Protein 1WI5 (pdb70)

CATH classification: 2.40.50.140

Structure (mmCIF, N/CA/C/O backbone):
data_1WI5
#
_entry.id   1WI5
#
loop_
_atom_site.group_PDB
_atom_site.id
_atom_site.type_symbol
_atom_site.label_atom_id
_atom_site.label_alt_id
_atom_site.label_comp_id
_atom_site.label_asym_id
_atom_site.label_entity_id
_atom_site.label_seq_id
_atom_site.pdbx_PDB_ins_code
_atom_site.Cartn_x
_atom_site.Cartn_y
_atom_site.Cartn_z
_atom_site.occupancy
_atom_site.B_iso_or_equiv
_atom_site.auth_seq_id
_atom_site.auth_comp_id
_atom_site.auth_asym_id
_atom_site.auth_atom_id
_atom_site.pdbx_PDB_model_num
ATOM 1 N N . GLY A 1 1 ? -17.573 38.937 -24.029 1.00 0.00 179 GLY A N 1
ATOM 2 C CA . GLY A 1 1 ? -16.375 39.689 -23.700 1.00 0.00 179 GLY A CA 1
ATOM 3 C C . GLY A 1 1 ? -15.186 38.791 -23.420 1.00 0.00 179 GLY A C 1
ATOM 4 O O . GLY A 1 1 ? -14.207 38.796 -24.166 1.00 0.00 179 GLY A O 1
ATOM 8 N N . SER A 1 2 ? -15.270 38.019 -22.341 1.00 0.00 180 SER A N 1
ATOM 9 C CA . SER A 1 2 ? -14.190 37.116 -21.962 1.00 0.00 180 SER A CA 1
ATOM 10 C C . SER A 1 2 ? -14.705 35.688 -21.809 1.00 0.00 180 SER A C 1
ATOM 11 O O . SER A 1 2 ? -15.813 35.464 -21.322 1.00 0.00 180 SER A O 1
ATOM 19 N N . SER A 1 3 ? -13.891 34.725 -22.230 1.00 0.00 181 SER A N 1
ATOM 20 C CA . SER A 1 3 ? -14.264 33.318 -22.145 1.00 0.00 181 SER A CA 1
ATOM 21 C C . SER A 1 3 ? -14.294 32.851 -20.693 1.00 0.00 181 SER A C 1
ATOM 22 O O . SER A 1 3 ? -13.871 33.570 -19.789 1.00 0.00 181 SER A O 1
ATOM 30 N N . GLY A 1 4 ? -14.797 31.639 -20.478 1.00 0.00 182 GLY A N 1
ATOM 31 C CA . GLY A 1 4 ? -14.873 31.095 -19.134 1.00 0.00 182 GLY A CA 1
ATOM 32 C C . GLY A 1 4 ? -14.565 29.611 -19.091 1.00 0.00 182 GLY A C 1
ATOM 33 O O . GLY A 1 4 ? -15.021 28.851 -19.945 1.00 0.00 182 GLY A O 1
ATOM 37 N N . SER A 1 5 ? -13.788 29.199 -18.094 1.00 0.00 183 SER A N 1
ATOM 38 C CA . SER A 1 5 ? -13.415 27.797 -17.946 1.00 0.00 183 SER A CA 1
ATOM 39 C C . SER A 1 5 ? -14.176 27.151 -16.792 1.00 0.00 183 SER A C 1
ATOM 40 O O . SER A 1 5 ? -14.160 27.650 -15.667 1.00 0.00 183 SER A O 1
ATOM 48 N N . SER A 1 6 ? -14.843 26.038 -17.081 1.00 0.00 184 SER A N 1
ATOM 49 C CA . SER A 1 6 ? -15.614 25.325 -16.069 1.00 0.00 184 SER A CA 1
ATOM 50 C C . SER A 1 6 ? -14.709 24.831 -14.945 1.00 0.00 184 SER A C 1
ATOM 51 O O . SER A 1 6 ? -13.651 24.254 -15.192 1.00 0.00 184 SER A O 1
ATOM 59 N N . GLY A 1 7 ? -15.134 25.064 -13.706 1.00 0.00 185 GLY A N 1
ATOM 60 C CA . GLY A 1 7 ? -14.352 24.637 -12.561 1.00 0.00 185 GLY A CA 1
ATOM 61 C C . GLY A 1 7 ? -14.334 23.130 -12.400 1.00 0.00 185 GLY A C 1
ATOM 62 O O . GLY A 1 7 ? -13.671 22.424 -13.160 1.00 0.00 185 GLY A O 1
ATOM 66 N N . LYS A 1 8 ? -15.064 22.634 -11.406 1.00 0.00 186 LYS A N 1
ATOM 67 C CA . LYS A 1 8 ? -15.131 21.201 -11.146 1.00 0.00 186 LYS A CA 1
ATOM 68 C C . LYS A 1 8 ? -16.143 20.528 -12.066 1.00 0.00 186 LYS A C 1
ATOM 69 O O . LYS A 1 8 ? -16.875 21.196 -12.794 1.00 0.00 186 LYS A O 1
ATOM 88 N N . ASN A 1 9 ? -16.180 19.199 -12.027 1.00 0.00 187 ASN A N 1
ATOM 89 C CA . ASN A 1 9 ? -17.104 18.436 -12.857 1.00 0.00 187 ASN A CA 1
ATOM 90 C C . ASN A 1 9 ? -18.481 18.354 -12.205 1.00 0.00 187 ASN A C 1
ATOM 91 O O . ASN A 1 9 ? -18.608 18.446 -10.984 1.00 0.00 187 ASN A O 1
ATOM 102 N N . VAL A 1 10 ? -19.510 18.181 -13.029 1.00 0.00 188 VAL A N 1
ATOM 103 C CA . VAL A 1 10 ? -20.878 18.086 -12.533 1.00 0.00 188 VAL A CA 1
ATOM 104 C C . VAL A 1 10 ? -21.048 16.880 -11.616 1.00 0.00 188 VAL A C 1
ATOM 105 O O . VAL A 1 10 ? -21.449 17.017 -10.461 1.00 0.00 188 VAL A O 1
ATOM 118 N N . ASN A 1 11 ? -20.737 15.698 -12.138 1.00 0.00 189 ASN A N 1
ATOM 119 C CA . ASN A 1 11 ? -20.855 14.466 -11.366 1.00 0.00 189 ASN A CA 1
ATOM 120 C C . ASN A 1 11 ? -19.498 13.784 -11.219 1.00 0.00 189 ASN A C 1
ATOM 121 O O . ASN A 1 11 ? -18.924 13.306 -12.197 1.00 0.00 189 ASN A O 1
ATOM 132 N N . ARG A 1 12 ? -18.992 13.743 -9.991 1.00 0.00 190 ARG A N 1
ATOM 133 C CA . ARG A 1 12 ? -17.703 13.121 -9.716 1.00 0.00 190 ARG A CA 1
ATOM 134 C C . ARG A 1 12 ? -17.652 11.704 -10.280 1.00 0.00 190 ARG A C 1
ATOM 135 O O . ARG A 1 12 ? -18.666 11.007 -10.328 1.00 0.00 190 ARG A O 1
ATOM 156 N N . VAL A 1 13 ? -16.465 11.285 -10.707 1.00 0.00 191 VAL A N 1
ATOM 157 C CA . VAL A 1 13 ? -16.282 9.951 -11.268 1.00 0.00 191 VAL A CA 1
ATOM 158 C C . VAL A 1 13 ? -15.672 9.003 -10.242 1.00 0.00 191 VAL A C 1
ATOM 159 O O . VAL A 1 13 ? -16.094 7.853 -10.115 1.00 0.00 191 VAL A O 1
ATOM 172 N N . LEU A 1 14 ? -14.677 9.492 -9.510 1.00 0.00 192 LEU A N 1
ATOM 173 C CA . LEU A 1 14 ? -14.008 8.689 -8.493 1.00 0.00 192 LEU A CA 1
ATOM 174 C C . LEU A 1 14 ? -13.946 7.223 -8.911 1.00 0.00 192 LEU A C 1
ATOM 175 O O . LEU A 1 14 ? -14.242 6.329 -8.119 1.00 0.00 192 LEU A O 1
ATOM 191 N N . SER A 1 15 ? -13.558 6.985 -10.159 1.00 0.00 193 SER A N 1
ATOM 192 C CA . SER A 1 15 ? -13.459 5.627 -10.683 1.00 0.00 193 SER A CA 1
ATOM 193 C C . SER A 1 15 ? -12.038 5.091 -10.537 1.00 0.00 193 SER A C 1
ATOM 194 O O . SER A 1 15 ? -11.067 5.841 -10.637 1.00 0.00 193 SER A O 1
ATOM 202 N N . ALA A 1 16 ? -11.925 3.788 -10.300 1.00 0.00 194 ALA A N 1
ATOM 203 C CA . ALA A 1 16 ? -10.624 3.151 -10.142 1.00 0.00 194 ALA A CA 1
ATOM 204 C C . ALA A 1 16 ? -9.660 3.591 -11.239 1.00 0.00 194 ALA A C 1
ATOM 205 O O . ALA A 1 16 ? -8.447 3.625 -11.034 1.00 0.00 194 ALA A O 1
ATOM 212 N N . GLU A 1 17 ? -10.208 3.926 -12.403 1.00 0.00 195 GLU A N 1
ATOM 213 C CA . GLU A 1 17 ? -9.395 4.363 -13.532 1.00 0.00 195 GLU A CA 1
ATOM 214 C C . GLU A 1 17 ? -9.174 5.872 -13.492 1.00 0.00 195 GLU A C 1
ATOM 215 O O . GLU A 1 17 ? -8.162 6.375 -13.979 1.00 0.00 195 GLU A O 1
ATOM 227 N N . ALA A 1 18 ? -10.129 6.589 -12.907 1.00 0.00 196 ALA A N 1
ATOM 228 C CA . ALA A 1 18 ? -10.039 8.040 -12.802 1.00 0.00 196 ALA A CA 1
ATOM 229 C C . ALA A 1 18 ? -8.921 8.453 -11.850 1.00 0.00 196 ALA A C 1
ATOM 230 O O . ALA A 1 18 ? -8.457 9.593 -11.879 1.00 0.00 196 ALA A O 1
ATOM 237 N N . LEU A 1 19 ? -8.493 7.519 -11.007 1.00 0.00 197 LEU A N 1
ATOM 238 C CA . LEU A 1 19 ? -7.429 7.787 -10.046 1.00 0.00 197 LEU A CA 1
ATOM 239 C C . LEU A 1 19 ? -6.244 8.470 -10.720 1.00 0.00 197 LEU A C 1
ATOM 240 O O . LEU A 1 19 ? -6.031 8.322 -11.924 1.00 0.00 197 LEU A O 1
ATOM 256 N N . LYS A 1 20 ? -5.474 9.217 -9.937 1.00 0.00 198 LYS A N 1
ATOM 257 C CA . LYS A 1 20 ? -4.308 9.921 -10.457 1.00 0.00 198 LYS A CA 1
ATOM 258 C C . LYS A 1 20 ? -3.102 9.726 -9.542 1.00 0.00 198 LYS A C 1
ATOM 259 O O . LYS A 1 20 ? -3.229 9.625 -8.322 1.00 0.00 198 LYS A O 1
ATOM 278 N N . PRO A 1 21 ? -1.905 9.674 -10.143 1.00 0.00 199 PRO A N 1
ATOM 279 C CA . PRO A 1 21 ? -0.654 9.493 -9.401 1.00 0.00 199 PRO A CA 1
ATOM 280 C C . PRO A 1 21 ? -0.291 10.718 -8.568 1.00 0.00 199 PRO A C 1
ATOM 281 O O . PRO A 1 21 ? -0.022 11.790 -9.108 1.00 0.00 199 PRO A O 1
ATOM 292 N N . GLY A 1 22 ? -0.286 10.551 -7.249 1.00 0.00 200 GLY A N 1
ATOM 293 C CA . GLY A 1 22 ? 0.045 11.652 -6.363 1.00 0.00 200 GLY A CA 1
ATOM 294 C C . GLY A 1 22 ? -0.836 11.689 -5.130 1.00 0.00 200 GLY A C 1
ATOM 295 O O . GLY A 1 22 ? -0.563 12.430 -4.186 1.00 0.00 200 GLY A O 1
ATOM 299 N N . MET A 1 23 ? -1.897 10.889 -5.139 1.00 0.00 201 MET A N 1
ATOM 300 C CA . MET A 1 23 ? -2.822 10.834 -4.012 1.00 0.00 201 MET A CA 1
ATOM 301 C C . MET A 1 23 ? -2.201 10.088 -2.835 1.00 0.00 201 MET A C 1
ATOM 302 O O . MET A 1 23 ? -1.636 9.006 -3.001 1.00 0.00 201 MET A O 1
ATOM 316 N N . LEU A 1 24 ? -2.309 10.672 -1.647 1.00 0.00 202 LEU A N 1
ATOM 317 C CA . LEU A 1 24 ? -1.758 10.062 -0.442 1.00 0.00 202 LEU A CA 1
ATOM 318 C C . LEU A 1 24 ? -2.809 9.218 0.271 1.00 0.00 202 LEU A C 1
ATOM 319 O O . LEU A 1 24 ? -3.798 9.742 0.785 1.00 0.00 202 LEU A O 1
ATOM 335 N N . LEU A 1 25 ? -2.588 7.908 0.300 1.00 0.00 203 LEU A N 1
ATOM 336 C CA . LEU A 1 25 ? -3.516 6.990 0.952 1.00 0.00 203 LEU A CA 1
ATOM 337 C C . LEU A 1 25 ? -2.774 6.041 1.888 1.00 0.00 203 LEU A C 1
ATOM 338 O O . LEU A 1 25 ? -1.743 5.474 1.527 1.00 0.00 203 LEU A O 1
ATOM 354 N N . THR A 1 26 ? -3.308 5.871 3.094 1.00 0.00 204 THR A N 1
ATOM 355 C CA . THR A 1 26 ? -2.699 4.990 4.082 1.00 0.00 204 THR A CA 1
ATOM 356 C C . THR A 1 26 ? -3.110 3.539 3.854 1.00 0.00 204 THR A C 1
ATOM 357 O O . THR A 1 26 ? -4.289 3.199 3.929 1.00 0.00 204 THR A O 1
ATOM 368 N N . GLY A 1 27 ? -2.127 2.687 3.575 1.00 0.00 205 GLY A N 1
ATOM 369 C CA . GLY A 1 27 ? -2.408 1.283 3.341 1.00 0.00 205 GLY A CA 1
ATOM 370 C C . GLY A 1 27 ? -1.802 0.386 4.402 1.00 0.00 205 GLY A C 1
ATOM 371 O O . GLY A 1 27 ? -0.882 0.788 5.115 1.00 0.00 205 GLY A O 1
ATOM 375 N N . THR A 1 28 ? -2.319 -0.834 4.509 1.00 0.00 206 THR A N 1
ATOM 376 C CA . THR A 1 28 ? -1.825 -1.790 5.492 1.00 0.00 206 THR A CA 1
ATOM 377 C C . THR A 1 28 ? -1.350 -3.074 4.821 1.00 0.00 206 THR A C 1
ATOM 378 O O . THR A 1 28 ? -2.003 -3.590 3.914 1.00 0.00 206 THR A O 1
ATOM 389 N N . VAL A 1 29 ? -0.209 -3.585 5.272 1.00 0.00 207 VAL A N 1
ATOM 390 C CA . VAL A 1 29 ? 0.353 -4.810 4.716 1.00 0.00 207 VAL A CA 1
ATOM 391 C C . VAL A 1 29 ? -0.573 -5.997 4.955 1.00 0.00 207 VAL A C 1
ATOM 392 O O . VAL A 1 29 ? -0.883 -6.335 6.097 1.00 0.00 207 VAL A O 1
ATOM 405 N N . SER A 1 30 ? -1.011 -6.627 3.870 1.00 0.00 208 SER A N 1
ATOM 406 C CA . SER A 1 30 ? -1.905 -7.776 3.961 1.00 0.00 208 SER A CA 1
ATOM 407 C C . SER A 1 30 ? -1.113 -9.068 4.139 1.00 0.00 208 SER A C 1
ATOM 408 O O . SER A 1 30 ? -1.449 -9.904 4.977 1.00 0.00 208 SER A O 1
ATOM 416 N N . SER A 1 31 ? -0.060 -9.223 3.343 1.00 0.00 209 SER A N 1
ATOM 417 C CA . SER A 1 31 ? 0.779 -10.414 3.408 1.00 0.00 209 SER A CA 1
ATOM 418 C C . SER A 1 31 ? 2.171 -10.129 2.853 1.00 0.00 209 SER A C 1
ATOM 419 O O . SER A 1 31 ? 2.357 -9.214 2.050 1.00 0.00 209 SER A O 1
ATOM 427 N N . LEU A 1 32 ? 3.146 -10.920 3.286 1.00 0.00 210 LEU A N 1
ATOM 428 C CA . LEU A 1 32 ? 4.523 -10.755 2.833 1.00 0.00 210 LEU A CA 1
ATOM 429 C C . LEU A 1 32 ? 4.800 -11.618 1.606 1.00 0.00 210 LEU A C 1
ATOM 430 O O . LEU A 1 32 ? 4.605 -12.833 1.634 1.00 0.00 210 LEU A O 1
ATOM 446 N N . GLU A 1 33 ? 5.258 -10.983 0.532 1.00 0.00 211 GLU A N 1
ATOM 447 C CA . GLU A 1 33 ? 5.563 -11.694 -0.704 1.00 0.00 211 GLU A CA 1
ATOM 448 C C . GLU A 1 33 ? 7.071 -11.778 -0.925 1.00 0.00 211 GLU A C 1
ATOM 449 O O . GLU A 1 33 ? 7.844 -11.063 -0.286 1.00 0.00 211 GLU A O 1
ATOM 461 N N . ASP A 1 34 ? 7.481 -12.656 -1.833 1.00 0.00 212 ASP A N 1
ATOM 462 C CA . ASP A 1 34 ? 8.896 -12.834 -2.140 1.00 0.00 212 ASP A CA 1
ATOM 463 C C . ASP A 1 34 ? 9.375 -11.774 -3.127 1.00 0.00 212 ASP A C 1
ATOM 464 O O . ASP A 1 34 ? 10.568 -11.476 -3.204 1.00 0.00 212 ASP A O 1
ATOM 473 N N . HIS A 1 35 ? 8.439 -11.209 -3.882 1.00 0.00 213 HIS A N 1
ATOM 474 C CA . HIS A 1 35 ? 8.766 -10.182 -4.865 1.00 0.00 213 HIS A CA 1
ATOM 475 C C . HIS A 1 35 ? 8.506 -8.788 -4.302 1.00 0.00 213 HIS A C 1
ATOM 476 O O . HIS A 1 35 ? 9.050 -7.799 -4.791 1.00 0.00 213 HIS A O 1
ATOM 491 N N . GLY A 1 36 ? 7.671 -8.718 -3.270 1.00 0.00 214 GLY A N 1
ATOM 492 C CA . GLY A 1 36 ? 7.353 -7.441 -2.658 1.00 0.00 214 GLY A CA 1
ATOM 493 C C . GLY A 1 36 ? 6.386 -7.578 -1.499 1.00 0.00 214 GLY A C 1
ATOM 494 O O . GLY A 1 36 ? 6.379 -8.595 -0.805 1.00 0.00 214 GLY A O 1
ATOM 498 N N . TYR A 1 37 ? 5.570 -6.552 -1.288 1.00 0.00 215 TYR A N 1
ATOM 499 C CA . TYR A 1 37 ? 4.597 -6.560 -0.202 1.00 0.00 215 TYR A CA 1
ATOM 500 C C . TYR A 1 37 ? 3.231 -6.085 -0.689 1.00 0.00 215 TYR A C 1
ATOM 501 O O . TYR A 1 37 ? 3.132 -5.128 -1.459 1.00 0.00 215 TYR A O 1
ATOM 519 N N . LEU A 1 38 ? 2.181 -6.760 -0.236 1.00 0.00 216 LEU A N 1
ATOM 520 C CA . LEU A 1 38 ? 0.820 -6.408 -0.624 1.00 0.00 216 LEU A CA 1
ATOM 521 C C . LEU A 1 38 ? 0.258 -5.319 0.284 1.00 0.00 216 LEU A C 1
ATOM 522 O O . LEU A 1 38 ? 0.365 -5.401 1.508 1.00 0.00 216 LEU A O 1
ATOM 538 N N . VAL A 1 39 ? -0.342 -4.300 -0.323 1.00 0.00 217 VAL A N 1
ATOM 539 C CA . VAL A 1 39 ? -0.924 -3.196 0.432 1.00 0.00 217 VAL A CA 1
ATOM 540 C C . VAL A 1 39 ? -2.444 -3.194 0.317 1.00 0.00 217 VAL A C 1
ATOM 541 O O . VAL A 1 39 ? -2.994 -3.258 -0.782 1.00 0.00 217 VAL A O 1
ATOM 554 N N . ASP A 1 40 ? -3.117 -3.118 1.460 1.00 0.00 218 ASP A N 1
ATOM 555 C CA . ASP A 1 40 ? -4.575 -3.104 1.489 1.00 0.00 218 ASP A CA 1
ATOM 556 C C . ASP A 1 40 ? -5.113 -1.714 1.166 1.00 0.00 218 ASP A C 1
ATOM 557 O O . ASP A 1 40 ? -4.721 -0.726 1.788 1.00 0.00 218 ASP A O 1
ATOM 566 N N . ILE A 1 41 ? -6.010 -1.645 0.188 1.00 0.00 219 ILE A N 1
ATOM 567 C CA . ILE A 1 41 ? -6.601 -0.375 -0.217 1.00 0.00 219 ILE A CA 1
ATOM 568 C C . ILE A 1 41 ? -8.116 -0.393 -0.042 1.00 0.00 219 ILE A C 1
ATOM 569 O O . ILE A 1 41 ? -8.755 0.655 0.030 1.00 0.00 219 ILE A O 1
ATOM 585 N N . GLY A 1 42 ? -8.684 -1.593 0.027 1.00 0.00 220 GLY A N 1
ATOM 586 C CA . GLY A 1 42 ? -10.120 -1.725 0.195 1.00 0.00 220 GLY A CA 1
ATOM 587 C C . GLY A 1 42 ? -10.871 -1.599 -1.116 1.00 0.00 220 GLY A C 1
ATOM 588 O O . GLY A 1 42 ? -11.807 -0.807 -1.229 1.00 0.00 220 GLY A O 1
ATOM 592 N N . VAL A 1 43 ? -10.459 -2.379 -2.110 1.00 0.00 221 VAL A N 1
ATOM 593 C CA . VAL A 1 43 ? -11.100 -2.351 -3.419 1.00 0.00 221 VAL A CA 1
ATOM 594 C C . VAL A 1 43 ? -11.193 -3.750 -4.016 1.00 0.00 221 VAL A C 1
ATOM 595 O O . VAL A 1 43 ? -10.277 -4.560 -3.873 1.00 0.00 221 VAL A O 1
ATOM 608 N N . ASP A 1 44 ? -12.306 -4.029 -4.686 1.00 0.00 222 ASP A N 1
ATOM 609 C CA . ASP A 1 44 ? -12.519 -5.331 -5.307 1.00 0.00 222 ASP A CA 1
ATOM 610 C C . ASP A 1 44 ? -11.995 -5.343 -6.739 1.00 0.00 222 ASP A C 1
ATOM 611 O O . ASP A 1 44 ? -12.486 -4.610 -7.597 1.00 0.00 222 ASP A O 1
ATOM 620 N N . GLY A 1 45 ? -10.993 -6.180 -6.991 1.00 0.00 223 GLY A N 1
ATOM 621 C CA . GLY A 1 45 ? -10.417 -6.270 -8.320 1.00 0.00 223 GLY A CA 1
ATOM 622 C C . GLY A 1 45 ? -9.077 -5.571 -8.420 1.00 0.00 223 GLY A C 1
ATOM 623 O O . GLY A 1 45 ? -8.139 -6.091 -9.026 1.00 0.00 223 GLY A O 1
ATOM 627 N N . THR A 1 46 ? -8.983 -4.385 -7.826 1.00 0.00 224 THR A N 1
ATOM 628 C CA . THR A 1 46 ? -7.749 -3.611 -7.853 1.00 0.00 224 THR A CA 1
ATOM 629 C C . THR A 1 46 ? -6.707 -4.205 -6.912 1.00 0.00 224 THR A C 1
ATOM 630 O O . THR A 1 46 ? -6.967 -4.397 -5.724 1.00 0.00 224 THR A O 1
ATOM 641 N N . ARG A 1 47 ? -5.526 -4.494 -7.451 1.00 0.00 225 ARG A N 1
ATOM 642 C CA . ARG A 1 47 ? -4.445 -5.067 -6.658 1.00 0.00 225 ARG A CA 1
ATOM 643 C C . ARG A 1 47 ? -3.270 -4.098 -6.560 1.00 0.00 225 ARG A C 1
ATOM 644 O O . ARG A 1 47 ? -2.828 -3.539 -7.564 1.00 0.00 225 ARG A O 1
ATOM 665 N N . ALA A 1 48 ? -2.770 -3.904 -5.344 1.00 0.00 226 ALA A N 1
ATOM 666 C CA . ALA A 1 48 ? -1.647 -3.004 -5.115 1.00 0.00 226 ALA A CA 1
ATOM 667 C C . ALA A 1 48 ? -0.422 -3.768 -4.624 1.00 0.00 226 ALA A C 1
ATOM 668 O O . ALA A 1 48 ? -0.485 -4.484 -3.623 1.00 0.00 226 ALA A O 1
ATOM 675 N N . PHE A 1 49 ? 0.691 -3.613 -5.333 1.00 0.00 227 PHE A N 1
ATOM 676 C CA . PHE A 1 49 ? 1.930 -4.291 -4.969 1.00 0.00 227 PHE A CA 1
ATOM 677 C C . PHE A 1 49 ? 3.058 -3.285 -4.760 1.00 0.00 227 PHE A C 1
ATOM 678 O O . PHE A 1 49 ? 3.148 -2.280 -5.465 1.00 0.00 227 PHE A O 1
ATOM 695 N N . LEU A 1 50 ? 3.918 -3.564 -3.786 1.00 0.00 228 LEU A N 1
ATOM 696 C CA . LEU A 1 50 ? 5.041 -2.685 -3.483 1.00 0.00 228 LEU A CA 1
ATOM 697 C C . LEU A 1 50 ? 6.368 -3.365 -3.805 1.00 0.00 228 LEU A C 1
ATOM 698 O O . LEU A 1 50 ? 6.596 -4.527 -3.467 1.00 0.00 228 LEU A O 1
ATOM 714 N N . PRO A 1 51 ? 7.267 -2.625 -4.471 1.00 0.00 229 PRO A N 1
ATOM 715 C CA . PRO A 1 51 ? 8.587 -3.136 -4.851 1.00 0.00 229 PRO A CA 1
ATOM 716 C C . PRO A 1 51 ? 9.500 -3.335 -3.645 1.00 0.00 229 PRO A C 1
ATOM 717 O O . PRO A 1 51 ? 9.457 -2.563 -2.687 1.00 0.00 229 PRO A O 1
ATOM 728 N N . LEU A 1 52 ? 10.325 -4.375 -3.700 1.00 0.00 230 LEU A N 1
ATOM 729 C CA . LEU A 1 52 ? 11.250 -4.676 -2.612 1.00 0.00 230 LEU A CA 1
ATOM 730 C C . LEU A 1 52 ? 12.259 -3.547 -2.427 1.00 0.00 230 LEU A C 1
ATOM 731 O O . LEU A 1 52 ? 12.788 -3.346 -1.333 1.00 0.00 230 LEU A O 1
ATOM 747 N N . LEU A 1 53 ? 12.520 -2.812 -3.503 1.00 0.00 231 LEU A N 1
ATOM 748 C CA . LEU A 1 53 ? 13.464 -1.701 -3.459 1.00 0.00 231 LEU A CA 1
ATOM 749 C C . LEU A 1 53 ? 12.962 -0.595 -2.535 1.00 0.00 231 LEU A C 1
ATOM 750 O O . LEU A 1 53 ? 13.721 -0.048 -1.735 1.00 0.00 231 LEU A O 1
ATOM 766 N N . LYS A 1 54 ? 11.678 -0.273 -2.650 1.00 0.00 232 LYS A N 1
ATOM 767 C CA . LYS A 1 54 ? 11.072 0.764 -1.824 1.00 0.00 232 LYS A CA 1
ATOM 768 C C . LYS A 1 54 ? 10.686 0.213 -0.455 1.00 0.00 232 LYS A C 1
ATOM 769 O O . LYS A 1 54 ? 10.893 0.864 0.568 1.00 0.00 232 LYS A O 1
ATOM 788 N N . ALA A 1 55 ? 10.124 -0.992 -0.444 1.00 0.00 233 ALA A N 1
ATOM 789 C CA . ALA A 1 55 ? 9.712 -1.632 0.799 1.00 0.00 233 ALA A CA 1
ATOM 790 C C . ALA A 1 55 ? 10.915 -1.928 1.688 1.00 0.00 233 ALA A C 1
ATOM 791 O O . ALA A 1 55 ? 10.912 -1.610 2.877 1.00 0.00 233 ALA A O 1
ATOM 798 N N . GLN A 1 56 ? 11.941 -2.539 1.105 1.00 0.00 234 GLN A N 1
ATOM 799 C CA . GLN A 1 56 ? 13.149 -2.879 1.846 1.00 0.00 234 GLN A CA 1
ATOM 800 C C . GLN A 1 56 ? 13.843 -1.623 2.362 1.00 0.00 234 GLN A C 1
ATOM 801 O O . GLN A 1 56 ? 14.439 -1.630 3.439 1.00 0.00 234 GLN A O 1
ATOM 815 N N . GLU A 1 57 ? 13.760 -0.546 1.587 1.00 0.00 235 GLU A N 1
ATOM 816 C CA . GLU A 1 57 ? 14.381 0.717 1.967 1.00 0.00 235 GLU A CA 1
ATOM 817 C C . GLU A 1 57 ? 13.718 1.297 3.213 1.00 0.00 235 GLU A C 1
ATOM 818 O O . GLU A 1 57 ? 14.394 1.792 4.115 1.00 0.00 235 GLU A O 1
ATOM 830 N N . TYR A 1 58 ? 12.392 1.232 3.254 1.00 0.00 236 TYR A N 1
ATOM 831 C CA . TYR A 1 58 ? 11.637 1.753 4.387 1.00 0.00 236 TYR A CA 1
ATOM 832 C C . TYR A 1 58 ? 11.803 0.857 5.611 1.00 0.00 236 TYR A C 1
ATOM 833 O O . TYR A 1 58 ? 11.882 1.340 6.741 1.00 0.00 236 TYR A O 1
ATOM 851 N N . ILE A 1 59 ? 11.856 -0.450 5.377 1.00 0.00 237 ILE A N 1
ATOM 852 C CA . ILE A 1 59 ? 12.014 -1.414 6.458 1.00 0.00 237 ILE A CA 1
ATOM 853 C C . ILE A 1 59 ? 13.410 -1.331 7.068 1.00 0.00 237 ILE A C 1
ATOM 854 O O . ILE A 1 59 ? 13.564 -1.290 8.288 1.00 0.00 237 ILE A O 1
ATOM 870 N N . ARG A 1 60 ? 14.424 -1.305 6.209 1.00 0.00 238 ARG A N 1
ATOM 871 C CA . ARG A 1 60 ? 15.807 -1.227 6.663 1.00 0.00 238 ARG A CA 1
ATOM 872 C C . ARG A 1 60 ? 16.038 0.036 7.489 1.00 0.00 238 ARG A C 1
ATOM 873 O O . ARG A 1 60 ? 16.734 0.006 8.503 1.00 0.00 238 ARG A O 1
ATOM 894 N N . GLN A 1 61 ? 15.448 1.142 7.047 1.00 0.00 239 GLN A N 1
ATOM 895 C CA . GLN A 1 61 ? 15.590 2.414 7.745 1.00 0.00 239 GLN A CA 1
ATOM 896 C C . GLN A 1 61 ? 14.654 2.484 8.946 1.00 0.00 239 GLN A C 1
ATOM 897 O O . GLN A 1 61 ? 14.875 3.260 9.876 1.00 0.00 239 GLN A O 1
ATOM 911 N N . LYS A 1 62 ? 13.605 1.668 8.921 1.00 0.00 240 LYS A N 1
ATOM 912 C CA . LYS A 1 62 ? 12.634 1.635 10.008 1.00 0.00 240 LYS A CA 1
ATOM 913 C C . LYS A 1 62 ? 12.912 0.469 10.951 1.00 0.00 240 LYS A C 1
ATOM 914 O O . LYS A 1 62 ? 13.374 0.664 12.075 1.00 0.00 240 LYS A O 1
ATOM 933 N N . ASN A 1 63 ? 12.629 -0.743 10.486 1.00 0.00 241 ASN A N 1
ATOM 934 C CA . ASN A 1 63 ? 12.849 -1.941 11.288 1.00 0.00 241 ASN A CA 1
ATOM 935 C C . ASN A 1 63 ? 14.299 -2.406 11.184 1.00 0.00 241 ASN A C 1
ATOM 936 O O . ASN A 1 63 ? 14.579 -3.605 11.181 1.00 0.00 241 ASN A O 1
ATOM 947 N N . LYS A 1 64 ? 15.217 -1.449 11.099 1.00 0.00 242 LYS A N 1
ATOM 948 C CA . LYS A 1 64 ? 16.638 -1.758 10.997 1.00 0.00 242 LYS A CA 1
ATOM 949 C C . LYS A 1 64 ? 16.860 -3.035 10.193 1.00 0.00 242 LYS A C 1
ATOM 950 O O . LYS A 1 64 ? 17.789 -3.796 10.462 1.00 0.00 242 LYS A O 1
ATOM 969 N N . GLY A 1 65 ? 16.003 -3.263 9.203 1.00 0.00 243 GLY A N 1
ATOM 970 C CA . GLY A 1 65 ? 16.124 -4.448 8.374 1.00 0.00 243 GLY A CA 1
ATOM 971 C C . GLY A 1 65 ? 15.516 -5.675 9.024 1.00 0.00 243 GLY A C 1
ATOM 972 O O . GLY A 1 65 ? 16.233 -6.584 9.442 1.00 0.00 243 GLY A O 1
ATOM 976 N N . ALA A 1 66 ? 14.190 -5.701 9.111 1.00 0.00 244 ALA A N 1
ATOM 977 C CA . ALA A 1 66 ? 13.486 -6.825 9.715 1.00 0.00 244 ALA A CA 1
ATOM 978 C C . ALA A 1 66 ? 12.126 -7.038 9.059 1.00 0.00 244 ALA A C 1
ATOM 979 O O . ALA A 1 66 ? 11.402 -6.081 8.783 1.00 0.00 244 ALA A O 1
ATOM 986 N N . LYS A 1 67 ? 11.785 -8.298 8.811 1.00 0.00 245 LYS A N 1
ATOM 987 C CA . LYS A 1 67 ? 10.511 -8.637 8.187 1.00 0.00 245 LYS A CA 1
ATOM 988 C C . LYS A 1 67 ? 9.370 -7.840 8.811 1.00 0.00 245 LYS A C 1
ATOM 989 O O . LYS A 1 67 ? 9.398 -7.524 10.002 1.00 0.00 245 LYS A O 1
ATOM 1008 N N . LEU A 1 68 ? 8.367 -7.518 8.002 1.00 0.00 246 LEU A N 1
ATOM 1009 C CA . LEU A 1 68 ? 7.215 -6.759 8.476 1.00 0.00 246 LEU A CA 1
ATOM 1010 C C . LEU A 1 68 ? 6.160 -7.686 9.073 1.00 0.00 246 LEU A C 1
ATOM 1011 O O . LEU A 1 68 ? 6.373 -8.893 9.191 1.00 0.00 246 LEU A O 1
ATOM 1027 N N . LYS A 1 69 ? 5.021 -7.114 9.446 1.00 0.00 247 LYS A N 1
ATOM 1028 C CA . LYS A 1 69 ? 3.930 -7.887 10.028 1.00 0.00 247 LYS A CA 1
ATOM 1029 C C . LYS A 1 69 ? 2.652 -7.723 9.213 1.00 0.00 247 LYS A C 1
ATOM 1030 O O . LYS A 1 69 ? 2.615 -6.966 8.243 1.00 0.00 247 LYS A O 1
ATOM 1049 N N . VAL A 1 70 ? 1.604 -8.438 9.613 1.00 0.00 248 VAL A N 1
ATOM 1050 C CA . VAL A 1 70 ? 0.323 -8.369 8.921 1.00 0.00 248 VAL A CA 1
ATOM 1051 C C . VAL A 1 70 ? -0.567 -7.284 9.517 1.00 0.00 248 VAL A C 1
ATOM 1052 O O . VAL A 1 70 ? -0.512 -7.011 10.716 1.00 0.00 248 VAL A O 1
ATOM 1065 N N . GLY A 1 71 ? -1.387 -6.668 8.672 1.00 0.00 249 GLY A N 1
ATOM 1066 C CA . GLY A 1 71 ? -2.278 -5.620 9.134 1.00 0.00 249 GLY A CA 1
ATOM 1067 C C . GLY A 1 71 ? -1.529 -4.406 9.646 1.00 0.00 249 GLY A C 1
ATOM 1068 O O . GLY A 1 71 ? -2.130 -3.484 10.197 1.00 0.00 249 GLY A O 1
ATOM 1072 N N . GLN A 1 72 ? -0.212 -4.406 9.465 1.00 0.00 250 GLN A N 1
ATOM 1073 C CA . GLN A 1 72 ? 0.621 -3.296 9.915 1.00 0.00 250 GLN A CA 1
ATOM 1074 C C . GLN A 1 72 ? 0.411 -2.067 9.037 1.00 0.00 250 GLN A C 1
ATOM 1075 O O . GLN A 1 72 ? 0.141 -2.185 7.841 1.00 0.00 250 GLN A O 1
ATOM 1089 N N . TYR A 1 73 ? 0.537 -0.889 9.637 1.00 0.00 251 TYR A N 1
ATOM 1090 C CA . TYR A 1 73 ? 0.359 0.362 8.910 1.00 0.00 251 TYR A CA 1
ATOM 1091 C C . TYR A 1 73 ? 1.623 0.728 8.138 1.00 0.00 251 TYR A C 1
ATOM 1092 O O . TYR A 1 73 ? 2.716 0.784 8.702 1.00 0.00 251 TYR A O 1
ATOM 1110 N N . LEU A 1 74 ? 1.465 0.977 6.842 1.00 0.00 252 LEU A N 1
ATOM 1111 C CA . LEU A 1 74 ? 2.592 1.339 5.990 1.00 0.00 252 LEU A CA 1
ATOM 1112 C C . LEU A 1 74 ? 2.223 2.489 5.058 1.00 0.00 252 LEU A C 1
ATOM 1113 O O . LEU A 1 74 ? 1.146 2.498 4.464 1.00 0.00 252 LEU A O 1
ATOM 1129 N N . ASN A 1 75 ? 3.126 3.456 4.934 1.00 0.00 253 ASN A N 1
ATOM 1130 C CA . ASN A 1 75 ? 2.896 4.611 4.073 1.00 0.00 253 ASN A CA 1
ATOM 1131 C C . ASN A 1 75 ? 3.081 4.239 2.605 1.00 0.00 253 ASN A C 1
ATOM 1132 O O . ASN A 1 75 ? 4.050 3.572 2.240 1.00 0.00 253 ASN A O 1
ATOM 1143 N N . CYS A 1 76 ? 2.148 4.677 1.768 1.00 0.00 254 CYS A N 1
ATOM 1144 C CA . CYS A 1 76 ? 2.207 4.391 0.339 1.00 0.00 254 CYS A CA 1
ATOM 1145 C C . CYS A 1 76 ? 1.497 5.476 -0.463 1.00 0.00 254 CYS A C 1
ATOM 1146 O O . CYS A 1 76 ? 0.491 6.031 -0.020 1.00 0.00 254 CYS A O 1
ATOM 1154 N N . ILE A 1 77 ? 2.027 5.775 -1.644 1.00 0.00 255 ILE A N 1
ATOM 1155 C CA . ILE A 1 77 ? 1.444 6.795 -2.507 1.00 0.00 255 ILE A CA 1
ATOM 1156 C C . ILE A 1 77 ? 1.338 6.302 -3.946 1.00 0.00 255 ILE A C 1
ATOM 1157 O O . ILE A 1 77 ? 2.249 5.653 -4.460 1.00 0.00 255 ILE A O 1
ATOM 1173 N N . VAL A 1 78 ? 0.220 6.616 -4.593 1.00 0.00 256 VAL A N 1
ATOM 1174 C CA . VAL A 1 78 ? -0.004 6.208 -5.975 1.00 0.00 256 VAL A CA 1
ATOM 1175 C C . VAL A 1 78 ? 1.009 6.857 -6.911 1.00 0.00 256 VAL A C 1
ATOM 1176 O O . VAL A 1 78 ? 1.079 8.081 -7.013 1.00 0.00 256 VAL A O 1
ATOM 1189 N N . GLU A 1 79 ? 1.792 6.027 -7.593 1.00 0.00 257 GLU A N 1
ATOM 1190 C CA . GLU A 1 79 ? 2.803 6.521 -8.521 1.00 0.00 257 GLU A CA 1
ATOM 1191 C C . GLU A 1 79 ? 2.371 6.294 -9.967 1.00 0.00 257 GLU A C 1
ATOM 1192 O O . GLU A 1 79 ? 2.727 7.061 -10.861 1.00 0.00 257 GLU A O 1
ATOM 1204 N N . LYS A 1 80 ? 1.601 5.234 -10.189 1.00 0.00 258 LYS A N 1
ATOM 1205 C CA . LYS A 1 80 ? 1.118 4.904 -11.525 1.00 0.00 258 LYS A CA 1
ATOM 1206 C C . LYS A 1 80 ? -0.209 4.156 -11.454 1.00 0.00 258 LYS A C 1
ATOM 1207 O O . LYS A 1 80 ? -0.475 3.433 -10.494 1.00 0.00 258 LYS A O 1
ATOM 1226 N N . VAL A 1 81 ? -1.038 4.332 -12.478 1.00 0.00 259 VAL A N 1
ATOM 1227 C CA . VAL A 1 81 ? -2.336 3.671 -12.533 1.00 0.00 259 VAL A CA 1
ATOM 1228 C C . VAL A 1 81 ? -2.463 2.812 -13.786 1.00 0.00 259 VAL A C 1
ATOM 1229 O O . VAL A 1 81 ? -2.140 3.253 -14.890 1.00 0.00 259 VAL A O 1
ATOM 1242 N N . LYS A 1 82 ? -2.935 1.583 -13.609 1.00 0.00 260 LYS A N 1
ATOM 1243 C CA . LYS A 1 82 ? -3.107 0.660 -14.725 1.00 0.00 260 LYS A CA 1
ATOM 1244 C C . LYS A 1 82 ? -4.443 0.893 -15.422 1.00 0.00 260 LYS A C 1
ATOM 1245 O O . LYS A 1 82 ? -5.411 1.329 -14.801 1.00 0.00 260 LYS A O 1
ATOM 1264 N N . GLY A 1 83 ? -4.489 0.597 -16.718 1.00 0.00 261 GLY A N 1
ATOM 1265 C CA . GLY A 1 83 ? -5.712 0.779 -17.477 1.00 0.00 261 GLY A CA 1
ATOM 1266 C C . GLY A 1 83 ? -6.858 -0.055 -16.940 1.00 0.00 261 GLY A C 1
ATOM 1267 O O . GLY A 1 83 ? -7.832 0.483 -16.414 1.00 0.00 261 GLY A O 1
ATOM 1271 N N . ASN A 1 84 ? -6.743 -1.372 -17.073 1.00 0.00 262 ASN A N 1
ATOM 1272 C CA . ASN A 1 84 ? -7.780 -2.281 -16.598 1.00 0.00 262 ASN A CA 1
ATOM 1273 C C . ASN A 1 84 ? -7.548 -2.656 -15.137 1.00 0.00 262 ASN A C 1
ATOM 1274 O O . ASN A 1 84 ? -7.720 -3.809 -14.746 1.00 0.00 262 ASN A O 1
ATOM 1285 N N . GLY A 1 85 ? -7.155 -1.671 -14.335 1.00 0.00 263 GLY A N 1
ATOM 1286 C CA . GLY A 1 85 ? -6.906 -1.916 -12.926 1.00 0.00 263 GLY A CA 1
ATOM 1287 C C . GLY A 1 85 ? -6.118 -3.189 -12.690 1.00 0.00 263 GLY A C 1
ATOM 1288 O O . GLY A 1 85 ? -6.428 -3.960 -11.783 1.00 0.00 263 GLY A O 1
ATOM 1292 N N . GLY A 1 86 ? -5.095 -3.411 -13.510 1.00 0.00 264 GLY A N 1
ATOM 1293 C CA . GLY A 1 86 ? -4.277 -4.602 -13.371 1.00 0.00 264 GLY A CA 1
ATOM 1294 C C . GLY A 1 86 ? -3.390 -4.555 -12.142 1.00 0.00 264 GLY A C 1
ATOM 1295 O O . GLY A 1 86 ? -3.641 -5.253 -11.160 1.00 0.00 264 GLY A O 1
ATOM 1299 N N . VAL A 1 87 ? -2.348 -3.731 -12.197 1.00 0.00 265 VAL A N 1
ATOM 1300 C CA . VAL A 1 87 ? -1.421 -3.597 -11.080 1.00 0.00 265 VAL A CA 1
ATOM 1301 C C . VAL A 1 87 ? -1.196 -2.131 -10.726 1.00 0.00 265 VAL A C 1
ATOM 1302 O O . VAL A 1 87 ? -1.030 -1.287 -11.607 1.00 0.00 265 VAL A O 1
ATOM 1315 N N . VAL A 1 88 ? -1.191 -1.835 -9.430 1.00 0.00 266 VAL A N 1
ATOM 1316 C CA . VAL A 1 88 ? -0.984 -0.471 -8.959 1.00 0.00 266 VAL A CA 1
ATOM 1317 C C . VAL A 1 88 ? 0.424 -0.288 -8.404 1.00 0.00 266 VAL A C 1
ATOM 1318 O O . VAL A 1 88 ? 0.949 -1.163 -7.715 1.00 0.00 266 VAL A O 1
ATOM 1331 N N . SER A 1 89 ? 1.031 0.854 -8.708 1.00 0.00 267 SER A N 1
ATOM 1332 C CA . SER A 1 89 ? 2.380 1.151 -8.243 1.00 0.00 267 SER A CA 1
ATOM 1333 C C . SER A 1 89 ? 2.345 2.055 -7.014 1.00 0.00 267 SER A C 1
ATOM 1334 O O . SER A 1 89 ? 1.926 3.211 -7.091 1.00 0.00 267 SER A O 1
ATOM 1342 N N . LEU A 1 90 ? 2.788 1.520 -5.882 1.00 0.00 268 LEU A N 1
ATOM 1343 C CA . LEU A 1 90 ? 2.808 2.277 -4.635 1.00 0.00 268 LEU A CA 1
ATOM 1344 C C . LEU A 1 90 ? 4.240 2.566 -4.196 1.00 0.00 268 LEU A C 1
ATOM 1345 O O . LEU A 1 90 ? 5.152 1.785 -4.466 1.00 0.00 268 LEU A O 1
ATOM 1361 N N . SER A 1 91 ? 4.429 3.691 -3.515 1.00 0.00 269 SER A N 1
ATOM 1362 C CA . SER A 1 91 ? 5.750 4.084 -3.039 1.00 0.00 269 SER A CA 1
ATOM 1363 C C . SER A 1 91 ? 5.646 4.885 -1.745 1.00 0.00 269 SER A C 1
ATOM 1364 O O . SER A 1 91 ? 4.656 5.578 -1.508 1.00 0.00 269 SER A O 1
ATOM 1372 N N . VAL A 1 92 ? 6.675 4.786 -0.910 1.00 0.00 270 VAL A N 1
ATOM 1373 C CA . VAL A 1 92 ? 6.701 5.502 0.360 1.00 0.00 270 VAL A CA 1
ATOM 1374 C C . VAL A 1 92 ? 7.082 6.964 0.159 1.00 0.00 270 VAL A C 1
ATOM 1375 O O . VAL A 1 92 ? 8.179 7.273 -0.307 1.00 0.00 270 VAL A O 1
ATOM 1388 N N . GLY A 1 93 ? 6.169 7.863 0.514 1.00 0.00 271 GLY A N 1
ATOM 1389 C CA . GLY A 1 93 ? 6.428 9.283 0.365 1.00 0.00 271 GLY A CA 1
ATOM 1390 C C . GLY A 1 93 ? 6.224 10.048 1.658 1.00 0.00 271 GLY A C 1
ATOM 1391 O O . GLY A 1 93 ? 7.073 10.846 2.056 1.00 0.00 271 GLY A O 1
ATOM 1395 N N . HIS A 1 94 ? 5.094 9.806 2.315 1.00 0.00 272 HIS A N 1
ATOM 1396 C CA . HIS A 1 94 ? 4.781 10.479 3.571 1.00 0.00 272 HIS A CA 1
ATOM 1397 C C . HIS A 1 94 ? 3.521 9.894 4.201 1.00 0.00 272 HIS A C 1
ATOM 1398 O O . HIS A 1 94 ? 2.700 9.282 3.518 1.00 0.00 272 HIS A O 1
ATOM 1413 N N . SER A 1 95 ? 3.376 10.086 5.509 1.00 0.00 273 SER A N 1
ATOM 1414 C CA . SER A 1 95 ? 2.218 9.573 6.232 1.00 0.00 273 SER A CA 1
ATOM 1415 C C . SER A 1 95 ? 1.095 10.605 6.262 1.00 0.00 273 SER A C 1
ATOM 1416 O O . SER A 1 95 ? 1.251 11.722 5.769 1.00 0.00 273 SER A O 1
ATOM 1424 N N . GLU A 1 96 ? -0.037 10.222 6.845 1.00 0.00 274 GLU A N 1
ATOM 1425 C CA . GLU A 1 96 ? -1.187 11.114 6.938 1.00 0.00 274 GLU A CA 1
ATOM 1426 C C . GLU A 1 96 ? -2.102 10.702 8.088 1.00 0.00 274 GLU A C 1
ATOM 1427 O O . GLU A 1 96 ? -2.286 9.515 8.356 1.00 0.00 274 GLU A O 1
ATOM 1439 N N . VAL A 1 97 ? -2.674 11.693 8.765 1.00 0.00 275 VAL A N 1
ATOM 1440 C CA . VAL A 1 97 ? -3.570 11.436 9.886 1.00 0.00 275 VAL A CA 1
ATOM 1441 C C . VAL A 1 97 ? -4.669 10.453 9.496 1.00 0.00 275 VAL A C 1
ATOM 1442 O O . VAL A 1 97 ? -4.975 9.521 10.239 1.00 0.00 275 VAL A O 1
ATOM 1455 N N . SER A 1 98 ? -5.260 10.669 8.324 1.00 0.00 276 SER A N 1
ATOM 1456 C CA . SER A 1 98 ? -6.327 9.804 7.836 1.00 0.00 276 SER A CA 1
ATOM 1457 C C . SER A 1 98 ? -5.876 8.347 7.809 1.00 0.00 276 SER A C 1
ATOM 1458 O O . SER A 1 98 ? -5.009 7.967 7.021 1.00 0.00 276 SER A O 1
ATOM 1466 N N . THR A 1 99 ? -6.473 7.532 8.674 1.00 0.00 277 THR A N 1
ATOM 1467 C CA . THR A 1 99 ? -6.133 6.117 8.751 1.00 0.00 277 THR A CA 1
ATOM 1468 C C . THR A 1 99 ? -7.300 5.300 9.293 1.00 0.00 277 THR A C 1
ATOM 1469 O O . THR A 1 99 ? -7.935 5.683 10.276 1.00 0.00 277 THR A O 1
ATOM 1480 N N . ALA A 1 100 ? -7.578 4.173 8.647 1.00 0.00 278 ALA A N 1
ATOM 1481 C CA . ALA A 1 100 ? -8.667 3.300 9.066 1.00 0.00 278 ALA A CA 1
ATOM 1482 C C . ALA A 1 100 ? -8.191 1.859 9.213 1.00 0.00 278 ALA A C 1
ATOM 1483 O O . ALA A 1 100 ? -7.413 1.367 8.395 1.00 0.00 278 ALA A O 1
ATOM 1490 N N . ILE A 1 101 ? -8.663 1.188 10.258 1.00 0.00 279 ILE A N 1
ATOM 1491 C CA . ILE A 1 101 ? -8.285 -0.197 10.510 1.00 0.00 279 ILE A CA 1
ATOM 1492 C C . ILE A 1 101 ? -9.213 -1.161 9.781 1.00 0.00 279 ILE A C 1
ATOM 1493 O O . ILE A 1 101 ? -10.392 -0.871 9.578 1.00 0.00 279 ILE A O 1
ATOM 1509 N N . ALA A 1 102 ? -8.674 -2.312 9.390 1.00 0.00 280 ALA A N 1
ATOM 1510 C CA . ALA A 1 102 ? -9.455 -3.321 8.686 1.00 0.00 280 ALA A CA 1
ATOM 1511 C C . ALA A 1 102 ? -9.384 -4.667 9.401 1.00 0.00 280 ALA A C 1
ATOM 1512 O O . ALA A 1 102 ? -8.570 -5.524 9.055 1.00 0.00 280 ALA A O 1
ATOM 1519 N N . THR A 1 103 ? -10.241 -4.846 10.401 1.00 0.00 281 THR A N 1
ATOM 1520 C CA . THR A 1 103 ? -10.275 -6.086 11.166 1.00 0.00 281 THR A CA 1
ATOM 1521 C C . THR A 1 103 ? -11.707 -6.487 11.500 1.00 0.00 281 THR A C 1
ATOM 1522 O O . THR A 1 103 ? -12.508 -5.660 11.932 1.00 0.00 281 THR A O 1
ATOM 1533 N N . GLU A 1 104 ? -12.022 -7.763 11.297 1.00 0.00 282 GLU A N 1
ATOM 1534 C CA . GLU A 1 104 ? -13.359 -8.273 11.577 1.00 0.00 282 GLU A CA 1
ATOM 1535 C C . GLU A 1 104 ? -13.407 -8.953 12.943 1.00 0.00 282 GLU A C 1
ATOM 1536 O O . GLU A 1 104 ? -14.460 -9.023 13.575 1.00 0.00 282 GLU A O 1
ATOM 1548 N N . GLN A 1 105 ? -12.259 -9.452 13.389 1.00 0.00 283 GLN A N 1
ATOM 1549 C CA . GLN A 1 105 ? -12.170 -10.128 14.678 1.00 0.00 283 GLN A CA 1
ATOM 1550 C C . GLN A 1 105 ? -10.785 -9.949 15.292 1.00 0.00 283 GLN A C 1
ATOM 1551 O O . GLN A 1 105 ? -9.877 -9.418 14.653 1.00 0.00 283 GLN A O 1
ATOM 1565 N N . GLN A 1 106 ? -10.632 -10.396 16.534 1.00 0.00 284 GLN A N 1
ATOM 1566 C CA . GLN A 1 106 ? -9.358 -10.284 17.234 1.00 0.00 284 GLN A CA 1
ATOM 1567 C C . GLN A 1 106 ? -8.592 -11.602 17.186 1.00 0.00 284 GLN A C 1
ATOM 1568 O O . GLN A 1 106 ? -9.000 -12.590 17.797 1.00 0.00 284 GLN A O 1
ATOM 1582 N N . SER A 1 107 ? -7.482 -11.610 16.456 1.00 0.00 285 SER A N 1
ATOM 1583 C CA . SER A 1 107 ? -6.661 -12.809 16.325 1.00 0.00 285 SER A CA 1
ATOM 1584 C C . SER A 1 107 ? -5.287 -12.467 15.757 1.00 0.00 285 SER A C 1
ATOM 1585 O O . SER A 1 107 ? -5.178 -11.802 14.727 1.00 0.00 285 SER A O 1
ATOM 1593 N N . TRP A 1 108 ? -4.243 -12.927 16.436 1.00 0.00 286 TRP A N 1
ATOM 1594 C CA . TRP A 1 108 ? -2.875 -12.671 15.999 1.00 0.00 286 TRP A CA 1
ATOM 1595 C C . TRP A 1 108 ? -1.952 -13.817 16.400 1.00 0.00 286 TRP A C 1
ATOM 1596 O O . TRP A 1 108 ? -2.181 -14.487 17.405 1.00 0.00 286 TRP A O 1
ATOM 1617 N N . ASN A 1 109 ? -0.908 -14.035 15.606 1.00 0.00 287 ASN A N 1
ATOM 1618 C CA . ASN A 1 109 ? 0.049 -15.101 15.879 1.00 0.00 287 ASN A CA 1
ATOM 1619 C C . ASN A 1 109 ? 1.382 -14.527 16.351 1.00 0.00 287 ASN A C 1
ATOM 1620 O O . ASN A 1 109 ? 2.090 -13.866 15.591 1.00 0.00 287 ASN A O 1
ATOM 1631 N N . LEU A 1 110 ? 1.718 -14.785 17.610 1.00 0.00 288 LEU A N 1
ATOM 1632 C CA . LEU A 1 110 ? 2.966 -14.296 18.185 1.00 0.00 288 LEU A CA 1
ATOM 1633 C C . LEU A 1 110 ? 3.964 -15.434 18.370 1.00 0.00 288 LEU A C 1
ATOM 1634 O O . LEU A 1 110 ? 3.745 -16.340 19.173 1.00 0.00 288 LEU A O 1
ATOM 1650 N N . ASN A 1 111 ? 5.061 -15.380 17.622 1.00 0.00 289 ASN A N 1
ATOM 1651 C CA . ASN A 1 111 ? 6.094 -16.407 17.705 1.00 0.00 289 ASN A CA 1
ATOM 1652 C C . ASN A 1 111 ? 7.469 -15.779 17.909 1.00 0.00 289 ASN A C 1
ATOM 1653 O O . ASN A 1 111 ? 7.929 -14.987 17.087 1.00 0.00 289 ASN A O 1
ATOM 1664 N N . ASN A 1 112 ? 8.121 -16.139 19.010 1.00 0.00 290 ASN A N 1
ATOM 1665 C CA . ASN A 1 112 ? 9.444 -15.611 19.323 1.00 0.00 290 ASN A CA 1
ATOM 1666 C C . ASN A 1 112 ? 10.520 -16.323 18.508 1.00 0.00 290 ASN A C 1
ATOM 1667 O O . ASN A 1 112 ? 11.201 -17.219 19.007 1.00 0.00 290 ASN A O 1
ATOM 1678 N N . LEU A 1 113 ? 10.667 -15.917 17.251 1.00 0.00 291 LEU A N 1
ATOM 1679 C CA . LEU A 1 113 ? 11.661 -16.515 16.366 1.00 0.00 291 LEU A CA 1
ATOM 1680 C C . LEU A 1 113 ? 12.871 -15.599 16.208 1.00 0.00 291 LEU A C 1
ATOM 1681 O O . LEU A 1 113 ? 12.727 -14.387 16.042 1.00 0.00 291 LEU A O 1
ATOM 1697 N N . SER A 1 114 ? 14.062 -16.186 16.259 1.00 0.00 292 SER A N 1
ATOM 1698 C CA . SER A 1 114 ? 15.297 -15.423 16.122 1.00 0.00 292 SER A CA 1
ATOM 1699 C C . SER A 1 114 ? 16.159 -15.981 14.994 1.00 0.00 292 SER A C 1
ATOM 1700 O O . SER A 1 114 ? 15.892 -17.061 14.470 1.00 0.00 292 SER A O 1
ATOM 1708 N N . GLY A 1 115 ? 17.196 -15.235 14.626 1.00 0.00 293 GLY A N 1
ATOM 1709 C CA . GLY A 1 115 ? 18.082 -15.670 13.562 1.00 0.00 293 GLY A CA 1
ATOM 1710 C C . GLY A 1 115 ? 19.292 -14.770 13.411 1.00 0.00 293 GLY A C 1
ATOM 1711 O O . GLY A 1 115 ? 19.557 -13.904 14.245 1.00 0.00 293 GLY A O 1
ATOM 1715 N N . PRO A 1 116 ? 20.053 -14.973 12.325 1.00 0.00 294 PRO A N 1
ATOM 1716 C CA . PRO A 1 116 ? 21.255 -14.183 12.042 1.00 0.00 294 PRO A CA 1
ATOM 1717 C C . PRO A 1 116 ? 20.927 -12.742 11.664 1.00 0.00 294 PRO A C 1
ATOM 1718 O O . PRO A 1 116 ? 19.878 -12.467 11.083 1.00 0.00 294 PRO A O 1
ATOM 1729 N N . SER A 1 117 ? 21.831 -11.827 11.999 1.00 0.00 295 SER A N 1
ATOM 1730 C CA . SER A 1 117 ? 21.635 -10.414 11.697 1.00 0.00 295 SER A CA 1
ATOM 1731 C C . SER A 1 117 ? 22.884 -9.607 12.040 1.00 0.00 295 SER A C 1
ATOM 1732 O O . SER A 1 117 ? 23.553 -9.872 13.039 1.00 0.00 295 SER A O 1
ATOM 1740 N N . SER A 1 118 ? 23.192 -8.621 11.204 1.00 0.00 296 SER A N 1
ATOM 1741 C CA . SER A 1 118 ? 24.363 -7.777 11.415 1.00 0.00 296 SER A CA 1
ATOM 1742 C C . SER A 1 118 ? 23.951 -6.328 11.655 1.00 0.00 296 SER A C 1
ATOM 1743 O O . SER A 1 118 ? 23.019 -5.824 11.030 1.00 0.00 296 SER A O 1
ATOM 1751 N N . GLY A 1 119 ? 24.655 -5.663 12.566 1.00 0.00 297 GLY A N 1
ATOM 1752 C CA . GLY A 1 119 ? 24.349 -4.278 12.874 1.00 0.00 297 GLY A CA 1
ATOM 1753 C C . GLY A 1 119 ? 25.241 -3.307 12.127 1.00 0.00 297 GLY A C 1
ATOM 1754 O O . GLY A 1 119 ? 26.041 -3.712 11.283 1.00 0.00 297 GLY A O 1
ATOM 1758 N N . GLY A 1 1 ? -17.834 18.816 -33.552 1.00 0.00 179 GLY A N 2
ATOM 1759 C CA . GLY A 1 1 ? -18.095 18.088 -32.324 1.00 0.00 179 GLY A CA 2
ATOM 1760 C C . GLY A 1 1 ? -18.075 18.985 -31.103 1.00 0.00 179 GLY A C 2
ATOM 1761 O O . GLY A 1 1 ? -17.058 19.609 -30.799 1.00 0.00 179 GLY A O 2
ATOM 1765 N N . SER A 1 2 ? -19.201 19.052 -30.400 1.00 0.00 180 SER A N 2
ATOM 1766 C CA . SER A 1 2 ? -19.310 19.884 -29.208 1.00 0.00 180 SER A CA 2
ATOM 1767 C C . SER A 1 2 ? -20.140 19.187 -28.133 1.00 0.00 180 SER A C 2
ATOM 1768 O O . SER A 1 2 ? -21.264 18.754 -28.385 1.00 0.00 180 SER A O 2
ATOM 1776 N N . SER A 1 3 ? -19.575 19.082 -26.934 1.00 0.00 181 SER A N 2
ATOM 1777 C CA . SER A 1 3 ? -20.259 18.434 -25.822 1.00 0.00 181 SER A CA 2
ATOM 1778 C C . SER A 1 3 ? -20.448 19.406 -24.661 1.00 0.00 181 SER A C 2
ATOM 1779 O O . SER A 1 3 ? -19.614 20.279 -24.425 1.00 0.00 181 SER A O 2
ATOM 1787 N N . GLY A 1 4 ? -21.553 19.247 -23.937 1.00 0.00 182 GLY A N 2
ATOM 1788 C CA . GLY A 1 4 ? -21.833 20.116 -22.810 1.00 0.00 182 GLY A CA 2
ATOM 1789 C C . GLY A 1 4 ? -22.770 19.478 -21.804 1.00 0.00 182 GLY A C 2
ATOM 1790 O O . GLY A 1 4 ? -23.682 20.130 -21.295 1.00 0.00 182 GLY A O 2
ATOM 1794 N N . SER A 1 5 ? -22.547 18.199 -21.518 1.00 0.00 183 SER A N 2
ATOM 1795 C CA . SER A 1 5 ? -23.383 17.471 -20.571 1.00 0.00 183 SER A CA 2
ATOM 1796 C C . SER A 1 5 ? -23.293 18.090 -19.180 1.00 0.00 183 SER A C 2
ATOM 1797 O O . SER A 1 5 ? -22.243 18.050 -18.537 1.00 0.00 183 SER A O 2
ATOM 1805 N N . SER A 1 6 ? -24.402 18.661 -18.720 1.00 0.00 184 SER A N 2
ATOM 1806 C CA . SER A 1 6 ? -24.448 19.292 -17.406 1.00 0.00 184 SER A CA 2
ATOM 1807 C C . SER A 1 6 ? -25.601 18.735 -16.577 1.00 0.00 184 SER A C 2
ATOM 1808 O O . SER A 1 6 ? -26.769 18.993 -16.864 1.00 0.00 184 SER A O 2
ATOM 1816 N N . GLY A 1 7 ? -25.263 17.968 -15.544 1.00 0.00 185 GLY A N 2
ATOM 1817 C CA . GLY A 1 7 ? -26.279 17.386 -14.688 1.00 0.00 185 GLY A CA 2
ATOM 1818 C C . GLY A 1 7 ? -25.691 16.498 -13.610 1.00 0.00 185 GLY A C 2
ATOM 1819 O O . GLY A 1 7 ? -25.577 16.904 -12.453 1.00 0.00 185 GLY A O 2
ATOM 1823 N N . LYS A 1 8 ? -25.315 15.281 -13.988 1.00 0.00 186 LYS A N 2
ATOM 1824 C CA . LYS A 1 8 ? -24.735 14.331 -13.046 1.00 0.00 186 LYS A CA 2
ATOM 1825 C C . LYS A 1 8 ? -23.221 14.500 -12.966 1.00 0.00 186 LYS A C 2
ATOM 1826 O O . LYS A 1 8 ? -22.595 15.013 -13.892 1.00 0.00 186 LYS A O 2
ATOM 1845 N N . ASN A 1 9 ? -22.640 14.065 -11.852 1.00 0.00 187 ASN A N 2
ATOM 1846 C CA . ASN A 1 9 ? -21.199 14.168 -11.652 1.00 0.00 187 ASN A CA 2
ATOM 1847 C C . ASN A 1 9 ? -20.450 13.238 -12.602 1.00 0.00 187 ASN A C 2
ATOM 1848 O O . ASN A 1 9 ? -20.354 12.035 -12.362 1.00 0.00 187 ASN A O 2
ATOM 1859 N N . VAL A 1 10 ? -19.921 13.805 -13.681 1.00 0.00 188 VAL A N 2
ATOM 1860 C CA . VAL A 1 10 ? -19.179 13.028 -14.667 1.00 0.00 188 VAL A CA 2
ATOM 1861 C C . VAL A 1 10 ? -17.751 12.768 -14.200 1.00 0.00 188 VAL A C 2
ATOM 1862 O O . VAL A 1 10 ? -17.190 13.543 -13.427 1.00 0.00 188 VAL A O 2
ATOM 1875 N N . ASN A 1 11 ? -17.169 11.672 -14.676 1.00 0.00 189 ASN A N 2
ATOM 1876 C CA . ASN A 1 11 ? -15.805 11.309 -14.307 1.00 0.00 189 ASN A CA 2
ATOM 1877 C C . ASN A 1 11 ? -15.572 11.518 -12.813 1.00 0.00 189 ASN A C 2
ATOM 1878 O O . ASN A 1 11 ? -14.509 11.980 -12.399 1.00 0.00 189 ASN A O 2
ATOM 1889 N N . ARG A 1 12 ? -16.573 11.173 -12.010 1.00 0.00 190 ARG A N 2
ATOM 1890 C CA . ARG A 1 12 ? -16.478 11.323 -10.563 1.00 0.00 190 ARG A CA 2
ATOM 1891 C C . ARG A 1 12 ? -15.316 10.505 -10.007 1.00 0.00 190 ARG A C 2
ATOM 1892 O O . ARG A 1 12 ? -15.047 9.395 -10.469 1.00 0.00 190 ARG A O 2
ATOM 1913 N N . VAL A 1 13 ? -14.629 11.061 -9.014 1.00 0.00 191 VAL A N 2
ATOM 1914 C CA . VAL A 1 13 ? -13.496 10.383 -8.395 1.00 0.00 191 VAL A CA 2
ATOM 1915 C C . VAL A 1 13 ? -13.964 9.282 -7.449 1.00 0.00 191 VAL A C 2
ATOM 1916 O O . VAL A 1 13 ? -13.499 9.186 -6.313 1.00 0.00 191 VAL A O 2
ATOM 1929 N N . LEU A 1 14 ? -14.886 8.454 -7.926 1.00 0.00 192 LEU A N 2
ATOM 1930 C CA . LEU A 1 14 ? -15.418 7.358 -7.123 1.00 0.00 192 LEU A CA 2
ATOM 1931 C C . LEU A 1 14 ? -14.657 6.064 -7.396 1.00 0.00 192 LEU A C 2
ATOM 1932 O O . LEU A 1 14 ? -14.341 5.312 -6.474 1.00 0.00 192 LEU A O 2
ATOM 1948 N N . SER A 1 15 ? -14.365 5.812 -8.668 1.00 0.00 193 SER A N 2
ATOM 1949 C CA . SER A 1 15 ? -13.643 4.609 -9.062 1.00 0.00 193 SER A CA 2
ATOM 1950 C C . SER A 1 15 ? -12.136 4.815 -8.940 1.00 0.00 193 SER A C 2
ATOM 1951 O O . SER A 1 15 ? -11.629 5.914 -9.162 1.00 0.00 193 SER A O 2
ATOM 1959 N N . ALA A 1 16 ? -11.427 3.749 -8.584 1.00 0.00 194 ALA A N 2
ATOM 1960 C CA . ALA A 1 16 ? -9.978 3.811 -8.433 1.00 0.00 194 ALA A CA 2
ATOM 1961 C C . ALA A 1 16 ? -9.320 4.378 -9.687 1.00 0.00 194 ALA A C 2
ATOM 1962 O O . ALA A 1 16 ? -8.278 5.028 -9.611 1.00 0.00 194 ALA A O 2
ATOM 1969 N N . GLU A 1 17 ? -9.934 4.125 -10.838 1.00 0.00 195 GLU A N 2
ATOM 1970 C CA . GLU A 1 17 ? -9.405 4.610 -12.108 1.00 0.00 195 GLU A CA 2
ATOM 1971 C C . GLU A 1 17 ? -9.437 6.134 -12.164 1.00 0.00 195 GLU A C 2
ATOM 1972 O O . GLU A 1 17 ? -8.472 6.771 -12.587 1.00 0.00 195 GLU A O 2
ATOM 1984 N N . ALA A 1 18 ? -10.554 6.713 -11.735 1.00 0.00 196 ALA A N 2
ATOM 1985 C CA . ALA A 1 18 ? -10.712 8.162 -11.735 1.00 0.00 196 ALA A CA 2
ATOM 1986 C C . ALA A 1 18 ? -9.622 8.833 -10.906 1.00 0.00 196 ALA A C 2
ATOM 1987 O O . ALA A 1 18 ? -9.035 9.832 -11.326 1.00 0.00 196 ALA A O 2
ATOM 1994 N N . LEU A 1 19 ? -9.356 8.280 -9.729 1.00 0.00 197 LEU A N 2
ATOM 1995 C CA . LEU A 1 19 ? -8.335 8.826 -8.840 1.00 0.00 197 LEU A CA 2
ATOM 1996 C C . LEU A 1 19 ? -7.111 9.278 -9.629 1.00 0.00 197 LEU A C 2
ATOM 1997 O O . LEU A 1 19 ? -6.851 8.786 -10.728 1.00 0.00 197 LEU A O 2
ATOM 2013 N N . LYS A 1 20 ? -6.360 10.216 -9.061 1.00 0.00 198 LYS A N 2
ATOM 2014 C CA . LYS A 1 20 ? -5.161 10.732 -9.709 1.00 0.00 198 LYS A CA 2
ATOM 2015 C C . LYS A 1 20 ? -3.904 10.238 -9.000 1.00 0.00 198 LYS A C 2
ATOM 2016 O O . LYS A 1 20 ? -3.886 10.035 -7.786 1.00 0.00 198 LYS A O 2
ATOM 2035 N N . PRO A 1 21 ? -2.826 10.041 -9.774 1.00 0.00 199 PRO A N 2
ATOM 2036 C CA . PRO A 1 21 ? -1.544 9.570 -9.240 1.00 0.00 199 PRO A CA 2
ATOM 2037 C C . PRO A 1 21 ? -0.854 10.621 -8.377 1.00 0.00 199 PRO A C 2
ATOM 2038 O O . PRO A 1 21 ? -0.879 11.810 -8.692 1.00 0.00 199 PRO A O 2
ATOM 2049 N N . GLY A 1 22 ? -0.238 10.174 -7.287 1.00 0.00 200 GLY A N 2
ATOM 2050 C CA . GLY A 1 22 ? 0.451 11.090 -6.396 1.00 0.00 200 GLY A CA 2
ATOM 2051 C C . GLY A 1 22 ? -0.334 11.366 -5.129 1.00 0.00 200 GLY A C 2
ATOM 2052 O O . GLY A 1 22 ? 0.045 12.223 -4.331 1.00 0.00 200 GLY A O 2
ATOM 2056 N N . MET A 1 23 ? -1.432 10.640 -4.945 1.00 0.00 201 MET A N 2
ATOM 2057 C CA . MET A 1 23 ? -2.272 10.812 -3.765 1.00 0.00 201 MET A CA 2
ATOM 2058 C C . MET A 1 23 ? -1.687 10.070 -2.568 1.00 0.00 201 MET A C 2
ATOM 2059 O O . MET A 1 23 ? -1.192 8.950 -2.700 1.00 0.00 201 MET A O 2
ATOM 2073 N N . LEU A 1 24 ? -1.746 10.701 -1.400 1.00 0.00 202 LEU A N 2
ATOM 2074 C CA . LEU A 1 24 ? -1.221 10.100 -0.179 1.00 0.00 202 LEU A CA 2
ATOM 2075 C C . LEU A 1 24 ? -2.288 9.261 0.517 1.00 0.00 202 LEU A C 2
ATOM 2076 O O . LEU A 1 24 ? -3.241 9.796 1.085 1.00 0.00 202 LEU A O 2
ATOM 2092 N N . LEU A 1 25 ? -2.120 7.944 0.471 1.00 0.00 203 LEU A N 2
ATOM 2093 C CA . LEU A 1 25 ? -3.067 7.030 1.099 1.00 0.00 203 LEU A CA 2
ATOM 2094 C C . LEU A 1 25 ? -2.360 6.108 2.088 1.00 0.00 203 LEU A C 2
ATOM 2095 O O . LEU A 1 25 ? -1.182 5.790 1.925 1.00 0.00 203 LEU A O 2
ATOM 2111 N N . THR A 1 26 ? -3.089 5.679 3.114 1.00 0.00 204 THR A N 2
ATOM 2112 C CA . THR A 1 26 ? -2.532 4.792 4.128 1.00 0.00 204 THR A CA 2
ATOM 2113 C C . THR A 1 26 ? -3.261 3.453 4.148 1.00 0.00 204 THR A C 2
ATOM 2114 O O . THR A 1 26 ? -4.456 3.390 4.433 1.00 0.00 204 THR A O 2
ATOM 2125 N N . GLY A 1 27 ? -2.532 2.383 3.844 1.00 0.00 205 GLY A N 2
ATOM 2126 C CA . GLY A 1 27 ? -3.127 1.060 3.833 1.00 0.00 205 GLY A CA 2
ATOM 2127 C C . GLY A 1 27 ? -2.467 0.120 4.823 1.00 0.00 205 GLY A C 2
ATOM 2128 O O . GLY A 1 27 ? -1.628 0.536 5.622 1.00 0.00 205 GLY A O 2
ATOM 2132 N N . THR A 1 28 ? -2.848 -1.153 4.772 1.00 0.00 206 THR A N 2
ATOM 2133 C CA . THR A 1 28 ? -2.291 -2.154 5.673 1.00 0.00 206 THR A CA 2
ATOM 2134 C C . THR A 1 28 ? -1.791 -3.370 4.902 1.00 0.00 206 THR A C 2
ATOM 2135 O O . THR A 1 28 ? -2.431 -3.820 3.951 1.00 0.00 206 THR A O 2
ATOM 2146 N N . VAL A 1 29 ? -0.645 -3.900 5.318 1.00 0.00 207 VAL A N 2
ATOM 2147 C CA . VAL A 1 29 ? -0.061 -5.066 4.667 1.00 0.00 207 VAL A CA 2
ATOM 2148 C C . VAL A 1 29 ? -0.992 -6.270 4.756 1.00 0.00 207 VAL A C 2
ATOM 2149 O O . VAL A 1 29 ? -1.344 -6.715 5.848 1.00 0.00 207 VAL A O 2
ATOM 2162 N N . SER A 1 30 ? -1.389 -6.792 3.600 1.00 0.00 208 SER A N 2
ATOM 2163 C CA . SER A 1 30 ? -2.283 -7.943 3.547 1.00 0.00 208 SER A CA 2
ATOM 2164 C C . SER A 1 30 ? -1.494 -9.247 3.625 1.00 0.00 208 SER A C 2
ATOM 2165 O O . SER A 1 30 ? -1.921 -10.205 4.268 1.00 0.00 208 SER A O 2
ATOM 2173 N N . SER A 1 31 ? -0.342 -9.274 2.964 1.00 0.00 209 SER A N 2
ATOM 2174 C CA . SER A 1 31 ? 0.505 -10.461 2.953 1.00 0.00 209 SER A CA 2
ATOM 2175 C C . SER A 1 31 ? 1.953 -10.092 2.642 1.00 0.00 209 SER A C 2
ATOM 2176 O O . SER A 1 31 ? 2.224 -9.064 2.022 1.00 0.00 209 SER A O 2
ATOM 2184 N N . LEU A 1 32 ? 2.879 -10.940 3.077 1.00 0.00 210 LEU A N 2
ATOM 2185 C CA . LEU A 1 32 ? 4.300 -10.705 2.846 1.00 0.00 210 LEU A CA 2
ATOM 2186 C C . LEU A 1 32 ? 4.859 -11.700 1.834 1.00 0.00 210 LEU A C 2
ATOM 2187 O O . LEU A 1 32 ? 4.756 -12.912 2.020 1.00 0.00 210 LEU A O 2
ATOM 2203 N N . GLU A 1 33 ? 5.453 -11.179 0.765 1.00 0.00 211 GLU A N 2
ATOM 2204 C CA . GLU A 1 33 ? 6.029 -12.023 -0.275 1.00 0.00 211 GLU A CA 2
ATOM 2205 C C . GLU A 1 33 ? 7.541 -11.834 -0.353 1.00 0.00 211 GLU A C 2
ATOM 2206 O O . GLU A 1 33 ? 8.093 -10.908 0.241 1.00 0.00 211 GLU A O 2
ATOM 2218 N N . ASP A 1 34 ? 8.204 -12.718 -1.090 1.00 0.00 212 ASP A N 2
ATOM 2219 C CA . ASP A 1 34 ? 9.653 -12.650 -1.247 1.00 0.00 212 ASP A CA 2
ATOM 2220 C C . ASP A 1 34 ? 10.032 -11.713 -2.390 1.00 0.00 212 ASP A C 2
ATOM 2221 O O . ASP A 1 34 ? 11.137 -11.172 -2.422 1.00 0.00 212 ASP A O 2
ATOM 2230 N N . HIS A 1 35 ? 9.108 -11.528 -3.327 1.00 0.00 213 HIS A N 2
ATOM 2231 C CA . HIS A 1 35 ? 9.345 -10.657 -4.473 1.00 0.00 213 HIS A CA 2
ATOM 2232 C C . HIS A 1 35 ? 8.866 -9.237 -4.185 1.00 0.00 213 HIS A C 2
ATOM 2233 O O . HIS A 1 35 ? 9.208 -8.299 -4.903 1.00 0.00 213 HIS A O 2
ATOM 2248 N N . GLY A 1 36 ? 8.072 -9.089 -3.129 1.00 0.00 214 GLY A N 2
ATOM 2249 C CA . GLY A 1 36 ? 7.559 -7.781 -2.765 1.00 0.00 214 GLY A CA 2
ATOM 2250 C C . GLY A 1 36 ? 6.595 -7.841 -1.596 1.00 0.00 214 GLY A C 2
ATOM 2251 O O . GLY A 1 36 ? 6.497 -8.862 -0.916 1.00 0.00 214 GLY A O 2
ATOM 2255 N N . TYR A 1 37 ? 5.884 -6.744 -1.361 1.00 0.00 215 TYR A N 2
ATOM 2256 C CA . TYR A 1 37 ? 4.926 -6.674 -0.264 1.00 0.00 215 TYR A CA 2
ATOM 2257 C C . TYR A 1 37 ? 3.551 -6.246 -0.767 1.00 0.00 215 TYR A C 2
ATOM 2258 O O . TYR A 1 37 ? 3.433 -5.335 -1.588 1.00 0.00 215 TYR A O 2
ATOM 2276 N N . LEU A 1 38 ? 2.514 -6.909 -0.269 1.00 0.00 216 LEU A N 2
ATOM 2277 C CA . LEU A 1 38 ? 1.145 -6.598 -0.666 1.00 0.00 216 LEU A CA 2
ATOM 2278 C C . LEU A 1 38 ? 0.542 -5.533 0.245 1.00 0.00 216 LEU A C 2
ATOM 2279 O O . LEU A 1 38 ? 0.573 -5.658 1.469 1.00 0.00 216 LEU A O 2
ATOM 2295 N N . VAL A 1 39 ? -0.008 -4.486 -0.362 1.00 0.00 217 VAL A N 2
ATOM 2296 C CA . VAL A 1 39 ? -0.621 -3.400 0.394 1.00 0.00 217 VAL A CA 2
ATOM 2297 C C . VAL A 1 39 ? -2.130 -3.364 0.178 1.00 0.00 217 VAL A C 2
ATOM 2298 O O . VAL A 1 39 ? -2.609 -3.489 -0.950 1.00 0.00 217 VAL A O 2
ATOM 2311 N N . ASP A 1 40 ? -2.874 -3.191 1.264 1.00 0.00 218 ASP A N 2
ATOM 2312 C CA . ASP A 1 40 ? -4.329 -3.136 1.194 1.00 0.00 218 ASP A CA 2
ATOM 2313 C C . ASP A 1 40 ? -4.806 -1.717 0.901 1.00 0.00 218 ASP A C 2
ATOM 2314 O O . ASP A 1 40 ? -4.313 -0.753 1.486 1.00 0.00 218 ASP A O 2
ATOM 2323 N N . ILE A 1 41 ? -5.766 -1.598 -0.010 1.00 0.00 219 ILE A N 2
ATOM 2324 C CA . ILE A 1 41 ? -6.309 -0.297 -0.381 1.00 0.00 219 ILE A CA 2
ATOM 2325 C C . ILE A 1 41 ? -7.809 -0.231 -0.115 1.00 0.00 219 ILE A C 2
ATOM 2326 O O . ILE A 1 41 ? -8.405 0.845 -0.124 1.00 0.00 219 ILE A O 2
ATOM 2342 N N . GLY A 1 42 ? -8.414 -1.390 0.125 1.00 0.00 220 GLY A N 2
ATOM 2343 C CA . GLY A 1 42 ? -9.839 -1.442 0.393 1.00 0.00 220 GLY A CA 2
ATOM 2344 C C . GLY A 1 42 ? -10.672 -1.149 -0.839 1.00 0.00 220 GLY A C 2
ATOM 2345 O O . GLY A 1 42 ? -11.569 -0.307 -0.805 1.00 0.00 220 GLY A O 2
ATOM 2349 N N . VAL A 1 43 ? -10.373 -1.843 -1.933 1.00 0.00 221 VAL A N 2
ATOM 2350 C CA . VAL A 1 43 ? -11.100 -1.652 -3.182 1.00 0.00 221 VAL A CA 2
ATOM 2351 C C . VAL A 1 43 ? -11.466 -2.990 -3.815 1.00 0.00 221 VAL A C 2
ATOM 2352 O O . VAL A 1 43 ? -10.819 -4.006 -3.561 1.00 0.00 221 VAL A O 2
ATOM 2365 N N . ASP A 1 44 ? -12.508 -2.983 -4.640 1.00 0.00 222 ASP A N 2
ATOM 2366 C CA . ASP A 1 44 ? -12.960 -4.196 -5.311 1.00 0.00 222 ASP A CA 2
ATOM 2367 C C . ASP A 1 44 ? -12.498 -4.217 -6.765 1.00 0.00 222 ASP A C 2
ATOM 2368 O O . ASP A 1 44 ? -12.804 -3.310 -7.537 1.00 0.00 222 ASP A O 2
ATOM 2377 N N . GLY A 1 45 ? -11.756 -5.258 -7.130 1.00 0.00 223 GLY A N 2
ATOM 2378 C CA . GLY A 1 45 ? -11.263 -5.377 -8.490 1.00 0.00 223 GLY A CA 2
ATOM 2379 C C . GLY A 1 45 ? -10.010 -4.558 -8.725 1.00 0.00 223 GLY A C 2
ATOM 2380 O O . GLY A 1 45 ? -9.826 -3.983 -9.799 1.00 0.00 223 GLY A O 2
ATOM 2384 N N . THR A 1 46 ? -9.144 -4.501 -7.718 1.00 0.00 224 THR A N 2
ATOM 2385 C CA . THR A 1 46 ? -7.903 -3.743 -7.819 1.00 0.00 224 THR A CA 2
ATOM 2386 C C . THR A 1 46 ? -6.819 -4.342 -6.930 1.00 0.00 224 THR A C 2
ATOM 2387 O O . THR A 1 46 ? -7.005 -4.488 -5.721 1.00 0.00 224 THR A O 2
ATOM 2398 N N . ARG A 1 47 ? -5.687 -4.686 -7.534 1.00 0.00 225 ARG A N 2
ATOM 2399 C CA . ARG A 1 47 ? -4.573 -5.269 -6.796 1.00 0.00 225 ARG A CA 2
ATOM 2400 C C . ARG A 1 47 ? -3.370 -4.331 -6.796 1.00 0.00 225 ARG A C 2
ATOM 2401 O O . ARG A 1 47 ? -2.970 -3.818 -7.841 1.00 0.00 225 ARG A O 2
ATOM 2422 N N . ALA A 1 48 ? -2.798 -4.110 -5.617 1.00 0.00 226 ALA A N 2
ATOM 2423 C CA . ALA A 1 48 ? -1.640 -3.235 -5.481 1.00 0.00 226 ALA A CA 2
ATOM 2424 C C . ALA A 1 48 ? -0.424 -4.007 -4.981 1.00 0.00 226 ALA A C 2
ATOM 2425 O O . ALA A 1 48 ? -0.524 -4.810 -4.053 1.00 0.00 226 ALA A O 2
ATOM 2432 N N . PHE A 1 49 ? 0.724 -3.760 -5.603 1.00 0.00 227 PHE A N 2
ATOM 2433 C CA . PHE A 1 49 ? 1.960 -4.434 -5.223 1.00 0.00 227 PHE A CA 2
ATOM 2434 C C . PHE A 1 49 ? 3.086 -3.427 -5.012 1.00 0.00 227 PHE A C 2
ATOM 2435 O O . PHE A 1 49 ? 3.188 -2.432 -5.731 1.00 0.00 227 PHE A O 2
ATOM 2452 N N . LEU A 1 50 ? 3.930 -3.691 -4.020 1.00 0.00 228 LEU A N 2
ATOM 2453 C CA . LEU A 1 50 ? 5.050 -2.808 -3.713 1.00 0.00 228 LEU A CA 2
ATOM 2454 C C . LEU A 1 50 ? 6.381 -3.500 -3.986 1.00 0.00 228 LEU A C 2
ATOM 2455 O O . LEU A 1 50 ? 6.603 -4.647 -3.598 1.00 0.00 228 LEU A O 2
ATOM 2471 N N . PRO A 1 51 ? 7.289 -2.788 -4.669 1.00 0.00 229 PRO A N 2
ATOM 2472 C CA . PRO A 1 51 ? 8.615 -3.313 -5.007 1.00 0.00 229 PRO A CA 2
ATOM 2473 C C . PRO A 1 51 ? 9.510 -3.463 -3.781 1.00 0.00 229 PRO A C 2
ATOM 2474 O O . PRO A 1 51 ? 9.469 -2.640 -2.866 1.00 0.00 229 PRO A O 2
ATOM 2485 N N . LEU A 1 52 ? 10.318 -4.517 -3.769 1.00 0.00 230 LEU A N 2
ATOM 2486 C CA . LEU A 1 52 ? 11.223 -4.775 -2.655 1.00 0.00 230 LEU A CA 2
ATOM 2487 C C . LEU A 1 52 ? 12.243 -3.649 -2.511 1.00 0.00 230 LEU A C 2
ATOM 2488 O O . LEU A 1 52 ? 12.806 -3.441 -1.435 1.00 0.00 230 LEU A O 2
ATOM 2504 N N . LEU A 1 53 ? 12.474 -2.924 -3.600 1.00 0.00 231 LEU A N 2
ATOM 2505 C CA . LEU A 1 53 ? 13.424 -1.817 -3.595 1.00 0.00 231 LEU A CA 2
ATOM 2506 C C . LEU A 1 53 ? 12.984 -0.727 -2.624 1.00 0.00 231 LEU A C 2
ATOM 2507 O O . LEU A 1 53 ? 13.792 -0.195 -1.862 1.00 0.00 231 LEU A O 2
ATOM 2523 N N . LYS A 1 54 ? 11.697 -0.398 -2.655 1.00 0.00 232 LYS A N 2
ATOM 2524 C CA . LYS A 1 54 ? 11.147 0.627 -1.776 1.00 0.00 232 LYS A CA 2
ATOM 2525 C C . LYS A 1 54 ? 10.818 0.047 -0.404 1.00 0.00 232 LYS A C 2
ATOM 2526 O O . LYS A 1 54 ? 10.932 0.731 0.613 1.00 0.00 232 LYS A O 2
ATOM 2545 N N . ALA A 1 55 ? 10.410 -1.217 -0.383 1.00 0.00 233 ALA A N 2
ATOM 2546 C CA . ALA A 1 55 ? 10.068 -1.889 0.864 1.00 0.00 233 ALA A CA 2
ATOM 2547 C C . ALA A 1 55 ? 11.302 -2.088 1.737 1.00 0.00 233 ALA A C 2
ATOM 2548 O O . ALA A 1 55 ? 11.278 -1.805 2.935 1.00 0.00 233 ALA A O 2
ATOM 2555 N N . GLN A 1 56 ? 12.379 -2.577 1.129 1.00 0.00 234 GLN A N 2
ATOM 2556 C CA . GLN A 1 56 ? 13.622 -2.814 1.853 1.00 0.00 234 GLN A CA 2
ATOM 2557 C C . GLN A 1 56 ? 14.196 -1.508 2.392 1.00 0.00 234 GLN A C 2
ATOM 2558 O O . GLN A 1 56 ? 14.669 -1.450 3.527 1.00 0.00 234 GLN A O 2
ATOM 2572 N N . GLU A 1 57 ? 14.152 -0.464 1.571 1.00 0.00 235 GLU A N 2
ATOM 2573 C CA . GLU A 1 57 ? 14.669 0.841 1.967 1.00 0.00 235 GLU A CA 2
ATOM 2574 C C . GLU A 1 57 ? 13.860 1.419 3.124 1.00 0.00 235 GLU A C 2
ATOM 2575 O O . GLU A 1 57 ? 14.417 1.993 4.060 1.00 0.00 235 GLU A O 2
ATOM 2587 N N . TYR A 1 58 ? 12.543 1.263 3.053 1.00 0.00 236 TYR A N 2
ATOM 2588 C CA . TYR A 1 58 ? 11.655 1.771 4.092 1.00 0.00 236 TYR A CA 2
ATOM 2589 C C . TYR A 1 58 ? 11.767 0.933 5.362 1.00 0.00 236 TYR A C 2
ATOM 2590 O O . TYR A 1 58 ? 11.759 1.464 6.473 1.00 0.00 236 TYR A O 2
ATOM 2608 N N . ILE A 1 59 ? 11.871 -0.380 5.188 1.00 0.00 237 ILE A N 2
ATOM 2609 C CA . ILE A 1 59 ? 11.986 -1.293 6.319 1.00 0.00 237 ILE A CA 2
ATOM 2610 C C . ILE A 1 59 ? 13.320 -1.116 7.035 1.00 0.00 237 ILE A C 2
ATOM 2611 O O . ILE A 1 59 ? 13.379 -1.097 8.265 1.00 0.00 237 ILE A O 2
ATOM 2627 N N . ARG A 1 60 ? 14.390 -0.983 6.258 1.00 0.00 238 ARG A N 2
ATOM 2628 C CA . ARG A 1 60 ? 15.724 -0.806 6.818 1.00 0.00 238 ARG A CA 2
ATOM 2629 C C . ARG A 1 60 ? 15.838 0.533 7.540 1.00 0.00 238 ARG A C 2
ATOM 2630 O O . ARG A 1 60 ? 16.447 0.625 8.605 1.00 0.00 238 ARG A O 2
ATOM 2651 N N . GLN A 1 61 ? 15.247 1.569 6.951 1.00 0.00 239 GLN A N 2
ATOM 2652 C CA . GLN A 1 61 ? 15.284 2.903 7.538 1.00 0.00 239 GLN A CA 2
ATOM 2653 C C . GLN A 1 61 ? 14.248 3.037 8.649 1.00 0.00 239 GLN A C 2
ATOM 2654 O O . GLN A 1 61 ? 14.349 3.918 9.504 1.00 0.00 239 GLN A O 2
ATOM 2668 N N . LYS A 1 62 ? 13.251 2.159 8.632 1.00 0.00 240 LYS A N 2
ATOM 2669 C CA . LYS A 1 62 ? 12.196 2.178 9.638 1.00 0.00 240 LYS A CA 2
ATOM 2670 C C . LYS A 1 62 ? 12.430 1.100 10.691 1.00 0.00 240 LYS A C 2
ATOM 2671 O O . LYS A 1 62 ? 12.752 1.400 11.840 1.00 0.00 240 LYS A O 2
ATOM 2690 N N . ASN A 1 63 ? 12.267 -0.157 10.291 1.00 0.00 241 ASN A N 2
ATOM 2691 C CA . ASN A 1 63 ? 12.461 -1.280 11.201 1.00 0.00 241 ASN A CA 2
ATOM 2692 C C . ASN A 1 63 ? 13.934 -1.671 11.277 1.00 0.00 241 ASN A C 2
ATOM 2693 O O . ASN A 1 63 ? 14.269 -2.842 11.451 1.00 0.00 241 ASN A O 2
ATOM 2704 N N . LYS A 1 64 ? 14.810 -0.680 11.146 1.00 0.00 242 LYS A N 2
ATOM 2705 C CA . LYS A 1 64 ? 16.248 -0.918 11.202 1.00 0.00 242 LYS A CA 2
ATOM 2706 C C . LYS A 1 64 ? 16.608 -2.237 10.526 1.00 0.00 242 LYS A C 2
ATOM 2707 O O . LYS A 1 64 ? 17.595 -2.879 10.882 1.00 0.00 242 LYS A O 2
ATOM 2726 N N . GLY A 1 65 ? 15.800 -2.635 9.547 1.00 0.00 243 GLY A N 2
ATOM 2727 C CA . GLY A 1 65 ? 16.052 -3.875 8.836 1.00 0.00 243 GLY A CA 2
ATOM 2728 C C . GLY A 1 65 ? 15.395 -5.068 9.502 1.00 0.00 243 GLY A C 2
ATOM 2729 O O . GLY A 1 65 ? 16.077 -5.976 9.977 1.00 0.00 243 GLY A O 2
ATOM 2733 N N . ALA A 1 66 ? 14.066 -5.067 9.537 1.00 0.00 244 ALA A N 2
ATOM 2734 C CA . ALA A 1 66 ? 13.317 -6.158 10.149 1.00 0.00 244 ALA A CA 2
ATOM 2735 C C . ALA A 1 66 ? 12.035 -6.444 9.375 1.00 0.00 244 ALA A C 2
ATOM 2736 O O . ALA A 1 66 ? 11.268 -5.532 9.064 1.00 0.00 244 ALA A O 2
ATOM 2743 N N . LYS A 1 67 ? 11.807 -7.716 9.067 1.00 0.00 245 LYS A N 2
ATOM 2744 C CA . LYS A 1 67 ? 10.617 -8.124 8.330 1.00 0.00 245 LYS A CA 2
ATOM 2745 C C . LYS A 1 67 ? 9.367 -7.472 8.911 1.00 0.00 245 LYS A C 2
ATOM 2746 O O . LYS A 1 67 ? 9.335 -7.104 10.087 1.00 0.00 245 LYS A O 2
ATOM 2765 N N . LEU A 1 68 ? 8.338 -7.332 8.083 1.00 0.00 246 LEU A N 2
ATOM 2766 C CA . LEU A 1 68 ? 7.084 -6.725 8.516 1.00 0.00 246 LEU A CA 2
ATOM 2767 C C . LEU A 1 68 ? 6.089 -7.792 8.965 1.00 0.00 246 LEU A C 2
ATOM 2768 O O . LEU A 1 68 ? 6.355 -8.989 8.856 1.00 0.00 246 LEU A O 2
ATOM 2784 N N . LYS A 1 69 ? 4.942 -7.349 9.468 1.00 0.00 247 LYS A N 2
ATOM 2785 C CA . LYS A 1 69 ? 3.905 -8.264 9.930 1.00 0.00 247 LYS A CA 2
ATOM 2786 C C . LYS A 1 69 ? 2.553 -7.907 9.320 1.00 0.00 247 LYS A C 2
ATOM 2787 O O . LYS A 1 69 ? 2.164 -6.740 9.289 1.00 0.00 247 LYS A O 2
ATOM 2806 N N . VAL A 1 70 ? 1.841 -8.920 8.838 1.00 0.00 248 VAL A N 2
ATOM 2807 C CA . VAL A 1 70 ? 0.531 -8.714 8.232 1.00 0.00 248 VAL A CA 2
ATOM 2808 C C . VAL A 1 70 ? -0.395 -7.950 9.171 1.00 0.00 248 VAL A C 2
ATOM 2809 O O . VAL A 1 70 ? -0.381 -8.163 10.383 1.00 0.00 248 VAL A O 2
ATOM 2822 N N . GLY A 1 71 ? -1.201 -7.058 8.603 1.00 0.00 249 GLY A N 2
ATOM 2823 C CA . GLY A 1 71 ? -2.124 -6.275 9.404 1.00 0.00 249 GLY A CA 2
ATOM 2824 C C . GLY A 1 71 ? -1.559 -4.920 9.782 1.00 0.00 249 GLY A C 2
ATOM 2825 O O . GLY A 1 71 ? -2.308 -3.970 10.005 1.00 0.00 249 GLY A O 2
ATOM 2829 N N . GLN A 1 72 ? -0.235 -4.833 9.855 1.00 0.00 250 GLN A N 2
ATOM 2830 C CA . GLN A 1 72 ? 0.429 -3.584 10.211 1.00 0.00 250 GLN A CA 2
ATOM 2831 C C . GLN A 1 72 ? 0.223 -2.530 9.129 1.00 0.00 250 GLN A C 2
ATOM 2832 O O . GLN A 1 72 ? 0.113 -2.854 7.946 1.00 0.00 250 GLN A O 2
ATOM 2846 N N . TYR A 1 73 ? 0.171 -1.269 9.541 1.00 0.00 251 TYR A N 2
ATOM 2847 C CA . TYR A 1 73 ? -0.026 -0.167 8.606 1.00 0.00 251 TYR A CA 2
ATOM 2848 C C . TYR A 1 73 ? 1.291 0.226 7.943 1.00 0.00 251 TYR A C 2
ATOM 2849 O O . TYR A 1 73 ? 2.302 0.432 8.616 1.00 0.00 251 TYR A O 2
ATOM 2867 N N . LEU A 1 74 ? 1.271 0.328 6.619 1.00 0.00 252 LEU A N 2
ATOM 2868 C CA . LEU A 1 74 ? 2.462 0.697 5.862 1.00 0.00 252 LEU A CA 2
ATOM 2869 C C . LEU A 1 74 ? 2.200 1.928 5.000 1.00 0.00 252 LEU A C 2
ATOM 2870 O O . LEU A 1 74 ? 1.144 2.051 4.382 1.00 0.00 252 LEU A O 2
ATOM 2886 N N . ASN A 1 75 ? 3.171 2.835 4.962 1.00 0.00 253 ASN A N 2
ATOM 2887 C CA . ASN A 1 75 ? 3.046 4.056 4.174 1.00 0.00 253 ASN A CA 2
ATOM 2888 C C . ASN A 1 75 ? 3.372 3.792 2.707 1.00 0.00 253 ASN A C 2
ATOM 2889 O O . ASN A 1 75 ? 4.357 3.124 2.390 1.00 0.00 253 ASN A O 2
ATOM 2900 N N . CYS A 1 76 ? 2.540 4.321 1.817 1.00 0.00 254 CYS A N 2
ATOM 2901 C CA . CYS A 1 76 ? 2.740 4.144 0.383 1.00 0.00 254 CYS A CA 2
ATOM 2902 C C . CYS A 1 76 ? 2.038 5.245 -0.404 1.00 0.00 254 CYS A C 2
ATOM 2903 O O . CYS A 1 76 ? 1.022 5.785 0.035 1.00 0.00 254 CYS A O 2
ATOM 2911 N N . ILE A 1 77 ? 2.587 5.575 -1.568 1.00 0.00 255 ILE A N 2
ATOM 2912 C CA . ILE A 1 77 ? 2.014 6.613 -2.416 1.00 0.00 255 ILE A CA 2
ATOM 2913 C C . ILE A 1 77 ? 1.784 6.100 -3.833 1.00 0.00 255 ILE A C 2
ATOM 2914 O O . ILE A 1 77 ? 2.611 5.373 -4.385 1.00 0.00 255 ILE A O 2
ATOM 2930 N N . VAL A 1 78 ? 0.654 6.484 -4.419 1.00 0.00 256 VAL A N 2
ATOM 2931 C CA . VAL A 1 78 ? 0.315 6.065 -5.774 1.00 0.00 256 VAL A CA 2
ATOM 2932 C C . VAL A 1 78 ? 1.286 6.655 -6.791 1.00 0.00 256 VAL A C 2
ATOM 2933 O O . VAL A 1 78 ? 1.450 7.872 -6.873 1.00 0.00 256 VAL A O 2
ATOM 2946 N N . GLU A 1 79 ? 1.927 5.784 -7.563 1.00 0.00 257 GLU A N 2
ATOM 2947 C CA . GLU A 1 79 ? 2.883 6.220 -8.575 1.00 0.00 257 GLU A CA 2
ATOM 2948 C C . GLU A 1 79 ? 2.220 6.308 -9.947 1.00 0.00 257 GLU A C 2
ATOM 2949 O O . GLU A 1 79 ? 2.394 7.288 -10.671 1.00 0.00 257 GLU A O 2
ATOM 2961 N N . LYS A 1 80 ? 1.460 5.276 -10.298 1.00 0.00 258 LYS A N 2
ATOM 2962 C CA . LYS A 1 80 ? 0.771 5.235 -11.582 1.00 0.00 258 LYS A CA 2
ATOM 2963 C C . LYS A 1 80 ? -0.583 4.544 -11.450 1.00 0.00 258 LYS A C 2
ATOM 2964 O O . LYS A 1 80 ? -0.773 3.688 -10.585 1.00 0.00 258 LYS A O 2
ATOM 2983 N N . VAL A 1 81 ? -1.521 4.919 -12.314 1.00 0.00 259 VAL A N 2
ATOM 2984 C CA . VAL A 1 81 ? -2.856 4.334 -12.296 1.00 0.00 259 VAL A CA 2
ATOM 2985 C C . VAL A 1 81 ? -3.201 3.711 -13.644 1.00 0.00 259 VAL A C 2
ATOM 2986 O O . VAL A 1 81 ? -3.190 4.386 -14.674 1.00 0.00 259 VAL A O 2
ATOM 2999 N N . LYS A 1 82 ? -3.509 2.418 -13.631 1.00 0.00 260 LYS A N 2
ATOM 3000 C CA . LYS A 1 82 ? -3.860 1.702 -14.851 1.00 0.00 260 LYS A CA 2
ATOM 3001 C C . LYS A 1 82 ? -5.306 1.980 -15.248 1.00 0.00 260 LYS A C 2
ATOM 3002 O O . LYS A 1 82 ? -6.211 1.919 -14.416 1.00 0.00 260 LYS A O 2
ATOM 3021 N N . GLY A 1 83 ? -5.517 2.283 -16.525 1.00 0.00 261 GLY A N 2
ATOM 3022 C CA . GLY A 1 83 ? -6.856 2.563 -17.010 1.00 0.00 261 GLY A CA 2
ATOM 3023 C C . GLY A 1 83 ? -7.907 1.699 -16.342 1.00 0.00 261 GLY A C 2
ATOM 3024 O O . GLY A 1 83 ? -8.957 2.192 -15.933 1.00 0.00 261 GLY A O 2
ATOM 3028 N N . ASN A 1 84 ? -7.625 0.405 -16.234 1.00 0.00 262 ASN A N 2
ATOM 3029 C CA . ASN A 1 84 ? -8.556 -0.531 -15.613 1.00 0.00 262 ASN A CA 2
ATOM 3030 C C . ASN A 1 84 ? -8.031 -1.004 -14.261 1.00 0.00 262 ASN A C 2
ATOM 3031 O O . ASN A 1 84 ? -6.911 -0.678 -13.869 1.00 0.00 262 ASN A O 2
ATOM 3042 N N . GLY A 1 85 ? -8.849 -1.776 -13.552 1.00 0.00 263 GLY A N 2
ATOM 3043 C CA . GLY A 1 85 ? -8.450 -2.282 -12.251 1.00 0.00 263 GLY A CA 2
ATOM 3044 C C . GLY A 1 85 ? -7.508 -3.465 -12.354 1.00 0.00 263 GLY A C 2
ATOM 3045 O O . GLY A 1 85 ? -7.825 -4.562 -11.896 1.00 0.00 263 GLY A O 2
ATOM 3049 N N . GLY A 1 86 ? -6.344 -3.243 -12.959 1.00 0.00 264 GLY A N 2
ATOM 3050 C CA . GLY A 1 86 ? -5.372 -4.309 -13.111 1.00 0.00 264 GLY A CA 2
ATOM 3051 C C . GLY A 1 86 ? -4.352 -4.328 -11.990 1.00 0.00 264 GLY A C 2
ATOM 3052 O O . GLY A 1 86 ? -4.472 -5.106 -11.044 1.00 0.00 264 GLY A O 2
ATOM 3056 N N . VAL A 1 87 ? -3.343 -3.469 -12.096 1.00 0.00 265 VAL A N 2
ATOM 3057 C CA . VAL A 1 87 ? -2.297 -3.389 -11.084 1.00 0.00 265 VAL A CA 2
ATOM 3058 C C . VAL A 1 87 ? -2.032 -1.944 -10.678 1.00 0.00 265 VAL A C 2
ATOM 3059 O O . VAL A 1 87 ? -2.085 -1.035 -11.508 1.00 0.00 265 VAL A O 2
ATOM 3072 N N . VAL A 1 88 ? -1.747 -1.737 -9.396 1.00 0.00 266 VAL A N 2
ATOM 3073 C CA . VAL A 1 88 ? -1.473 -0.401 -8.880 1.00 0.00 266 VAL A CA 2
ATOM 3074 C C . VAL A 1 88 ? -0.021 -0.272 -8.434 1.00 0.00 266 VAL A C 2
ATOM 3075 O O . VAL A 1 88 ? 0.541 -1.192 -7.841 1.00 0.00 266 VAL A O 2
ATOM 3088 N N . SER A 1 89 ? 0.582 0.877 -8.724 1.00 0.00 267 SER A N 2
ATOM 3089 C CA . SER A 1 89 ? 1.970 1.126 -8.356 1.00 0.00 267 SER A CA 2
ATOM 3090 C C . SER A 1 89 ? 2.053 1.969 -7.087 1.00 0.00 267 SER A C 2
ATOM 3091 O O . SER A 1 89 ? 1.389 3.000 -6.969 1.00 0.00 267 SER A O 2
ATOM 3099 N N . LEU A 1 90 ? 2.873 1.525 -6.142 1.00 0.00 268 LEU A N 2
ATOM 3100 C CA . LEU A 1 90 ? 3.044 2.238 -4.880 1.00 0.00 268 LEU A CA 2
ATOM 3101 C C . LEU A 1 90 ? 4.519 2.518 -4.609 1.00 0.00 268 LEU A C 2
ATOM 3102 O O . LEU A 1 90 ? 5.398 1.838 -5.139 1.00 0.00 268 LEU A O 2
ATOM 3118 N N . SER A 1 91 ? 4.783 3.521 -3.778 1.00 0.00 269 SER A N 2
ATOM 3119 C CA . SER A 1 91 ? 6.151 3.892 -3.437 1.00 0.00 269 SER A CA 2
ATOM 3120 C C . SER A 1 91 ? 6.197 4.636 -2.106 1.00 0.00 269 SER A C 2
ATOM 3121 O O . SER A 1 91 ? 5.299 5.416 -1.786 1.00 0.00 269 SER A O 2
ATOM 3129 N N . VAL A 1 92 ? 7.249 4.389 -1.332 1.00 0.00 270 VAL A N 2
ATOM 3130 C CA . VAL A 1 92 ? 7.414 5.035 -0.036 1.00 0.00 270 VAL A CA 2
ATOM 3131 C C . VAL A 1 92 ? 7.747 6.514 -0.198 1.00 0.00 270 VAL A C 2
ATOM 3132 O O . VAL A 1 92 ? 8.631 6.881 -0.970 1.00 0.00 270 VAL A O 2
ATOM 3145 N N . GLY A 1 93 ? 7.032 7.360 0.538 1.00 0.00 271 GLY A N 2
ATOM 3146 C CA . GLY A 1 93 ? 7.266 8.791 0.462 1.00 0.00 271 GLY A CA 2
ATOM 3147 C C . GLY A 1 93 ? 8.465 9.226 1.281 1.00 0.00 271 GLY A C 2
ATOM 3148 O O . GLY A 1 93 ? 8.317 9.885 2.310 1.00 0.00 271 GLY A O 2
ATOM 3152 N N . HIS A 1 94 ? 9.657 8.855 0.825 1.00 0.00 272 HIS A N 2
ATOM 3153 C CA . HIS A 1 94 ? 10.888 9.211 1.524 1.00 0.00 272 HIS A CA 2
ATOM 3154 C C . HIS A 1 94 ? 11.043 10.726 1.612 1.00 0.00 272 HIS A C 2
ATOM 3155 O O . HIS A 1 94 ? 11.323 11.270 2.681 1.00 0.00 272 HIS A O 2
ATOM 3170 N N . SER A 1 95 ? 10.861 11.402 0.482 1.00 0.00 273 SER A N 2
ATOM 3171 C CA . SER A 1 95 ? 10.986 12.854 0.431 1.00 0.00 273 SER A CA 2
ATOM 3172 C C . SER A 1 95 ? 10.319 13.499 1.642 1.00 0.00 273 SER A C 2
ATOM 3173 O O . SER A 1 95 ? 9.096 13.482 1.773 1.00 0.00 273 SER A O 2
ATOM 3181 N N . GLU A 1 96 ? 11.134 14.068 2.526 1.00 0.00 274 GLU A N 2
ATOM 3182 C CA . GLU A 1 96 ? 10.623 14.718 3.727 1.00 0.00 274 GLU A CA 2
ATOM 3183 C C . GLU A 1 96 ? 10.398 16.208 3.485 1.00 0.00 274 GLU A C 2
ATOM 3184 O O . GLU A 1 96 ? 11.262 17.034 3.781 1.00 0.00 274 GLU A O 2
ATOM 3196 N N . VAL A 1 97 ? 9.231 16.544 2.945 1.00 0.00 275 VAL A N 2
ATOM 3197 C CA . VAL A 1 97 ? 8.891 17.934 2.663 1.00 0.00 275 VAL A CA 2
ATOM 3198 C C . VAL A 1 97 ? 8.471 18.665 3.933 1.00 0.00 275 VAL A C 2
ATOM 3199 O O . VAL A 1 97 ? 8.883 19.799 4.175 1.00 0.00 275 VAL A O 2
ATOM 3212 N N . SER A 1 98 ? 7.647 18.007 4.743 1.00 0.00 276 SER A N 2
ATOM 3213 C CA . SER A 1 98 ? 7.168 18.596 5.988 1.00 0.00 276 SER A CA 2
ATOM 3214 C C . SER A 1 98 ? 7.724 17.844 7.194 1.00 0.00 276 SER A C 2
ATOM 3215 O O . SER A 1 98 ? 6.995 17.532 8.137 1.00 0.00 276 SER A O 2
ATOM 3223 N N . THR A 1 99 ? 9.021 17.556 7.157 1.00 0.00 277 THR A N 2
ATOM 3224 C CA . THR A 1 99 ? 9.676 16.840 8.245 1.00 0.00 277 THR A CA 2
ATOM 3225 C C . THR A 1 99 ? 11.176 17.114 8.258 1.00 0.00 277 THR A C 2
ATOM 3226 O O . THR A 1 99 ? 11.846 17.000 7.233 1.00 0.00 277 THR A O 2
ATOM 3237 N N . ALA A 1 100 ? 11.696 17.475 9.427 1.00 0.00 278 ALA A N 2
ATOM 3238 C CA . ALA A 1 100 ? 13.118 17.762 9.574 1.00 0.00 278 ALA A CA 2
ATOM 3239 C C . ALA A 1 100 ? 13.964 16.758 8.798 1.00 0.00 278 ALA A C 2
ATOM 3240 O O . ALA A 1 100 ? 13.583 15.597 8.648 1.00 0.00 278 ALA A O 2
ATOM 3247 N N . ILE A 1 101 ? 15.111 17.213 8.307 1.00 0.00 279 ILE A N 2
ATOM 3248 C CA . ILE A 1 101 ? 16.011 16.354 7.547 1.00 0.00 279 ILE A CA 2
ATOM 3249 C C . ILE A 1 101 ? 16.264 15.040 8.278 1.00 0.00 279 ILE A C 2
ATOM 3250 O O . ILE A 1 101 ? 16.434 15.018 9.497 1.00 0.00 279 ILE A O 2
ATOM 3266 N N . ALA A 1 102 ? 16.289 13.945 7.525 1.00 0.00 280 ALA A N 2
ATOM 3267 C CA . ALA A 1 102 ? 16.525 12.627 8.100 1.00 0.00 280 ALA A CA 2
ATOM 3268 C C . ALA A 1 102 ? 17.829 12.028 7.583 1.00 0.00 280 ALA A C 2
ATOM 3269 O O . ALA A 1 102 ? 17.915 11.604 6.430 1.00 0.00 280 ALA A O 2
ATOM 3276 N N . THR A 1 103 ? 18.843 11.996 8.442 1.00 0.00 281 THR A N 2
ATOM 3277 C CA . THR A 1 103 ? 20.142 11.450 8.071 1.00 0.00 281 THR A CA 2
ATOM 3278 C C . THR A 1 103 ? 20.918 10.993 9.301 1.00 0.00 281 THR A C 2
ATOM 3279 O O . THR A 1 103 ? 20.639 11.426 10.418 1.00 0.00 281 THR A O 2
ATOM 3290 N N . GLU A 1 104 ? 21.892 10.114 9.087 1.00 0.00 282 GLU A N 2
ATOM 3291 C CA . GLU A 1 104 ? 22.708 9.598 10.181 1.00 0.00 282 GLU A CA 2
ATOM 3292 C C . GLU A 1 104 ? 24.166 10.016 10.016 1.00 0.00 282 GLU A C 2
ATOM 3293 O O . GLU A 1 104 ? 24.577 10.460 8.944 1.00 0.00 282 GLU A O 2
ATOM 3305 N N . GLN A 1 105 ? 24.941 9.872 11.085 1.00 0.00 283 GLN A N 2
ATOM 3306 C CA . GLN A 1 105 ? 26.353 10.236 11.060 1.00 0.00 283 GLN A CA 2
ATOM 3307 C C . GLN A 1 105 ? 27.048 9.634 9.843 1.00 0.00 283 GLN A C 2
ATOM 3308 O O . GLN A 1 105 ? 27.451 8.471 9.859 1.00 0.00 283 GLN A O 2
ATOM 3322 N N . GLN A 1 106 ? 27.185 10.434 8.790 1.00 0.00 284 GLN A N 2
ATOM 3323 C CA . GLN A 1 106 ? 27.831 9.979 7.565 1.00 0.00 284 GLN A CA 2
ATOM 3324 C C . GLN A 1 106 ? 27.998 11.130 6.578 1.00 0.00 284 GLN A C 2
ATOM 3325 O O . GLN A 1 106 ? 27.059 11.883 6.322 1.00 0.00 284 GLN A O 2
ATOM 3339 N N . SER A 1 107 ? 29.201 11.261 6.028 1.00 0.00 285 SER A N 2
ATOM 3340 C CA . SER A 1 107 ? 29.493 12.324 5.073 1.00 0.00 285 SER A CA 2
ATOM 3341 C C . SER A 1 107 ? 28.538 12.263 3.885 1.00 0.00 285 SER A C 2
ATOM 3342 O O . SER A 1 107 ? 27.912 11.235 3.630 1.00 0.00 285 SER A O 2
ATOM 3350 N N . TRP A 1 108 ? 28.433 13.372 3.162 1.00 0.00 286 TRP A N 2
ATOM 3351 C CA . TRP A 1 108 ? 27.555 13.447 2.000 1.00 0.00 286 TRP A CA 2
ATOM 3352 C C . TRP A 1 108 ? 28.353 13.726 0.731 1.00 0.00 286 TRP A C 2
ATOM 3353 O O . TRP A 1 108 ? 28.019 13.232 -0.345 1.00 0.00 286 TRP A O 2
ATOM 3374 N N . ASN A 1 109 ? 29.409 14.523 0.864 1.00 0.00 287 ASN A N 2
ATOM 3375 C CA . ASN A 1 109 ? 30.254 14.868 -0.273 1.00 0.00 287 ASN A CA 2
ATOM 3376 C C . ASN A 1 109 ? 30.916 13.624 -0.856 1.00 0.00 287 ASN A C 2
ATOM 3377 O O . ASN A 1 109 ? 31.413 12.769 -0.121 1.00 0.00 287 ASN A O 2
ATOM 3388 N N . LEU A 1 110 ? 30.921 13.529 -2.181 1.00 0.00 288 LEU A N 2
ATOM 3389 C CA . LEU A 1 110 ? 31.523 12.389 -2.864 1.00 0.00 288 LEU A CA 2
ATOM 3390 C C . LEU A 1 110 ? 32.383 12.850 -4.037 1.00 0.00 288 LEU A C 2
ATOM 3391 O O . LEU A 1 110 ? 33.540 12.452 -4.164 1.00 0.00 288 LEU A O 2
ATOM 3407 N N . ASN A 1 111 ? 31.810 13.693 -4.890 1.00 0.00 289 ASN A N 2
ATOM 3408 C CA . ASN A 1 111 ? 32.526 14.209 -6.051 1.00 0.00 289 ASN A CA 2
ATOM 3409 C C . ASN A 1 111 ? 31.919 15.528 -6.521 1.00 0.00 289 ASN A C 2
ATOM 3410 O O . ASN A 1 111 ? 30.703 15.709 -6.492 1.00 0.00 289 ASN A O 2
ATOM 3421 N N . ASN A 1 112 ? 32.777 16.446 -6.955 1.00 0.00 290 ASN A N 2
ATOM 3422 C CA . ASN A 1 112 ? 32.326 17.748 -7.432 1.00 0.00 290 ASN A CA 2
ATOM 3423 C C . ASN A 1 112 ? 31.419 17.597 -8.650 1.00 0.00 290 ASN A C 2
ATOM 3424 O O . ASN A 1 112 ? 31.777 16.936 -9.626 1.00 0.00 290 ASN A O 2
ATOM 3435 N N . LEU A 1 113 ? 30.245 18.215 -8.586 1.00 0.00 291 LEU A N 2
ATOM 3436 C CA . LEU A 1 113 ? 29.286 18.151 -9.684 1.00 0.00 291 LEU A CA 2
ATOM 3437 C C . LEU A 1 113 ? 29.789 18.934 -10.892 1.00 0.00 291 LEU A C 2
ATOM 3438 O O . LEU A 1 113 ? 30.490 19.935 -10.748 1.00 0.00 291 LEU A O 2
ATOM 3454 N N . SER A 1 114 ? 29.424 18.472 -12.084 1.00 0.00 292 SER A N 2
ATOM 3455 C CA . SER A 1 114 ? 29.839 19.128 -13.318 1.00 0.00 292 SER A CA 2
ATOM 3456 C C . SER A 1 114 ? 28.648 19.341 -14.247 1.00 0.00 292 SER A C 2
ATOM 3457 O O . SER A 1 114 ? 27.813 18.454 -14.418 1.00 0.00 292 SER A O 2
ATOM 3465 N N . GLY A 1 115 ? 28.577 20.526 -14.846 1.00 0.00 293 GLY A N 2
ATOM 3466 C CA . GLY A 1 115 ? 27.485 20.836 -15.751 1.00 0.00 293 GLY A CA 2
ATOM 3467 C C . GLY A 1 115 ? 27.916 21.733 -16.894 1.00 0.00 293 GLY A C 2
ATOM 3468 O O . GLY A 1 115 ? 27.722 22.948 -16.865 1.00 0.00 293 GLY A O 2
ATOM 3472 N N . PRO A 1 116 ? 28.517 21.130 -17.930 1.00 0.00 294 PRO A N 2
ATOM 3473 C CA . PRO A 1 116 ? 28.991 21.864 -19.107 1.00 0.00 294 PRO A CA 2
ATOM 3474 C C . PRO A 1 116 ? 27.843 22.398 -19.958 1.00 0.00 294 PRO A C 2
ATOM 3475 O O . PRO A 1 116 ? 26.865 21.694 -20.210 1.00 0.00 294 PRO A O 2
ATOM 3486 N N . SER A 1 117 ? 27.969 23.646 -20.398 1.00 0.00 295 SER A N 2
ATOM 3487 C CA . SER A 1 117 ? 26.941 24.275 -21.217 1.00 0.00 295 SER A CA 2
ATOM 3488 C C . SER A 1 117 ? 27.546 25.340 -22.126 1.00 0.00 295 SER A C 2
ATOM 3489 O O . SER A 1 117 ? 28.443 26.080 -21.722 1.00 0.00 295 SER A O 2
ATOM 3497 N N . SER A 1 118 ? 27.049 25.412 -23.357 1.00 0.00 296 SER A N 2
ATOM 3498 C CA . SER A 1 118 ? 27.543 26.384 -24.325 1.00 0.00 296 SER A CA 2
ATOM 3499 C C . SER A 1 118 ? 27.702 27.758 -23.683 1.00 0.00 296 SER A C 2
ATOM 3500 O O . SER A 1 118 ? 27.116 28.040 -22.638 1.00 0.00 296 SER A O 2
ATOM 3508 N N . GLY A 1 119 ? 28.501 28.612 -24.316 1.00 0.00 297 GLY A N 2
ATOM 3509 C CA . GLY A 1 119 ? 28.724 29.947 -23.793 1.00 0.00 297 GLY A CA 2
ATOM 3510 C C . GLY A 1 119 ? 30.027 30.550 -24.281 1.00 0.00 297 GLY A C 2
ATOM 3511 O O . GLY A 1 119 ? 30.273 31.742 -24.097 1.00 0.00 297 GLY A O 2
ATOM 3515 N N . GLY A 1 1 ? -15.535 8.331 -19.249 1.00 0.00 179 GLY A N 3
ATOM 3516 C CA . GLY A 1 1 ? -14.344 7.927 -18.525 1.00 0.00 179 GLY A CA 3
ATOM 3517 C C . GLY A 1 1 ? -14.646 6.931 -17.423 1.00 0.00 179 GLY A C 3
ATOM 3518 O O . GLY A 1 1 ? -13.929 5.944 -17.256 1.00 0.00 179 GLY A O 3
ATOM 3522 N N . SER A 1 2 ? -15.708 7.190 -16.667 1.00 0.00 180 SER A N 3
ATOM 3523 C CA . SER A 1 2 ? -16.099 6.311 -15.571 1.00 0.00 180 SER A CA 3
ATOM 3524 C C . SER A 1 2 ? -17.605 6.065 -15.584 1.00 0.00 180 SER A C 3
ATOM 3525 O O . SER A 1 2 ? -18.350 6.743 -16.291 1.00 0.00 180 SER A O 3
ATOM 3533 N N . SER A 1 3 ? -18.045 5.089 -14.796 1.00 0.00 181 SER A N 3
ATOM 3534 C CA . SER A 1 3 ? -19.461 4.749 -14.719 1.00 0.00 181 SER A CA 3
ATOM 3535 C C . SER A 1 3 ? -20.308 5.998 -14.493 1.00 0.00 181 SER A C 3
ATOM 3536 O O . SER A 1 3 ? -19.848 6.976 -13.905 1.00 0.00 181 SER A O 3
ATOM 3544 N N . GLY A 1 4 ? -21.550 5.956 -14.965 1.00 0.00 182 GLY A N 3
ATOM 3545 C CA . GLY A 1 4 ? -22.442 7.090 -14.806 1.00 0.00 182 GLY A CA 3
ATOM 3546 C C . GLY A 1 4 ? -23.691 6.738 -14.022 1.00 0.00 182 GLY A C 3
ATOM 3547 O O . GLY A 1 4 ? -24.783 6.654 -14.585 1.00 0.00 182 GLY A O 3
ATOM 3551 N N . SER A 1 5 ? -23.532 6.531 -12.719 1.00 0.00 183 SER A N 3
ATOM 3552 C CA . SER A 1 5 ? -24.655 6.182 -11.857 1.00 0.00 183 SER A CA 3
ATOM 3553 C C . SER A 1 5 ? -25.808 7.164 -12.042 1.00 0.00 183 SER A C 3
ATOM 3554 O O . SER A 1 5 ? -25.621 8.378 -11.965 1.00 0.00 183 SER A O 3
ATOM 3562 N N . SER A 1 6 ? -26.999 6.628 -12.286 1.00 0.00 184 SER A N 3
ATOM 3563 C CA . SER A 1 6 ? -28.183 7.456 -12.486 1.00 0.00 184 SER A CA 3
ATOM 3564 C C . SER A 1 6 ? -28.741 7.937 -11.150 1.00 0.00 184 SER A C 3
ATOM 3565 O O . SER A 1 6 ? -29.087 7.135 -10.284 1.00 0.00 184 SER A O 3
ATOM 3573 N N . GLY A 1 7 ? -28.826 9.255 -10.991 1.00 0.00 185 GLY A N 3
ATOM 3574 C CA . GLY A 1 7 ? -29.343 9.822 -9.759 1.00 0.00 185 GLY A CA 3
ATOM 3575 C C . GLY A 1 7 ? -28.240 10.237 -8.805 1.00 0.00 185 GLY A C 3
ATOM 3576 O O . GLY A 1 7 ? -28.134 11.407 -8.438 1.00 0.00 185 GLY A O 3
ATOM 3580 N N . LYS A 1 8 ? -27.417 9.275 -8.400 1.00 0.00 186 LYS A N 3
ATOM 3581 C CA . LYS A 1 8 ? -26.317 9.546 -7.482 1.00 0.00 186 LYS A CA 3
ATOM 3582 C C . LYS A 1 8 ? -25.271 10.444 -8.136 1.00 0.00 186 LYS A C 3
ATOM 3583 O O . LYS A 1 8 ? -25.365 10.760 -9.321 1.00 0.00 186 LYS A O 3
ATOM 3602 N N . ASN A 1 9 ? -24.275 10.849 -7.355 1.00 0.00 187 ASN A N 3
ATOM 3603 C CA . ASN A 1 9 ? -23.211 11.710 -7.859 1.00 0.00 187 ASN A CA 3
ATOM 3604 C C . ASN A 1 9 ? -22.550 11.094 -9.088 1.00 0.00 187 ASN A C 3
ATOM 3605 O O . ASN A 1 9 ? -22.227 9.906 -9.103 1.00 0.00 187 ASN A O 3
ATOM 3616 N N . VAL A 1 10 ? -22.350 11.910 -10.118 1.00 0.00 188 VAL A N 3
ATOM 3617 C CA . VAL A 1 10 ? -21.726 11.447 -11.352 1.00 0.00 188 VAL A CA 3
ATOM 3618 C C . VAL A 1 10 ? -20.420 10.714 -11.065 1.00 0.00 188 VAL A C 3
ATOM 3619 O O . VAL A 1 10 ? -20.139 9.672 -11.655 1.00 0.00 188 VAL A O 3
ATOM 3632 N N . ASN A 1 11 ? -19.625 11.267 -10.154 1.00 0.00 189 ASN A N 3
ATOM 3633 C CA . ASN A 1 11 ? -18.348 10.666 -9.789 1.00 0.00 189 ASN A CA 3
ATOM 3634 C C . ASN A 1 11 ? -17.936 11.079 -8.379 1.00 0.00 189 ASN A C 3
ATOM 3635 O O . ASN A 1 11 ? -17.725 12.261 -8.104 1.00 0.00 189 ASN A O 3
ATOM 3646 N N . ARG A 1 12 ? -17.822 10.098 -7.490 1.00 0.00 190 ARG A N 3
ATOM 3647 C CA . ARG A 1 12 ? -17.436 10.359 -6.109 1.00 0.00 190 ARG A CA 3
ATOM 3648 C C . ARG A 1 12 ? -16.038 9.818 -5.824 1.00 0.00 190 ARG A C 3
ATOM 3649 O O . ARG A 1 12 ? -15.813 9.149 -4.815 1.00 0.00 190 ARG A O 3
ATOM 3670 N N . VAL A 1 13 ? -15.101 10.113 -6.720 1.00 0.00 191 VAL A N 3
ATOM 3671 C CA . VAL A 1 13 ? -13.725 9.657 -6.565 1.00 0.00 191 VAL A CA 3
ATOM 3672 C C . VAL A 1 13 ? -13.671 8.287 -5.899 1.00 0.00 191 VAL A C 3
ATOM 3673 O O . VAL A 1 13 ? -12.984 8.098 -4.895 1.00 0.00 191 VAL A O 3
ATOM 3686 N N . LEU A 1 14 ? -14.400 7.331 -6.466 1.00 0.00 192 LEU A N 3
ATOM 3687 C CA . LEU A 1 14 ? -14.436 5.976 -5.928 1.00 0.00 192 LEU A CA 3
ATOM 3688 C C . LEU A 1 14 ? -13.701 5.006 -6.847 1.00 0.00 192 LEU A C 3
ATOM 3689 O O . LEU A 1 14 ? -12.969 4.131 -6.385 1.00 0.00 192 LEU A O 3
ATOM 3705 N N . SER A 1 15 ? -13.899 5.169 -8.152 1.00 0.00 193 SER A N 3
ATOM 3706 C CA . SER A 1 15 ? -13.256 4.307 -9.136 1.00 0.00 193 SER A CA 3
ATOM 3707 C C . SER A 1 15 ? -11.745 4.518 -9.139 1.00 0.00 193 SER A C 3
ATOM 3708 O O . SER A 1 15 ? -11.243 5.492 -8.579 1.00 0.00 193 SER A O 3
ATOM 3716 N N . ALA A 1 16 ? -11.027 3.598 -9.774 1.00 0.00 194 ALA A N 3
ATOM 3717 C CA . ALA A 1 16 ? -9.574 3.683 -9.852 1.00 0.00 194 ALA A CA 3
ATOM 3718 C C . ALA A 1 16 ? -9.138 4.587 -11.000 1.00 0.00 194 ALA A C 3
ATOM 3719 O O . ALA A 1 16 ? -8.278 5.451 -10.828 1.00 0.00 194 ALA A O 3
ATOM 3726 N N . GLU A 1 17 ? -9.737 4.383 -12.169 1.00 0.00 195 GLU A N 3
ATOM 3727 C CA . GLU A 1 17 ? -9.408 5.180 -13.344 1.00 0.00 195 GLU A CA 3
ATOM 3728 C C . GLU A 1 17 ? -9.371 6.666 -13.001 1.00 0.00 195 GLU A C 3
ATOM 3729 O O . GLU A 1 17 ? -8.500 7.401 -13.467 1.00 0.00 195 GLU A O 3
ATOM 3741 N N . ALA A 1 18 ? -10.323 7.102 -12.183 1.00 0.00 196 ALA A N 3
ATOM 3742 C CA . ALA A 1 18 ? -10.400 8.500 -11.776 1.00 0.00 196 ALA A CA 3
ATOM 3743 C C . ALA A 1 18 ? -9.167 8.907 -10.975 1.00 0.00 196 ALA A C 3
ATOM 3744 O O . ALA A 1 18 ? -8.585 9.967 -11.208 1.00 0.00 196 ALA A O 3
ATOM 3751 N N . LEU A 1 19 ? -8.774 8.058 -10.031 1.00 0.00 197 LEU A N 3
ATOM 3752 C CA . LEU A 1 19 ? -7.610 8.330 -9.195 1.00 0.00 197 LEU A CA 3
ATOM 3753 C C . LEU A 1 19 ? -6.462 8.893 -10.027 1.00 0.00 197 LEU A C 3
ATOM 3754 O O . LEU A 1 19 ? -6.431 8.739 -11.248 1.00 0.00 197 LEU A O 3
ATOM 3770 N N . LYS A 1 20 ? -5.517 9.544 -9.357 1.00 0.00 198 LYS A N 3
ATOM 3771 C CA . LYS A 1 20 ? -4.364 10.128 -10.032 1.00 0.00 198 LYS A CA 3
ATOM 3772 C C . LYS A 1 20 ? -3.065 9.702 -9.356 1.00 0.00 198 LYS A C 3
ATOM 3773 O O . LYS A 1 20 ? -3.029 9.391 -8.165 1.00 0.00 198 LYS A O 3
ATOM 3792 N N . PRO A 1 21 ? -1.970 9.688 -10.131 1.00 0.00 199 PRO A N 3
ATOM 3793 C CA . PRO A 1 21 ? -0.648 9.304 -9.627 1.00 0.00 199 PRO A CA 3
ATOM 3794 C C . PRO A 1 21 ? -0.073 10.337 -8.663 1.00 0.00 199 PRO A C 3
ATOM 3795 O O . PRO A 1 21 ? 0.307 11.435 -9.069 1.00 0.00 199 PRO A O 3
ATOM 3806 N N . GLY A 1 22 ? -0.010 9.977 -7.385 1.00 0.00 200 GLY A N 3
ATOM 3807 C CA . GLY A 1 22 ? 0.521 10.883 -6.384 1.00 0.00 200 GLY A CA 3
ATOM 3808 C C . GLY A 1 22 ? -0.442 11.106 -5.235 1.00 0.00 200 GLY A C 3
ATOM 3809 O O . GLY A 1 22 ? -0.437 12.166 -4.609 1.00 0.00 200 GLY A O 3
ATOM 3813 N N . MET A 1 23 ? -1.272 10.105 -4.957 1.00 0.00 201 MET A N 3
ATOM 3814 C CA . MET A 1 23 ? -2.245 10.198 -3.875 1.00 0.00 201 MET A CA 3
ATOM 3815 C C . MET A 1 23 ? -1.708 9.548 -2.604 1.00 0.00 201 MET A C 3
ATOM 3816 O O . MET A 1 23 ? -1.118 8.468 -2.648 1.00 0.00 201 MET A O 3
ATOM 3830 N N . LEU A 1 24 ? -1.915 10.213 -1.472 1.00 0.00 202 LEU A N 3
ATOM 3831 C CA . LEU A 1 24 ? -1.451 9.700 -0.188 1.00 0.00 202 LEU A CA 3
ATOM 3832 C C . LEU A 1 24 ? -2.572 8.968 0.543 1.00 0.00 202 LEU A C 3
ATOM 3833 O O . LEU A 1 24 ? -3.548 9.580 0.978 1.00 0.00 202 LEU A O 3
ATOM 3849 N N . LEU A 1 25 ? -2.424 7.654 0.676 1.00 0.00 203 LEU A N 3
ATOM 3850 C CA . LEU A 1 25 ? -3.423 6.837 1.357 1.00 0.00 203 LEU A CA 3
ATOM 3851 C C . LEU A 1 25 ? -2.768 5.920 2.384 1.00 0.00 203 LEU A C 3
ATOM 3852 O O . LEU A 1 25 ? -1.627 5.490 2.211 1.00 0.00 203 LEU A O 3
ATOM 3868 N N . THR A 1 26 ? -3.498 5.622 3.455 1.00 0.00 204 THR A N 3
ATOM 3869 C CA . THR A 1 26 ? -2.989 4.754 4.509 1.00 0.00 204 THR A CA 3
ATOM 3870 C C . THR A 1 26 ? -3.571 3.350 4.395 1.00 0.00 204 THR A C 3
ATOM 3871 O O . THR A 1 26 ? -4.785 3.164 4.458 1.00 0.00 204 THR A O 3
ATOM 3882 N N . GLY A 1 27 ? -2.695 2.363 4.227 1.00 0.00 205 GLY A N 3
ATOM 3883 C CA . GLY A 1 27 ? -3.142 0.988 4.107 1.00 0.00 205 GLY A CA 3
ATOM 3884 C C . GLY A 1 27 ? -2.446 0.065 5.088 1.00 0.00 205 GLY A C 3
ATOM 3885 O O . GLY A 1 27 ? -1.574 0.493 5.845 1.00 0.00 205 GLY A O 3
ATOM 3889 N N . THR A 1 28 ? -2.832 -1.207 5.077 1.00 0.00 206 THR A N 3
ATOM 3890 C CA . THR A 1 28 ? -2.241 -2.193 5.974 1.00 0.00 206 THR A CA 3
ATOM 3891 C C . THR A 1 28 ? -1.724 -3.400 5.200 1.00 0.00 206 THR A C 3
ATOM 3892 O O . THR A 1 28 ? -2.388 -3.899 4.291 1.00 0.00 206 THR A O 3
ATOM 3903 N N . VAL A 1 29 ? -0.534 -3.866 5.567 1.00 0.00 207 VAL A N 3
ATOM 3904 C CA . VAL A 1 29 ? 0.072 -5.017 4.908 1.00 0.00 207 VAL A CA 3
ATOM 3905 C C . VAL A 1 29 ? -0.797 -6.260 5.062 1.00 0.00 207 VAL A C 3
ATOM 3906 O O . VAL A 1 29 ? -1.110 -6.676 6.178 1.00 0.00 207 VAL A O 3
ATOM 3919 N N . SER A 1 30 ? -1.184 -6.849 3.935 1.00 0.00 208 SER A N 3
ATOM 3920 C CA . SER A 1 30 ? -2.021 -8.043 3.945 1.00 0.00 208 SER A CA 3
ATOM 3921 C C . SER A 1 30 ? -1.169 -9.302 4.073 1.00 0.00 208 SER A C 3
ATOM 3922 O O . SER A 1 30 ? -1.474 -10.193 4.865 1.00 0.00 208 SER A O 3
ATOM 3930 N N . SER A 1 31 ? -0.099 -9.367 3.287 1.00 0.00 209 SER A N 3
ATOM 3931 C CA . SER A 1 31 ? 0.796 -10.518 3.309 1.00 0.00 209 SER A CA 3
ATOM 3932 C C . SER A 1 31 ? 2.180 -10.140 2.788 1.00 0.00 209 SER A C 3
ATOM 3933 O O . SER A 1 31 ? 2.331 -9.178 2.033 1.00 0.00 209 SER A O 3
ATOM 3941 N N . LEU A 1 32 ? 3.188 -10.902 3.197 1.00 0.00 210 LEU A N 3
ATOM 3942 C CA . LEU A 1 32 ? 4.560 -10.649 2.773 1.00 0.00 210 LEU A CA 3
ATOM 3943 C C . LEU A 1 32 ? 4.964 -11.591 1.644 1.00 0.00 210 LEU A C 3
ATOM 3944 O O . LEU A 1 32 ? 4.821 -12.808 1.758 1.00 0.00 210 LEU A O 3
ATOM 3960 N N . GLU A 1 33 ? 5.471 -11.020 0.556 1.00 0.00 211 GLU A N 3
ATOM 3961 C CA . GLU A 1 33 ? 5.897 -11.810 -0.593 1.00 0.00 211 GLU A CA 3
ATOM 3962 C C . GLU A 1 33 ? 7.410 -11.727 -0.780 1.00 0.00 211 GLU A C 3
ATOM 3963 O O . GLU A 1 33 ? 8.021 -10.688 -0.528 1.00 0.00 211 GLU A O 3
ATOM 3975 N N . ASP A 1 34 ? 8.006 -12.829 -1.221 1.00 0.00 212 ASP A N 3
ATOM 3976 C CA . ASP A 1 34 ? 9.447 -12.882 -1.442 1.00 0.00 212 ASP A CA 3
ATOM 3977 C C . ASP A 1 34 ? 9.861 -11.926 -2.557 1.00 0.00 212 ASP A C 3
ATOM 3978 O O . ASP A 1 34 ? 11.012 -11.493 -2.621 1.00 0.00 212 ASP A O 3
ATOM 3987 N N . HIS A 1 35 ? 8.916 -11.603 -3.434 1.00 0.00 213 HIS A N 3
ATOM 3988 C CA . HIS A 1 35 ? 9.183 -10.699 -4.547 1.00 0.00 213 HIS A CA 3
ATOM 3989 C C . HIS A 1 35 ? 8.794 -9.267 -4.189 1.00 0.00 213 HIS A C 3
ATOM 3990 O O . HIS A 1 35 ? 9.491 -8.317 -4.545 1.00 0.00 213 HIS A O 3
ATOM 4005 N N . GLY A 1 36 ? 7.676 -9.121 -3.484 1.00 0.00 214 GLY A N 3
ATOM 4006 C CA . GLY A 1 36 ? 7.214 -7.802 -3.092 1.00 0.00 214 GLY A CA 3
ATOM 4007 C C . GLY A 1 36 ? 6.370 -7.835 -1.833 1.00 0.00 214 GLY A C 3
ATOM 4008 O O . GLY A 1 36 ? 6.441 -8.786 -1.054 1.00 0.00 214 GLY A O 3
ATOM 4012 N N . TYR A 1 37 ? 5.571 -6.793 -1.632 1.00 0.00 215 TYR A N 3
ATOM 4013 C CA . TYR A 1 37 ? 4.713 -6.704 -0.456 1.00 0.00 215 TYR A CA 3
ATOM 4014 C C . TYR A 1 37 ? 3.300 -6.281 -0.844 1.00 0.00 215 TYR A C 3
ATOM 4015 O O . TYR A 1 37 ? 3.110 -5.331 -1.606 1.00 0.00 215 TYR A O 3
ATOM 4033 N N . LEU A 1 38 ? 2.310 -6.992 -0.315 1.00 0.00 216 LEU A N 3
ATOM 4034 C CA . LEU A 1 38 ? 0.912 -6.691 -0.604 1.00 0.00 216 LEU A CA 3
ATOM 4035 C C . LEU A 1 38 ? 0.379 -5.619 0.341 1.00 0.00 216 LEU A C 3
ATOM 4036 O O . LEU A 1 38 ? 0.454 -5.760 1.562 1.00 0.00 216 LEU A O 3
ATOM 4052 N N . VAL A 1 39 ? -0.162 -4.549 -0.232 1.00 0.00 217 VAL A N 3
ATOM 4053 C CA . VAL A 1 39 ? -0.711 -3.454 0.559 1.00 0.00 217 VAL A CA 3
ATOM 4054 C C . VAL A 1 39 ? -2.226 -3.375 0.411 1.00 0.00 217 VAL A C 3
ATOM 4055 O O . VAL A 1 39 ? -2.755 -3.428 -0.700 1.00 0.00 217 VAL A O 3
ATOM 4068 N N . ASP A 1 40 ? -2.920 -3.248 1.536 1.00 0.00 218 ASP A N 3
ATOM 4069 C CA . ASP A 1 40 ? -4.376 -3.160 1.532 1.00 0.00 218 ASP A CA 3
ATOM 4070 C C . ASP A 1 40 ? -4.833 -1.731 1.253 1.00 0.00 218 ASP A C 3
ATOM 4071 O O . ASP A 1 40 ? -4.276 -0.775 1.792 1.00 0.00 218 ASP A O 3
ATOM 4080 N N . ILE A 1 41 ? -5.848 -1.595 0.407 1.00 0.00 219 ILE A N 3
ATOM 4081 C CA . ILE A 1 41 ? -6.380 -0.284 0.056 1.00 0.00 219 ILE A CA 3
ATOM 4082 C C . ILE A 1 41 ? -7.883 -0.217 0.301 1.00 0.00 219 ILE A C 3
ATOM 4083 O O . ILE A 1 41 ? -8.426 0.844 0.606 1.00 0.00 219 ILE A O 3
ATOM 4099 N N . GLY A 1 42 ? -8.551 -1.359 0.166 1.00 0.00 220 GLY A N 3
ATOM 4100 C CA . GLY A 1 42 ? -9.986 -1.409 0.378 1.00 0.00 220 GLY A CA 3
ATOM 4101 C C . GLY A 1 42 ? -10.768 -1.015 -0.860 1.00 0.00 220 GLY A C 3
ATOM 4102 O O . GLY A 1 42 ? -11.695 -0.208 -0.786 1.00 0.00 220 GLY A O 3
ATOM 4106 N N . VAL A 1 43 ? -10.394 -1.585 -2.001 1.00 0.00 221 VAL A N 3
ATOM 4107 C CA . VAL A 1 43 ? -11.067 -1.289 -3.260 1.00 0.00 221 VAL A CA 3
ATOM 4108 C C . VAL A 1 43 ? -11.374 -2.567 -4.033 1.00 0.00 221 VAL A C 3
ATOM 4109 O O . VAL A 1 43 ? -10.549 -3.479 -4.097 1.00 0.00 221 VAL A O 3
ATOM 4122 N N . ASP A 1 44 ? -12.564 -2.626 -4.619 1.00 0.00 222 ASP A N 3
ATOM 4123 C CA . ASP A 1 44 ? -12.980 -3.792 -5.391 1.00 0.00 222 ASP A CA 3
ATOM 4124 C C . ASP A 1 44 ? -12.565 -3.652 -6.852 1.00 0.00 222 ASP A C 3
ATOM 4125 O O . ASP A 1 44 ? -13.115 -2.834 -7.589 1.00 0.00 222 ASP A O 3
ATOM 4134 N N . GLY A 1 45 ? -11.590 -4.456 -7.265 1.00 0.00 223 GLY A N 3
ATOM 4135 C CA . GLY A 1 45 ? -11.117 -4.406 -8.636 1.00 0.00 223 GLY A CA 3
ATOM 4136 C C . GLY A 1 45 ? -9.822 -3.630 -8.775 1.00 0.00 223 GLY A C 3
ATOM 4137 O O . GLY A 1 45 ? -9.617 -2.921 -9.761 1.00 0.00 223 GLY A O 3
ATOM 4141 N N . THR A 1 46 ? -8.946 -3.763 -7.784 1.00 0.00 224 THR A N 3
ATOM 4142 C CA . THR A 1 46 ? -7.665 -3.067 -7.799 1.00 0.00 224 THR A CA 3
ATOM 4143 C C . THR A 1 46 ? -6.599 -3.862 -7.054 1.00 0.00 224 THR A C 3
ATOM 4144 O O . THR A 1 46 ? -6.804 -4.274 -5.912 1.00 0.00 224 THR A O 3
ATOM 4155 N N . ARG A 1 47 ? -5.461 -4.072 -7.707 1.00 0.00 225 ARG A N 3
ATOM 4156 C CA . ARG A 1 47 ? -4.362 -4.819 -7.106 1.00 0.00 225 ARG A CA 3
ATOM 4157 C C . ARG A 1 47 ? -3.148 -3.920 -6.890 1.00 0.00 225 ARG A C 3
ATOM 4158 O O . ARG A 1 47 ? -2.675 -3.265 -7.818 1.00 0.00 225 ARG A O 3
ATOM 4179 N N . ALA A 1 48 ? -2.650 -3.893 -5.658 1.00 0.00 226 ALA A N 3
ATOM 4180 C CA . ALA A 1 48 ? -1.491 -3.076 -5.321 1.00 0.00 226 ALA A CA 3
ATOM 4181 C C . ALA A 1 48 ? -0.303 -3.946 -4.923 1.00 0.00 226 ALA A C 3
ATOM 4182 O O . ALA A 1 48 ? -0.418 -4.813 -4.056 1.00 0.00 226 ALA A O 3
ATOM 4189 N N . PHE A 1 49 ? 0.838 -3.711 -5.563 1.00 0.00 227 PHE A N 3
ATOM 4190 C CA . PHE A 1 49 ? 2.047 -4.474 -5.277 1.00 0.00 227 PHE A CA 3
ATOM 4191 C C . PHE A 1 49 ? 3.244 -3.547 -5.090 1.00 0.00 227 PHE A C 3
ATOM 4192 O O . PHE A 1 49 ? 3.538 -2.713 -5.948 1.00 0.00 227 PHE A O 3
ATOM 4209 N N . LEU A 1 50 ? 3.932 -3.698 -3.964 1.00 0.00 228 LEU A N 3
ATOM 4210 C CA . LEU A 1 50 ? 5.098 -2.875 -3.662 1.00 0.00 228 LEU A CA 3
ATOM 4211 C C . LEU A 1 50 ? 6.387 -3.667 -3.850 1.00 0.00 228 LEU A C 3
ATOM 4212 O O . LEU A 1 50 ? 6.540 -4.780 -3.346 1.00 0.00 228 LEU A O 3
ATOM 4228 N N . PRO A 1 51 ? 7.340 -3.082 -4.591 1.00 0.00 229 PRO A N 3
ATOM 4229 C CA . PRO A 1 51 ? 8.634 -3.715 -4.860 1.00 0.00 229 PRO A CA 3
ATOM 4230 C C . PRO A 1 51 ? 9.512 -3.791 -3.616 1.00 0.00 229 PRO A C 3
ATOM 4231 O O . PRO A 1 51 ? 9.515 -2.877 -2.789 1.00 0.00 229 PRO A O 3
ATOM 4242 N N . LEU A 1 52 ? 10.256 -4.884 -3.488 1.00 0.00 230 LEU A N 3
ATOM 4243 C CA . LEU A 1 52 ? 11.140 -5.078 -2.343 1.00 0.00 230 LEU A CA 3
ATOM 4244 C C . LEU A 1 52 ? 12.233 -4.015 -2.312 1.00 0.00 230 LEU A C 3
ATOM 4245 O O . LEU A 1 52 ? 12.725 -3.646 -1.245 1.00 0.00 230 LEU A O 3
ATOM 4261 N N . LEU A 1 53 ? 12.607 -3.524 -3.488 1.00 0.00 231 LEU A N 3
ATOM 4262 C CA . LEU A 1 53 ? 13.641 -2.500 -3.597 1.00 0.00 231 LEU A CA 3
ATOM 4263 C C . LEU A 1 53 ? 13.213 -1.218 -2.890 1.00 0.00 231 LEU A C 3
ATOM 4264 O O . LEU A 1 53 ? 13.991 -0.614 -2.151 1.00 0.00 231 LEU A O 3
ATOM 4280 N N . LYS A 1 54 ? 11.970 -0.808 -3.120 1.00 0.00 232 LYS A N 3
ATOM 4281 C CA . LYS A 1 54 ? 11.436 0.401 -2.503 1.00 0.00 232 LYS A CA 3
ATOM 4282 C C . LYS A 1 54 ? 10.995 0.130 -1.068 1.00 0.00 232 LYS A C 3
ATOM 4283 O O . LYS A 1 54 ? 11.241 0.935 -0.171 1.00 0.00 232 LYS A O 3
ATOM 4302 N N . ALA A 1 55 ? 10.343 -1.009 -0.859 1.00 0.00 233 ALA A N 3
ATOM 4303 C CA . ALA A 1 55 ? 9.871 -1.387 0.467 1.00 0.00 233 ALA A CA 3
ATOM 4304 C C . ALA A 1 55 ? 11.038 -1.588 1.428 1.00 0.00 233 ALA A C 3
ATOM 4305 O O . ALA A 1 55 ? 10.974 -1.184 2.589 1.00 0.00 233 ALA A O 3
ATOM 4312 N N . GLN A 1 56 ? 12.102 -2.216 0.937 1.00 0.00 234 GLN A N 3
ATOM 4313 C CA . GLN A 1 56 ? 13.282 -2.471 1.754 1.00 0.00 234 GLN A CA 3
ATOM 4314 C C . GLN A 1 56 ? 13.869 -1.167 2.286 1.00 0.00 234 GLN A C 3
ATOM 4315 O O . GLN A 1 56 ? 14.459 -1.137 3.365 1.00 0.00 234 GLN A O 3
ATOM 4329 N N . GLU A 1 57 ? 13.703 -0.094 1.520 1.00 0.00 235 GLU A N 3
ATOM 4330 C CA . GLU A 1 57 ? 14.218 1.212 1.914 1.00 0.00 235 GLU A CA 3
ATOM 4331 C C . GLU A 1 57 ? 13.491 1.733 3.151 1.00 0.00 235 GLU A C 3
ATOM 4332 O O . GLU A 1 57 ? 14.114 2.253 4.077 1.00 0.00 235 GLU A O 3
ATOM 4344 N N . TYR A 1 58 ? 12.171 1.588 3.159 1.00 0.00 236 TYR A N 3
ATOM 4345 C CA . TYR A 1 58 ? 11.358 2.046 4.279 1.00 0.00 236 TYR A CA 3
ATOM 4346 C C . TYR A 1 58 ? 11.530 1.129 5.487 1.00 0.00 236 TYR A C 3
ATOM 4347 O O . TYR A 1 58 ? 11.559 1.588 6.629 1.00 0.00 236 TYR A O 3
ATOM 4365 N N . ILE A 1 59 ? 11.643 -0.168 5.225 1.00 0.00 237 ILE A N 3
ATOM 4366 C CA . ILE A 1 59 ? 11.813 -1.150 6.289 1.00 0.00 237 ILE A CA 3
ATOM 4367 C C . ILE A 1 59 ? 13.174 -1.002 6.961 1.00 0.00 237 ILE A C 3
ATOM 4368 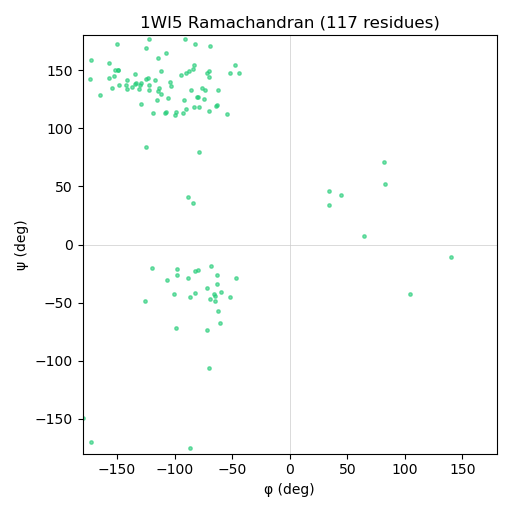O O . ILE A 1 59 ? 13.267 -0.918 8.185 1.00 0.00 237 ILE A O 3
ATOM 4384 N N . ARG A 1 60 ? 14.227 -0.969 6.150 1.00 0.00 238 ARG A N 3
ATOM 4385 C CA . ARG A 1 60 ? 15.584 -0.830 6.666 1.00 0.00 238 ARG A CA 3
ATOM 4386 C C . ARG A 1 60 ? 15.718 0.435 7.509 1.00 0.00 238 ARG A C 3
ATOM 4387 O O . ARG A 1 60 ? 16.377 0.432 8.549 1.00 0.00 238 ARG A O 3
ATOM 4408 N N . GLN A 1 61 ? 15.089 1.514 7.053 1.00 0.00 239 GLN A N 3
ATOM 4409 C CA . GLN A 1 61 ? 15.140 2.785 7.765 1.00 0.00 239 GLN A CA 3
ATOM 4410 C C . GLN A 1 61 ? 14.156 2.796 8.930 1.00 0.00 239 GLN A C 3
ATOM 4411 O O . GLN A 1 61 ? 14.396 3.438 9.954 1.00 0.00 239 GLN A O 3
ATOM 4425 N N . LYS A 1 62 ? 13.047 2.082 8.769 1.00 0.00 240 LYS A N 3
ATOM 4426 C CA . LYS A 1 62 ? 12.026 2.008 9.807 1.00 0.00 240 LYS A CA 3
ATOM 4427 C C . LYS A 1 62 ? 12.320 0.869 10.778 1.00 0.00 240 LYS A C 3
ATOM 4428 O O . LYS A 1 62 ? 12.671 1.103 11.934 1.00 0.00 240 LYS A O 3
ATOM 4447 N N . ASN A 1 63 ? 12.174 -0.362 10.301 1.00 0.00 241 ASN A N 3
ATOM 4448 C CA . ASN A 1 63 ? 12.425 -1.537 11.128 1.00 0.00 241 ASN A CA 3
ATOM 4449 C C . ASN A 1 63 ? 13.911 -1.882 11.147 1.00 0.00 241 ASN A C 3
ATOM 4450 O O . ASN A 1 63 ? 14.288 -3.053 11.188 1.00 0.00 241 ASN A O 3
ATOM 4461 N N . LYS A 1 64 ? 14.751 -0.853 11.119 1.00 0.00 242 LYS A N 3
ATOM 4462 C CA . LYS A 1 64 ? 16.197 -1.045 11.136 1.00 0.00 242 LYS A CA 3
ATOM 4463 C C . LYS A 1 64 ? 16.586 -2.311 10.379 1.00 0.00 242 LYS A C 3
ATOM 4464 O O . LYS A 1 64 ? 17.554 -2.983 10.732 1.00 0.00 242 LYS A O 3
ATOM 4483 N N . GLY A 1 65 ? 15.826 -2.630 9.336 1.00 0.00 243 GLY A N 3
ATOM 4484 C CA . GLY A 1 65 ? 16.109 -3.813 8.546 1.00 0.00 243 GLY A CA 3
ATOM 4485 C C . GLY A 1 65 ? 15.588 -5.081 9.194 1.00 0.00 243 GLY A C 3
ATOM 4486 O O . GLY A 1 65 ? 16.353 -6.003 9.474 1.00 0.00 243 GLY A O 3
ATOM 4490 N N . ALA A 1 66 ? 14.281 -5.127 9.434 1.00 0.00 244 ALA A N 3
ATOM 4491 C CA . ALA A 1 66 ? 13.659 -6.291 10.052 1.00 0.00 244 ALA A CA 3
ATOM 4492 C C . ALA A 1 66 ? 12.355 -6.655 9.350 1.00 0.00 244 ALA A C 3
ATOM 4493 O O . ALA A 1 66 ? 11.480 -5.808 9.166 1.00 0.00 244 ALA A O 3
ATOM 4500 N N . LYS A 1 67 ? 12.232 -7.918 8.959 1.00 0.00 245 LYS A N 3
ATOM 4501 C CA . LYS A 1 67 ? 11.035 -8.395 8.277 1.00 0.00 245 LYS A CA 3
ATOM 4502 C C . LYS A 1 67 ? 9.778 -7.793 8.898 1.00 0.00 245 LYS A C 3
ATOM 4503 O O . LYS A 1 67 ? 9.602 -7.817 10.117 1.00 0.00 245 LYS A O 3
ATOM 4522 N N . LEU A 1 68 ? 8.907 -7.253 8.053 1.00 0.00 246 LEU A N 3
ATOM 4523 C CA . LEU A 1 68 ? 7.665 -6.645 8.518 1.00 0.00 246 LEU A CA 3
ATOM 4524 C C . LEU A 1 68 ? 6.700 -7.707 9.036 1.00 0.00 246 LEU A C 3
ATOM 4525 O O . LEU A 1 68 ? 7.037 -8.889 9.103 1.00 0.00 246 LEU A O 3
ATOM 4541 N N . LYS A 1 69 ? 5.496 -7.277 9.398 1.00 0.00 247 LYS A N 3
ATOM 4542 C CA . LYS A 1 69 ? 4.479 -8.190 9.906 1.00 0.00 247 LYS A CA 3
ATOM 4543 C C . LYS A 1 69 ? 3.171 -8.029 9.138 1.00 0.00 247 LYS A C 3
ATOM 4544 O O . LYS A 1 69 ? 3.064 -7.193 8.242 1.00 0.00 247 LYS A O 3
ATOM 4563 N N . VAL A 1 70 ? 2.176 -8.836 9.496 1.00 0.00 248 VAL A N 3
ATOM 4564 C CA . VAL A 1 70 ? 0.874 -8.781 8.842 1.00 0.00 248 VAL A CA 3
ATOM 4565 C C . VAL A 1 70 ? -0.071 -7.837 9.578 1.00 0.00 248 VAL A C 3
ATOM 4566 O O . VAL A 1 70 ? 0.066 -7.617 10.780 1.00 0.00 248 VAL A O 3
ATOM 4579 N N . GLY A 1 71 ? -1.031 -7.281 8.845 1.00 0.00 249 GLY A N 3
ATOM 4580 C CA . GLY A 1 71 ? -1.986 -6.367 9.445 1.00 0.00 249 GLY A CA 3
ATOM 4581 C C . GLY A 1 71 ? -1.328 -5.111 9.982 1.00 0.00 249 GLY A C 3
ATOM 4582 O O . GLY A 1 71 ? -1.947 -4.347 10.721 1.00 0.00 249 GLY A O 3
ATOM 4586 N N . GLN A 1 72 ? -0.069 -4.900 9.612 1.00 0.00 250 GLN A N 3
ATOM 4587 C CA . GLN A 1 72 ? 0.674 -3.730 10.064 1.00 0.00 250 GLN A CA 3
ATOM 4588 C C . GLN A 1 72 ? 0.349 -2.513 9.204 1.00 0.00 250 GLN A C 3
ATOM 4589 O O . GLN A 1 72 ? 0.072 -2.640 8.011 1.00 0.00 250 GLN A O 3
ATOM 4603 N N . TYR A 1 73 ? 0.384 -1.335 9.817 1.00 0.00 251 TYR A N 3
ATOM 4604 C CA . TYR A 1 73 ? 0.090 -0.095 9.108 1.00 0.00 251 TYR A CA 3
ATOM 4605 C C . TYR A 1 73 ? 1.307 0.384 8.322 1.00 0.00 251 TYR A C 3
ATOM 4606 O O . TYR A 1 73 ? 2.399 0.530 8.873 1.00 0.00 251 TYR A O 3
ATOM 4624 N N . LEU A 1 74 ? 1.110 0.630 7.031 1.00 0.00 252 LEU A N 3
ATOM 4625 C CA . LEU A 1 74 ? 2.190 1.094 6.168 1.00 0.00 252 LEU A CA 3
ATOM 4626 C C . LEU A 1 74 ? 1.722 2.243 5.281 1.00 0.00 252 LEU A C 3
ATOM 4627 O O . LEU A 1 74 ? 0.588 2.250 4.803 1.00 0.00 252 LEU A O 3
ATOM 4643 N N . ASN A 1 75 ? 2.604 3.214 5.064 1.00 0.00 253 ASN A N 3
ATOM 4644 C CA . ASN A 1 75 ? 2.281 4.368 4.233 1.00 0.00 253 ASN A CA 3
ATOM 4645 C C . ASN A 1 75 ? 2.785 4.169 2.806 1.00 0.00 253 ASN A C 3
ATOM 4646 O O . ASN A 1 75 ? 3.929 3.766 2.592 1.00 0.00 253 ASN A O 3
ATOM 4657 N N . CYS A 1 76 ? 1.924 4.454 1.836 1.00 0.00 254 CYS A N 3
ATOM 4658 C CA . CYS A 1 76 ? 2.281 4.306 0.429 1.00 0.00 254 CYS A CA 3
ATOM 4659 C C . CYS A 1 76 ? 1.585 5.363 -0.422 1.00 0.00 254 CYS A C 3
ATOM 4660 O O . CYS A 1 76 ? 0.580 5.944 -0.009 1.00 0.00 254 CYS A O 3
ATOM 4668 N N . ILE A 1 77 ? 2.126 5.608 -1.611 1.00 0.00 255 ILE A N 3
ATOM 4669 C CA . ILE A 1 77 ? 1.557 6.595 -2.520 1.00 0.00 255 ILE A CA 3
ATOM 4670 C C . ILE A 1 77 ? 1.524 6.071 -3.951 1.00 0.00 255 ILE A C 3
ATOM 4671 O O . ILE A 1 77 ? 2.479 5.449 -4.417 1.00 0.00 255 ILE A O 3
ATOM 4687 N N . VAL A 1 78 ? 0.419 6.327 -4.644 1.00 0.00 256 VAL A N 3
ATOM 4688 C CA . VAL A 1 78 ? 0.263 5.883 -6.024 1.00 0.00 256 VAL A CA 3
ATOM 4689 C C . VAL A 1 78 ? 1.297 6.538 -6.933 1.00 0.00 256 VAL A C 3
ATOM 4690 O O . VAL A 1 78 ? 1.487 7.753 -6.898 1.00 0.00 256 VAL A O 3
ATOM 4703 N N . GLU A 1 79 ? 1.964 5.723 -7.745 1.00 0.00 257 GLU A N 3
ATOM 4704 C CA . GLU A 1 79 ? 2.980 6.224 -8.663 1.00 0.00 257 GLU A CA 3
ATOM 4705 C C . GLU A 1 79 ? 2.450 6.263 -10.094 1.00 0.00 257 GLU A C 3
ATOM 4706 O O . GLU A 1 79 ? 2.695 7.215 -10.834 1.00 0.00 257 GLU A O 3
ATOM 4718 N N . LYS A 1 80 ? 1.721 5.219 -10.476 1.00 0.00 258 LYS A N 3
ATOM 4719 C CA . LYS A 1 80 ? 1.154 5.132 -11.817 1.00 0.00 258 LYS A CA 3
ATOM 4720 C C . LYS A 1 80 ? -0.138 4.321 -11.810 1.00 0.00 258 LYS A C 3
ATOM 4721 O O . LYS A 1 80 ? -0.333 3.454 -10.958 1.00 0.00 258 LYS A O 3
ATOM 4740 N N . VAL A 1 81 ? -1.017 4.608 -12.765 1.00 0.00 259 VAL A N 3
ATOM 4741 C CA . VAL A 1 81 ? -2.289 3.904 -12.870 1.00 0.00 259 VAL A CA 3
ATOM 4742 C C . VAL A 1 81 ? -2.454 3.270 -14.246 1.00 0.00 259 VAL A C 3
ATOM 4743 O O . VAL A 1 81 ? -2.426 3.958 -15.267 1.00 0.00 259 VAL A O 3
ATOM 4756 N N . LYS A 1 82 ? -2.627 1.953 -14.268 1.00 0.00 260 LYS A N 3
ATOM 4757 C CA . LYS A 1 82 ? -2.799 1.224 -15.519 1.00 0.00 260 LYS A CA 3
ATOM 4758 C C . LYS A 1 82 ? -4.051 0.353 -15.473 1.00 0.00 260 LYS A C 3
ATOM 4759 O O . LYS A 1 82 ? -4.384 -0.218 -14.436 1.00 0.00 260 LYS A O 3
ATOM 4778 N N . GLY A 1 83 ? -4.740 0.255 -16.606 1.00 0.00 261 GLY A N 3
ATOM 4779 C CA . GLY A 1 83 ? -5.946 -0.550 -16.674 1.00 0.00 261 GLY A CA 3
ATOM 4780 C C . GLY A 1 83 ? -6.964 -0.158 -15.621 1.00 0.00 261 GLY A C 3
ATOM 4781 O O . GLY A 1 83 ? -6.642 0.558 -14.674 1.00 0.00 261 GLY A O 3
ATOM 4785 N N . ASN A 1 84 ? -8.196 -0.628 -15.788 1.00 0.00 262 ASN A N 3
ATOM 4786 C CA . ASN A 1 84 ? -9.265 -0.320 -14.844 1.00 0.00 262 ASN A CA 3
ATOM 4787 C C . ASN A 1 84 ? -9.415 -1.433 -13.811 1.00 0.00 262 ASN A C 3
ATOM 4788 O O . ASN A 1 84 ? -10.528 -1.800 -13.436 1.00 0.00 262 ASN A O 3
ATOM 4799 N N . GLY A 1 85 ? -8.286 -1.966 -13.354 1.00 0.00 263 GLY A N 3
ATOM 4800 C CA . GLY A 1 85 ? -8.314 -3.030 -12.368 1.00 0.00 263 GLY A CA 3
ATOM 4801 C C . GLY A 1 85 ? -7.240 -4.073 -12.611 1.00 0.00 263 GLY A C 3
ATOM 4802 O O . GLY A 1 85 ? -7.481 -5.269 -12.456 1.00 0.00 263 GLY A O 3
ATOM 4806 N N . GLY A 1 86 ? -6.051 -3.618 -12.994 1.00 0.00 264 GLY A N 3
ATOM 4807 C CA . GLY A 1 86 ? -4.955 -4.533 -13.254 1.00 0.00 264 GLY A CA 3
ATOM 4808 C C . GLY A 1 86 ? -3.882 -4.471 -12.186 1.00 0.00 264 GLY A C 3
ATOM 4809 O O . GLY A 1 86 ? -3.984 -5.135 -11.154 1.00 0.00 264 GLY A O 3
ATOM 4813 N N . VAL A 1 87 ? -2.848 -3.673 -12.433 1.00 0.00 265 VAL A N 3
ATOM 4814 C CA . VAL A 1 87 ? -1.751 -3.527 -11.484 1.00 0.00 265 VAL A CA 3
ATOM 4815 C C . VAL A 1 87 ? -1.600 -2.077 -11.037 1.00 0.00 265 VAL A C 3
ATOM 4816 O O . VAL A 1 87 ? -1.685 -1.154 -11.847 1.00 0.00 265 VAL A O 3
ATOM 4829 N N . VAL A 1 88 ? -1.377 -1.884 -9.741 1.00 0.00 266 VAL A N 3
ATOM 4830 C CA . VAL A 1 88 ? -1.212 -0.546 -9.184 1.00 0.00 266 VAL A CA 3
ATOM 4831 C C . VAL A 1 88 ? 0.199 -0.345 -8.644 1.00 0.00 266 VAL A C 3
ATOM 4832 O O . VAL A 1 88 ? 0.774 -1.245 -8.030 1.00 0.00 266 VAL A O 3
ATOM 4845 N N . SER A 1 89 ? 0.752 0.841 -8.875 1.00 0.00 267 SER A N 3
ATOM 4846 C CA . SER A 1 89 ? 2.098 1.160 -8.414 1.00 0.00 267 SER A CA 3
ATOM 4847 C C . SER A 1 89 ? 2.052 1.968 -7.121 1.00 0.00 267 SER A C 3
ATOM 4848 O O . SER A 1 89 ? 1.408 3.015 -7.052 1.00 0.00 267 SER A O 3
ATOM 4856 N N . LEU A 1 90 ? 2.740 1.474 -6.098 1.00 0.00 268 LEU A N 3
ATOM 4857 C CA . LEU A 1 90 ? 2.780 2.149 -4.805 1.00 0.00 268 LEU A CA 3
ATOM 4858 C C . LEU A 1 90 ? 4.212 2.499 -4.417 1.00 0.00 268 LEU A C 3
ATOM 4859 O O . LEU A 1 90 ? 5.159 1.825 -4.823 1.00 0.00 268 LEU A O 3
ATOM 4875 N N . SER A 1 91 ? 4.364 3.557 -3.626 1.00 0.00 269 SER A N 3
ATOM 4876 C CA . SER A 1 91 ? 5.682 3.998 -3.184 1.00 0.00 269 SER A CA 3
ATOM 4877 C C . SER A 1 91 ? 5.572 4.872 -1.938 1.00 0.00 269 SER A C 3
ATOM 4878 O O . SER A 1 91 ? 4.636 5.659 -1.798 1.00 0.00 269 SER A O 3
ATOM 4886 N N . VAL A 1 92 ? 6.537 4.727 -1.035 1.00 0.00 270 VAL A N 3
ATOM 4887 C CA . VAL A 1 92 ? 6.551 5.503 0.199 1.00 0.00 270 VAL A CA 3
ATOM 4888 C C . VAL A 1 92 ? 7.114 6.900 -0.036 1.00 0.00 270 VAL A C 3
ATOM 4889 O O . VAL A 1 92 ? 8.243 7.055 -0.500 1.00 0.00 270 VAL A O 3
ATOM 4902 N N . GLY A 1 93 ? 6.319 7.915 0.289 1.00 0.00 271 GLY A N 3
ATOM 4903 C CA . GLY A 1 93 ? 6.756 9.287 0.106 1.00 0.00 271 GLY A CA 3
ATOM 4904 C C . GLY A 1 93 ? 6.967 10.009 1.422 1.00 0.00 271 GLY A C 3
ATOM 4905 O O . GLY A 1 93 ? 6.012 10.480 2.040 1.00 0.00 271 GLY A O 3
ATOM 4909 N N . HIS A 1 94 ? 8.221 10.095 1.854 1.00 0.00 272 HIS A N 3
ATOM 4910 C CA . HIS A 1 94 ? 8.554 10.764 3.106 1.00 0.00 272 HIS A CA 3
ATOM 4911 C C . HIS A 1 94 ? 8.706 12.267 2.896 1.00 0.00 272 HIS A C 3
ATOM 4912 O O . HIS A 1 94 ? 9.811 12.765 2.679 1.00 0.00 272 HIS A O 3
ATOM 4927 N N . SER A 1 95 ? 7.589 12.985 2.961 1.00 0.00 273 SER A N 3
ATOM 4928 C CA . SER A 1 95 ? 7.598 14.431 2.773 1.00 0.00 273 SER A CA 3
ATOM 4929 C C . SER A 1 95 ? 6.435 15.082 3.515 1.00 0.00 273 SER A C 3
ATOM 4930 O O . SER A 1 95 ? 5.610 14.398 4.120 1.00 0.00 273 SER A O 3
ATOM 4938 N N . GLU A 1 96 ? 6.378 16.410 3.464 1.00 0.00 274 GLU A N 3
ATOM 4939 C CA . GLU A 1 96 ? 5.317 17.154 4.133 1.00 0.00 274 GLU A CA 3
ATOM 4940 C C . GLU A 1 96 ? 3.954 16.809 3.540 1.00 0.00 274 GLU A C 3
ATOM 4941 O O . GLU A 1 96 ? 3.632 17.210 2.421 1.00 0.00 274 GLU A O 3
ATOM 4953 N N . VAL A 1 97 ? 3.157 16.063 4.298 1.00 0.00 275 VAL A N 3
ATOM 4954 C CA . VAL A 1 97 ? 1.828 15.664 3.849 1.00 0.00 275 VAL A CA 3
ATOM 4955 C C . VAL A 1 97 ? 1.050 16.858 3.308 1.00 0.00 275 VAL A C 3
ATOM 4956 O O . VAL A 1 97 ? 0.372 16.759 2.285 1.00 0.00 275 VAL A O 3
ATOM 4969 N N . SER A 1 98 ? 1.152 17.988 4.001 1.00 0.00 276 SER A N 3
ATOM 4970 C CA . SER A 1 98 ? 0.454 19.201 3.593 1.00 0.00 276 SER A CA 3
ATOM 4971 C C . SER A 1 98 ? 1.399 20.151 2.861 1.00 0.00 276 SER A C 3
ATOM 4972 O O . SER A 1 98 ? 2.620 20.014 2.941 1.00 0.00 276 SER A O 3
ATOM 4980 N N . THR A 1 99 ? 0.824 21.114 2.148 1.00 0.00 277 THR A N 3
ATOM 4981 C CA . THR A 1 99 ? 1.612 22.086 1.401 1.00 0.00 277 THR A CA 3
ATOM 4982 C C . THR A 1 99 ? 0.909 23.437 1.344 1.00 0.00 277 THR A C 3
ATOM 4983 O O . THR A 1 99 ? -0.251 23.560 1.734 1.00 0.00 277 THR A O 3
ATOM 4994 N N . ALA A 1 100 ? 1.620 24.448 0.856 1.00 0.00 278 ALA A N 3
ATOM 4995 C CA . ALA A 1 100 ? 1.063 25.791 0.746 1.00 0.00 278 ALA A CA 3
ATOM 4996 C C . ALA A 1 100 ? 0.024 25.864 -0.368 1.00 0.00 278 ALA A C 3
ATOM 4997 O O . ALA A 1 100 ? 0.192 25.258 -1.427 1.00 0.00 278 ALA A O 3
ATOM 5004 N N . ILE A 1 101 ? -1.048 26.610 -0.123 1.00 0.00 279 ILE A N 3
ATOM 5005 C CA . ILE A 1 101 ? -2.113 26.762 -1.106 1.00 0.00 279 ILE A CA 3
ATOM 5006 C C . ILE A 1 101 ? -1.579 27.351 -2.408 1.00 0.00 279 ILE A C 3
ATOM 5007 O O . ILE A 1 101 ? -0.709 28.221 -2.397 1.00 0.00 279 ILE A O 3
ATOM 5023 N N . ALA A 1 102 ? -2.108 26.871 -3.529 1.00 0.00 280 ALA A N 3
ATOM 5024 C CA . ALA A 1 102 ? -1.688 27.352 -4.839 1.00 0.00 280 ALA A CA 3
ATOM 5025 C C . ALA A 1 102 ? -2.112 28.801 -5.053 1.00 0.00 280 ALA A C 3
ATOM 5026 O O . ALA A 1 102 ? -1.486 29.535 -5.819 1.00 0.00 280 ALA A O 3
ATOM 5033 N N . THR A 1 103 ? -3.179 29.208 -4.373 1.00 0.00 281 THR A N 3
ATOM 5034 C CA . THR A 1 103 ? -3.688 30.568 -4.491 1.00 0.00 281 THR A CA 3
ATOM 5035 C C . THR A 1 103 ? -3.179 31.446 -3.353 1.00 0.00 281 THR A C 3
ATOM 5036 O O . THR A 1 103 ? -2.853 30.951 -2.275 1.00 0.00 281 THR A O 3
ATOM 5047 N N . GLU A 1 104 ? -3.116 32.750 -3.600 1.00 0.00 282 GLU A N 3
ATOM 5048 C CA . GLU A 1 104 ? -2.647 33.696 -2.594 1.00 0.00 282 GLU A CA 3
ATOM 5049 C C . GLU A 1 104 ? -3.746 34.003 -1.582 1.00 0.00 282 GLU A C 3
ATOM 5050 O O . GLU A 1 104 ? -4.931 33.824 -1.864 1.00 0.00 282 GLU A O 3
ATOM 5062 N N . GLN A 1 105 ? -3.344 34.466 -0.403 1.00 0.00 283 GLN A N 3
ATOM 5063 C CA . GLN A 1 105 ? -4.294 34.797 0.652 1.00 0.00 283 GLN A CA 3
ATOM 5064 C C . GLN A 1 105 ? -4.439 36.308 0.801 1.00 0.00 283 GLN A C 3
ATOM 5065 O O . GLN A 1 105 ? -4.630 36.816 1.905 1.00 0.00 283 GLN A O 3
ATOM 5079 N N . GLN A 1 106 ? -4.345 37.019 -0.318 1.00 0.00 284 GLN A N 3
ATOM 5080 C CA . GLN A 1 106 ? -4.465 38.472 -0.311 1.00 0.00 284 GLN A CA 3
ATOM 5081 C C . GLN A 1 106 ? -5.812 38.911 -0.875 1.00 0.00 284 GLN A C 3
ATOM 5082 O O . GLN A 1 106 ? -6.484 38.148 -1.569 1.00 0.00 284 GLN A O 3
ATOM 5096 N N . SER A 1 107 ? -6.202 40.145 -0.571 1.00 0.00 285 SER A N 3
ATOM 5097 C CA . SER A 1 107 ? -7.472 40.683 -1.044 1.00 0.00 285 SER A CA 3
ATOM 5098 C C . SER A 1 107 ? -7.289 42.088 -1.611 1.00 0.00 285 SER A C 3
ATOM 5099 O O . SER A 1 107 ? -6.559 42.905 -1.050 1.00 0.00 285 SER A O 3
ATOM 5107 N N . TRP A 1 108 ? -7.956 42.360 -2.727 1.00 0.00 286 TRP A N 3
ATOM 5108 C CA . TRP A 1 108 ? -7.867 43.666 -3.371 1.00 0.00 286 TRP A CA 3
ATOM 5109 C C . TRP A 1 108 ? -9.126 43.960 -4.179 1.00 0.00 286 TRP A C 3
ATOM 5110 O O . TRP A 1 108 ? -9.881 43.052 -4.521 1.00 0.00 286 TRP A O 3
ATOM 5131 N N . ASN A 1 109 ? -9.345 45.236 -4.481 1.00 0.00 287 ASN A N 3
ATOM 5132 C CA . ASN A 1 109 ? -10.513 45.650 -5.250 1.00 0.00 287 ASN A CA 3
ATOM 5133 C C . ASN A 1 109 ? -10.183 45.738 -6.737 1.00 0.00 287 ASN A C 3
ATOM 5134 O O . ASN A 1 109 ? -9.416 46.602 -7.163 1.00 0.00 287 ASN A O 3
ATOM 5145 N N . LEU A 1 110 ? -10.768 44.840 -7.521 1.00 0.00 288 LEU A N 3
ATOM 5146 C CA . LEU A 1 110 ? -10.537 44.816 -8.962 1.00 0.00 288 LEU A CA 3
ATOM 5147 C C . LEU A 1 110 ? -11.816 45.145 -9.724 1.00 0.00 288 LEU A C 3
ATOM 5148 O O . LEU A 1 110 ? -12.857 45.408 -9.124 1.00 0.00 288 LEU A O 3
ATOM 5164 N N . ASN A 1 111 ? -11.730 45.127 -11.050 1.00 0.00 289 ASN A N 3
ATOM 5165 C CA . ASN A 1 111 ? -12.882 45.422 -11.895 1.00 0.00 289 ASN A CA 3
ATOM 5166 C C . ASN A 1 111 ? -12.789 44.675 -13.222 1.00 0.00 289 ASN A C 3
ATOM 5167 O O . ASN A 1 111 ? -11.760 44.711 -13.895 1.00 0.00 289 ASN A O 3
ATOM 5178 N N . ASN A 1 112 ? -13.872 44.000 -13.591 1.00 0.00 290 ASN A N 3
ATOM 5179 C CA . ASN A 1 112 ? -13.913 43.244 -14.838 1.00 0.00 290 ASN A CA 3
ATOM 5180 C C . ASN A 1 112 ? -15.160 43.592 -15.645 1.00 0.00 290 ASN A C 3
ATOM 5181 O O . ASN A 1 112 ? -16.146 44.091 -15.100 1.00 0.00 290 ASN A O 3
ATOM 5192 N N . LEU A 1 113 ? -15.110 43.326 -16.945 1.00 0.00 291 LEU A N 3
ATOM 5193 C CA . LEU A 1 113 ? -16.236 43.610 -17.828 1.00 0.00 291 LEU A CA 3
ATOM 5194 C C . LEU A 1 113 ? -17.450 42.766 -17.453 1.00 0.00 291 LEU A C 3
ATOM 5195 O O . LEU A 1 113 ? -17.311 41.645 -16.963 1.00 0.00 291 LEU A O 3
ATOM 5211 N N . SER A 1 114 ? -18.639 43.310 -17.688 1.00 0.00 292 SER A N 3
ATOM 5212 C CA . SER A 1 114 ? -19.877 42.607 -17.373 1.00 0.00 292 SER A CA 3
ATOM 5213 C C . SER A 1 114 ? -21.061 43.240 -18.099 1.00 0.00 292 SER A C 3
ATOM 5214 O O . SER A 1 114 ? -21.495 44.340 -17.759 1.00 0.00 292 SER A O 3
ATOM 5222 N N . GLY A 1 115 ? -21.578 42.536 -19.101 1.00 0.00 293 GLY A N 3
ATOM 5223 C CA . GLY A 1 115 ? -22.707 43.044 -19.859 1.00 0.00 293 GLY A CA 3
ATOM 5224 C C . GLY A 1 115 ? -22.954 42.254 -21.130 1.00 0.00 293 GLY A C 3
ATOM 5225 O O . GLY A 1 115 ? -22.026 41.758 -21.768 1.00 0.00 293 GLY A O 3
ATOM 5229 N N . PRO A 1 116 ? -24.233 42.129 -21.513 1.00 0.00 294 PRO A N 3
ATOM 5230 C CA . PRO A 1 116 ? -24.630 41.394 -22.718 1.00 0.00 294 PRO A CA 3
ATOM 5231 C C . PRO A 1 116 ? -24.214 42.111 -23.998 1.00 0.00 294 PRO A C 3
ATOM 5232 O O . PRO A 1 116 ? -24.386 43.323 -24.125 1.00 0.00 294 PRO A O 3
ATOM 5243 N N . SER A 1 117 ? -23.667 41.354 -24.944 1.00 0.00 295 SER A N 3
ATOM 5244 C CA . SER A 1 117 ? -23.224 41.919 -26.213 1.00 0.00 295 SER A CA 3
ATOM 5245 C C . SER A 1 117 ? -24.369 41.954 -27.221 1.00 0.00 295 SER A C 3
ATOM 5246 O O . SER A 1 117 ? -25.238 41.082 -27.220 1.00 0.00 295 SER A O 3
ATOM 5254 N N . SER A 1 118 ? -24.362 42.968 -28.080 1.00 0.00 296 SER A N 3
ATOM 5255 C CA . SER A 1 118 ? -25.401 43.120 -29.092 1.00 0.00 296 SER A CA 3
ATOM 5256 C C . SER A 1 118 ? -24.884 42.709 -30.467 1.00 0.00 296 SER A C 3
ATOM 5257 O O . SER A 1 118 ? -25.496 41.892 -31.154 1.00 0.00 296 SER A O 3
ATOM 5265 N N . GLY A 1 119 ? -23.752 43.283 -30.863 1.00 0.00 297 GLY A N 3
ATOM 5266 C CA . GLY A 1 119 ? -23.171 42.964 -32.154 1.00 0.00 297 GLY A CA 3
ATOM 5267 C C . GLY A 1 119 ? -22.377 44.119 -32.734 1.00 0.00 297 GLY A C 3
ATOM 5268 O O . GLY A 1 119 ? -21.152 44.157 -32.621 1.00 0.00 297 GLY A O 3
ATOM 5272 N N . GLY A 1 1 ? -25.459 21.916 17.096 1.00 0.00 179 GLY A N 4
ATOM 5273 C CA . GLY A 1 1 ? -26.471 22.634 16.343 1.00 0.00 179 GLY A CA 4
ATOM 5274 C C . GLY A 1 1 ? -27.856 22.047 16.528 1.00 0.00 179 GLY A C 4
ATOM 5275 O O . GLY A 1 1 ? -28.272 21.761 17.651 1.00 0.00 179 GLY A O 4
ATOM 5279 N N . SER A 1 2 ? -28.574 21.868 15.423 1.00 0.00 180 SER A N 4
ATOM 5280 C CA . SER A 1 2 ? -29.923 21.316 15.469 1.00 0.00 180 SER A CA 4
ATOM 5281 C C . SER A 1 2 ? -29.893 19.796 15.345 1.00 0.00 180 SER A C 4
ATOM 5282 O O . SER A 1 2 ? -29.374 19.252 14.371 1.00 0.00 180 SER A O 4
ATOM 5290 N N . SER A 1 3 ? -30.453 19.116 16.341 1.00 0.00 181 SER A N 4
ATOM 5291 C CA . SER A 1 3 ? -30.488 17.659 16.346 1.00 0.00 181 SER A CA 4
ATOM 5292 C C . SER A 1 3 ? -30.949 17.121 14.995 1.00 0.00 181 SER A C 4
ATOM 5293 O O . SER A 1 3 ? -31.661 17.798 14.255 1.00 0.00 181 SER A O 4
ATOM 5301 N N . GLY A 1 4 ? -30.537 15.896 14.681 1.00 0.00 182 GLY A N 4
ATOM 5302 C CA . GLY A 1 4 ? -30.917 15.287 13.420 1.00 0.00 182 GLY A CA 4
ATOM 5303 C C . GLY A 1 4 ? -30.033 14.110 13.055 1.00 0.00 182 GLY A C 4
ATOM 5304 O O . GLY A 1 4 ? -29.576 13.374 13.929 1.00 0.00 182 GLY A O 4
ATOM 5308 N N . SER A 1 5 ? -29.793 13.932 11.760 1.00 0.00 183 SER A N 4
ATOM 5309 C CA . SER A 1 5 ? -28.963 12.833 11.281 1.00 0.00 183 SER A CA 4
ATOM 5310 C C . SER A 1 5 ? -27.890 13.340 10.322 1.00 0.00 183 SER A C 4
ATOM 5311 O O . SER A 1 5 ? -28.190 13.770 9.208 1.00 0.00 183 SER A O 4
ATOM 5319 N N . SER A 1 6 ? -26.637 13.288 10.764 1.00 0.00 184 SER A N 4
ATOM 5320 C CA . SER A 1 6 ? -25.519 13.745 9.947 1.00 0.00 184 SER A CA 4
ATOM 5321 C C . SER A 1 6 ? -24.813 12.567 9.283 1.00 0.00 184 SER A C 4
ATOM 5322 O O . SER A 1 6 ? -23.831 12.042 9.806 1.00 0.00 184 SER A O 4
ATOM 5330 N N . GLY A 1 7 ? -25.323 12.155 8.126 1.00 0.00 185 GLY A N 4
ATOM 5331 C CA . GLY A 1 7 ? -24.730 11.042 7.409 1.00 0.00 185 GLY A CA 4
ATOM 5332 C C . GLY A 1 7 ? -24.510 11.350 5.941 1.00 0.00 185 GLY A C 4
ATOM 5333 O O . GLY A 1 7 ? -25.061 10.678 5.068 1.00 0.00 185 GLY A O 4
ATOM 5337 N N . LYS A 1 8 ? -23.703 12.369 5.666 1.00 0.00 186 LYS A N 4
ATOM 5338 C CA . LYS A 1 8 ? -23.411 12.766 4.294 1.00 0.00 186 LYS A CA 4
ATOM 5339 C C . LYS A 1 8 ? -21.913 12.691 4.014 1.00 0.00 186 LYS A C 4
ATOM 5340 O O . LYS A 1 8 ? -21.106 13.257 4.749 1.00 0.00 186 LYS A O 4
ATOM 5359 N N . ASN A 1 9 ? -21.550 11.991 2.944 1.00 0.00 187 ASN A N 4
ATOM 5360 C CA . ASN A 1 9 ? -20.149 11.843 2.566 1.00 0.00 187 ASN A CA 4
ATOM 5361 C C . ASN A 1 9 ? -19.983 11.923 1.052 1.00 0.00 187 ASN A C 4
ATOM 5362 O O . ASN A 1 9 ? -20.584 11.146 0.309 1.00 0.00 187 ASN A O 4
ATOM 5373 N N . VAL A 1 10 ? -19.164 12.867 0.600 1.00 0.00 188 VAL A N 4
ATOM 5374 C CA . VAL A 1 10 ? -18.917 13.048 -0.825 1.00 0.00 188 VAL A CA 4
ATOM 5375 C C . VAL A 1 10 ? -18.772 11.705 -1.532 1.00 0.00 188 VAL A C 4
ATOM 5376 O O . VAL A 1 10 ? -18.141 10.784 -1.015 1.00 0.00 188 VAL A O 4
ATOM 5389 N N . ASN A 1 11 ? -19.362 11.601 -2.719 1.00 0.00 189 ASN A N 4
ATOM 5390 C CA . ASN A 1 11 ? -19.300 10.370 -3.498 1.00 0.00 189 ASN A CA 4
ATOM 5391 C C . ASN A 1 11 ? -17.853 9.940 -3.721 1.00 0.00 189 ASN A C 4
ATOM 5392 O O . ASN A 1 11 ? -17.223 10.329 -4.704 1.00 0.00 189 ASN A O 4
ATOM 5403 N N . ARG A 1 12 ? -17.333 9.134 -2.801 1.00 0.00 190 ARG A N 4
ATOM 5404 C CA . ARG A 1 12 ? -15.960 8.651 -2.896 1.00 0.00 190 ARG A CA 4
ATOM 5405 C C . ARG A 1 12 ? -15.891 7.368 -3.718 1.00 0.00 190 ARG A C 4
ATOM 5406 O O . ARG A 1 12 ? -16.496 6.356 -3.361 1.00 0.00 190 ARG A O 4
ATOM 5427 N N . VAL A 1 13 ? -15.151 7.416 -4.821 1.00 0.00 191 VAL A N 4
ATOM 5428 C CA . VAL A 1 13 ? -15.003 6.258 -5.694 1.00 0.00 191 VAL A CA 4
ATOM 5429 C C . VAL A 1 13 ? -13.749 5.463 -5.344 1.00 0.00 191 VAL A C 4
ATOM 5430 O O . VAL A 1 13 ? -13.732 4.236 -5.442 1.00 0.00 191 VAL A O 4
ATOM 5443 N N . LEU A 1 14 ? -12.702 6.171 -4.936 1.00 0.00 192 LEU A N 4
ATOM 5444 C CA . LEU A 1 14 ? -11.442 5.532 -4.570 1.00 0.00 192 LEU A CA 4
ATOM 5445 C C . LEU A 1 14 ? -11.180 4.307 -5.441 1.00 0.00 192 LEU A C 4
ATOM 5446 O O . LEU A 1 14 ? -10.795 3.250 -4.942 1.00 0.00 192 LEU A O 4
ATOM 5462 N N . SER A 1 15 ? -11.389 4.459 -6.745 1.00 0.00 193 SER A N 4
ATOM 5463 C CA . SER A 1 15 ? -11.177 3.365 -7.685 1.00 0.00 193 SER A CA 4
ATOM 5464 C C . SER A 1 15 ? -10.147 3.750 -8.743 1.00 0.00 193 SER A C 4
ATOM 5465 O O . SER A 1 15 ? -10.100 4.895 -9.191 1.00 0.00 193 SER A O 4
ATOM 5473 N N . ALA A 1 16 ? -9.323 2.784 -9.137 1.00 0.00 194 ALA A N 4
ATOM 5474 C CA . ALA A 1 16 ? -8.295 3.020 -10.143 1.00 0.00 194 ALA A CA 4
ATOM 5475 C C . ALA A 1 16 ? -8.847 3.828 -11.312 1.00 0.00 194 ALA A C 4
ATOM 5476 O O . ALA A 1 16 ? -8.096 4.483 -12.034 1.00 0.00 194 ALA A O 4
ATOM 5483 N N . GLU A 1 17 ? -10.163 3.777 -11.493 1.00 0.00 195 GLU A N 4
ATOM 5484 C CA . GLU A 1 17 ? -10.814 4.504 -12.576 1.00 0.00 195 GLU A CA 4
ATOM 5485 C C . GLU A 1 17 ? -10.885 5.996 -12.265 1.00 0.00 195 GLU A C 4
ATOM 5486 O O . GLU A 1 17 ? -10.704 6.834 -13.147 1.00 0.00 195 GLU A O 4
ATOM 5498 N N . ALA A 1 18 ? -11.150 6.319 -11.003 1.00 0.00 196 ALA A N 4
ATOM 5499 C CA . ALA A 1 18 ? -11.244 7.709 -10.574 1.00 0.00 196 ALA A CA 4
ATOM 5500 C C . ALA A 1 18 ? -10.058 8.093 -9.696 1.00 0.00 196 ALA A C 4
ATOM 5501 O O . ALA A 1 18 ? -10.105 9.090 -8.973 1.00 0.00 196 ALA A O 4
ATOM 5508 N N . LEU A 1 19 ? -8.996 7.298 -9.762 1.00 0.00 197 LEU A N 4
ATOM 5509 C CA . LEU A 1 19 ? -7.797 7.555 -8.972 1.00 0.00 197 LEU A CA 4
ATOM 5510 C C . LEU A 1 19 ? -6.675 8.103 -9.848 1.00 0.00 197 LEU A C 4
ATOM 5511 O O . LEU A 1 19 ? -6.523 7.704 -11.003 1.00 0.00 197 LEU A O 4
ATOM 5527 N N . LYS A 1 20 ? -5.890 9.018 -9.291 1.00 0.00 198 LYS A N 4
ATOM 5528 C CA . LYS A 1 20 ? -4.779 9.620 -10.018 1.00 0.00 198 LYS A CA 4
ATOM 5529 C C . LYS A 1 20 ? -3.468 9.432 -9.261 1.00 0.00 198 LYS A C 4
ATOM 5530 O O . LYS A 1 20 ? -3.438 9.349 -8.033 1.00 0.00 198 LYS A O 4
ATOM 5549 N N . PRO A 1 21 ? -2.356 9.365 -10.009 1.00 0.00 199 PRO A N 4
ATOM 5550 C CA . PRO A 1 21 ? -1.021 9.189 -9.429 1.00 0.00 199 PRO A CA 4
ATOM 5551 C C . PRO A 1 21 ? -0.552 10.424 -8.668 1.00 0.00 199 PRO A C 4
ATOM 5552 O O . PRO A 1 21 ? -0.418 11.504 -9.241 1.00 0.00 199 PRO A O 4
ATOM 5563 N N . GLY A 1 22 ? -0.305 10.256 -7.372 1.00 0.00 200 GLY A N 4
ATOM 5564 C CA . GLY A 1 22 ? 0.147 11.366 -6.554 1.00 0.00 200 GLY A CA 4
ATOM 5565 C C . GLY A 1 22 ? -0.717 11.570 -5.325 1.00 0.00 200 GLY A C 4
ATOM 5566 O O . GLY A 1 22 ? -0.610 12.590 -4.646 1.00 0.00 200 GLY A O 4
ATOM 5570 N N . MET A 1 23 ? -1.578 10.598 -5.041 1.00 0.00 201 MET A N 4
ATOM 5571 C CA . MET A 1 23 ? -2.465 10.677 -3.886 1.00 0.00 201 MET A CA 4
ATOM 5572 C C . MET A 1 23 ? -1.907 9.872 -2.717 1.00 0.00 201 MET A C 4
ATOM 5573 O O . MET A 1 23 ? -1.521 8.713 -2.875 1.00 0.00 201 MET A O 4
ATOM 5587 N N . LEU A 1 24 ? -1.867 10.493 -1.543 1.00 0.00 202 LEU A N 4
ATOM 5588 C CA . LEU A 1 24 ? -1.355 9.835 -0.346 1.00 0.00 202 LEU A CA 4
ATOM 5589 C C . LEU A 1 24 ? -2.455 9.039 0.350 1.00 0.00 202 LEU A C 4
ATOM 5590 O O . LEU A 1 24 ? -3.361 9.612 0.956 1.00 0.00 202 LEU A O 4
ATOM 5606 N N . LEU A 1 25 ? -2.369 7.717 0.259 1.00 0.00 203 LEU A N 4
ATOM 5607 C CA . LEU A 1 25 ? -3.355 6.841 0.882 1.00 0.00 203 LEU A CA 4
ATOM 5608 C C . LEU A 1 25 ? -2.693 5.896 1.879 1.00 0.00 203 LEU A C 4
ATOM 5609 O O . LEU A 1 25 ? -1.695 5.245 1.566 1.00 0.00 203 LEU A O 4
ATOM 5625 N N . THR A 1 26 ? -3.255 5.824 3.082 1.00 0.00 204 THR A N 4
ATOM 5626 C CA . THR A 1 26 ? -2.719 4.957 4.125 1.00 0.00 204 THR A CA 4
ATOM 5627 C C . THR A 1 26 ? -3.412 3.600 4.121 1.00 0.00 204 THR A C 4
ATOM 5628 O O . THR A 1 26 ? -4.640 3.518 4.128 1.00 0.00 204 THR A O 4
ATOM 5639 N N . GLY A 1 27 ? -2.617 2.534 4.110 1.00 0.00 205 GLY A N 4
ATOM 5640 C CA . GLY A 1 27 ? -3.173 1.194 4.107 1.00 0.00 205 GLY A CA 4
ATOM 5641 C C . GLY A 1 27 ? -2.458 0.267 5.070 1.00 0.00 205 GLY A C 4
ATOM 5642 O O . GLY A 1 27 ? -1.604 0.701 5.844 1.00 0.00 205 GLY A O 4
ATOM 5646 N N . THR A 1 28 ? -2.809 -1.015 5.027 1.00 0.00 206 THR A N 4
ATOM 5647 C CA . THR A 1 28 ? -2.197 -2.005 5.905 1.00 0.00 206 THR A CA 4
ATOM 5648 C C . THR A 1 28 ? -1.735 -3.226 5.118 1.00 0.00 206 THR A C 4
ATOM 5649 O O . THR A 1 28 ? -2.421 -3.683 4.203 1.00 0.00 206 THR A O 4
ATOM 5660 N N . VAL A 1 29 ? -0.569 -3.751 5.481 1.00 0.00 207 VAL A N 4
ATOM 5661 C CA . VAL A 1 29 ? -0.017 -4.922 4.810 1.00 0.00 207 VAL A CA 4
ATOM 5662 C C . VAL A 1 29 ? -0.931 -6.131 4.971 1.00 0.00 207 VAL A C 4
ATOM 5663 O O . VAL A 1 29 ? -1.204 -6.571 6.088 1.00 0.00 207 VAL A O 4
ATOM 5676 N N . SER A 1 30 ? -1.401 -6.664 3.848 1.00 0.00 208 SER A N 4
ATOM 5677 C CA . SER A 1 30 ? -2.289 -7.821 3.865 1.00 0.00 208 SER A CA 4
ATOM 5678 C C . SER A 1 30 ? -1.488 -9.119 3.901 1.00 0.00 208 SER A C 4
ATOM 5679 O O . SER A 1 30 ? -1.854 -10.068 4.594 1.00 0.00 208 SER A O 4
ATOM 5687 N N . SER A 1 31 ? -0.392 -9.153 3.149 1.00 0.00 209 SER A N 4
ATOM 5688 C CA . SER A 1 31 ? 0.460 -10.335 3.091 1.00 0.00 209 SER A CA 4
ATOM 5689 C C . SER A 1 31 ? 1.874 -9.964 2.657 1.00 0.00 209 SER A C 4
ATOM 5690 O O . SER A 1 31 ? 2.088 -8.943 2.003 1.00 0.00 209 SER A O 4
ATOM 5698 N N . LEU A 1 32 ? 2.838 -10.801 3.026 1.00 0.00 210 LEU A N 4
ATOM 5699 C CA . LEU A 1 32 ? 4.234 -10.563 2.676 1.00 0.00 210 LEU A CA 4
ATOM 5700 C C . LEU A 1 32 ? 4.693 -11.525 1.584 1.00 0.00 210 LEU A C 4
ATOM 5701 O O . LEU A 1 32 ? 4.575 -12.741 1.727 1.00 0.00 210 LEU A O 4
ATOM 5717 N N . GLU A 1 33 ? 5.219 -10.970 0.497 1.00 0.00 211 GLU A N 4
ATOM 5718 C CA . GLU A 1 33 ? 5.697 -11.780 -0.618 1.00 0.00 211 GLU A CA 4
ATOM 5719 C C . GLU A 1 33 ? 7.197 -11.591 -0.823 1.00 0.00 211 GLU A C 4
ATOM 5720 O O . GLU A 1 33 ? 7.728 -10.496 -0.632 1.00 0.00 211 GLU A O 4
ATOM 5732 N N . ASP A 1 34 ? 7.875 -12.665 -1.214 1.00 0.00 212 ASP A N 4
ATOM 5733 C CA . ASP A 1 34 ? 9.314 -12.618 -1.447 1.00 0.00 212 ASP A CA 4
ATOM 5734 C C . ASP A 1 34 ? 9.643 -11.727 -2.640 1.00 0.00 212 ASP A C 4
ATOM 5735 O O . ASP A 1 34 ? 10.783 -11.294 -2.809 1.00 0.00 212 ASP A O 4
ATOM 5744 N N . HIS A 1 35 ? 8.637 -11.457 -3.466 1.00 0.00 213 HIS A N 4
ATOM 5745 C CA . HIS A 1 35 ? 8.819 -10.618 -4.645 1.00 0.00 213 HIS A CA 4
ATOM 5746 C C . HIS A 1 35 ? 8.439 -9.171 -4.346 1.00 0.00 213 HIS A C 4
ATOM 5747 O O . HIS A 1 35 ? 8.953 -8.242 -4.967 1.00 0.00 213 HIS A O 4
ATOM 5762 N N . GLY A 1 36 ? 7.534 -8.987 -3.389 1.00 0.00 214 GLY A N 4
ATOM 5763 C CA . GLY A 1 36 ? 7.100 -7.651 -3.025 1.00 0.00 214 GLY A CA 4
ATOM 5764 C C . GLY A 1 36 ? 6.257 -7.639 -1.765 1.00 0.00 214 GLY A C 4
ATOM 5765 O O . GLY A 1 36 ? 6.315 -8.570 -0.962 1.00 0.00 214 GLY A O 4
ATOM 5769 N N . TYR A 1 37 ? 5.473 -6.580 -1.590 1.00 0.00 215 TYR A N 4
ATOM 5770 C CA . TYR A 1 37 ? 4.618 -6.448 -0.416 1.00 0.00 215 TYR A CA 4
ATOM 5771 C C . TYR A 1 37 ? 3.208 -6.022 -0.815 1.00 0.00 215 TYR A C 4
ATOM 5772 O O . TYR A 1 37 ? 3.025 -5.055 -1.555 1.00 0.00 215 TYR A O 4
ATOM 5790 N N . LEU A 1 38 ? 2.215 -6.751 -0.318 1.00 0.00 216 LEU A N 4
ATOM 5791 C CA . LEU A 1 38 ? 0.820 -6.450 -0.620 1.00 0.00 216 LEU A CA 4
ATOM 5792 C C . LEU A 1 38 ? 0.267 -5.404 0.344 1.00 0.00 216 LEU A C 4
ATOM 5793 O O . LEU A 1 38 ? 0.341 -5.568 1.562 1.00 0.00 216 LEU A O 4
ATOM 5809 N N . VAL A 1 39 ? -0.288 -4.331 -0.210 1.00 0.00 217 VAL A N 4
ATOM 5810 C CA . VAL A 1 39 ? -0.856 -3.260 0.600 1.00 0.00 217 VAL A CA 4
ATOM 5811 C C . VAL A 1 39 ? -2.372 -3.204 0.451 1.00 0.00 217 VAL A C 4
ATOM 5812 O O . VAL A 1 39 ? -2.901 -3.291 -0.657 1.00 0.00 217 VAL A O 4
ATOM 5825 N N . ASP A 1 40 ? -3.067 -3.058 1.574 1.00 0.00 218 ASP A N 4
ATOM 5826 C CA . ASP A 1 40 ? -4.523 -2.988 1.569 1.00 0.00 218 ASP A CA 4
ATOM 5827 C C . ASP A 1 40 ? -4.999 -1.580 1.224 1.00 0.00 218 ASP A C 4
ATOM 5828 O O . ASP A 1 40 ? -4.495 -0.595 1.763 1.00 0.00 218 ASP A O 4
ATOM 5837 N N . ILE A 1 41 ? -5.971 -1.494 0.322 1.00 0.00 219 ILE A N 4
ATOM 5838 C CA . ILE A 1 41 ? -6.514 -0.207 -0.095 1.00 0.00 219 ILE A CA 4
ATOM 5839 C C . ILE A 1 41 ? -8.020 -0.145 0.135 1.00 0.00 219 ILE A C 4
ATOM 5840 O O . ILE A 1 41 ? -8.597 0.935 0.252 1.00 0.00 219 ILE A O 4
ATOM 5856 N N . GLY A 1 42 ? -8.652 -1.314 0.201 1.00 0.00 220 GLY A N 4
ATOM 5857 C CA . GLY A 1 42 ? -10.085 -1.371 0.419 1.00 0.00 220 GLY A CA 4
ATOM 5858 C C . GLY A 1 42 ? -10.873 -1.237 -0.869 1.00 0.00 220 GLY A C 4
ATOM 5859 O O . GLY A 1 42 ? -11.797 -0.429 -0.959 1.00 0.00 220 GLY A O 4
ATOM 5863 N N . VAL A 1 43 ? -10.506 -2.031 -1.870 1.00 0.00 221 VAL A N 4
ATOM 5864 C CA . VAL A 1 43 ? -11.185 -1.998 -3.160 1.00 0.00 221 VAL A CA 4
ATOM 5865 C C . VAL A 1 43 ? -11.284 -3.394 -3.765 1.00 0.00 221 VAL A C 4
ATOM 5866 O O . VAL A 1 43 ? -10.406 -4.233 -3.563 1.00 0.00 221 VAL A O 4
ATOM 5879 N N . ASP A 1 44 ? -12.358 -3.636 -4.508 1.00 0.00 222 ASP A N 4
ATOM 5880 C CA . ASP A 1 44 ? -12.572 -4.930 -5.145 1.00 0.00 222 ASP A CA 4
ATOM 5881 C C . ASP A 1 44 ? -11.984 -4.947 -6.553 1.00 0.00 222 ASP A C 4
ATOM 5882 O O . ASP A 1 44 ? -12.320 -4.107 -7.387 1.00 0.00 222 ASP A O 4
ATOM 5891 N N . GLY A 1 45 ? -11.104 -5.910 -6.810 1.00 0.00 223 GLY A N 4
ATOM 5892 C CA . GLY A 1 45 ? -10.482 -6.017 -8.117 1.00 0.00 223 GLY A CA 4
ATOM 5893 C C . GLY A 1 45 ? -9.131 -5.333 -8.175 1.00 0.00 223 GLY A C 4
ATOM 5894 O O . GLY A 1 45 ? -8.141 -5.931 -8.596 1.00 0.00 223 GLY A O 4
ATOM 5898 N N . THR A 1 46 ? -9.089 -4.073 -7.752 1.00 0.00 224 THR A N 4
ATOM 5899 C CA . THR A 1 46 ? -7.851 -3.305 -7.760 1.00 0.00 224 THR A CA 4
ATOM 5900 C C . THR A 1 46 ? -6.787 -3.968 -6.892 1.00 0.00 224 THR A C 4
ATOM 5901 O O . THR A 1 46 ? -7.013 -4.232 -5.711 1.00 0.00 224 THR A O 4
ATOM 5912 N N . ARG A 1 47 ? -5.628 -4.233 -7.485 1.00 0.00 225 ARG A N 4
ATOM 5913 C CA . ARG A 1 47 ? -4.529 -4.866 -6.765 1.00 0.00 225 ARG A CA 4
ATOM 5914 C C . ARG A 1 47 ? -3.331 -3.926 -6.666 1.00 0.00 225 ARG A C 4
ATOM 5915 O O . ARG A 1 47 ? -2.916 -3.328 -7.657 1.00 0.00 225 ARG A O 4
ATOM 5936 N N . ALA A 1 48 ? -2.781 -3.802 -5.462 1.00 0.00 226 ALA A N 4
ATOM 5937 C CA . ALA A 1 48 ? -1.630 -2.937 -5.234 1.00 0.00 226 ALA A CA 4
ATOM 5938 C C . ALA A 1 48 ? -0.407 -3.748 -4.821 1.00 0.00 226 ALA A C 4
ATOM 5939 O O . ALA A 1 48 ? -0.457 -4.523 -3.866 1.00 0.00 226 ALA A O 4
ATOM 5946 N N . PHE A 1 49 ? 0.691 -3.564 -5.547 1.00 0.00 227 PHE A N 4
ATOM 5947 C CA . PHE A 1 49 ? 1.928 -4.281 -5.257 1.00 0.00 227 PHE A CA 4
ATOM 5948 C C . PHE A 1 49 ? 3.077 -3.306 -5.015 1.00 0.00 227 PHE A C 4
ATOM 5949 O O . PHE A 1 49 ? 3.230 -2.318 -5.735 1.00 0.00 227 PHE A O 4
ATOM 5966 N N . LEU A 1 50 ? 3.882 -3.591 -3.998 1.00 0.00 228 LEU A N 4
ATOM 5967 C CA . LEU A 1 50 ? 5.018 -2.741 -3.659 1.00 0.00 228 LEU A CA 4
ATOM 5968 C C . LEU A 1 50 ? 6.336 -3.464 -3.918 1.00 0.00 228 LEU A C 4
ATOM 5969 O O . LEU A 1 50 ? 6.529 -4.614 -3.523 1.00 0.00 228 LEU A O 4
ATOM 5985 N N . PRO A 1 51 ? 7.266 -2.775 -4.595 1.00 0.00 229 PRO A N 4
ATOM 5986 C CA . PRO A 1 51 ? 8.583 -3.331 -4.919 1.00 0.00 229 PRO A CA 4
ATOM 5987 C C . PRO A 1 51 ? 9.463 -3.495 -3.684 1.00 0.00 229 PRO A C 4
ATOM 5988 O O . PRO A 1 51 ? 9.467 -2.643 -2.795 1.00 0.00 229 PRO A O 4
ATOM 5999 N N . LEU A 1 52 ? 10.207 -4.594 -3.635 1.00 0.00 230 LEU A N 4
ATOM 6000 C CA . LEU A 1 52 ? 11.092 -4.870 -2.509 1.00 0.00 230 LEU A CA 4
ATOM 6001 C C . LEU A 1 52 ? 12.182 -3.809 -2.401 1.00 0.00 230 LEU A C 4
ATOM 6002 O O . LEU A 1 52 ? 12.795 -3.638 -1.346 1.00 0.00 230 LEU A O 4
ATOM 6018 N N . LEU A 1 53 ? 12.418 -3.097 -3.497 1.00 0.00 231 LEU A N 4
ATOM 6019 C CA . LEU A 1 53 ? 13.434 -2.049 -3.526 1.00 0.00 231 LEU A CA 4
ATOM 6020 C C . LEU A 1 53 ? 12.996 -0.844 -2.699 1.00 0.00 231 LEU A C 4
ATOM 6021 O O . LEU A 1 53 ? 13.780 -0.290 -1.928 1.00 0.00 231 LEU A O 4
ATOM 6037 N N . LYS A 1 54 ? 11.740 -0.445 -2.863 1.00 0.00 232 LYS A N 4
ATOM 6038 C CA . LYS A 1 54 ? 11.196 0.691 -2.130 1.00 0.00 232 LYS A CA 4
ATOM 6039 C C . LYS A 1 54 ? 10.811 0.289 -0.710 1.00 0.00 232 LYS A C 4
ATOM 6040 O O . LYS A 1 54 ? 10.956 1.072 0.228 1.00 0.00 232 LYS A O 4
ATOM 6059 N N . ALA A 1 55 ? 10.320 -0.937 -0.559 1.00 0.00 233 ALA A N 4
ATOM 6060 C CA . ALA A 1 55 ? 9.918 -1.444 0.747 1.00 0.00 233 ALA A CA 4
ATOM 6061 C C . ALA A 1 55 ? 11.134 -1.740 1.619 1.00 0.00 233 ALA A C 4
ATOM 6062 O O . ALA A 1 55 ? 11.149 -1.419 2.807 1.00 0.00 233 ALA A O 4
ATOM 6069 N N . GLN A 1 56 ? 12.149 -2.355 1.021 1.00 0.00 234 GLN A N 4
ATOM 6070 C CA . GLN A 1 56 ? 13.369 -2.695 1.745 1.00 0.00 234 GLN A CA 4
ATOM 6071 C C . GLN A 1 56 ? 14.016 -1.448 2.338 1.00 0.00 234 GLN A C 4
ATOM 6072 O O . GLN A 1 56 ? 14.566 -1.487 3.438 1.00 0.00 234 GLN A O 4
ATOM 6086 N N . GLU A 1 57 ? 13.945 -0.343 1.602 1.00 0.00 235 GLU A N 4
ATOM 6087 C CA . GLU A 1 57 ? 14.526 0.915 2.056 1.00 0.00 235 GLU A CA 4
ATOM 6088 C C . GLU A 1 57 ? 13.799 1.434 3.293 1.00 0.00 235 GLU A C 4
ATOM 6089 O O . GLU A 1 57 ? 14.426 1.897 4.246 1.00 0.00 235 GLU A O 4
ATOM 6101 N N . TYR A 1 58 ? 12.473 1.355 3.270 1.00 0.00 236 TYR A N 4
ATOM 6102 C CA . TYR A 1 58 ? 11.660 1.819 4.387 1.00 0.00 236 TYR A CA 4
ATOM 6103 C C . TYR A 1 58 ? 11.782 0.876 5.580 1.00 0.00 236 TYR A C 4
ATOM 6104 O O . TYR A 1 58 ? 11.824 1.313 6.730 1.00 0.00 236 TYR A O 4
ATOM 6122 N N . ILE A 1 59 ? 11.840 -0.421 5.296 1.00 0.00 237 ILE A N 4
ATOM 6123 C CA . ILE A 1 59 ? 11.959 -1.427 6.344 1.00 0.00 237 ILE A CA 4
ATOM 6124 C C . ILE A 1 59 ? 13.301 -1.319 7.059 1.00 0.00 237 ILE A C 4
ATOM 6125 O O . ILE A 1 59 ? 13.381 -1.478 8.277 1.00 0.00 237 ILE A O 4
ATOM 6141 N N . ARG A 1 60 ? 14.353 -1.045 6.295 1.00 0.00 238 ARG A N 4
ATOM 6142 C CA . ARG A 1 60 ? 15.692 -0.914 6.856 1.00 0.00 238 ARG A CA 4
ATOM 6143 C C . ARG A 1 60 ? 15.802 0.344 7.713 1.00 0.00 238 ARG A C 4
ATOM 6144 O O . ARG A 1 60 ? 16.397 0.321 8.790 1.00 0.00 238 ARG A O 4
ATOM 6165 N N . GLN A 1 61 ? 15.225 1.437 7.226 1.00 0.00 239 GLN A N 4
ATOM 6166 C CA . GLN A 1 61 ? 15.259 2.704 7.948 1.00 0.00 239 GLN A CA 4
ATOM 6167 C C . GLN A 1 61 ? 14.210 2.729 9.054 1.00 0.00 239 GLN A C 4
ATOM 6168 O O . GLN A 1 61 ? 14.318 3.498 10.010 1.00 0.00 239 GLN A O 4
ATOM 6182 N N . LYS A 1 62 ? 13.194 1.884 8.919 1.00 0.00 240 LYS A N 4
ATOM 6183 C CA . LYS A 1 62 ? 12.125 1.808 9.907 1.00 0.00 240 LYS A CA 4
ATOM 6184 C C . LYS A 1 62 ? 12.333 0.622 10.844 1.00 0.00 240 LYS A C 4
ATOM 6185 O O . LYS A 1 62 ? 12.596 0.798 12.033 1.00 0.00 240 LYS A O 4
ATOM 6204 N N . ASN A 1 63 ? 12.215 -0.584 10.300 1.00 0.00 241 ASN A N 4
ATOM 6205 C CA . ASN A 1 63 ? 12.392 -1.799 11.087 1.00 0.00 241 ASN A CA 4
ATOM 6206 C C . ASN A 1 63 ? 13.868 -2.171 11.189 1.00 0.00 241 ASN A C 4
ATOM 6207 O O . ASN A 1 63 ? 14.221 -3.350 11.246 1.00 0.00 241 ASN A O 4
ATOM 6218 N N . LYS A 1 64 ? 14.728 -1.159 11.212 1.00 0.00 242 LYS A N 4
ATOM 6219 C CA . LYS A 1 64 ? 16.167 -1.377 11.309 1.00 0.00 242 LYS A CA 4
ATOM 6220 C C . LYS A 1 64 ? 16.587 -2.596 10.494 1.00 0.00 242 LYS A C 4
ATOM 6221 O O . LYS A 1 64 ? 17.580 -3.252 10.807 1.00 0.00 242 LYS A O 4
ATOM 6240 N N . GLY A 1 65 ? 15.826 -2.893 9.444 1.00 0.00 243 GLY A N 4
ATOM 6241 C CA . GLY A 1 65 ? 16.138 -4.031 8.600 1.00 0.00 243 GLY A CA 4
ATOM 6242 C C . GLY A 1 65 ? 15.546 -5.323 9.127 1.00 0.00 243 GLY A C 4
ATOM 6243 O O . GLY A 1 65 ? 16.275 -6.261 9.451 1.00 0.00 243 GLY A O 4
ATOM 6247 N N . ALA A 1 66 ? 14.221 -5.373 9.216 1.00 0.00 244 ALA A N 4
ATOM 6248 C CA . ALA A 1 66 ? 13.532 -6.559 9.707 1.00 0.00 244 ALA A CA 4
ATOM 6249 C C . ALA A 1 66 ? 12.235 -6.798 8.942 1.00 0.00 244 ALA A C 4
ATOM 6250 O O . ALA A 1 66 ? 11.454 -5.872 8.718 1.00 0.00 244 ALA A O 4
ATOM 6257 N N . LYS A 1 67 ? 12.011 -8.045 8.541 1.00 0.00 245 LYS A N 4
ATOM 6258 C CA . LYS A 1 67 ? 10.808 -8.406 7.800 1.00 0.00 245 LYS A CA 4
ATOM 6259 C C . LYS A 1 67 ? 9.584 -7.696 8.370 1.00 0.00 245 LYS A C 4
ATOM 6260 O O . LYS A 1 67 ? 9.510 -7.432 9.571 1.00 0.00 245 LYS A O 4
ATOM 6279 N N . LEU A 1 68 ? 8.625 -7.392 7.503 1.00 0.00 246 LEU A N 4
ATOM 6280 C CA . LEU A 1 68 ? 7.403 -6.714 7.921 1.00 0.00 246 LEU A CA 4
ATOM 6281 C C . LEU A 1 68 ? 6.435 -7.692 8.579 1.00 0.00 246 LEU A C 4
ATOM 6282 O O . LEU A 1 68 ? 6.742 -8.874 8.738 1.00 0.00 246 LEU A O 4
ATOM 6298 N N . LYS A 1 69 ? 5.263 -7.193 8.958 1.00 0.00 247 LYS A N 4
ATOM 6299 C CA . LYS A 1 69 ? 4.248 -8.022 9.596 1.00 0.00 247 LYS A CA 4
ATOM 6300 C C . LYS A 1 69 ? 2.873 -7.762 8.989 1.00 0.00 247 LYS A C 4
ATOM 6301 O O . LYS A 1 69 ? 2.559 -6.638 8.596 1.00 0.00 247 LYS A O 4
ATOM 6320 N N . VAL A 1 70 ? 2.056 -8.808 8.916 1.00 0.00 248 VAL A N 4
ATOM 6321 C CA . VAL A 1 70 ? 0.713 -8.691 8.360 1.00 0.00 248 VAL A CA 4
ATOM 6322 C C . VAL A 1 70 ? -0.210 -7.932 9.306 1.00 0.00 248 VAL A C 4
ATOM 6323 O O . VAL A 1 70 ? -0.310 -8.258 10.488 1.00 0.00 248 VAL A O 4
ATOM 6336 N N . GLY A 1 71 ? -0.885 -6.916 8.777 1.00 0.00 249 GLY A N 4
ATOM 6337 C CA . GLY A 1 71 ? -1.792 -6.125 9.588 1.00 0.00 249 GLY A CA 4
ATOM 6338 C C . GLY A 1 71 ? -1.216 -4.770 9.949 1.00 0.00 249 GLY A C 4
ATOM 6339 O O . GLY A 1 71 ? -1.958 -3.815 10.177 1.00 0.00 249 GLY A O 4
ATOM 6343 N N . GLN A 1 72 ? 0.109 -4.688 10.003 1.00 0.00 250 GLN A N 4
ATOM 6344 C CA . GLN A 1 72 ? 0.783 -3.440 10.342 1.00 0.00 250 GLN A CA 4
ATOM 6345 C C . GLN A 1 72 ? 0.490 -2.364 9.302 1.00 0.00 250 GLN A C 4
ATOM 6346 O O . GLN A 1 72 ? 0.309 -2.660 8.121 1.00 0.00 250 GLN A O 4
ATOM 6360 N N . TYR A 1 73 ? 0.445 -1.113 9.748 1.00 0.00 251 TYR A N 4
ATOM 6361 C CA . TYR A 1 73 ? 0.172 0.008 8.857 1.00 0.00 251 TYR A CA 4
ATOM 6362 C C . TYR A 1 73 ? 1.431 0.424 8.103 1.00 0.00 251 TYR A C 4
ATOM 6363 O O . TYR A 1 73 ? 2.498 0.591 8.697 1.00 0.00 251 TYR A O 4
ATOM 6381 N N . LEU A 1 74 ? 1.300 0.591 6.792 1.00 0.00 252 LEU A N 4
ATOM 6382 C CA . LEU A 1 74 ? 2.426 0.989 5.955 1.00 0.00 252 LEU A CA 4
ATOM 6383 C C . LEU A 1 74 ? 2.069 2.204 5.104 1.00 0.00 252 LEU A C 4
ATOM 6384 O O . LEU A 1 74 ? 0.951 2.317 4.604 1.00 0.00 252 LEU A O 4
ATOM 6400 N N . ASN A 1 75 ? 3.029 3.109 4.943 1.00 0.00 253 ASN A N 4
ATOM 6401 C CA . ASN A 1 75 ? 2.817 4.316 4.151 1.00 0.00 253 ASN A CA 4
ATOM 6402 C C . ASN A 1 75 ? 3.136 4.064 2.680 1.00 0.00 253 ASN A C 4
ATOM 6403 O O . ASN A 1 75 ? 4.165 3.473 2.351 1.00 0.00 253 ASN A O 4
ATOM 6414 N N . CYS A 1 76 ? 2.249 4.517 1.802 1.00 0.00 254 CYS A N 4
ATOM 6415 C CA . CYS A 1 76 ? 2.436 4.342 0.366 1.00 0.00 254 CYS A CA 4
ATOM 6416 C C . CYS A 1 76 ? 1.679 5.410 -0.416 1.00 0.00 254 CYS A C 4
ATOM 6417 O O . CYS A 1 76 ? 0.654 5.917 0.040 1.00 0.00 254 CYS A O 4
ATOM 6425 N N . ILE A 1 77 ? 2.192 5.749 -1.594 1.00 0.00 255 ILE A N 4
ATOM 6426 C CA . ILE A 1 77 ? 1.565 6.758 -2.438 1.00 0.00 255 ILE A CA 4
ATOM 6427 C C . ILE A 1 77 ? 1.434 6.267 -3.876 1.00 0.00 255 ILE A C 4
ATOM 6428 O O . ILE A 1 77 ? 2.279 5.518 -4.367 1.00 0.00 255 ILE A O 4
ATOM 6444 N N . VAL A 1 78 ? 0.371 6.697 -4.548 1.00 0.00 256 VAL A N 4
ATOM 6445 C CA . VAL A 1 78 ? 0.131 6.304 -5.931 1.00 0.00 256 VAL A CA 4
ATOM 6446 C C . VAL A 1 78 ? 1.102 7.003 -6.877 1.00 0.00 256 VAL A C 4
ATOM 6447 O O . VAL A 1 78 ? 1.138 8.230 -6.949 1.00 0.00 256 VAL A O 4
ATOM 6460 N N . GLU A 1 79 ? 1.886 6.211 -7.602 1.00 0.00 257 GLU A N 4
ATOM 6461 C CA . GLU A 1 79 ? 2.858 6.754 -8.543 1.00 0.00 257 GLU A CA 4
ATOM 6462 C C . GLU A 1 79 ? 2.399 6.541 -9.983 1.00 0.00 257 GLU A C 4
ATOM 6463 O O . GLU A 1 79 ? 2.415 7.465 -10.796 1.00 0.00 257 GLU A O 4
ATOM 6475 N N . LYS A 1 80 ? 1.990 5.315 -10.291 1.00 0.00 258 LYS A N 4
ATOM 6476 C CA . LYS A 1 80 ? 1.526 4.977 -11.632 1.00 0.00 258 LYS A CA 4
ATOM 6477 C C . LYS A 1 80 ? 0.284 4.093 -11.571 1.00 0.00 258 LYS A C 4
ATOM 6478 O O . LYS A 1 80 ? 0.224 3.143 -10.791 1.00 0.00 258 LYS A O 4
ATOM 6497 N N . VAL A 1 81 ? -0.705 4.412 -12.399 1.00 0.00 259 VAL A N 4
ATOM 6498 C CA . VAL A 1 81 ? -1.945 3.645 -12.441 1.00 0.00 259 VAL A CA 4
ATOM 6499 C C . VAL A 1 81 ? -2.207 3.100 -13.840 1.00 0.00 259 VAL A C 4
ATOM 6500 O O . VAL A 1 81 ? -2.292 3.857 -14.808 1.00 0.00 259 VAL A O 4
ATOM 6513 N N . LYS A 1 82 ? -2.335 1.782 -13.942 1.00 0.00 260 LYS A N 4
ATOM 6514 C CA . LYS A 1 82 ? -2.589 1.133 -15.223 1.00 0.00 260 LYS A CA 4
ATOM 6515 C C . LYS A 1 82 ? -3.823 0.240 -15.144 1.00 0.00 260 LYS A C 4
ATOM 6516 O O . LYS A 1 82 ? -3.987 -0.526 -14.196 1.00 0.00 260 LYS A O 4
ATOM 6535 N N . GLY A 1 83 ? -4.687 0.342 -16.149 1.00 0.00 261 GLY A N 4
ATOM 6536 C CA . GLY A 1 83 ? -5.894 -0.464 -16.175 1.00 0.00 261 GLY A CA 4
ATOM 6537 C C . GLY A 1 83 ? -6.851 -0.110 -15.054 1.00 0.00 261 GLY A C 4
ATOM 6538 O O . GLY A 1 83 ? -6.799 0.992 -14.509 1.00 0.00 261 GLY A O 4
ATOM 6542 N N . ASN A 1 84 ? -7.730 -1.046 -14.710 1.00 0.00 262 ASN A N 4
ATOM 6543 C CA . ASN A 1 84 ? -8.705 -0.827 -13.649 1.00 0.00 262 ASN A CA 4
ATOM 6544 C C . ASN A 1 84 ? -8.498 -1.816 -12.506 1.00 0.00 262 ASN A C 4
ATOM 6545 O O . ASN A 1 84 ? -8.563 -1.450 -11.334 1.00 0.00 262 ASN A O 4
ATOM 6556 N N . GLY A 1 85 ? -8.247 -3.074 -12.858 1.00 0.00 263 GLY A N 4
ATOM 6557 C CA . GLY A 1 85 ? -8.034 -4.097 -11.852 1.00 0.00 263 GLY A CA 4
ATOM 6558 C C . GLY A 1 85 ? -6.787 -4.919 -12.115 1.00 0.00 263 GLY A C 4
ATOM 6559 O O . GLY A 1 85 ? -6.739 -6.106 -11.795 1.00 0.00 263 GLY A O 4
ATOM 6563 N N . GLY A 1 86 ? -5.776 -4.286 -12.703 1.00 0.00 264 GLY A N 4
ATOM 6564 C CA . GLY A 1 86 ? -4.538 -4.982 -13.001 1.00 0.00 264 GLY A CA 4
ATOM 6565 C C . GLY A 1 86 ? -3.534 -4.889 -11.870 1.00 0.00 264 GLY A C 4
ATOM 6566 O O . GLY A 1 86 ? -3.639 -5.607 -10.875 1.00 0.00 264 GLY A O 4
ATOM 6570 N N . VAL A 1 87 ? -2.554 -4.004 -12.022 1.00 0.00 265 VAL A N 4
ATOM 6571 C CA . VAL A 1 87 ? -1.525 -3.820 -11.005 1.00 0.00 265 VAL A CA 4
ATOM 6572 C C . VAL A 1 87 ? -1.274 -2.340 -10.739 1.00 0.00 265 VAL A C 4
ATOM 6573 O O . VAL A 1 87 ? -1.158 -1.542 -11.669 1.00 0.00 265 VAL A O 4
ATOM 6586 N N . VAL A 1 88 ? -1.190 -1.980 -9.462 1.00 0.00 266 VAL A N 4
ATOM 6587 C CA . VAL A 1 88 ? -0.950 -0.595 -9.073 1.00 0.00 266 VAL A CA 4
ATOM 6588 C C . VAL A 1 88 ? 0.459 -0.415 -8.522 1.00 0.00 266 VAL A C 4
ATOM 6589 O O . VAL A 1 88 ? 0.962 -1.264 -7.786 1.00 0.00 266 VAL A O 4
ATOM 6602 N N . SER A 1 89 ? 1.093 0.696 -8.882 1.00 0.00 267 SER A N 4
ATOM 6603 C CA . SER A 1 89 ? 2.447 0.986 -8.426 1.00 0.00 267 SER A CA 4
ATOM 6604 C C . SER A 1 89 ? 2.427 1.951 -7.244 1.00 0.00 267 SER A C 4
ATOM 6605 O O . SER A 1 89 ? 1.982 3.093 -7.367 1.00 0.00 267 SER A O 4
ATOM 6613 N N . LEU A 1 90 ? 2.913 1.483 -6.099 1.00 0.00 268 LEU A N 4
ATOM 6614 C CA . LEU A 1 90 ? 2.952 2.303 -4.893 1.00 0.00 268 LEU A CA 4
ATOM 6615 C C . LEU A 1 90 ? 4.388 2.659 -4.524 1.00 0.00 268 LEU A C 4
ATOM 6616 O O . LEU A 1 90 ? 5.330 1.973 -4.919 1.00 0.00 268 LEU A O 4
ATOM 6632 N N . SER A 1 91 ? 4.547 3.737 -3.761 1.00 0.00 269 SER A N 4
ATOM 6633 C CA . SER A 1 91 ? 5.869 4.186 -3.339 1.00 0.00 269 SER A CA 4
ATOM 6634 C C . SER A 1 91 ? 5.803 4.858 -1.971 1.00 0.00 269 SER A C 4
ATOM 6635 O O . SER A 1 91 ? 4.851 5.576 -1.664 1.00 0.00 269 SER A O 4
ATOM 6643 N N . VAL A 1 92 ? 6.822 4.619 -1.152 1.00 0.00 270 VAL A N 4
ATOM 6644 C CA . VAL A 1 92 ? 6.881 5.200 0.184 1.00 0.00 270 VAL A CA 4
ATOM 6645 C C . VAL A 1 92 ? 7.248 6.679 0.123 1.00 0.00 270 VAL A C 4
ATOM 6646 O O . VAL A 1 92 ? 8.076 7.091 -0.687 1.00 0.00 270 VAL A O 4
ATOM 6659 N N . GLY A 1 93 ? 6.624 7.474 0.988 1.00 0.00 271 GLY A N 4
ATOM 6660 C CA . GLY A 1 93 ? 6.898 8.899 1.016 1.00 0.00 271 GLY A CA 4
ATOM 6661 C C . GLY A 1 93 ? 6.941 9.452 2.427 1.00 0.00 271 GLY A C 4
ATOM 6662 O O . GLY A 1 93 ? 5.907 9.584 3.082 1.00 0.00 271 GLY A O 4
ATOM 6666 N N . HIS A 1 94 ? 8.141 9.776 2.897 1.00 0.00 272 HIS A N 4
ATOM 6667 C CA . HIS A 1 94 ? 8.316 10.318 4.240 1.00 0.00 272 HIS A CA 4
ATOM 6668 C C . HIS A 1 94 ? 7.158 11.240 4.608 1.00 0.00 272 HIS A C 4
ATOM 6669 O O . HIS A 1 94 ? 6.448 11.001 5.585 1.00 0.00 272 HIS A O 4
ATOM 6684 N N . SER A 1 95 ? 6.974 12.295 3.821 1.00 0.00 273 SER A N 4
ATOM 6685 C CA . SER A 1 95 ? 5.905 13.256 4.067 1.00 0.00 273 SER A CA 4
ATOM 6686 C C . SER A 1 95 ? 5.783 14.241 2.908 1.00 0.00 273 SER A C 4
ATOM 6687 O O . SER A 1 95 ? 6.727 14.967 2.595 1.00 0.00 273 SER A O 4
ATOM 6695 N N . GLU A 1 96 ? 4.614 14.260 2.276 1.00 0.00 274 GLU A N 4
ATOM 6696 C CA . GLU A 1 96 ? 4.368 15.156 1.152 1.00 0.00 274 GLU A CA 4
ATOM 6697 C C . GLU A 1 96 ? 3.694 16.443 1.618 1.00 0.00 274 GLU A C 4
ATOM 6698 O O . GLU A 1 96 ? 2.474 16.584 1.531 1.00 0.00 274 GLU A O 4
ATOM 6710 N N . VAL A 1 97 ? 4.497 17.379 2.115 1.00 0.00 275 VAL A N 4
ATOM 6711 C CA . VAL A 1 97 ? 3.979 18.654 2.595 1.00 0.00 275 VAL A CA 4
ATOM 6712 C C . VAL A 1 97 ? 3.752 19.624 1.441 1.00 0.00 275 VAL A C 4
ATOM 6713 O O . VAL A 1 97 ? 2.786 20.387 1.439 1.00 0.00 275 VAL A O 4
ATOM 6726 N N . SER A 1 98 ? 4.649 19.589 0.460 1.00 0.00 276 SER A N 4
ATOM 6727 C CA . SER A 1 98 ? 4.549 20.468 -0.699 1.00 0.00 276 SER A CA 4
ATOM 6728 C C . SER A 1 98 ? 3.952 19.728 -1.892 1.00 0.00 276 SER A C 4
ATOM 6729 O O . SER A 1 98 ? 4.462 18.689 -2.313 1.00 0.00 276 SER A O 4
ATOM 6737 N N . THR A 1 99 ? 2.865 20.270 -2.433 1.00 0.00 277 THR A N 4
ATOM 6738 C CA . THR A 1 99 ? 2.196 19.662 -3.577 1.00 0.00 277 THR A CA 4
ATOM 6739 C C . THR A 1 99 ? 1.959 20.685 -4.682 1.00 0.00 277 THR A C 4
ATOM 6740 O O . THR A 1 99 ? 0.939 20.644 -5.369 1.00 0.00 277 THR A O 4
ATOM 6751 N N . ALA A 1 100 ? 2.908 21.600 -4.849 1.00 0.00 278 ALA A N 4
ATOM 6752 C CA . ALA A 1 100 ? 2.803 22.631 -5.874 1.00 0.00 278 ALA A CA 4
ATOM 6753 C C . ALA A 1 100 ? 4.109 23.406 -6.009 1.00 0.00 278 ALA A C 4
ATOM 6754 O O . ALA A 1 100 ? 5.015 23.262 -5.187 1.00 0.00 278 ALA A O 4
ATOM 6761 N N . ILE A 1 101 ? 4.200 24.227 -7.049 1.00 0.00 279 ILE A N 4
ATOM 6762 C CA . ILE A 1 101 ? 5.396 25.025 -7.291 1.00 0.00 279 ILE A CA 4
ATOM 6763 C C . ILE A 1 101 ? 5.471 26.207 -6.330 1.00 0.00 279 ILE A C 4
ATOM 6764 O O . ILE A 1 101 ? 4.448 26.762 -5.931 1.00 0.00 279 ILE A O 4
ATOM 6780 N N . ALA A 1 102 ? 6.690 26.589 -5.965 1.00 0.00 280 ALA A N 4
ATOM 6781 C CA . ALA A 1 102 ? 6.900 27.707 -5.054 1.00 0.00 280 ALA A CA 4
ATOM 6782 C C . ALA A 1 102 ? 6.278 28.987 -5.604 1.00 0.00 280 ALA A C 4
ATOM 6783 O O . ALA A 1 102 ? 6.891 29.694 -6.405 1.00 0.00 280 ALA A O 4
ATOM 6790 N N . THR A 1 103 ? 5.056 29.279 -5.169 1.00 0.00 281 THR A N 4
ATOM 6791 C CA . THR A 1 103 ? 4.350 30.472 -5.619 1.00 0.00 281 THR A CA 4
ATOM 6792 C C . THR A 1 103 ? 3.153 30.773 -4.724 1.00 0.00 281 THR A C 4
ATOM 6793 O O . THR A 1 103 ? 2.638 29.887 -4.044 1.00 0.00 281 THR A O 4
ATOM 6804 N N . GLU A 1 104 ? 2.717 32.029 -4.731 1.00 0.00 282 GLU A N 4
ATOM 6805 C CA . GLU A 1 104 ? 1.580 32.446 -3.918 1.00 0.00 282 GLU A CA 4
ATOM 6806 C C . GLU A 1 104 ? 0.342 31.617 -4.248 1.00 0.00 282 GLU A C 4
ATOM 6807 O O . GLU A 1 104 ? 0.378 30.752 -5.122 1.00 0.00 282 GLU A O 4
ATOM 6819 N N . GLN A 1 105 ? -0.750 31.888 -3.540 1.00 0.00 283 GLN A N 4
ATOM 6820 C CA . GLN A 1 105 ? -1.998 31.166 -3.757 1.00 0.00 283 GLN A CA 4
ATOM 6821 C C . GLN A 1 105 ? -3.166 32.134 -3.918 1.00 0.00 283 GLN A C 4
ATOM 6822 O O . GLN A 1 105 ? -3.150 33.236 -3.369 1.00 0.00 283 GLN A O 4
ATOM 6836 N N . GLN A 1 106 ? -4.175 31.715 -4.674 1.00 0.00 284 GLN A N 4
ATOM 6837 C CA . GLN A 1 106 ? -5.350 32.547 -4.908 1.00 0.00 284 GLN A CA 4
ATOM 6838 C C . GLN A 1 106 ? -6.397 32.327 -3.821 1.00 0.00 284 GLN A C 4
ATOM 6839 O O . GLN A 1 106 ? -7.277 31.477 -3.956 1.00 0.00 284 GLN A O 4
ATOM 6853 N N . SER A 1 107 ? -6.296 33.099 -2.744 1.00 0.00 285 SER A N 4
ATOM 6854 C CA . SER A 1 107 ? -7.232 32.986 -1.632 1.00 0.00 285 SER A CA 4
ATOM 6855 C C . SER A 1 107 ? -8.674 33.043 -2.127 1.00 0.00 285 SER A C 4
ATOM 6856 O O . SER A 1 107 ? -8.929 33.331 -3.297 1.00 0.00 285 SER A O 4
ATOM 6864 N N . TRP A 1 108 ? -9.613 32.767 -1.229 1.00 0.00 286 TRP A N 4
ATOM 6865 C CA . TRP A 1 108 ? -11.030 32.786 -1.574 1.00 0.00 286 TRP A CA 4
ATOM 6866 C C . TRP A 1 108 ? -11.407 34.099 -2.252 1.00 0.00 286 TRP A C 4
ATOM 6867 O O . TRP A 1 108 ? -10.563 34.972 -2.446 1.00 0.00 286 TRP A O 4
ATOM 6888 N N . ASN A 1 109 ? -12.680 34.232 -2.608 1.00 0.00 287 ASN A N 4
ATOM 6889 C CA . ASN A 1 109 ? -13.169 35.439 -3.264 1.00 0.00 287 ASN A CA 4
ATOM 6890 C C . ASN A 1 109 ? -14.322 36.057 -2.479 1.00 0.00 287 ASN A C 4
ATOM 6891 O O . ASN A 1 109 ? -14.693 35.567 -1.412 1.00 0.00 287 ASN A O 4
ATOM 6902 N N . LEU A 1 110 ? -14.884 37.134 -3.014 1.00 0.00 288 LEU A N 4
ATOM 6903 C CA . LEU A 1 110 ? -15.996 37.820 -2.364 1.00 0.00 288 LEU A CA 4
ATOM 6904 C C . LEU A 1 110 ? -16.697 38.764 -3.336 1.00 0.00 288 LEU A C 4
ATOM 6905 O O . LEU A 1 110 ? -16.081 39.682 -3.877 1.00 0.00 288 LEU A O 4
ATOM 6921 N N . ASN A 1 111 ? -17.988 38.533 -3.551 1.00 0.00 289 ASN A N 4
ATOM 6922 C CA . ASN A 1 111 ? -18.773 39.365 -4.456 1.00 0.00 289 ASN A CA 4
ATOM 6923 C C . ASN A 1 111 ? -19.531 40.442 -3.686 1.00 0.00 289 ASN A C 4
ATOM 6924 O O . ASN A 1 111 ? -20.322 40.139 -2.793 1.00 0.00 289 ASN A O 4
ATOM 6935 N N . ASN A 1 112 ? -19.285 41.699 -4.039 1.00 0.00 290 ASN A N 4
ATOM 6936 C CA . ASN A 1 112 ? -19.945 42.821 -3.381 1.00 0.00 290 ASN A CA 4
ATOM 6937 C C . ASN A 1 112 ? -19.734 44.112 -4.167 1.00 0.00 290 ASN A C 4
ATOM 6938 O O . ASN A 1 112 ? -18.600 44.541 -4.385 1.00 0.00 290 ASN A O 4
ATOM 6949 N N . LEU A 1 113 ? -20.833 44.728 -4.588 1.00 0.00 291 LEU A N 4
ATOM 6950 C CA . LEU A 1 113 ? -20.770 45.971 -5.348 1.00 0.00 291 LEU A CA 4
ATOM 6951 C C . LEU A 1 113 ? -20.098 47.073 -4.536 1.00 0.00 291 LEU A C 4
ATOM 6952 O O . LEU A 1 113 ? -20.399 47.260 -3.357 1.00 0.00 291 LEU A O 4
ATOM 6968 N N . SER A 1 114 ? -19.188 47.801 -5.175 1.00 0.00 292 SER A N 4
ATOM 6969 C CA . SER A 1 114 ? -18.472 48.884 -4.511 1.00 0.00 292 SER A CA 4
ATOM 6970 C C . SER A 1 114 ? -18.567 50.174 -5.319 1.00 0.00 292 SER A C 4
ATOM 6971 O O . SER A 1 114 ? -17.553 50.767 -5.684 1.00 0.00 292 SER A O 4
ATOM 6979 N N . GLY A 1 115 ? -19.795 50.603 -5.595 1.00 0.00 293 GLY A N 4
ATOM 6980 C CA . GLY A 1 115 ? -20.002 51.819 -6.358 1.00 0.00 293 GLY A CA 4
ATOM 6981 C C . GLY A 1 115 ? -19.365 53.030 -5.704 1.00 0.00 293 GLY A C 4
ATOM 6982 O O . GLY A 1 115 ? -19.230 53.103 -4.483 1.00 0.00 293 GLY A O 4
ATOM 6986 N N . PRO A 1 116 ? -18.959 54.007 -6.528 1.00 0.00 294 PRO A N 4
ATOM 6987 C CA . PRO A 1 116 ? -18.325 55.237 -6.045 1.00 0.00 294 PRO A CA 4
ATOM 6988 C C . PRO A 1 116 ? -19.302 56.138 -5.298 1.00 0.00 294 PRO A C 4
ATOM 6989 O O . PRO A 1 116 ? -18.906 57.140 -4.702 1.00 0.00 294 PRO A O 4
ATOM 7000 N N . SER A 1 117 ? -20.580 55.776 -5.335 1.00 0.00 295 SER A N 4
ATOM 7001 C CA . SER A 1 117 ? -21.615 56.554 -4.664 1.00 0.00 295 SER A CA 4
ATOM 7002 C C . SER A 1 117 ? -22.646 55.639 -4.010 1.00 0.00 295 SER A C 4
ATOM 7003 O O . SER A 1 117 ? -22.978 54.580 -4.543 1.00 0.00 295 SER A O 4
ATOM 7011 N N . SER A 1 118 ? -23.148 56.055 -2.852 1.00 0.00 296 SER A N 4
ATOM 7012 C CA . SER A 1 118 ? -24.138 55.272 -2.123 1.00 0.00 296 SER A CA 4
ATOM 7013 C C . SER A 1 118 ? -25.544 55.553 -2.643 1.00 0.00 296 SER A C 4
ATOM 7014 O O . SER A 1 118 ? -26.161 56.557 -2.289 1.00 0.00 296 SER A O 4
ATOM 7022 N N . GLY A 1 119 ? -26.046 54.657 -3.488 1.00 0.00 297 GLY A N 4
ATOM 7023 C CA . GLY A 1 119 ? -27.376 54.826 -4.045 1.00 0.00 297 GLY A CA 4
ATOM 7024 C C . GLY A 1 119 ? -28.213 53.566 -3.939 1.00 0.00 297 GLY A C 4
ATOM 7025 O O . GLY A 1 119 ? -28.966 53.393 -2.981 1.00 0.00 297 GLY A O 4
ATOM 7029 N N . GLY A 1 1 ? -22.673 32.225 5.828 1.00 0.00 179 GLY A N 5
ATOM 7030 C CA . GLY A 1 1 ? -23.059 30.837 5.656 1.00 0.00 179 GLY A CA 5
ATOM 7031 C C . GLY A 1 1 ? -22.287 29.903 6.567 1.00 0.00 179 GLY A C 5
ATOM 7032 O O . GLY A 1 1 ? -22.262 30.092 7.783 1.00 0.00 179 GLY A O 5
ATOM 7036 N N . SER A 1 2 ? -21.655 28.893 5.978 1.00 0.00 180 SER A N 5
ATOM 7037 C CA . SER A 1 2 ? -20.883 27.922 6.746 1.00 0.00 180 SER A CA 5
ATOM 7038 C C . SER A 1 2 ? -19.710 28.597 7.450 1.00 0.00 180 SER A C 5
ATOM 7039 O O . SER A 1 2 ? -18.568 28.510 6.999 1.00 0.00 180 SER A O 5
ATOM 7047 N N . SER A 1 3 ? -20.001 29.269 8.559 1.00 0.00 181 SER A N 5
ATOM 7048 C CA . SER A 1 3 ? -18.971 29.962 9.325 1.00 0.00 181 SER A CA 5
ATOM 7049 C C . SER A 1 3 ? -18.612 29.180 10.584 1.00 0.00 181 SER A C 5
ATOM 7050 O O . SER A 1 3 ? -19.288 29.283 11.607 1.00 0.00 181 SER A O 5
ATOM 7058 N N . GLY A 1 4 ? -17.541 28.396 10.501 1.00 0.00 182 GLY A N 5
ATOM 7059 C CA . GLY A 1 4 ? -17.109 27.607 11.640 1.00 0.00 182 GLY A CA 5
ATOM 7060 C C . GLY A 1 4 ? -16.823 26.165 11.271 1.00 0.00 182 GLY A C 5
ATOM 7061 O O . GLY A 1 4 ? -16.014 25.893 10.384 1.00 0.00 182 GLY A O 5
ATOM 7065 N N . SER A 1 5 ? -17.488 25.238 11.953 1.00 0.00 183 SER A N 5
ATOM 7066 C CA . SER A 1 5 ? -17.297 23.815 11.696 1.00 0.00 183 SER A CA 5
ATOM 7067 C C . SER A 1 5 ? -17.589 23.483 10.236 1.00 0.00 183 SER A C 5
ATOM 7068 O O . SER A 1 5 ? -18.058 24.331 9.477 1.00 0.00 183 SER A O 5
ATOM 7076 N N . SER A 1 6 ? -17.307 22.243 9.850 1.00 0.00 184 SER A N 5
ATOM 7077 C CA . SER A 1 6 ? -17.535 21.798 8.480 1.00 0.00 184 SER A CA 5
ATOM 7078 C C . SER A 1 6 ? -18.438 20.569 8.451 1.00 0.00 184 SER A C 5
ATOM 7079 O O . SER A 1 6 ? -18.854 20.066 9.494 1.00 0.00 184 SER A O 5
ATOM 7087 N N . GLY A 1 7 ? -18.737 20.090 7.247 1.00 0.00 185 GLY A N 5
ATOM 7088 C CA . GLY A 1 7 ? -19.589 18.924 7.103 1.00 0.00 185 GLY A CA 5
ATOM 7089 C C . GLY A 1 7 ? -19.050 17.934 6.090 1.00 0.00 185 GLY A C 5
ATOM 7090 O O . GLY A 1 7 ? -18.192 18.273 5.274 1.00 0.00 185 GLY A O 5
ATOM 7094 N N . LYS A 1 8 ? -19.552 16.705 6.141 1.00 0.00 186 LYS A N 5
ATOM 7095 C CA . LYS A 1 8 ? -19.116 15.661 5.222 1.00 0.00 186 LYS A CA 5
ATOM 7096 C C . LYS A 1 8 ? -19.848 15.770 3.888 1.00 0.00 186 LYS A C 5
ATOM 7097 O O . LYS A 1 8 ? -20.839 16.489 3.771 1.00 0.00 186 LYS A O 5
ATOM 7116 N N . ASN A 1 9 ? -19.355 15.049 2.886 1.00 0.00 187 ASN A N 5
ATOM 7117 C CA . ASN A 1 9 ? -19.964 15.064 1.561 1.00 0.00 187 ASN A CA 5
ATOM 7118 C C . ASN A 1 9 ? -21.128 14.081 1.486 1.00 0.00 187 ASN A C 5
ATOM 7119 O O . ASN A 1 9 ? -21.342 13.285 2.400 1.00 0.00 187 ASN A O 5
ATOM 7130 N N . VAL A 1 10 ? -21.877 14.142 0.390 1.00 0.00 188 VAL A N 5
ATOM 7131 C CA . VAL A 1 10 ? -23.019 13.257 0.194 1.00 0.00 188 VAL A CA 5
ATOM 7132 C C . VAL A 1 10 ? -22.764 12.276 -0.945 1.00 0.00 188 VAL A C 5
ATOM 7133 O O . VAL A 1 10 ? -22.694 11.066 -0.732 1.00 0.00 188 VAL A O 5
ATOM 7146 N N . ASN A 1 11 ? -22.626 12.807 -2.156 1.00 0.00 189 ASN A N 5
ATOM 7147 C CA . ASN A 1 11 ? -22.379 11.978 -3.330 1.00 0.00 189 ASN A CA 5
ATOM 7148 C C . ASN A 1 11 ? -20.939 12.132 -3.811 1.00 0.00 189 ASN A C 5
ATOM 7149 O O . ASN A 1 11 ? -20.582 13.140 -4.421 1.00 0.00 189 ASN A O 5
ATOM 7160 N N . ARG A 1 12 ? -20.118 11.125 -3.534 1.00 0.00 190 ARG A N 5
ATOM 7161 C CA . ARG A 1 12 ? -18.717 11.148 -3.938 1.00 0.00 190 ARG A CA 5
ATOM 7162 C C . ARG A 1 12 ? -18.529 10.463 -5.288 1.00 0.00 190 ARG A C 5
ATOM 7163 O O . ARG A 1 12 ? -19.216 9.492 -5.604 1.00 0.00 190 ARG A O 5
ATOM 7184 N N . VAL A 1 13 ? -17.594 10.976 -6.081 1.00 0.00 191 VAL A N 5
ATOM 7185 C CA . VAL A 1 13 ? -17.315 10.413 -7.397 1.00 0.00 191 VAL A CA 5
ATOM 7186 C C . VAL A 1 13 ? -15.947 9.739 -7.428 1.00 0.00 191 VAL A C 5
ATOM 7187 O O . VAL A 1 13 ? -15.332 9.606 -8.487 1.00 0.00 191 VAL A O 5
ATOM 7200 N N . LEU A 1 14 ? -15.477 9.315 -6.260 1.00 0.00 192 LEU A N 5
ATOM 7201 C CA . LEU A 1 14 ? -14.181 8.654 -6.153 1.00 0.00 192 LEU A CA 5
ATOM 7202 C C . LEU A 1 14 ? -14.192 7.314 -6.881 1.00 0.00 192 LEU A C 5
ATOM 7203 O O . LEU A 1 14 ? -14.768 6.338 -6.399 1.00 0.00 192 LEU A O 5
ATOM 7219 N N . SER A 1 15 ? -13.549 7.273 -8.044 1.00 0.00 193 SER A N 5
ATOM 7220 C CA . SER A 1 15 ? -13.486 6.053 -8.840 1.00 0.00 193 SER A CA 5
ATOM 7221 C C . SER A 1 15 ? -12.050 5.549 -8.949 1.00 0.00 193 SER A C 5
ATOM 7222 O O . SER A 1 15 ? -11.099 6.304 -8.750 1.00 0.00 193 SER A O 5
ATOM 7230 N N . ALA A 1 16 ? -11.901 4.267 -9.267 1.00 0.00 194 ALA A N 5
ATOM 7231 C CA . ALA A 1 16 ? -10.582 3.662 -9.404 1.00 0.00 194 ALA A CA 5
ATOM 7232 C C . ALA A 1 16 ? -9.826 4.256 -10.588 1.00 0.00 194 ALA A C 5
ATOM 7233 O O . ALA A 1 16 ? -8.693 4.713 -10.445 1.00 0.00 194 ALA A O 5
ATOM 7240 N N . GLU A 1 17 ? -10.462 4.246 -11.755 1.00 0.00 195 GLU A N 5
ATOM 7241 C CA . GLU A 1 17 ? -9.847 4.784 -12.963 1.00 0.00 195 GLU A CA 5
ATOM 7242 C C . GLU A 1 17 ? -9.707 6.301 -12.874 1.00 0.00 195 GLU A C 5
ATOM 7243 O O . GLU A 1 17 ? -9.039 6.923 -13.699 1.00 0.00 195 GLU A O 5
ATOM 7255 N N . ALA A 1 18 ? -10.344 6.889 -11.867 1.00 0.00 196 ALA A N 5
ATOM 7256 C CA . ALA A 1 18 ? -10.291 8.332 -11.669 1.00 0.00 196 ALA A CA 5
ATOM 7257 C C . ALA A 1 18 ? -9.101 8.723 -10.798 1.00 0.00 196 ALA A C 5
ATOM 7258 O O . ALA A 1 18 ? -8.714 9.891 -10.745 1.00 0.00 196 ALA A O 5
ATOM 7265 N N . LEU A 1 19 ? -8.526 7.739 -10.115 1.00 0.00 197 LEU A N 5
ATOM 7266 C CA . LEU A 1 19 ? -7.380 7.980 -9.245 1.00 0.00 197 LEU A CA 5
ATOM 7267 C C . LEU A 1 19 ? -6.208 8.554 -10.034 1.00 0.00 197 LEU A C 5
ATOM 7268 O O . LEU A 1 19 ? -6.064 8.295 -11.229 1.00 0.00 197 LEU A O 5
ATOM 7284 N N . LYS A 1 20 ? -5.370 9.332 -9.358 1.00 0.00 198 LYS A N 5
ATOM 7285 C CA . LYS A 1 20 ? -4.207 9.940 -9.994 1.00 0.00 198 LYS A CA 5
ATOM 7286 C C . LYS A 1 20 ? -2.936 9.637 -9.207 1.00 0.00 198 LYS A C 5
ATOM 7287 O O . LYS A 1 20 ? -2.938 9.580 -7.977 1.00 0.00 198 LYS A O 5
ATOM 7306 N N . PRO A 1 21 ? -1.824 9.439 -9.930 1.00 0.00 199 PRO A N 5
ATOM 7307 C CA . PRO A 1 21 ? -0.525 9.141 -9.319 1.00 0.00 199 PRO A CA 5
ATOM 7308 C C . PRO A 1 21 ? 0.054 10.340 -8.575 1.00 0.00 199 PRO A C 5
ATOM 7309 O O . PRO A 1 21 ? 0.478 11.318 -9.189 1.00 0.00 199 PRO A O 5
ATOM 7320 N N . GLY A 1 22 ? 0.070 10.256 -7.248 1.00 0.00 200 GLY A N 5
ATOM 7321 C CA . GLY A 1 22 ? 0.600 11.340 -6.443 1.00 0.00 200 GLY A CA 5
ATOM 7322 C C . GLY A 1 22 ? -0.120 11.483 -5.117 1.00 0.00 200 GLY A C 5
ATOM 7323 O O . GLY A 1 22 ? 0.336 12.203 -4.229 1.00 0.00 200 GLY A O 5
ATOM 7327 N N . MET A 1 23 ? -1.251 10.797 -4.982 1.00 0.00 201 MET A N 5
ATOM 7328 C CA . MET A 1 23 ? -2.036 10.852 -3.754 1.00 0.00 201 MET A CA 5
ATOM 7329 C C . MET A 1 23 ? -1.428 9.955 -2.681 1.00 0.00 201 MET A C 5
ATOM 7330 O O . MET A 1 23 ? -0.946 8.859 -2.972 1.00 0.00 201 MET A O 5
ATOM 7344 N N . LEU A 1 24 ? -1.454 10.425 -1.439 1.00 0.00 202 LEU A N 5
ATOM 7345 C CA . LEU A 1 24 ? -0.906 9.665 -0.321 1.00 0.00 202 LEU A CA 5
ATOM 7346 C C . LEU A 1 24 ? -2.009 8.922 0.426 1.00 0.00 202 LEU A C 5
ATOM 7347 O O . LEU A 1 24 ? -2.815 9.531 1.132 1.00 0.00 202 LEU A O 5
ATOM 7363 N N . LEU A 1 25 ? -2.038 7.604 0.268 1.00 0.00 203 LEU A N 5
ATOM 7364 C CA . LEU A 1 25 ? -3.042 6.776 0.929 1.00 0.00 203 LEU A CA 5
ATOM 7365 C C . LEU A 1 25 ? -2.387 5.797 1.899 1.00 0.00 203 LEU A C 5
ATOM 7366 O O . LEU A 1 25 ? -1.463 5.069 1.535 1.00 0.00 203 LEU A O 5
ATOM 7382 N N . THR A 1 26 ? -2.873 5.784 3.136 1.00 0.00 204 THR A N 5
ATOM 7383 C CA . THR A 1 26 ? -2.337 4.894 4.158 1.00 0.00 204 THR A CA 5
ATOM 7384 C C . THR A 1 26 ? -3.139 3.600 4.237 1.00 0.00 204 THR A C 5
ATOM 7385 O O . THR A 1 26 ? -4.367 3.623 4.307 1.00 0.00 204 THR A O 5
ATOM 7396 N N . GLY A 1 27 ? -2.436 2.471 4.226 1.00 0.00 205 GLY A N 5
ATOM 7397 C CA . GLY A 1 27 ? -3.101 1.183 4.298 1.00 0.00 205 GLY A CA 5
ATOM 7398 C C . GLY A 1 27 ? -2.401 0.222 5.238 1.00 0.00 205 GLY A C 5
ATOM 7399 O O . GLY A 1 27 ? -1.583 0.631 6.062 1.00 0.00 205 GLY A O 5
ATOM 7403 N N . THR A 1 28 ? -2.725 -1.062 5.118 1.00 0.00 206 THR A N 5
ATOM 7404 C CA . THR A 1 28 ? -2.124 -2.084 5.965 1.00 0.00 206 THR A CA 5
ATOM 7405 C C . THR A 1 28 ? -1.616 -3.258 5.136 1.00 0.00 206 THR A C 5
ATOM 7406 O O . THR A 1 28 ? -2.205 -3.610 4.114 1.00 0.00 206 THR A O 5
ATOM 7417 N N . VAL A 1 29 ? -0.518 -3.860 5.582 1.00 0.00 207 VAL A N 5
ATOM 7418 C CA . VAL A 1 29 ? 0.069 -4.996 4.881 1.00 0.00 207 VAL A CA 5
ATOM 7419 C C . VAL A 1 29 ? -0.874 -6.193 4.888 1.00 0.00 207 VAL A C 5
ATOM 7420 O O . VAL A 1 29 ? -1.269 -6.680 5.947 1.00 0.00 207 VAL A O 5
ATOM 7433 N N . SER A 1 30 ? -1.232 -6.665 3.697 1.00 0.00 208 SER A N 5
ATOM 7434 C CA . SER A 1 30 ? -2.132 -7.804 3.566 1.00 0.00 208 SER A CA 5
ATOM 7435 C C . SER A 1 30 ? -1.360 -9.118 3.635 1.00 0.00 208 SER A C 5
ATOM 7436 O O . SER A 1 30 ? -1.786 -10.068 4.292 1.00 0.00 208 SER A O 5
ATOM 7444 N N . SER A 1 31 ? -0.221 -9.164 2.952 1.00 0.00 209 SER A N 5
ATOM 7445 C CA . SER A 1 31 ? 0.611 -10.362 2.932 1.00 0.00 209 SER A CA 5
ATOM 7446 C C . SER A 1 31 ? 2.056 -10.014 2.590 1.00 0.00 209 SER A C 5
ATOM 7447 O O . SER A 1 31 ? 2.329 -8.990 1.962 1.00 0.00 209 SER A O 5
ATOM 7455 N N . LEU A 1 32 ? 2.980 -10.873 3.007 1.00 0.00 210 LEU A N 5
ATOM 7456 C CA . LEU A 1 32 ? 4.399 -10.659 2.746 1.00 0.00 210 LEU A CA 5
ATOM 7457 C C . LEU A 1 32 ? 4.904 -11.613 1.669 1.00 0.00 210 LEU A C 5
ATOM 7458 O O . LEU A 1 32 ? 4.758 -12.829 1.786 1.00 0.00 210 LEU A O 5
ATOM 7474 N N . GLU A 1 33 ? 5.501 -11.053 0.621 1.00 0.00 211 GLU A N 5
ATOM 7475 C CA . GLU A 1 33 ? 6.029 -11.855 -0.476 1.00 0.00 211 GLU A CA 5
ATOM 7476 C C . GLU A 1 33 ? 7.543 -11.694 -0.588 1.00 0.00 211 GLU A C 5
ATOM 7477 O O . GLU A 1 33 ? 8.118 -10.746 -0.053 1.00 0.00 211 GLU A O 5
ATOM 7489 N N . ASP A 1 34 ? 8.181 -12.627 -1.285 1.00 0.00 212 ASP A N 5
ATOM 7490 C CA . ASP A 1 34 ? 9.627 -12.590 -1.468 1.00 0.00 212 ASP A CA 5
ATOM 7491 C C . ASP A 1 34 ? 10.005 -11.670 -2.624 1.00 0.00 212 ASP A C 5
ATOM 7492 O O . ASP A 1 34 ? 11.128 -11.169 -2.692 1.00 0.00 212 ASP A O 5
ATOM 7501 N N . HIS A 1 35 ? 9.060 -11.451 -3.534 1.00 0.00 213 HIS A N 5
ATOM 7502 C CA . HIS A 1 35 ? 9.294 -10.591 -4.688 1.00 0.00 213 HIS A CA 5
ATOM 7503 C C . HIS A 1 35 ? 8.784 -9.178 -4.425 1.00 0.00 213 HIS A C 5
ATOM 7504 O O . HIS A 1 35 ? 9.046 -8.258 -5.199 1.00 0.00 213 HIS A O 5
ATOM 7519 N N . GLY A 1 36 ? 8.054 -9.012 -3.326 1.00 0.00 214 GLY A N 5
ATOM 7520 C CA . GLY A 1 36 ? 7.518 -7.708 -2.981 1.00 0.00 214 GLY A CA 5
ATOM 7521 C C . GLY A 1 36 ? 6.663 -7.745 -1.730 1.00 0.00 214 GLY A C 5
ATOM 7522 O O . GLY A 1 36 ? 6.749 -8.685 -0.939 1.00 0.00 214 GLY A O 5
ATOM 7526 N N . TYR A 1 37 ? 5.836 -6.722 -1.550 1.00 0.00 215 TYR A N 5
ATOM 7527 C CA . TYR A 1 37 ? 4.964 -6.639 -0.385 1.00 0.00 215 TYR A CA 5
ATOM 7528 C C . TYR A 1 37 ? 3.540 -6.276 -0.794 1.00 0.00 215 TYR A C 5
ATOM 7529 O O . TYR A 1 37 ? 3.327 -5.410 -1.644 1.00 0.00 215 TYR A O 5
ATOM 7547 N N . LEU A 1 38 ? 2.567 -6.945 -0.184 1.00 0.00 216 LEU A N 5
ATOM 7548 C CA . LEU A 1 38 ? 1.162 -6.694 -0.484 1.00 0.00 216 LEU A CA 5
ATOM 7549 C C . LEU A 1 38 ? 0.590 -5.625 0.442 1.00 0.00 216 LEU A C 5
ATOM 7550 O O . LEU A 1 38 ? 0.739 -5.701 1.661 1.00 0.00 216 LEU A O 5
ATOM 7566 N N . VAL A 1 39 ? -0.066 -4.630 -0.147 1.00 0.00 217 VAL A N 5
ATOM 7567 C CA . VAL A 1 39 ? -0.663 -3.546 0.625 1.00 0.00 217 VAL A CA 5
ATOM 7568 C C . VAL A 1 39 ? -2.183 -3.559 0.504 1.00 0.00 217 VAL A C 5
ATOM 7569 O O . VAL A 1 39 ? -2.729 -3.857 -0.558 1.00 0.00 217 VAL A O 5
ATOM 7582 N N . ASP A 1 40 ? -2.860 -3.231 1.599 1.00 0.00 218 ASP A N 5
ATOM 7583 C CA . ASP A 1 40 ? -4.318 -3.203 1.616 1.00 0.00 218 ASP A CA 5
ATOM 7584 C C . ASP A 1 40 ? -4.837 -1.796 1.333 1.00 0.00 218 ASP A C 5
ATOM 7585 O O . ASP A 1 40 ? -4.352 -0.819 1.904 1.00 0.00 218 ASP A O 5
ATOM 7594 N N . ILE A 1 41 ? -5.825 -1.702 0.450 1.00 0.00 219 ILE A N 5
ATOM 7595 C CA . ILE A 1 41 ? -6.409 -0.415 0.092 1.00 0.00 219 ILE A CA 5
ATOM 7596 C C . ILE A 1 41 ? -7.920 -0.421 0.301 1.00 0.00 219 ILE A C 5
ATOM 7597 O O . ILE A 1 41 ? -8.548 0.633 0.395 1.00 0.00 219 ILE A O 5
ATOM 7613 N N . GLY A 1 42 ? -8.498 -1.616 0.374 1.00 0.00 220 GLY A N 5
ATOM 7614 C CA . GLY A 1 42 ? -9.930 -1.736 0.573 1.00 0.00 220 GLY A CA 5
ATOM 7615 C C . GLY A 1 42 ? -10.723 -1.320 -0.650 1.00 0.00 220 GLY A C 5
ATOM 7616 O O . GLY A 1 42 ? -11.635 -0.498 -0.558 1.00 0.00 220 GLY A O 5
ATOM 7620 N N . VAL A 1 43 ? -10.373 -1.887 -1.801 1.00 0.00 221 VAL A N 5
ATOM 7621 C CA . VAL A 1 43 ? -11.058 -1.569 -3.048 1.00 0.00 221 VAL A CA 5
ATOM 7622 C C . VAL A 1 43 ? -11.496 -2.837 -3.773 1.00 0.00 221 VAL A C 5
ATOM 7623 O O . VAL A 1 43 ? -10.856 -3.883 -3.658 1.00 0.00 221 VAL A O 5
ATOM 7636 N N . ASP A 1 44 ? -12.590 -2.737 -4.520 1.00 0.00 222 ASP A N 5
ATOM 7637 C CA . ASP A 1 44 ? -13.114 -3.876 -5.265 1.00 0.00 222 ASP A CA 5
ATOM 7638 C C . ASP A 1 44 ? -12.582 -3.880 -6.695 1.00 0.00 222 ASP A C 5
ATOM 7639 O O . ASP A 1 44 ? -12.816 -2.943 -7.458 1.00 0.00 222 ASP A O 5
ATOM 7648 N N . GLY A 1 45 ? -11.864 -4.941 -7.052 1.00 0.00 223 GLY A N 5
ATOM 7649 C CA . GLY A 1 45 ? -11.310 -5.046 -8.388 1.00 0.00 223 GLY A CA 5
ATOM 7650 C C . GLY A 1 45 ? -10.065 -4.200 -8.568 1.00 0.00 223 GLY A C 5
ATOM 7651 O O . GLY A 1 45 ? -9.907 -3.521 -9.584 1.00 0.00 223 GLY A O 5
ATOM 7655 N N . THR A 1 46 ? -9.178 -4.237 -7.579 1.00 0.00 224 THR A N 5
ATOM 7656 C CA . THR A 1 46 ? -7.943 -3.466 -7.631 1.00 0.00 224 THR A CA 5
ATOM 7657 C C . THR A 1 46 ? -6.864 -4.096 -6.758 1.00 0.00 224 THR A C 5
ATOM 7658 O O . THR A 1 46 ? -7.062 -4.301 -5.560 1.00 0.00 224 THR A O 5
ATOM 7669 N N . ARG A 1 47 ? -5.721 -4.401 -7.364 1.00 0.00 225 ARG A N 5
ATOM 7670 C CA . ARG A 1 47 ? -4.611 -5.008 -6.641 1.00 0.00 225 ARG A CA 5
ATOM 7671 C C . ARG A 1 47 ? -3.423 -4.053 -6.566 1.00 0.00 225 ARG A C 5
ATOM 7672 O O . ARG A 1 47 ? -3.015 -3.474 -7.572 1.00 0.00 225 ARG A O 5
ATOM 7693 N N . ALA A 1 48 ? -2.875 -3.893 -5.366 1.00 0.00 226 ALA A N 5
ATOM 7694 C CA . ALA A 1 48 ? -1.734 -3.009 -5.159 1.00 0.00 226 ALA A CA 5
ATOM 7695 C C . ALA A 1 48 ? -0.509 -3.792 -4.698 1.00 0.00 226 ALA A C 5
ATOM 7696 O O . ALA A 1 48 ? -0.555 -4.501 -3.693 1.00 0.00 226 ALA A O 5
ATOM 7703 N N . PHE A 1 49 ? 0.585 -3.661 -5.441 1.00 0.00 227 PHE A N 5
ATOM 7704 C CA . PHE A 1 49 ? 1.822 -4.358 -5.109 1.00 0.00 227 PHE A CA 5
ATOM 7705 C C . PHE A 1 49 ? 2.972 -3.370 -4.932 1.00 0.00 227 PHE A C 5
ATOM 7706 O O . PHE A 1 49 ? 3.088 -2.395 -5.676 1.00 0.00 227 PHE A O 5
ATOM 7723 N N . LEU A 1 50 ? 3.819 -3.630 -3.942 1.00 0.00 228 LEU A N 5
ATOM 7724 C CA . LEU A 1 50 ? 4.961 -2.764 -3.666 1.00 0.00 228 LEU A CA 5
ATOM 7725 C C . LEU A 1 50 ? 6.274 -3.491 -3.940 1.00 0.00 228 LEU A C 5
ATOM 7726 O O . LEU A 1 50 ? 6.475 -4.635 -3.533 1.00 0.00 228 LEU A O 5
ATOM 7742 N N . PRO A 1 51 ? 7.191 -2.811 -4.644 1.00 0.00 229 PRO A N 5
ATOM 7743 C CA . PRO A 1 51 ? 8.502 -3.371 -4.986 1.00 0.00 229 PRO A CA 5
ATOM 7744 C C . PRO A 1 51 ? 9.405 -3.518 -3.766 1.00 0.00 229 PRO A C 5
ATOM 7745 O O . PRO A 1 51 ? 9.345 -2.714 -2.835 1.00 0.00 229 PRO A O 5
ATOM 7756 N N . LEU A 1 52 ? 10.242 -4.550 -3.777 1.00 0.00 230 LEU A N 5
ATOM 7757 C CA . LEU A 1 52 ? 11.159 -4.802 -2.671 1.00 0.00 230 LEU A CA 5
ATOM 7758 C C . LEU A 1 52 ? 12.155 -3.656 -2.516 1.00 0.00 230 LEU A C 5
ATOM 7759 O O . LEU A 1 52 ? 12.721 -3.452 -1.442 1.00 0.00 230 LEU A O 5
ATOM 7775 N N . LEU A 1 53 ? 12.361 -2.910 -3.596 1.00 0.00 231 LEU A N 5
ATOM 7776 C CA . LEU A 1 53 ? 13.286 -1.782 -3.580 1.00 0.00 231 LEU A CA 5
ATOM 7777 C C . LEU A 1 53 ? 12.803 -0.694 -2.627 1.00 0.00 231 LEU A C 5
ATOM 7778 O O . LEU A 1 53 ? 13.581 -0.151 -1.842 1.00 0.00 231 LEU A O 5
ATOM 7794 N N . LYS A 1 54 ? 11.514 -0.382 -2.698 1.00 0.00 232 LYS A N 5
ATOM 7795 C CA . LYS A 1 54 ? 10.925 0.638 -1.838 1.00 0.00 232 LYS A CA 5
ATOM 7796 C C . LYS A 1 54 ? 10.591 0.066 -0.464 1.00 0.00 232 LYS A C 5
ATOM 7797 O O . LYS A 1 54 ? 10.753 0.738 0.554 1.00 0.00 232 LYS A O 5
ATOM 7816 N N . ALA A 1 55 ? 10.127 -1.179 -0.443 1.00 0.00 233 ALA A N 5
ATOM 7817 C CA . ALA A 1 55 ? 9.774 -1.843 0.806 1.00 0.00 233 ALA A CA 5
ATOM 7818 C C . ALA A 1 55 ? 11.001 -2.032 1.692 1.00 0.00 233 ALA A C 5
ATOM 7819 O O . ALA A 1 55 ? 10.960 -1.757 2.890 1.00 0.00 233 ALA A O 5
ATOM 7826 N N . GLN A 1 56 ? 12.090 -2.505 1.093 1.00 0.00 234 GLN A N 5
ATOM 7827 C CA . GLN A 1 56 ? 13.328 -2.732 1.830 1.00 0.00 234 GLN A CA 5
ATOM 7828 C C . GLN A 1 56 ? 13.906 -1.417 2.341 1.00 0.00 234 GLN A C 5
ATOM 7829 O O . GLN A 1 56 ? 14.421 -1.348 3.457 1.00 0.00 234 GLN A O 5
ATOM 7843 N N . GLU A 1 57 ? 13.818 -0.377 1.518 1.00 0.00 235 GLU A N 5
ATOM 7844 C CA . GLU A 1 57 ? 14.334 0.935 1.888 1.00 0.00 235 GLU A CA 5
ATOM 7845 C C . GLU A 1 57 ? 13.547 1.520 3.058 1.00 0.00 235 GLU A C 5
ATOM 7846 O O . GLU A 1 57 ? 14.124 2.079 3.991 1.00 0.00 235 GLU A O 5
ATOM 7858 N N . TYR A 1 58 ? 12.227 1.386 3.000 1.00 0.00 236 TYR A N 5
ATOM 7859 C CA . TYR A 1 58 ? 11.360 1.903 4.052 1.00 0.00 236 TYR A CA 5
ATOM 7860 C C . TYR A 1 58 ? 11.468 1.053 5.314 1.00 0.00 236 TYR A C 5
ATOM 7861 O O . TYR A 1 58 ? 11.523 1.578 6.427 1.00 0.00 236 TYR A O 5
ATOM 7879 N N . ILE A 1 59 ? 11.498 -0.263 5.132 1.00 0.00 237 ILE A N 5
ATOM 7880 C CA . ILE A 1 59 ? 11.602 -1.187 6.255 1.00 0.00 237 ILE A CA 5
ATOM 7881 C C . ILE A 1 59 ? 12.939 -1.034 6.971 1.00 0.00 237 ILE A C 5
ATOM 7882 O O . ILE A 1 59 ? 13.009 -1.102 8.198 1.00 0.00 237 ILE A O 5
ATOM 7898 N N . ARG A 1 60 ? 13.998 -0.825 6.197 1.00 0.00 238 ARG A N 5
ATOM 7899 C CA . ARG A 1 60 ? 15.334 -0.661 6.757 1.00 0.00 238 ARG A CA 5
ATOM 7900 C C . ARG A 1 60 ? 15.444 0.652 7.526 1.00 0.00 238 ARG A C 5
ATOM 7901 O O . ARG A 1 60 ? 16.005 0.696 8.621 1.00 0.00 238 ARG A O 5
ATOM 7922 N N . GLN A 1 61 ? 14.906 1.719 6.944 1.00 0.00 239 GLN A N 5
ATOM 7923 C CA . GLN A 1 61 ? 14.945 3.033 7.575 1.00 0.00 239 GLN A CA 5
ATOM 7924 C C . GLN A 1 61 ? 13.876 3.150 8.656 1.00 0.00 239 GLN A C 5
ATOM 7925 O O . GLN A 1 61 ? 13.979 3.981 9.559 1.00 0.00 239 GLN A O 5
ATOM 7939 N N . LYS A 1 62 ? 12.849 2.313 8.559 1.00 0.00 240 LYS A N 5
ATOM 7940 C CA . LYS A 1 62 ? 11.760 2.321 9.529 1.00 0.00 240 LYS A CA 5
ATOM 7941 C C . LYS A 1 62 ? 11.943 1.212 10.561 1.00 0.00 240 LYS A C 5
ATOM 7942 O O . LYS A 1 62 ? 12.212 1.479 11.731 1.00 0.00 240 LYS A O 5
ATOM 7961 N N . ASN A 1 63 ? 11.795 -0.032 10.118 1.00 0.00 241 ASN A N 5
ATOM 7962 C CA . ASN A 1 63 ? 11.945 -1.181 11.003 1.00 0.00 241 ASN A CA 5
ATOM 7963 C C . ASN A 1 63 ? 13.413 -1.575 11.140 1.00 0.00 241 ASN A C 5
ATOM 7964 O O . ASN A 1 63 ? 13.741 -2.754 11.273 1.00 0.00 241 ASN A O 5
ATOM 7975 N N . LYS A 1 64 ? 14.292 -0.580 11.107 1.00 0.00 242 LYS A N 5
ATOM 7976 C CA . LYS A 1 64 ? 15.725 -0.820 11.228 1.00 0.00 242 LYS A CA 5
ATOM 7977 C C . LYS A 1 64 ? 16.115 -2.135 10.561 1.00 0.00 242 LYS A C 5
ATOM 7978 O O . LYS A 1 64 ? 17.021 -2.831 11.020 1.00 0.00 242 LYS A O 5
ATOM 7997 N N . GLY A 1 65 ? 15.427 -2.469 9.474 1.00 0.00 243 GLY A N 5
ATOM 7998 C CA . GLY A 1 65 ? 15.717 -3.699 8.760 1.00 0.00 243 GLY A CA 5
ATOM 7999 C C . GLY A 1 65 ? 15.133 -4.918 9.445 1.00 0.00 243 GLY A C 5
ATOM 8000 O O . GLY A 1 65 ? 15.857 -5.695 10.067 1.00 0.00 243 GLY A O 5
ATOM 8004 N N . ALA A 1 66 ? 13.820 -5.086 9.334 1.00 0.00 244 ALA A N 5
ATOM 8005 C CA . ALA A 1 66 ? 13.139 -6.219 9.947 1.00 0.00 244 ALA A CA 5
ATOM 8006 C C . ALA A 1 66 ? 11.875 -6.584 9.176 1.00 0.00 244 ALA A C 5
ATOM 8007 O O . ALA A 1 66 ? 10.953 -5.777 9.056 1.00 0.00 244 ALA A O 5
ATOM 8014 N N . LYS A 1 67 ? 11.839 -7.805 8.653 1.00 0.00 245 LYS A N 5
ATOM 8015 C CA . LYS A 1 67 ? 10.688 -8.278 7.893 1.00 0.00 245 LYS A CA 5
ATOM 8016 C C . LYS A 1 67 ? 9.389 -7.725 8.471 1.00 0.00 245 LYS A C 5
ATOM 8017 O O . LYS A 1 67 ? 9.193 -7.717 9.687 1.00 0.00 245 LYS A O 5
ATOM 8036 N N . LEU A 1 68 ? 8.505 -7.266 7.593 1.00 0.00 246 LEU A N 5
ATOM 8037 C CA . LEU A 1 68 ? 7.223 -6.712 8.016 1.00 0.00 246 LEU A CA 5
ATOM 8038 C C . LEU A 1 68 ? 6.317 -7.804 8.577 1.00 0.00 246 LEU A C 5
ATOM 8039 O O . LEU A 1 68 ? 6.723 -8.960 8.700 1.00 0.00 246 LEU A O 5
ATOM 8055 N N . LYS A 1 69 ? 5.087 -7.430 8.913 1.00 0.00 247 LYS A N 5
ATOM 8056 C CA . LYS A 1 69 ? 4.121 -8.377 9.457 1.00 0.00 247 LYS A CA 5
ATOM 8057 C C . LYS A 1 69 ? 2.711 -8.052 8.976 1.00 0.00 247 LYS A C 5
ATOM 8058 O O . LYS A 1 69 ? 2.261 -6.910 9.066 1.00 0.00 247 LYS A O 5
ATOM 8077 N N . VAL A 1 70 ? 2.017 -9.064 8.465 1.00 0.00 248 VAL A N 5
ATOM 8078 C CA . VAL A 1 70 ? 0.657 -8.887 7.972 1.00 0.00 248 VAL A CA 5
ATOM 8079 C C . VAL A 1 70 ? -0.215 -8.181 9.004 1.00 0.00 248 VAL A C 5
ATOM 8080 O O . VAL A 1 70 ? -0.310 -8.614 10.152 1.00 0.00 248 VAL A O 5
ATOM 8093 N N . GLY A 1 71 ? -0.851 -7.090 8.588 1.00 0.00 249 GLY A N 5
ATOM 8094 C CA . GLY A 1 71 ? -1.707 -6.341 9.489 1.00 0.00 249 GLY A CA 5
ATOM 8095 C C . GLY A 1 71 ? -1.118 -4.996 9.864 1.00 0.00 249 GLY A C 5
ATOM 8096 O O . GLY A 1 71 ? -1.851 -4.036 10.103 1.00 0.00 249 GLY A O 5
ATOM 8100 N N . GLN A 1 72 ? 0.208 -4.926 9.917 1.00 0.00 250 GLN A N 5
ATOM 8101 C CA . GLN A 1 72 ? 0.894 -3.689 10.269 1.00 0.00 250 GLN A CA 5
ATOM 8102 C C . GLN A 1 72 ? 0.611 -2.598 9.241 1.00 0.00 250 GLN A C 5
ATOM 8103 O O . GLN A 1 72 ? 0.420 -2.881 8.058 1.00 0.00 250 GLN A O 5
ATOM 8117 N N . TYR A 1 73 ? 0.583 -1.352 9.700 1.00 0.00 251 TYR A N 5
ATOM 8118 C CA . TYR A 1 73 ? 0.320 -0.219 8.821 1.00 0.00 251 TYR A CA 5
ATOM 8119 C C . TYR A 1 73 ? 1.580 0.185 8.062 1.00 0.00 251 TYR A C 5
ATOM 8120 O O . TYR A 1 73 ? 2.649 0.352 8.652 1.00 0.00 251 TYR A O 5
ATOM 8138 N N . LEU A 1 74 ? 1.448 0.342 6.749 1.00 0.00 252 LEU A N 5
ATOM 8139 C CA . LEU A 1 74 ? 2.574 0.728 5.907 1.00 0.00 252 LEU A CA 5
ATOM 8140 C C . LEU A 1 74 ? 2.251 1.987 5.109 1.00 0.00 252 LEU A C 5
ATOM 8141 O O . LEU A 1 74 ? 1.112 2.195 4.694 1.00 0.00 252 LEU A O 5
ATOM 8157 N N . ASN A 1 75 ? 3.263 2.822 4.896 1.00 0.00 253 ASN A N 5
ATOM 8158 C CA . ASN A 1 75 ? 3.087 4.060 4.145 1.00 0.00 253 ASN A CA 5
ATOM 8159 C C . ASN A 1 75 ? 3.411 3.852 2.669 1.00 0.00 253 ASN A C 5
ATOM 8160 O O . ASN A 1 75 ? 4.482 3.352 2.323 1.00 0.00 253 ASN A O 5
ATOM 8171 N N . CYS A 1 76 ? 2.480 4.240 1.805 1.00 0.00 254 CYS A N 5
ATOM 8172 C CA . CYS A 1 76 ? 2.666 4.096 0.365 1.00 0.00 254 CYS A CA 5
ATOM 8173 C C . CYS A 1 76 ? 1.975 5.228 -0.388 1.00 0.00 254 CYS A C 5
ATOM 8174 O O . CYS A 1 76 ? 1.022 5.828 0.110 1.00 0.00 254 CYS A O 5
ATOM 8182 N N . ILE A 1 77 ? 2.463 5.515 -1.590 1.00 0.00 255 ILE A N 5
ATOM 8183 C CA . ILE A 1 77 ? 1.893 6.576 -2.412 1.00 0.00 255 ILE A CA 5
ATOM 8184 C C . ILE A 1 77 ? 1.675 6.104 -3.845 1.00 0.00 255 ILE A C 5
ATOM 8185 O O . ILE A 1 77 ? 2.510 5.400 -4.412 1.00 0.00 255 ILE A O 5
ATOM 8201 N N . VAL A 1 78 ? 0.547 6.499 -4.428 1.00 0.00 256 VAL A N 5
ATOM 8202 C CA . VAL A 1 78 ? 0.220 6.119 -5.797 1.00 0.00 256 VAL A CA 5
ATOM 8203 C C . VAL A 1 78 ? 1.232 6.692 -6.783 1.00 0.00 256 VAL A C 5
ATOM 8204 O O . VAL A 1 78 ? 1.392 7.907 -6.886 1.00 0.00 256 VAL A O 5
ATOM 8217 N N . GLU A 1 79 ? 1.911 5.807 -7.506 1.00 0.00 257 GLU A N 5
ATOM 8218 C CA . GLU A 1 79 ? 2.908 6.226 -8.484 1.00 0.00 257 GLU A CA 5
ATOM 8219 C C . GLU A 1 79 ? 2.363 6.102 -9.904 1.00 0.00 257 GLU A C 5
ATOM 8220 O O . GLU A 1 79 ? 2.480 7.026 -10.709 1.00 0.00 257 GLU A O 5
ATOM 8232 N N . LYS A 1 80 ? 1.768 4.953 -10.204 1.00 0.00 258 LYS A N 5
ATOM 8233 C CA . LYS A 1 80 ? 1.203 4.705 -11.526 1.00 0.00 258 LYS A CA 5
ATOM 8234 C C . LYS A 1 80 ? -0.140 3.991 -11.419 1.00 0.00 258 LYS A C 5
ATOM 8235 O O . LYS A 1 80 ? -0.317 3.101 -10.587 1.00 0.00 258 LYS A O 5
ATOM 8254 N N . VAL A 1 81 ? -1.085 4.386 -12.266 1.00 0.00 259 VAL A N 5
ATOM 8255 C CA . VAL A 1 81 ? -2.412 3.782 -12.269 1.00 0.00 259 VAL A CA 5
ATOM 8256 C C . VAL A 1 81 ? -2.745 3.194 -13.635 1.00 0.00 259 VAL A C 5
ATOM 8257 O O . VAL A 1 81 ? -2.617 3.864 -14.660 1.00 0.00 259 VAL A O 5
ATOM 8270 N N . LYS A 1 82 ? -3.176 1.937 -13.643 1.00 0.00 260 LYS A N 5
ATOM 8271 C CA . LYS A 1 82 ? -3.531 1.257 -14.883 1.00 0.00 260 LYS A CA 5
ATOM 8272 C C . LYS A 1 82 ? -4.975 1.555 -15.273 1.00 0.00 260 LYS A C 5
ATOM 8273 O O . LYS A 1 82 ? -5.699 2.228 -14.541 1.00 0.00 260 LYS A O 5
ATOM 8292 N N . GLY A 1 83 ? -5.387 1.048 -16.431 1.00 0.00 261 GLY A N 5
ATOM 8293 C CA . GLY A 1 83 ? -6.744 1.270 -16.897 1.00 0.00 261 GLY A CA 5
ATOM 8294 C C . GLY A 1 83 ? -7.711 0.222 -16.385 1.00 0.00 261 GLY A C 5
ATOM 8295 O O . GLY A 1 83 ? -8.730 0.551 -15.779 1.00 0.00 261 GLY A O 5
ATOM 8299 N N . ASN A 1 84 ? -7.393 -1.045 -16.629 1.00 0.00 262 ASN A N 5
ATOM 8300 C CA . ASN A 1 84 ? -8.243 -2.145 -16.190 1.00 0.00 262 ASN A CA 5
ATOM 8301 C C . ASN A 1 84 ? -7.916 -2.547 -14.755 1.00 0.00 262 ASN A C 5
ATOM 8302 O O . ASN A 1 84 ? -8.060 -3.708 -14.376 1.00 0.00 262 ASN A O 5
ATOM 8313 N N . GLY A 1 85 ? -7.476 -1.576 -13.961 1.00 0.00 263 GLY A N 5
ATOM 8314 C CA . GLY A 1 85 ? -7.136 -1.847 -12.576 1.00 0.00 263 GLY A CA 5
ATOM 8315 C C . GLY A 1 85 ? -6.302 -3.103 -12.420 1.00 0.00 263 GLY A C 5
ATOM 8316 O O . GLY A 1 85 ? -6.402 -3.802 -11.412 1.00 0.00 263 GLY A O 5
ATOM 8320 N N . GLY A 1 86 ? -5.476 -3.392 -13.421 1.00 0.00 264 GLY A N 5
ATOM 8321 C CA . GLY A 1 86 ? -4.635 -4.574 -13.371 1.00 0.00 264 GLY A CA 5
ATOM 8322 C C . GLY A 1 86 ? -3.688 -4.562 -12.187 1.00 0.00 264 GLY A C 5
ATOM 8323 O O . GLY A 1 86 ? -3.889 -5.290 -11.215 1.00 0.00 264 GLY A O 5
ATOM 8327 N N . VAL A 1 87 ? -2.652 -3.734 -12.269 1.00 0.00 265 VAL A N 5
ATOM 8328 C CA . VAL A 1 87 ? -1.669 -3.630 -11.197 1.00 0.00 265 VAL A CA 5
ATOM 8329 C C . VAL A 1 87 ? -1.384 -2.173 -10.852 1.00 0.00 265 VAL A C 5
ATOM 8330 O O . VAL A 1 87 ? -1.188 -1.341 -11.738 1.00 0.00 265 VAL A O 5
ATOM 8343 N N . VAL A 1 88 ? -1.362 -1.870 -9.558 1.00 0.00 266 VAL A N 5
ATOM 8344 C CA . VAL A 1 88 ? -1.098 -0.513 -9.094 1.00 0.00 266 VAL A CA 5
ATOM 8345 C C . VAL A 1 88 ? 0.317 -0.385 -8.544 1.00 0.00 266 VAL A C 5
ATOM 8346 O O . VAL A 1 88 ? 0.810 -1.278 -7.855 1.00 0.00 266 VAL A O 5
ATOM 8359 N N . SER A 1 89 ? 0.968 0.732 -8.853 1.00 0.00 267 SER A N 5
ATOM 8360 C CA . SER A 1 89 ? 2.330 0.976 -8.392 1.00 0.00 267 SER A CA 5
ATOM 8361 C C . SER A 1 89 ? 2.335 1.898 -7.177 1.00 0.00 267 SER A C 5
ATOM 8362 O O . SER A 1 89 ? 1.893 3.046 -7.251 1.00 0.00 267 SER A O 5
ATOM 8370 N N . LEU A 1 90 ? 2.838 1.389 -6.058 1.00 0.00 268 LEU A N 5
ATOM 8371 C CA . LEU A 1 90 ? 2.901 2.166 -4.825 1.00 0.00 268 LEU A CA 5
ATOM 8372 C C . LEU A 1 90 ? 4.348 2.446 -4.432 1.00 0.00 268 LEU A C 5
ATOM 8373 O O . LEU A 1 90 ? 5.246 1.656 -4.723 1.00 0.00 268 LEU A O 5
ATOM 8389 N N . SER A 1 91 ? 4.567 3.577 -3.767 1.00 0.00 269 SER A N 5
ATOM 8390 C CA . SER A 1 91 ? 5.905 3.963 -3.336 1.00 0.00 269 SER A CA 5
ATOM 8391 C C . SER A 1 91 ? 5.853 4.709 -2.006 1.00 0.00 269 SER A C 5
ATOM 8392 O O . SER A 1 91 ? 4.943 5.501 -1.761 1.00 0.00 269 SER A O 5
ATOM 8400 N N . VAL A 1 92 ? 6.837 4.450 -1.150 1.00 0.00 270 VAL A N 5
ATOM 8401 C CA . VAL A 1 92 ? 6.905 5.097 0.155 1.00 0.00 270 VAL A CA 5
ATOM 8402 C C . VAL A 1 92 ? 7.338 6.553 0.024 1.00 0.00 270 VAL A C 5
ATOM 8403 O O . VAL A 1 92 ? 8.281 6.868 -0.700 1.00 0.00 270 VAL A O 5
ATOM 8416 N N . GLY A 1 93 ? 6.642 7.438 0.732 1.00 0.00 271 GLY A N 5
ATOM 8417 C CA . GLY A 1 93 ? 6.970 8.851 0.681 1.00 0.00 271 GLY A CA 5
ATOM 8418 C C . GLY A 1 93 ? 6.600 9.578 1.959 1.00 0.00 271 GLY A C 5
ATOM 8419 O O . GLY A 1 93 ? 5.421 9.800 2.236 1.00 0.00 271 GLY A O 5
ATOM 8423 N N . HIS A 1 94 ? 7.609 9.948 2.741 1.00 0.00 272 HIS A N 5
ATOM 8424 C CA . HIS A 1 94 ? 7.383 10.653 3.998 1.00 0.00 272 HIS A CA 5
ATOM 8425 C C . HIS A 1 94 ? 7.309 12.160 3.770 1.00 0.00 272 HIS A C 5
ATOM 8426 O O . HIS A 1 94 ? 7.785 12.945 4.589 1.00 0.00 272 HIS A O 5
ATOM 8441 N N . SER A 1 95 ? 6.711 12.555 2.651 1.00 0.00 273 SER A N 5
ATOM 8442 C CA . SER A 1 95 ? 6.579 13.968 2.312 1.00 0.00 273 SER A CA 5
ATOM 8443 C C . SER A 1 95 ? 5.137 14.434 2.481 1.00 0.00 273 SER A C 5
ATOM 8444 O O . SER A 1 95 ? 4.329 14.334 1.558 1.00 0.00 273 SER A O 5
ATOM 8452 N N . GLU A 1 96 ? 4.821 14.944 3.668 1.00 0.00 274 GLU A N 5
ATOM 8453 C CA . GLU A 1 96 ? 3.476 15.426 3.958 1.00 0.00 274 GLU A CA 5
ATOM 8454 C C . GLU A 1 96 ? 3.451 16.217 5.263 1.00 0.00 274 GLU A C 5
ATOM 8455 O O . GLU A 1 96 ? 4.028 15.799 6.266 1.00 0.00 274 GLU A O 5
ATOM 8467 N N . VAL A 1 97 ? 2.778 17.364 5.240 1.00 0.00 275 VAL A N 5
ATOM 8468 C CA . VAL A 1 97 ? 2.677 18.214 6.420 1.00 0.00 275 VAL A CA 5
ATOM 8469 C C . VAL A 1 97 ? 3.959 18.166 7.244 1.00 0.00 275 VAL A C 5
ATOM 8470 O O . VAL A 1 97 ? 3.926 18.283 8.469 1.00 0.00 275 VAL A O 5
ATOM 8483 N N . SER A 1 98 ? 5.087 17.992 6.563 1.00 0.00 276 SER A N 5
ATOM 8484 C CA . SER A 1 98 ? 6.381 17.925 7.232 1.00 0.00 276 SER A CA 5
ATOM 8485 C C . SER A 1 98 ? 6.587 19.134 8.140 1.00 0.00 276 SER A C 5
ATOM 8486 O O . SER A 1 98 ? 7.058 19.004 9.271 1.00 0.00 276 SER A O 5
ATOM 8494 N N . THR A 1 99 ? 6.230 20.312 7.637 1.00 0.00 277 THR A N 5
ATOM 8495 C CA . THR A 1 99 ? 6.376 21.545 8.400 1.00 0.00 277 THR A CA 5
ATOM 8496 C C . THR A 1 99 ? 5.033 22.012 8.951 1.00 0.00 277 THR A C 5
ATOM 8497 O O . THR A 1 99 ? 3.993 21.822 8.321 1.00 0.00 277 THR A O 5
ATOM 8508 N N . ALA A 1 100 ? 5.064 22.626 10.129 1.00 0.00 278 ALA A N 5
ATOM 8509 C CA . ALA A 1 100 ? 3.849 23.123 10.763 1.00 0.00 278 ALA A CA 5
ATOM 8510 C C . ALA A 1 100 ? 3.165 24.172 9.892 1.00 0.00 278 ALA A C 5
ATOM 8511 O O . ALA A 1 100 ? 3.577 25.332 9.863 1.00 0.00 278 ALA A O 5
ATOM 8518 N N . ILE A 1 101 ? 2.121 23.756 9.184 1.00 0.00 279 ILE A N 5
ATOM 8519 C CA . ILE A 1 101 ? 1.381 24.660 8.313 1.00 0.00 279 ILE A CA 5
ATOM 8520 C C . ILE A 1 101 ? 0.372 25.485 9.106 1.00 0.00 279 ILE A C 5
ATOM 8521 O O . ILE A 1 101 ? -0.252 24.987 10.042 1.00 0.00 279 ILE A O 5
ATOM 8537 N N . ALA A 1 102 ? 0.217 26.748 8.722 1.00 0.00 280 ALA A N 5
ATOM 8538 C CA . ALA A 1 102 ? -0.719 27.640 9.395 1.00 0.00 280 ALA A CA 5
ATOM 8539 C C . ALA A 1 102 ? -1.723 28.226 8.408 1.00 0.00 280 ALA A C 5
ATOM 8540 O O . ALA A 1 102 ? -1.545 29.338 7.910 1.00 0.00 280 ALA A O 5
ATOM 8547 N N . THR A 1 103 ? -2.782 27.471 8.130 1.00 0.00 281 THR A N 5
ATOM 8548 C CA . THR A 1 103 ? -3.814 27.915 7.202 1.00 0.00 281 THR A CA 5
ATOM 8549 C C . THR A 1 103 ? -5.205 27.722 7.794 1.00 0.00 281 THR A C 5
ATOM 8550 O O . THR A 1 103 ? -5.362 27.099 8.843 1.00 0.00 281 THR A O 5
ATOM 8561 N N . GLU A 1 104 ? -6.213 28.261 7.114 1.00 0.00 282 GLU A N 5
ATOM 8562 C CA . GLU A 1 104 ? -7.592 28.147 7.575 1.00 0.00 282 GLU A CA 5
ATOM 8563 C C . GLU A 1 104 ? -8.401 27.242 6.651 1.00 0.00 282 GLU A C 5
ATOM 8564 O O . GLU A 1 104 ? -8.514 27.503 5.453 1.00 0.00 282 GLU A O 5
ATOM 8576 N N . GLN A 1 105 ? -8.961 26.178 7.216 1.00 0.00 283 GLN A N 5
ATOM 8577 C CA . GLN A 1 105 ? -9.759 25.233 6.443 1.00 0.00 283 GLN A CA 5
ATOM 8578 C C . GLN A 1 105 ? -10.760 25.965 5.556 1.00 0.00 283 GLN A C 5
ATOM 8579 O O . GLN A 1 105 ? -11.101 27.120 5.811 1.00 0.00 283 GLN A O 5
ATOM 8593 N N . GLN A 1 106 ? -11.228 25.285 4.514 1.00 0.00 284 GLN A N 5
ATOM 8594 C CA . GLN A 1 106 ? -12.190 25.872 3.589 1.00 0.00 284 GLN A CA 5
ATOM 8595 C C . GLN A 1 106 ? -13.305 24.883 3.263 1.00 0.00 284 GLN A C 5
ATOM 8596 O O . GLN A 1 106 ? -13.082 23.885 2.578 1.00 0.00 284 GLN A O 5
ATOM 8610 N N . SER A 1 107 ? -14.505 25.167 3.759 1.00 0.00 285 SER A N 5
ATOM 8611 C CA . SER A 1 107 ? -15.654 24.301 3.524 1.00 0.00 285 SER A CA 5
ATOM 8612 C C . SER A 1 107 ? -16.930 25.122 3.366 1.00 0.00 285 SER A C 5
ATOM 8613 O O . SER A 1 107 ? -17.127 26.123 4.055 1.00 0.00 285 SER A O 5
ATOM 8621 N N . TRP A 1 108 ? -17.794 24.690 2.454 1.00 0.00 286 TRP A N 5
ATOM 8622 C CA . TRP A 1 108 ? -19.052 25.385 2.204 1.00 0.00 286 TRP A CA 5
ATOM 8623 C C . TRP A 1 108 ? -20.242 24.484 2.513 1.00 0.00 286 TRP A C 5
ATOM 8624 O O . TRP A 1 108 ? -20.973 24.075 1.612 1.00 0.00 286 TRP A O 5
ATOM 8645 N N . ASN A 1 109 ? -20.430 24.178 3.792 1.00 0.00 287 ASN A N 5
ATOM 8646 C CA . ASN A 1 109 ? -21.532 23.324 4.220 1.00 0.00 287 ASN A CA 5
ATOM 8647 C C . ASN A 1 109 ? -21.777 23.461 5.719 1.00 0.00 287 ASN A C 5
ATOM 8648 O O . ASN A 1 109 ? -20.846 23.686 6.494 1.00 0.00 287 ASN A O 5
ATOM 8659 N N . LEU A 1 110 ? -23.036 23.325 6.122 1.00 0.00 288 LEU A N 5
ATOM 8660 C CA . LEU A 1 110 ? -23.404 23.433 7.530 1.00 0.00 288 LEU A CA 5
ATOM 8661 C C . LEU A 1 110 ? -24.066 22.149 8.020 1.00 0.00 288 LEU A C 5
ATOM 8662 O O . LEU A 1 110 ? -24.739 21.456 7.258 1.00 0.00 288 LEU A O 5
ATOM 8678 N N . ASN A 1 111 ? -23.871 21.839 9.297 1.00 0.00 289 ASN A N 5
ATOM 8679 C CA . ASN A 1 111 ? -24.450 20.639 9.890 1.00 0.00 289 ASN A CA 5
ATOM 8680 C C . ASN A 1 111 ? -24.618 20.803 11.397 1.00 0.00 289 ASN A C 5
ATOM 8681 O O . ASN A 1 111 ? -24.112 21.756 11.988 1.00 0.00 289 ASN A O 5
ATOM 8692 N N . ASN A 1 112 ? -25.331 19.866 12.013 1.00 0.00 290 ASN A N 5
ATOM 8693 C CA . ASN A 1 112 ? -25.566 19.906 13.452 1.00 0.00 290 ASN A CA 5
ATOM 8694 C C . ASN A 1 112 ? -25.122 18.604 14.112 1.00 0.00 290 ASN A C 5
ATOM 8695 O O . ASN A 1 112 ? -25.859 17.616 14.119 1.00 0.00 290 ASN A O 5
ATOM 8706 N N . LEU A 1 113 ? -23.915 18.609 14.667 1.00 0.00 291 LEU A N 5
ATOM 8707 C CA . LEU A 1 113 ? -23.373 17.428 15.331 1.00 0.00 291 LEU A CA 5
ATOM 8708 C C . LEU A 1 113 ? -22.987 17.744 16.772 1.00 0.00 291 LEU A C 5
ATOM 8709 O O . LEU A 1 113 ? -22.775 18.903 17.129 1.00 0.00 291 LEU A O 5
ATOM 8725 N N . SER A 1 114 ? -22.894 16.704 17.595 1.00 0.00 292 SER A N 5
ATOM 8726 C CA . SER A 1 114 ? -22.534 16.870 18.999 1.00 0.00 292 SER A CA 5
ATOM 8727 C C . SER A 1 114 ? -22.065 15.549 19.600 1.00 0.00 292 SER A C 5
ATOM 8728 O O . SER A 1 114 ? -22.725 14.520 19.455 1.00 0.00 292 SER A O 5
ATOM 8736 N N . GLY A 1 115 ? -20.920 15.585 20.274 1.00 0.00 293 GLY A N 5
ATOM 8737 C CA . GLY A 1 115 ? -20.382 14.385 20.887 1.00 0.00 293 GLY A CA 5
ATOM 8738 C C . GLY A 1 115 ? -20.174 14.540 22.381 1.00 0.00 293 GLY A C 5
ATOM 8739 O O . GLY A 1 115 ? -19.047 14.655 22.863 1.00 0.00 293 GLY A O 5
ATOM 8743 N N . PRO A 1 116 ? -21.280 14.546 23.139 1.00 0.00 294 PRO A N 5
ATOM 8744 C CA . PRO A 1 116 ? -21.240 14.689 24.597 1.00 0.00 294 PRO A CA 5
ATOM 8745 C C . PRO A 1 116 ? -20.657 13.458 25.284 1.00 0.00 294 PRO A C 5
ATOM 8746 O O . PRO A 1 116 ? -21.393 12.579 25.732 1.00 0.00 294 PRO A O 5
ATOM 8757 N N . SER A 1 117 ? -19.332 13.402 25.364 1.00 0.00 295 SER A N 5
ATOM 8758 C CA . SER A 1 117 ? -18.651 12.277 25.993 1.00 0.00 295 SER A CA 5
ATOM 8759 C C . SER A 1 117 ? -18.031 12.693 27.324 1.00 0.00 295 SER A C 5
ATOM 8760 O O . SER A 1 117 ? -17.066 13.456 27.361 1.00 0.00 295 SER A O 5
ATOM 8768 N N . SER A 1 118 ? -18.593 12.184 28.416 1.00 0.00 296 SER A N 5
ATOM 8769 C CA . SER A 1 118 ? -18.100 12.505 29.750 1.00 0.00 296 SER A CA 5
ATOM 8770 C C . SER A 1 118 ? -16.960 11.571 30.147 1.00 0.00 296 SER A C 5
ATOM 8771 O O . SER A 1 118 ? -16.888 10.432 29.687 1.00 0.00 296 SER A O 5
ATOM 8779 N N . GLY A 1 119 ? -16.072 12.063 31.005 1.00 0.00 297 GLY A N 5
ATOM 8780 C CA . GLY A 1 119 ? -14.948 11.260 31.450 1.00 0.00 297 GLY A CA 5
ATOM 8781 C C . GLY A 1 119 ? -15.158 10.686 32.837 1.00 0.00 297 GLY A C 5
ATOM 8782 O O . GLY A 1 119 ? -15.907 11.243 33.640 1.00 0.00 297 GLY A O 5
ATOM 8786 N N . GLY A 1 1 ? -13.798 -4.492 -18.162 1.00 0.00 179 GLY A N 6
ATOM 8787 C CA . GLY A 1 1 ? -14.734 -3.718 -18.958 1.00 0.00 179 GLY A CA 6
ATOM 8788 C C . GLY A 1 1 ? -14.181 -3.367 -20.324 1.00 0.00 179 GLY A C 6
ATOM 8789 O O . GLY A 1 1 ? -12.999 -3.049 -20.460 1.00 0.00 179 GLY A O 6
ATOM 8793 N N . SER A 1 2 ? -15.036 -3.424 -21.340 1.00 0.00 180 SER A N 6
ATOM 8794 C CA . SER A 1 2 ? -14.625 -3.115 -22.704 1.00 0.00 180 SER A CA 6
ATOM 8795 C C . SER A 1 2 ? -14.818 -1.632 -23.007 1.00 0.00 180 SER A C 6
ATOM 8796 O O . SER A 1 2 ? -15.418 -1.266 -24.017 1.00 0.00 180 SER A O 6
ATOM 8804 N N . SER A 1 3 ? -14.304 -0.782 -22.123 1.00 0.00 181 SER A N 6
ATOM 8805 C CA . SER A 1 3 ? -14.423 0.661 -22.291 1.00 0.00 181 SER A CA 6
ATOM 8806 C C . SER A 1 3 ? -13.072 1.280 -22.639 1.00 0.00 181 SER A C 6
ATOM 8807 O O . SER A 1 3 ? -12.352 1.758 -21.764 1.00 0.00 181 SER A O 6
ATOM 8815 N N . GLY A 1 4 ? -12.736 1.267 -23.926 1.00 0.00 182 GLY A N 6
ATOM 8816 C CA . GLY A 1 4 ? -11.474 1.829 -24.368 1.00 0.00 182 GLY A CA 6
ATOM 8817 C C . GLY A 1 4 ? -11.550 3.327 -24.586 1.00 0.00 182 GLY A C 6
ATOM 8818 O O . GLY A 1 4 ? -11.812 3.787 -25.697 1.00 0.00 182 GLY A O 6
ATOM 8822 N N . SER A 1 5 ? -11.324 4.091 -23.522 1.00 0.00 183 SER A N 6
ATOM 8823 C CA . SER A 1 5 ? -11.374 5.546 -23.600 1.00 0.00 183 SER A CA 6
ATOM 8824 C C . SER A 1 5 ? -10.117 6.166 -22.999 1.00 0.00 183 SER A C 6
ATOM 8825 O O . SER A 1 5 ? -9.301 5.475 -22.389 1.00 0.00 183 SER A O 6
ATOM 8833 N N . SER A 1 6 ? -9.967 7.475 -23.176 1.00 0.00 184 SER A N 6
ATOM 8834 C CA . SER A 1 6 ? -8.808 8.190 -22.655 1.00 0.00 184 SER A CA 6
ATOM 8835 C C . SER A 1 6 ? -8.941 8.417 -21.152 1.00 0.00 184 SER A C 6
ATOM 8836 O O . SER A 1 6 ? -10.019 8.259 -20.582 1.00 0.00 184 SER A O 6
ATOM 8844 N N . GLY A 1 7 ? -7.834 8.790 -20.516 1.00 0.00 185 GLY A N 6
ATOM 8845 C CA . GLY A 1 7 ? -7.847 9.034 -19.086 1.00 0.00 185 GLY A CA 6
ATOM 8846 C C . GLY A 1 7 ? -8.248 10.455 -18.743 1.00 0.00 185 GLY A C 6
ATOM 8847 O O . GLY A 1 7 ? -7.511 11.170 -18.063 1.00 0.00 185 GLY A O 6
ATOM 8851 N N . LYS A 1 8 ? -9.420 10.867 -19.215 1.00 0.00 186 LYS A N 6
ATOM 8852 C CA . LYS A 1 8 ? -9.919 12.212 -18.956 1.00 0.00 186 LYS A CA 6
ATOM 8853 C C . LYS A 1 8 ? -11.285 12.164 -18.278 1.00 0.00 186 LYS A C 6
ATOM 8854 O O . LYS A 1 8 ? -12.299 11.899 -18.921 1.00 0.00 186 LYS A O 6
ATOM 8873 N N . ASN A 1 9 ? -11.302 12.424 -16.974 1.00 0.00 187 ASN A N 6
ATOM 8874 C CA . ASN A 1 9 ? -12.543 12.411 -16.209 1.00 0.00 187 ASN A CA 6
ATOM 8875 C C . ASN A 1 9 ? -12.427 13.292 -14.969 1.00 0.00 187 ASN A C 6
ATOM 8876 O O . ASN A 1 9 ? -11.452 13.205 -14.222 1.00 0.00 187 ASN A O 6
ATOM 8887 N N . VAL A 1 10 ? -13.429 14.139 -14.755 1.00 0.00 188 VAL A N 6
ATOM 8888 C CA . VAL A 1 10 ? -13.440 15.034 -13.604 1.00 0.00 188 VAL A CA 6
ATOM 8889 C C . VAL A 1 10 ? -12.944 14.324 -12.350 1.00 0.00 188 VAL A C 6
ATOM 8890 O O . VAL A 1 10 ? -13.153 13.124 -12.180 1.00 0.00 188 VAL A O 6
ATOM 8903 N N . ASN A 1 11 ? -12.285 15.075 -11.473 1.00 0.00 189 ASN A N 6
ATOM 8904 C CA . ASN A 1 11 ? -11.758 14.517 -10.233 1.00 0.00 189 ASN A CA 6
ATOM 8905 C C . ASN A 1 11 ? -12.763 13.563 -9.595 1.00 0.00 189 ASN A C 6
ATOM 8906 O O . ASN A 1 11 ? -13.715 13.993 -8.944 1.00 0.00 189 ASN A O 6
ATOM 8917 N N . ARG A 1 12 ? -12.544 12.266 -9.786 1.00 0.00 190 ARG A N 6
ATOM 8918 C CA . ARG A 1 12 ? -13.431 11.252 -9.230 1.00 0.00 190 ARG A CA 6
ATOM 8919 C C . ARG A 1 12 ? -12.630 10.090 -8.647 1.00 0.00 190 ARG A C 6
ATOM 8920 O O . ARG A 1 12 ? -11.574 9.729 -9.166 1.00 0.00 190 ARG A O 6
ATOM 8941 N N . VAL A 1 13 ? -13.141 9.510 -7.566 1.00 0.00 191 VAL A N 6
ATOM 8942 C CA . VAL A 1 13 ? -12.475 8.390 -6.913 1.00 0.00 191 VAL A CA 6
ATOM 8943 C C . VAL A 1 13 ? -13.355 7.145 -6.923 1.00 0.00 191 VAL A C 6
ATOM 8944 O O . VAL A 1 13 ? -13.729 6.627 -5.870 1.00 0.00 191 VAL A O 6
ATOM 8957 N N . LEU A 1 14 ? -13.683 6.669 -8.119 1.00 0.00 192 LEU A N 6
ATOM 8958 C CA . LEU A 1 14 ? -14.519 5.483 -8.268 1.00 0.00 192 LEU A CA 6
ATOM 8959 C C . LEU A 1 14 ? -13.709 4.309 -8.807 1.00 0.00 192 LEU A C 6
ATOM 8960 O O . LEU A 1 14 ? -13.825 3.185 -8.318 1.00 0.00 192 LEU A O 6
ATOM 8976 N N . SER A 1 15 ? -12.885 4.578 -9.815 1.00 0.00 193 SER A N 6
ATOM 8977 C CA . SER A 1 15 ? -12.056 3.543 -10.421 1.00 0.00 193 SER A CA 6
ATOM 8978 C C . SER A 1 15 ? -10.576 3.894 -10.302 1.00 0.00 193 SER A C 6
ATOM 8979 O O . SER A 1 15 ? -10.218 5.045 -10.055 1.00 0.00 193 SER A O 6
ATOM 8987 N N . ALA A 1 16 ? -9.721 2.892 -10.479 1.00 0.00 194 ALA A N 6
ATOM 8988 C CA . ALA A 1 16 ? -8.280 3.094 -10.393 1.00 0.00 194 ALA A CA 6
ATOM 8989 C C . ALA A 1 16 ? -7.788 4.019 -11.501 1.00 0.00 194 ALA A C 6
ATOM 8990 O O . ALA A 1 16 ? -6.851 4.793 -11.306 1.00 0.00 194 ALA A O 6
ATOM 8997 N N . GLU A 1 17 ? -8.426 3.933 -12.664 1.00 0.00 195 GLU A N 6
ATOM 8998 C CA . GLU A 1 17 ? -8.051 4.763 -13.804 1.00 0.00 195 GLU A CA 6
ATOM 8999 C C . GLU A 1 17 ? -8.231 6.243 -13.481 1.00 0.00 195 GLU A C 6
ATOM 9000 O O . GLU A 1 17 ? -7.533 7.097 -14.027 1.00 0.00 195 GLU A O 6
ATOM 9012 N N . ALA A 1 18 ? -9.172 6.539 -12.590 1.00 0.00 196 ALA A N 6
ATOM 9013 C CA . ALA A 1 18 ? -9.443 7.915 -12.194 1.00 0.00 196 ALA A CA 6
ATOM 9014 C C . ALA A 1 18 ? -8.407 8.411 -11.191 1.00 0.00 196 ALA A C 6
ATOM 9015 O O . ALA A 1 18 ? -8.078 9.598 -11.158 1.00 0.00 196 ALA A O 6
ATOM 9022 N N . LEU A 1 19 ? -7.896 7.497 -10.374 1.00 0.00 197 LEU A N 6
ATOM 9023 C CA . LEU A 1 19 ? -6.897 7.842 -9.368 1.00 0.00 197 LEU A CA 6
ATOM 9024 C C . LEU A 1 19 ? -5.639 8.406 -10.022 1.00 0.00 197 LEU A C 6
ATOM 9025 O O . LEU A 1 19 ? -5.147 7.867 -11.014 1.00 0.00 197 LEU A O 6
ATOM 9041 N N . LYS A 1 20 ? -5.121 9.492 -9.459 1.00 0.00 198 LYS A N 6
ATOM 9042 C CA . LYS A 1 20 ? -3.918 10.128 -9.983 1.00 0.00 198 LYS A CA 6
ATOM 9043 C C . LYS A 1 20 ? -2.694 9.736 -9.162 1.00 0.00 198 LYS A C 6
ATOM 9044 O O . LYS A 1 20 ? -2.777 9.490 -7.958 1.00 0.00 198 LYS A O 6
ATOM 9063 N N . PRO A 1 21 ? -1.529 9.679 -9.825 1.00 0.00 199 PRO A N 6
ATOM 9064 C CA . PRO A 1 21 ? -0.265 9.320 -9.175 1.00 0.00 199 PRO A CA 6
ATOM 9065 C C . PRO A 1 21 ? 0.221 10.402 -8.217 1.00 0.00 199 PRO A C 6
ATOM 9066 O O . PRO A 1 21 ? 0.639 11.478 -8.641 1.00 0.00 199 PRO A O 6
ATOM 9077 N N . GLY A 1 22 ? 0.164 10.109 -6.921 1.00 0.00 200 GLY A N 6
ATOM 9078 C CA . GLY A 1 22 ? 0.603 11.067 -5.924 1.00 0.00 200 GLY A CA 6
ATOM 9079 C C . GLY A 1 22 ? -0.422 11.272 -4.826 1.00 0.00 200 GLY A C 6
ATOM 9080 O O . GLY A 1 22 ? -0.273 12.157 -3.985 1.00 0.00 200 GLY A O 6
ATOM 9084 N N . MET A 1 23 ? -1.468 10.451 -4.835 1.00 0.00 201 MET A N 6
ATOM 9085 C CA . MET A 1 23 ? -2.522 10.547 -3.832 1.00 0.00 201 MET A CA 6
ATOM 9086 C C . MET A 1 23 ? -2.063 9.957 -2.502 1.00 0.00 201 MET A C 6
ATOM 9087 O O . MET A 1 23 ? -1.383 8.931 -2.468 1.00 0.00 201 MET A O 6
ATOM 9101 N N . LEU A 1 24 ? -2.439 10.612 -1.409 1.00 0.00 202 LEU A N 6
ATOM 9102 C CA . LEU A 1 24 ? -2.066 10.152 -0.076 1.00 0.00 202 LEU A CA 6
ATOM 9103 C C . LEU A 1 24 ? -3.069 9.130 0.449 1.00 0.00 202 LEU A C 6
ATOM 9104 O O . LEU A 1 24 ? -4.202 9.474 0.788 1.00 0.00 202 LEU A O 6
ATOM 9120 N N . LEU A 1 25 ? -2.645 7.873 0.515 1.00 0.00 203 LEU A N 6
ATOM 9121 C CA . LEU A 1 25 ? -3.505 6.800 1.000 1.00 0.00 203 LEU A CA 6
ATOM 9122 C C . LEU A 1 25 ? -2.790 5.964 2.057 1.00 0.00 203 LEU A C 6
ATOM 9123 O O . LEU A 1 25 ? -1.594 5.691 1.944 1.00 0.00 203 LEU A O 6
ATOM 9139 N N . THR A 1 26 ? -3.529 5.558 3.084 1.00 0.00 204 THR A N 6
ATOM 9140 C CA . THR A 1 26 ? -2.966 4.752 4.160 1.00 0.00 204 THR A CA 6
ATOM 9141 C C . THR A 1 26 ? -3.672 3.405 4.266 1.00 0.00 204 THR A C 6
ATOM 9142 O O . THR A 1 26 ? -4.887 3.343 4.451 1.00 0.00 204 THR A O 6
ATOM 9153 N N . GLY A 1 27 ? -2.903 2.328 4.147 1.00 0.00 205 GLY A N 6
ATOM 9154 C CA . GLY A 1 27 ? -3.473 0.996 4.232 1.00 0.00 205 GLY A CA 6
ATOM 9155 C C . GLY A 1 27 ? -2.703 0.095 5.178 1.00 0.00 205 GLY A C 6
ATOM 9156 O O . GLY A 1 27 ? -1.738 0.526 5.811 1.00 0.00 205 GLY A O 6
ATOM 9160 N N . THR A 1 28 ? -3.130 -1.160 5.277 1.00 0.00 206 THR A N 6
ATOM 9161 C CA . THR A 1 28 ? -2.476 -2.123 6.154 1.00 0.00 206 THR A CA 6
ATOM 9162 C C . THR A 1 28 ? -2.034 -3.360 5.380 1.00 0.00 206 THR A C 6
ATOM 9163 O O . THR A 1 28 ? -2.766 -3.867 4.530 1.00 0.00 206 THR A O 6
ATOM 9174 N N . VAL A 1 29 ? -0.833 -3.843 5.681 1.00 0.00 207 VAL A N 6
ATOM 9175 C CA . VAL A 1 29 ? -0.294 -5.022 5.015 1.00 0.00 207 VAL A CA 6
ATOM 9176 C C . VAL A 1 29 ? -1.170 -6.244 5.268 1.00 0.00 207 VAL A C 6
ATOM 9177 O O . VAL A 1 29 ? -1.411 -6.622 6.414 1.00 0.00 207 VAL A O 6
ATOM 9190 N N . SER A 1 30 ? -1.644 -6.859 4.189 1.00 0.00 208 SER A N 6
ATOM 9191 C CA . SER A 1 30 ? -2.497 -8.038 4.293 1.00 0.00 208 SER A CA 6
ATOM 9192 C C . SER A 1 30 ? -1.659 -9.311 4.346 1.00 0.00 208 SER A C 6
ATOM 9193 O O . SER A 1 30 ? -1.958 -10.233 5.105 1.00 0.00 208 SER A O 6
ATOM 9201 N N . SER A 1 31 ? -0.608 -9.355 3.534 1.00 0.00 209 SER A N 6
ATOM 9202 C CA . SER A 1 31 ? 0.272 -10.517 3.485 1.00 0.00 209 SER A CA 6
ATOM 9203 C C . SER A 1 31 ? 1.649 -10.133 2.952 1.00 0.00 209 SER A C 6
ATOM 9204 O O . SER A 1 31 ? 1.797 -9.140 2.237 1.00 0.00 209 SER A O 6
ATOM 9212 N N . LEU A 1 32 ? 2.655 -10.926 3.304 1.00 0.00 210 LEU A N 6
ATOM 9213 C CA . LEU A 1 32 ? 4.021 -10.671 2.861 1.00 0.00 210 LEU A CA 6
ATOM 9214 C C . LEU A 1 32 ? 4.386 -11.561 1.677 1.00 0.00 210 LEU A C 6
ATOM 9215 O O . LEU A 1 32 ? 4.444 -12.783 1.803 1.00 0.00 210 LEU A O 6
ATOM 9231 N N . GLU A 1 33 ? 4.632 -10.938 0.529 1.00 0.00 211 GLU A N 6
ATOM 9232 C CA . GLU A 1 33 ? 4.992 -11.674 -0.677 1.00 0.00 211 GLU A CA 6
ATOM 9233 C C . GLU A 1 33 ? 6.504 -11.673 -0.884 1.00 0.00 211 GLU A C 6
ATOM 9234 O O . GLU A 1 33 ? 7.165 -10.650 -0.707 1.00 0.00 211 GLU A O 6
ATOM 9246 N N . ASP A 1 34 ? 7.044 -12.827 -1.259 1.00 0.00 212 ASP A N 6
ATOM 9247 C CA . ASP A 1 34 ? 8.478 -12.961 -1.490 1.00 0.00 212 ASP A CA 6
ATOM 9248 C C . ASP A 1 34 ? 8.953 -11.966 -2.545 1.00 0.00 212 ASP A C 6
ATOM 9249 O O . ASP A 1 34 ? 10.140 -11.648 -2.623 1.00 0.00 212 ASP A O 6
ATOM 9258 N N . HIS A 1 35 ? 8.019 -11.479 -3.355 1.00 0.00 213 HIS A N 6
ATOM 9259 C CA . HIS A 1 35 ? 8.342 -10.521 -4.406 1.00 0.00 213 HIS A CA 6
ATOM 9260 C C . HIS A 1 35 ? 8.127 -9.090 -3.921 1.00 0.00 213 HIS A C 6
ATOM 9261 O O . HIS A 1 35 ? 8.898 -8.190 -4.251 1.00 0.00 213 HIS A O 6
ATOM 9276 N N . GLY A 1 36 ? 7.073 -8.888 -3.137 1.00 0.00 214 GLY A N 6
ATOM 9277 C CA . GLY A 1 36 ? 6.775 -7.565 -2.620 1.00 0.00 214 GLY A CA 6
ATOM 9278 C C . GLY A 1 36 ? 5.848 -7.605 -1.422 1.00 0.00 214 GLY A C 6
ATOM 9279 O O . GLY A 1 36 ? 5.693 -8.646 -0.783 1.00 0.00 214 GLY A O 6
ATOM 9283 N N . TYR A 1 37 ? 5.231 -6.470 -1.115 1.00 0.00 215 TYR A N 6
ATOM 9284 C CA . TYR A 1 37 ? 4.317 -6.378 0.017 1.00 0.00 215 TYR A CA 6
ATOM 9285 C C . TYR A 1 37 ? 2.907 -6.026 -0.447 1.00 0.00 215 TYR A C 6
ATOM 9286 O O . TYR A 1 37 ? 2.714 -5.103 -1.240 1.00 0.00 215 TYR A O 6
ATOM 9304 N N . LEU A 1 38 ? 1.924 -6.768 0.052 1.00 0.00 216 LEU A N 6
ATOM 9305 C CA . LEU A 1 38 ? 0.530 -6.535 -0.310 1.00 0.00 216 LEU A CA 6
ATOM 9306 C C . LEU A 1 38 ? -0.136 -5.579 0.674 1.00 0.00 216 LEU A C 6
ATOM 9307 O O . LEU A 1 38 ? -0.002 -5.729 1.889 1.00 0.00 216 LEU A O 6
ATOM 9323 N N . VAL A 1 39 ? -0.856 -4.597 0.142 1.00 0.00 217 VAL A N 6
ATOM 9324 C CA . VAL A 1 39 ? -1.547 -3.618 0.973 1.00 0.00 217 VAL A CA 6
ATOM 9325 C C . VAL A 1 39 ? -3.059 -3.767 0.855 1.00 0.00 217 VAL A C 6
ATOM 9326 O O . VAL A 1 39 ? -3.583 -4.050 -0.222 1.00 0.00 217 VAL A O 6
ATOM 9339 N N . ASP A 1 40 ? -3.756 -3.573 1.970 1.00 0.00 218 ASP A N 6
ATOM 9340 C CA . ASP A 1 40 ? -5.210 -3.683 1.992 1.00 0.00 218 ASP A CA 6
ATOM 9341 C C . ASP A 1 40 ? -5.861 -2.341 1.676 1.00 0.00 218 ASP A C 6
ATOM 9342 O O . ASP A 1 40 ? -5.610 -1.343 2.354 1.00 0.00 218 ASP A O 6
ATOM 9351 N N . ILE A 1 41 ? -6.697 -2.323 0.644 1.00 0.00 219 ILE A N 6
ATOM 9352 C CA . ILE A 1 41 ? -7.384 -1.103 0.239 1.00 0.00 219 ILE A CA 6
ATOM 9353 C C . ILE A 1 41 ? -8.898 -1.279 0.295 1.00 0.00 219 ILE A C 6
ATOM 9354 O O . ILE A 1 41 ? -9.633 -0.339 0.594 1.00 0.00 219 ILE A O 6
ATOM 9370 N N . GLY A 1 42 ? -9.358 -2.493 0.008 1.00 0.00 220 GLY A N 6
ATOM 9371 C CA . GLY A 1 42 ? -10.782 -2.773 0.034 1.00 0.00 220 GLY A CA 6
ATOM 9372 C C . GLY A 1 42 ? -11.491 -2.283 -1.213 1.00 0.00 220 GLY A C 6
ATOM 9373 O O . GLY A 1 42 ? -12.621 -1.801 -1.145 1.00 0.00 220 GLY A O 6
ATOM 9377 N N . VAL A 1 43 ? -10.825 -2.406 -2.357 1.00 0.00 221 VAL A N 6
ATOM 9378 C CA . VAL A 1 43 ? -11.399 -1.973 -3.626 1.00 0.00 221 VAL A CA 6
ATOM 9379 C C . VAL A 1 43 ? -11.668 -3.161 -4.542 1.00 0.00 221 VAL A C 6
ATOM 9380 O O . VAL A 1 43 ? -10.929 -4.145 -4.532 1.00 0.00 221 VAL A O 6
ATOM 9393 N N . ASP A 1 44 ? -12.730 -3.062 -5.334 1.00 0.00 222 ASP A N 6
ATOM 9394 C CA . ASP A 1 44 ? -13.097 -4.128 -6.259 1.00 0.00 222 ASP A CA 6
ATOM 9395 C C . ASP A 1 44 ? -12.570 -3.837 -7.660 1.00 0.00 222 ASP A C 6
ATOM 9396 O O . ASP A 1 44 ? -13.172 -3.075 -8.415 1.00 0.00 222 ASP A O 6
ATOM 9405 N N . GLY A 1 45 ? -11.439 -4.449 -8.001 1.00 0.00 223 GLY A N 6
ATOM 9406 C CA . GLY A 1 45 ? -10.849 -4.242 -9.310 1.00 0.00 223 GLY A CA 6
ATOM 9407 C C . GLY A 1 45 ? -9.603 -3.381 -9.255 1.00 0.00 223 GLY A C 6
ATOM 9408 O O . GLY A 1 45 ? -9.442 -2.455 -10.051 1.00 0.00 223 GLY A O 6
ATOM 9412 N N . THR A 1 46 ? -8.718 -3.684 -8.310 1.00 0.00 224 THR A N 6
ATOM 9413 C CA . THR A 1 46 ? -7.481 -2.929 -8.152 1.00 0.00 224 THR A CA 6
ATOM 9414 C C . THR A 1 46 ? -6.429 -3.747 -7.410 1.00 0.00 224 THR A C 6
ATOM 9415 O O . THR A 1 46 ? -6.667 -4.219 -6.298 1.00 0.00 224 THR A O 6
ATOM 9426 N N . ARG A 1 47 ? -5.266 -3.910 -8.032 1.00 0.00 225 ARG A N 6
ATOM 9427 C CA . ARG A 1 47 ? -4.178 -4.671 -7.430 1.00 0.00 225 ARG A CA 6
ATOM 9428 C C . ARG A 1 47 ? -2.967 -3.779 -7.174 1.00 0.00 225 ARG A C 6
ATOM 9429 O O . ARG A 1 47 ? -2.451 -3.139 -8.090 1.00 0.00 225 ARG A O 6
ATOM 9450 N N . ALA A 1 48 ? -2.520 -3.742 -5.923 1.00 0.00 226 ALA A N 6
ATOM 9451 C CA . ALA A 1 48 ? -1.369 -2.930 -5.547 1.00 0.00 226 ALA A CA 6
ATOM 9452 C C . ALA A 1 48 ? -0.216 -3.803 -5.063 1.00 0.00 226 ALA A C 6
ATOM 9453 O O . ALA A 1 48 ? -0.395 -4.664 -4.201 1.00 0.00 226 ALA A O 6
ATOM 9460 N N . PHE A 1 49 ? 0.967 -3.576 -5.623 1.00 0.00 227 PHE A N 6
ATOM 9461 C CA . PHE A 1 49 ? 2.150 -4.343 -5.249 1.00 0.00 227 PHE A CA 6
ATOM 9462 C C . PHE A 1 49 ? 3.323 -3.418 -4.941 1.00 0.00 227 PHE A C 6
ATOM 9463 O O . PHE A 1 49 ? 3.560 -2.439 -5.650 1.00 0.00 227 PHE A O 6
ATOM 9480 N N . LEU A 1 50 ? 4.055 -3.734 -3.878 1.00 0.00 228 LEU A N 6
ATOM 9481 C CA . LEU A 1 50 ? 5.204 -2.932 -3.473 1.00 0.00 228 LEU A CA 6
ATOM 9482 C C . LEU A 1 50 ? 6.509 -3.664 -3.767 1.00 0.00 228 LEU A C 6
ATOM 9483 O O . LEU A 1 50 ? 6.714 -4.808 -3.360 1.00 0.00 228 LEU A O 6
ATOM 9499 N N . PRO A 1 51 ? 7.416 -2.990 -4.489 1.00 0.00 229 PRO A N 6
ATOM 9500 C CA . PRO A 1 51 ? 8.719 -3.556 -4.851 1.00 0.00 229 PRO A CA 6
ATOM 9501 C C . PRO A 1 51 ? 9.643 -3.702 -3.647 1.00 0.00 229 PRO A C 6
ATOM 9502 O O . PRO A 1 51 ? 9.806 -2.768 -2.859 1.00 0.00 229 PRO A O 6
ATOM 9513 N N . LEU A 1 52 ? 10.246 -4.877 -3.509 1.00 0.00 230 LEU A N 6
ATOM 9514 C CA . LEU A 1 52 ? 11.154 -5.145 -2.399 1.00 0.00 230 LEU A CA 6
ATOM 9515 C C . LEU A 1 52 ? 12.364 -4.217 -2.449 1.00 0.00 230 LEU A C 6
ATOM 9516 O O . LEU A 1 52 ? 12.995 -3.947 -1.427 1.00 0.00 230 LEU A O 6
ATOM 9532 N N . LEU A 1 53 ? 12.680 -3.729 -3.644 1.00 0.00 231 LEU A N 6
ATOM 9533 C CA . LEU A 1 53 ? 13.812 -2.828 -3.827 1.00 0.00 231 LEU A CA 6
ATOM 9534 C C . LEU A 1 53 ? 13.576 -1.503 -3.109 1.00 0.00 231 LEU A C 6
ATOM 9535 O O . LEU A 1 53 ? 14.483 -0.952 -2.485 1.00 0.00 231 LEU A O 6
ATOM 9551 N N . LYS A 1 54 ? 12.350 -0.998 -3.200 1.00 0.00 232 LYS A N 6
ATOM 9552 C CA . LYS A 1 54 ? 11.992 0.261 -2.557 1.00 0.00 232 LYS A CA 6
ATOM 9553 C C . LYS A 1 54 ? 11.696 0.050 -1.076 1.00 0.00 232 LYS A C 6
ATOM 9554 O O . LYS A 1 54 ? 12.115 0.840 -0.231 1.00 0.00 232 LYS A O 6
ATOM 9573 N N . ALA A 1 55 ? 10.972 -1.022 -0.768 1.00 0.00 233 ALA A N 6
ATOM 9574 C CA . ALA A 1 55 ? 10.623 -1.338 0.611 1.00 0.00 233 ALA A CA 6
ATOM 9575 C C . ALA A 1 55 ? 11.873 -1.527 1.464 1.00 0.00 233 ALA A C 6
ATOM 9576 O O . ALA A 1 55 ? 11.885 -1.187 2.647 1.00 0.00 233 ALA A O 6
ATOM 9583 N N . GLN A 1 56 ? 12.923 -2.070 0.856 1.00 0.00 234 GLN A N 6
ATOM 9584 C CA . GLN A 1 56 ? 14.177 -2.305 1.561 1.00 0.00 234 GLN A CA 6
ATOM 9585 C C . GLN A 1 56 ? 14.735 -1.003 2.127 1.00 0.00 234 GLN A C 6
ATOM 9586 O O . GLN A 1 56 ? 15.351 -0.993 3.192 1.00 0.00 234 GLN A O 6
ATOM 9600 N N . GLU A 1 57 ? 14.515 0.092 1.407 1.00 0.00 235 GLU A N 6
ATOM 9601 C CA . GLU A 1 57 ? 14.997 1.399 1.839 1.00 0.00 235 GLU A CA 6
ATOM 9602 C C . GLU A 1 57 ? 14.251 1.871 3.083 1.00 0.00 235 GLU A C 6
ATOM 9603 O O . GLU A 1 57 ? 14.855 2.385 4.025 1.00 0.00 235 GLU A O 6
ATOM 9615 N N . TYR A 1 58 ? 12.935 1.692 3.080 1.00 0.00 236 TYR A N 6
ATOM 9616 C CA . TYR A 1 58 ? 12.105 2.102 4.206 1.00 0.00 236 TYR A CA 6
ATOM 9617 C C . TYR A 1 58 ? 12.302 1.168 5.396 1.00 0.00 236 TYR A C 6
ATOM 9618 O O . TYR A 1 58 ? 12.315 1.606 6.547 1.00 0.00 236 TYR A O 6
ATOM 9636 N N . ILE A 1 59 ? 12.457 -0.120 5.110 1.00 0.00 237 ILE A N 6
ATOM 9637 C CA . ILE A 1 59 ? 12.656 -1.116 6.155 1.00 0.00 237 ILE A CA 6
ATOM 9638 C C . ILE A 1 59 ? 14.012 -0.941 6.831 1.00 0.00 237 ILE A C 6
ATOM 9639 O O . ILE A 1 59 ? 14.123 -1.025 8.054 1.00 0.00 237 ILE A O 6
ATOM 9655 N N . ARG A 1 60 ? 15.040 -0.694 6.026 1.00 0.00 238 ARG A N 6
ATOM 9656 C CA . ARG A 1 60 ? 16.389 -0.505 6.546 1.00 0.00 238 ARG A CA 6
ATOM 9657 C C . ARG A 1 60 ? 16.491 0.798 7.333 1.00 0.00 238 ARG A C 6
ATOM 9658 O O . ARG A 1 60 ? 17.201 0.874 8.336 1.00 0.00 238 ARG A O 6
ATOM 9679 N N . GLN A 1 61 ? 15.778 1.820 6.872 1.00 0.00 239 GLN A N 6
ATOM 9680 C CA . GLN A 1 61 ? 15.790 3.119 7.532 1.00 0.00 239 GLN A CA 6
ATOM 9681 C C . GLN A 1 61 ? 14.899 3.109 8.770 1.00 0.00 239 GLN A C 6
ATOM 9682 O O . GLN A 1 61 ? 15.245 3.684 9.802 1.00 0.00 239 GLN A O 6
ATOM 9696 N N . LYS A 1 62 ? 13.749 2.452 8.660 1.00 0.00 240 LYS A N 6
ATOM 9697 C CA . LYS A 1 62 ? 12.808 2.365 9.770 1.00 0.00 240 LYS A CA 6
ATOM 9698 C C . LYS A 1 62 ? 12.965 1.042 10.514 1.00 0.00 240 LYS A C 6
ATOM 9699 O O . LYS A 1 62 ? 13.518 0.999 11.612 1.00 0.00 240 LYS A O 6
ATOM 9718 N N . ASN A 1 63 ? 12.474 -0.034 9.908 1.00 0.00 241 ASN A N 6
ATOM 9719 C CA . ASN A 1 63 ? 12.561 -1.358 10.513 1.00 0.00 241 ASN A CA 6
ATOM 9720 C C . ASN A 1 63 ? 13.997 -1.679 10.916 1.00 0.00 241 ASN A C 6
ATOM 9721 O O . ASN A 1 63 ? 14.244 -2.598 11.698 1.00 0.00 241 ASN A O 6
ATOM 9732 N N . LYS A 1 64 ? 14.942 -0.915 10.379 1.00 0.00 242 LYS A N 6
ATOM 9733 C CA . LYS A 1 64 ? 16.354 -1.115 10.682 1.00 0.00 242 LYS A CA 6
ATOM 9734 C C . LYS A 1 64 ? 16.802 -2.518 10.286 1.00 0.00 242 LYS A C 6
ATOM 9735 O O . LYS A 1 64 ? 17.620 -3.134 10.968 1.00 0.00 242 LYS A O 6
ATOM 9754 N N . GLY A 1 65 ? 16.261 -3.017 9.179 1.00 0.00 243 GLY A N 6
ATOM 9755 C CA . GLY A 1 65 ? 16.618 -4.344 8.712 1.00 0.00 243 GLY A CA 6
ATOM 9756 C C . GLY A 1 65 ? 15.774 -5.430 9.348 1.00 0.00 243 GLY A C 6
ATOM 9757 O O . GLY A 1 65 ? 16.299 -6.444 9.807 1.00 0.00 243 GLY A O 6
ATOM 9761 N N . ALA A 1 66 ? 14.462 -5.218 9.376 1.00 0.00 244 ALA A N 6
ATOM 9762 C CA . ALA A 1 66 ? 13.544 -6.187 9.961 1.00 0.00 244 ALA A CA 6
ATOM 9763 C C . ALA A 1 66 ? 12.312 -6.375 9.082 1.00 0.00 244 ALA A C 6
ATOM 9764 O O . ALA A 1 66 ? 11.544 -5.437 8.863 1.00 0.00 244 ALA A O 6
ATOM 9771 N N . LYS A 1 67 ? 12.129 -7.591 8.581 1.00 0.00 245 LYS A N 6
ATOM 9772 C CA . LYS A 1 67 ? 10.989 -7.903 7.726 1.00 0.00 245 LYS A CA 6
ATOM 9773 C C . LYS A 1 67 ? 9.687 -7.420 8.357 1.00 0.00 245 LYS A C 6
ATOM 9774 O O . LYS A 1 67 ? 9.457 -7.609 9.552 1.00 0.00 245 LYS A O 6
ATOM 9793 N N . LEU A 1 68 ? 8.839 -6.796 7.547 1.00 0.00 246 LEU A N 6
ATOM 9794 C CA . LEU A 1 68 ? 7.558 -6.287 8.026 1.00 0.00 246 LEU A CA 6
ATOM 9795 C C . LEU A 1 68 ? 6.672 -7.424 8.525 1.00 0.00 246 LEU A C 6
ATOM 9796 O O . LEU A 1 68 ? 7.058 -8.592 8.478 1.00 0.00 246 LEU A O 6
ATOM 9812 N N . LYS A 1 69 ? 5.482 -7.074 9.002 1.00 0.00 247 LYS A N 6
ATOM 9813 C CA . LYS A 1 69 ? 4.539 -8.065 9.507 1.00 0.00 247 LYS A CA 6
ATOM 9814 C C . LYS A 1 69 ? 3.152 -7.848 8.911 1.00 0.00 247 LYS A C 6
ATOM 9815 O O . LYS A 1 69 ? 2.899 -6.839 8.252 1.00 0.00 247 LYS A O 6
ATOM 9834 N N . VAL A 1 70 ? 2.255 -8.800 9.148 1.00 0.00 248 VAL A N 6
ATOM 9835 C CA . VAL A 1 70 ? 0.893 -8.712 8.637 1.00 0.00 248 VAL A CA 6
ATOM 9836 C C . VAL A 1 70 ? -0.010 -7.956 9.606 1.00 0.00 248 VAL A C 6
ATOM 9837 O O . VAL A 1 70 ? -0.061 -8.268 10.795 1.00 0.00 248 VAL A O 6
ATOM 9850 N N . GLY A 1 71 ? -0.721 -6.960 9.088 1.00 0.00 249 GLY A N 6
ATOM 9851 C CA . GLY A 1 71 ? -1.613 -6.174 9.921 1.00 0.00 249 GLY A CA 6
ATOM 9852 C C . GLY A 1 71 ? -1.039 -4.814 10.264 1.00 0.00 249 GLY A C 6
ATOM 9853 O O . GLY A 1 71 ? -1.777 -3.889 10.602 1.00 0.00 249 GLY A O 6
ATOM 9857 N N . GLN A 1 72 ? 0.282 -4.693 10.179 1.00 0.00 250 GLN A N 6
ATOM 9858 C CA . GLN A 1 72 ? 0.955 -3.436 10.486 1.00 0.00 250 GLN A CA 6
ATOM 9859 C C . GLN A 1 72 ? 0.550 -2.347 9.499 1.00 0.00 250 GLN A C 6
ATOM 9860 O O . GLN A 1 72 ? 0.272 -2.625 8.332 1.00 0.00 250 GLN A O 6
ATOM 9874 N N . TYR A 1 73 ? 0.517 -1.107 9.974 1.00 0.00 251 TYR A N 6
ATOM 9875 C CA . TYR A 1 73 ? 0.143 0.024 9.133 1.00 0.00 251 TYR A CA 6
ATOM 9876 C C . TYR A 1 73 ? 1.323 0.484 8.282 1.00 0.00 251 TYR A C 6
ATOM 9877 O O . TYR A 1 73 ? 2.410 0.749 8.796 1.00 0.00 251 TYR A O 6
ATOM 9895 N N . LEU A 1 74 ? 1.100 0.576 6.975 1.00 0.00 252 LEU A N 6
ATOM 9896 C CA . LEU A 1 74 ? 2.143 1.004 6.050 1.00 0.00 252 LEU A CA 6
ATOM 9897 C C . LEU A 1 74 ? 1.668 2.177 5.199 1.00 0.00 252 LEU A C 6
ATOM 9898 O O . LEU A 1 74 ? 0.551 2.171 4.683 1.00 0.00 252 LEU A O 6
ATOM 9914 N N . ASN A 1 75 ? 2.525 3.183 5.054 1.00 0.00 253 ASN A N 6
ATOM 9915 C CA . ASN A 1 75 ? 2.194 4.363 4.264 1.00 0.00 253 ASN A CA 6
ATOM 9916 C C . ASN A 1 75 ? 2.682 4.209 2.826 1.00 0.00 253 ASN A C 6
ATOM 9917 O O . ASN A 1 75 ? 3.862 3.952 2.585 1.00 0.00 253 ASN A O 6
ATOM 9928 N N . CYS A 1 76 ? 1.768 4.370 1.877 1.00 0.00 254 CYS A N 6
ATOM 9929 C CA . CYS A 1 76 ? 2.104 4.249 0.463 1.00 0.00 254 CYS A CA 6
ATOM 9930 C C . CYS A 1 76 ? 1.377 5.306 -0.362 1.00 0.00 254 CYS A C 6
ATOM 9931 O O . CYS A 1 76 ? 0.349 5.837 0.060 1.00 0.00 254 CYS A O 6
ATOM 9939 N N . ILE A 1 77 ? 1.917 5.608 -1.537 1.00 0.00 255 ILE A N 6
ATOM 9940 C CA . ILE A 1 77 ? 1.319 6.602 -2.420 1.00 0.00 255 ILE A CA 6
ATOM 9941 C C . ILE A 1 77 ? 1.319 6.122 -3.868 1.00 0.00 255 ILE A C 6
ATOM 9942 O O . ILE A 1 77 ? 2.279 5.504 -4.329 1.00 0.00 255 ILE A O 6
ATOM 9958 N N . VAL A 1 78 ? 0.236 6.412 -4.581 1.00 0.00 256 VAL A N 6
ATOM 9959 C CA . VAL A 1 78 ? 0.111 6.013 -5.978 1.00 0.00 256 VAL A CA 6
ATOM 9960 C C . VAL A 1 78 ? 1.207 6.644 -6.830 1.00 0.00 256 VAL A C 6
ATOM 9961 O O . VAL A 1 78 ? 1.307 7.866 -6.924 1.00 0.00 256 VAL A O 6
ATOM 9974 N N . GLU A 1 79 ? 2.028 5.800 -7.448 1.00 0.00 257 GLU A N 6
ATOM 9975 C CA . GLU A 1 79 ? 3.118 6.276 -8.292 1.00 0.00 257 GLU A CA 6
ATOM 9976 C C . GLU A 1 79 ? 2.734 6.206 -9.767 1.00 0.00 257 GLU A C 6
ATOM 9977 O O . GLU A 1 79 ? 2.939 7.158 -10.520 1.00 0.00 257 GLU A O 6
ATOM 9989 N N . LYS A 1 80 ? 2.175 5.071 -10.174 1.00 0.00 258 LYS A N 6
ATOM 9990 C CA . LYS A 1 80 ? 1.761 4.875 -11.558 1.00 0.00 258 LYS A CA 6
ATOM 9991 C C . LYS A 1 80 ? 0.431 4.131 -11.628 1.00 0.00 258 LYS A C 6
ATOM 9992 O O . LYS A 1 80 ? 0.090 3.363 -10.728 1.00 0.00 258 LYS A O 6
ATOM 10011 N N . VAL A 1 81 ? -0.316 4.363 -12.702 1.00 0.00 259 VAL A N 6
ATOM 10012 C CA . VAL A 1 81 ? -1.607 3.713 -12.891 1.00 0.00 259 VAL A CA 6
ATOM 10013 C C . VAL A 1 81 ? -1.655 2.959 -14.215 1.00 0.00 259 VAL A C 6
ATOM 10014 O O . VAL A 1 81 ? -1.367 3.520 -15.273 1.00 0.00 259 VAL A O 6
ATOM 10027 N N . LYS A 1 82 ? -2.022 1.683 -14.151 1.00 0.00 260 LYS A N 6
ATOM 10028 C CA . LYS A 1 82 ? -2.110 0.851 -15.345 1.00 0.00 260 LYS A CA 6
ATOM 10029 C C . LYS A 1 82 ? -3.547 0.772 -15.848 1.00 0.00 260 LYS A C 6
ATOM 10030 O O . LYS A 1 82 ? -4.482 1.168 -15.152 1.00 0.00 260 LYS A O 6
ATOM 10049 N N . GLY A 1 83 ? -3.718 0.257 -17.062 1.00 0.00 261 GLY A N 6
ATOM 10050 C CA . GLY A 1 83 ? -5.044 0.134 -17.637 1.00 0.00 261 GLY A CA 6
ATOM 10051 C C . GLY A 1 83 ? -5.709 -1.182 -17.286 1.00 0.00 261 GLY A C 6
ATOM 10052 O O . GLY A 1 83 ? -5.075 -2.074 -16.724 1.00 0.00 261 GLY A O 6
ATOM 10056 N N . ASN A 1 84 ? -6.991 -1.303 -17.616 1.00 0.00 262 ASN A N 6
ATOM 10057 C CA . ASN A 1 84 ? -7.742 -2.520 -17.330 1.00 0.00 262 ASN A CA 6
ATOM 10058 C C . ASN A 1 84 ? -7.476 -3.001 -15.907 1.00 0.00 262 ASN A C 6
ATOM 10059 O O . ASN A 1 84 ? -7.334 -4.199 -15.662 1.00 0.00 262 ASN A O 6
ATOM 100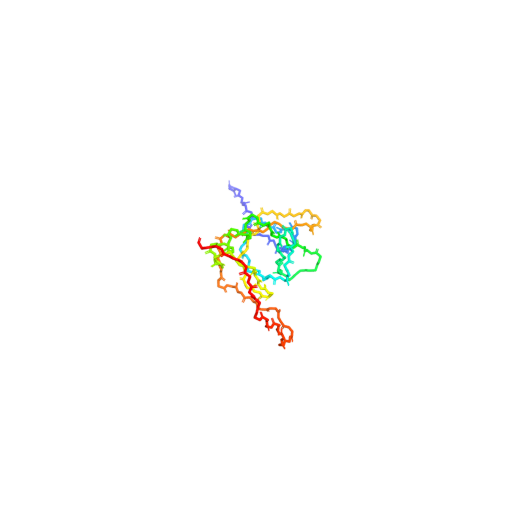70 N N . GLY A 1 85 ? -7.411 -2.059 -14.971 1.00 0.00 263 GLY A N 6
ATOM 10071 C CA . GLY A 1 85 ? -7.163 -2.407 -13.584 1.00 0.00 263 GLY A CA 6
ATOM 10072 C C . GLY A 1 85 ? -6.122 -3.498 -13.438 1.00 0.00 263 GLY A C 6
ATOM 10073 O O . GLY A 1 85 ? -6.322 -4.462 -12.700 1.00 0.00 263 GLY A O 6
ATOM 10077 N N . GLY A 1 86 ? -5.005 -3.348 -14.144 1.00 0.00 264 GLY A N 6
ATOM 10078 C CA . GLY A 1 86 ? -3.946 -4.337 -14.077 1.00 0.00 264 GLY A CA 6
ATOM 10079 C C . GLY A 1 86 ? -3.212 -4.311 -12.751 1.00 0.00 264 GLY A C 6
ATOM 10080 O O . GLY A 1 86 ? -3.677 -4.883 -11.764 1.00 0.00 264 GLY A O 6
ATOM 10084 N N . VAL A 1 87 ? -2.061 -3.648 -12.726 1.00 0.00 265 VAL A N 6
ATOM 10085 C CA . VAL A 1 87 ? -1.260 -3.550 -11.511 1.00 0.00 265 VAL A CA 6
ATOM 10086 C C . VAL A 1 87 ? -1.063 -2.096 -11.099 1.00 0.00 265 VAL A C 6
ATOM 10087 O O . VAL A 1 87 ? -0.977 -1.205 -11.944 1.00 0.00 265 VAL A O 6
ATOM 10100 N N . VAL A 1 88 ? -0.991 -1.861 -9.792 1.00 0.00 266 VAL A N 6
ATOM 10101 C CA . VAL A 1 88 ? -0.802 -0.515 -9.266 1.00 0.00 266 VAL A CA 6
ATOM 10102 C C . VAL A 1 88 ? 0.557 -0.374 -8.591 1.00 0.00 266 VAL A C 6
ATOM 10103 O O . VAL A 1 88 ? 1.013 -1.281 -7.894 1.00 0.00 266 VAL A O 6
ATOM 10116 N N . SER A 1 89 ? 1.201 0.769 -8.801 1.00 0.00 267 SER A N 6
ATOM 10117 C CA . SER A 1 89 ? 2.511 1.028 -8.215 1.00 0.00 267 SER A CA 6
ATOM 10118 C C . SER A 1 89 ? 2.384 1.882 -6.957 1.00 0.00 267 SER A C 6
ATOM 10119 O O . SER A 1 89 ? 1.962 3.037 -7.016 1.00 0.00 267 SER A O 6
ATOM 10127 N N . LEU A 1 90 ? 2.754 1.304 -5.819 1.00 0.00 268 LEU A N 6
ATOM 10128 C CA . LEU A 1 90 ? 2.682 2.011 -4.544 1.00 0.00 268 LEU A CA 6
ATOM 10129 C C . LEU A 1 90 ? 4.077 2.259 -3.980 1.00 0.00 268 LEU A C 6
ATOM 10130 O O . LEU A 1 90 ? 4.996 1.469 -4.199 1.00 0.00 268 LEU A O 6
ATOM 10146 N N . SER A 1 91 ? 4.228 3.361 -3.252 1.00 0.00 269 SER A N 6
ATOM 10147 C CA . SER A 1 91 ? 5.512 3.714 -2.657 1.00 0.00 269 SER A CA 6
ATOM 10148 C C . SER A 1 91 ? 5.323 4.677 -1.489 1.00 0.00 269 SER A C 6
ATOM 10149 O O . SER A 1 91 ? 4.471 5.564 -1.533 1.00 0.00 269 SER A O 6
ATOM 10157 N N . VAL A 1 92 ? 6.125 4.495 -0.445 1.00 0.00 270 VAL A N 6
ATOM 10158 C CA . VAL A 1 92 ? 6.048 5.347 0.736 1.00 0.00 270 VAL A CA 6
ATOM 10159 C C . VAL A 1 92 ? 6.665 6.715 0.467 1.00 0.00 270 VAL A C 6
ATOM 10160 O O . VAL A 1 92 ? 7.666 6.829 -0.239 1.00 0.00 270 VAL A O 6
ATOM 10173 N N . GLY A 1 93 ? 6.059 7.754 1.035 1.00 0.00 271 GLY A N 6
ATOM 10174 C CA . GLY A 1 93 ? 6.562 9.101 0.845 1.00 0.00 271 GLY A CA 6
ATOM 10175 C C . GLY A 1 93 ? 6.744 9.842 2.155 1.00 0.00 271 GLY A C 6
ATOM 10176 O O . GLY A 1 93 ? 7.759 9.679 2.833 1.00 0.00 271 GLY A O 6
ATOM 10180 N N . HIS A 1 94 ? 5.759 10.660 2.513 1.00 0.00 272 HIS A N 6
ATOM 10181 C CA . HIS A 1 94 ? 5.816 11.430 3.750 1.00 0.00 272 HIS A CA 6
ATOM 10182 C C . HIS A 1 94 ? 5.141 10.675 4.891 1.00 0.00 272 HIS A C 6
ATOM 10183 O O . HIS A 1 94 ? 4.111 10.030 4.698 1.00 0.00 272 HIS A O 6
ATOM 10198 N N . SER A 1 95 ? 5.730 10.759 6.080 1.00 0.00 273 SER A N 6
ATOM 10199 C CA . SER A 1 95 ? 5.188 10.079 7.251 1.00 0.00 273 SER A CA 6
ATOM 10200 C C . SER A 1 95 ? 4.857 11.080 8.354 1.00 0.00 273 SER A C 6
ATOM 10201 O O . SER A 1 95 ? 4.969 12.290 8.163 1.00 0.00 273 SER A O 6
ATOM 10209 N N . GLU A 1 96 ? 4.447 10.564 9.509 1.00 0.00 274 GLU A N 6
ATOM 10210 C CA . GLU A 1 96 ? 4.098 11.411 10.643 1.00 0.00 274 GLU A CA 6
ATOM 10211 C C . GLU A 1 96 ? 5.329 11.718 11.492 1.00 0.00 274 GLU A C 6
ATOM 10212 O O . GLU A 1 96 ? 5.773 10.886 12.284 1.00 0.00 274 GLU A O 6
ATOM 10224 N N . VAL A 1 97 ? 5.875 12.917 11.321 1.00 0.00 275 VAL A N 6
ATOM 10225 C CA . VAL A 1 97 ? 7.053 13.335 12.071 1.00 0.00 275 VAL A CA 6
ATOM 10226 C C . VAL A 1 97 ? 6.674 13.813 13.469 1.00 0.00 275 VAL A C 6
ATOM 10227 O O . VAL A 1 97 ? 7.389 13.557 14.438 1.00 0.00 275 VAL A O 6
ATOM 10240 N N . SER A 1 98 ? 5.545 14.507 13.565 1.00 0.00 276 SER A N 6
ATOM 10241 C CA . SER A 1 98 ? 5.072 15.024 14.843 1.00 0.00 276 SER A CA 6
ATOM 10242 C C . SER A 1 98 ? 5.210 13.972 15.939 1.00 0.00 276 SER A C 6
ATOM 10243 O O . SER A 1 98 ? 5.624 14.274 17.059 1.00 0.00 276 SER A O 6
ATOM 10251 N N . THR A 1 99 ? 4.860 12.733 15.609 1.00 0.00 277 THR A N 6
ATOM 10252 C CA . THR A 1 99 ? 4.943 11.635 16.563 1.00 0.00 277 THR A CA 6
ATOM 10253 C C . THR A 1 99 ? 5.877 10.539 16.061 1.00 0.00 277 THR A C 6
ATOM 10254 O O . THR A 1 99 ? 6.160 10.451 14.867 1.00 0.00 277 THR A O 6
ATOM 10265 N N . ALA A 1 100 ? 6.352 9.706 16.981 1.00 0.00 278 ALA A N 6
ATOM 10266 C CA . ALA A 1 100 ? 7.252 8.614 16.631 1.00 0.00 278 ALA A CA 6
ATOM 10267 C C . ALA A 1 100 ? 7.503 7.703 17.828 1.00 0.00 278 ALA A C 6
ATOM 10268 O O . ALA A 1 100 ? 7.693 8.175 18.949 1.00 0.00 278 ALA A O 6
ATOM 10275 N N . ILE A 1 101 ? 7.500 6.397 17.583 1.00 0.00 279 ILE A N 6
ATOM 10276 C CA . ILE A 1 101 ? 7.728 5.422 18.642 1.00 0.00 279 ILE A CA 6
ATOM 10277 C C . ILE A 1 101 ? 9.151 5.518 19.181 1.00 0.00 279 ILE A C 6
ATOM 10278 O O . ILE A 1 101 ? 10.074 5.897 18.461 1.00 0.00 279 ILE A O 6
ATOM 10294 N N . ALA A 1 102 ? 9.321 5.170 20.452 1.00 0.00 280 ALA A N 6
ATOM 10295 C CA . ALA A 1 102 ? 10.632 5.213 21.087 1.00 0.00 280 ALA A CA 6
ATOM 10296 C C . ALA A 1 102 ? 10.921 3.917 21.839 1.00 0.00 280 ALA A C 6
ATOM 10297 O O . ALA A 1 102 ? 10.521 3.754 22.992 1.00 0.00 280 ALA A O 6
ATOM 10304 N N . THR A 1 103 ? 11.617 2.998 21.178 1.00 0.00 281 THR A N 6
ATOM 10305 C CA . THR A 1 103 ? 11.958 1.716 21.783 1.00 0.00 281 THR A CA 6
ATOM 10306 C C . THR A 1 103 ? 13.319 1.226 21.303 1.00 0.00 281 THR A C 6
ATOM 10307 O O . THR A 1 103 ? 13.632 1.303 20.115 1.00 0.00 281 THR A O 6
ATOM 10318 N N . GLU A 1 104 ? 14.123 0.722 22.234 1.00 0.00 282 GLU A N 6
ATOM 10319 C CA . GLU A 1 104 ? 15.451 0.219 21.903 1.00 0.00 282 GLU A CA 6
ATOM 10320 C C . GLU A 1 104 ? 15.482 -1.306 21.944 1.00 0.00 282 GLU A C 6
ATOM 10321 O O . GLU A 1 104 ? 14.718 -1.932 22.679 1.00 0.00 282 GLU A O 6
ATOM 10333 N N . GLN A 1 105 ? 16.369 -1.896 21.149 1.00 0.00 283 GLN A N 6
ATOM 10334 C CA . GLN A 1 105 ? 16.498 -3.347 21.094 1.00 0.00 283 GLN A CA 6
ATOM 10335 C C . GLN A 1 105 ? 17.796 -3.752 20.403 1.00 0.00 283 GLN A C 6
ATOM 10336 O O . GLN A 1 105 ? 18.482 -2.918 19.813 1.00 0.00 283 GLN A O 6
ATOM 10350 N N . GLN A 1 106 ? 18.126 -5.037 20.481 1.00 0.00 284 GLN A N 6
ATOM 10351 C CA . GLN A 1 106 ? 19.342 -5.552 19.864 1.00 0.00 284 GLN A CA 6
ATOM 10352 C C . GLN A 1 106 ? 19.648 -4.814 18.564 1.00 0.00 284 GLN A C 6
ATOM 10353 O O . GLN A 1 106 ? 18.886 -4.892 17.601 1.00 0.00 284 GLN A O 6
ATOM 10367 N N . SER A 1 107 ? 20.767 -4.097 18.546 1.00 0.00 285 SER A N 6
ATOM 10368 C CA . SER A 1 107 ? 21.171 -3.341 17.366 1.00 0.00 285 SER A CA 6
ATOM 10369 C C . SER A 1 107 ? 22.307 -4.046 16.632 1.00 0.00 285 SER A C 6
ATOM 10370 O O . SER A 1 107 ? 23.330 -4.383 17.227 1.00 0.00 285 SER A O 6
ATOM 10378 N N . TRP A 1 108 ? 22.118 -4.266 15.336 1.00 0.00 286 TRP A N 6
ATOM 10379 C CA . TRP A 1 108 ? 23.127 -4.932 14.519 1.00 0.00 286 TRP A CA 6
ATOM 10380 C C . TRP A 1 108 ? 22.937 -4.599 13.043 1.00 0.00 286 TRP A C 6
ATOM 10381 O O . TRP A 1 108 ? 21.874 -4.842 12.474 1.00 0.00 286 TRP A O 6
ATOM 10402 N N . ASN A 1 109 ? 23.976 -4.043 12.428 1.00 0.00 287 ASN A N 6
ATOM 10403 C CA . ASN A 1 109 ? 23.923 -3.677 11.017 1.00 0.00 287 ASN A CA 6
ATOM 10404 C C . ASN A 1 109 ? 25.326 -3.594 10.424 1.00 0.00 287 ASN A C 6
ATOM 10405 O O . ASN A 1 109 ? 26.222 -2.979 11.004 1.00 0.00 287 ASN A O 6
ATOM 10416 N N . LEU A 1 110 ? 25.510 -4.215 9.265 1.00 0.00 288 LEU A N 6
ATOM 10417 C CA . LEU A 1 110 ? 26.804 -4.211 8.591 1.00 0.00 288 LEU A CA 6
ATOM 10418 C C . LEU A 1 110 ? 26.637 -4.422 7.090 1.00 0.00 288 LEU A C 6
ATOM 10419 O O . LEU A 1 110 ? 26.122 -5.450 6.651 1.00 0.00 288 LEU A O 6
ATOM 10435 N N . ASN A 1 111 ? 27.079 -3.443 6.307 1.00 0.00 289 ASN A N 6
ATOM 10436 C CA . ASN A 1 111 ? 26.980 -3.523 4.854 1.00 0.00 289 ASN A CA 6
ATOM 10437 C C . ASN A 1 111 ? 27.994 -4.515 4.293 1.00 0.00 289 ASN A C 6
ATOM 10438 O O . ASN A 1 111 ? 29.164 -4.505 4.674 1.00 0.00 289 ASN A O 6
ATOM 10449 N N . ASN A 1 112 ? 27.537 -5.371 3.385 1.00 0.00 290 ASN A N 6
ATOM 10450 C CA . ASN A 1 112 ? 28.403 -6.370 2.771 1.00 0.00 290 ASN A CA 6
ATOM 10451 C C . ASN A 1 112 ? 27.747 -6.973 1.533 1.00 0.00 290 ASN A C 6
ATOM 10452 O O . ASN A 1 112 ? 26.522 -6.966 1.400 1.00 0.00 290 ASN A O 6
ATOM 10463 N N . LEU A 1 113 ? 28.569 -7.494 0.629 1.00 0.00 291 LEU A N 6
ATOM 10464 C CA . LEU A 1 113 ? 28.069 -8.102 -0.599 1.00 0.00 291 LEU A CA 6
ATOM 10465 C C . LEU A 1 113 ? 29.173 -8.876 -1.313 1.00 0.00 291 LEU A C 6
ATOM 10466 O O . LEU A 1 113 ? 30.329 -8.857 -0.891 1.00 0.00 291 LEU A O 6
ATOM 10482 N N . SER A 1 114 ? 28.809 -9.554 -2.396 1.00 0.00 292 SER A N 6
ATOM 10483 C CA . SER A 1 114 ? 29.768 -10.335 -3.168 1.00 0.00 292 SER A CA 6
ATOM 10484 C C . SER A 1 114 ? 29.136 -10.853 -4.456 1.00 0.00 292 SER A C 6
ATOM 10485 O O . SER A 1 114 ? 27.924 -11.053 -4.530 1.00 0.00 292 SER A O 6
ATOM 10493 N N . GLY A 1 115 ? 29.967 -11.067 -5.472 1.00 0.00 293 GLY A N 6
ATOM 10494 C CA . GLY A 1 115 ? 29.473 -11.559 -6.744 1.00 0.00 293 GLY A CA 6
ATOM 10495 C C . GLY A 1 115 ? 30.191 -10.937 -7.925 1.00 0.00 293 GLY A C 6
ATOM 10496 O O . GLY A 1 115 ? 29.719 -9.972 -8.527 1.00 0.00 293 GLY A O 6
ATOM 10500 N N . PRO A 1 116 ? 31.361 -11.493 -8.271 1.00 0.00 294 PRO A N 6
ATOM 10501 C CA . PRO A 1 116 ? 32.171 -11.001 -9.390 1.00 0.00 294 PRO A CA 6
ATOM 10502 C C . PRO A 1 116 ? 31.525 -11.284 -10.742 1.00 0.00 294 PRO A C 6
ATOM 10503 O O . PRO A 1 116 ? 31.284 -12.438 -11.096 1.00 0.00 294 PRO A O 6
ATOM 10514 N N . SER A 1 117 ? 31.247 -10.223 -11.493 1.00 0.00 295 SER A N 6
ATOM 10515 C CA . SER A 1 117 ? 30.626 -10.358 -12.805 1.00 0.00 295 SER A CA 6
ATOM 10516 C C . SER A 1 117 ? 29.237 -10.979 -12.688 1.00 0.00 295 SER A C 6
ATOM 10517 O O . SER A 1 117 ? 28.794 -11.709 -13.574 1.00 0.00 295 SER A O 6
ATOM 10525 N N . SER A 1 118 ? 28.555 -10.683 -11.586 1.00 0.00 296 SER A N 6
ATOM 10526 C CA . SER A 1 118 ? 27.218 -11.214 -11.349 1.00 0.00 296 SER A CA 6
ATOM 10527 C C . SER A 1 118 ? 26.426 -11.295 -12.651 1.00 0.00 296 SER A C 6
ATOM 10528 O O . SER A 1 118 ? 26.023 -10.276 -13.209 1.00 0.00 296 SER A O 6
ATOM 10536 N N . GLY A 1 119 ? 26.208 -12.517 -13.129 1.00 0.00 297 GLY A N 6
ATOM 10537 C CA . GLY A 1 119 ? 25.466 -12.709 -14.361 1.00 0.00 297 GLY A CA 6
ATOM 10538 C C . GLY A 1 119 ? 24.610 -13.960 -14.333 1.00 0.00 297 GLY A C 6
ATOM 10539 O O . GLY A 1 119 ? 24.995 -14.971 -13.746 1.00 0.00 297 GLY A O 6
ATOM 10543 N N . GLY A 1 1 ? -15.112 18.271 -12.606 1.00 0.00 179 GLY A N 7
ATOM 10544 C CA . GLY A 1 1 ? -14.856 18.657 -11.230 1.00 0.00 179 GLY A CA 7
ATOM 10545 C C . GLY A 1 1 ? -16.129 18.976 -10.472 1.00 0.00 179 GLY A C 7
ATOM 10546 O O . GLY A 1 1 ? -17.189 19.155 -11.072 1.00 0.00 179 GLY A O 7
ATOM 10550 N N . SER A 1 2 ? -16.026 19.045 -9.148 1.00 0.00 180 SER A N 7
ATOM 10551 C CA . SER A 1 2 ? -17.180 19.339 -8.306 1.00 0.00 180 SER A CA 7
ATOM 10552 C C . SER A 1 2 ? -16.876 20.489 -7.350 1.00 0.00 180 SER A C 7
ATOM 10553 O O . SER A 1 2 ? -15.908 20.440 -6.591 1.00 0.00 180 SER A O 7
ATOM 10561 N N . SER A 1 3 ? -17.710 21.523 -7.394 1.00 0.00 181 SER A N 7
ATOM 10562 C CA . SER A 1 3 ? -17.529 22.687 -6.535 1.00 0.00 181 SER A CA 7
ATOM 10563 C C . SER A 1 3 ? -18.700 22.836 -5.568 1.00 0.00 181 SER A C 7
ATOM 10564 O O . SER A 1 3 ? -19.862 22.797 -5.971 1.00 0.00 181 SER A O 7
ATOM 10572 N N . GLY A 1 4 ? -18.384 23.005 -4.287 1.00 0.00 182 GLY A N 7
ATOM 10573 C CA . GLY A 1 4 ? -19.419 23.157 -3.282 1.00 0.00 182 GLY A CA 7
ATOM 10574 C C . GLY A 1 4 ? -19.938 21.824 -2.778 1.00 0.00 182 GLY A C 7
ATOM 10575 O O . GLY A 1 4 ? -19.859 20.815 -3.478 1.00 0.00 182 GLY A O 7
ATOM 10579 N N . SER A 1 5 ? -20.468 21.820 -1.559 1.00 0.00 183 SER A N 7
ATOM 10580 C CA . SER A 1 5 ? -20.996 20.600 -0.960 1.00 0.00 183 SER A CA 7
ATOM 10581 C C . SER A 1 5 ? -22.501 20.491 -1.186 1.00 0.00 183 SER A C 7
ATOM 10582 O O . SER A 1 5 ? -23.293 21.109 -0.476 1.00 0.00 183 SER A O 7
ATOM 10590 N N . SER A 1 6 ? -22.887 19.700 -2.182 1.00 0.00 184 SER A N 7
ATOM 10591 C CA . SER A 1 6 ? -24.296 19.512 -2.506 1.00 0.00 184 SER A CA 7
ATOM 10592 C C . SER A 1 6 ? -24.566 18.075 -2.943 1.00 0.00 184 SER A C 7
ATOM 10593 O O . SER A 1 6 ? -23.963 17.580 -3.894 1.00 0.00 184 SER A O 7
ATOM 10601 N N . GLY A 1 7 ? -25.477 17.410 -2.239 1.00 0.00 185 GLY A N 7
ATOM 10602 C CA . GLY A 1 7 ? -25.811 16.037 -2.568 1.00 0.00 185 GLY A CA 7
ATOM 10603 C C . GLY A 1 7 ? -24.664 15.082 -2.305 1.00 0.00 185 GLY A C 7
ATOM 10604 O O . GLY A 1 7 ? -23.623 15.479 -1.781 1.00 0.00 185 GLY A O 7
ATOM 10608 N N . LYS A 1 8 ? -24.853 13.818 -2.669 1.00 0.00 186 LYS A N 7
ATOM 10609 C CA . LYS A 1 8 ? -23.826 12.802 -2.470 1.00 0.00 186 LYS A CA 7
ATOM 10610 C C . LYS A 1 8 ? -23.537 12.058 -3.770 1.00 0.00 186 LYS A C 7
ATOM 10611 O O . LYS A 1 8 ? -24.415 11.910 -4.619 1.00 0.00 186 LYS A O 7
ATOM 10630 N N . ASN A 1 9 ? -22.302 11.592 -3.918 1.00 0.00 187 ASN A N 7
ATOM 10631 C CA . ASN A 1 9 ? -21.898 10.863 -5.115 1.00 0.00 187 ASN A CA 7
ATOM 10632 C C . ASN A 1 9 ? -22.509 9.465 -5.132 1.00 0.00 187 ASN A C 7
ATOM 10633 O O . ASN A 1 9 ? -22.537 8.775 -4.112 1.00 0.00 187 ASN A O 7
ATOM 10644 N N . VAL A 1 10 ? -22.998 9.052 -6.297 1.00 0.00 188 VAL A N 7
ATOM 10645 C CA . VAL A 1 10 ? -23.607 7.736 -6.448 1.00 0.00 188 VAL A CA 7
ATOM 10646 C C . VAL A 1 10 ? -22.738 6.653 -5.819 1.00 0.00 188 VAL A C 7
ATOM 10647 O O . VAL A 1 10 ? -23.124 6.030 -4.830 1.00 0.00 188 VAL A O 7
ATOM 10660 N N . ASN A 1 11 ? -21.562 6.434 -6.398 1.00 0.00 189 ASN A N 7
ATOM 10661 C CA . ASN A 1 11 ? -20.638 5.425 -5.894 1.00 0.00 189 ASN A CA 7
ATOM 10662 C C . ASN A 1 11 ? -19.381 6.076 -5.323 1.00 0.00 189 ASN A C 7
ATOM 10663 O O . ASN A 1 11 ? -18.267 5.609 -5.558 1.00 0.00 189 ASN A O 7
ATOM 10674 N N . ARG A 1 12 ? -19.570 7.156 -4.572 1.00 0.00 190 ARG A N 7
ATOM 10675 C CA . ARG A 1 12 ? -18.452 7.871 -3.968 1.00 0.00 190 ARG A CA 7
ATOM 10676 C C . ARG A 1 12 ? -17.275 7.957 -4.935 1.00 0.00 190 ARG A C 7
ATOM 10677 O O . ARG A 1 12 ? -16.116 7.904 -4.525 1.00 0.00 190 ARG A O 7
ATOM 10698 N N . VAL A 1 13 ? -17.582 8.089 -6.222 1.00 0.00 191 VAL A N 7
ATOM 10699 C CA . VAL A 1 13 ? -16.550 8.183 -7.248 1.00 0.00 191 VAL A CA 7
ATOM 10700 C C . VAL A 1 13 ? -15.372 7.270 -6.927 1.00 0.00 191 VAL A C 7
ATOM 10701 O O . VAL A 1 13 ? -14.214 7.633 -7.142 1.00 0.00 191 VAL A O 7
ATOM 10714 N N . LEU A 1 14 ? -15.673 6.083 -6.413 1.00 0.00 192 LEU A N 7
ATOM 10715 C CA . LEU A 1 14 ? -14.639 5.116 -6.062 1.00 0.00 192 LEU A CA 7
ATOM 10716 C C . LEU A 1 14 ? -14.396 4.139 -7.208 1.00 0.00 192 LEU A C 7
ATOM 10717 O O . LEU A 1 14 ? -15.061 3.108 -7.309 1.00 0.00 192 LEU A O 7
ATOM 10733 N N . SER A 1 15 ? -13.439 4.470 -8.069 1.00 0.00 193 SER A N 7
ATOM 10734 C CA . SER A 1 15 ? -13.109 3.622 -9.209 1.00 0.00 193 SER A CA 7
ATOM 10735 C C . SER A 1 15 ? -11.620 3.702 -9.532 1.00 0.00 193 SER A C 7
ATOM 10736 O O . SER A 1 15 ? -10.998 4.754 -9.388 1.00 0.00 193 SER A O 7
ATOM 10744 N N . ALA A 1 16 ? -11.056 2.581 -9.970 1.00 0.00 194 ALA A N 7
ATOM 10745 C CA . ALA A 1 16 ? -9.641 2.524 -10.317 1.00 0.00 194 ALA A CA 7
ATOM 10746 C C . ALA A 1 16 ? -9.288 3.577 -11.361 1.00 0.00 194 ALA A C 7
ATOM 10747 O O . ALA A 1 16 ? -8.217 4.181 -11.308 1.00 0.00 194 ALA A O 7
ATOM 10754 N N . GLU A 1 17 ? -10.195 3.792 -12.308 1.00 0.00 195 GLU A N 7
ATOM 10755 C CA . GLU A 1 17 ? -9.977 4.773 -13.365 1.00 0.00 195 GLU A CA 7
ATOM 10756 C C . GLU A 1 17 ? -10.072 6.194 -12.818 1.00 0.00 195 GLU A C 7
ATOM 10757 O O . GLU A 1 17 ? -9.737 7.159 -13.504 1.00 0.00 195 GLU A O 7
ATOM 10769 N N . ALA A 1 18 ? -10.532 6.314 -11.577 1.00 0.00 196 ALA A N 7
ATOM 10770 C CA . ALA A 1 18 ? -10.671 7.615 -10.935 1.00 0.00 196 ALA A CA 7
ATOM 10771 C C . ALA A 1 18 ? -9.406 7.987 -10.169 1.00 0.00 196 ALA A C 7
ATOM 10772 O O . ALA A 1 18 ? -9.144 9.164 -9.916 1.00 0.00 196 ALA A O 7
ATOM 10779 N N . LEU A 1 19 ? -8.625 6.978 -9.801 1.00 0.00 197 LEU A N 7
ATOM 10780 C CA . LEU A 1 19 ? -7.387 7.198 -9.062 1.00 0.00 197 LEU A CA 7
ATOM 10781 C C . LEU A 1 19 ? -6.356 7.915 -9.928 1.00 0.00 197 LEU A C 7
ATOM 10782 O O . LEU A 1 19 ? -6.477 7.954 -11.152 1.00 0.00 197 LEU A O 7
ATOM 10798 N N . LYS A 1 20 ? -5.340 8.480 -9.284 1.00 0.00 198 LYS A N 7
ATOM 10799 C CA . LYS A 1 20 ? -4.285 9.193 -9.994 1.00 0.00 198 LYS A CA 7
ATOM 10800 C C . LYS A 1 20 ? -2.982 9.166 -9.202 1.00 0.00 198 LYS A C 7
ATOM 10801 O O . LYS A 1 20 ? -2.974 9.023 -7.979 1.00 0.00 198 LYS A O 7
ATOM 10820 N N . PRO A 1 21 ? -1.853 9.308 -9.913 1.00 0.00 199 PRO A N 7
ATOM 10821 C CA . PRO A 1 21 ? -0.524 9.306 -9.295 1.00 0.00 199 PRO A CA 7
ATOM 10822 C C . PRO A 1 21 ? -0.270 10.556 -8.459 1.00 0.00 199 PRO A C 7
ATOM 10823 O O . PRO A 1 21 ? -0.188 11.663 -8.989 1.00 0.00 199 PRO A O 7
ATOM 10834 N N . GLY A 1 22 ? -0.147 10.370 -7.148 1.00 0.00 200 GLY A N 7
ATOM 10835 C CA . GLY A 1 22 ? 0.096 11.492 -6.260 1.00 0.00 200 GLY A CA 7
ATOM 10836 C C . GLY A 1 22 ? -0.850 11.509 -5.076 1.00 0.00 200 GLY A C 7
ATOM 10837 O O . GLY A 1 22 ? -0.828 12.438 -4.269 1.00 0.00 200 GLY A O 7
ATOM 10841 N N . MET A 1 23 ? -1.685 10.481 -4.972 1.00 0.00 201 MET A N 7
ATOM 10842 C CA . MET A 1 23 ? -2.644 10.382 -3.878 1.00 0.00 201 MET A CA 7
ATOM 10843 C C . MET A 1 23 ? -2.043 9.628 -2.695 1.00 0.00 201 MET A C 7
ATOM 10844 O O . MET A 1 23 ? -1.475 8.547 -2.859 1.00 0.00 201 MET A O 7
ATOM 10858 N N . LEU A 1 24 ? -2.171 10.204 -1.505 1.00 0.00 202 LEU A N 7
ATOM 10859 C CA . LEU A 1 24 ? -1.641 9.586 -0.295 1.00 0.00 202 LEU A CA 7
ATOM 10860 C C . LEU A 1 24 ? -2.696 8.714 0.378 1.00 0.00 202 LEU A C 7
ATOM 10861 O O . LEU A 1 24 ? -3.664 9.220 0.948 1.00 0.00 202 LEU A O 7
ATOM 10877 N N . LEU A 1 25 ? -2.501 7.402 0.312 1.00 0.00 203 LEU A N 7
ATOM 10878 C CA . LEU A 1 25 ? -3.434 6.458 0.917 1.00 0.00 203 LEU A CA 7
ATOM 10879 C C . LEU A 1 25 ? -2.720 5.545 1.908 1.00 0.00 203 LEU A C 7
ATOM 10880 O O . LEU A 1 25 ? -1.709 4.924 1.579 1.00 0.00 203 LEU A O 7
ATOM 10896 N N . THR A 1 26 ? -3.253 5.467 3.123 1.00 0.00 204 THR A N 7
ATOM 10897 C CA . THR A 1 26 ? -2.667 4.629 4.162 1.00 0.00 204 THR A CA 7
ATOM 10898 C C . THR A 1 26 ? -3.384 3.287 4.256 1.00 0.00 204 THR A C 7
ATOM 10899 O O . THR A 1 26 ? -4.583 3.230 4.526 1.00 0.00 204 THR A O 7
ATOM 10910 N N . GLY A 1 27 ? -2.641 2.207 4.031 1.00 0.00 205 GLY A N 7
ATOM 10911 C CA . GLY A 1 27 ? -3.224 0.880 4.096 1.00 0.00 205 GLY A CA 7
ATOM 10912 C C . GLY A 1 27 ? -2.528 -0.011 5.105 1.00 0.00 205 GLY A C 7
ATOM 10913 O O . GLY A 1 27 ? -1.673 0.448 5.864 1.00 0.00 205 GLY A O 7
ATOM 10917 N N . THR A 1 28 ? -2.894 -1.289 5.117 1.00 0.00 206 THR A N 7
ATOM 10918 C CA . THR A 1 28 ? -2.301 -2.245 6.043 1.00 0.00 206 THR A CA 7
ATOM 10919 C C . THR A 1 28 ? -1.796 -3.481 5.308 1.00 0.00 206 THR A C 7
ATOM 10920 O O . THR A 1 28 ? -2.449 -3.981 4.392 1.00 0.00 206 THR A O 7
ATOM 10931 N N . VAL A 1 29 ? -0.629 -3.971 5.716 1.00 0.00 207 VAL A N 7
ATOM 10932 C CA . VAL A 1 29 ? -0.037 -5.151 5.097 1.00 0.00 207 VAL A CA 7
ATOM 10933 C C . VAL A 1 29 ? -0.940 -6.369 5.260 1.00 0.00 207 VAL A C 7
ATOM 10934 O O . VAL A 1 29 ? -1.288 -6.751 6.377 1.00 0.00 207 VAL A O 7
ATOM 10947 N N . SER A 1 30 ? -1.316 -6.974 4.138 1.00 0.00 208 SER A N 7
ATOM 10948 C CA . SER A 1 30 ? -2.181 -8.148 4.155 1.00 0.00 208 SER A CA 7
ATOM 10949 C C . SER A 1 30 ? -1.356 -9.431 4.167 1.00 0.00 208 SER A C 7
ATOM 10950 O O . SER A 1 30 ? -1.689 -10.390 4.864 1.00 0.00 208 SER A O 7
ATOM 10958 N N . SER A 1 31 ? -0.278 -9.441 3.389 1.00 0.00 209 SER A N 7
ATOM 10959 C CA . SER A 1 31 ? 0.593 -10.607 3.306 1.00 0.00 209 SER A CA 7
ATOM 10960 C C . SER A 1 31 ? 1.991 -10.209 2.841 1.00 0.00 209 SER A C 7
ATOM 10961 O O . SER A 1 31 ? 2.171 -9.181 2.187 1.00 0.00 209 SER A O 7
ATOM 10969 N N . LEU A 1 32 ? 2.977 -11.030 3.182 1.00 0.00 210 LEU A N 7
ATOM 10970 C CA . LEU A 1 32 ? 4.360 -10.766 2.800 1.00 0.00 210 LEU A CA 7
ATOM 10971 C C . LEU A 1 32 ? 4.830 -11.753 1.737 1.00 0.00 210 LEU A C 7
ATOM 10972 O O . LEU A 1 32 ? 4.754 -12.967 1.928 1.00 0.00 210 LEU A O 7
ATOM 10988 N N . GLU A 1 33 ? 5.318 -11.224 0.620 1.00 0.00 211 GLU A N 7
ATOM 10989 C CA . GLU A 1 33 ? 5.802 -12.061 -0.472 1.00 0.00 211 GLU A CA 7
ATOM 10990 C C . GLU A 1 33 ? 7.303 -11.876 -0.675 1.00 0.00 211 GLU A C 7
ATOM 10991 O O . GLU A 1 33 ? 7.852 -10.809 -0.397 1.00 0.00 211 GLU A O 7
ATOM 11003 N N . ASP A 1 34 ? 7.962 -12.922 -1.161 1.00 0.00 212 ASP A N 7
ATOM 11004 C CA . ASP A 1 34 ? 9.399 -12.877 -1.402 1.00 0.00 212 ASP A CA 7
ATOM 11005 C C . ASP A 1 34 ? 9.724 -11.964 -2.581 1.00 0.00 212 ASP A C 7
ATOM 11006 O O . ASP A 1 34 ? 10.868 -11.544 -2.758 1.00 0.00 212 ASP A O 7
ATOM 11015 N N . HIS A 1 35 ? 8.710 -11.663 -3.386 1.00 0.00 213 HIS A N 7
ATOM 11016 C CA . HIS A 1 35 ? 8.887 -10.800 -4.549 1.00 0.00 213 HIS A CA 7
ATOM 11017 C C . HIS A 1 35 ? 8.465 -9.369 -4.234 1.00 0.00 213 HIS A C 7
ATOM 11018 O O . HIS A 1 35 ? 8.942 -8.419 -4.854 1.00 0.00 213 HIS A O 7
ATOM 11033 N N . GLY A 1 36 ? 7.566 -9.222 -3.265 1.00 0.00 214 GLY A N 7
ATOM 11034 C CA . GLY A 1 36 ? 7.094 -7.903 -2.885 1.00 0.00 214 GLY A CA 7
ATOM 11035 C C . GLY A 1 36 ? 6.221 -7.934 -1.646 1.00 0.00 214 GLY A C 7
ATOM 11036 O O . GLY A 1 36 ? 6.132 -8.957 -0.967 1.00 0.00 214 GLY A O 7
ATOM 11040 N N . TYR A 1 37 ? 5.577 -6.811 -1.350 1.00 0.00 215 TYR A N 7
ATOM 11041 C CA . TYR A 1 37 ? 4.710 -6.712 -0.182 1.00 0.00 215 TYR A CA 7
ATOM 11042 C C . TYR A 1 37 ? 3.293 -6.318 -0.587 1.00 0.00 215 TYR A C 7
ATOM 11043 O O . TYR A 1 37 ? 3.092 -5.369 -1.345 1.00 0.00 215 TYR A O 7
ATOM 11061 N N . LEU A 1 38 ? 2.313 -7.054 -0.075 1.00 0.00 216 LEU A N 7
ATOM 11062 C CA . LEU A 1 38 ? 0.912 -6.783 -0.382 1.00 0.00 216 LEU A CA 7
ATOM 11063 C C . LEU A 1 38 ? 0.342 -5.730 0.563 1.00 0.00 216 LEU A C 7
ATOM 11064 O O . LEU A 1 38 ? 0.391 -5.884 1.783 1.00 0.00 216 LEU A O 7
ATOM 11080 N N . VAL A 1 39 ? -0.200 -4.660 -0.010 1.00 0.00 217 VAL A N 7
ATOM 11081 C CA . VAL A 1 39 ? -0.783 -3.582 0.780 1.00 0.00 217 VAL A CA 7
ATOM 11082 C C . VAL A 1 39 ? -2.296 -3.525 0.600 1.00 0.00 217 VAL A C 7
ATOM 11083 O O . VAL A 1 39 ? -2.797 -3.523 -0.525 1.00 0.00 217 VAL A O 7
ATOM 11096 N N . ASP A 1 40 ? -3.017 -3.476 1.714 1.00 0.00 218 ASP A N 7
ATOM 11097 C CA . ASP A 1 40 ? -4.474 -3.417 1.679 1.00 0.00 218 ASP A CA 7
ATOM 11098 C C . ASP A 1 40 ? -4.953 -1.996 1.396 1.00 0.00 218 ASP A C 7
ATOM 11099 O O . ASP A 1 40 ? -4.427 -1.031 1.951 1.00 0.00 218 ASP A O 7
ATOM 11108 N N . ILE A 1 41 ? -5.953 -1.877 0.529 1.00 0.00 219 ILE A N 7
ATOM 11109 C CA . ILE A 1 41 ? -6.502 -0.574 0.172 1.00 0.00 219 ILE A CA 7
ATOM 11110 C C . ILE A 1 41 ? -8.001 -0.517 0.445 1.00 0.00 219 ILE A C 7
ATOM 11111 O O . ILE A 1 41 ? -8.542 0.536 0.778 1.00 0.00 219 ILE A O 7
ATOM 11127 N N . GLY A 1 42 ? -8.668 -1.659 0.303 1.00 0.00 220 GLY A N 7
ATOM 11128 C CA . GLY A 1 42 ? -10.098 -1.717 0.539 1.00 0.00 220 GLY A CA 7
ATOM 11129 C C . GLY A 1 42 ? -10.904 -1.285 -0.670 1.00 0.00 220 GLY A C 7
ATOM 11130 O O . GLY A 1 42 ? -11.865 -0.526 -0.546 1.00 0.00 220 GLY A O 7
ATOM 11134 N N . VAL A 1 43 ? -10.511 -1.767 -1.845 1.00 0.00 221 VAL A N 7
ATOM 11135 C CA . VAL A 1 43 ? -11.203 -1.426 -3.082 1.00 0.00 221 VAL A CA 7
ATOM 11136 C C . VAL A 1 43 ? -11.449 -2.665 -3.934 1.00 0.00 221 VAL A C 7
ATOM 11137 O O . VAL A 1 43 ? -10.595 -3.547 -4.028 1.00 0.00 221 VAL A O 7
ATOM 11150 N N . ASP A 1 44 ? -12.623 -2.726 -4.554 1.00 0.00 222 ASP A N 7
ATOM 11151 C CA . ASP A 1 44 ? -12.982 -3.858 -5.401 1.00 0.00 222 ASP A CA 7
ATOM 11152 C C . ASP A 1 44 ? -12.660 -3.566 -6.863 1.00 0.00 222 ASP A C 7
ATOM 11153 O O . ASP A 1 44 ? -13.291 -2.718 -7.491 1.00 0.00 222 ASP A O 7
ATOM 11162 N N . GLY A 1 45 ? -11.671 -4.276 -7.399 1.00 0.00 223 GLY A N 7
ATOM 11163 C CA . GLY A 1 45 ? -11.282 -4.078 -8.783 1.00 0.00 223 GLY A CA 7
ATOM 11164 C C . GLY A 1 45 ? -10.007 -3.269 -8.915 1.00 0.00 223 GLY A C 7
ATOM 11165 O O . GLY A 1 45 ? -9.876 -2.446 -9.823 1.00 0.00 223 GLY A O 7
ATOM 11169 N N . THR A 1 46 ? -9.063 -3.500 -8.008 1.00 0.00 224 THR A N 7
ATOM 11170 C CA . THR A 1 46 ? -7.793 -2.785 -8.026 1.00 0.00 224 THR A CA 7
ATOM 11171 C C . THR A 1 46 ? -6.696 -3.595 -7.346 1.00 0.00 224 THR A C 7
ATOM 11172 O O . THR A 1 46 ? -6.825 -3.979 -6.183 1.00 0.00 224 THR A O 7
ATOM 11183 N N . ARG A 1 47 ? -5.617 -3.852 -8.077 1.00 0.00 225 ARG A N 7
ATOM 11184 C CA . ARG A 1 47 ? -4.497 -4.618 -7.544 1.00 0.00 225 ARG A CA 7
ATOM 11185 C C . ARG A 1 47 ? -3.300 -3.712 -7.271 1.00 0.00 225 ARG A C 7
ATOM 11186 O O . ARG A 1 47 ? -2.812 -3.024 -8.168 1.00 0.00 225 ARG A O 7
ATOM 11207 N N . ALA A 1 48 ? -2.832 -3.716 -6.027 1.00 0.00 226 ALA A N 7
ATOM 11208 C CA . ALA A 1 48 ? -1.692 -2.897 -5.637 1.00 0.00 226 ALA A CA 7
ATOM 11209 C C . ALA A 1 48 ? -0.534 -3.762 -5.152 1.00 0.00 226 ALA A C 7
ATOM 11210 O O . ALA A 1 48 ? -0.704 -4.611 -4.276 1.00 0.00 226 ALA A O 7
ATOM 11217 N N . PHE A 1 49 ? 0.644 -3.542 -5.727 1.00 0.00 227 PHE A N 7
ATOM 11218 C CA . PHE A 1 49 ? 1.831 -4.304 -5.354 1.00 0.00 227 PHE A CA 7
ATOM 11219 C C . PHE A 1 49 ? 3.011 -3.375 -5.084 1.00 0.00 227 PHE A C 7
ATOM 11220 O O . PHE A 1 49 ? 3.242 -2.415 -5.821 1.00 0.00 227 PHE A O 7
ATOM 11237 N N . LEU A 1 50 ? 3.754 -3.666 -4.022 1.00 0.00 228 LEU A N 7
ATOM 11238 C CA . LEU A 1 50 ? 4.911 -2.857 -3.653 1.00 0.00 228 LEU A CA 7
ATOM 11239 C C . LEU A 1 50 ? 6.209 -3.615 -3.911 1.00 0.00 228 LEU A C 7
ATOM 11240 O O . LEU A 1 50 ? 6.389 -4.753 -3.478 1.00 0.00 228 LEU A O 7
ATOM 11256 N N . PRO A 1 51 ? 7.138 -2.969 -4.631 1.00 0.00 229 PRO A N 7
ATOM 11257 C CA . PRO A 1 51 ? 8.438 -3.561 -4.960 1.00 0.00 229 PRO A CA 7
ATOM 11258 C C . PRO A 1 51 ? 9.340 -3.697 -3.738 1.00 0.00 229 PRO A C 7
ATOM 11259 O O . PRO A 1 51 ? 9.339 -2.839 -2.854 1.00 0.00 229 PRO A O 7
ATOM 11270 N N . LEU A 1 52 ? 10.108 -4.780 -3.693 1.00 0.00 230 LEU A N 7
ATOM 11271 C CA . LEU A 1 52 ? 11.016 -5.028 -2.578 1.00 0.00 230 LEU A CA 7
ATOM 11272 C C . LEU A 1 52 ? 12.083 -3.942 -2.493 1.00 0.00 230 LEU A C 7
ATOM 11273 O O . LEU A 1 52 ? 12.617 -3.665 -1.418 1.00 0.00 230 LEU A O 7
ATOM 11289 N N . LEU A 1 53 ? 12.388 -3.329 -3.631 1.00 0.00 231 LEU A N 7
ATOM 11290 C CA . LEU A 1 53 ? 13.390 -2.270 -3.685 1.00 0.00 231 LEU A CA 7
ATOM 11291 C C . LEU A 1 53 ? 12.946 -1.058 -2.873 1.00 0.00 231 LEU A C 7
ATOM 11292 O O . LEU A 1 53 ? 13.748 -0.437 -2.175 1.00 0.00 231 LEU A O 7
ATOM 11308 N N . LYS A 1 54 ? 11.663 -0.727 -2.967 1.00 0.00 232 LYS A N 7
ATOM 11309 C CA . LYS A 1 54 ? 11.109 0.408 -2.239 1.00 0.00 232 LYS A CA 7
ATOM 11310 C C . LYS A 1 54 ? 10.757 0.017 -0.807 1.00 0.00 232 LYS A C 7
ATOM 11311 O O . LYS A 1 54 ? 10.906 0.815 0.118 1.00 0.00 232 LYS A O 7
ATOM 11330 N N . ALA A 1 55 ? 10.290 -1.215 -0.633 1.00 0.00 233 ALA A N 7
ATOM 11331 C CA . ALA A 1 55 ? 9.921 -1.712 0.686 1.00 0.00 233 ALA A CA 7
ATOM 11332 C C . ALA A 1 55 ? 11.150 -1.886 1.572 1.00 0.00 233 ALA A C 7
ATOM 11333 O O . ALA A 1 55 ? 11.167 -1.438 2.718 1.00 0.00 233 ALA A O 7
ATOM 11340 N N . GLN A 1 56 ? 12.174 -2.539 1.033 1.00 0.00 234 GLN A N 7
ATOM 11341 C CA . GLN A 1 56 ? 13.407 -2.772 1.777 1.00 0.00 234 GLN A CA 7
ATOM 11342 C C . GLN A 1 56 ? 14.026 -1.454 2.231 1.00 0.00 234 GLN A C 7
ATOM 11343 O O . GLN A 1 56 ? 14.611 -1.373 3.310 1.00 0.00 234 GLN A O 7
ATOM 11357 N N . GLU A 1 57 ? 13.895 -0.426 1.398 1.00 0.00 235 GLU A N 7
ATOM 11358 C CA . GLU A 1 57 ? 14.443 0.887 1.715 1.00 0.00 235 GLU A CA 7
ATOM 11359 C C . GLU A 1 57 ? 13.718 1.507 2.906 1.00 0.00 235 GLU A C 7
ATOM 11360 O O . GLU A 1 57 ? 14.346 2.036 3.823 1.00 0.00 235 GLU A O 7
ATOM 11372 N N . TYR A 1 58 ? 12.391 1.439 2.883 1.00 0.00 236 TYR A N 7
ATOM 11373 C CA . TYR A 1 58 ? 11.579 1.995 3.959 1.00 0.00 236 TYR A CA 7
ATOM 11374 C C . TYR A 1 58 ? 11.703 1.156 5.226 1.00 0.00 236 TYR A C 7
ATOM 11375 O O . TYR A 1 58 ? 11.716 1.687 6.337 1.00 0.00 236 TYR A O 7
ATOM 11393 N N . ILE A 1 59 ? 11.794 -0.158 5.051 1.00 0.00 237 ILE A N 7
ATOM 11394 C CA . ILE A 1 59 ? 11.919 -1.072 6.179 1.00 0.00 237 ILE A CA 7
ATOM 11395 C C . ILE A 1 59 ? 13.273 -0.920 6.863 1.00 0.00 237 ILE A C 7
ATOM 11396 O O . ILE A 1 59 ? 13.372 -0.978 8.089 1.00 0.00 237 ILE A O 7
ATOM 11412 N N . ARG A 1 60 ? 14.316 -0.723 6.062 1.00 0.00 238 ARG A N 7
ATOM 11413 C CA . ARG A 1 60 ? 15.665 -0.561 6.590 1.00 0.00 238 ARG A CA 7
ATOM 11414 C C . ARG A 1 60 ? 15.801 0.761 7.340 1.00 0.00 238 ARG A C 7
ATOM 11415 O O . ARG A 1 60 ? 16.425 0.823 8.398 1.00 0.00 238 ARG A O 7
ATOM 11436 N N . GLN A 1 61 ? 15.212 1.814 6.782 1.00 0.00 239 GLN A N 7
ATOM 11437 C CA . GLN A 1 61 ? 15.269 3.135 7.398 1.00 0.00 239 GLN A CA 7
ATOM 11438 C C . GLN A 1 61 ? 14.257 3.250 8.533 1.00 0.00 239 GLN A C 7
ATOM 11439 O O . GLN A 1 61 ? 14.379 4.112 9.403 1.00 0.00 239 GLN A O 7
ATOM 11453 N N . LYS A 1 62 ? 13.256 2.375 8.519 1.00 0.00 240 LYS A N 7
ATOM 11454 C CA . LYS A 1 62 ? 12.223 2.377 9.547 1.00 0.00 240 LYS A CA 7
ATOM 11455 C C . LYS A 1 62 ? 12.467 1.269 10.567 1.00 0.00 240 LYS A C 7
ATOM 11456 O O . LYS A 1 62 ? 12.818 1.536 11.715 1.00 0.00 240 LYS A O 7
ATOM 11475 N N . ASN A 1 63 ? 12.281 0.025 10.138 1.00 0.00 241 ASN A N 7
ATOM 11476 C CA . ASN A 1 63 ? 12.483 -1.124 11.014 1.00 0.00 241 ASN A CA 7
ATOM 11477 C C . ASN A 1 63 ? 13.953 -1.529 11.050 1.00 0.00 241 ASN A C 7
ATOM 11478 O O . ASN A 1 63 ? 14.281 -2.709 11.171 1.00 0.00 241 ASN A O 7
ATOM 11489 N N . LYS A 1 64 ? 14.836 -0.542 10.943 1.00 0.00 242 LYS A N 7
ATOM 11490 C CA . LYS A 1 64 ? 16.272 -0.793 10.965 1.00 0.00 242 LYS A CA 7
ATOM 11491 C C . LYS A 1 64 ? 16.603 -2.120 10.290 1.00 0.00 242 LYS A C 7
ATOM 11492 O O . LYS A 1 64 ? 17.523 -2.825 10.702 1.00 0.00 242 LYS A O 7
ATOM 11511 N N . GLY A 1 65 ? 15.846 -2.455 9.249 1.00 0.00 243 GLY A N 7
ATOM 11512 C CA . GLY A 1 65 ? 16.075 -3.696 8.533 1.00 0.00 243 GLY A CA 7
ATOM 11513 C C . GLY A 1 65 ? 15.523 -4.900 9.269 1.00 0.00 243 GLY A C 7
ATOM 11514 O O . GLY A 1 65 ? 16.279 -5.695 9.827 1.00 0.00 243 GLY A O 7
ATOM 11518 N N . ALA A 1 66 ? 14.201 -5.035 9.273 1.00 0.00 244 ALA A N 7
ATOM 11519 C CA . ALA A 1 66 ? 13.548 -6.151 9.946 1.00 0.00 244 ALA A CA 7
ATOM 11520 C C . ALA A 1 66 ? 12.224 -6.499 9.274 1.00 0.00 244 ALA A C 7
ATOM 11521 O O . ALA A 1 66 ? 11.349 -5.645 9.124 1.00 0.00 244 ALA A O 7
ATOM 11528 N N . LYS A 1 67 ? 12.083 -7.757 8.870 1.00 0.00 245 LYS A N 7
ATOM 11529 C CA . LYS A 1 67 ? 10.866 -8.218 8.214 1.00 0.00 245 LYS A CA 7
ATOM 11530 C C . LYS A 1 67 ? 9.634 -7.558 8.826 1.00 0.00 245 LYS A C 7
ATOM 11531 O O . LYS A 1 67 ? 9.585 -7.308 10.031 1.00 0.00 245 LYS A O 7
ATOM 11550 N N . LEU A 1 68 ? 8.641 -7.280 7.989 1.00 0.00 246 LEU A N 7
ATOM 11551 C CA . LEU A 1 68 ? 7.408 -6.650 8.448 1.00 0.00 246 LEU A CA 7
ATOM 11552 C C . LEU A 1 68 ? 6.469 -7.679 9.070 1.00 0.00 246 LEU A C 7
ATOM 11553 O O . LEU A 1 68 ? 6.779 -8.870 9.116 1.00 0.00 246 LEU A O 7
ATOM 11569 N N . LYS A 1 69 ? 5.320 -7.212 9.545 1.00 0.00 247 LYS A N 7
ATOM 11570 C CA . LYS A 1 69 ? 4.333 -8.091 10.161 1.00 0.00 247 LYS A CA 7
ATOM 11571 C C . LYS A 1 69 ? 2.949 -7.859 9.565 1.00 0.00 247 LYS A C 7
ATOM 11572 O O . LYS A 1 69 ? 2.487 -6.721 9.467 1.00 0.00 247 LYS A O 7
ATOM 11591 N N . VAL A 1 70 ? 2.290 -8.943 9.168 1.00 0.00 248 VAL A N 7
ATOM 11592 C CA . VAL A 1 70 ? 0.957 -8.857 8.583 1.00 0.00 248 VAL A CA 7
ATOM 11593 C C . VAL A 1 70 ? -0.006 -8.131 9.516 1.00 0.00 248 VAL A C 7
ATOM 11594 O O . VAL A 1 70 ? -0.135 -8.482 10.688 1.00 0.00 248 VAL A O 7
ATOM 11607 N N . GLY A 1 71 ? -0.681 -7.115 8.986 1.00 0.00 249 GLY A N 7
ATOM 11608 C CA . GLY A 1 71 ? -1.625 -6.355 9.785 1.00 0.00 249 GLY A CA 7
ATOM 11609 C C . GLY A 1 71 ? -1.117 -4.966 10.116 1.00 0.00 249 GLY A C 7
ATOM 11610 O O . GLY A 1 71 ? -1.906 -4.045 10.326 1.00 0.00 249 GLY A O 7
ATOM 11614 N N . GLN A 1 72 ? 0.202 -4.816 10.165 1.00 0.00 250 GLN A N 7
ATOM 11615 C CA . GLN A 1 72 ? 0.814 -3.530 10.477 1.00 0.00 250 GLN A CA 7
ATOM 11616 C C . GLN A 1 72 ? 0.476 -2.494 9.409 1.00 0.00 250 GLN A C 7
ATOM 11617 O O . GLN A 1 72 ? 0.315 -2.828 8.235 1.00 0.00 250 GLN A O 7
ATOM 11631 N N . TYR A 1 73 ? 0.370 -1.237 9.824 1.00 0.00 251 TYR A N 7
ATOM 11632 C CA . TYR A 1 73 ? 0.048 -0.152 8.904 1.00 0.00 251 TYR A CA 7
ATOM 11633 C C . TYR A 1 73 ? 1.291 0.304 8.146 1.00 0.00 251 TYR A C 7
ATOM 11634 O O . TYR A 1 73 ? 2.319 0.620 8.746 1.00 0.00 251 TYR A O 7
ATOM 11652 N N . LEU A 1 74 ? 1.188 0.338 6.822 1.00 0.00 252 LEU A N 7
ATOM 11653 C CA . LEU A 1 74 ? 2.303 0.757 5.978 1.00 0.00 252 LEU A CA 7
ATOM 11654 C C . LEU A 1 74 ? 1.917 1.961 5.125 1.00 0.00 252 LEU A C 7
ATOM 11655 O O . LEU A 1 74 ? 0.808 2.031 4.598 1.00 0.00 252 LEU A O 7
ATOM 11671 N N . ASN A 1 75 ? 2.842 2.906 4.992 1.00 0.00 253 ASN A N 7
ATOM 11672 C CA . ASN A 1 75 ? 2.599 4.107 4.201 1.00 0.00 253 ASN A CA 7
ATOM 11673 C C . ASN A 1 75 ? 2.990 3.886 2.743 1.00 0.00 253 ASN A C 7
ATOM 11674 O O . ASN A 1 75 ? 4.073 3.376 2.450 1.00 0.00 253 ASN A O 7
ATOM 11685 N N . CYS A 1 76 ? 2.104 4.274 1.833 1.00 0.00 254 CYS A N 7
ATOM 11686 C CA . CYS A 1 76 ? 2.356 4.118 0.404 1.00 0.00 254 CYS A CA 7
ATOM 11687 C C . CYS A 1 76 ? 1.592 5.165 -0.400 1.00 0.00 254 CYS A C 7
ATOM 11688 O O . CYS A 1 76 ? 0.555 5.664 0.039 1.00 0.00 254 CYS A O 7
ATOM 11696 N N . ILE A 1 77 ? 2.111 5.494 -1.578 1.00 0.00 255 ILE A N 7
ATOM 11697 C CA . ILE A 1 77 ? 1.478 6.481 -2.443 1.00 0.00 255 ILE A CA 7
ATOM 11698 C C . ILE A 1 77 ? 1.473 6.018 -3.895 1.00 0.00 255 ILE A C 7
ATOM 11699 O O . ILE A 1 77 ? 2.421 5.383 -4.359 1.00 0.00 255 ILE A O 7
ATOM 11715 N N . VAL A 1 78 ? 0.400 6.340 -4.610 1.00 0.00 256 VAL A N 7
ATOM 11716 C CA . VAL A 1 78 ? 0.272 5.959 -6.012 1.00 0.00 256 VAL A CA 7
ATOM 11717 C C . VAL A 1 78 ? 1.271 6.716 -6.880 1.00 0.00 256 VAL A C 7
ATOM 11718 O O . VAL A 1 78 ? 1.270 7.946 -6.915 1.00 0.00 256 VAL A O 7
ATOM 11731 N N . GLU A 1 79 ? 2.122 5.972 -7.579 1.00 0.00 257 GLU A N 7
ATOM 11732 C CA . GLU A 1 79 ? 3.127 6.574 -8.448 1.00 0.00 257 GLU A CA 7
ATOM 11733 C C . GLU A 1 79 ? 2.694 6.506 -9.910 1.00 0.00 257 GLU A C 7
ATOM 11734 O O . GLU A 1 79 ? 2.860 7.465 -10.664 1.00 0.00 257 GLU A O 7
ATOM 11746 N N . LYS A 1 80 ? 2.138 5.365 -10.303 1.00 0.00 258 LYS A N 7
ATOM 11747 C CA . LYS A 1 80 ? 1.680 5.169 -11.674 1.00 0.00 258 LYS A CA 7
ATOM 11748 C C . LYS A 1 80 ? 0.510 4.192 -11.722 1.00 0.00 258 LYS A C 7
ATOM 11749 O O . LYS A 1 80 ? 0.344 3.362 -10.828 1.00 0.00 258 LYS A O 7
ATOM 11768 N N . VAL A 1 81 ? -0.298 4.295 -12.772 1.00 0.00 259 VAL A N 7
ATOM 11769 C CA . VAL A 1 81 ? -1.451 3.418 -12.938 1.00 0.00 259 VAL A CA 7
ATOM 11770 C C . VAL A 1 81 ? -1.386 2.670 -14.265 1.00 0.00 259 VAL A C 7
ATOM 11771 O O . VAL A 1 81 ? -1.377 3.279 -15.334 1.00 0.00 259 VAL A O 7
ATOM 11784 N N . LYS A 1 82 ? -1.342 1.344 -14.188 1.00 0.00 260 LYS A N 7
ATOM 11785 C CA . LYS A 1 82 ? -1.279 0.510 -15.383 1.00 0.00 260 LYS A CA 7
ATOM 11786 C C . LYS A 1 82 ? -2.678 0.223 -15.919 1.00 0.00 260 LYS A C 7
ATOM 11787 O O . LYS A 1 82 ? -3.589 -0.106 -15.161 1.00 0.00 260 LYS A O 7
ATOM 11806 N N . GLY A 1 83 ? -2.841 0.348 -17.233 1.00 0.00 261 GLY A N 7
ATOM 11807 C CA . GLY A 1 83 ? -4.131 0.097 -17.848 1.00 0.00 261 GLY A CA 7
ATOM 11808 C C . GLY A 1 83 ? -5.286 0.546 -16.976 1.00 0.00 261 GLY A C 7
ATOM 11809 O O . GLY A 1 83 ? -5.160 1.500 -16.209 1.00 0.00 261 GLY A O 7
ATOM 11813 N N . ASN A 1 84 ? -6.417 -0.143 -17.093 1.00 0.00 262 ASN A N 7
ATOM 11814 C CA . ASN A 1 84 ? -7.601 0.191 -16.310 1.00 0.00 262 ASN A CA 7
ATOM 11815 C C . ASN A 1 84 ? -8.029 -0.988 -15.441 1.00 0.00 262 ASN A C 7
ATOM 11816 O O . ASN A 1 84 ? -9.037 -1.639 -15.714 1.00 0.00 262 ASN A O 7
ATOM 11827 N N . GLY A 1 85 ? -7.256 -1.255 -14.393 1.00 0.00 263 GLY A N 7
ATOM 11828 C CA . GLY A 1 85 ? -7.572 -2.354 -13.500 1.00 0.00 263 GLY A CA 7
ATOM 11829 C C . GLY A 1 85 ? -6.537 -3.460 -13.553 1.00 0.00 263 GLY A C 7
ATOM 11830 O O . GLY A 1 85 ? -6.831 -4.612 -13.234 1.00 0.00 263 GLY A O 7
ATOM 11834 N N . GLY A 1 86 ? -5.320 -3.111 -13.959 1.00 0.00 264 GLY A N 7
ATOM 11835 C CA . GLY A 1 86 ? -4.257 -4.094 -14.047 1.00 0.00 264 GLY A CA 7
ATOM 11836 C C . GLY A 1 86 ? -3.386 -4.120 -12.806 1.00 0.00 264 GLY A C 7
ATOM 11837 O O . GLY A 1 86 ? -3.635 -4.894 -11.881 1.00 0.00 264 GLY A O 7
ATOM 11841 N N . VAL A 1 87 ? -2.362 -3.274 -12.786 1.00 0.00 265 VAL A N 7
ATOM 11842 C CA . VAL A 1 87 ? -1.451 -3.203 -11.649 1.00 0.00 265 VAL A CA 7
ATOM 11843 C C . VAL A 1 87 ? -1.243 -1.761 -11.201 1.00 0.00 265 VAL A C 7
ATOM 11844 O O . VAL A 1 87 ? -1.293 -0.834 -12.010 1.00 0.00 265 VAL A O 7
ATOM 11857 N N . VAL A 1 88 ? -1.009 -1.577 -9.906 1.00 0.00 266 VAL A N 7
ATOM 11858 C CA . VAL A 1 88 ? -0.791 -0.248 -9.348 1.00 0.00 266 VAL A CA 7
ATOM 11859 C C . VAL A 1 88 ? 0.587 -0.140 -8.705 1.00 0.00 266 VAL A C 7
ATOM 11860 O O . VAL A 1 88 ? 1.049 -1.071 -8.045 1.00 0.00 266 VAL A O 7
ATOM 11873 N N . SER A 1 89 ? 1.238 1.002 -8.901 1.00 0.00 267 SER A N 7
ATOM 11874 C CA . SER A 1 89 ? 2.566 1.231 -8.343 1.00 0.00 267 SER A CA 7
ATOM 11875 C C . SER A 1 89 ? 2.483 2.073 -7.073 1.00 0.00 267 SER A C 7
ATOM 11876 O O . SER A 1 89 ? 2.034 3.219 -7.103 1.00 0.00 267 SER A O 7
ATOM 11884 N N . LEU A 1 90 ? 2.919 1.496 -5.959 1.00 0.00 268 LEU A N 7
ATOM 11885 C CA . LEU A 1 90 ? 2.895 2.192 -4.677 1.00 0.00 268 LEU A CA 7
ATOM 11886 C C . LEU A 1 90 ? 4.310 2.492 -4.194 1.00 0.00 268 LEU A C 7
ATOM 11887 O O . LEU A 1 90 ? 5.249 1.755 -4.494 1.00 0.00 268 LEU A O 7
ATOM 11903 N N . SER A 1 91 ? 4.455 3.580 -3.443 1.00 0.00 269 SER A N 7
ATOM 11904 C CA . SER A 1 91 ? 5.756 3.979 -2.920 1.00 0.00 269 SER A CA 7
ATOM 11905 C C . SER A 1 91 ? 5.613 4.635 -1.550 1.00 0.00 269 SER A C 7
ATOM 11906 O O . SER A 1 91 ? 4.620 5.307 -1.272 1.00 0.00 269 SER A O 7
ATOM 11914 N N . VAL A 1 92 ? 6.613 4.435 -0.697 1.00 0.00 270 VAL A N 7
ATOM 11915 C CA . VAL A 1 92 ? 6.600 5.007 0.644 1.00 0.00 270 VAL A CA 7
ATOM 11916 C C . VAL A 1 92 ? 6.890 6.503 0.605 1.00 0.00 270 VAL A C 7
ATOM 11917 O O . VAL A 1 92 ? 7.790 6.954 -0.103 1.00 0.00 270 VAL A O 7
ATOM 11930 N N . GLY A 1 93 ? 6.122 7.270 1.373 1.00 0.00 271 GLY A N 7
ATOM 11931 C CA . GLY A 1 93 ? 6.312 8.708 1.413 1.00 0.00 271 GLY A CA 7
ATOM 11932 C C . GLY A 1 93 ? 5.767 9.330 2.683 1.00 0.00 271 GLY A C 7
ATOM 11933 O O . GLY A 1 93 ? 4.560 9.532 2.816 1.00 0.00 271 GLY A O 7
ATOM 11937 N N . HIS A 1 94 ? 6.659 9.634 3.621 1.00 0.00 272 HIS A N 7
ATOM 11938 C CA . HIS A 1 94 ? 6.260 10.236 4.889 1.00 0.00 272 HIS A CA 7
ATOM 11939 C C . HIS A 1 94 ? 5.096 11.202 4.689 1.00 0.00 272 HIS A C 7
ATOM 11940 O O . HIS A 1 94 ? 5.120 12.042 3.789 1.00 0.00 272 HIS A O 7
ATOM 11955 N N . SER A 1 95 ? 4.077 11.076 5.533 1.00 0.00 273 SER A N 7
ATOM 11956 C CA . SER A 1 95 ? 2.901 11.934 5.446 1.00 0.00 273 SER A CA 7
ATOM 11957 C C . SER A 1 95 ? 2.079 11.862 6.730 1.00 0.00 273 SER A C 7
ATOM 11958 O O . SER A 1 95 ? 2.380 11.076 7.628 1.00 0.00 273 SER A O 7
ATOM 11966 N N . GLU A 1 96 ? 1.041 12.688 6.807 1.00 0.00 274 GLU A N 7
ATOM 11967 C CA . GLU A 1 96 ? 0.176 12.718 7.981 1.00 0.00 274 GLU A CA 7
ATOM 11968 C C . GLU A 1 96 ? -0.590 11.407 8.127 1.00 0.00 274 GLU A C 7
ATOM 11969 O O . GLU A 1 96 ? -1.617 11.200 7.481 1.00 0.00 274 GLU A O 7
ATOM 11981 N N . VAL A 1 97 ? -0.082 10.523 8.980 1.00 0.00 275 VAL A N 7
ATOM 11982 C CA . VAL A 1 97 ? -0.717 9.231 9.212 1.00 0.00 275 VAL A CA 7
ATOM 11983 C C . VAL A 1 97 ? -1.591 9.265 10.461 1.00 0.00 275 VAL A C 7
ATOM 11984 O O . VAL A 1 97 ? -2.729 8.796 10.448 1.00 0.00 275 VAL A O 7
ATOM 11997 N N . SER A 1 98 ? -1.051 9.824 11.539 1.00 0.00 276 SER A N 7
ATOM 11998 C CA . SER A 1 98 ? -1.780 9.916 12.799 1.00 0.00 276 SER A CA 7
ATOM 11999 C C . SER A 1 98 ? -3.266 10.154 12.550 1.00 0.00 276 SER A C 7
ATOM 12000 O O . SER A 1 98 ? -3.649 11.091 11.849 1.00 0.00 276 SER A O 7
ATOM 12008 N N . THR A 1 99 ? -4.101 9.297 13.130 1.00 0.00 277 THR A N 7
ATOM 12009 C CA . THR A 1 99 ? -5.545 9.412 12.972 1.00 0.00 277 THR A CA 7
ATOM 12010 C C . THR A 1 99 ? -6.281 8.665 14.079 1.00 0.00 277 THR A C 7
ATOM 12011 O O . THR A 1 99 ? -5.750 7.721 14.662 1.00 0.00 277 THR A O 7
ATOM 12022 N N . ALA A 1 100 ? -7.506 9.095 14.363 1.00 0.00 278 ALA A N 7
ATOM 12023 C CA . ALA A 1 100 ? -8.315 8.465 15.399 1.00 0.00 278 ALA A CA 7
ATOM 12024 C C . ALA A 1 100 ? -9.537 7.777 14.798 1.00 0.00 278 ALA A C 7
ATOM 12025 O O . ALA A 1 100 ? -9.830 7.936 13.613 1.00 0.00 278 ALA A O 7
ATOM 12032 N N . ILE A 1 101 ? -10.245 7.014 15.623 1.00 0.00 279 ILE A N 7
ATOM 12033 C CA . ILE A 1 101 ? -11.436 6.303 15.173 1.00 0.00 279 ILE A CA 7
ATOM 12034 C C . ILE A 1 101 ? -12.295 7.185 14.273 1.00 0.00 279 ILE A C 7
ATOM 12035 O O . ILE A 1 101 ? -12.444 8.381 14.519 1.00 0.00 279 ILE A O 7
ATOM 12051 N N . ALA A 1 102 ? -12.859 6.584 13.230 1.00 0.00 280 ALA A N 7
ATOM 12052 C CA . ALA A 1 102 ? -13.707 7.314 12.296 1.00 0.00 280 ALA A CA 7
ATOM 12053 C C . ALA A 1 102 ? -15.080 6.662 12.176 1.00 0.00 280 ALA A C 7
ATOM 12054 O O . ALA A 1 102 ? -16.043 7.292 11.738 1.00 0.00 280 ALA A O 7
ATOM 12061 N N . THR A 1 103 ? -15.165 5.394 12.569 1.00 0.00 281 THR A N 7
ATOM 12062 C CA . THR A 1 103 ? -16.420 4.656 12.504 1.00 0.00 281 THR A CA 7
ATOM 12063 C C . THR A 1 103 ? -17.275 4.917 13.739 1.00 0.00 281 THR A C 7
ATOM 12064 O O . THR A 1 103 ? -16.773 5.363 14.770 1.00 0.00 281 THR A O 7
ATOM 12075 N N . GLU A 1 104 ? -18.569 4.634 13.627 1.00 0.00 282 GLU A N 7
ATOM 12076 C CA . GLU A 1 104 ? -19.494 4.839 14.736 1.00 0.00 282 GLU A CA 7
ATOM 12077 C C . GLU A 1 104 ? -20.423 3.639 14.898 1.00 0.00 282 GLU A C 7
ATOM 12078 O O . GLU A 1 104 ? -20.333 2.667 14.149 1.00 0.00 282 GLU A O 7
ATOM 12090 N N . GLN A 1 105 ? -21.313 3.716 15.882 1.00 0.00 283 GLN A N 7
ATOM 12091 C CA . GLN A 1 105 ? -22.257 2.636 16.144 1.00 0.00 283 GLN A CA 7
ATOM 12092 C C . GLN A 1 105 ? -23.517 3.167 16.819 1.00 0.00 283 GLN A C 7
ATOM 12093 O O . GLN A 1 105 ? -23.446 3.833 17.851 1.00 0.00 283 GLN A O 7
ATOM 12107 N N . GLN A 1 106 ? -24.670 2.867 16.228 1.00 0.00 284 GLN A N 7
ATOM 12108 C CA . GLN A 1 106 ? -25.946 3.316 16.773 1.00 0.00 284 GLN A CA 7
ATOM 12109 C C . GLN A 1 106 ? -26.111 2.860 18.219 1.00 0.00 284 GLN A C 7
ATOM 12110 O O . GLN A 1 106 ? -25.413 1.957 18.679 1.00 0.00 284 GLN A O 7
ATOM 12124 N N . SER A 1 107 ? -27.039 3.492 18.931 1.00 0.00 285 SER A N 7
ATOM 12125 C CA . SER A 1 107 ? -27.293 3.154 20.326 1.00 0.00 285 SER A CA 7
ATOM 12126 C C . SER A 1 107 ? -28.400 2.110 20.440 1.00 0.00 285 SER A C 7
ATOM 12127 O O . SER A 1 107 ? -29.583 2.448 20.496 1.00 0.00 285 SER A O 7
ATOM 12135 N N . TRP A 1 108 ? -28.008 0.842 20.473 1.00 0.00 286 TRP A N 7
ATOM 12136 C CA . TRP A 1 108 ? -28.966 -0.252 20.579 1.00 0.00 286 TRP A CA 7
ATOM 12137 C C . TRP A 1 108 ? -29.593 -0.293 21.969 1.00 0.00 286 TRP A C 7
ATOM 12138 O O . TRP A 1 108 ? -29.211 0.471 22.854 1.00 0.00 286 TRP A O 7
ATOM 12159 N N . ASN A 1 109 ? -30.556 -1.190 22.152 1.00 0.00 287 ASN A N 7
ATOM 12160 C CA . ASN A 1 109 ? -31.236 -1.330 23.435 1.00 0.00 287 ASN A CA 7
ATOM 12161 C C . ASN A 1 109 ? -31.542 -2.795 23.732 1.00 0.00 287 ASN A C 7
ATOM 12162 O O . ASN A 1 109 ? -31.602 -3.624 22.823 1.00 0.00 287 ASN A O 7
ATOM 12173 N N . LEU A 1 110 ? -31.736 -3.106 25.008 1.00 0.00 288 LEU A N 7
ATOM 12174 C CA . LEU A 1 110 ? -32.037 -4.471 25.426 1.00 0.00 288 LEU A CA 7
ATOM 12175 C C . LEU A 1 110 ? -32.599 -4.496 26.844 1.00 0.00 288 LEU A C 7
ATOM 12176 O O . LEU A 1 110 ? -32.192 -3.708 27.696 1.00 0.00 288 LEU A O 7
ATOM 12192 N N . ASN A 1 111 ? -33.533 -5.408 27.089 1.00 0.00 289 ASN A N 7
ATOM 12193 C CA . ASN A 1 111 ? -34.149 -5.537 28.405 1.00 0.00 289 ASN A CA 7
ATOM 12194 C C . ASN A 1 111 ? -33.163 -6.118 29.413 1.00 0.00 289 ASN A C 7
ATOM 12195 O O . ASN A 1 111 ? -32.477 -7.100 29.131 1.00 0.00 289 ASN A O 7
ATOM 12206 N N . ASN A 1 112 ? -33.097 -5.503 30.589 1.00 0.00 290 ASN A N 7
ATOM 12207 C CA . ASN A 1 112 ? -32.194 -5.959 31.640 1.00 0.00 290 ASN A CA 7
ATOM 12208 C C . ASN A 1 112 ? -32.926 -6.853 32.636 1.00 0.00 290 ASN A C 7
ATOM 12209 O O . ASN A 1 112 ? -33.481 -6.375 33.626 1.00 0.00 290 ASN A O 7
ATOM 12220 N N . LEU A 1 113 ? -32.922 -8.154 32.368 1.00 0.00 291 LEU A N 7
ATOM 12221 C CA . LEU A 1 113 ? -33.584 -9.118 33.240 1.00 0.00 291 LEU A CA 7
ATOM 12222 C C . LEU A 1 113 ? -32.697 -10.334 33.482 1.00 0.00 291 LEU A C 7
ATOM 12223 O O . LEU A 1 113 ? -31.753 -10.585 32.732 1.00 0.00 291 LEU A O 7
ATOM 12239 N N . SER A 1 114 ? -33.007 -11.088 34.532 1.00 0.00 292 SER A N 7
ATOM 12240 C CA . SER A 1 114 ? -32.236 -12.278 34.874 1.00 0.00 292 SER A CA 7
ATOM 12241 C C . SER A 1 114 ? -33.107 -13.528 34.801 1.00 0.00 292 SER A C 7
ATOM 12242 O O . SER A 1 114 ? -34.012 -13.717 35.614 1.00 0.00 292 SER A O 7
ATOM 12250 N N . GLY A 1 115 ? -32.827 -14.381 33.820 1.00 0.00 293 GLY A N 7
ATOM 12251 C CA . GLY A 1 115 ? -33.593 -15.603 33.657 1.00 0.00 293 GLY A CA 7
ATOM 12252 C C . GLY A 1 115 ? -32.954 -16.561 32.673 1.00 0.00 293 GLY A C 7
ATOM 12253 O O . GLY A 1 115 ? -32.179 -16.165 31.802 1.00 0.00 293 GLY A O 7
ATOM 12257 N N . PRO A 1 116 ? -33.278 -17.856 32.805 1.00 0.00 294 PRO A N 7
ATOM 12258 C CA . PRO A 1 116 ? -32.740 -18.901 31.929 1.00 0.00 294 PRO A CA 7
ATOM 12259 C C . PRO A 1 116 ? -33.290 -18.807 30.510 1.00 0.00 294 PRO A C 7
ATOM 12260 O O . PRO A 1 116 ? -32.639 -19.226 29.553 1.00 0.00 294 PRO A O 7
ATOM 12271 N N . SER A 1 117 ? -34.492 -18.255 30.381 1.00 0.00 295 SER A N 7
ATOM 12272 C CA . SER A 1 117 ? -35.131 -18.110 29.078 1.00 0.00 295 SER A CA 7
ATOM 12273 C C . SER A 1 117 ? -34.675 -16.827 28.390 1.00 0.00 295 SER A C 7
ATOM 12274 O O . SER A 1 117 ? -35.040 -15.725 28.801 1.00 0.00 295 SER A O 7
ATOM 12282 N N . SER A 1 118 ? -33.875 -16.978 27.339 1.00 0.00 296 SER A N 7
ATOM 12283 C CA . SER A 1 118 ? -33.365 -15.833 26.595 1.00 0.00 296 SER A CA 7
ATOM 12284 C C . SER A 1 118 ? -33.494 -16.061 25.092 1.00 0.00 296 SER A C 7
ATOM 12285 O O . SER A 1 118 ? -33.237 -17.156 24.595 1.00 0.00 296 SER A O 7
ATOM 12293 N N . GLY A 1 119 ? -33.894 -15.016 24.373 1.00 0.00 297 GLY A N 7
ATOM 12294 C CA . GLY A 1 119 ? -34.050 -15.122 22.934 1.00 0.00 297 GLY A CA 7
ATOM 12295 C C . GLY A 1 119 ? -32.820 -15.692 22.258 1.00 0.00 297 GLY A C 7
ATOM 12296 O O . GLY A 1 119 ? -31.836 -14.984 22.043 1.00 0.00 297 GLY A O 7
ATOM 12300 N N . GLY A 1 1 ? -14.093 27.592 -17.477 1.00 0.00 179 GLY A N 8
ATOM 12301 C CA . GLY A 1 1 ? -13.341 26.482 -16.922 1.00 0.00 179 GLY A CA 8
ATOM 12302 C C . GLY A 1 1 ? -13.227 26.556 -15.413 1.00 0.00 179 GLY A C 8
ATOM 12303 O O . GLY A 1 1 ? -12.147 26.808 -14.876 1.00 0.00 179 GLY A O 8
ATOM 12307 N N . SER A 1 2 ? -14.343 26.339 -14.725 1.00 0.00 180 SER A N 8
ATOM 12308 C CA . SER A 1 2 ? -14.365 26.388 -13.268 1.00 0.00 180 SER A CA 8
ATOM 12309 C C . SER A 1 2 ? -14.971 25.112 -12.690 1.00 0.00 180 SER A C 8
ATOM 12310 O O . SER A 1 2 ? -15.826 24.481 -13.312 1.00 0.00 180 SER A O 8
ATOM 12318 N N . SER A 1 3 ? -14.520 24.738 -11.497 1.00 0.00 181 SER A N 8
ATOM 12319 C CA . SER A 1 3 ? -15.014 23.536 -10.836 1.00 0.00 181 SER A CA 8
ATOM 12320 C C . SER A 1 3 ? -16.536 23.457 -10.917 1.00 0.00 181 SER A C 8
ATOM 12321 O O . SER A 1 3 ? -17.091 22.492 -11.441 1.00 0.00 181 SER A O 8
ATOM 12329 N N . GLY A 1 4 ? -17.204 24.481 -10.395 1.00 0.00 182 GLY A N 8
ATOM 12330 C CA . GLY A 1 4 ? -18.655 24.508 -10.418 1.00 0.00 182 GLY A CA 8
ATOM 12331 C C . GLY A 1 4 ? -19.239 25.276 -9.248 1.00 0.00 182 GLY A C 8
ATOM 12332 O O . GLY A 1 4 ? -18.519 25.974 -8.534 1.00 0.00 182 GLY A O 8
ATOM 12336 N N . SER A 1 5 ? -20.547 25.148 -9.053 1.00 0.00 183 SER A N 8
ATOM 12337 C CA . SER A 1 5 ? -21.229 25.840 -7.965 1.00 0.00 183 SER A CA 8
ATOM 12338 C C . SER A 1 5 ? -22.112 24.877 -7.178 1.00 0.00 183 SER A C 8
ATOM 12339 O O . SER A 1 5 ? -22.801 25.275 -6.238 1.00 0.00 183 SER A O 8
ATOM 12347 N N . SER A 1 6 ? -22.086 23.606 -7.568 1.00 0.00 184 SER A N 8
ATOM 12348 C CA . SER A 1 6 ? -22.887 22.586 -6.903 1.00 0.00 184 SER A CA 8
ATOM 12349 C C . SER A 1 6 ? -21.995 21.519 -6.275 1.00 0.00 184 SER A C 8
ATOM 12350 O O . SER A 1 6 ? -21.191 20.886 -6.958 1.00 0.00 184 SER A O 8
ATOM 12358 N N . GLY A 1 7 ? -22.144 21.326 -4.968 1.00 0.00 185 GLY A N 8
ATOM 12359 C CA . GLY A 1 7 ? -21.346 20.336 -4.269 1.00 0.00 185 GLY A CA 8
ATOM 12360 C C . GLY A 1 7 ? -21.809 18.919 -4.544 1.00 0.00 185 GLY A C 8
ATOM 12361 O O . GLY A 1 7 ? -21.106 18.142 -5.191 1.00 0.00 185 GLY A O 8
ATOM 12365 N N . LYS A 1 8 ? -22.995 18.579 -4.050 1.00 0.00 186 LYS A N 8
ATOM 12366 C CA . LYS A 1 8 ? -23.552 17.246 -4.245 1.00 0.00 186 LYS A CA 8
ATOM 12367 C C . LYS A 1 8 ? -23.360 16.781 -5.685 1.00 0.00 186 LYS A C 8
ATOM 12368 O O . LYS A 1 8 ? -23.189 17.595 -6.592 1.00 0.00 186 LYS A O 8
ATOM 12387 N N . ASN A 1 9 ? -23.392 15.468 -5.888 1.00 0.00 187 ASN A N 8
ATOM 12388 C CA . ASN A 1 9 ? -23.222 14.896 -7.219 1.00 0.00 187 ASN A CA 8
ATOM 12389 C C . ASN A 1 9 ? -24.219 13.766 -7.456 1.00 0.00 187 ASN A C 8
ATOM 12390 O O . ASN A 1 9 ? -24.753 13.185 -6.510 1.00 0.00 187 ASN A O 8
ATOM 12401 N N . VAL A 1 10 ? -24.466 13.458 -8.725 1.00 0.00 188 VAL A N 8
ATOM 12402 C CA . VAL A 1 10 ? -25.397 12.396 -9.088 1.00 0.00 188 VAL A CA 8
ATOM 12403 C C . VAL A 1 10 ? -24.664 11.205 -9.693 1.00 0.00 188 VAL A C 8
ATOM 12404 O O . VAL A 1 10 ? -24.889 10.061 -9.302 1.00 0.00 188 VAL A O 8
ATOM 12417 N N . ASN A 1 11 ? -23.785 11.483 -10.651 1.00 0.00 189 ASN A N 8
ATOM 12418 C CA . ASN A 1 11 ? -23.018 10.433 -11.312 1.00 0.00 189 ASN A CA 8
ATOM 12419 C C . ASN A 1 11 ? -21.570 10.432 -10.829 1.00 0.00 189 ASN A C 8
ATOM 12420 O O . ASN A 1 11 ? -20.735 11.181 -11.336 1.00 0.00 189 ASN A O 8
ATOM 12431 N N . ARG A 1 12 ? -21.281 9.584 -9.847 1.00 0.00 190 ARG A N 8
ATOM 12432 C CA . ARG A 1 12 ? -19.935 9.485 -9.295 1.00 0.00 190 ARG A CA 8
ATOM 12433 C C . ARG A 1 12 ? -19.102 8.471 -10.073 1.00 0.00 190 ARG A C 8
ATOM 12434 O O . ARG A 1 12 ? -19.569 7.375 -10.383 1.00 0.00 190 ARG A O 8
ATOM 12455 N N . VAL A 1 13 ? -17.865 8.844 -10.387 1.00 0.00 191 VAL A N 8
ATOM 12456 C CA . VAL A 1 13 ? -16.966 7.968 -11.128 1.00 0.00 191 VAL A CA 8
ATOM 12457 C C . VAL A 1 13 ? -15.791 7.527 -10.262 1.00 0.00 191 VAL A C 8
ATOM 12458 O O . VAL A 1 13 ? -14.671 7.371 -10.750 1.00 0.00 191 VAL A O 8
ATOM 12471 N N . LEU A 1 14 ? -16.053 7.327 -8.975 1.00 0.00 192 LEU A N 8
ATOM 12472 C CA . LEU A 1 14 ? -15.017 6.904 -8.040 1.00 0.00 192 LEU A CA 8
ATOM 12473 C C . LEU A 1 14 ? -14.526 5.498 -8.372 1.00 0.00 192 LEU A C 8
ATOM 12474 O O . LEU A 1 14 ? -14.974 4.517 -7.780 1.00 0.00 192 LEU A O 8
ATOM 12490 N N . SER A 1 15 ? -13.600 5.410 -9.322 1.00 0.00 193 SER A N 8
ATOM 12491 C CA . SER A 1 15 ? -13.048 4.124 -9.734 1.00 0.00 193 SER A CA 8
ATOM 12492 C C . SER A 1 15 ? -11.542 4.226 -9.956 1.00 0.00 193 SER A C 8
ATOM 12493 O O . SER A 1 15 ? -11.002 5.317 -10.132 1.00 0.00 193 SER A O 8
ATOM 12501 N N . ALA A 1 16 ? -10.870 3.079 -9.946 1.00 0.00 194 ALA A N 8
ATOM 12502 C CA . ALA A 1 16 ? -9.427 3.037 -10.149 1.00 0.00 194 ALA A CA 8
ATOM 12503 C C . ALA A 1 16 ? -9.019 3.861 -11.365 1.00 0.00 194 ALA A C 8
ATOM 12504 O O . ALA A 1 16 ? -8.177 4.752 -11.268 1.00 0.00 194 ALA A O 8
ATOM 12511 N N . GLU A 1 17 ? -9.622 3.556 -12.510 1.00 0.00 195 GLU A N 8
ATOM 12512 C CA . GLU A 1 17 ? -9.319 4.268 -13.746 1.00 0.00 195 GLU A CA 8
ATOM 12513 C C . GLU A 1 17 ? -9.573 5.764 -13.588 1.00 0.00 195 GLU A C 8
ATOM 12514 O O . GLU A 1 17 ? -9.092 6.573 -14.380 1.00 0.00 195 GLU A O 8
ATOM 12526 N N . ALA A 1 18 ? -10.333 6.124 -12.559 1.00 0.00 196 ALA A N 8
ATOM 12527 C CA . ALA A 1 18 ? -10.651 7.522 -12.295 1.00 0.00 196 ALA A CA 8
ATOM 12528 C C . ALA A 1 18 ? -9.618 8.154 -11.368 1.00 0.00 196 ALA A C 8
ATOM 12529 O O . ALA A 1 18 ? -9.463 9.375 -11.335 1.00 0.00 196 ALA A O 8
ATOM 12536 N N . LEU A 1 19 ? -8.915 7.315 -10.615 1.00 0.00 197 LEU A N 8
ATOM 12537 C CA . LEU A 1 19 ? -7.896 7.792 -9.686 1.00 0.00 197 LEU A CA 8
ATOM 12538 C C . LEU A 1 19 ? -6.801 8.556 -10.423 1.00 0.00 197 LEU A C 8
ATOM 12539 O O . LEU A 1 19 ? -6.848 8.707 -11.644 1.00 0.00 197 LEU A O 8
ATOM 12555 N N . LYS A 1 20 ? -5.814 9.034 -9.674 1.00 0.00 198 LYS A N 8
ATOM 12556 C CA . LYS A 1 20 ? -4.703 9.780 -10.255 1.00 0.00 198 LYS A CA 8
ATOM 12557 C C . LYS A 1 20 ? -3.450 9.647 -9.395 1.00 0.00 198 LYS A C 8
ATOM 12558 O O . LYS A 1 20 ? -3.517 9.524 -8.172 1.00 0.00 198 LYS A O 8
ATOM 12577 N N . PRO A 1 21 ? -2.279 9.675 -10.048 1.00 0.00 199 PRO A N 8
ATOM 12578 C CA . PRO A 1 21 ? -0.988 9.561 -9.362 1.00 0.00 199 PRO A CA 8
ATOM 12579 C C . PRO A 1 21 ? -0.664 10.796 -8.528 1.00 0.00 199 PRO A C 8
ATOM 12580 O O . PRO A 1 21 ? -0.639 11.914 -9.041 1.00 0.00 199 PRO A O 8
ATOM 12591 N N . GLY A 1 22 ? -0.416 10.586 -7.239 1.00 0.00 200 GLY A N 8
ATOM 12592 C CA . GLY A 1 22 ? -0.097 11.691 -6.355 1.00 0.00 200 GLY A CA 8
ATOM 12593 C C . GLY A 1 22 ? -1.014 11.753 -5.150 1.00 0.00 200 GLY A C 8
ATOM 12594 O O . GLY A 1 22 ? -0.952 12.697 -4.362 1.00 0.00 200 GLY A O 8
ATOM 12598 N N . MET A 1 23 ? -1.869 10.746 -5.006 1.00 0.00 201 MET A N 8
ATOM 12599 C CA . MET A 1 23 ? -2.804 10.691 -3.888 1.00 0.00 201 MET A CA 8
ATOM 12600 C C . MET A 1 23 ? -2.185 9.966 -2.697 1.00 0.00 201 MET A C 8
ATOM 12601 O O . MET A 1 23 ? -1.686 8.848 -2.830 1.00 0.00 201 MET A O 8
ATOM 12615 N N . LEU A 1 24 ? -2.222 10.609 -1.535 1.00 0.00 202 LEU A N 8
ATOM 12616 C CA . LEU A 1 24 ? -1.664 10.025 -0.320 1.00 0.00 202 LEU A CA 8
ATOM 12617 C C . LEU A 1 24 ? -2.713 9.201 0.419 1.00 0.00 202 LEU A C 8
ATOM 12618 O O . LEU A 1 24 ? -3.661 9.747 0.986 1.00 0.00 202 LEU A O 8
ATOM 12634 N N . LEU A 1 25 ? -2.537 7.884 0.411 1.00 0.00 203 LEU A N 8
ATOM 12635 C CA . LEU A 1 25 ? -3.468 6.984 1.083 1.00 0.00 203 LEU A CA 8
ATOM 12636 C C . LEU A 1 25 ? -2.721 5.979 1.955 1.00 0.00 203 LEU A C 8
ATOM 12637 O O . LEU A 1 25 ? -1.813 5.289 1.488 1.00 0.00 203 LEU A O 8
ATOM 12653 N N . THR A 1 26 ? -3.109 5.900 3.224 1.00 0.00 204 THR A N 8
ATOM 12654 C CA . THR A 1 26 ? -2.477 4.979 4.160 1.00 0.00 204 THR A CA 8
ATOM 12655 C C . THR A 1 26 ? -3.088 3.586 4.059 1.00 0.00 204 THR A C 8
ATOM 12656 O O . THR A 1 26 ? -4.284 3.405 4.283 1.00 0.00 204 THR A O 8
ATOM 12667 N N . GLY A 1 27 ? -2.259 2.604 3.720 1.00 0.00 205 GLY A N 8
ATOM 12668 C CA . GLY A 1 27 ? -2.737 1.239 3.596 1.00 0.00 205 GLY A CA 8
ATOM 12669 C C . GLY A 1 27 ? -2.104 0.309 4.612 1.00 0.00 205 GLY A C 8
ATOM 12670 O O . GLY A 1 27 ? -1.087 0.641 5.222 1.00 0.00 205 GLY A O 8
ATOM 12674 N N . THR A 1 28 ? -2.708 -0.861 4.798 1.00 0.00 206 THR A N 8
ATOM 12675 C CA . THR A 1 28 ? -2.200 -1.841 5.749 1.00 0.00 206 THR A CA 8
ATOM 12676 C C . THR A 1 28 ? -1.697 -3.091 5.035 1.00 0.00 206 THR A C 8
ATOM 12677 O O . THR A 1 28 ? -2.351 -3.605 4.127 1.00 0.00 206 THR A O 8
ATOM 12688 N N . VAL A 1 29 ? -0.532 -3.576 5.452 1.00 0.00 207 VAL A N 8
ATOM 12689 C CA . VAL A 1 29 ? 0.058 -4.767 4.853 1.00 0.00 207 VAL A CA 8
ATOM 12690 C C . VAL A 1 29 ? -0.851 -5.978 5.029 1.00 0.00 207 VAL A C 8
ATOM 12691 O O . VAL A 1 29 ? -1.179 -6.363 6.151 1.00 0.00 207 VAL A O 8
ATOM 12704 N N . SER A 1 30 ? -1.253 -6.577 3.912 1.00 0.00 208 SER A N 8
ATOM 12705 C CA . SER A 1 30 ? -2.127 -7.743 3.943 1.00 0.00 208 SER A CA 8
ATOM 12706 C C . SER A 1 30 ? -1.316 -9.026 4.097 1.00 0.00 208 SER A C 8
ATOM 12707 O O . SER A 1 30 ? -1.660 -9.899 4.893 1.00 0.00 208 SER A O 8
ATOM 12715 N N . SER A 1 31 ? -0.237 -9.132 3.329 1.00 0.00 209 SER A N 8
ATOM 12716 C CA . SER A 1 31 ? 0.623 -10.309 3.376 1.00 0.00 209 SER A CA 8
ATOM 12717 C C . SER A 1 31 ? 2.025 -9.978 2.874 1.00 0.00 209 SER A C 8
ATOM 12718 O O . SER A 1 31 ? 2.217 -9.030 2.112 1.00 0.00 209 SER A O 8
ATOM 12726 N N . LEU A 1 32 ? 3.003 -10.766 3.308 1.00 0.00 210 LEU A N 8
ATOM 12727 C CA . LEU A 1 32 ? 4.389 -10.558 2.904 1.00 0.00 210 LEU A CA 8
ATOM 12728 C C . LEU A 1 32 ? 4.794 -11.548 1.817 1.00 0.00 210 LEU A C 8
ATOM 12729 O O . LEU A 1 32 ? 4.596 -12.755 1.958 1.00 0.00 210 LEU A O 8
ATOM 12745 N N . GLU A 1 33 ? 5.362 -11.030 0.733 1.00 0.00 211 GLU A N 8
ATOM 12746 C CA . GLU A 1 33 ? 5.796 -11.869 -0.378 1.00 0.00 211 GLU A CA 8
ATOM 12747 C C . GLU A 1 33 ? 7.309 -11.794 -0.559 1.00 0.00 211 GLU A C 8
ATOM 12748 O O . GLU A 1 33 ? 7.935 -10.787 -0.226 1.00 0.00 211 GLU A O 8
ATOM 12760 N N . ASP A 1 34 ? 7.890 -12.865 -1.086 1.00 0.00 212 ASP A N 8
ATOM 12761 C CA . ASP A 1 34 ? 9.330 -12.922 -1.312 1.00 0.00 212 ASP A CA 8
ATOM 12762 C C . ASP A 1 34 ? 9.736 -12.002 -2.459 1.00 0.00 212 ASP A C 8
ATOM 12763 O O . ASP A 1 34 ? 10.894 -11.595 -2.562 1.00 0.00 212 ASP A O 8
ATOM 12772 N N . HIS A 1 35 ? 8.777 -11.679 -3.321 1.00 0.00 213 HIS A N 8
ATOM 12773 C CA . HIS A 1 35 ? 9.035 -10.808 -4.461 1.00 0.00 213 HIS A CA 8
ATOM 12774 C C . HIS A 1 35 ? 8.643 -9.368 -4.145 1.00 0.00 213 HIS A C 8
ATOM 12775 O O . HIS A 1 35 ? 9.057 -8.435 -4.832 1.00 0.00 213 HIS A O 8
ATOM 12790 N N . GLY A 1 36 ? 7.839 -9.194 -3.100 1.00 0.00 214 GLY A N 8
ATOM 12791 C CA . GLY A 1 36 ? 7.404 -7.865 -2.711 1.00 0.00 214 GLY A CA 8
ATOM 12792 C C . GLY A 1 36 ? 6.486 -7.886 -1.505 1.00 0.00 214 GLY A C 8
ATOM 12793 O O . GLY A 1 36 ? 6.481 -8.847 -0.735 1.00 0.00 214 GLY A O 8
ATOM 12797 N N . TYR A 1 37 ? 5.707 -6.822 -1.339 1.00 0.00 215 TYR A N 8
ATOM 12798 C CA . TYR A 1 37 ? 4.783 -6.720 -0.215 1.00 0.00 215 TYR A CA 8
ATOM 12799 C C . TYR A 1 37 ? 3.393 -6.307 -0.689 1.00 0.00 215 TYR A C 8
ATOM 12800 O O . TYR A 1 37 ? 3.248 -5.404 -1.514 1.00 0.00 215 TYR A O 8
ATOM 12818 N N . LEU A 1 38 ? 2.373 -6.973 -0.160 1.00 0.00 216 LEU A N 8
ATOM 12819 C CA . LEU A 1 38 ? 0.993 -6.677 -0.526 1.00 0.00 216 LEU A CA 8
ATOM 12820 C C . LEU A 1 38 ? 0.422 -5.568 0.352 1.00 0.00 216 LEU A C 8
ATOM 12821 O O . LEU A 1 38 ? 0.509 -5.627 1.579 1.00 0.00 216 LEU A O 8
ATOM 12837 N N . VAL A 1 39 ? -0.164 -4.558 -0.283 1.00 0.00 217 VAL A N 8
ATOM 12838 C CA . VAL A 1 39 ? -0.752 -3.438 0.440 1.00 0.00 217 VAL A CA 8
ATOM 12839 C C . VAL A 1 39 ? -2.270 -3.428 0.299 1.00 0.00 217 VAL A C 8
ATOM 12840 O O . VAL A 1 39 ? -2.801 -3.492 -0.810 1.00 0.00 217 VAL A O 8
ATOM 12853 N N . ASP A 1 40 ? -2.963 -3.348 1.429 1.00 0.00 218 ASP A N 8
ATOM 12854 C CA . ASP A 1 40 ? -4.422 -3.329 1.432 1.00 0.00 218 ASP A CA 8
ATOM 12855 C C . ASP A 1 40 ? -4.947 -1.936 1.098 1.00 0.00 218 ASP A C 8
ATOM 12856 O O . ASP A 1 40 ? -4.485 -0.939 1.653 1.00 0.00 218 ASP A O 8
ATOM 12865 N N . ILE A 1 41 ? -5.914 -1.877 0.189 1.00 0.00 219 ILE A N 8
ATOM 12866 C CA . ILE A 1 41 ? -6.502 -0.607 -0.219 1.00 0.00 219 ILE A CA 8
ATOM 12867 C C . ILE A 1 41 ? -8.015 -0.617 -0.033 1.00 0.00 219 ILE A C 8
ATOM 12868 O O . ILE A 1 41 ? -8.650 0.435 0.031 1.00 0.00 219 ILE A O 8
ATOM 12884 N N . GLY A 1 42 ? -8.587 -1.814 0.055 1.00 0.00 220 GLY A N 8
ATOM 12885 C CA . GLY A 1 42 ? -10.022 -1.939 0.235 1.00 0.00 220 GLY A CA 8
ATOM 12886 C C . GLY A 1 42 ? -10.796 -1.604 -1.025 1.00 0.00 220 GLY A C 8
ATOM 12887 O O . GLY A 1 42 ? -11.644 -0.712 -1.023 1.00 0.00 220 GLY A O 8
ATOM 12891 N N . VAL A 1 43 ? -10.502 -2.320 -2.105 1.00 0.00 221 VAL A N 8
ATOM 12892 C CA . VAL A 1 43 ? -11.176 -2.095 -3.379 1.00 0.00 221 VAL A CA 8
ATOM 12893 C C . VAL A 1 43 ? -11.480 -3.413 -4.081 1.00 0.00 221 VAL A C 8
ATOM 12894 O O . VAL A 1 43 ? -10.664 -4.335 -4.074 1.00 0.00 221 VAL A O 8
ATOM 12907 N N . ASP A 1 44 ? -12.660 -3.496 -4.686 1.00 0.00 222 ASP A N 8
ATOM 12908 C CA . ASP A 1 44 ? -13.072 -4.701 -5.395 1.00 0.00 222 ASP A CA 8
ATOM 12909 C C . ASP A 1 44 ? -12.730 -4.604 -6.879 1.00 0.00 222 ASP A C 8
ATOM 12910 O O . ASP A 1 44 ? -13.498 -4.059 -7.669 1.00 0.00 222 ASP A O 8
ATOM 12919 N N . GLY A 1 45 ? -11.569 -5.136 -7.249 1.00 0.00 223 GLY A N 8
ATOM 12920 C CA . GLY A 1 45 ? -11.143 -5.097 -8.636 1.00 0.00 223 GLY A CA 8
ATOM 12921 C C . GLY A 1 45 ? -9.882 -4.280 -8.833 1.00 0.00 223 GLY A C 8
ATOM 12922 O O . GLY A 1 45 ? -9.754 -3.548 -9.815 1.00 0.00 223 GLY A O 8
ATOM 12926 N N . THR A 1 46 ? -8.947 -4.402 -7.896 1.00 0.00 224 THR A N 8
ATOM 12927 C CA . THR A 1 46 ? -7.691 -3.667 -7.970 1.00 0.00 224 THR A CA 8
ATOM 12928 C C . THR A 1 46 ? -6.601 -4.357 -7.157 1.00 0.00 224 THR A C 8
ATOM 12929 O O . THR A 1 46 ? -6.814 -4.723 -6.001 1.00 0.00 224 THR A O 8
ATOM 12940 N N . ARG A 1 47 ? -5.434 -4.530 -7.768 1.00 0.00 225 ARG A N 8
ATOM 12941 C CA . ARG A 1 47 ? -4.311 -5.177 -7.101 1.00 0.00 225 ARG A CA 8
ATOM 12942 C C . ARG A 1 47 ? -3.141 -4.209 -6.944 1.00 0.00 225 ARG A C 8
ATOM 12943 O O . ARG A 1 47 ? -2.655 -3.644 -7.923 1.00 0.00 225 ARG A O 8
ATOM 12964 N N . ALA A 1 48 ? -2.695 -4.024 -5.706 1.00 0.00 226 ALA A N 8
ATOM 12965 C CA . ALA A 1 48 ? -1.582 -3.126 -5.422 1.00 0.00 226 ALA A CA 8
ATOM 12966 C C . ALA A 1 48 ? -0.381 -3.895 -4.881 1.00 0.00 226 ALA A C 8
ATOM 12967 O O . ALA A 1 48 ? -0.482 -4.595 -3.873 1.00 0.00 226 ALA A O 8
ATOM 12974 N N . PHE A 1 49 ? 0.754 -3.762 -5.558 1.00 0.00 227 PHE A N 8
ATOM 12975 C CA . PHE A 1 49 ? 1.975 -4.446 -5.147 1.00 0.00 227 PHE A CA 8
ATOM 12976 C C . PHE A 1 49 ? 3.117 -3.452 -4.957 1.00 0.00 227 PHE A C 8
ATOM 12977 O O . PHE A 1 49 ? 3.247 -2.486 -5.710 1.00 0.00 227 PHE A O 8
ATOM 12994 N N . LEU A 1 50 ? 3.944 -3.697 -3.946 1.00 0.00 228 LEU A N 8
ATOM 12995 C CA . LEU A 1 50 ? 5.076 -2.824 -3.656 1.00 0.00 228 LEU A CA 8
ATOM 12996 C C . LEU A 1 50 ? 6.397 -3.549 -3.895 1.00 0.00 228 LEU A C 8
ATOM 12997 O O . LEU A 1 50 ? 6.588 -4.694 -3.485 1.00 0.00 228 LEU A O 8
ATOM 13013 N N . PRO A 1 51 ? 7.333 -2.866 -4.571 1.00 0.00 229 PRO A N 8
ATOM 13014 C CA . PRO A 1 51 ? 8.653 -3.424 -4.877 1.00 0.00 229 PRO A CA 8
ATOM 13015 C C . PRO A 1 51 ? 9.522 -3.573 -3.633 1.00 0.00 229 PRO A C 8
ATOM 13016 O O . PRO A 1 51 ? 9.491 -2.729 -2.737 1.00 0.00 229 PRO A O 8
ATOM 13027 N N . LEU A 1 52 ? 10.297 -4.651 -3.584 1.00 0.00 230 LEU A N 8
ATOM 13028 C CA . LEU A 1 52 ? 11.176 -4.911 -2.449 1.00 0.00 230 LEU A CA 8
ATOM 13029 C C . LEU A 1 52 ? 12.234 -3.820 -2.319 1.00 0.00 230 LEU A C 8
ATOM 13030 O O . LEU A 1 52 ? 12.798 -3.612 -1.244 1.00 0.00 230 LEU A O 8
ATOM 13046 N N . LEU A 1 53 ? 12.497 -3.124 -3.419 1.00 0.00 231 LEU A N 8
ATOM 13047 C CA . LEU A 1 53 ? 13.486 -2.052 -3.428 1.00 0.00 231 LEU A CA 8
ATOM 13048 C C . LEU A 1 53 ? 13.016 -0.870 -2.587 1.00 0.00 231 LEU A C 8
ATOM 13049 O O . LEU A 1 53 ? 13.787 -0.292 -1.822 1.00 0.00 231 LEU A O 8
ATOM 13065 N N . LYS A 1 54 ? 11.743 -0.516 -2.733 1.00 0.00 232 LYS A N 8
ATOM 13066 C CA . LYS A 1 54 ? 11.167 0.595 -1.985 1.00 0.00 232 LYS A CA 8
ATOM 13067 C C . LYS A 1 54 ? 10.767 0.156 -0.580 1.00 0.00 232 LYS A C 8
ATOM 13068 O O . LYS A 1 54 ? 10.845 0.935 0.369 1.00 0.00 232 LYS A O 8
ATOM 13087 N N . ALA A 1 55 ? 10.341 -1.097 -0.456 1.00 0.00 233 ALA A N 8
ATOM 13088 C CA . ALA A 1 55 ? 9.933 -1.640 0.834 1.00 0.00 233 ALA A CA 8
ATOM 13089 C C . ALA A 1 55 ? 11.143 -1.940 1.711 1.00 0.00 233 ALA A C 8
ATOM 13090 O O . ALA A 1 55 ? 11.211 -1.506 2.860 1.00 0.00 233 ALA A O 8
ATOM 13097 N N . GLN A 1 56 ? 12.096 -2.686 1.161 1.00 0.00 234 GLN A N 8
ATOM 13098 C CA . GLN A 1 56 ? 13.304 -3.045 1.895 1.00 0.00 234 GLN A CA 8
ATOM 13099 C C . GLN A 1 56 ? 14.078 -1.799 2.312 1.00 0.00 234 GLN A C 8
ATOM 13100 O O . GLN A 1 56 ? 14.658 -1.752 3.396 1.00 0.00 234 GLN A O 8
ATOM 13114 N N . GLU A 1 57 ? 14.082 -0.793 1.443 1.00 0.00 235 GLU A N 8
ATOM 13115 C CA . GLU A 1 57 ? 14.787 0.453 1.722 1.00 0.00 235 GLU A CA 8
ATOM 13116 C C . GLU A 1 57 ? 14.200 1.148 2.947 1.00 0.00 235 GLU A C 8
ATOM 13117 O O . GLU A 1 57 ? 14.932 1.674 3.786 1.00 0.00 235 GLU A O 8
ATOM 13129 N N . TYR A 1 58 ? 12.875 1.145 3.043 1.00 0.00 236 TYR A N 8
ATOM 13130 C CA . TYR A 1 58 ? 12.189 1.777 4.163 1.00 0.00 236 TYR A CA 8
ATOM 13131 C C . TYR A 1 58 ? 12.347 0.951 5.436 1.00 0.00 236 TYR A C 8
ATOM 13132 O O . TYR A 1 58 ? 12.571 1.494 6.518 1.00 0.00 236 TYR A O 8
ATOM 13150 N N . ILE A 1 59 ? 12.228 -0.366 5.297 1.00 0.00 237 ILE A N 8
ATOM 13151 C CA . ILE A 1 59 ? 12.360 -1.268 6.434 1.00 0.00 237 ILE A CA 8
ATOM 13152 C C . ILE A 1 59 ? 13.759 -1.194 7.036 1.00 0.00 237 ILE A C 8
ATOM 13153 O O . ILE A 1 59 ? 13.923 -1.221 8.256 1.00 0.00 237 ILE A O 8
ATOM 13169 N N . ARG A 1 60 ? 14.764 -1.098 6.173 1.00 0.00 238 ARG A N 8
ATOM 13170 C CA . ARG A 1 60 ? 16.150 -1.018 6.619 1.00 0.00 238 ARG A CA 8
ATOM 13171 C C . ARG A 1 60 ? 16.427 0.320 7.297 1.00 0.00 238 ARG A C 8
ATOM 13172 O O . ARG A 1 60 ? 17.195 0.393 8.256 1.00 0.00 238 ARG A O 8
ATOM 13193 N N . GLN A 1 61 ? 15.797 1.375 6.792 1.00 0.00 239 GLN A N 8
ATOM 13194 C CA . GLN A 1 61 ? 15.977 2.711 7.349 1.00 0.00 239 GLN A CA 8
ATOM 13195 C C . GLN A 1 61 ? 15.102 2.909 8.582 1.00 0.00 239 GLN A C 8
ATOM 13196 O O . GLN A 1 61 ? 15.445 3.674 9.484 1.00 0.00 239 GLN A O 8
ATOM 13210 N N . LYS A 1 62 ? 13.969 2.215 8.615 1.00 0.00 240 LYS A N 8
ATOM 13211 C CA . LYS A 1 62 ? 13.044 2.313 9.738 1.00 0.00 240 LYS A CA 8
ATOM 13212 C C . LYS A 1 62 ? 13.073 1.041 10.580 1.00 0.00 240 LYS A C 8
ATOM 13213 O O . LYS A 1 62 ? 13.449 1.070 11.751 1.00 0.00 240 LYS A O 8
ATOM 13232 N N . ASN A 1 63 ? 12.676 -0.073 9.975 1.00 0.00 241 ASN A N 8
ATOM 13233 C CA . ASN A 1 63 ? 12.658 -1.355 10.669 1.00 0.00 241 ASN A CA 8
ATOM 13234 C C . ASN A 1 63 ? 14.051 -1.976 10.701 1.00 0.00 241 ASN A C 8
ATOM 13235 O O . ASN A 1 63 ? 14.200 -3.188 10.864 1.00 0.00 241 ASN A O 8
ATOM 13246 N N . LYS A 1 64 ? 15.070 -1.138 10.545 1.00 0.00 242 LYS A N 8
ATOM 13247 C CA . LYS A 1 64 ? 16.452 -1.602 10.558 1.00 0.00 242 LYS A CA 8
ATOM 13248 C C . LYS A 1 64 ? 16.571 -2.975 9.903 1.00 0.00 242 LYS A C 8
ATOM 13249 O O . LYS A 1 64 ? 17.436 -3.772 10.263 1.00 0.00 242 LYS A O 8
ATOM 13268 N N . GLY A 1 65 ? 15.697 -3.243 8.938 1.00 0.00 243 GLY A N 8
ATOM 13269 C CA . GLY A 1 65 ? 15.723 -4.519 8.248 1.00 0.00 243 GLY A CA 8
ATOM 13270 C C . GLY A 1 65 ? 14.965 -5.598 8.995 1.00 0.00 243 GLY A C 8
ATOM 13271 O O . GLY A 1 65 ? 15.408 -6.744 9.062 1.00 0.00 243 GLY A O 8
ATOM 13275 N N . ALA A 1 66 ? 13.820 -5.231 9.561 1.00 0.00 244 ALA A N 8
ATOM 13276 C CA . ALA A 1 66 ? 12.999 -6.176 10.308 1.00 0.00 244 ALA A CA 8
ATOM 13277 C C . ALA A 1 66 ? 11.774 -6.594 9.503 1.00 0.00 244 ALA A C 8
ATOM 13278 O O . ALA A 1 66 ? 10.887 -5.783 9.234 1.00 0.00 244 ALA A O 8
ATOM 13285 N N . LYS A 1 67 ? 11.730 -7.866 9.119 1.00 0.00 245 LYS A N 8
ATOM 13286 C CA . LYS A 1 67 ? 10.613 -8.393 8.344 1.00 0.00 245 LYS A CA 8
ATOM 13287 C C . LYS A 1 67 ? 9.287 -7.833 8.849 1.00 0.00 245 LYS A C 8
ATOM 13288 O O . LYS A 1 67 ? 8.975 -7.924 10.037 1.00 0.00 245 LYS A O 8
ATOM 13307 N N . LEU A 1 68 ? 8.511 -7.254 7.940 1.00 0.00 246 LEU A N 8
ATOM 13308 C CA . LEU A 1 68 ? 7.217 -6.680 8.294 1.00 0.00 246 LEU A CA 8
ATOM 13309 C C . LEU A 1 68 ? 6.256 -7.760 8.780 1.00 0.00 246 LEU A C 8
ATOM 13310 O O . LEU A 1 68 ? 6.631 -8.925 8.914 1.00 0.00 246 LEU A O 8
ATOM 13326 N N . LYS A 1 69 ? 5.015 -7.366 9.042 1.00 0.00 247 LYS A N 8
ATOM 13327 C CA . LYS A 1 69 ? 3.998 -8.300 9.511 1.00 0.00 247 LYS A CA 8
ATOM 13328 C C . LYS A 1 69 ? 2.667 -8.054 8.806 1.00 0.00 247 LYS A C 8
ATOM 13329 O O . LYS A 1 69 ? 2.573 -7.213 7.912 1.00 0.00 247 LYS A O 8
ATOM 13348 N N . VAL A 1 70 ? 1.641 -8.793 9.215 1.00 0.00 248 VAL A N 8
ATOM 13349 C CA . VAL A 1 70 ? 0.315 -8.653 8.625 1.00 0.00 248 VAL A CA 8
ATOM 13350 C C . VAL A 1 70 ? -0.574 -7.753 9.475 1.00 0.00 248 VAL A C 8
ATOM 13351 O O . VAL A 1 70 ? -0.473 -7.743 10.702 1.00 0.00 248 VAL A O 8
ATOM 13364 N N . GLY A 1 71 ? -1.445 -6.996 8.815 1.00 0.00 249 GLY A N 8
ATOM 13365 C CA . GLY A 1 71 ? -2.340 -6.102 9.527 1.00 0.00 249 GLY A CA 8
ATOM 13366 C C . GLY A 1 71 ? -1.634 -4.862 10.038 1.00 0.00 249 GLY A C 8
ATOM 13367 O O . GLY A 1 71 ? -2.220 -4.065 10.770 1.00 0.00 249 GLY A O 8
ATOM 13371 N N . GLN A 1 72 ? -0.372 -4.700 9.654 1.00 0.00 250 GLN A N 8
ATOM 13372 C CA . GLN A 1 72 ? 0.414 -3.549 10.081 1.00 0.00 250 GLN A CA 8
ATOM 13373 C C . GLN A 1 72 ? 0.131 -2.338 9.197 1.00 0.00 250 GLN A C 8
ATOM 13374 O O . GLN A 1 72 ? -0.154 -2.478 8.008 1.00 0.00 250 GLN A O 8
ATOM 13388 N N . TYR A 1 73 ? 0.211 -1.150 9.786 1.00 0.00 251 TYR A N 8
ATOM 13389 C CA . TYR A 1 73 ? -0.039 0.085 9.054 1.00 0.00 251 TYR A CA 8
ATOM 13390 C C . TYR A 1 73 ? 1.192 0.504 8.256 1.00 0.00 251 TYR A C 8
ATOM 13391 O O . TYR A 1 73 ? 2.297 0.586 8.794 1.00 0.00 251 TYR A O 8
ATOM 13409 N N . LEU A 1 74 ? 0.993 0.769 6.969 1.00 0.00 252 LEU A N 8
ATOM 13410 C CA . LEU A 1 74 ? 2.085 1.181 6.095 1.00 0.00 252 LEU A CA 8
ATOM 13411 C C . LEU A 1 74 ? 1.699 2.415 5.285 1.00 0.00 252 LEU A C 8
ATOM 13412 O O . LEU A 1 74 ? 0.555 2.555 4.857 1.00 0.00 252 LEU A O 8
ATOM 13428 N N . ASN A 1 75 ? 2.663 3.306 5.078 1.00 0.00 253 ASN A N 8
ATOM 13429 C CA . ASN A 1 75 ? 2.425 4.528 4.318 1.00 0.00 253 ASN A CA 8
ATOM 13430 C C . ASN A 1 75 ? 2.908 4.376 2.879 1.00 0.00 253 ASN A C 8
ATOM 13431 O O . ASN A 1 75 ? 4.029 3.929 2.634 1.00 0.00 253 ASN A O 8
ATOM 13442 N N . CYS A 1 76 ? 2.056 4.753 1.932 1.00 0.00 254 CYS A N 8
ATOM 13443 C CA . CYS A 1 76 ? 2.396 4.659 0.517 1.00 0.00 254 CYS A CA 8
ATOM 13444 C C . CYS A 1 76 ? 1.610 5.679 -0.300 1.00 0.00 254 CYS A C 8
ATOM 13445 O O . CYS A 1 76 ? 0.608 6.222 0.166 1.00 0.00 254 CYS A O 8
ATOM 13453 N N . ILE A 1 77 ? 2.071 5.934 -1.520 1.00 0.00 255 ILE A N 8
ATOM 13454 C CA . ILE A 1 77 ? 1.410 6.889 -2.401 1.00 0.00 255 ILE A CA 8
ATOM 13455 C C . ILE A 1 77 ? 1.269 6.329 -3.812 1.00 0.00 255 ILE A C 8
ATOM 13456 O O . ILE A 1 77 ? 2.089 5.526 -4.258 1.00 0.00 255 ILE A O 8
ATOM 13472 N N . VAL A 1 78 ? 0.224 6.759 -4.512 1.00 0.00 256 VAL A N 8
ATOM 13473 C CA . VAL A 1 78 ? -0.023 6.303 -5.875 1.00 0.00 256 VAL A CA 8
ATOM 13474 C C . VAL A 1 78 ? 0.930 6.971 -6.860 1.00 0.00 256 VAL A C 8
ATOM 13475 O O . VAL A 1 78 ? 0.967 8.196 -6.968 1.00 0.00 256 VAL A O 8
ATOM 13488 N N . GLU A 1 79 ? 1.698 6.156 -7.576 1.00 0.00 257 GLU A N 8
ATOM 13489 C CA . GLU A 1 79 ? 2.652 6.669 -8.552 1.00 0.00 257 GLU A CA 8
ATOM 13490 C C . GLU A 1 79 ? 2.137 6.465 -9.975 1.00 0.00 257 GLU A C 8
ATOM 13491 O O . GLU A 1 79 ? 2.282 7.338 -10.831 1.00 0.00 257 GLU A O 8
ATOM 13503 N N . LYS A 1 80 ? 1.535 5.306 -10.219 1.00 0.00 258 LYS A N 8
ATOM 13504 C CA . LYS A 1 80 ? 0.998 4.986 -11.536 1.00 0.00 258 LYS A CA 8
ATOM 13505 C C . LYS A 1 80 ? -0.303 4.199 -11.416 1.00 0.00 258 LYS A C 8
ATOM 13506 O O . LYS A 1 80 ? -0.495 3.439 -10.467 1.00 0.00 258 LYS A O 8
ATOM 13525 N N . VAL A 1 81 ? -1.194 4.385 -12.385 1.00 0.00 259 VAL A N 8
ATOM 13526 C CA . VAL A 1 81 ? -2.476 3.691 -12.389 1.00 0.00 259 VAL A CA 8
ATOM 13527 C C . VAL A 1 81 ? -2.663 2.890 -13.673 1.00 0.00 259 VAL A C 8
ATOM 13528 O O . VAL A 1 81 ? -2.550 3.426 -14.775 1.00 0.00 259 VAL A O 8
ATOM 13541 N N . LYS A 1 82 ? -2.950 1.601 -13.523 1.00 0.00 260 LYS A N 8
ATOM 13542 C CA . LYS A 1 82 ? -3.155 0.724 -14.669 1.00 0.00 260 LYS A CA 8
ATOM 13543 C C . LYS A 1 82 ? -4.545 0.923 -15.265 1.00 0.00 260 LYS A C 8
ATOM 13544 O O . LYS A 1 82 ? -5.511 1.167 -14.543 1.00 0.00 260 LYS A O 8
ATOM 13563 N N . GLY A 1 83 ? -4.639 0.815 -16.587 1.00 0.00 261 GLY A N 8
ATOM 13564 C CA . GLY A 1 83 ? -5.916 0.984 -17.256 1.00 0.00 261 GLY A CA 8
ATOM 13565 C C . GLY A 1 83 ? -6.989 0.071 -16.698 1.00 0.00 261 GLY A C 8
ATOM 13566 O O . GLY A 1 83 ? -7.967 0.535 -16.115 1.00 0.00 261 GLY A O 8
ATOM 13570 N N . ASN A 1 84 ? -6.806 -1.233 -16.878 1.00 0.00 262 ASN A N 8
ATOM 13571 C CA . ASN A 1 84 ? -7.768 -2.215 -16.390 1.00 0.00 262 ASN A CA 8
ATOM 13572 C C . ASN A 1 84 ? -7.472 -2.593 -14.942 1.00 0.00 262 ASN A C 8
ATOM 13573 O O . ASN A 1 84 ? -7.620 -3.750 -14.549 1.00 0.00 262 ASN A O 8
ATOM 13584 N N . GLY A 1 85 ? -7.053 -1.609 -14.152 1.00 0.00 263 GLY A N 8
ATOM 13585 C CA . GLY A 1 85 ? -6.743 -1.858 -12.756 1.00 0.00 263 GLY A CA 8
ATOM 13586 C C . GLY A 1 85 ? -5.878 -3.089 -12.566 1.00 0.00 263 GLY A C 8
ATOM 13587 O O . GLY A 1 85 ? -6.041 -3.826 -11.594 1.00 0.00 263 GLY A O 8
ATOM 13591 N N . GLY A 1 86 ? -4.957 -3.313 -13.497 1.00 0.00 264 GLY A N 8
ATOM 13592 C CA . GLY A 1 86 ? -4.078 -4.465 -13.410 1.00 0.00 264 GLY A CA 8
ATOM 13593 C C . GLY A 1 86 ? -3.121 -4.377 -12.238 1.00 0.00 264 GLY A C 8
ATOM 13594 O O . GLY A 1 86 ? -3.370 -4.952 -11.178 1.00 0.00 264 GLY A O 8
ATOM 13598 N N . VAL A 1 87 ? -2.021 -3.655 -12.427 1.00 0.00 265 VAL A N 8
ATOM 13599 C CA . VAL A 1 87 ? -1.023 -3.493 -11.377 1.00 0.00 265 VAL A CA 8
ATOM 13600 C C . VAL A 1 87 ? -0.865 -2.027 -10.989 1.00 0.00 265 VAL A C 8
ATOM 13601 O O . VAL A 1 87 ? -0.774 -1.152 -11.851 1.00 0.00 265 VAL A O 8
ATOM 13614 N N . VAL A 1 88 ? -0.834 -1.765 -9.687 1.00 0.00 266 VAL A N 8
ATOM 13615 C CA . VAL A 1 88 ? -0.685 -0.405 -9.183 1.00 0.00 266 VAL A CA 8
ATOM 13616 C C . VAL A 1 88 ? 0.692 -0.195 -8.564 1.00 0.00 266 VAL A C 8
ATOM 13617 O O . VAL A 1 88 ? 1.214 -1.072 -7.875 1.00 0.00 266 VAL A O 8
ATOM 13630 N N . SER A 1 89 ? 1.275 0.973 -8.812 1.00 0.00 267 SER A N 8
ATOM 13631 C CA . SER A 1 89 ? 2.594 1.297 -8.281 1.00 0.00 267 SER A CA 8
ATOM 13632 C C . SER A 1 89 ? 2.477 2.162 -7.030 1.00 0.00 267 SER A C 8
ATOM 13633 O O . SER A 1 89 ? 1.903 3.251 -7.064 1.00 0.00 267 SER A O 8
ATOM 13641 N N . LEU A 1 90 ? 3.027 1.669 -5.925 1.00 0.00 268 LEU A N 8
ATOM 13642 C CA . LEU A 1 90 ? 2.986 2.396 -4.661 1.00 0.00 268 LEU A CA 8
ATOM 13643 C C . LEU A 1 90 ? 4.394 2.726 -4.177 1.00 0.00 268 LEU A C 8
ATOM 13644 O O . LEU A 1 90 ? 5.355 2.034 -4.512 1.00 0.00 268 LEU A O 8
ATOM 13660 N N . SER A 1 91 ? 4.508 3.788 -3.385 1.00 0.00 269 SER A N 8
ATOM 13661 C CA . SER A 1 91 ? 5.800 4.212 -2.856 1.00 0.00 269 SER A CA 8
ATOM 13662 C C . SER A 1 91 ? 5.626 4.979 -1.549 1.00 0.00 269 SER A C 8
ATOM 13663 O O . SER A 1 91 ? 4.591 5.605 -1.316 1.00 0.00 269 SER A O 8
ATOM 13671 N N . VAL A 1 92 ? 6.646 4.927 -0.699 1.00 0.00 270 VAL A N 8
ATOM 13672 C CA . VAL A 1 92 ? 6.608 5.617 0.585 1.00 0.00 270 VAL A CA 8
ATOM 13673 C C . VAL A 1 92 ? 6.924 7.100 0.421 1.00 0.00 270 VAL A C 8
ATOM 13674 O O . VAL A 1 92 ? 7.803 7.476 -0.354 1.00 0.00 270 VAL A O 8
ATOM 13687 N N . GLY A 1 93 ? 6.201 7.939 1.157 1.00 0.00 271 GLY A N 8
ATOM 13688 C CA . GLY A 1 93 ? 6.420 9.371 1.079 1.00 0.00 271 GLY A CA 8
ATOM 13689 C C . GLY A 1 93 ? 6.778 9.977 2.421 1.00 0.00 271 GLY A C 8
ATOM 13690 O O . GLY A 1 93 ? 5.899 10.359 3.193 1.00 0.00 271 GLY A O 8
ATOM 13694 N N . HIS A 1 94 ? 8.075 10.064 2.702 1.00 0.00 272 HIS A N 8
ATOM 13695 C CA . HIS A 1 94 ? 8.548 10.626 3.962 1.00 0.00 272 HIS A CA 8
ATOM 13696 C C . HIS A 1 94 ? 7.701 11.826 4.373 1.00 0.00 272 HIS A C 8
ATOM 13697 O O . HIS A 1 94 ? 7.362 11.986 5.546 1.00 0.00 272 HIS A O 8
ATOM 13712 N N . SER A 1 95 ? 7.362 12.667 3.401 1.00 0.00 273 SER A N 8
ATOM 13713 C CA . SER A 1 95 ? 6.558 13.855 3.663 1.00 0.00 273 SER A CA 8
ATOM 13714 C C . SER A 1 95 ? 6.902 14.454 5.023 1.00 0.00 273 SER A C 8
ATOM 13715 O O . SER A 1 95 ? 6.019 14.879 5.767 1.00 0.00 273 SER A O 8
ATOM 13723 N N . GLU A 1 96 ? 8.193 14.485 5.341 1.00 0.00 274 GLU A N 8
ATOM 13724 C CA . GLU A 1 96 ? 8.654 15.031 6.611 1.00 0.00 274 GLU A CA 8
ATOM 13725 C C . GLU A 1 96 ? 7.799 16.222 7.034 1.00 0.00 274 GLU A C 8
ATOM 13726 O O . GLU A 1 96 ? 7.898 17.307 6.459 1.00 0.00 274 GLU A O 8
ATOM 13738 N N . VAL A 1 97 ? 6.958 16.012 8.042 1.00 0.00 275 VAL A N 8
ATOM 13739 C CA . VAL A 1 97 ? 6.086 17.068 8.542 1.00 0.00 275 VAL A CA 8
ATOM 13740 C C . VAL A 1 97 ? 6.779 18.424 8.490 1.00 0.00 275 VAL A C 8
ATOM 13741 O O . VAL A 1 97 ? 6.208 19.406 8.015 1.00 0.00 275 VAL A O 8
ATOM 13754 N N . SER A 1 98 ? 8.013 18.472 8.980 1.00 0.00 276 SER A N 8
ATOM 13755 C CA . SER A 1 98 ? 8.784 19.710 8.993 1.00 0.00 276 SER A CA 8
ATOM 13756 C C . SER A 1 98 ? 9.118 20.156 7.572 1.00 0.00 276 SER A C 8
ATOM 13757 O O . SER A 1 98 ? 10.224 19.928 7.081 1.00 0.00 276 SER A O 8
ATOM 13765 N N . THR A 1 99 ? 8.153 20.793 6.916 1.00 0.00 277 THR A N 8
ATOM 13766 C CA . THR A 1 99 ? 8.343 21.271 5.552 1.00 0.00 277 THR A CA 8
ATOM 13767 C C . THR A 1 99 ? 7.657 22.615 5.340 1.00 0.00 277 THR A C 8
ATOM 13768 O O . THR A 1 99 ? 6.498 22.797 5.713 1.00 0.00 277 THR A O 8
ATOM 13779 N N . ALA A 1 100 ? 8.379 23.554 4.738 1.00 0.00 278 ALA A N 8
ATOM 13780 C CA . ALA A 1 100 ? 7.838 24.882 4.473 1.00 0.00 278 ALA A CA 8
ATOM 13781 C C . ALA A 1 100 ? 6.467 24.794 3.812 1.00 0.00 278 ALA A C 8
ATOM 13782 O O . ALA A 1 100 ? 6.206 23.887 3.021 1.00 0.00 278 ALA A O 8
ATOM 13789 N N . ILE A 1 101 ? 5.595 25.741 4.142 1.00 0.00 279 ILE A N 8
ATOM 13790 C CA . ILE A 1 101 ? 4.250 25.770 3.579 1.00 0.00 279 ILE A CA 8
ATOM 13791 C C . ILE A 1 101 ? 4.261 26.322 2.157 1.00 0.00 279 ILE A C 8
ATOM 13792 O O . ILE A 1 101 ? 4.930 27.315 1.871 1.00 0.00 279 ILE A O 8
ATOM 13808 N N . ALA A 1 102 ? 3.514 25.673 1.271 1.00 0.00 280 ALA A N 8
ATOM 13809 C CA . ALA A 1 102 ? 3.434 26.102 -0.120 1.00 0.00 280 ALA A CA 8
ATOM 13810 C C . ALA A 1 102 ? 2.106 26.794 -0.406 1.00 0.00 280 ALA A C 8
ATOM 13811 O O . ALA A 1 102 ? 1.971 27.521 -1.391 1.00 0.00 280 ALA A O 8
ATOM 13818 N N . THR A 1 103 ? 1.125 26.563 0.460 1.00 0.00 281 THR A N 8
ATOM 13819 C CA . THR A 1 103 ? -0.194 27.162 0.300 1.00 0.00 281 THR A CA 8
ATOM 13820 C C . THR A 1 103 ? -0.208 28.602 0.801 1.00 0.00 281 THR A C 8
ATOM 13821 O O . THR A 1 103 ? 0.686 29.022 1.534 1.00 0.00 281 THR A O 8
ATOM 13832 N N . GLU A 1 104 ? -1.230 29.353 0.402 1.00 0.00 282 GLU A N 8
ATOM 13833 C CA . GLU A 1 104 ? -1.359 30.746 0.812 1.00 0.00 282 GLU A CA 8
ATOM 13834 C C . GLU A 1 104 ? -2.747 31.018 1.384 1.00 0.00 282 GLU A C 8
ATOM 13835 O O . GLU A 1 104 ? -3.667 30.219 1.214 1.00 0.00 282 GLU A O 8
ATOM 13847 N N . GLN A 1 105 ? -2.889 32.151 2.064 1.00 0.00 283 GLN A N 8
ATOM 13848 C CA . GLN A 1 105 ? -4.164 32.528 2.662 1.00 0.00 283 GLN A CA 8
ATOM 13849 C C . GLN A 1 105 ? -4.858 33.604 1.833 1.00 0.00 283 GLN A C 8
ATOM 13850 O O . GLN A 1 105 ? -4.272 34.644 1.534 1.00 0.00 283 GLN A O 8
ATOM 13864 N N . GLN A 1 106 ? -6.109 33.345 1.465 1.00 0.00 284 GLN A N 8
ATOM 13865 C CA . GLN A 1 106 ? -6.881 34.291 0.669 1.00 0.00 284 GLN A CA 8
ATOM 13866 C C . GLN A 1 106 ? -7.172 35.561 1.463 1.00 0.00 284 GLN A C 8
ATOM 13867 O O . GLN A 1 106 ? -7.645 35.500 2.598 1.00 0.00 284 GLN A O 8
ATOM 13881 N N . SER A 1 107 ? -6.885 36.709 0.859 1.00 0.00 285 SER A N 8
ATOM 13882 C CA . SER A 1 107 ? -7.112 37.994 1.511 1.00 0.00 285 SER A CA 8
ATOM 13883 C C . SER A 1 107 ? -8.544 38.470 1.290 1.00 0.00 285 SER A C 8
ATOM 13884 O O . SER A 1 107 ? -9.120 38.264 0.222 1.00 0.00 285 SER A O 8
ATOM 13892 N N . TRP A 1 108 ? -9.112 39.106 2.308 1.00 0.00 286 TRP A N 8
ATOM 13893 C CA . TRP A 1 108 ? -10.478 39.612 2.226 1.00 0.00 286 TRP A CA 8
ATOM 13894 C C . TRP A 1 108 ? -10.718 40.700 3.267 1.00 0.00 286 TRP A C 8
ATOM 13895 O O . TRP A 1 108 ? -10.346 40.553 4.430 1.00 0.00 286 TRP A O 8
ATOM 13916 N N . ASN A 1 109 ? -11.343 41.793 2.840 1.00 0.00 287 ASN A N 8
ATOM 13917 C CA . ASN A 1 109 ? -11.633 42.907 3.736 1.00 0.00 287 ASN A CA 8
ATOM 13918 C C . ASN A 1 109 ? -13.037 43.452 3.491 1.00 0.00 287 ASN A C 8
ATOM 13919 O O . ASN A 1 109 ? -13.453 43.631 2.345 1.00 0.00 287 ASN A O 8
ATOM 13930 N N . LEU A 1 110 ? -13.761 43.714 4.573 1.00 0.00 288 LEU A N 8
ATOM 13931 C CA . LEU A 1 110 ? -15.119 44.239 4.476 1.00 0.00 288 LEU A CA 8
ATOM 13932 C C . LEU A 1 110 ? -15.141 45.741 4.739 1.00 0.00 288 LEU A C 8
ATOM 13933 O O . LEU A 1 110 ? -14.187 46.301 5.277 1.00 0.00 288 LEU A O 8
ATOM 13949 N N . ASN A 1 111 ? -16.238 46.388 4.358 1.00 0.00 289 ASN A N 8
ATOM 13950 C CA . ASN A 1 111 ? -16.386 47.825 4.554 1.00 0.00 289 ASN A CA 8
ATOM 13951 C C . ASN A 1 111 ? -16.924 48.131 5.949 1.00 0.00 289 ASN A C 8
ATOM 13952 O O . ASN A 1 111 ? -17.333 47.230 6.679 1.00 0.00 289 ASN A O 8
ATOM 13963 N N . ASN A 1 112 ? -16.919 49.410 6.311 1.00 0.00 290 ASN A N 8
ATOM 13964 C CA . ASN A 1 112 ? -17.407 49.835 7.618 1.00 0.00 290 ASN A CA 8
ATOM 13965 C C . ASN A 1 112 ? -18.150 51.164 7.515 1.00 0.00 290 ASN A C 8
ATOM 13966 O O . ASN A 1 112 ? -17.649 52.125 6.930 1.00 0.00 290 ASN A O 8
ATOM 13977 N N . LEU A 1 113 ? -19.348 51.211 8.088 1.00 0.00 291 LEU A N 8
ATOM 13978 C CA . LEU A 1 113 ? -20.161 52.422 8.062 1.00 0.00 291 LEU A CA 8
ATOM 13979 C C . LEU A 1 113 ? -20.771 52.698 9.433 1.00 0.00 291 LEU A C 8
ATOM 13980 O O . LEU A 1 113 ? -21.309 51.797 10.077 1.00 0.00 291 LEU A O 8
ATOM 13996 N N . SER A 1 114 ? -20.685 53.949 9.872 1.00 0.00 292 SER A N 8
ATOM 13997 C CA . SER A 1 114 ? -21.227 54.344 11.167 1.00 0.00 292 SER A CA 8
ATOM 13998 C C . SER A 1 114 ? -22.421 55.278 10.995 1.00 0.00 292 SER A C 8
ATOM 13999 O O . SER A 1 114 ? -22.777 55.648 9.877 1.00 0.00 292 SER A O 8
ATOM 14007 N N . GLY A 1 115 ? -23.036 55.654 12.112 1.00 0.00 293 GLY A N 8
ATOM 14008 C CA . GLY A 1 115 ? -24.184 56.540 12.064 1.00 0.00 293 GLY A CA 8
ATOM 14009 C C . GLY A 1 115 ? -24.949 56.571 13.372 1.00 0.00 293 GLY A C 8
ATOM 14010 O O . GLY A 1 115 ? -24.426 56.217 14.430 1.00 0.00 293 GLY A O 8
ATOM 14014 N N . PRO A 1 116 ? -26.217 57.003 13.311 1.00 0.00 294 PRO A N 8
ATOM 14015 C CA . PRO A 1 116 ? -27.081 57.090 14.492 1.00 0.00 294 PRO A CA 8
ATOM 14016 C C . PRO A 1 116 ? -27.472 55.716 15.026 1.00 0.00 294 PRO A C 8
ATOM 14017 O O . PRO A 1 116 ? -27.931 54.855 14.276 1.00 0.00 294 PRO A O 8
ATOM 14028 N N . SER A 1 117 ? -27.288 55.518 16.328 1.00 0.00 295 SER A N 8
ATOM 14029 C CA . SER A 1 117 ? -27.618 54.247 16.962 1.00 0.00 295 SER A CA 8
ATOM 14030 C C . SER A 1 117 ? -28.266 54.472 18.324 1.00 0.00 295 SER A C 8
ATOM 14031 O O . SER A 1 117 ? -28.104 55.529 18.934 1.00 0.00 295 SER A O 8
ATOM 14039 N N . SER A 1 118 ? -29.001 53.470 18.796 1.00 0.00 296 SER A N 8
ATOM 14040 C CA . SER A 1 118 ? -29.677 53.558 20.085 1.00 0.00 296 SER A CA 8
ATOM 14041 C C . SER A 1 118 ? -29.501 52.269 20.880 1.00 0.00 296 SER A C 8
ATOM 14042 O O . SER A 1 118 ? -29.629 51.171 20.341 1.00 0.00 296 SER A O 8
ATOM 14050 N N . GLY A 1 119 ? -29.207 52.411 22.169 1.00 0.00 297 GLY A N 8
ATOM 14051 C CA . GLY A 1 119 ? -29.017 51.251 23.020 1.00 0.00 297 GLY A CA 8
ATOM 14052 C C . GLY A 1 119 ? -27.581 50.768 23.030 1.00 0.00 297 GLY A C 8
ATOM 14053 O O . GLY A 1 119 ? -27.260 49.765 23.668 1.00 0.00 297 GLY A O 8
ATOM 14057 N N . GLY A 1 1 ? -21.912 24.952 17.573 1.00 0.00 179 GLY A N 9
ATOM 14058 C CA . GLY A 1 1 ? -22.710 24.260 18.569 1.00 0.00 179 GLY A CA 9
ATOM 14059 C C . GLY A 1 1 ? -22.643 22.753 18.420 1.00 0.00 179 GLY A C 9
ATOM 14060 O O . GLY A 1 1 ? -21.913 22.082 19.150 1.00 0.00 179 GLY A O 9
ATOM 14064 N N . SER A 1 2 ? -23.407 22.219 17.473 1.00 0.00 180 SER A N 9
ATOM 14065 C CA . SER A 1 2 ? -23.435 20.780 17.234 1.00 0.00 180 SER A CA 9
ATOM 14066 C C . SER A 1 2 ? -22.410 20.385 16.176 1.00 0.00 180 SER A C 9
ATOM 14067 O O . SER A 1 2 ? -22.581 20.673 14.992 1.00 0.00 180 SER A O 9
ATOM 14075 N N . SER A 1 3 ? -21.344 19.722 16.613 1.00 0.00 181 SER A N 9
ATOM 14076 C CA . SER A 1 3 ? -20.288 19.290 15.705 1.00 0.00 181 SER A CA 9
ATOM 14077 C C . SER A 1 3 ? -20.414 17.801 15.395 1.00 0.00 181 SER A C 9
ATOM 14078 O O . SER A 1 3 ? -21.072 17.058 16.122 1.00 0.00 181 SER A O 9
ATOM 14086 N N . GLY A 1 4 ? -19.778 17.373 14.309 1.00 0.00 182 GLY A N 9
ATOM 14087 C CA . GLY A 1 4 ? -19.831 15.976 13.920 1.00 0.00 182 GLY A CA 9
ATOM 14088 C C . GLY A 1 4 ? -19.019 15.690 12.672 1.00 0.00 182 GLY A C 9
ATOM 14089 O O . GLY A 1 4 ? -19.567 15.287 11.646 1.00 0.00 182 GLY A O 9
ATOM 14093 N N . SER A 1 5 ? -17.710 15.901 12.759 1.00 0.00 183 SER A N 9
ATOM 14094 C CA . SER A 1 5 ? -16.822 15.668 11.626 1.00 0.00 183 SER A CA 9
ATOM 14095 C C . SER A 1 5 ? -16.709 14.178 11.321 1.00 0.00 183 SER A C 9
ATOM 14096 O O . SER A 1 5 ? -16.541 13.359 12.225 1.00 0.00 183 SER A O 9
ATOM 14104 N N . SER A 1 6 ? -16.802 13.833 10.040 1.00 0.00 184 SER A N 9
ATOM 14105 C CA . SER A 1 6 ? -16.715 12.441 9.615 1.00 0.00 184 SER A CA 9
ATOM 14106 C C . SER A 1 6 ? -15.509 12.226 8.705 1.00 0.00 184 SER A C 9
ATOM 14107 O O . SER A 1 6 ? -14.828 13.177 8.322 1.00 0.00 184 SER A O 9
ATOM 14115 N N . GLY A 1 7 ? -15.251 10.967 8.363 1.00 0.00 185 GLY A N 9
ATOM 14116 C CA . GLY A 1 7 ? -14.128 10.648 7.501 1.00 0.00 185 GLY A CA 9
ATOM 14117 C C . GLY A 1 7 ? -14.565 10.144 6.141 1.00 0.00 185 GLY A C 9
ATOM 14118 O O . GLY A 1 7 ? -15.637 10.503 5.652 1.00 0.00 185 GLY A O 9
ATOM 14122 N N . LYS A 1 8 ? -13.734 9.310 5.525 1.00 0.00 186 LYS A N 9
ATOM 14123 C CA . LYS A 1 8 ? -14.040 8.755 4.212 1.00 0.00 186 LYS A CA 9
ATOM 14124 C C . LYS A 1 8 ? -14.884 7.490 4.339 1.00 0.00 186 LYS A C 9
ATOM 14125 O O . LYS A 1 8 ? -14.681 6.686 5.247 1.00 0.00 186 LYS A O 9
ATOM 14144 N N . ASN A 1 9 ? -15.830 7.321 3.421 1.00 0.00 187 ASN A N 9
ATOM 14145 C CA . ASN A 1 9 ? -16.704 6.154 3.430 1.00 0.00 187 ASN A CA 9
ATOM 14146 C C . ASN A 1 9 ? -15.990 4.935 2.855 1.00 0.00 187 ASN A C 9
ATOM 14147 O O . ASN A 1 9 ? -14.859 5.032 2.379 1.00 0.00 187 ASN A O 9
ATOM 14158 N N . VAL A 1 10 ? -16.659 3.787 2.901 1.00 0.00 188 VAL A N 9
ATOM 14159 C CA . VAL A 1 10 ? -16.089 2.549 2.383 1.00 0.00 188 VAL A CA 9
ATOM 14160 C C . VAL A 1 10 ? -16.462 2.343 0.920 1.00 0.00 188 VAL A C 9
ATOM 14161 O O . VAL A 1 10 ? -15.603 2.065 0.083 1.00 0.00 188 VAL A O 9
ATOM 14174 N N . ASN A 1 11 ? -17.748 2.480 0.617 1.00 0.00 189 ASN A N 9
ATOM 14175 C CA . ASN A 1 11 ? -18.235 2.309 -0.747 1.00 0.00 189 ASN A CA 9
ATOM 14176 C C . ASN A 1 11 ? -18.441 3.660 -1.425 1.00 0.00 189 ASN A C 9
ATOM 14177 O O . ASN A 1 11 ? -19.502 4.273 -1.302 1.00 0.00 189 ASN A O 9
ATOM 14188 N N . ARG A 1 12 ? -17.420 4.119 -2.141 1.00 0.00 190 ARG A N 9
ATOM 14189 C CA . ARG A 1 12 ? -17.488 5.397 -2.838 1.00 0.00 190 ARG A CA 9
ATOM 14190 C C . ARG A 1 12 ? -16.882 5.289 -4.234 1.00 0.00 190 ARG A C 9
ATOM 14191 O O . ARG A 1 12 ? -15.952 4.514 -4.460 1.00 0.00 190 ARG A O 9
ATOM 14212 N N . VAL A 1 13 ? -17.415 6.070 -5.168 1.00 0.00 191 VAL A N 9
ATOM 14213 C CA . VAL A 1 13 ? -16.926 6.063 -6.542 1.00 0.00 191 VAL A CA 9
ATOM 14214 C C . VAL A 1 13 ? -15.407 6.182 -6.585 1.00 0.00 191 VAL A C 9
ATOM 14215 O O . VAL A 1 13 ? -14.739 5.471 -7.337 1.00 0.00 191 VAL A O 9
ATOM 14228 N N . LEU A 1 14 ? -14.866 7.085 -5.775 1.00 0.00 192 LEU A N 9
ATOM 14229 C CA . LEU A 1 14 ? -13.424 7.297 -5.719 1.00 0.00 192 LEU A CA 9
ATOM 14230 C C . LEU A 1 14 ? -12.675 5.971 -5.796 1.00 0.00 192 LEU A C 9
ATOM 14231 O O . LEU A 1 14 ? -12.724 5.164 -4.868 1.00 0.00 192 LEU A O 9
ATOM 14247 N N . SER A 1 15 ? -11.980 5.754 -6.908 1.00 0.00 193 SER A N 9
ATOM 14248 C CA . SER A 1 15 ? -11.221 4.525 -7.108 1.00 0.00 193 SER A CA 9
ATOM 14249 C C . SER A 1 15 ? -10.082 4.744 -8.099 1.00 0.00 193 SER A C 9
ATOM 14250 O O . SER A 1 15 ? -10.063 5.733 -8.831 1.00 0.00 193 SER A O 9
ATOM 14258 N N . ALA A 1 16 ? -9.133 3.813 -8.116 1.00 0.00 194 ALA A N 9
ATOM 14259 C CA . ALA A 1 16 ? -7.991 3.903 -9.017 1.00 0.00 194 ALA A CA 9
ATOM 14260 C C . ALA A 1 16 ? -8.427 4.337 -10.413 1.00 0.00 194 ALA A C 9
ATOM 14261 O O . ALA A 1 16 ? -7.637 4.897 -11.172 1.00 0.00 194 ALA A O 9
ATOM 14268 N N . GLU A 1 17 ? -9.687 4.074 -10.743 1.00 0.00 195 GLU A N 9
ATOM 14269 C CA . GLU A 1 17 ? -10.225 4.437 -12.049 1.00 0.00 195 GLU A CA 9
ATOM 14270 C C . GLU A 1 17 ? -10.403 5.949 -12.163 1.00 0.00 195 GLU A C 9
ATOM 14271 O O . GLU A 1 17 ? -10.121 6.540 -13.205 1.00 0.00 195 GLU A O 9
ATOM 14283 N N . ALA A 1 18 ? -10.873 6.567 -11.084 1.00 0.00 196 ALA A N 9
ATOM 14284 C CA . ALA A 1 18 ? -11.086 8.008 -11.062 1.00 0.00 196 ALA A CA 9
ATOM 14285 C C . ALA A 1 18 ? -10.053 8.703 -10.183 1.00 0.00 196 ALA A C 9
ATOM 14286 O O . ALA A 1 18 ? -10.293 9.797 -9.670 1.00 0.00 196 ALA A O 9
ATOM 14293 N N . LEU A 1 19 ? -8.902 8.062 -10.011 1.00 0.00 197 LEU A N 9
ATOM 14294 C CA . LEU A 1 19 ? -7.830 8.618 -9.192 1.00 0.00 197 LEU A CA 9
ATOM 14295 C C . LEU A 1 19 ? -6.646 9.038 -10.057 1.00 0.00 197 LEU A C 9
ATOM 14296 O O . LEU A 1 19 ? -6.612 8.767 -11.257 1.00 0.00 197 LEU A O 9
ATOM 14312 N N . LYS A 1 20 ? -5.674 9.701 -9.439 1.00 0.00 198 LYS A N 9
ATOM 14313 C CA . LYS A 1 20 ? -4.486 10.156 -10.149 1.00 0.00 198 LYS A CA 9
ATOM 14314 C C . LYS A 1 20 ? -3.222 9.838 -9.356 1.00 0.00 198 LYS A C 9
ATOM 14315 O O . LYS A 1 20 ? -3.233 9.767 -8.127 1.00 0.00 198 LYS A O 9
ATOM 14334 N N . PRO A 1 21 ? -2.105 9.643 -10.073 1.00 0.00 199 PRO A N 9
ATOM 14335 C CA . PRO A 1 21 ? -0.813 9.332 -9.456 1.00 0.00 199 PRO A CA 9
ATOM 14336 C C . PRO A 1 21 ? -0.233 10.519 -8.694 1.00 0.00 199 PRO A C 9
ATOM 14337 O O . PRO A 1 21 ? -0.007 11.585 -9.264 1.00 0.00 199 PRO A O 9
ATOM 14348 N N . GLY A 1 22 ? 0.004 10.326 -7.400 1.00 0.00 200 GLY A N 9
ATOM 14349 C CA . GLY A 1 22 ? 0.556 11.390 -6.580 1.00 0.00 200 GLY A CA 9
ATOM 14350 C C . GLY A 1 22 ? -0.215 11.586 -5.290 1.00 0.00 200 GLY A C 9
ATOM 14351 O O . GLY A 1 22 ? 0.063 12.512 -4.528 1.00 0.00 200 GLY A O 9
ATOM 14355 N N . MET A 1 23 ? -1.187 10.714 -5.044 1.00 0.00 201 MET A N 9
ATOM 14356 C CA . MET A 1 23 ? -2.001 10.797 -3.837 1.00 0.00 201 MET A CA 9
ATOM 14357 C C . MET A 1 23 ? -1.465 9.864 -2.755 1.00 0.00 201 MET A C 9
ATOM 14358 O O . MET A 1 23 ? -1.157 8.702 -3.021 1.00 0.00 201 MET A O 9
ATOM 14372 N N . LEU A 1 24 ? -1.355 10.381 -1.536 1.00 0.00 202 LEU A N 9
ATOM 14373 C CA . LEU A 1 24 ? -0.856 9.594 -0.414 1.00 0.00 202 LEU A CA 9
ATOM 14374 C C . LEU A 1 24 ? -1.982 8.793 0.233 1.00 0.00 202 LEU A C 9
ATOM 14375 O O . LEU A 1 24 ? -2.928 9.361 0.779 1.00 0.00 202 LEU A O 9
ATOM 14391 N N . LEU A 1 25 ? -1.871 7.470 0.169 1.00 0.00 203 LEU A N 9
ATOM 14392 C CA . LEU A 1 25 ? -2.879 6.590 0.751 1.00 0.00 203 LEU A CA 9
ATOM 14393 C C . LEU A 1 25 ? -2.261 5.678 1.806 1.00 0.00 203 LEU A C 9
ATOM 14394 O O . LEU A 1 25 ? -1.242 5.030 1.563 1.00 0.00 203 LEU A O 9
ATOM 14410 N N . THR A 1 26 ? -2.886 5.629 2.978 1.00 0.00 204 THR A N 9
ATOM 14411 C CA . THR A 1 26 ? -2.399 4.796 4.070 1.00 0.00 204 THR A CA 9
ATOM 14412 C C . THR A 1 26 ? -3.154 3.472 4.130 1.00 0.00 204 THR A C 9
ATOM 14413 O O . THR A 1 26 ? -4.382 3.449 4.189 1.00 0.00 204 THR A O 9
ATOM 14424 N N . GLY A 1 27 ? -2.409 2.371 4.116 1.00 0.00 205 GLY A N 9
ATOM 14425 C CA . GLY A 1 27 ? -3.026 1.058 4.170 1.00 0.00 205 GLY A CA 9
ATOM 14426 C C . GLY A 1 27 ? -2.281 0.105 5.083 1.00 0.00 205 GLY A C 9
ATOM 14427 O O . GLY A 1 27 ? -1.301 0.485 5.726 1.00 0.00 205 GLY A O 9
ATOM 14431 N N . THR A 1 28 ? -2.746 -1.139 5.144 1.00 0.00 206 THR A N 9
ATOM 14432 C CA . THR A 1 28 ? -2.119 -2.149 5.987 1.00 0.00 206 THR A CA 9
ATOM 14433 C C . THR A 1 28 ? -1.663 -3.348 5.163 1.00 0.00 206 THR A C 9
ATOM 14434 O O . THR A 1 28 ? -2.348 -3.770 4.231 1.00 0.00 206 THR A O 9
ATOM 14445 N N . VAL A 1 29 ? -0.503 -3.894 5.512 1.00 0.00 207 VAL A N 9
ATOM 14446 C CA . VAL A 1 29 ? 0.043 -5.047 4.806 1.00 0.00 207 VAL A CA 9
ATOM 14447 C C . VAL A 1 29 ? -0.893 -6.246 4.903 1.00 0.00 207 VAL A C 9
ATOM 14448 O O . VAL A 1 29 ? -1.196 -6.723 5.997 1.00 0.00 207 VAL A O 9
ATOM 14461 N N . SER A 1 30 ? -1.349 -6.729 3.752 1.00 0.00 208 SER A N 9
ATOM 14462 C CA . SER A 1 30 ? -2.254 -7.871 3.707 1.00 0.00 208 SER A CA 9
ATOM 14463 C C . SER A 1 30 ? -1.474 -9.183 3.713 1.00 0.00 208 SER A C 9
ATOM 14464 O O . SER A 1 30 ? -1.876 -10.153 4.355 1.00 0.00 208 SER A O 9
ATOM 14472 N N . SER A 1 31 ? -0.358 -9.203 2.992 1.00 0.00 209 SER A N 9
ATOM 14473 C CA . SER A 1 31 ? 0.477 -10.396 2.910 1.00 0.00 209 SER A CA 9
ATOM 14474 C C . SER A 1 31 ? 1.910 -10.031 2.532 1.00 0.00 209 SER A C 9
ATOM 14475 O O . SER A 1 31 ? 2.158 -8.988 1.925 1.00 0.00 209 SER A O 9
ATOM 14483 N N . LEU A 1 32 ? 2.849 -10.898 2.894 1.00 0.00 210 LEU A N 9
ATOM 14484 C CA . LEU A 1 32 ? 4.258 -10.669 2.593 1.00 0.00 210 LEU A CA 9
ATOM 14485 C C . LEU A 1 32 ? 4.745 -11.623 1.507 1.00 0.00 210 LEU A C 9
ATOM 14486 O O . LEU A 1 32 ? 4.653 -12.841 1.651 1.00 0.00 210 LEU A O 9
ATOM 14502 N N . GLU A 1 33 ? 5.265 -11.059 0.421 1.00 0.00 211 GLU A N 9
ATOM 14503 C CA . GLU A 1 33 ? 5.767 -11.860 -0.689 1.00 0.00 211 GLU A CA 9
ATOM 14504 C C . GLU A 1 33 ? 7.286 -11.756 -0.791 1.00 0.00 211 GLU A C 9
ATOM 14505 O O . GLU A 1 33 ? 7.886 -10.790 -0.318 1.00 0.00 211 GLU A O 9
ATOM 14517 N N . ASP A 1 34 ? 7.902 -12.756 -1.411 1.00 0.00 212 ASP A N 9
ATOM 14518 C CA . ASP A 1 34 ? 9.350 -12.778 -1.577 1.00 0.00 212 ASP A CA 9
ATOM 14519 C C . ASP A 1 34 ? 9.787 -11.805 -2.667 1.00 0.00 212 ASP A C 9
ATOM 14520 O O . ASP A 1 34 ? 10.931 -11.349 -2.685 1.00 0.00 212 ASP A O 9
ATOM 14529 N N . HIS A 1 35 ? 8.870 -11.492 -3.576 1.00 0.00 213 HIS A N 9
ATOM 14530 C CA . HIS A 1 35 ? 9.160 -10.573 -4.671 1.00 0.00 213 HIS A CA 9
ATOM 14531 C C . HIS A 1 35 ? 8.739 -9.151 -4.314 1.00 0.00 213 HIS A C 9
ATOM 14532 O O . HIS A 1 35 ? 9.237 -8.183 -4.886 1.00 0.00 213 HIS A O 9
ATOM 14547 N N . GLY A 1 36 ? 7.817 -9.033 -3.363 1.00 0.00 214 GLY A N 9
ATOM 14548 C CA . GLY A 1 36 ? 7.344 -7.726 -2.946 1.00 0.00 214 GLY A CA 9
ATOM 14549 C C . GLY A 1 36 ? 6.455 -7.795 -1.720 1.00 0.00 214 GLY A C 9
ATOM 14550 O O . GLY A 1 36 ? 6.423 -8.811 -1.025 1.00 0.00 214 GLY A O 9
ATOM 14554 N N . TYR A 1 37 ? 5.734 -6.712 -1.453 1.00 0.00 215 TYR A N 9
ATOM 14555 C CA . TYR A 1 37 ? 4.844 -6.652 -0.299 1.00 0.00 215 TYR A CA 9
ATOM 14556 C C . TYR A 1 37 ? 3.439 -6.227 -0.716 1.00 0.00 215 TYR A C 9
ATOM 14557 O O . TYR A 1 37 ? 3.266 -5.268 -1.469 1.00 0.00 215 TYR A O 9
ATOM 14575 N N . LEU A 1 38 ? 2.439 -6.948 -0.222 1.00 0.00 216 LEU A N 9
ATOM 14576 C CA . LEU A 1 38 ? 1.048 -6.647 -0.541 1.00 0.00 216 LEU A CA 9
ATOM 14577 C C . LEU A 1 38 ? 0.488 -5.590 0.405 1.00 0.00 216 LEU A C 9
ATOM 14578 O O . LEU A 1 38 ? 0.583 -5.721 1.625 1.00 0.00 216 LEU A O 9
ATOM 14594 N N . VAL A 1 39 ? -0.098 -4.542 -0.166 1.00 0.00 217 VAL A N 9
ATOM 14595 C CA . VAL A 1 39 ? -0.676 -3.464 0.626 1.00 0.00 217 VAL A CA 9
ATOM 14596 C C . VAL A 1 39 ? -2.195 -3.442 0.498 1.00 0.00 217 VAL A C 9
ATOM 14597 O O . VAL A 1 39 ? -2.737 -3.517 -0.605 1.00 0.00 217 VAL A O 9
ATOM 14610 N N . ASP A 1 40 ? -2.877 -3.338 1.633 1.00 0.00 218 ASP A N 9
ATOM 14611 C CA . ASP A 1 40 ? -4.335 -3.304 1.649 1.00 0.00 218 ASP A CA 9
ATOM 14612 C C . ASP A 1 40 ? -4.850 -1.911 1.298 1.00 0.00 218 ASP A C 9
ATOM 14613 O O . ASP A 1 40 ? -4.326 -0.906 1.778 1.00 0.00 218 ASP A O 9
ATOM 14622 N N . ILE A 1 41 ? -5.878 -1.861 0.457 1.00 0.00 219 ILE A N 9
ATOM 14623 C CA . ILE A 1 41 ? -6.463 -0.592 0.042 1.00 0.00 219 ILE A CA 9
ATOM 14624 C C . ILE A 1 41 ? -7.971 -0.582 0.268 1.00 0.00 219 ILE A C 9
ATOM 14625 O O . ILE A 1 41 ? -8.573 0.473 0.461 1.00 0.00 219 ILE A O 9
ATOM 14641 N N . GLY A 1 42 ? -8.576 -1.766 0.245 1.00 0.00 220 GLY A N 9
ATOM 14642 C CA . GLY A 1 42 ? -10.008 -1.872 0.450 1.00 0.00 220 GLY A CA 9
ATOM 14643 C C . GLY A 1 42 ? -10.797 -1.608 -0.818 1.00 0.00 220 GLY A C 9
ATOM 14644 O O . GLY A 1 42 ? -11.659 -0.731 -0.850 1.00 0.00 220 GLY A O 9
ATOM 14648 N N . VAL A 1 43 ? -10.500 -2.370 -1.866 1.00 0.00 221 VAL A N 9
ATOM 14649 C CA . VAL A 1 43 ? -11.187 -2.214 -3.143 1.00 0.00 221 VAL A CA 9
ATOM 14650 C C . VAL A 1 43 ? -11.476 -3.569 -3.780 1.00 0.00 221 VAL A C 9
ATOM 14651 O O . VAL A 1 43 ? -10.601 -4.432 -3.850 1.00 0.00 221 VAL A O 9
ATOM 14664 N N . ASP A 1 44 ? -12.708 -3.747 -4.243 1.00 0.00 222 ASP A N 9
ATOM 14665 C CA . ASP A 1 44 ? -13.113 -4.997 -4.877 1.00 0.00 222 ASP A CA 9
ATOM 14666 C C . ASP A 1 44 ? -12.824 -4.965 -6.375 1.00 0.00 222 ASP A C 9
ATOM 14667 O O . ASP A 1 44 ? -13.671 -5.333 -7.188 1.00 0.00 222 ASP A O 9
ATOM 14676 N N . GLY A 1 45 ? -11.623 -4.521 -6.732 1.00 0.00 223 GLY A N 9
ATOM 14677 C CA . GLY A 1 45 ? -11.245 -4.447 -8.131 1.00 0.00 223 GLY A CA 9
ATOM 14678 C C . GLY A 1 45 ? -9.978 -3.645 -8.348 1.00 0.00 223 GLY A C 9
ATOM 14679 O O . GLY A 1 45 ? -9.894 -2.841 -9.278 1.00 0.00 223 GLY A O 9
ATOM 14683 N N . THR A 1 46 ? -8.988 -3.860 -7.487 1.00 0.00 224 THR A N 9
ATOM 14684 C CA . THR A 1 46 ? -7.720 -3.148 -7.587 1.00 0.00 224 THR A CA 9
ATOM 14685 C C . THR A 1 46 ? -6.617 -3.881 -6.831 1.00 0.00 224 THR A C 9
ATOM 14686 O O . THR A 1 46 ? -6.748 -4.158 -5.639 1.00 0.00 224 THR A O 9
ATOM 14697 N N . ARG A 1 47 ? -5.532 -4.192 -7.532 1.00 0.00 225 ARG A N 9
ATOM 14698 C CA . ARG A 1 47 ? -4.406 -4.893 -6.926 1.00 0.00 225 ARG A CA 9
ATOM 14699 C C . ARG A 1 47 ? -3.220 -3.952 -6.733 1.00 0.00 225 ARG A C 9
ATOM 14700 O O . ARG A 1 47 ? -2.759 -3.316 -7.680 1.00 0.00 225 ARG A O 9
ATOM 14721 N N . ALA A 1 48 ? -2.732 -3.870 -5.500 1.00 0.00 226 ALA A N 9
ATOM 14722 C CA . ALA A 1 48 ? -1.599 -3.009 -5.183 1.00 0.00 226 ALA A CA 9
ATOM 14723 C C . ALA A 1 48 ? -0.391 -3.830 -4.745 1.00 0.00 226 ALA A C 9
ATOM 14724 O O . ALA A 1 48 ? -0.481 -4.642 -3.823 1.00 0.00 226 ALA A O 9
ATOM 14731 N N . PHE A 1 49 ? 0.738 -3.615 -5.411 1.00 0.00 227 PHE A N 9
ATOM 14732 C CA . PHE A 1 49 ? 1.964 -4.336 -5.092 1.00 0.00 227 PHE A CA 9
ATOM 14733 C C . PHE A 1 49 ? 3.129 -3.370 -4.898 1.00 0.00 227 PHE A C 9
ATOM 14734 O O . PHE A 1 49 ? 3.359 -2.484 -5.722 1.00 0.00 227 PHE A O 9
ATOM 14751 N N . LEU A 1 50 ? 3.861 -3.547 -3.804 1.00 0.00 228 LEU A N 9
ATOM 14752 C CA . LEU A 1 50 ? 5.003 -2.691 -3.500 1.00 0.00 228 LEU A CA 9
ATOM 14753 C C . LEU A 1 50 ? 6.316 -3.414 -3.785 1.00 0.00 228 LEU A C 9
ATOM 14754 O O . LEU A 1 50 ? 6.523 -4.558 -3.382 1.00 0.00 228 LEU A O 9
ATOM 14770 N N . PRO A 1 51 ? 7.225 -2.730 -4.496 1.00 0.00 229 PRO A N 9
ATOM 14771 C CA . PRO A 1 51 ? 8.535 -3.286 -4.849 1.00 0.00 229 PRO A CA 9
ATOM 14772 C C . PRO A 1 51 ? 9.448 -3.432 -3.636 1.00 0.00 229 PRO A C 9
ATOM 14773 O O . PRO A 1 51 ? 9.394 -2.627 -2.705 1.00 0.00 229 PRO A O 9
ATOM 14784 N N . LEU A 1 52 ? 10.286 -4.463 -3.653 1.00 0.00 230 LEU A N 9
ATOM 14785 C CA . LEU A 1 52 ? 11.212 -4.714 -2.555 1.00 0.00 230 LEU A CA 9
ATOM 14786 C C . LEU A 1 52 ? 12.207 -3.567 -2.408 1.00 0.00 230 LEU A C 9
ATOM 14787 O O . LEU A 1 52 ? 12.729 -3.319 -1.320 1.00 0.00 230 LEU A O 9
ATOM 14803 N N . LEU A 1 53 ? 12.463 -2.869 -3.509 1.00 0.00 231 LEU A N 9
ATOM 14804 C CA . LEU A 1 53 ? 13.394 -1.746 -3.503 1.00 0.00 231 LEU A CA 9
ATOM 14805 C C . LEU A 1 53 ? 12.953 -0.679 -2.506 1.00 0.00 231 LEU A C 9
ATOM 14806 O O . LEU A 1 53 ? 13.765 -0.148 -1.748 1.00 0.00 231 LEU A O 9
ATOM 14822 N N . LYS A 1 54 ? 11.661 -0.370 -2.511 1.00 0.00 232 LYS A N 9
ATOM 14823 C CA . LYS A 1 54 ? 11.110 0.631 -1.605 1.00 0.00 232 LYS A CA 9
ATOM 14824 C C . LYS A 1 54 ? 10.832 0.028 -0.232 1.00 0.00 232 LYS A C 9
ATOM 14825 O O . LYS A 1 54 ? 11.107 0.647 0.796 1.00 0.00 232 LYS A O 9
ATOM 14844 N N . ALA A 1 55 ? 10.286 -1.184 -0.222 1.00 0.00 233 ALA A N 9
ATOM 14845 C CA . ALA A 1 55 ? 9.975 -1.871 1.025 1.00 0.00 233 ALA A CA 9
ATOM 14846 C C . ALA A 1 55 ? 11.221 -2.032 1.889 1.00 0.00 233 ALA A C 9
ATOM 14847 O O . ALA A 1 55 ? 11.192 -1.764 3.090 1.00 0.00 233 ALA A O 9
ATOM 14854 N N . GLN A 1 56 ? 12.313 -2.469 1.271 1.00 0.00 234 GLN A N 9
ATOM 14855 C CA . GLN A 1 56 ? 13.568 -2.666 1.985 1.00 0.00 234 GLN A CA 9
ATOM 14856 C C . GLN A 1 56 ? 14.086 -1.347 2.550 1.00 0.00 234 GLN A C 9
ATOM 14857 O O . GLN A 1 56 ? 14.616 -1.303 3.659 1.00 0.00 234 GLN A O 9
ATOM 14871 N N . GLU A 1 57 ? 13.928 -0.276 1.778 1.00 0.00 235 GLU A N 9
ATOM 14872 C CA . GLU A 1 57 ? 14.381 1.043 2.203 1.00 0.00 235 GLU A CA 9
ATOM 14873 C C . GLU A 1 57 ? 13.590 1.526 3.415 1.00 0.00 235 GLU A C 9
ATOM 14874 O O . GLU A 1 57 ? 14.160 2.047 4.374 1.00 0.00 235 GLU A O 9
ATOM 14886 N N . TYR A 1 58 ? 12.275 1.350 3.364 1.00 0.00 236 TYR A N 9
ATOM 14887 C CA . TYR A 1 58 ? 11.404 1.770 4.456 1.00 0.00 236 TYR A CA 9
ATOM 14888 C C . TYR A 1 58 ? 11.603 0.885 5.682 1.00 0.00 236 TYR A C 9
ATOM 14889 O O . TYR A 1 58 ? 11.588 1.365 6.816 1.00 0.00 236 TYR A O 9
ATOM 14907 N N . ILE A 1 59 ? 11.790 -0.409 5.446 1.00 0.00 237 ILE A N 9
ATOM 14908 C CA . ILE A 1 59 ? 11.993 -1.362 6.530 1.00 0.00 237 ILE A CA 9
ATOM 14909 C C . ILE A 1 59 ? 13.343 -1.144 7.207 1.00 0.00 237 ILE A C 9
ATOM 14910 O O . ILE A 1 59 ? 13.442 -1.154 8.434 1.00 0.00 237 ILE A O 9
ATOM 14926 N N . ARG A 1 60 ? 14.379 -0.947 6.398 1.00 0.00 238 ARG A N 9
ATOM 14927 C CA . ARG A 1 60 ? 15.723 -0.726 6.918 1.00 0.00 238 ARG A CA 9
ATOM 14928 C C . ARG A 1 60 ? 15.824 0.633 7.604 1.00 0.00 238 ARG A C 9
ATOM 14929 O O . ARG A 1 60 ? 16.501 0.776 8.622 1.00 0.00 238 ARG A O 9
ATOM 14950 N N . GLN A 1 61 ? 15.146 1.627 7.039 1.00 0.00 239 GLN A N 9
ATOM 14951 C CA . GLN A 1 61 ? 15.161 2.975 7.596 1.00 0.00 239 GLN A CA 9
ATOM 14952 C C . GLN A 1 61 ? 14.172 3.098 8.750 1.00 0.00 239 GLN A C 9
ATOM 14953 O O . GLN A 1 61 ? 14.350 3.919 9.650 1.00 0.00 239 GLN A O 9
ATOM 14967 N N . LYS A 1 62 ? 13.127 2.277 8.718 1.00 0.00 240 LYS A N 9
ATOM 14968 C CA . LYS A 1 62 ? 12.109 2.292 9.761 1.00 0.00 240 LYS A CA 9
ATOM 14969 C C . LYS A 1 62 ? 12.219 1.056 10.647 1.00 0.00 240 LYS A C 9
ATOM 14970 O O . LYS A 1 62 ? 12.519 1.158 11.836 1.00 0.00 240 LYS A O 9
ATOM 14989 N N . ASN A 1 63 ? 11.976 -0.111 10.060 1.00 0.00 241 ASN A N 9
ATOM 14990 C CA . ASN A 1 63 ? 12.050 -1.368 10.797 1.00 0.00 241 ASN A CA 9
ATOM 14991 C C . ASN A 1 63 ? 13.493 -1.849 10.910 1.00 0.00 241 ASN A C 9
ATOM 14992 O O . ASN A 1 63 ? 13.752 -3.043 11.057 1.00 0.00 241 ASN A O 9
ATOM 15003 N N . LYS A 1 64 ? 14.431 -0.910 10.841 1.00 0.00 242 LYS A N 9
ATOM 15004 C CA . LYS A 1 64 ? 15.849 -1.236 10.937 1.00 0.00 242 LYS A CA 9
ATOM 15005 C C . LYS A 1 64 ? 16.135 -2.605 10.330 1.00 0.00 242 LYS A C 9
ATOM 15006 O O . LYS A 1 64 ? 16.997 -3.340 10.810 1.00 0.00 242 LYS A O 9
ATOM 15025 N N . GLY A 1 65 ? 15.406 -2.942 9.270 1.00 0.00 243 GLY A N 9
ATOM 15026 C CA . GLY A 1 65 ? 15.598 -4.222 8.614 1.00 0.00 243 GLY A CA 9
ATOM 15027 C C . GLY A 1 65 ? 14.523 -5.227 8.979 1.00 0.00 243 GLY A C 9
ATOM 15028 O O . GLY A 1 65 ? 13.988 -5.916 8.111 1.00 0.00 243 GLY A O 9
ATOM 15032 N N . ALA A 1 66 ? 14.208 -5.312 10.267 1.00 0.00 244 ALA A N 9
ATOM 15033 C CA . ALA A 1 66 ? 13.190 -6.240 10.744 1.00 0.00 244 ALA A CA 9
ATOM 15034 C C . ALA A 1 66 ? 12.067 -6.395 9.725 1.00 0.00 244 ALA A C 9
ATOM 15035 O O . ALA A 1 66 ? 11.401 -5.423 9.365 1.00 0.00 244 ALA A O 9
ATOM 15042 N N . LYS A 1 67 ? 11.860 -7.623 9.260 1.00 0.00 245 LYS A N 9
ATOM 15043 C CA . LYS A 1 67 ? 10.817 -7.906 8.282 1.00 0.00 245 LYS A CA 9
ATOM 15044 C C . LYS A 1 67 ? 9.465 -7.392 8.764 1.00 0.00 245 LYS A C 9
ATOM 15045 O O . LYS A 1 67 ? 9.220 -7.290 9.967 1.00 0.00 245 LYS A O 9
ATOM 15064 N N . LEU A 1 68 ? 8.588 -7.070 7.819 1.00 0.00 246 LEU A N 9
ATOM 15065 C CA . LEU A 1 68 ? 7.259 -6.568 8.148 1.00 0.00 246 LEU A CA 9
ATOM 15066 C C . LEU A 1 68 ? 6.347 -7.700 8.610 1.00 0.00 246 LEU A C 9
ATOM 15067 O O . LEU A 1 68 ? 6.672 -8.877 8.452 1.00 0.00 246 LEU A O 9
ATOM 15083 N N . LYS A 1 69 ? 5.203 -7.337 9.180 1.00 0.00 247 LYS A N 9
ATOM 15084 C CA . LYS A 1 69 ? 4.242 -8.322 9.662 1.00 0.00 247 LYS A CA 9
ATOM 15085 C C . LYS A 1 69 ? 2.833 -7.987 9.183 1.00 0.00 247 LYS A C 9
ATOM 15086 O O . LYS A 1 69 ? 2.368 -6.857 9.333 1.00 0.00 247 LYS A O 9
ATOM 15105 N N . VAL A 1 70 ? 2.158 -8.976 8.607 1.00 0.00 248 VAL A N 9
ATOM 15106 C CA . VAL A 1 70 ? 0.801 -8.786 8.108 1.00 0.00 248 VAL A CA 9
ATOM 15107 C C . VAL A 1 70 ? -0.065 -8.062 9.133 1.00 0.00 248 VAL A C 9
ATOM 15108 O O . VAL A 1 70 ? -0.088 -8.424 10.308 1.00 0.00 248 VAL A O 9
ATOM 15121 N N . GLY A 1 71 ? -0.778 -7.036 8.678 1.00 0.00 249 GLY A N 9
ATOM 15122 C CA . GLY A 1 71 ? -1.637 -6.277 9.568 1.00 0.00 249 GLY A CA 9
ATOM 15123 C C . GLY A 1 71 ? -1.060 -4.918 9.910 1.00 0.00 249 GLY A C 9
ATOM 15124 O O . GLY A 1 71 ? -1.801 -3.966 10.154 1.00 0.00 249 GLY A O 9
ATOM 15128 N N . GLN A 1 72 ? 0.266 -4.827 9.930 1.00 0.00 250 GLN A N 9
ATOM 15129 C CA . GLN A 1 72 ? 0.941 -3.574 10.247 1.00 0.00 250 GLN A CA 9
ATOM 15130 C C . GLN A 1 72 ? 0.616 -2.503 9.212 1.00 0.00 250 GLN A C 9
ATOM 15131 O O . GLN A 1 72 ? 0.405 -2.804 8.037 1.00 0.00 250 GLN A O 9
ATOM 15145 N N . TYR A 1 73 ? 0.576 -1.251 9.656 1.00 0.00 251 TYR A N 9
ATOM 15146 C CA . TYR A 1 73 ? 0.273 -0.135 8.768 1.00 0.00 251 TYR A CA 9
ATOM 15147 C C . TYR A 1 73 ? 1.510 0.286 7.980 1.00 0.00 251 TYR A C 9
ATOM 15148 O O . TYR A 1 73 ? 2.583 0.493 8.550 1.00 0.00 251 TYR A O 9
ATOM 15166 N N . LEU A 1 74 ? 1.353 0.411 6.667 1.00 0.00 252 LEU A N 9
ATOM 15167 C CA . LEU A 1 74 ? 2.456 0.808 5.799 1.00 0.00 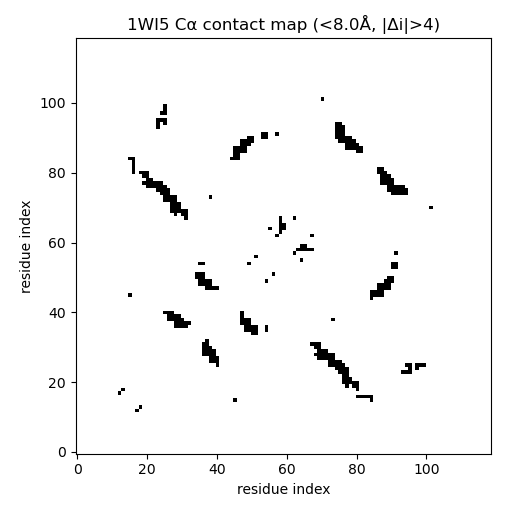252 LEU A CA 9
ATOM 15168 C C . LEU A 1 74 ? 2.091 2.046 4.987 1.00 0.00 252 LEU A C 9
ATOM 15169 O O . LEU A 1 74 ? 0.942 2.221 4.585 1.00 0.00 252 LEU A O 9
ATOM 15185 N N . ASN A 1 75 ? 3.079 2.903 4.747 1.00 0.00 253 ASN A N 9
ATOM 15186 C CA . ASN A 1 75 ? 2.863 4.124 3.980 1.00 0.00 253 ASN A CA 9
ATOM 15187 C C . ASN A 1 75 ? 3.198 3.910 2.508 1.00 0.00 253 ASN A C 9
ATOM 15188 O O . ASN A 1 75 ? 4.275 3.415 2.172 1.00 0.00 253 ASN A O 9
ATOM 15199 N N . CYS A 1 76 ? 2.270 4.285 1.634 1.00 0.00 254 CYS A N 9
ATOM 15200 C CA . CYS A 1 76 ? 2.467 4.133 0.197 1.00 0.00 254 CYS A CA 9
ATOM 15201 C C . CYS A 1 76 ? 1.747 5.238 -0.570 1.00 0.00 254 CYS A C 9
ATOM 15202 O O . CYS A 1 76 ? 0.741 5.774 -0.106 1.00 0.00 254 CYS A O 9
ATOM 15210 N N . ILE A 1 77 ? 2.271 5.574 -1.744 1.00 0.00 255 ILE A N 9
ATOM 15211 C CA . ILE A 1 77 ? 1.679 6.615 -2.574 1.00 0.00 255 ILE A CA 9
ATOM 15212 C C . ILE A 1 77 ? 1.502 6.138 -4.011 1.00 0.00 255 ILE A C 9
ATOM 15213 O O . ILE A 1 77 ? 2.312 5.366 -4.525 1.00 0.00 255 ILE A O 9
ATOM 15229 N N . VAL A 1 78 ? 0.438 6.604 -4.657 1.00 0.00 256 VAL A N 9
ATOM 15230 C CA . VAL A 1 78 ? 0.156 6.228 -6.037 1.00 0.00 256 VAL A CA 9
ATOM 15231 C C . VAL A 1 78 ? 1.162 6.856 -6.995 1.00 0.00 256 VAL A C 9
ATOM 15232 O O . VAL A 1 78 ? 1.314 8.076 -7.038 1.00 0.00 256 VAL A O 9
ATOM 15245 N N . GLU A 1 79 ? 1.847 6.013 -7.762 1.00 0.00 257 GLU A N 9
ATOM 15246 C CA . GLU A 1 79 ? 2.840 6.486 -8.719 1.00 0.00 257 GLU A CA 9
ATOM 15247 C C . GLU A 1 79 ? 2.308 6.391 -10.147 1.00 0.00 257 GLU A C 9
ATOM 15248 O O . GLU A 1 79 ? 2.452 7.322 -10.939 1.00 0.00 257 GLU A O 9
ATOM 15260 N N . LYS A 1 80 ? 1.692 5.258 -10.468 1.00 0.00 258 LYS A N 9
ATOM 15261 C CA . LYS A 1 80 ? 1.137 5.038 -11.798 1.00 0.00 258 LYS A CA 9
ATOM 15262 C C . LYS A 1 80 ? -0.220 4.347 -11.714 1.00 0.00 258 LYS A C 9
ATOM 15263 O O . LYS A 1 80 ? -0.401 3.404 -10.945 1.00 0.00 258 LYS A O 9
ATOM 15282 N N . VAL A 1 81 ? -1.171 4.823 -12.512 1.00 0.00 259 VAL A N 9
ATOM 15283 C CA . VAL A 1 81 ? -2.511 4.249 -12.530 1.00 0.00 259 VAL A CA 9
ATOM 15284 C C . VAL A 1 81 ? -2.889 3.778 -13.930 1.00 0.00 259 VAL A C 9
ATOM 15285 O O . VAL A 1 81 ? -2.825 4.542 -14.893 1.00 0.00 259 VAL A O 9
ATOM 15298 N N . LYS A 1 82 ? -3.283 2.513 -14.037 1.00 0.00 260 LYS A N 9
ATOM 15299 C CA . LYS A 1 82 ? -3.673 1.939 -15.319 1.00 0.00 260 LYS A CA 9
ATOM 15300 C C . LYS A 1 82 ? -5.167 2.122 -15.565 1.00 0.00 260 LYS A C 9
ATOM 15301 O O . LYS A 1 82 ? -5.969 2.087 -14.632 1.00 0.00 260 LYS A O 9
ATOM 15320 N N . GLY A 1 83 ? -5.535 2.316 -16.828 1.00 0.00 261 GLY A N 9
ATOM 15321 C CA . GLY A 1 83 ? -6.932 2.500 -17.174 1.00 0.00 261 GLY A CA 9
ATOM 15322 C C . GLY A 1 83 ? -7.855 1.631 -16.342 1.00 0.00 261 GLY A C 9
ATOM 15323 O O . GLY A 1 83 ? -8.722 2.138 -15.631 1.00 0.00 261 GLY A O 9
ATOM 15327 N N . ASN A 1 84 ? -7.669 0.318 -16.433 1.00 0.00 262 ASN A N 9
ATOM 15328 C CA . ASN A 1 84 ? -8.494 -0.624 -15.684 1.00 0.00 262 ASN A CA 9
ATOM 15329 C C . ASN A 1 84 ? -7.837 -0.985 -14.355 1.00 0.00 262 ASN A C 9
ATOM 15330 O O . ASN A 1 84 ? -6.707 -0.583 -14.080 1.00 0.00 262 ASN A O 9
ATOM 15341 N N . GLY A 1 85 ? -8.554 -1.747 -13.535 1.00 0.00 263 GLY A N 9
ATOM 15342 C CA . GLY A 1 85 ? -8.024 -2.151 -12.245 1.00 0.00 263 GLY A CA 9
ATOM 15343 C C . GLY A 1 85 ? -7.078 -3.330 -12.350 1.00 0.00 263 GLY A C 9
ATOM 15344 O O . GLY A 1 85 ? -7.236 -4.326 -11.646 1.00 0.00 263 GLY A O 9
ATOM 15348 N N . GLY A 1 86 ? -6.090 -3.218 -13.233 1.00 0.00 264 GLY A N 9
ATOM 15349 C CA . GLY A 1 86 ? -5.130 -4.291 -13.413 1.00 0.00 264 GLY A CA 9
ATOM 15350 C C . GLY A 1 86 ? -4.096 -4.335 -12.306 1.00 0.00 264 GLY A C 9
ATOM 15351 O O . GLY A 1 86 ? -4.203 -5.136 -11.377 1.00 0.00 264 GLY A O 9
ATOM 15355 N N . VAL A 1 87 ? -3.089 -3.472 -12.404 1.00 0.00 265 VAL A N 9
ATOM 15356 C CA . VAL A 1 87 ? -2.030 -3.416 -11.404 1.00 0.00 265 VAL A CA 9
ATOM 15357 C C . VAL A 1 87 ? -1.750 -1.979 -10.980 1.00 0.00 265 VAL A C 9
ATOM 15358 O O . VAL A 1 87 ? -1.633 -1.084 -11.818 1.00 0.00 265 VAL A O 9
ATOM 15371 N N . VAL A 1 88 ? -1.643 -1.763 -9.673 1.00 0.00 266 VAL A N 9
ATOM 15372 C CA . VAL A 1 88 ? -1.375 -0.434 -9.137 1.00 0.00 266 VAL A CA 9
ATOM 15373 C C . VAL A 1 88 ? 0.060 -0.323 -8.633 1.00 0.00 266 VAL A C 9
ATOM 15374 O O . VAL A 1 88 ? 0.588 -1.253 -8.024 1.00 0.00 266 VAL A O 9
ATOM 15387 N N . SER A 1 89 ? 0.685 0.821 -8.892 1.00 0.00 267 SER A N 9
ATOM 15388 C CA . SER A 1 89 ? 2.061 1.052 -8.468 1.00 0.00 267 SER A CA 9
ATOM 15389 C C . SER A 1 89 ? 2.105 1.922 -7.215 1.00 0.00 267 SER A C 9
ATOM 15390 O O . SER A 1 89 ? 1.538 3.016 -7.184 1.00 0.00 267 SER A O 9
ATOM 15398 N N . LEU A 1 90 ? 2.780 1.429 -6.183 1.00 0.00 268 LEU A N 9
ATOM 15399 C CA . LEU A 1 90 ? 2.899 2.160 -4.926 1.00 0.00 268 LEU A CA 9
ATOM 15400 C C . LEU A 1 90 ? 4.353 2.520 -4.641 1.00 0.00 268 LEU A C 9
ATOM 15401 O O . LEU A 1 90 ? 5.273 1.879 -5.149 1.00 0.00 268 LEU A O 9
ATOM 15417 N N . SER A 1 91 ? 4.553 3.549 -3.823 1.00 0.00 269 SER A N 9
ATOM 15418 C CA . SER A 1 91 ? 5.896 3.996 -3.471 1.00 0.00 269 SER A CA 9
ATOM 15419 C C . SER A 1 91 ? 5.909 4.640 -2.088 1.00 0.00 269 SER A C 9
ATOM 15420 O O . SER A 1 91 ? 4.883 5.116 -1.603 1.00 0.00 269 SER A O 9
ATOM 15428 N N . VAL A 1 92 ? 7.079 4.651 -1.458 1.00 0.00 270 VAL A N 9
ATOM 15429 C CA . VAL A 1 92 ? 7.228 5.237 -0.132 1.00 0.00 270 VAL A CA 9
ATOM 15430 C C . VAL A 1 92 ? 7.301 6.758 -0.208 1.00 0.00 270 VAL A C 9
ATOM 15431 O O . VAL A 1 92 ? 8.050 7.315 -1.010 1.00 0.00 270 VAL A O 9
ATOM 15444 N N . GLY A 1 93 ? 6.518 7.426 0.633 1.00 0.00 271 GLY A N 9
ATOM 15445 C CA . GLY A 1 93 ? 6.509 8.877 0.646 1.00 0.00 271 GLY A CA 9
ATOM 15446 C C . GLY A 1 93 ? 7.553 9.455 1.580 1.00 0.00 271 GLY A C 9
ATOM 15447 O O . GLY A 1 93 ? 8.753 9.357 1.319 1.00 0.00 271 GLY A O 9
ATOM 15451 N N . HIS A 1 94 ? 7.097 10.063 2.671 1.00 0.00 272 HIS A N 9
ATOM 15452 C CA . HIS A 1 94 ? 8.001 10.661 3.647 1.00 0.00 272 HIS A CA 9
ATOM 15453 C C . HIS A 1 94 ? 7.584 10.297 5.069 1.00 0.00 272 HIS A C 9
ATOM 15454 O O . HIS A 1 94 ? 6.640 9.533 5.272 1.00 0.00 272 HIS A O 9
ATOM 15469 N N . SER A 1 95 ? 8.293 10.848 6.048 1.00 0.00 273 SER A N 9
ATOM 15470 C CA . SER A 1 95 ? 7.999 10.578 7.450 1.00 0.00 273 SER A CA 9
ATOM 15471 C C . SER A 1 95 ? 6.891 11.495 7.959 1.00 0.00 273 SER A C 9
ATOM 15472 O O . SER A 1 95 ? 6.575 12.508 7.337 1.00 0.00 273 SER A O 9
ATOM 15480 N N . GLU A 1 96 ? 6.305 11.130 9.095 1.00 0.00 274 GLU A N 9
ATOM 15481 C CA . GLU A 1 96 ? 5.231 11.919 9.688 1.00 0.00 274 GLU A CA 9
ATOM 15482 C C . GLU A 1 96 ? 5.276 11.842 11.211 1.00 0.00 274 GLU A C 9
ATOM 15483 O O . GLU A 1 96 ? 5.657 10.819 11.782 1.00 0.00 274 GLU A O 9
ATOM 15495 N N . VAL A 1 97 ? 4.886 12.931 11.865 1.00 0.00 275 VAL A N 9
ATOM 15496 C CA . VAL A 1 97 ? 4.881 12.989 13.322 1.00 0.00 275 VAL A CA 9
ATOM 15497 C C . VAL A 1 97 ? 3.585 12.419 13.890 1.00 0.00 275 VAL A C 9
ATOM 15498 O O . VAL A 1 97 ? 3.110 12.856 14.938 1.00 0.00 275 VAL A O 9
ATOM 15511 N N . SER A 1 98 ? 3.019 11.441 13.190 1.00 0.00 276 SER A N 9
ATOM 15512 C CA . SER A 1 98 ? 1.775 10.814 13.623 1.00 0.00 276 SER A CA 9
ATOM 15513 C C . SER A 1 98 ? 2.046 9.740 14.673 1.00 0.00 276 SER A C 9
ATOM 15514 O O . SER A 1 98 ? 1.435 8.671 14.658 1.00 0.00 276 SER A O 9
ATOM 15522 N N . THR A 1 99 ? 2.966 10.033 15.587 1.00 0.00 277 THR A N 9
ATOM 15523 C CA . THR A 1 99 ? 3.320 9.095 16.644 1.00 0.00 277 THR A CA 9
ATOM 15524 C C . THR A 1 99 ? 2.734 9.529 17.983 1.00 0.00 277 THR A C 9
ATOM 15525 O O . THR A 1 99 ? 2.664 10.720 18.284 1.00 0.00 277 THR A O 9
ATOM 15536 N N . ALA A 1 100 ? 2.314 8.554 18.783 1.00 0.00 278 ALA A N 9
ATOM 15537 C CA . ALA A 1 100 ? 1.736 8.836 20.091 1.00 0.00 278 ALA A CA 9
ATOM 15538 C C . ALA A 1 100 ? 2.650 9.739 20.912 1.00 0.00 278 ALA A C 9
ATOM 15539 O O . ALA A 1 100 ? 3.874 9.668 20.798 1.00 0.00 278 ALA A O 9
ATOM 15546 N N . ILE A 1 101 ? 2.049 10.588 21.739 1.00 0.00 279 ILE A N 9
ATOM 15547 C CA . ILE A 1 101 ? 2.810 11.505 22.578 1.00 0.00 279 ILE A CA 9
ATOM 15548 C C . ILE A 1 101 ? 3.867 10.760 23.388 1.00 0.00 279 ILE A C 9
ATOM 15549 O O . ILE A 1 101 ? 3.689 9.593 23.733 1.00 0.00 279 ILE A O 9
ATOM 15565 N N . ALA A 1 102 ? 4.965 11.445 23.688 1.00 0.00 280 ALA A N 9
ATOM 15566 C CA . ALA A 1 102 ? 6.049 10.850 24.460 1.00 0.00 280 ALA A CA 9
ATOM 15567 C C . ALA A 1 102 ? 6.318 11.646 25.733 1.00 0.00 280 ALA A C 9
ATOM 15568 O O . ALA A 1 102 ? 6.768 12.791 25.679 1.00 0.00 280 ALA A O 9
ATOM 15575 N N . THR A 1 103 ? 6.038 11.033 26.879 1.00 0.00 281 THR A N 9
ATOM 15576 C CA . THR A 1 103 ? 6.248 11.685 28.165 1.00 0.00 281 THR A CA 9
ATOM 15577 C C . THR A 1 103 ? 7.733 11.789 28.493 1.00 0.00 281 THR A C 9
ATOM 15578 O O . THR A 1 103 ? 8.492 10.844 28.281 1.00 0.00 281 THR A O 9
ATOM 15589 N N . GLU A 1 104 ? 8.139 12.943 29.013 1.00 0.00 282 GLU A N 9
ATOM 15590 C CA . GLU A 1 104 ? 9.535 13.169 29.370 1.00 0.00 282 GLU A CA 9
ATOM 15591 C C . GLU A 1 104 ? 9.643 14.072 30.595 1.00 0.00 282 GLU A C 9
ATOM 15592 O O . GLU A 1 104 ? 8.637 14.556 31.113 1.00 0.00 282 GLU A O 9
ATOM 15604 N N . GLN A 1 105 ? 10.871 14.293 31.054 1.00 0.00 283 GLN A N 9
ATOM 15605 C CA . GLN A 1 105 ? 11.111 15.136 32.219 1.00 0.00 283 GLN A CA 9
ATOM 15606 C C . GLN A 1 105 ? 10.383 16.470 32.085 1.00 0.00 283 GLN A C 9
ATOM 15607 O O . GLN A 1 105 ? 9.684 16.900 33.001 1.00 0.00 283 GLN A O 9
ATOM 15621 N N . GLN A 1 106 ? 10.554 17.119 30.937 1.00 0.00 284 GLN A N 9
ATOM 15622 C CA . GLN A 1 106 ? 9.913 18.404 30.685 1.00 0.00 284 GLN A CA 9
ATOM 15623 C C . GLN A 1 106 ? 8.782 18.259 29.673 1.00 0.00 284 GLN A C 9
ATOM 15624 O O . GLN A 1 106 ? 9.022 18.144 28.471 1.00 0.00 284 GLN A O 9
ATOM 15638 N N . SER A 1 107 ? 7.548 18.264 30.167 1.00 0.00 285 SER A N 9
ATOM 15639 C CA . SER A 1 107 ? 6.379 18.129 29.306 1.00 0.00 285 SER A CA 9
ATOM 15640 C C . SER A 1 107 ? 5.337 19.194 29.634 1.00 0.00 285 SER A C 9
ATOM 15641 O O . SER A 1 107 ? 5.485 19.948 30.596 1.00 0.00 285 SER A O 9
ATOM 15649 N N . TRP A 1 108 ? 4.283 19.249 28.827 1.00 0.00 286 TRP A N 9
ATOM 15650 C CA . TRP A 1 108 ? 3.215 20.221 29.031 1.00 0.00 286 TRP A CA 9
ATOM 15651 C C . TRP A 1 108 ? 2.131 19.656 29.944 1.00 0.00 286 TRP A C 9
ATOM 15652 O O . TRP A 1 108 ? 2.177 18.488 30.326 1.00 0.00 286 TRP A O 9
ATOM 15673 N N . ASN A 1 109 ? 1.158 20.493 30.288 1.00 0.00 287 ASN A N 9
ATOM 15674 C CA . ASN A 1 109 ? 0.063 20.076 31.156 1.00 0.00 287 ASN A CA 9
ATOM 15675 C C . ASN A 1 109 ? -1.274 20.590 30.630 1.00 0.00 287 ASN A C 9
ATOM 15676 O O . ASN A 1 109 ? -1.321 21.366 29.675 1.00 0.00 287 ASN A O 9
ATOM 15687 N N . LEU A 1 110 ? -2.358 20.152 31.260 1.00 0.00 288 LEU A N 9
ATOM 15688 C CA . LEU A 1 110 ? -3.697 20.567 30.857 1.00 0.00 288 LEU A CA 9
ATOM 15689 C C . LEU A 1 110 ? -4.021 20.071 29.451 1.00 0.00 288 LEU A C 9
ATOM 15690 O O . LEU A 1 110 ? -4.600 20.796 28.644 1.00 0.00 288 LEU A O 9
ATOM 15706 N N . ASN A 1 111 ? -3.645 18.828 29.167 1.00 0.00 289 ASN A N 9
ATOM 15707 C CA . ASN A 1 111 ? -3.897 18.233 27.859 1.00 0.00 289 ASN A CA 9
ATOM 15708 C C . ASN A 1 111 ? -5.382 17.936 27.674 1.00 0.00 289 ASN A C 9
ATOM 15709 O O . ASN A 1 111 ? -6.155 17.969 28.630 1.00 0.00 289 ASN A O 9
ATOM 15720 N N . ASN A 1 112 ? -5.771 17.646 26.437 1.00 0.00 290 ASN A N 9
ATOM 15721 C CA . ASN A 1 112 ? -7.164 17.343 26.125 1.00 0.00 290 ASN A CA 9
ATOM 15722 C C . ASN A 1 112 ? -7.541 15.951 26.623 1.00 0.00 290 ASN A C 9
ATOM 15723 O O . ASN A 1 112 ? -6.773 14.998 26.479 1.00 0.00 290 ASN A O 9
ATOM 15734 N N . LEU A 1 113 ? -8.729 15.840 27.207 1.00 0.00 291 LEU A N 9
ATOM 15735 C CA . LEU A 1 113 ? -9.210 14.564 27.726 1.00 0.00 291 LEU A CA 9
ATOM 15736 C C . LEU A 1 113 ? -10.697 14.638 28.060 1.00 0.00 291 LEU A C 9
ATOM 15737 O O . LEU A 1 113 ? -11.269 15.724 28.154 1.00 0.00 291 LEU A O 9
ATOM 15753 N N . SER A 1 114 ? -11.316 13.476 28.241 1.00 0.00 292 SER A N 9
ATOM 15754 C CA . SER A 1 114 ? -12.736 13.409 28.564 1.00 0.00 292 SER A CA 9
ATOM 15755 C C . SER A 1 114 ? -13.134 11.994 28.974 1.00 0.00 292 SER A C 9
ATOM 15756 O O . SER A 1 114 ? -12.386 11.040 28.761 1.00 0.00 292 SER A O 9
ATOM 15764 N N . GLY A 1 115 ? -14.319 11.866 29.564 1.00 0.00 293 GLY A N 9
ATOM 15765 C CA . GLY A 1 115 ? -14.796 10.565 29.994 1.00 0.00 293 GLY A CA 9
ATOM 15766 C C . GLY A 1 115 ? -16.101 10.651 30.761 1.00 0.00 293 GLY A C 9
ATOM 15767 O O . GLY A 1 115 ? -16.453 11.693 31.315 1.00 0.00 293 GLY A O 9
ATOM 15771 N N . PRO A 1 116 ? -16.845 9.536 30.798 1.00 0.00 294 PRO A N 9
ATOM 15772 C CA . PRO A 1 116 ? -18.131 9.465 31.498 1.00 0.00 294 PRO A CA 9
ATOM 15773 C C . PRO A 1 116 ? -17.970 9.525 33.013 1.00 0.00 294 PRO A C 9
ATOM 15774 O O . PRO A 1 116 ? -16.868 9.730 33.522 1.00 0.00 294 PRO A O 9
ATOM 15785 N N . SER A 1 117 ? -19.076 9.345 33.729 1.00 0.00 295 SER A N 9
ATOM 15786 C CA . SER A 1 117 ? -19.057 9.382 35.187 1.00 0.00 295 SER A CA 9
ATOM 15787 C C . SER A 1 117 ? -19.841 8.211 35.770 1.00 0.00 295 SER A C 9
ATOM 15788 O O . SER A 1 117 ? -19.307 7.417 36.545 1.00 0.00 295 SER A O 9
ATOM 15796 N N . SER A 1 118 ? -21.111 8.109 35.392 1.00 0.00 296 SER A N 9
ATOM 15797 C CA . SER A 1 118 ? -21.971 7.037 35.880 1.00 0.00 296 SER A CA 9
ATOM 15798 C C . SER A 1 118 ? -22.045 5.898 34.868 1.00 0.00 296 SER A C 9
ATOM 15799 O O . SER A 1 118 ? -22.160 6.127 33.665 1.00 0.00 296 SER A O 9
ATOM 15807 N N . GLY A 1 119 ? -21.979 4.667 35.367 1.00 0.00 297 GLY A N 9
ATOM 15808 C CA . GLY A 1 119 ? -22.040 3.509 34.494 1.00 0.00 297 GLY A CA 9
ATOM 15809 C C . GLY A 1 119 ? -23.387 2.815 34.545 1.00 0.00 297 GLY A C 9
ATOM 15810 O O . GLY A 1 119 ? -24.423 3.440 34.318 1.00 0.00 297 GLY A O 9
ATOM 15814 N N . GLY A 1 1 ? -8.362 29.659 -3.400 1.00 0.00 179 GLY A N 10
ATOM 15815 C CA . GLY A 1 1 ? -6.998 29.936 -3.813 1.00 0.00 179 GLY A CA 10
ATOM 15816 C C . GLY A 1 1 ? -6.201 30.648 -2.739 1.00 0.00 179 GLY A C 10
ATOM 15817 O O . GLY A 1 1 ? -6.770 31.211 -1.804 1.00 0.00 179 GLY A O 10
ATOM 15821 N N . SER A 1 2 ? -4.879 30.623 -2.871 1.00 0.00 180 SER A N 10
ATOM 15822 C CA . SER A 1 2 ? -4.001 31.267 -1.900 1.00 0.00 180 SER A CA 10
ATOM 15823 C C . SER A 1 2 ? -2.567 31.322 -2.417 1.00 0.00 180 SER A C 10
ATOM 15824 O O . SER A 1 2 ? -2.149 30.479 -3.211 1.00 0.00 180 SER A O 10
ATOM 15832 N N . SER A 1 3 ? -1.817 32.320 -1.961 1.00 0.00 181 SER A N 10
ATOM 15833 C CA . SER A 1 3 ? -0.431 32.488 -2.379 1.00 0.00 181 SER A CA 10
ATOM 15834 C C . SER A 1 3 ? 0.320 31.161 -2.319 1.00 0.00 181 SER A C 10
ATOM 15835 O O . SER A 1 3 ? 0.905 30.720 -3.307 1.00 0.00 181 SER A O 10
ATOM 15843 N N . GLY A 1 4 ? 0.298 30.529 -1.149 1.00 0.00 182 GLY A N 10
ATOM 15844 C CA . GLY A 1 4 ? 0.980 29.259 -0.980 1.00 0.00 182 GLY A CA 10
ATOM 15845 C C . GLY A 1 4 ? 0.124 28.081 -1.402 1.00 0.00 182 GLY A C 10
ATOM 15846 O O . GLY A 1 4 ? -1.041 28.249 -1.761 1.00 0.00 182 GLY A O 10
ATOM 15850 N N . SER A 1 5 ? 0.704 26.886 -1.360 1.00 0.00 183 SER A N 10
ATOM 15851 C CA . SER A 1 5 ? -0.012 25.675 -1.746 1.00 0.00 183 SER A CA 10
ATOM 15852 C C . SER A 1 5 ? -0.356 24.833 -0.522 1.00 0.00 183 SER A C 10
ATOM 15853 O O . SER A 1 5 ? 0.529 24.404 0.219 1.00 0.00 183 SER A O 10
ATOM 15861 N N . SER A 1 6 ? -1.648 24.600 -0.315 1.00 0.00 184 SER A N 10
ATOM 15862 C CA . SER A 1 6 ? -2.111 23.813 0.822 1.00 0.00 184 SER A CA 10
ATOM 15863 C C . SER A 1 6 ? -3.355 23.009 0.455 1.00 0.00 184 SER A C 10
ATOM 15864 O O . SER A 1 6 ? -4.409 23.574 0.166 1.00 0.00 184 SER A O 10
ATOM 15872 N N . GLY A 1 7 ? -3.223 21.686 0.470 1.00 0.00 185 GLY A N 10
ATOM 15873 C CA . GLY A 1 7 ? -4.343 20.826 0.138 1.00 0.00 185 GLY A CA 10
ATOM 15874 C C . GLY A 1 7 ? -3.907 19.546 -0.549 1.00 0.00 185 GLY A C 10
ATOM 15875 O O . GLY A 1 7 ? -2.742 19.158 -0.472 1.00 0.00 185 GLY A O 10
ATOM 15879 N N . LYS A 1 8 ? -4.846 18.888 -1.220 1.00 0.00 186 LYS A N 10
ATOM 15880 C CA . LYS A 1 8 ? -4.554 17.644 -1.923 1.00 0.00 186 LYS A CA 10
ATOM 15881 C C . LYS A 1 8 ? -5.423 17.508 -3.170 1.00 0.00 186 LYS A C 10
ATOM 15882 O O . LYS A 1 8 ? -6.299 18.333 -3.420 1.00 0.00 186 LYS A O 10
ATOM 15901 N N . ASN A 1 9 ? -5.174 16.458 -3.947 1.00 0.00 187 ASN A N 10
ATOM 15902 C CA . ASN A 1 9 ? -5.934 16.213 -5.167 1.00 0.00 187 ASN A CA 10
ATOM 15903 C C . ASN A 1 9 ? -7.418 16.040 -4.858 1.00 0.00 187 ASN A C 10
ATOM 15904 O O . ASN A 1 9 ? -7.799 15.780 -3.716 1.00 0.00 187 ASN A O 10
ATOM 15915 N N . VAL A 1 10 ? -8.251 16.184 -5.883 1.00 0.00 188 VAL A N 10
ATOM 15916 C CA . VAL A 1 10 ? -9.693 16.042 -5.722 1.00 0.00 188 VAL A CA 10
ATOM 15917 C C . VAL A 1 10 ? -10.043 14.719 -5.050 1.00 0.00 188 VAL A C 10
ATOM 15918 O O . VAL A 1 10 ? -11.147 14.545 -4.536 1.00 0.00 188 VAL A O 10
ATOM 15931 N N . ASN A 1 11 ? -9.094 13.788 -5.059 1.00 0.00 189 ASN A N 10
ATOM 15932 C CA . ASN A 1 11 ? -9.302 12.479 -4.450 1.00 0.00 189 ASN A CA 10
ATOM 15933 C C . ASN A 1 11 ? -10.728 11.990 -4.685 1.00 0.00 189 ASN A C 10
ATOM 15934 O O . ASN A 1 11 ? -11.426 11.606 -3.746 1.00 0.00 189 ASN A O 10
ATOM 15945 N N . ARG A 1 12 ? -11.154 12.007 -5.944 1.00 0.00 190 ARG A N 10
ATOM 15946 C CA . ARG A 1 12 ? -12.497 11.566 -6.302 1.00 0.00 190 ARG A CA 10
ATOM 15947 C C . ARG A 1 12 ? -12.638 10.057 -6.128 1.00 0.00 190 ARG A C 10
ATOM 15948 O O . ARG A 1 12 ? -11.786 9.288 -6.574 1.00 0.00 190 ARG A O 10
ATOM 15969 N N . VAL A 1 13 ? -13.719 9.640 -5.477 1.00 0.00 191 VAL A N 10
ATOM 15970 C CA . VAL A 1 13 ? -13.972 8.223 -5.244 1.00 0.00 191 VAL A CA 10
ATOM 15971 C C . VAL A 1 13 ? -15.041 7.693 -6.194 1.00 0.00 191 VAL A C 10
ATOM 15972 O O . VAL A 1 13 ? -16.121 7.284 -5.765 1.00 0.00 191 VAL A O 10
ATOM 15985 N N . LEU A 1 14 ? -14.733 7.702 -7.486 1.00 0.00 192 LEU A N 10
ATOM 15986 C CA . LEU A 1 14 ? -15.667 7.221 -8.498 1.00 0.00 192 LEU A CA 10
ATOM 15987 C C . LEU A 1 14 ? -15.240 5.857 -9.029 1.00 0.00 192 LEU A C 10
ATOM 15988 O O . LEU A 1 14 ? -16.048 4.932 -9.117 1.00 0.00 192 LEU A O 10
ATOM 16004 N N . SER A 1 15 ? -13.963 5.738 -9.380 1.00 0.00 193 SER A N 10
ATOM 16005 C CA . SER A 1 15 ? -13.428 4.486 -9.904 1.00 0.00 193 SER A CA 10
ATOM 16006 C C . SER A 1 15 ? -11.912 4.566 -10.058 1.00 0.00 193 SER A C 10
ATOM 16007 O O . SER A 1 15 ? -11.343 5.653 -10.153 1.00 0.00 193 SER A O 10
ATOM 16015 N N . ALA A 1 16 ? -11.265 3.405 -10.081 1.00 0.00 194 ALA A N 10
ATOM 16016 C CA . ALA A 1 16 ? -9.815 3.342 -10.224 1.00 0.00 194 ALA A CA 10
ATOM 16017 C C . ALA A 1 16 ? -9.349 4.134 -11.441 1.00 0.00 194 ALA A C 10
ATOM 16018 O O . ALA A 1 16 ? -8.285 4.751 -11.420 1.00 0.00 194 ALA A O 10
ATOM 16025 N N . GLU A 1 17 ? -10.153 4.112 -12.499 1.00 0.00 195 GLU A N 10
ATOM 16026 C CA . GLU A 1 17 ? -9.821 4.828 -13.726 1.00 0.00 195 GLU A CA 10
ATOM 16027 C C . GLU A 1 17 ? -9.855 6.337 -13.501 1.00 0.00 195 GLU A C 10
ATOM 16028 O O . GLU A 1 17 ? -9.023 7.073 -14.032 1.00 0.00 195 GLU A O 10
ATOM 16040 N N . ALA A 1 18 ? -10.823 6.790 -12.711 1.00 0.00 196 ALA A N 10
ATOM 16041 C CA . ALA A 1 18 ? -10.965 8.210 -12.415 1.00 0.00 196 ALA A CA 10
ATOM 16042 C C . ALA A 1 18 ? -9.833 8.700 -11.519 1.00 0.00 196 ALA A C 10
ATOM 16043 O O . ALA A 1 18 ? -9.495 9.884 -11.519 1.00 0.00 196 ALA A O 10
ATOM 16050 N N . LEU A 1 19 ? -9.250 7.782 -10.755 1.00 0.00 197 LEU A N 10
ATOM 16051 C CA . LEU A 1 19 ? -8.155 8.121 -9.852 1.00 0.00 197 LEU A CA 10
ATOM 16052 C C . LEU A 1 19 ? -6.964 8.676 -10.626 1.00 0.00 197 LEU A C 10
ATOM 16053 O O . LEU A 1 19 ? -7.011 8.810 -11.849 1.00 0.00 197 LEU A O 10
ATOM 16069 N N . LYS A 1 20 ? -5.894 8.996 -9.905 1.00 0.00 198 LYS A N 10
ATOM 16070 C CA . LYS A 1 20 ? -4.688 9.534 -10.523 1.00 0.00 198 LYS A CA 10
ATOM 16071 C C . LYS A 1 20 ? -3.486 9.374 -9.598 1.00 0.00 198 LYS A C 10
ATOM 16072 O O . LYS A 1 20 ? -3.617 9.305 -8.376 1.00 0.00 198 LYS A O 10
ATOM 16091 N N . PRO A 1 21 ? -2.284 9.315 -10.192 1.00 0.00 199 PRO A N 10
ATOM 16092 C CA . PRO A 1 21 ? -1.036 9.165 -9.439 1.00 0.00 199 PRO A CA 10
ATOM 16093 C C . PRO A 1 21 ? -0.687 10.415 -8.639 1.00 0.00 199 PRO A C 10
ATOM 16094 O O . PRO A 1 21 ? -0.624 11.516 -9.185 1.00 0.00 199 PRO A O 10
ATOM 16105 N N . GLY A 1 22 ? -0.461 10.238 -7.341 1.00 0.00 200 GLY A N 10
ATOM 16106 C CA . GLY A 1 22 ? -0.121 11.361 -6.487 1.00 0.00 200 GLY A CA 10
ATOM 16107 C C . GLY A 1 22 ? -1.010 11.448 -5.262 1.00 0.00 200 GLY A C 10
ATOM 16108 O O . GLY A 1 22 ? -0.862 12.355 -4.443 1.00 0.00 200 GLY A O 10
ATOM 16112 N N . MET A 1 23 ? -1.936 10.503 -5.136 1.00 0.00 201 MET A N 10
ATOM 16113 C CA . MET A 1 23 ? -2.852 10.477 -4.002 1.00 0.00 201 MET A CA 10
ATOM 16114 C C . MET A 1 23 ? -2.271 9.659 -2.853 1.00 0.00 201 MET A C 10
ATOM 16115 O O . MET A 1 23 ? -1.847 8.519 -3.041 1.00 0.00 201 MET A O 10
ATOM 16129 N N . LEU A 1 24 ? -2.255 10.249 -1.662 1.00 0.00 202 LEU A N 10
ATOM 16130 C CA . LEU A 1 24 ? -1.725 9.576 -0.482 1.00 0.00 202 LEU A CA 10
ATOM 16131 C C . LEU A 1 24 ? -2.819 8.785 0.230 1.00 0.00 202 LEU A C 10
ATOM 16132 O O . LEU A 1 24 ? -3.797 9.356 0.715 1.00 0.00 202 LEU A O 10
ATOM 16148 N N . LEU A 1 25 ? -2.646 7.470 0.292 1.00 0.00 203 LEU A N 10
ATOM 16149 C CA . LEU A 1 25 ? -3.616 6.600 0.947 1.00 0.00 203 LEU A CA 10
ATOM 16150 C C . LEU A 1 25 ? -2.926 5.648 1.918 1.00 0.00 203 LEU A C 10
ATOM 16151 O O . LEU A 1 25 ? -1.966 4.965 1.559 1.00 0.00 203 LEU A O 10
ATOM 16167 N N . THR A 1 26 ? -3.423 5.604 3.150 1.00 0.00 204 THR A N 10
ATOM 16168 C CA . THR A 1 26 ? -2.855 4.735 4.173 1.00 0.00 204 THR A CA 10
ATOM 16169 C C . THR A 1 26 ? -3.438 3.329 4.085 1.00 0.00 204 THR A C 10
ATOM 16170 O O . THR A 1 26 ? -4.653 3.146 4.137 1.00 0.00 204 THR A O 10
ATOM 16181 N N . GLY A 1 27 ? -2.562 2.337 3.952 1.00 0.00 205 GLY A N 10
ATOM 16182 C CA . GLY A 1 27 ? -3.010 0.960 3.859 1.00 0.00 205 GLY A CA 10
ATOM 16183 C C . GLY A 1 27 ? -2.277 0.046 4.822 1.00 0.00 205 GLY A C 10
ATOM 16184 O O . GLY A 1 27 ? -1.282 0.442 5.430 1.00 0.00 205 GLY A O 10
ATOM 16188 N N . THR A 1 28 ? -2.771 -1.180 4.963 1.00 0.00 206 THR A N 10
ATOM 16189 C CA . THR A 1 28 ? -2.158 -2.151 5.861 1.00 0.00 206 THR A CA 10
ATOM 16190 C C . THR A 1 28 ? -1.685 -3.383 5.097 1.00 0.00 206 THR A C 10
ATOM 16191 O O . THR A 1 28 ? -2.379 -3.881 4.211 1.00 0.00 206 THR A O 10
ATOM 16202 N N . VAL A 1 29 ? -0.499 -3.871 5.448 1.00 0.00 207 VAL A N 10
ATOM 16203 C CA . VAL A 1 29 ? 0.067 -5.046 4.797 1.00 0.00 207 VAL A CA 10
ATOM 16204 C C . VAL A 1 29 ? -0.830 -6.265 4.987 1.00 0.00 207 VAL A C 10
ATOM 16205 O O . VAL A 1 29 ? -1.121 -6.664 6.114 1.00 0.00 207 VAL A O 10
ATOM 16218 N N . SER A 1 30 ? -1.264 -6.852 3.876 1.00 0.00 208 SER A N 10
ATOM 16219 C CA . SER A 1 30 ? -2.131 -8.024 3.920 1.00 0.00 208 SER A CA 10
ATOM 16220 C C . SER A 1 30 ? -1.308 -9.305 4.024 1.00 0.00 208 SER A C 10
ATOM 16221 O O . SER A 1 30 ? -1.649 -10.216 4.777 1.00 0.00 208 SER A O 10
ATOM 16229 N N . SER A 1 31 ? -0.221 -9.365 3.261 1.00 0.00 209 SER A N 10
ATOM 16230 C CA . SER A 1 31 ? 0.650 -10.535 3.263 1.00 0.00 209 SER A CA 10
ATOM 16231 C C . SER A 1 31 ? 2.053 -10.169 2.789 1.00 0.00 209 SER A C 10
ATOM 16232 O O . SER A 1 31 ? 2.242 -9.182 2.076 1.00 0.00 209 SER A O 10
ATOM 16240 N N . LEU A 1 32 ? 3.034 -10.970 3.190 1.00 0.00 210 LEU A N 10
ATOM 16241 C CA . LEU A 1 32 ? 4.421 -10.731 2.807 1.00 0.00 210 LEU A CA 10
ATOM 16242 C C . LEU A 1 32 ? 4.880 -11.745 1.763 1.00 0.00 210 LEU A C 10
ATOM 16243 O O . LEU A 1 32 ? 4.787 -12.953 1.976 1.00 0.00 210 LEU A O 10
ATOM 16259 N N . GLU A 1 33 ? 5.377 -11.243 0.637 1.00 0.00 211 GLU A N 10
ATOM 16260 C CA . GLU A 1 33 ? 5.852 -12.106 -0.439 1.00 0.00 211 GLU A CA 10
ATOM 16261 C C . GLU A 1 33 ? 7.363 -11.980 -0.610 1.00 0.00 211 GLU A C 10
ATOM 16262 O O . GLU A 1 33 ? 7.955 -10.959 -0.260 1.00 0.00 211 GLU A O 10
ATOM 16274 N N . ASP A 1 34 ? 7.980 -13.025 -1.150 1.00 0.00 212 ASP A N 10
ATOM 16275 C CA . ASP A 1 34 ? 9.422 -13.033 -1.369 1.00 0.00 212 ASP A CA 10
ATOM 16276 C C . ASP A 1 34 ? 9.800 -12.117 -2.528 1.00 0.00 212 ASP A C 10
ATOM 16277 O O . ASP A 1 34 ? 10.955 -11.711 -2.661 1.00 0.00 212 ASP A O 10
ATOM 16286 N N . HIS A 1 35 ? 8.820 -11.796 -3.367 1.00 0.00 213 HIS A N 10
ATOM 16287 C CA . HIS A 1 35 ? 9.050 -10.928 -4.516 1.00 0.00 213 HIS A CA 10
ATOM 16288 C C . HIS A 1 35 ? 8.648 -9.490 -4.200 1.00 0.00 213 HIS A C 10
ATOM 16289 O O . HIS A 1 35 ? 9.221 -8.543 -4.736 1.00 0.00 213 HIS A O 10
ATOM 16304 N N . GLY A 1 36 ? 7.657 -9.336 -3.327 1.00 0.00 214 GLY A N 10
ATOM 16305 C CA . GLY A 1 36 ? 7.194 -8.011 -2.957 1.00 0.00 214 GLY A CA 10
ATOM 16306 C C . GLY A 1 36 ? 6.330 -8.026 -1.711 1.00 0.00 214 GLY A C 10
ATOM 16307 O O . GLY A 1 36 ? 6.301 -9.017 -0.980 1.00 0.00 214 GLY A O 10
ATOM 16311 N N . TYR A 1 37 ? 5.627 -6.926 -1.468 1.00 0.00 215 TYR A N 10
ATOM 16312 C CA . TYR A 1 37 ? 4.762 -6.815 -0.300 1.00 0.00 215 TYR A CA 10
ATOM 16313 C C . TYR A 1 37 ? 3.357 -6.379 -0.702 1.00 0.00 215 TYR A C 10
ATOM 16314 O O . TYR A 1 37 ? 3.183 -5.423 -1.459 1.00 0.00 215 TYR A O 10
ATOM 16332 N N . LEU A 1 38 ? 2.355 -7.086 -0.190 1.00 0.00 216 LEU A N 10
ATOM 16333 C CA . LEU A 1 38 ? 0.963 -6.773 -0.494 1.00 0.00 216 LEU A CA 10
ATOM 16334 C C . LEU A 1 38 ? 0.428 -5.701 0.449 1.00 0.00 216 LEU A C 10
ATOM 16335 O O . LEU A 1 38 ? 0.498 -5.841 1.670 1.00 0.00 216 LEU A O 10
ATOM 16351 N N . VAL A 1 39 ? -0.110 -4.629 -0.125 1.00 0.00 217 VAL A N 10
ATOM 16352 C CA . VAL A 1 39 ? -0.661 -3.534 0.664 1.00 0.00 217 VAL A CA 10
ATOM 16353 C C . VAL A 1 39 ? -2.175 -3.452 0.508 1.00 0.00 217 VAL A C 10
ATOM 16354 O O . VAL A 1 39 ? -2.699 -3.504 -0.605 1.00 0.00 217 VAL A O 10
ATOM 16367 N N . ASP A 1 40 ? -2.874 -3.324 1.631 1.00 0.00 218 ASP A N 10
ATOM 16368 C CA . ASP A 1 40 ? -4.329 -3.234 1.620 1.00 0.00 218 ASP A CA 10
ATOM 16369 C C . ASP A 1 40 ? -4.783 -1.822 1.263 1.00 0.00 218 ASP A C 10
ATOM 16370 O O . ASP A 1 40 ? -4.290 -0.841 1.822 1.00 0.00 218 ASP A O 10
ATOM 16379 N N . ILE A 1 41 ? -5.723 -1.726 0.329 1.00 0.00 219 ILE A N 10
ATOM 16380 C CA . ILE A 1 41 ? -6.243 -0.434 -0.101 1.00 0.00 219 ILE A CA 10
ATOM 16381 C C . ILE A 1 41 ? -7.759 -0.371 0.056 1.00 0.00 219 ILE A C 10
ATOM 16382 O O . ILE A 1 41 ? -8.346 0.710 0.084 1.00 0.00 219 ILE A O 10
ATOM 16398 N N . GLY A 1 42 ? -8.386 -1.538 0.162 1.00 0.00 220 GLY A N 10
ATOM 16399 C CA . GLY A 1 42 ? -9.828 -1.594 0.317 1.00 0.00 220 GLY A CA 10
ATOM 16400 C C . GLY A 1 42 ? -10.564 -1.131 -0.925 1.00 0.00 220 GLY A C 10
ATOM 16401 O O . GLY A 1 42 ? -11.575 -0.435 -0.833 1.00 0.00 220 GLY A O 10
ATOM 16405 N N . VAL A 1 43 ? -10.054 -1.516 -2.091 1.00 0.00 221 VAL A N 10
ATOM 16406 C CA . VAL A 1 43 ? -10.669 -1.135 -3.357 1.00 0.00 221 VAL A CA 10
ATOM 16407 C C . VAL A 1 43 ? -11.092 -2.364 -4.154 1.00 0.00 221 VAL A C 10
ATOM 16408 O O . VAL A 1 43 ? -10.362 -3.353 -4.223 1.00 0.00 221 VAL A O 10
ATOM 16421 N N . ASP A 1 44 ? -12.275 -2.295 -4.754 1.00 0.00 222 ASP A N 10
ATOM 16422 C CA . ASP A 1 44 ? -12.796 -3.401 -5.548 1.00 0.00 222 ASP A CA 10
ATOM 16423 C C . ASP A 1 44 ? -12.273 -3.336 -6.980 1.00 0.00 222 ASP A C 10
ATOM 16424 O O . ASP A 1 44 ? -12.378 -2.306 -7.643 1.00 0.00 222 ASP A O 10
ATOM 16433 N N . GLY A 1 45 ? -11.708 -4.444 -7.449 1.00 0.00 223 GLY A N 10
ATOM 16434 C CA . GLY A 1 45 ? -11.175 -4.491 -8.798 1.00 0.00 223 GLY A CA 10
ATOM 16435 C C . GLY A 1 45 ? -9.884 -3.710 -8.940 1.00 0.00 223 GLY A C 10
ATOM 16436 O O . GLY A 1 45 ? -9.643 -3.074 -9.967 1.00 0.00 223 GLY A O 10
ATOM 16440 N N . THR A 1 46 ? -9.051 -3.754 -7.905 1.00 0.00 224 THR A N 10
ATOM 16441 C CA . THR A 1 46 ? -7.779 -3.042 -7.917 1.00 0.00 224 THR A CA 10
ATOM 16442 C C . THR A 1 46 ? -6.737 -3.763 -7.070 1.00 0.00 224 THR A C 10
ATOM 16443 O O . THR A 1 46 ? -6.954 -4.016 -5.885 1.00 0.00 224 THR A O 10
ATOM 16454 N N . ARG A 1 47 ? -5.606 -4.092 -7.684 1.00 0.00 225 ARG A N 10
ATOM 16455 C CA . ARG A 1 47 ? -4.530 -4.785 -6.985 1.00 0.00 225 ARG A CA 10
ATOM 16456 C C . ARG A 1 47 ? -3.336 -3.859 -6.770 1.00 0.00 225 ARG A C 10
ATOM 16457 O O . ARG A 1 47 ? -2.876 -3.197 -7.700 1.00 0.00 225 ARG A O 10
ATOM 16478 N N . ALA A 1 48 ? -2.841 -3.817 -5.537 1.00 0.00 226 ALA A N 10
ATOM 16479 C CA . ALA A 1 48 ? -1.701 -2.974 -5.200 1.00 0.00 226 ALA A CA 10
ATOM 16480 C C . ALA A 1 48 ? -0.516 -3.814 -4.736 1.00 0.00 226 ALA A C 10
ATOM 16481 O O . ALA A 1 48 ? -0.638 -4.624 -3.817 1.00 0.00 226 ALA A O 10
ATOM 16488 N N . PHE A 1 49 ? 0.631 -3.615 -5.378 1.00 0.00 227 PHE A N 10
ATOM 16489 C CA . PHE A 1 49 ? 1.839 -4.356 -5.032 1.00 0.00 227 PHE A CA 10
ATOM 16490 C C . PHE A 1 49 ? 3.029 -3.414 -4.877 1.00 0.00 227 PHE A C 10
ATOM 16491 O O . PHE A 1 49 ? 3.186 -2.463 -5.644 1.00 0.00 227 PHE A O 10
ATOM 16508 N N . LEU A 1 50 ? 3.864 -3.684 -3.880 1.00 0.00 228 LEU A N 10
ATOM 16509 C CA . LEU A 1 50 ? 5.040 -2.860 -3.623 1.00 0.00 228 LEU A CA 10
ATOM 16510 C C . LEU A 1 50 ? 6.322 -3.656 -3.849 1.00 0.00 228 LEU A C 10
ATOM 16511 O O . LEU A 1 50 ? 6.469 -4.788 -3.387 1.00 0.00 228 LEU A O 10
ATOM 16527 N N . PRO A 1 51 ? 7.274 -3.052 -4.576 1.00 0.00 229 PRO A N 10
ATOM 16528 C CA . PRO A 1 51 ? 8.561 -3.685 -4.878 1.00 0.00 229 PRO A CA 10
ATOM 16529 C C . PRO A 1 51 ? 9.447 -3.813 -3.643 1.00 0.00 229 PRO A C 10
ATOM 16530 O O . PRO A 1 51 ? 9.437 -2.948 -2.766 1.00 0.00 229 PRO A O 10
ATOM 16541 N N . LEU A 1 52 ? 10.214 -4.896 -3.582 1.00 0.00 230 LEU A N 10
ATOM 16542 C CA . LEU A 1 52 ? 11.108 -5.137 -2.454 1.00 0.00 230 LEU A CA 10
ATOM 16543 C C . LEU A 1 52 ? 12.180 -4.056 -2.368 1.00 0.00 230 LEU A C 10
ATOM 16544 O O . LEU A 1 52 ? 12.770 -3.834 -1.310 1.00 0.00 230 LEU A O 10
ATOM 16560 N N . LEU A 1 53 ? 12.426 -3.383 -3.487 1.00 0.00 231 LEU A N 10
ATOM 16561 C CA . LEU A 1 53 ? 13.425 -2.322 -3.538 1.00 0.00 231 LEU A CA 10
ATOM 16562 C C . LEU A 1 53 ? 12.961 -1.099 -2.754 1.00 0.00 231 LEU A C 10
ATOM 16563 O O . LEU A 1 53 ? 13.726 -0.509 -1.991 1.00 0.00 231 LEU A O 10
ATOM 16579 N N . LYS A 1 54 ? 11.701 -0.723 -2.947 1.00 0.00 232 LYS A N 10
ATOM 16580 C CA . LYS A 1 54 ? 11.132 0.429 -2.256 1.00 0.00 232 LYS A CA 10
ATOM 16581 C C . LYS A 1 54 ? 10.766 0.074 -0.818 1.00 0.00 232 LYS A C 10
ATOM 16582 O O . LYS A 1 54 ? 10.813 0.923 0.071 1.00 0.00 232 LYS A O 10
ATOM 16601 N N . ALA A 1 55 ? 10.403 -1.185 -0.598 1.00 0.00 233 ALA A N 10
ATOM 16602 C CA . ALA A 1 55 ? 10.034 -1.652 0.733 1.00 0.00 233 ALA A CA 10
ATOM 16603 C C . ALA A 1 55 ? 11.268 -1.873 1.600 1.00 0.00 233 ALA A C 10
ATOM 16604 O O . ALA A 1 55 ? 11.296 -1.483 2.767 1.00 0.00 233 ALA A O 10
ATOM 16611 N N . GLN A 1 56 ? 12.287 -2.502 1.022 1.00 0.00 234 GLN A N 10
ATOM 16612 C CA . GLN A 1 56 ? 13.524 -2.776 1.743 1.00 0.00 234 GLN A CA 10
ATOM 16613 C C . GLN A 1 56 ? 14.153 -1.484 2.255 1.00 0.00 234 GLN A C 10
ATOM 16614 O O . GLN A 1 56 ? 14.775 -1.465 3.316 1.00 0.00 234 GLN A O 10
ATOM 16628 N N . GLU A 1 57 ? 13.986 -0.408 1.493 1.00 0.00 235 GLU A N 10
ATOM 16629 C CA . GLU A 1 57 ? 14.539 0.888 1.870 1.00 0.00 235 GLU A CA 10
ATOM 16630 C C . GLU A 1 57 ? 13.807 1.460 3.081 1.00 0.00 235 GLU A C 10
ATOM 16631 O O . GLU A 1 57 ? 14.429 1.981 4.007 1.00 0.00 235 GLU A O 10
ATOM 16643 N N . TYR A 1 58 ? 12.482 1.361 3.065 1.00 0.00 236 TYR A N 10
ATOM 16644 C CA . TYR A 1 58 ? 11.665 1.871 4.159 1.00 0.00 236 TYR A CA 10
ATOM 16645 C C . TYR A 1 58 ? 11.788 0.982 5.392 1.00 0.00 236 TYR A C 10
ATOM 16646 O O . TYR A 1 58 ? 11.770 1.466 6.524 1.00 0.00 236 TYR A O 10
ATOM 16664 N N . ILE A 1 59 ? 11.914 -0.321 5.164 1.00 0.00 237 ILE A N 10
ATOM 16665 C CA . ILE A 1 59 ? 12.043 -1.278 6.255 1.00 0.00 237 ILE A CA 10
ATOM 16666 C C . ILE A 1 59 ? 13.399 -1.152 6.941 1.00 0.00 237 ILE A C 10
ATOM 16667 O O . ILE A 1 59 ? 13.495 -1.221 8.166 1.00 0.00 237 ILE A O 10
ATOM 16683 N N . ARG A 1 60 ? 14.444 -0.964 6.142 1.00 0.00 238 ARG A N 10
ATOM 16684 C CA . ARG A 1 60 ? 15.795 -0.827 6.672 1.00 0.00 238 ARG A CA 10
ATOM 16685 C C . ARG A 1 60 ? 15.954 0.492 7.423 1.00 0.00 238 ARG A C 10
ATOM 16686 O O . ARG A 1 60 ? 16.634 0.556 8.446 1.00 0.00 238 ARG A O 10
ATOM 16707 N N . GLN A 1 61 ? 15.321 1.540 6.906 1.00 0.00 239 GLN A N 10
ATOM 16708 C CA . GLN A 1 61 ? 15.393 2.858 7.527 1.00 0.00 239 GLN A CA 10
ATOM 16709 C C . GLN A 1 61 ? 14.421 2.962 8.697 1.00 0.00 239 GLN A C 10
ATOM 16710 O O . GLN A 1 61 ? 14.735 3.556 9.728 1.00 0.00 239 GLN A O 10
ATOM 16724 N N . LYS A 1 62 ? 13.238 2.381 8.530 1.00 0.00 240 LYS A N 10
ATOM 16725 C CA . LYS A 1 62 ? 12.218 2.407 9.572 1.00 0.00 240 LYS A CA 10
ATOM 16726 C C . LYS A 1 62 ? 12.294 1.154 10.439 1.00 0.00 240 LYS A C 10
ATOM 16727 O O . LYS A 1 62 ? 12.463 1.239 11.655 1.00 0.00 240 LYS A O 10
ATOM 16746 N N . ASN A 1 63 ? 12.171 -0.007 9.805 1.00 0.00 241 ASN A N 10
ATOM 16747 C CA . ASN A 1 63 ? 12.227 -1.278 10.519 1.00 0.00 241 ASN A CA 10
ATOM 16748 C C . ASN A 1 63 ? 13.672 -1.699 10.767 1.00 0.00 241 ASN A C 10
ATOM 16749 O O . ASN A 1 63 ? 13.963 -2.880 10.956 1.00 0.00 241 ASN A O 10
ATOM 16760 N N . LYS A 1 64 ? 14.575 -0.724 10.767 1.00 0.00 242 LYS A N 10
ATOM 16761 C CA . LYS A 1 64 ? 15.990 -0.992 10.994 1.00 0.00 242 LYS A CA 10
ATOM 16762 C C . LYS A 1 64 ? 16.390 -2.342 10.407 1.00 0.00 242 LYS A C 10
ATOM 16763 O O . LYS A 1 64 ? 17.268 -3.023 10.934 1.00 0.00 242 LYS A O 10
ATOM 16782 N N . GLY A 1 65 ? 15.740 -2.721 9.311 1.00 0.00 243 GLY A N 10
ATOM 16783 C CA . GLY A 1 65 ? 16.043 -3.988 8.670 1.00 0.00 243 GLY A CA 10
ATOM 16784 C C . GLY A 1 65 ? 15.365 -5.159 9.352 1.00 0.00 243 GLY A C 10
ATOM 16785 O O . GLY A 1 65 ? 15.989 -6.192 9.592 1.00 0.00 243 GLY A O 10
ATOM 16789 N N . ALA A 1 66 ? 14.084 -4.999 9.667 1.00 0.00 244 ALA A N 10
ATOM 16790 C CA . ALA A 1 66 ? 13.321 -6.052 10.325 1.00 0.00 244 ALA A CA 10
ATOM 16791 C C . ALA A 1 66 ? 12.091 -6.432 9.508 1.00 0.00 244 ALA A C 10
ATOM 16792 O O . ALA A 1 66 ? 11.158 -5.641 9.366 1.00 0.00 244 ALA A O 10
ATOM 16799 N N . LYS A 1 67 ? 12.095 -7.647 8.971 1.00 0.00 245 LYS A N 10
ATOM 16800 C CA . LYS A 1 67 ? 10.980 -8.134 8.168 1.00 0.00 245 LYS A CA 10
ATOM 16801 C C . LYS A 1 67 ? 9.655 -7.584 8.687 1.00 0.00 245 LYS A C 10
ATOM 16802 O O . LYS A 1 67 ? 9.386 -7.616 9.889 1.00 0.00 245 LYS A O 10
ATOM 16821 N N . LEU A 1 68 ? 8.830 -7.082 7.775 1.00 0.00 246 LEU A N 10
ATOM 16822 C CA . LEU A 1 68 ? 7.532 -6.526 8.141 1.00 0.00 246 LEU A CA 10
ATOM 16823 C C . LEU A 1 68 ? 6.613 -7.610 8.695 1.00 0.00 246 LEU A C 10
ATOM 16824 O O . LEU A 1 68 ? 7.015 -8.764 8.845 1.00 0.00 246 LEU A O 10
ATOM 16840 N N . LYS A 1 69 ? 5.375 -7.232 8.997 1.00 0.00 247 LYS A N 10
ATOM 16841 C CA . LYS A 1 69 ? 4.396 -8.171 9.531 1.00 0.00 247 LYS A CA 10
ATOM 16842 C C . LYS A 1 69 ? 2.990 -7.820 9.056 1.00 0.00 247 LYS A C 10
ATOM 16843 O O . LYS A 1 69 ? 2.632 -6.647 8.957 1.00 0.00 247 LYS A O 10
ATOM 16862 N N . VAL A 1 70 ? 2.196 -8.846 8.763 1.00 0.00 248 VAL A N 10
ATOM 16863 C CA . VAL A 1 70 ? 0.828 -8.645 8.301 1.00 0.00 248 VAL A CA 10
ATOM 16864 C C . VAL A 1 70 ? 0.018 -7.841 9.312 1.00 0.00 248 VAL A C 10
ATOM 16865 O O . VAL A 1 70 ? 0.290 -7.878 10.511 1.00 0.00 248 VAL A O 10
ATOM 16878 N N . GLY A 1 71 ? -0.980 -7.114 8.819 1.00 0.00 249 GLY A N 10
ATOM 16879 C CA . GLY A 1 71 ? -1.815 -6.311 9.693 1.00 0.00 249 GLY A CA 10
ATOM 16880 C C . GLY A 1 71 ? -1.174 -4.983 10.047 1.00 0.00 249 GLY A C 10
ATOM 16881 O O . GLY A 1 71 ? -1.863 -4.039 10.433 1.00 0.00 249 GLY A O 10
ATOM 16885 N N . GLN A 1 72 ? 0.146 -4.912 9.918 1.00 0.00 250 GLN A N 10
ATOM 16886 C CA . GLN A 1 72 ? 0.879 -3.690 10.230 1.00 0.00 250 GLN A CA 10
ATOM 16887 C C . GLN A 1 72 ? 0.502 -2.569 9.268 1.00 0.00 250 GLN A C 10
ATOM 16888 O O . GLN A 1 72 ? 0.182 -2.816 8.105 1.00 0.00 250 GLN A O 10
ATOM 16902 N N . TYR A 1 73 ? 0.543 -1.336 9.760 1.00 0.00 251 TYR A N 10
ATOM 16903 C CA . TYR A 1 73 ? 0.203 -0.176 8.944 1.00 0.00 251 TYR A CA 10
ATOM 16904 C C . TYR A 1 73 ? 1.410 0.298 8.141 1.00 0.00 251 TYR A C 10
ATOM 16905 O O . TYR A 1 73 ? 2.490 0.518 8.692 1.00 0.00 251 TYR A O 10
ATOM 16923 N N . LEU A 1 74 ? 1.220 0.455 6.836 1.00 0.00 252 LEU A N 10
ATOM 16924 C CA . LEU A 1 74 ? 2.292 0.904 5.954 1.00 0.00 252 LEU A CA 10
ATOM 16925 C C . LEU A 1 74 ? 1.858 2.123 5.146 1.00 0.00 252 LEU A C 10
ATOM 16926 O O . LEU A 1 74 ? 0.749 2.164 4.614 1.00 0.00 252 LEU A O 10
ATOM 16942 N N . ASN A 1 75 ? 2.741 3.112 5.057 1.00 0.00 253 ASN A N 10
ATOM 16943 C CA . ASN A 1 75 ? 2.449 4.331 4.311 1.00 0.00 253 ASN A CA 10
ATOM 16944 C C . ASN A 1 75 ? 2.944 4.221 2.872 1.00 0.00 253 ASN A C 10
ATOM 16945 O O . ASN A 1 75 ? 4.085 3.829 2.626 1.00 0.00 253 ASN A O 10
ATOM 16956 N N . CYS A 1 76 ? 2.078 4.568 1.927 1.00 0.00 254 CYS A N 10
ATOM 16957 C CA . CYS A 1 76 ? 2.426 4.508 0.512 1.00 0.00 254 CYS A CA 10
ATOM 16958 C C . CYS A 1 76 ? 1.617 5.521 -0.291 1.00 0.00 254 CYS A C 10
ATOM 16959 O O . CYS A 1 76 ? 0.599 6.030 0.180 1.00 0.00 254 CYS A O 10
ATOM 16967 N N . ILE A 1 77 ? 2.077 5.810 -1.503 1.00 0.00 255 ILE A N 10
ATOM 16968 C CA . ILE A 1 77 ? 1.396 6.764 -2.371 1.00 0.00 255 ILE A CA 10
ATOM 16969 C C . ILE A 1 77 ? 1.333 6.253 -3.806 1.00 0.00 255 ILE A C 10
ATOM 16970 O O . ILE A 1 77 ? 2.261 5.603 -4.287 1.00 0.00 255 ILE A O 10
ATOM 16986 N N . VAL A 1 78 ? 0.232 6.554 -4.488 1.00 0.00 256 VAL A N 10
ATOM 16987 C CA . VAL A 1 78 ? 0.048 6.128 -5.870 1.00 0.00 256 VAL A CA 10
ATOM 16988 C C . VAL A 1 78 ? 1.046 6.817 -6.794 1.00 0.00 256 VAL A C 10
ATOM 16989 O O . VAL A 1 78 ? 1.059 8.042 -6.906 1.00 0.00 256 VAL A O 10
ATOM 17002 N N . GLU A 1 79 ? 1.880 6.020 -7.455 1.00 0.00 257 GLU A N 10
ATOM 17003 C CA . GLU A 1 79 ? 2.882 6.554 -8.370 1.00 0.00 257 GLU A CA 10
ATOM 17004 C C . GLU A 1 79 ? 2.490 6.291 -9.821 1.00 0.00 257 GLU A C 10
ATOM 17005 O O . GLU A 1 79 ? 2.551 7.186 -10.664 1.00 0.00 257 GLU A O 10
ATOM 17017 N N . LYS A 1 80 ? 2.086 5.058 -10.104 1.00 0.00 258 LYS A N 10
ATOM 17018 C CA . LYS A 1 80 ? 1.682 4.675 -11.452 1.00 0.00 258 LYS A CA 10
ATOM 17019 C C . LYS A 1 80 ? 0.358 3.917 -11.428 1.00 0.00 258 LYS A C 10
ATOM 17020 O O . LYS A 1 80 ? 0.149 3.039 -10.592 1.00 0.00 258 LYS A O 10
ATOM 17039 N N . VAL A 1 81 ? -0.532 4.262 -12.353 1.00 0.00 259 VAL A N 10
ATOM 17040 C CA . VAL A 1 81 ? -1.835 3.613 -12.440 1.00 0.00 259 VAL A CA 10
ATOM 17041 C C . VAL A 1 81 ? -2.015 2.921 -13.786 1.00 0.00 259 VAL A C 10
ATOM 17042 O O . VAL A 1 81 ? -1.738 3.500 -14.837 1.00 0.00 259 VAL A O 10
ATOM 17055 N N . LYS A 1 82 ? -2.481 1.677 -13.748 1.00 0.00 260 LYS A N 10
ATOM 17056 C CA . LYS A 1 82 ? -2.701 0.904 -14.965 1.00 0.00 260 LYS A CA 10
ATOM 17057 C C . LYS A 1 82 ? -4.066 1.219 -15.570 1.00 0.00 260 LYS A C 10
ATOM 17058 O O . LYS A 1 82 ? -4.968 1.689 -14.879 1.00 0.00 260 LYS A O 10
ATOM 17077 N N . GLY A 1 83 ? -4.209 0.954 -16.865 1.00 0.00 261 GLY A N 10
ATOM 17078 C CA . GLY A 1 83 ? -5.467 1.214 -17.541 1.00 0.00 261 GLY A CA 10
ATOM 17079 C C . GLY A 1 83 ? -6.650 0.598 -16.820 1.00 0.00 261 GLY A C 10
ATOM 17080 O O . GLY A 1 83 ? -7.207 1.199 -15.903 1.00 0.00 261 GLY A O 10
ATOM 17084 N N . ASN A 1 84 ? -7.035 -0.604 -17.238 1.00 0.00 262 ASN A N 10
ATOM 17085 C CA . ASN A 1 84 ? -8.161 -1.300 -16.627 1.00 0.00 262 ASN A CA 10
ATOM 17086 C C . ASN A 1 84 ? -7.787 -1.837 -15.249 1.00 0.00 262 ASN A C 10
ATOM 17087 O O . ASN A 1 84 ? -7.767 -3.047 -15.027 1.00 0.00 262 ASN A O 10
ATOM 17098 N N . GLY A 1 85 ? -7.490 -0.927 -14.326 1.00 0.00 263 GLY A N 10
ATOM 17099 C CA . GLY A 1 85 ? -7.121 -1.328 -12.981 1.00 0.00 263 GLY A CA 10
ATOM 17100 C C . GLY A 1 85 ? -6.294 -2.598 -12.961 1.00 0.00 263 GLY A C 10
ATOM 17101 O O . GLY A 1 85 ? -6.515 -3.478 -12.131 1.00 0.00 263 GLY A O 10
ATOM 17105 N N . GLY A 1 86 ? -5.338 -2.695 -13.880 1.00 0.00 264 GLY A N 10
ATOM 17106 C CA . GLY A 1 86 ? -4.491 -3.871 -13.949 1.00 0.00 264 GLY A CA 10
ATOM 17107 C C . GLY A 1 86 ? -3.594 -4.011 -12.735 1.00 0.00 264 GLY A C 10
ATOM 17108 O O . GLY A 1 86 ? -3.821 -4.869 -11.882 1.00 0.00 264 GLY A O 10
ATOM 17112 N N . VAL A 1 87 ? -2.570 -3.167 -12.657 1.00 0.00 265 VAL A N 10
ATOM 17113 C CA . VAL A 1 87 ? -1.635 -3.201 -11.538 1.00 0.00 265 VAL A CA 10
ATOM 17114 C C . VAL A 1 87 ? -1.368 -1.799 -11.002 1.00 0.00 265 VAL A C 10
ATOM 17115 O O . VAL A 1 87 ? -1.121 -0.867 -11.767 1.00 0.00 265 VAL A O 10
ATOM 17128 N N . VAL A 1 88 ? -1.420 -1.657 -9.682 1.00 0.00 266 VAL A N 10
ATOM 17129 C CA . VAL A 1 88 ? -1.183 -0.368 -9.042 1.00 0.00 266 VAL A CA 10
ATOM 17130 C C . VAL A 1 88 ? 0.192 -0.326 -8.384 1.00 0.00 266 VAL A C 10
ATOM 17131 O O . VAL A 1 88 ? 0.616 -1.290 -7.746 1.00 0.00 266 VAL A O 10
ATOM 17144 N N . SER A 1 89 ? 0.884 0.797 -8.543 1.00 0.00 267 SER A N 10
ATOM 17145 C CA . SER A 1 89 ? 2.213 0.964 -7.968 1.00 0.00 267 SER A CA 10
ATOM 17146 C C . SER A 1 89 ? 2.147 1.766 -6.672 1.00 0.00 267 SER A C 10
ATOM 17147 O O . SER A 1 89 ? 1.414 2.751 -6.574 1.00 0.00 267 SER A O 10
ATOM 17155 N N . LEU A 1 90 ? 2.918 1.338 -5.678 1.00 0.00 268 LEU A N 10
ATOM 17156 C CA . LEU A 1 90 ? 2.948 2.015 -4.387 1.00 0.00 268 LEU A CA 10
ATOM 17157 C C . LEU A 1 90 ? 4.358 2.494 -4.056 1.00 0.00 268 LEU A C 10
ATOM 17158 O O . LEU A 1 90 ? 5.344 1.869 -4.445 1.00 0.00 268 LEU A O 10
ATOM 17174 N N . SER A 1 91 ? 4.446 3.606 -3.334 1.00 0.00 269 SER A N 10
ATOM 17175 C CA . SER A 1 91 ? 5.735 4.171 -2.952 1.00 0.00 269 SER A CA 10
ATOM 17176 C C . SER A 1 91 ? 5.621 4.949 -1.645 1.00 0.00 269 SER A C 10
ATOM 17177 O O . SER A 1 91 ? 4.626 5.631 -1.399 1.00 0.00 269 SER A O 10
ATOM 17185 N N . VAL A 1 92 ? 6.648 4.842 -0.808 1.00 0.00 270 VAL A N 10
ATOM 17186 C CA . VAL A 1 92 ? 6.666 5.536 0.474 1.00 0.00 270 VAL A CA 10
ATOM 17187 C C . VAL A 1 92 ? 7.047 7.002 0.300 1.00 0.00 270 VAL A C 10
ATOM 17188 O O . VAL A 1 92 ? 7.904 7.339 -0.516 1.00 0.00 270 VAL A O 10
ATOM 17201 N N . GLY A 1 93 ? 6.404 7.871 1.074 1.00 0.00 271 GLY A N 10
ATOM 17202 C CA . GLY A 1 93 ? 6.689 9.291 0.991 1.00 0.00 271 GLY A CA 10
ATOM 17203 C C . GLY A 1 93 ? 6.292 10.037 2.250 1.00 0.00 271 GLY A C 10
ATOM 17204 O O . GLY A 1 93 ? 7.055 10.857 2.761 1.00 0.00 271 GLY A O 10
ATOM 17208 N N . HIS A 1 94 ? 5.093 9.755 2.750 1.00 0.00 272 HIS A N 10
ATOM 17209 C CA . HIS A 1 94 ? 4.595 10.406 3.956 1.00 0.00 272 HIS A CA 10
ATOM 17210 C C . HIS A 1 94 ? 5.141 9.724 5.207 1.00 0.00 272 HIS A C 10
ATOM 17211 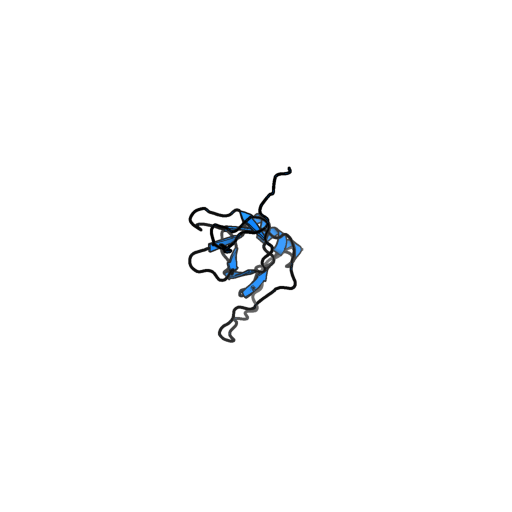O O . HIS A 1 94 ? 5.027 8.509 5.363 1.00 0.00 272 HIS A O 10
ATOM 17226 N N . SER A 1 95 ? 5.736 10.515 6.094 1.00 0.00 273 SER A N 10
ATOM 17227 C CA . SER A 1 95 ? 6.304 9.986 7.329 1.00 0.00 273 SER A CA 10
ATOM 17228 C C . SER A 1 95 ? 5.357 10.213 8.503 1.00 0.00 273 SER A C 10
ATOM 17229 O O . SER A 1 95 ? 5.405 11.251 9.162 1.00 0.00 273 SER A O 10
ATOM 17237 N N . GLU A 1 96 ? 4.496 9.232 8.759 1.00 0.00 274 GLU A N 10
ATOM 17238 C CA . GLU A 1 96 ? 3.537 9.324 9.853 1.00 0.00 274 GLU A CA 10
ATOM 17239 C C . GLU A 1 96 ? 4.231 9.717 11.154 1.00 0.00 274 GLU A C 10
ATOM 17240 O O . GLU A 1 96 ? 4.819 8.876 11.835 1.00 0.00 274 GLU A O 10
ATOM 17252 N N . VAL A 1 97 ? 4.159 11.000 11.493 1.00 0.00 275 VAL A N 10
ATOM 17253 C CA . VAL A 1 97 ? 4.779 11.505 12.711 1.00 0.00 275 VAL A CA 10
ATOM 17254 C C . VAL A 1 97 ? 4.616 10.518 13.861 1.00 0.00 275 VAL A C 10
ATOM 17255 O O . VAL A 1 97 ? 5.551 10.280 14.626 1.00 0.00 275 VAL A O 10
ATOM 17268 N N . SER A 1 98 ? 3.423 9.944 13.977 1.00 0.00 276 SER A N 10
ATOM 17269 C CA . SER A 1 98 ? 3.135 8.984 15.035 1.00 0.00 276 SER A CA 10
ATOM 17270 C C . SER A 1 98 ? 4.317 8.044 15.252 1.00 0.00 276 SER A C 10
ATOM 17271 O O . SER A 1 98 ? 4.719 7.782 16.387 1.00 0.00 276 SER A O 10
ATOM 17279 N N . THR A 1 99 ? 4.872 7.538 14.155 1.00 0.00 277 THR A N 10
ATOM 17280 C CA . THR A 1 99 ? 6.007 6.626 14.223 1.00 0.00 277 THR A CA 10
ATOM 17281 C C . THR A 1 99 ? 5.867 5.660 15.393 1.00 0.00 277 THR A C 10
ATOM 17282 O O . THR A 1 99 ? 6.842 5.353 16.078 1.00 0.00 277 THR A O 10
ATOM 17293 N N . ALA A 1 100 ? 4.647 5.182 15.616 1.00 0.00 278 ALA A N 10
ATOM 17294 C CA . ALA A 1 100 ? 4.380 4.247 16.702 1.00 0.00 278 ALA A CA 10
ATOM 17295 C C . ALA A 1 100 ? 4.318 2.812 16.189 1.00 0.00 278 ALA A C 10
ATOM 17296 O O . ALA A 1 100 ? 3.277 2.357 15.715 1.00 0.00 278 ALA A O 10
ATOM 17303 N N . ILE A 1 101 ? 5.439 2.105 16.287 1.00 0.00 279 ILE A N 10
ATOM 17304 C CA . ILE A 1 101 ? 5.510 0.722 15.832 1.00 0.00 279 ILE A CA 10
ATOM 17305 C C . ILE A 1 101 ? 5.468 -0.246 17.010 1.00 0.00 279 ILE A C 10
ATOM 17306 O O . ILE A 1 101 ? 5.882 0.090 18.118 1.00 0.00 279 ILE A O 10
ATOM 17322 N N . ALA A 1 102 ? 4.966 -1.451 16.760 1.00 0.00 280 ALA A N 10
ATOM 17323 C CA . ALA A 1 102 ? 4.872 -2.470 17.798 1.00 0.00 280 ALA A CA 10
ATOM 17324 C C . ALA A 1 102 ? 6.206 -3.185 17.986 1.00 0.00 280 ALA A C 10
ATOM 17325 O O . ALA A 1 102 ? 6.271 -4.247 18.607 1.00 0.00 280 ALA A O 10
ATOM 17332 N N . THR A 1 103 ? 7.269 -2.598 17.446 1.00 0.00 281 THR A N 10
ATOM 17333 C CA . THR A 1 103 ? 8.601 -3.180 17.553 1.00 0.00 281 THR A CA 10
ATOM 17334 C C . THR A 1 103 ? 9.594 -2.178 18.130 1.00 0.00 281 THR A C 10
ATOM 17335 O O . THR A 1 103 ? 9.613 -1.013 17.736 1.00 0.00 281 THR A O 10
ATOM 17346 N N . GLU A 1 104 ? 10.418 -2.640 19.066 1.00 0.00 282 GLU A N 10
ATOM 17347 C CA . GLU A 1 104 ? 11.414 -1.783 19.697 1.00 0.00 282 GLU A CA 10
ATOM 17348 C C . GLU A 1 104 ? 12.641 -2.589 20.113 1.00 0.00 282 GLU A C 10
ATOM 17349 O O . GLU A 1 104 ? 12.585 -3.814 20.215 1.00 0.00 282 GLU A O 10
ATOM 17361 N N . GLN A 1 105 ? 13.747 -1.891 20.352 1.00 0.00 283 GLN A N 10
ATOM 17362 C CA . GLN A 1 105 ? 14.987 -2.542 20.755 1.00 0.00 283 GLN A CA 10
ATOM 17363 C C . GLN A 1 105 ? 15.968 -1.530 21.339 1.00 0.00 283 GLN A C 10
ATOM 17364 O O . GLN A 1 105 ? 16.392 -0.599 20.655 1.00 0.00 283 GLN A O 10
ATOM 17378 N N . GLN A 1 106 ? 16.324 -1.720 22.605 1.00 0.00 284 GLN A N 10
ATOM 17379 C CA . GLN A 1 106 ? 17.254 -0.823 23.280 1.00 0.00 284 GLN A CA 10
ATOM 17380 C C . GLN A 1 106 ? 18.614 -0.831 22.591 1.00 0.00 284 GLN A C 10
ATOM 17381 O O . GLN A 1 106 ? 18.961 -1.782 21.891 1.00 0.00 284 GLN A O 10
ATOM 17395 N N . SER A 1 107 ? 19.381 0.236 22.793 1.00 0.00 285 SER A N 10
ATOM 17396 C CA . SER A 1 107 ? 20.702 0.354 22.188 1.00 0.00 285 SER A CA 10
ATOM 17397 C C . SER A 1 107 ? 21.675 -0.645 22.808 1.00 0.00 285 SER A C 10
ATOM 17398 O O . SER A 1 107 ? 22.074 -0.504 23.963 1.00 0.00 285 SER A O 10
ATOM 17406 N N . TRP A 1 108 ? 22.051 -1.654 22.030 1.00 0.00 286 TRP A N 10
ATOM 17407 C CA . TRP A 1 108 ? 22.977 -2.678 22.502 1.00 0.00 286 TRP A CA 10
ATOM 17408 C C . TRP A 1 108 ? 23.788 -3.252 21.346 1.00 0.00 286 TRP A C 10
ATOM 17409 O O . TRP A 1 108 ? 23.279 -3.412 20.238 1.00 0.00 286 TRP A O 10
ATOM 17430 N N . ASN A 1 109 ? 25.054 -3.560 21.612 1.00 0.00 287 ASN A N 10
ATOM 17431 C CA . ASN A 1 109 ? 25.936 -4.116 20.593 1.00 0.00 287 ASN A CA 10
ATOM 17432 C C . ASN A 1 109 ? 25.769 -3.379 19.268 1.00 0.00 287 ASN A C 10
ATOM 17433 O O . ASN A 1 109 ? 25.682 -3.998 18.207 1.00 0.00 287 ASN A O 10
ATOM 17444 N N . LEU A 1 110 ? 25.725 -2.053 19.336 1.00 0.00 288 LEU A N 10
ATOM 17445 C CA . LEU A 1 110 ? 25.569 -1.230 18.142 1.00 0.00 288 LEU A CA 10
ATOM 17446 C C . LEU A 1 110 ? 26.852 -0.464 17.837 1.00 0.00 288 LEU A C 10
ATOM 17447 O O . LEU A 1 110 ? 27.077 0.624 18.365 1.00 0.00 288 LEU A O 10
ATOM 17463 N N . ASN A 1 111 ? 27.689 -1.039 16.980 1.00 0.00 289 ASN A N 10
ATOM 17464 C CA . ASN A 1 111 ? 28.949 -0.409 16.603 1.00 0.00 289 ASN A CA 10
ATOM 17465 C C . ASN A 1 111 ? 29.286 -0.697 15.143 1.00 0.00 289 ASN A C 10
ATOM 17466 O O . ASN A 1 111 ? 28.625 -1.504 14.491 1.00 0.00 289 ASN A O 10
ATOM 17477 N N . ASN A 1 112 ? 30.319 -0.031 14.638 1.00 0.00 290 ASN A N 10
ATOM 17478 C CA . ASN A 1 112 ? 30.744 -0.215 13.255 1.00 0.00 290 ASN A CA 10
ATOM 17479 C C . ASN A 1 112 ? 31.566 -1.491 13.104 1.00 0.00 290 ASN A C 10
ATOM 17480 O O . ASN A 1 112 ? 32.356 -1.842 13.982 1.00 0.00 290 ASN A O 10
ATOM 17491 N N . LEU A 1 113 ? 31.376 -2.182 11.985 1.00 0.00 291 LEU A N 10
ATOM 17492 C CA . LEU A 1 113 ? 32.101 -3.419 11.717 1.00 0.00 291 LEU A CA 10
ATOM 17493 C C . LEU A 1 113 ? 33.559 -3.300 12.147 1.00 0.00 291 LEU A C 10
ATOM 17494 O O . LEU A 1 113 ? 34.227 -2.312 11.844 1.00 0.00 291 LEU A O 10
ATOM 17510 N N . SER A 1 114 ? 34.048 -4.316 12.852 1.00 0.00 292 SER A N 10
ATOM 17511 C CA . SER A 1 114 ? 35.428 -4.324 13.324 1.00 0.00 292 SER A CA 10
ATOM 17512 C C . SER A 1 114 ? 35.899 -5.749 13.599 1.00 0.00 292 SER A C 10
ATOM 17513 O O . SER A 1 114 ? 35.391 -6.421 14.495 1.00 0.00 292 SER A O 10
ATOM 17521 N N . GLY A 1 115 ? 36.875 -6.204 12.819 1.00 0.00 293 GLY A N 10
ATOM 17522 C CA . GLY A 1 115 ? 37.399 -7.546 12.992 1.00 0.00 293 GLY A CA 10
ATOM 17523 C C . GLY A 1 115 ? 38.714 -7.753 12.267 1.00 0.00 293 GLY A C 10
ATOM 17524 O O . GLY A 1 115 ? 38.920 -7.260 11.158 1.00 0.00 293 GLY A O 10
ATOM 17528 N N . PRO A 1 116 ? 39.633 -8.497 12.900 1.00 0.00 294 PRO A N 10
ATOM 17529 C CA . PRO A 1 116 ? 40.951 -8.784 12.327 1.00 0.00 294 PRO A CA 10
ATOM 17530 C C . PRO A 1 116 ? 40.870 -9.726 11.130 1.00 0.00 294 PRO A C 10
ATOM 17531 O O . PRO A 1 116 ? 39.800 -10.239 10.803 1.00 0.00 294 PRO A O 10
ATOM 17542 N N . SER A 1 117 ? 42.008 -9.949 10.481 1.00 0.00 295 SER A N 10
ATOM 17543 C CA . SER A 1 117 ? 42.065 -10.827 9.318 1.00 0.00 295 SER A CA 10
ATOM 17544 C C . SER A 1 117 ? 42.705 -12.164 9.677 1.00 0.00 295 SER A C 10
ATOM 17545 O O . SER A 1 117 ? 43.908 -12.242 9.927 1.00 0.00 295 SER A O 10
ATOM 17553 N N . SER A 1 118 ? 41.891 -13.215 9.701 1.00 0.00 296 SER A N 10
ATOM 17554 C CA . SER A 1 118 ? 42.376 -14.550 10.034 1.00 0.00 296 SER A CA 10
ATOM 17555 C C . SER A 1 118 ? 42.873 -15.274 8.786 1.00 0.00 296 SER A C 10
ATOM 17556 O O . SER A 1 118 ? 42.088 -15.852 8.036 1.00 0.00 296 SER A O 10
ATOM 17564 N N . GLY A 1 119 ? 44.184 -15.237 8.571 1.00 0.00 297 GLY A N 10
ATOM 17565 C CA . GLY A 1 119 ? 44.765 -15.893 7.413 1.00 0.00 297 GLY A CA 10
ATOM 17566 C C . GLY A 1 119 ? 46.280 -15.909 7.455 1.00 0.00 297 GLY A C 10
ATOM 17567 O O . GLY A 1 119 ? 46.876 -16.097 8.516 1.00 0.00 297 GLY A O 10
ATOM 17571 N N . GLY A 1 1 ? -40.599 9.070 8.284 1.00 0.00 179 GLY A N 11
ATOM 17572 C CA . GLY A 1 1 ? -39.878 8.059 7.534 1.00 0.00 179 GLY A CA 11
ATOM 17573 C C . GLY A 1 1 ? -39.255 8.611 6.267 1.00 0.00 179 GLY A C 11
ATOM 17574 O O . GLY A 1 1 ? -39.692 9.638 5.749 1.00 0.00 179 GLY A O 11
ATOM 17578 N N . SER A 1 2 ? -38.230 7.928 5.768 1.00 0.00 180 SER A N 11
ATOM 17579 C CA . SER A 1 2 ? -37.542 8.359 4.556 1.00 0.00 180 SER A CA 11
ATOM 17580 C C . SER A 1 2 ? -38.498 8.387 3.368 1.00 0.00 180 SER A C 11
ATOM 17581 O O . SER A 1 2 ? -38.773 7.356 2.754 1.00 0.00 180 SER A O 11
ATOM 17589 N N . SER A 1 3 ? -39.004 9.575 3.051 1.00 0.00 181 SER A N 11
ATOM 17590 C CA . SER A 1 3 ? -39.933 9.738 1.940 1.00 0.00 181 SER A CA 11
ATOM 17591 C C . SER A 1 3 ? -39.319 10.599 0.840 1.00 0.00 181 SER A C 11
ATOM 17592 O O . SER A 1 3 ? -39.985 11.458 0.263 1.00 0.00 181 SER A O 11
ATOM 17600 N N . GLY A 1 4 ? -38.042 10.363 0.555 1.00 0.00 182 GLY A N 11
ATOM 17601 C CA . GLY A 1 4 ? -37.358 11.124 -0.474 1.00 0.00 182 GLY A CA 11
ATOM 17602 C C . GLY A 1 4 ? -36.834 10.246 -1.593 1.00 0.00 182 GLY A C 11
ATOM 17603 O O . GLY A 1 4 ? -37.566 9.421 -2.138 1.00 0.00 182 GLY A O 11
ATOM 17607 N N . SER A 1 5 ? -35.563 10.425 -1.938 1.00 0.00 183 SER A N 11
ATOM 17608 C CA . SER A 1 5 ? -34.943 9.646 -3.003 1.00 0.00 183 SER A CA 11
ATOM 17609 C C . SER A 1 5 ? -33.617 9.051 -2.540 1.00 0.00 183 SER A C 11
ATOM 17610 O O . SER A 1 5 ? -32.968 9.580 -1.638 1.00 0.00 183 SER A O 11
ATOM 17618 N N . SER A 1 6 ? -33.221 7.947 -3.164 1.00 0.00 184 SER A N 11
ATOM 17619 C CA . SER A 1 6 ? -31.974 7.276 -2.815 1.00 0.00 184 SER A CA 11
ATOM 17620 C C . SER A 1 6 ? -30.888 7.577 -3.844 1.00 0.00 184 SER A C 11
ATOM 17621 O O . SER A 1 6 ? -31.163 7.690 -5.037 1.00 0.00 184 SER A O 11
ATOM 17629 N N . GLY A 1 7 ? -29.652 7.705 -3.370 1.00 0.00 185 GLY A N 11
ATOM 17630 C CA . GLY A 1 7 ? -28.543 7.991 -4.261 1.00 0.00 185 GLY A CA 11
ATOM 17631 C C . GLY A 1 7 ? -27.208 7.575 -3.677 1.00 0.00 185 GLY A C 11
ATOM 17632 O O . GLY A 1 7 ? -27.061 7.465 -2.459 1.00 0.00 185 GLY A O 11
ATOM 17636 N N . LYS A 1 8 ? -26.230 7.340 -4.546 1.00 0.00 186 LYS A N 11
ATOM 17637 C CA . LYS A 1 8 ? -24.900 6.933 -4.110 1.00 0.00 186 LYS A CA 11
ATOM 17638 C C . LYS A 1 8 ? -23.844 7.928 -4.582 1.00 0.00 186 LYS A C 11
ATOM 17639 O O . LYS A 1 8 ? -24.111 8.769 -5.440 1.00 0.00 186 LYS A O 11
ATOM 17658 N N . ASN A 1 9 ? -22.646 7.825 -4.017 1.00 0.00 187 ASN A N 11
ATOM 17659 C CA . ASN A 1 9 ? -21.550 8.716 -4.381 1.00 0.00 187 ASN A CA 11
ATOM 17660 C C . ASN A 1 9 ? -21.070 8.436 -5.802 1.00 0.00 187 ASN A C 11
ATOM 17661 O O . ASN A 1 9 ? -20.560 7.354 -6.095 1.00 0.00 187 ASN A O 11
ATOM 17672 N N . VAL A 1 10 ? -21.237 9.418 -6.682 1.00 0.00 188 VAL A N 11
ATOM 17673 C CA . VAL A 1 10 ? -20.819 9.279 -8.072 1.00 0.00 188 VAL A CA 11
ATOM 17674 C C . VAL A 1 10 ? -19.336 9.591 -8.234 1.00 0.00 188 VAL A C 11
ATOM 17675 O O . VAL A 1 10 ? -18.710 9.188 -9.213 1.00 0.00 188 VAL A O 11
ATOM 17688 N N . ASN A 1 11 ? -18.780 10.312 -7.266 1.00 0.00 189 ASN A N 11
ATOM 17689 C CA . ASN A 1 11 ? -17.369 10.680 -7.302 1.00 0.00 189 ASN A CA 11
ATOM 17690 C C . ASN A 1 11 ? -16.654 10.217 -6.036 1.00 0.00 189 ASN A C 11
ATOM 17691 O O . ASN A 1 11 ? -16.702 10.888 -5.004 1.00 0.00 189 ASN A O 11
ATOM 17702 N N . ARG A 1 12 ? -15.992 9.068 -6.122 1.00 0.00 190 ARG A N 11
ATOM 17703 C CA . ARG A 1 12 ? -15.268 8.516 -4.984 1.00 0.00 190 ARG A CA 11
ATOM 17704 C C . ARG A 1 12 ? -13.795 8.311 -5.324 1.00 0.00 190 ARG A C 11
ATOM 17705 O O . ARG A 1 12 ? -13.457 7.847 -6.413 1.00 0.00 190 ARG A O 11
ATOM 17726 N N . VAL A 1 13 ? -12.922 8.663 -4.385 1.00 0.00 191 VAL A N 11
ATOM 17727 C CA . VAL A 1 13 ? -11.485 8.517 -4.584 1.00 0.00 191 VAL A CA 11
ATOM 17728 C C . VAL A 1 13 ? -10.980 7.202 -4.003 1.00 0.00 191 VAL A C 11
ATOM 17729 O O . VAL A 1 13 ? -9.941 7.160 -3.343 1.00 0.00 191 VAL A O 11
ATOM 17742 N N . LEU A 1 14 ? -11.720 6.128 -4.254 1.00 0.00 192 LEU A N 11
ATOM 17743 C CA . LEU A 1 14 ? -11.347 4.808 -3.756 1.00 0.00 192 LEU A CA 11
ATOM 17744 C C . LEU A 1 14 ? -11.095 3.842 -4.910 1.00 0.00 192 LEU A C 11
ATOM 17745 O O . LEU A 1 14 ? -10.112 3.102 -4.909 1.00 0.00 192 LEU A O 11
ATOM 17761 N N . SER A 1 15 ? -11.989 3.857 -5.893 1.00 0.00 193 SER A N 11
ATOM 17762 C CA . SER A 1 15 ? -11.865 2.982 -7.053 1.00 0.00 193 SER A CA 11
ATOM 17763 C C . SER A 1 15 ? -10.784 3.488 -8.003 1.00 0.00 193 SER A C 11
ATOM 17764 O O . SER A 1 15 ? -10.572 4.694 -8.133 1.00 0.00 193 SER A O 11
ATOM 17772 N N . ALA A 1 16 ? -10.103 2.558 -8.664 1.00 0.00 194 ALA A N 11
ATOM 17773 C CA . ALA A 1 16 ? -9.045 2.910 -9.603 1.00 0.00 194 ALA A CA 11
ATOM 17774 C C . ALA A 1 16 ? -9.586 3.762 -10.746 1.00 0.00 194 ALA A C 11
ATOM 17775 O O . ALA A 1 16 ? -8.821 4.312 -11.538 1.00 0.00 194 ALA A O 11
ATOM 17782 N N . GLU A 1 17 ? -10.909 3.868 -10.824 1.00 0.00 195 GLU A N 11
ATOM 17783 C CA . GLU A 1 17 ? -11.551 4.653 -11.872 1.00 0.00 195 GLU A CA 11
ATOM 17784 C C . GLU A 1 17 ? -11.435 6.147 -11.581 1.00 0.00 195 GLU A C 11
ATOM 17785 O O . GLU A 1 17 ? -11.676 6.981 -12.453 1.00 0.00 195 GLU A O 11
ATOM 17797 N N . ALA A 1 18 ? -11.065 6.476 -10.347 1.00 0.00 196 ALA A N 11
ATOM 17798 C CA . ALA A 1 18 ? -10.915 7.868 -9.941 1.00 0.00 196 ALA A CA 11
ATOM 17799 C C . ALA A 1 18 ? -9.540 8.117 -9.331 1.00 0.00 196 ALA A C 11
ATOM 17800 O O . ALA A 1 18 ? -9.160 9.261 -9.077 1.00 0.00 196 ALA A O 11
ATOM 17807 N N . LEU A 1 19 ? -8.798 7.040 -9.096 1.00 0.00 197 LEU A N 11
ATOM 17808 C CA . LEU A 1 19 ? -7.464 7.141 -8.515 1.00 0.00 197 LEU A CA 11
ATOM 17809 C C . LEU A 1 19 ? -6.519 7.892 -9.447 1.00 0.00 197 LEU A C 11
ATOM 17810 O O . LEU A 1 19 ? -6.784 8.025 -10.642 1.00 0.00 197 LEU A O 11
ATOM 17826 N N . LYS A 1 20 ? -5.414 8.380 -8.894 1.00 0.00 198 LYS A N 11
ATOM 17827 C CA . LYS A 1 20 ? -4.427 9.115 -9.676 1.00 0.00 198 LYS A CA 11
ATOM 17828 C C . LYS A 1 20 ? -3.068 9.104 -8.983 1.00 0.00 198 LYS A C 11
ATOM 17829 O O . LYS A 1 20 ? -2.967 8.976 -7.763 1.00 0.00 198 LYS A O 11
ATOM 17848 N N . PRO A 1 21 ? -1.996 9.243 -9.778 1.00 0.00 199 PRO A N 11
ATOM 17849 C CA . PRO A 1 21 ? -0.624 9.255 -9.263 1.00 0.00 199 PRO A CA 11
ATOM 17850 C C . PRO A 1 21 ? -0.316 10.516 -8.462 1.00 0.00 199 PRO A C 11
ATOM 17851 O O . PRO A 1 21 ? -0.168 11.600 -9.026 1.00 0.00 199 PRO A O 11
ATOM 17862 N N . GLY A 1 22 ? -0.221 10.367 -7.145 1.00 0.00 200 GLY A N 11
ATOM 17863 C CA . GLY A 1 22 ? 0.069 11.502 -6.289 1.00 0.00 200 GLY A CA 11
ATOM 17864 C C . GLY A 1 22 ? -0.872 11.591 -5.104 1.00 0.00 200 GLY A C 11
ATOM 17865 O O . GLY A 1 22 ? -0.845 12.565 -4.353 1.00 0.00 200 GLY A O 11
ATOM 17869 N N . MET A 1 23 ? -1.708 10.571 -4.936 1.00 0.00 201 MET A N 11
ATOM 17870 C CA . MET A 1 23 ? -2.662 10.538 -3.834 1.00 0.00 201 MET A CA 11
ATOM 17871 C C . MET A 1 23 ? -2.077 9.808 -2.630 1.00 0.00 201 MET A C 11
ATOM 17872 O O . MET A 1 23 ? -1.513 8.721 -2.764 1.00 0.00 201 MET A O 11
ATOM 17886 N N . LEU A 1 24 ? -2.213 10.412 -1.454 1.00 0.00 202 LEU A N 11
ATOM 17887 C CA . LEU A 1 24 ? -1.697 9.819 -0.225 1.00 0.00 202 LEU A CA 11
ATOM 17888 C C . LEU A 1 24 ? -2.793 9.059 0.514 1.00 0.00 202 LEU A C 11
ATOM 17889 O O . LEU A 1 24 ? -3.741 9.656 1.026 1.00 0.00 202 LEU A O 11
ATOM 17905 N N . LEU A 1 25 ? -2.657 7.738 0.568 1.00 0.00 203 LEU A N 11
ATOM 17906 C CA . LEU A 1 25 ? -3.635 6.896 1.248 1.00 0.00 203 LEU A CA 11
ATOM 17907 C C . LEU A 1 25 ? -2.946 5.915 2.191 1.00 0.00 203 LEU A C 11
ATOM 17908 O O . LEU A 1 25 ? -2.015 5.210 1.801 1.00 0.00 203 LEU A O 11
ATOM 17924 N N . THR A 1 26 ? -3.412 5.872 3.436 1.00 0.00 204 THR A N 11
ATOM 17925 C CA . THR A 1 26 ? -2.842 4.977 4.435 1.00 0.00 204 THR A CA 11
ATOM 17926 C C . THR A 1 26 ? -3.317 3.544 4.225 1.00 0.00 204 THR A C 11
ATOM 17927 O O . THR A 1 26 ? -4.511 3.257 4.309 1.00 0.00 204 THR A O 11
ATOM 17938 N N . GLY A 1 27 ? -2.375 2.647 3.951 1.00 0.00 205 GLY A N 11
ATOM 17939 C CA . GLY A 1 27 ? -2.719 1.254 3.733 1.00 0.00 205 GLY A CA 11
ATOM 17940 C C . GLY A 1 27 ? -2.024 0.326 4.710 1.00 0.00 205 GLY A C 11
ATOM 17941 O O . GLY A 1 27 ? -0.938 0.632 5.204 1.00 0.00 205 GLY A O 11
ATOM 17945 N N . THR A 1 28 ? -2.652 -0.812 4.992 1.00 0.00 206 THR A N 11
ATOM 17946 C CA . THR A 1 28 ? -2.089 -1.786 5.918 1.00 0.00 206 THR A CA 11
ATOM 17947 C C . THR A 1 28 ? -1.577 -3.016 5.178 1.00 0.00 206 THR A C 11
ATOM 17948 O O . THR A 1 28 ? -2.192 -3.474 4.215 1.00 0.00 206 THR A O 11
ATOM 17959 N N . VAL A 1 29 ? -0.448 -3.549 5.635 1.00 0.00 207 VAL A N 11
ATOM 17960 C CA . VAL A 1 29 ? 0.146 -4.728 5.017 1.00 0.00 207 VAL A CA 11
ATOM 17961 C C . VAL A 1 29 ? -0.744 -5.952 5.200 1.00 0.00 207 VAL A C 11
ATOM 17962 O O . VAL A 1 29 ? -1.050 -6.347 6.325 1.00 0.00 207 VAL A O 11
ATOM 17975 N N . SER A 1 30 ? -1.158 -6.548 4.087 1.00 0.00 208 SER A N 11
ATOM 17976 C CA . SER A 1 30 ? -2.017 -7.726 4.124 1.00 0.00 208 SER A CA 11
ATOM 17977 C C . SER A 1 30 ? -1.186 -9.000 4.247 1.00 0.00 208 SER A C 11
ATOM 17978 O O . SER A 1 30 ? -1.492 -9.878 5.054 1.00 0.00 208 SER A O 11
ATOM 17986 N N . SER A 1 31 ? -0.134 -9.094 3.440 1.00 0.00 209 SER A N 11
ATOM 17987 C CA . SER A 1 31 ? 0.739 -10.261 3.454 1.00 0.00 209 SER A CA 11
ATOM 17988 C C . SER A 1 31 ? 2.118 -9.915 2.901 1.00 0.00 209 SER A C 11
ATOM 17989 O O . SER A 1 31 ? 2.272 -8.960 2.139 1.00 0.00 209 SER A O 11
ATOM 17997 N N . LEU A 1 32 ? 3.118 -10.698 3.290 1.00 0.00 210 LEU A N 11
ATOM 17998 C CA . LEU A 1 32 ? 4.486 -10.476 2.834 1.00 0.00 210 LEU A CA 11
ATOM 17999 C C . LEU A 1 32 ? 4.869 -11.480 1.752 1.00 0.00 210 LEU A C 11
ATOM 18000 O O . LEU A 1 32 ? 4.736 -12.689 1.939 1.00 0.00 210 LEU A O 11
ATOM 18016 N N . GLU A 1 33 ? 5.346 -10.971 0.621 1.00 0.00 211 GLU A N 11
ATOM 18017 C CA . GLU A 1 33 ? 5.750 -11.824 -0.490 1.00 0.00 211 GLU A CA 11
ATOM 18018 C C . GLU A 1 33 ? 7.249 -11.708 -0.748 1.00 0.00 211 GLU A C 11
ATOM 18019 O O . GLU A 1 33 ? 7.875 -10.708 -0.397 1.00 0.00 211 GLU A O 11
ATOM 18031 N N . ASP A 1 34 ? 7.819 -12.739 -1.364 1.00 0.00 212 ASP A N 11
ATOM 18032 C CA . ASP A 1 34 ? 9.245 -12.754 -1.670 1.00 0.00 212 ASP A CA 11
ATOM 18033 C C . ASP A 1 34 ? 9.565 -11.798 -2.815 1.00 0.00 212 ASP A C 11
ATOM 18034 O O . ASP A 1 34 ? 10.695 -11.325 -2.945 1.00 0.00 212 ASP A O 11
ATOM 18043 N N . HIS A 1 35 ? 8.563 -11.517 -3.642 1.00 0.00 213 HIS A N 11
ATOM 18044 C CA . HIS A 1 35 ? 8.738 -10.617 -4.777 1.00 0.00 213 HIS A CA 11
ATOM 18045 C C . HIS A 1 35 ? 8.485 -9.170 -4.367 1.00 0.00 213 HIS A C 11
ATOM 18046 O O . HIS A 1 35 ? 9.099 -8.247 -4.900 1.00 0.00 213 HIS A O 11
ATOM 18061 N N . GLY A 1 36 ? 7.576 -8.979 -3.416 1.00 0.00 214 GLY A N 11
ATOM 18062 C CA . GLY A 1 36 ? 7.257 -7.642 -2.951 1.00 0.00 214 GLY A CA 11
ATOM 18063 C C . GLY A 1 36 ? 6.354 -7.651 -1.733 1.00 0.00 214 GLY A C 11
ATOM 18064 O O . GLY A 1 36 ? 6.271 -8.652 -1.022 1.00 0.00 214 GLY A O 11
ATOM 18068 N N . TYR A 1 37 ? 5.679 -6.533 -1.492 1.00 0.00 215 TYR A N 11
ATOM 18069 C CA . TYR A 1 37 ? 4.781 -6.415 -0.349 1.00 0.00 215 TYR A CA 11
ATOM 18070 C C . TYR A 1 37 ? 3.384 -5.992 -0.795 1.00 0.00 215 TYR A C 11
ATOM 18071 O O . TYR A 1 37 ? 3.231 -5.147 -1.678 1.00 0.00 215 TYR A O 11
ATOM 18089 N N . LEU A 1 38 ? 2.368 -6.585 -0.178 1.00 0.00 216 LEU A N 11
ATOM 18090 C CA . LEU A 1 38 ? 0.983 -6.270 -0.509 1.00 0.00 216 LEU A CA 11
ATOM 18091 C C . LEU A 1 38 ? 0.399 -5.270 0.484 1.00 0.00 216 LEU A C 11
ATOM 18092 O O . LEU A 1 38 ? 0.510 -5.447 1.697 1.00 0.00 216 LEU A O 11
ATOM 18108 N N . VAL A 1 39 ? -0.225 -4.219 -0.040 1.00 0.00 217 VAL A N 11
ATOM 18109 C CA . VAL A 1 39 ? -0.829 -3.192 0.800 1.00 0.00 217 VAL A CA 11
ATOM 18110 C C . VAL A 1 39 ? -2.349 -3.214 0.686 1.00 0.00 217 VAL A C 11
ATOM 18111 O O . VAL A 1 39 ? -2.898 -3.506 -0.377 1.00 0.00 217 VAL A O 11
ATOM 18124 N N . ASP A 1 40 ? -3.024 -2.902 1.787 1.00 0.00 218 ASP A N 11
ATOM 18125 C CA . ASP A 1 40 ? -4.482 -2.883 1.811 1.00 0.00 218 ASP A CA 11
ATOM 18126 C C . ASP A 1 40 ? -5.014 -1.499 1.451 1.00 0.00 218 ASP A C 11
ATOM 18127 O O . ASP A 1 40 ? -4.584 -0.493 2.015 1.00 0.00 218 ASP A O 11
ATOM 18136 N N . ILE A 1 41 ? -5.949 -1.457 0.509 1.00 0.00 219 ILE A N 11
ATOM 18137 C CA . ILE A 1 41 ? -6.539 -0.197 0.075 1.00 0.00 219 ILE A CA 11
ATOM 18138 C C . ILE A 1 41 ? -8.052 -0.202 0.271 1.00 0.00 219 ILE A C 11
ATOM 18139 O O . ILE A 1 41 ? -8.667 0.847 0.459 1.00 0.00 219 ILE A O 11
ATOM 18155 N N . GLY A 1 42 ? -8.645 -1.391 0.228 1.00 0.00 220 GLY A N 11
ATOM 18156 C CA . GLY A 1 42 ? -10.081 -1.510 0.405 1.00 0.00 220 GLY A CA 11
ATOM 18157 C C . GLY A 1 42 ? -10.827 -1.539 -0.914 1.00 0.00 220 GLY A C 11
ATOM 18158 O O . GLY A 1 42 ? -11.939 -1.021 -1.019 1.00 0.00 220 GLY A O 11
ATOM 18162 N N . VAL A 1 43 ? -10.214 -2.146 -1.926 1.00 0.00 221 VAL A N 11
ATOM 18163 C CA . VAL A 1 43 ? -10.827 -2.240 -3.245 1.00 0.00 221 VAL A CA 11
ATOM 18164 C C . VAL A 1 43 ? -10.796 -3.673 -3.765 1.00 0.00 221 VAL A C 11
ATOM 18165 O O . VAL A 1 43 ? -9.743 -4.310 -3.796 1.00 0.00 221 VAL A O 11
ATOM 18178 N N . ASP A 1 44 ? -11.957 -4.174 -4.172 1.00 0.00 222 ASP A N 11
ATOM 18179 C CA . ASP A 1 44 ? -12.063 -5.533 -4.692 1.00 0.00 222 ASP A CA 11
ATOM 18180 C C . ASP A 1 44 ? -12.080 -5.531 -6.217 1.00 0.00 222 ASP A C 11
ATOM 18181 O O . ASP A 1 44 ? -13.131 -5.368 -6.836 1.00 0.00 222 ASP A O 11
ATOM 18190 N N . GLY A 1 45 ? -10.908 -5.712 -6.818 1.00 0.00 223 GLY A N 11
ATOM 18191 C CA . GLY A 1 45 ? -10.811 -5.726 -8.266 1.00 0.00 223 GLY A CA 11
ATOM 18192 C C . GLY A 1 45 ? -9.457 -5.256 -8.760 1.00 0.00 223 GLY A C 11
ATOM 18193 O O . GLY A 1 45 ? -8.961 -5.731 -9.783 1.00 0.00 223 GLY A O 11
ATOM 18197 N N . THR A 1 46 ? -8.857 -4.318 -8.035 1.00 0.00 224 THR A N 11
ATOM 18198 C CA . THR A 1 46 ? -7.554 -3.781 -8.407 1.00 0.00 224 THR A CA 11
ATOM 18199 C C . THR A 1 46 ? -6.428 -4.544 -7.720 1.00 0.00 224 THR A C 11
ATOM 18200 O O . THR A 1 46 ? -6.606 -5.080 -6.625 1.00 0.00 224 THR A O 11
ATOM 18211 N N . ARG A 1 47 ? -5.269 -4.590 -8.368 1.00 0.00 225 ARG A N 11
ATOM 18212 C CA . ARG A 1 47 ? -4.113 -5.289 -7.819 1.00 0.00 225 ARG A CA 11
ATOM 18213 C C . ARG A 1 47 ? -2.986 -4.310 -7.501 1.00 0.00 225 ARG A C 11
ATOM 18214 O O . ARG A 1 47 ? -2.499 -3.602 -8.382 1.00 0.00 225 ARG A O 11
ATOM 18235 N N . ALA A 1 48 ? -2.577 -4.277 -6.237 1.00 0.00 226 ALA A N 11
ATOM 18236 C CA . ALA A 1 48 ? -1.507 -3.387 -5.804 1.00 0.00 226 ALA A CA 11
ATOM 18237 C C . ALA A 1 48 ? -0.301 -4.178 -5.310 1.00 0.00 226 ALA A C 11
ATOM 18238 O O . ALA A 1 48 ? -0.429 -5.055 -4.454 1.00 0.00 226 ALA A O 11
ATOM 18245 N N . PHE A 1 49 ? 0.870 -3.864 -5.853 1.00 0.00 227 PHE A N 11
ATOM 18246 C CA . PHE A 1 49 ? 2.099 -4.548 -5.469 1.00 0.00 227 PHE A CA 11
ATOM 18247 C C . PHE A 1 49 ? 3.212 -3.544 -5.178 1.00 0.00 227 PHE A C 11
ATOM 18248 O O . PHE A 1 49 ? 3.391 -2.570 -5.911 1.00 0.00 227 PHE A O 11
ATOM 18265 N N . LEU A 1 50 ? 3.955 -3.788 -4.105 1.00 0.00 228 LEU A N 11
ATOM 18266 C CA . LEU A 1 50 ? 5.050 -2.907 -3.716 1.00 0.00 228 LEU A CA 11
ATOM 18267 C C . LEU A 1 50 ? 6.400 -3.544 -4.029 1.00 0.00 228 LEU A C 11
ATOM 18268 O O . LEU A 1 50 ? 6.657 -4.703 -3.702 1.00 0.00 228 LEU A O 11
ATOM 18284 N N . PRO A 1 51 ? 7.285 -2.770 -4.674 1.00 0.00 229 PRO A N 11
ATOM 18285 C CA . PRO A 1 51 ? 8.625 -3.238 -5.043 1.00 0.00 229 PRO A CA 11
ATOM 18286 C C . PRO A 1 51 ? 9.528 -3.426 -3.828 1.00 0.00 229 PRO A C 11
ATOM 18287 O O . PRO A 1 51 ? 9.515 -2.614 -2.901 1.00 0.00 229 PRO A O 11
ATOM 18298 N N . LEU A 1 52 ? 10.310 -4.499 -3.839 1.00 0.00 230 LEU A N 11
ATOM 18299 C CA . LEU A 1 52 ? 11.220 -4.793 -2.738 1.00 0.00 230 LEU A CA 11
ATOM 18300 C C . LEU A 1 52 ? 12.275 -3.700 -2.596 1.00 0.00 230 LEU A C 11
ATOM 18301 O O . LEU A 1 52 ? 12.881 -3.541 -1.536 1.00 0.00 230 LEU A O 11
ATOM 18317 N N . LEU A 1 53 ? 12.487 -2.947 -3.670 1.00 0.00 231 LEU A N 11
ATOM 18318 C CA . LEU A 1 53 ? 13.466 -1.866 -3.665 1.00 0.00 231 LEU A CA 11
ATOM 18319 C C . LEU A 1 53 ? 12.988 -0.702 -2.803 1.00 0.00 231 LEU A C 11
ATOM 18320 O O . LEU A 1 53 ? 13.749 -0.151 -2.007 1.00 0.00 231 LEU A O 11
ATOM 18336 N N . LYS A 1 54 ? 11.722 -0.333 -2.964 1.00 0.00 232 LYS A N 11
ATOM 18337 C CA . LYS A 1 54 ? 11.140 0.763 -2.199 1.00 0.00 232 LYS A CA 11
ATOM 18338 C C . LYS A 1 54 ? 10.706 0.290 -0.815 1.00 0.00 232 LYS A C 11
ATOM 18339 O O . LYS A 1 54 ? 10.680 1.069 0.137 1.00 0.00 232 LYS A O 11
ATOM 18358 N N . ALA A 1 55 ? 10.368 -0.991 -0.712 1.00 0.00 233 ALA A N 11
ATOM 18359 C CA . ALA A 1 55 ? 9.939 -1.568 0.556 1.00 0.00 233 ALA A CA 11
ATOM 18360 C C . ALA A 1 55 ? 11.135 -1.890 1.445 1.00 0.00 233 ALA A C 11
ATOM 18361 O O . ALA A 1 55 ? 11.160 -1.528 2.622 1.00 0.00 233 ALA A O 11
ATOM 18368 N N . GLN A 1 56 ? 12.124 -2.572 0.876 1.00 0.00 234 GLN A N 11
ATOM 18369 C CA . GLN A 1 56 ? 13.322 -2.944 1.619 1.00 0.00 234 GLN A CA 11
ATOM 18370 C C . GLN A 1 56 ? 14.017 -1.709 2.183 1.00 0.00 234 GLN A C 11
ATOM 18371 O O . GLN A 1 56 ? 14.437 -1.696 3.339 1.00 0.00 234 GLN A O 11
ATOM 18385 N N . GLU A 1 57 ? 14.136 -0.673 1.358 1.00 0.00 235 GLU A N 11
ATOM 18386 C CA . GLU A 1 57 ? 14.782 0.565 1.775 1.00 0.00 235 GLU A CA 11
ATOM 18387 C C . GLU A 1 57 ? 14.042 1.195 2.952 1.00 0.00 235 GLU A C 11
ATOM 18388 O O . GLU A 1 57 ? 14.660 1.709 3.885 1.00 0.00 235 GLU A O 11
ATOM 18400 N N . TYR A 1 58 ? 12.715 1.152 2.900 1.00 0.00 236 TYR A N 11
ATOM 18401 C CA . TYR A 1 58 ? 11.890 1.720 3.960 1.00 0.00 236 TYR A CA 11
ATOM 18402 C C . TYR A 1 58 ? 11.936 0.850 5.212 1.00 0.00 236 TYR A C 11
ATOM 18403 O O . TYR A 1 58 ? 11.931 1.357 6.334 1.00 0.00 236 TYR A O 11
ATOM 18421 N N . ILE A 1 59 ? 11.981 -0.463 5.011 1.00 0.00 237 ILE A N 11
ATOM 18422 C CA . ILE A 1 59 ? 12.030 -1.404 6.123 1.00 0.00 237 ILE A CA 11
ATOM 18423 C C . ILE A 1 59 ? 13.375 -1.340 6.839 1.00 0.00 237 ILE A C 11
ATOM 18424 O O . ILE A 1 59 ? 13.439 -1.388 8.068 1.00 0.00 237 ILE A O 11
ATOM 18440 N N . ARG A 1 60 ? 14.448 -1.228 6.063 1.00 0.00 238 ARG A N 11
ATOM 18441 C CA . ARG A 1 60 ? 15.792 -1.157 6.623 1.00 0.00 238 ARG A CA 11
ATOM 18442 C C . ARG A 1 60 ? 16.004 0.162 7.361 1.00 0.00 238 ARG A C 11
ATOM 18443 O O . ARG A 1 60 ? 16.630 0.196 8.420 1.00 0.00 238 ARG A O 11
ATOM 18464 N N . GLN A 1 61 ? 15.478 1.243 6.795 1.00 0.00 239 GLN A N 11
ATOM 18465 C CA . GLN A 1 61 ? 15.611 2.563 7.399 1.00 0.00 239 GLN A CA 11
ATOM 18466 C C . GLN A 1 61 ? 14.595 2.752 8.521 1.00 0.00 239 GLN A C 11
ATOM 18467 O O . GLN A 1 61 ? 14.760 3.615 9.384 1.00 0.00 239 GLN A O 11
ATOM 18481 N N . LYS A 1 62 ? 13.543 1.941 8.503 1.00 0.00 240 LYS A N 11
ATOM 18482 C CA . LYS A 1 62 ? 12.500 2.018 9.519 1.00 0.00 240 LYS A CA 11
ATOM 18483 C C . LYS A 1 62 ? 12.604 0.850 10.495 1.00 0.00 240 LYS A C 11
ATOM 18484 O O . LYS A 1 62 ? 12.913 1.038 11.671 1.00 0.00 240 LYS A O 11
ATOM 18503 N N . ASN A 1 63 ? 12.345 -0.355 9.999 1.00 0.00 241 ASN A N 11
ATOM 18504 C CA . ASN A 1 63 ? 12.411 -1.553 10.828 1.00 0.00 241 ASN A CA 11
ATOM 18505 C C . ASN A 1 63 ? 13.842 -2.075 10.918 1.00 0.00 241 ASN A C 11
ATOM 18506 O O . ASN A 1 63 ? 14.069 -3.275 11.071 1.00 0.00 241 ASN A O 11
ATOM 18517 N N . LYS A 1 64 ? 14.805 -1.164 10.822 1.00 0.00 242 LYS A N 11
ATOM 18518 C CA . LYS A 1 64 ? 16.215 -1.529 10.894 1.00 0.00 242 LYS A CA 11
ATOM 18519 C C . LYS A 1 64 ? 16.469 -2.859 10.192 1.00 0.00 242 LYS A C 11
ATOM 18520 O O . LYS A 1 64 ? 17.395 -3.590 10.542 1.00 0.00 242 LYS A O 11
ATOM 18539 N N . GLY A 1 65 ? 15.640 -3.167 9.199 1.00 0.00 243 GLY A N 11
ATOM 18540 C CA . GLY A 1 65 ? 15.793 -4.409 8.463 1.00 0.00 243 GLY A CA 11
ATOM 18541 C C . GLY A 1 65 ? 15.116 -5.578 9.151 1.00 0.00 243 GLY A C 11
ATOM 18542 O O . GLY A 1 65 ? 15.727 -6.627 9.351 1.00 0.00 243 GLY A O 11
ATOM 18546 N N . ALA A 1 66 ? 13.851 -5.396 9.517 1.00 0.00 244 ALA A N 11
ATOM 18547 C CA . ALA A 1 66 ? 13.091 -6.444 10.186 1.00 0.00 244 ALA A CA 11
ATOM 18548 C C . ALA A 1 66 ? 11.791 -6.738 9.445 1.00 0.00 244 ALA A C 11
ATOM 18549 O O . ALA A 1 66 ? 10.964 -5.849 9.245 1.00 0.00 244 ALA A O 11
ATOM 18556 N N . LYS A 1 67 ? 11.618 -7.991 9.039 1.00 0.00 245 LYS A N 11
ATOM 18557 C CA . LYS A 1 67 ? 10.419 -8.404 8.320 1.00 0.00 245 LYS A CA 11
ATOM 18558 C C . LYS A 1 67 ? 9.178 -7.734 8.902 1.00 0.00 245 LYS A C 11
ATOM 18559 O O . LYS A 1 67 ? 9.034 -7.622 10.120 1.00 0.00 245 LYS A O 11
ATOM 18578 N N . LEU A 1 68 ? 8.284 -7.291 8.024 1.00 0.00 246 LEU A N 11
ATOM 18579 C CA . LEU A 1 68 ? 7.054 -6.633 8.451 1.00 0.00 246 LEU A CA 11
ATOM 18580 C C . LEU A 1 68 ? 6.085 -7.637 9.067 1.00 0.00 246 LEU A C 11
ATOM 18581 O O . LEU A 1 68 ? 6.414 -8.811 9.237 1.00 0.00 246 LEU A O 11
ATOM 18597 N N . LYS A 1 69 ? 4.887 -7.168 9.398 1.00 0.00 247 LYS A N 11
ATOM 18598 C CA . LYS A 1 69 ? 3.867 -8.024 9.992 1.00 0.00 247 LYS A CA 11
ATOM 18599 C C . LYS A 1 69 ? 2.554 -7.920 9.222 1.00 0.00 247 LYS A C 11
ATOM 18600 O O . LYS A 1 69 ? 2.480 -7.258 8.187 1.00 0.00 247 LYS A O 11
ATOM 18619 N N . VAL A 1 70 ? 1.519 -8.578 9.735 1.00 0.00 248 VAL A N 11
ATOM 18620 C CA . VAL A 1 70 ? 0.208 -8.557 9.098 1.00 0.00 248 VAL A CA 11
ATOM 18621 C C . VAL A 1 70 ? -0.673 -7.461 9.688 1.00 0.00 248 VAL A C 11
ATOM 18622 O O . VAL A 1 70 ? -0.616 -7.181 10.884 1.00 0.00 248 VAL A O 11
ATOM 18635 N N . GLY A 1 71 ? -1.489 -6.844 8.838 1.00 0.00 249 GLY A N 11
ATOM 18636 C CA . GLY A 1 71 ? -2.371 -5.785 9.294 1.00 0.00 249 GLY A CA 11
ATOM 18637 C C . GLY A 1 71 ? -1.612 -4.568 9.782 1.00 0.00 249 GLY A C 11
ATOM 18638 O O . GLY A 1 71 ? -2.211 -3.607 10.265 1.00 0.00 249 GLY A O 11
ATOM 18642 N N . GLN A 1 72 ? -0.289 -4.609 9.659 1.00 0.00 250 GLN A N 11
ATOM 18643 C CA . GLN A 1 72 ? 0.553 -3.501 10.095 1.00 0.00 250 GLN A CA 11
ATOM 18644 C C . GLN A 1 72 ? 0.314 -2.265 9.234 1.00 0.00 250 GLN A C 11
ATOM 18645 O O . GLN A 1 72 ? 0.066 -2.371 8.033 1.00 0.00 250 GLN A O 11
ATOM 18659 N N . TYR A 1 73 ? 0.390 -1.093 9.856 1.00 0.00 251 TYR A N 11
ATOM 18660 C CA . TYR A 1 73 ? 0.180 0.163 9.147 1.00 0.00 251 TYR A CA 11
ATOM 18661 C C . TYR A 1 73 ? 1.440 0.584 8.397 1.00 0.00 251 TYR A C 11
ATOM 18662 O O . TYR A 1 73 ? 2.522 0.672 8.979 1.00 0.00 251 TYR A O 11
ATOM 18680 N N . LEU A 1 74 ? 1.291 0.843 7.103 1.00 0.00 252 LEU A N 11
ATOM 18681 C CA . LEU A 1 74 ? 2.417 1.256 6.271 1.00 0.00 252 LEU A CA 11
ATOM 18682 C C . LEU A 1 74 ? 2.019 2.402 5.346 1.00 0.00 252 LEU A C 11
ATOM 18683 O O . LEU A 1 74 ? 0.941 2.388 4.753 1.00 0.00 252 LEU A O 11
ATOM 18699 N N . ASN A 1 75 ? 2.898 3.391 5.227 1.00 0.00 253 ASN A N 11
ATOM 18700 C CA . ASN A 1 75 ? 2.639 4.545 4.373 1.00 0.00 253 ASN A CA 11
ATOM 18701 C C . ASN A 1 75 ? 2.962 4.226 2.916 1.00 0.00 253 ASN A C 11
ATOM 18702 O O . ASN A 1 75 ? 4.023 3.680 2.611 1.00 0.00 253 ASN A O 11
ATOM 18713 N N . CYS A 1 76 ? 2.042 4.572 2.023 1.00 0.00 254 CYS A N 11
ATOM 18714 C CA . CYS A 1 76 ? 2.229 4.324 0.598 1.00 0.00 254 CYS A CA 11
ATOM 18715 C C . CYS A 1 76 ? 1.514 5.381 -0.237 1.00 0.00 254 CYS A C 11
ATOM 18716 O O . CYS A 1 76 ? 0.515 5.956 0.196 1.00 0.00 254 CYS A O 11
ATOM 18724 N N . ILE A 1 77 ? 2.033 5.633 -1.434 1.00 0.00 255 ILE A N 11
ATOM 18725 C CA . ILE A 1 77 ? 1.445 6.622 -2.329 1.00 0.00 255 ILE A CA 11
ATOM 18726 C C . ILE A 1 77 ? 1.397 6.106 -3.763 1.00 0.00 255 ILE A C 11
ATOM 18727 O O . ILE A 1 77 ? 2.278 5.363 -4.196 1.00 0.00 255 ILE A O 11
ATOM 18743 N N . VAL A 1 78 ? 0.363 6.506 -4.496 1.00 0.00 256 VAL A N 11
ATOM 18744 C CA . VAL A 1 78 ? 0.201 6.087 -5.883 1.00 0.00 256 VAL A CA 11
ATOM 18745 C C . VAL A 1 78 ? 1.182 6.816 -6.795 1.00 0.00 256 VAL A C 11
ATOM 18746 O O . VAL A 1 78 ? 1.164 8.043 -6.887 1.00 0.00 256 VAL A O 11
ATOM 18759 N N . GLU A 1 79 ? 2.036 6.051 -7.468 1.00 0.00 257 GLU A N 11
ATOM 18760 C CA . GLU A 1 79 ? 3.025 6.625 -8.373 1.00 0.00 257 GLU A CA 11
ATOM 18761 C C . GLU A 1 79 ? 2.575 6.491 -9.825 1.00 0.00 257 GLU A C 11
ATOM 18762 O O . GLU A 1 79 ? 2.689 7.431 -10.612 1.00 0.00 257 GLU A O 11
ATOM 18774 N N . LYS A 1 80 ? 2.064 5.315 -10.174 1.00 0.00 258 LYS A N 11
ATOM 18775 C CA . LYS A 1 80 ? 1.597 5.056 -11.531 1.00 0.00 258 LYS A CA 11
ATOM 18776 C C . LYS A 1 80 ? 0.359 4.165 -11.518 1.00 0.00 258 LYS A C 11
ATOM 18777 O O . LYS A 1 80 ? 0.236 3.267 -10.685 1.00 0.00 258 LYS A O 11
ATOM 18796 N N . VAL A 1 81 ? -0.557 4.419 -12.448 1.00 0.00 259 VAL A N 11
ATOM 18797 C CA . VAL A 1 81 ? -1.784 3.638 -12.546 1.00 0.00 259 VAL A CA 11
ATOM 18798 C C . VAL A 1 81 ? -1.929 3.012 -13.928 1.00 0.00 259 VAL A C 11
ATOM 18799 O O . VAL A 1 81 ? -1.914 3.710 -14.943 1.00 0.00 259 VAL A O 11
ATOM 18812 N N . LYS A 1 82 ? -2.070 1.691 -13.962 1.00 0.00 260 LYS A N 11
ATOM 18813 C CA . LYS A 1 82 ? -2.220 0.969 -15.220 1.00 0.00 260 LYS A CA 11
ATOM 18814 C C . LYS A 1 82 ? -3.688 0.879 -15.624 1.00 0.00 260 LYS A C 11
ATOM 18815 O O . LYS A 1 82 ? -4.515 0.350 -14.882 1.00 0.00 260 LYS A O 11
ATOM 18834 N N . GLY A 1 83 ? -4.005 1.398 -16.806 1.00 0.00 261 GLY A N 11
ATOM 18835 C CA . GLY A 1 83 ? -5.373 1.365 -17.289 1.00 0.00 261 GLY A CA 11
ATOM 18836 C C . GLY A 1 83 ? -6.383 1.606 -16.185 1.00 0.00 261 GLY A C 11
ATOM 18837 O O . GLY A 1 83 ? -6.141 2.400 -15.276 1.00 0.00 261 GLY A O 11
ATOM 18841 N N . ASN A 1 84 ? -7.519 0.921 -16.264 1.00 0.00 262 ASN A N 11
ATOM 18842 C CA . ASN A 1 84 ? -8.571 1.067 -15.264 1.00 0.00 262 ASN A CA 11
ATOM 18843 C C . ASN A 1 84 ? -9.001 -0.293 -14.724 1.00 0.00 262 ASN A C 11
ATOM 18844 O O . ASN A 1 84 ? -10.143 -0.712 -14.904 1.00 0.00 262 ASN A O 11
ATOM 18855 N N . GLY A 1 85 ? -8.076 -0.979 -14.059 1.00 0.00 263 GLY A N 11
ATOM 18856 C CA . GLY A 1 85 ? -8.377 -2.285 -13.502 1.00 0.00 263 GLY A CA 11
ATOM 18857 C C . GLY A 1 85 ? -7.247 -3.275 -13.699 1.00 0.00 263 GLY A C 11
ATOM 18858 O O . GLY A 1 85 ? -7.483 -4.463 -13.912 1.00 0.00 263 GLY A O 11
ATOM 18862 N N . GLY A 1 86 ? -6.013 -2.783 -13.630 1.00 0.00 264 GLY A N 11
ATOM 18863 C CA . GLY A 1 86 ? -4.860 -3.647 -13.806 1.00 0.00 264 GLY A CA 11
ATOM 18864 C C . GLY A 1 86 ? -3.956 -3.664 -12.589 1.00 0.00 264 GLY A C 11
ATOM 18865 O O . GLY A 1 86 ? -4.317 -4.211 -11.547 1.00 0.00 264 GLY A O 11
ATOM 18869 N N . VAL A 1 87 ? -2.777 -3.065 -12.721 1.00 0.00 265 VAL A N 11
ATOM 18870 C CA . VAL A 1 87 ? -1.819 -3.014 -11.624 1.00 0.00 265 VAL A CA 11
ATOM 18871 C C . VAL A 1 87 ? -1.628 -1.585 -11.127 1.00 0.00 265 VAL A C 11
ATOM 18872 O O . VAL A 1 87 ? -1.723 -0.630 -11.898 1.00 0.00 265 VAL A O 11
ATOM 18885 N N . VAL A 1 88 ? -1.356 -1.445 -9.833 1.00 0.00 266 VAL A N 11
ATOM 18886 C CA . VAL A 1 88 ? -1.150 -0.133 -9.233 1.00 0.00 266 VAL A CA 11
ATOM 18887 C C . VAL A 1 88 ? 0.257 -0.006 -8.659 1.00 0.00 266 VAL A C 11
ATOM 18888 O O . VAL A 1 88 ? 0.778 -0.943 -8.054 1.00 0.00 266 VAL A O 11
ATOM 18901 N N . SER A 1 89 ? 0.867 1.159 -8.853 1.00 0.00 267 SER A N 11
ATOM 18902 C CA . SER A 1 89 ? 2.215 1.408 -8.357 1.00 0.00 267 SER A CA 11
ATOM 18903 C C . SER A 1 89 ? 2.177 2.187 -7.046 1.00 0.00 267 SER A C 11
ATOM 18904 O O . SER A 1 89 ? 1.648 3.298 -6.985 1.00 0.00 267 SER A O 11
ATOM 18912 N N . LEU A 1 90 ? 2.742 1.597 -5.998 1.00 0.00 268 LEU A N 11
ATOM 18913 C CA . LEU A 1 90 ? 2.773 2.234 -4.686 1.00 0.00 268 LEU A CA 11
ATOM 18914 C C . LEU A 1 90 ? 4.207 2.537 -4.263 1.00 0.00 268 LEU A C 11
ATOM 18915 O O . LEU A 1 90 ? 5.144 1.849 -4.669 1.00 0.00 268 LEU A O 11
ATOM 18931 N N . SER A 1 91 ? 4.371 3.570 -3.442 1.00 0.00 269 SER A N 11
ATOM 18932 C CA . SER A 1 91 ? 5.690 3.965 -2.964 1.00 0.00 269 SER A CA 11
ATOM 18933 C C . SER A 1 91 ? 5.585 4.726 -1.646 1.00 0.00 269 SER A C 11
ATOM 18934 O O . SER A 1 91 ? 4.577 5.377 -1.370 1.00 0.00 269 SER A O 11
ATOM 18942 N N . VAL A 1 92 ? 6.635 4.639 -0.834 1.00 0.00 270 VAL A N 11
ATOM 18943 C CA . VAL A 1 92 ? 6.662 5.320 0.455 1.00 0.00 270 VAL A CA 11
ATOM 18944 C C . VAL A 1 92 ? 7.228 6.730 0.320 1.00 0.00 270 VAL A C 11
ATOM 18945 O O . VAL A 1 92 ? 8.302 6.927 -0.248 1.00 0.00 270 VAL A O 11
ATOM 18958 N N . GLY A 1 93 ? 6.498 7.708 0.846 1.00 0.00 271 GLY A N 11
ATOM 18959 C CA . GLY A 1 93 ? 6.943 9.087 0.774 1.00 0.00 271 GLY A CA 11
ATOM 18960 C C . GLY A 1 93 ? 7.398 9.620 2.118 1.00 0.00 271 GLY A C 11
ATOM 18961 O O . GLY A 1 93 ? 8.520 9.355 2.552 1.00 0.00 271 GLY A O 11
ATOM 18965 N N . HIS A 1 94 ? 6.527 10.376 2.779 1.00 0.00 272 HIS A N 11
ATOM 18966 C CA . HIS A 1 94 ? 6.846 10.949 4.082 1.00 0.00 272 HIS A CA 11
ATOM 18967 C C . HIS A 1 94 ? 5.574 11.316 4.840 1.00 0.00 272 HIS A C 11
ATOM 18968 O O . HIS A 1 94 ? 4.686 11.976 4.300 1.00 0.00 272 HIS A O 11
ATOM 18983 N N . SER A 1 95 ? 5.492 10.882 6.094 1.00 0.00 273 SER A N 11
ATOM 18984 C CA . SER A 1 95 ? 4.327 11.161 6.925 1.00 0.00 273 SER A CA 11
ATOM 18985 C C . SER A 1 95 ? 4.684 12.119 8.058 1.00 0.00 273 SER A C 11
ATOM 18986 O O . SER A 1 95 ? 5.714 11.965 8.713 1.00 0.00 273 SER A O 11
ATOM 18994 N N . GLU A 1 96 ? 3.824 13.109 8.280 1.00 0.00 274 GLU A N 11
ATOM 18995 C CA . GLU A 1 96 ? 4.049 14.093 9.332 1.00 0.00 274 GLU A CA 11
ATOM 18996 C C . GLU A 1 96 ? 3.558 13.570 10.680 1.00 0.00 274 GLU A C 11
ATOM 18997 O O . GLU A 1 96 ? 2.368 13.638 10.988 1.00 0.00 274 GLU A O 11
ATOM 19009 N N . VAL A 1 97 ? 4.484 13.049 11.479 1.00 0.00 275 VAL A N 11
ATOM 19010 C CA . VAL A 1 97 ? 4.147 12.515 12.793 1.00 0.00 275 VAL A CA 11
ATOM 19011 C C . VAL A 1 97 ? 3.347 13.526 13.608 1.00 0.00 275 VAL A C 11
ATOM 19012 O O . VAL A 1 97 ? 2.266 13.218 14.109 1.00 0.00 275 VAL A O 11
ATOM 19025 N N . SER A 1 98 ? 3.887 14.734 13.736 1.00 0.00 276 SER A N 11
ATOM 19026 C CA . SER A 1 98 ? 3.225 15.790 14.493 1.00 0.00 276 SER A CA 11
ATOM 19027 C C . SER A 1 98 ? 1.815 16.035 13.966 1.00 0.00 276 SER A C 11
ATOM 19028 O O . SER A 1 98 ? 1.395 15.433 12.977 1.00 0.00 276 SER A O 11
ATOM 19036 N N . THR A 1 99 ? 1.086 16.923 14.634 1.00 0.00 277 THR A N 11
ATOM 19037 C CA . THR A 1 99 ? -0.278 17.248 14.235 1.00 0.00 277 THR A CA 11
ATOM 19038 C C . THR A 1 99 ? -0.530 18.749 14.310 1.00 0.00 277 THR A C 11
ATOM 19039 O O . THR A 1 99 ? 0.217 19.482 14.958 1.00 0.00 277 THR A O 11
ATOM 19050 N N . ALA A 1 100 ? -1.587 19.201 13.644 1.00 0.00 278 ALA A N 11
ATOM 19051 C CA . ALA A 1 100 ? -1.939 20.615 13.637 1.00 0.00 278 ALA A CA 11
ATOM 19052 C C . ALA A 1 100 ? -2.776 20.979 14.859 1.00 0.00 278 ALA A C 11
ATOM 19053 O O . ALA A 1 100 ? -3.258 20.101 15.575 1.00 0.00 278 ALA A O 11
ATOM 19060 N N . ILE A 1 101 ? -2.942 22.276 15.092 1.00 0.00 279 ILE A N 11
ATOM 19061 C CA . ILE A 1 101 ? -3.721 22.754 16.228 1.00 0.00 279 ILE A CA 11
ATOM 19062 C C . ILE A 1 101 ? -5.112 22.130 16.242 1.00 0.00 279 ILE A C 11
ATOM 19063 O O . ILE A 1 101 ? -5.718 21.917 15.193 1.00 0.00 279 ILE A O 11
ATOM 19079 N N . ALA A 1 102 ? -5.613 21.842 17.439 1.00 0.00 280 ALA A N 11
ATOM 19080 C CA . ALA A 1 102 ? -6.935 21.247 17.590 1.00 0.00 280 ALA A CA 11
ATOM 19081 C C . ALA A 1 102 ? -8.021 22.179 17.063 1.00 0.00 280 ALA A C 11
ATOM 19082 O O . ALA A 1 102 ? -8.423 23.126 17.740 1.00 0.00 280 ALA A O 11
ATOM 19089 N N . THR A 1 103 ? -8.492 21.905 15.851 1.00 0.00 281 THR A N 11
ATOM 19090 C CA . THR A 1 103 ? -9.530 22.720 15.232 1.00 0.00 281 THR A CA 11
ATOM 19091 C C . THR A 1 103 ? -10.251 21.950 14.132 1.00 0.00 281 THR A C 11
ATOM 19092 O O . THR A 1 103 ? -9.629 21.211 13.370 1.00 0.00 281 THR A O 11
ATOM 19103 N N . GLU A 1 104 ? -11.566 22.129 14.054 1.00 0.00 282 GLU A N 11
ATOM 19104 C CA . GLU A 1 104 ? -12.371 21.450 13.046 1.00 0.00 282 GLU A CA 11
ATOM 19105 C C . GLU A 1 104 ? -13.005 22.455 12.089 1.00 0.00 282 GLU A C 11
ATOM 19106 O O . GLU A 1 104 ? -13.275 23.597 12.461 1.00 0.00 282 GLU A O 11
ATOM 19118 N N . GLN A 1 105 ? -13.241 22.021 10.855 1.00 0.00 283 GLN A N 11
ATOM 19119 C CA . GLN A 1 105 ? -13.842 22.883 9.844 1.00 0.00 283 GLN A CA 11
ATOM 19120 C C . GLN A 1 105 ? -15.120 23.529 10.370 1.00 0.00 283 GLN A C 11
ATOM 19121 O O . GLN A 1 105 ? -16.179 22.902 10.390 1.00 0.00 283 GLN A O 11
ATOM 19135 N N . GLN A 1 106 ? -15.011 24.784 10.794 1.00 0.00 284 GLN A N 11
ATOM 19136 C CA . GLN A 1 106 ? -16.159 25.513 11.320 1.00 0.00 284 GLN A CA 11
ATOM 19137 C C . GLN A 1 106 ? -17.416 25.205 10.515 1.00 0.00 284 GLN A C 11
ATOM 19138 O O . GLN A 1 106 ? -17.609 25.733 9.420 1.00 0.00 284 GLN A O 11
ATOM 19152 N N . SER A 1 107 ? -18.270 24.346 11.064 1.00 0.00 285 SER A N 11
ATOM 19153 C CA . SER A 1 107 ? -19.507 23.964 10.395 1.00 0.00 285 SER A CA 11
ATOM 19154 C C . SER A 1 107 ? -20.693 24.058 11.350 1.00 0.00 285 SER A C 11
ATOM 19155 O O . SER A 1 107 ? -20.574 23.753 12.537 1.00 0.00 285 SER A O 11
ATOM 19163 N N . TRP A 1 108 ? -21.836 24.482 10.824 1.00 0.00 286 TRP A N 11
ATOM 19164 C CA . TRP A 1 108 ? -23.045 24.617 11.629 1.00 0.00 286 TRP A CA 11
ATOM 19165 C C . TRP A 1 108 ? -23.653 23.252 11.930 1.00 0.00 286 TRP A C 11
ATOM 19166 O O . TRP A 1 108 ? -24.415 22.711 11.129 1.00 0.00 286 TRP A O 11
ATOM 19187 N N . ASN A 1 109 ? -23.312 22.699 13.090 1.00 0.00 287 ASN A N 11
ATOM 19188 C CA . ASN A 1 109 ? -23.825 21.396 13.496 1.00 0.00 287 ASN A CA 11
ATOM 19189 C C . ASN A 1 109 ? -25.339 21.441 13.679 1.00 0.00 287 ASN A C 11
ATOM 19190 O O . ASN A 1 109 ? -25.865 22.300 14.388 1.00 0.00 287 ASN A O 11
ATOM 19201 N N . LEU A 1 110 ? -26.035 20.509 13.037 1.00 0.00 288 LEU A N 11
ATOM 19202 C CA . LEU A 1 110 ? -27.489 20.441 13.129 1.00 0.00 288 LEU A CA 11
ATOM 19203 C C . LEU A 1 110 ? -27.951 19.015 13.414 1.00 0.00 288 LEU A C 11
ATOM 19204 O O . LEU A 1 110 ? -27.835 18.133 12.564 1.00 0.00 288 LEU A O 11
ATOM 19220 N N . ASN A 1 111 ? -28.476 18.798 14.615 1.00 0.00 289 ASN A N 11
ATOM 19221 C CA . ASN A 1 111 ? -28.956 17.479 15.012 1.00 0.00 289 ASN A CA 11
ATOM 19222 C C . ASN A 1 111 ? -30.217 17.593 15.864 1.00 0.00 289 ASN A C 11
ATOM 19223 O O . ASN A 1 111 ? -30.335 18.489 16.699 1.00 0.00 289 ASN A O 11
ATOM 19234 N N . ASN A 1 112 ? -31.156 16.679 15.646 1.00 0.00 290 ASN A N 11
ATOM 19235 C CA . ASN A 1 112 ? -32.409 16.676 16.394 1.00 0.00 290 ASN A CA 11
ATOM 19236 C C . ASN A 1 112 ? -32.280 15.847 17.668 1.00 0.00 290 ASN A C 11
ATOM 19237 O O . ASN A 1 112 ? -31.307 15.112 17.848 1.00 0.00 290 ASN A O 11
ATOM 19248 N N . LEU A 1 113 ? -33.267 15.968 18.549 1.00 0.00 291 LEU A N 11
ATOM 19249 C CA . LEU A 1 113 ? -33.265 15.229 19.806 1.00 0.00 291 LEU A CA 11
ATOM 19250 C C . LEU A 1 113 ? -32.999 13.747 19.567 1.00 0.00 291 LEU A C 11
ATOM 19251 O O . LEU A 1 113 ? -33.020 13.278 18.429 1.00 0.00 291 LEU A O 11
ATOM 19267 N N . SER A 1 114 ? -32.750 13.013 20.647 1.00 0.00 292 SER A N 11
ATOM 19268 C CA . SER A 1 114 ? -32.478 11.583 20.554 1.00 0.00 292 SER A CA 11
ATOM 19269 C C . SER A 1 114 ? -32.535 10.929 21.931 1.00 0.00 292 SER A C 11
ATOM 19270 O O . SER A 1 114 ? -32.335 11.586 22.951 1.00 0.00 292 SER A O 11
ATOM 19278 N N . GLY A 1 115 ? -32.811 9.628 21.950 1.00 0.00 293 GLY A N 11
ATOM 19279 C CA . GLY A 1 115 ? -32.890 8.905 23.206 1.00 0.00 293 GLY A CA 11
ATOM 19280 C C . GLY A 1 115 ? -31.664 8.052 23.462 1.00 0.00 293 GLY A C 11
ATOM 19281 O O . GLY A 1 115 ? -30.589 8.290 22.911 1.00 0.00 293 GLY A O 11
ATOM 19285 N N . PRO A 1 116 ? -31.817 7.031 24.318 1.00 0.00 294 PRO A N 11
ATOM 19286 C CA . PRO A 1 116 ? -30.723 6.119 24.667 1.00 0.00 294 PRO A CA 11
ATOM 19287 C C . PRO A 1 116 ? -30.331 5.213 23.504 1.00 0.00 294 PRO A C 11
ATOM 19288 O O . PRO A 1 116 ? -29.281 4.572 23.532 1.00 0.00 294 PRO A O 11
ATOM 19299 N N . SER A 1 117 ? -31.181 5.166 22.484 1.00 0.00 295 SER A N 11
ATOM 19300 C CA . SER A 1 117 ? -30.924 4.336 21.313 1.00 0.00 295 SER A CA 11
ATOM 19301 C C . SER A 1 117 ? -29.464 4.439 20.883 1.00 0.00 295 SER A C 11
ATOM 19302 O O . SER A 1 117 ? -28.787 3.428 20.698 1.00 0.00 295 SER A O 11
ATOM 19310 N N . SER A 1 118 ? -28.985 5.669 20.727 1.00 0.00 296 SER A N 11
ATOM 19311 C CA . SER A 1 118 ? -27.606 5.906 20.315 1.00 0.00 296 SER A CA 11
ATOM 19312 C C . SER A 1 118 ? -26.631 5.208 21.258 1.00 0.00 296 SER A C 11
ATOM 19313 O O . SER A 1 118 ? -26.735 5.328 22.478 1.00 0.00 296 SER A O 11
ATOM 19321 N N . GLY A 1 119 ? -25.682 4.476 20.681 1.00 0.00 297 GLY A N 11
ATOM 19322 C CA . GLY A 1 119 ? -24.701 3.769 21.483 1.00 0.00 297 GLY A CA 11
ATOM 19323 C C . GLY A 1 119 ? -24.474 2.349 21.002 1.00 0.00 297 GLY A C 11
ATOM 19324 O O . GLY A 1 119 ? -23.680 2.115 20.091 1.00 0.00 297 GLY A O 11
ATOM 19328 N N . GLY A 1 1 ? -18.659 25.493 -2.602 1.00 0.00 179 GLY A N 12
ATOM 19329 C CA . GLY A 1 1 ? -19.562 24.435 -3.015 1.00 0.00 179 GLY A CA 12
ATOM 19330 C C . GLY A 1 1 ? -20.585 24.096 -1.949 1.00 0.00 179 GLY A C 12
ATOM 19331 O O . GLY A 1 1 ? -21.328 24.965 -1.493 1.00 0.00 179 GLY A O 12
ATOM 19335 N N . SER A 1 2 ? -20.624 22.828 -1.550 1.00 0.00 180 SER A N 12
ATOM 19336 C CA . SER A 1 2 ? -21.568 22.375 -0.535 1.00 0.00 180 SER A CA 12
ATOM 19337 C C . SER A 1 2 ? -22.998 22.423 -1.063 1.00 0.00 180 SER A C 12
ATOM 19338 O O . SER A 1 2 ? -23.918 22.838 -0.358 1.00 0.00 180 SER A O 12
ATOM 19346 N N . SER A 1 3 ? -23.177 21.995 -2.308 1.00 0.00 181 SER A N 12
ATOM 19347 C CA . SER A 1 3 ? -24.495 21.992 -2.934 1.00 0.00 181 SER A CA 12
ATOM 19348 C C . SER A 1 3 ? -25.123 20.603 -2.870 1.00 0.00 181 SER A C 12
ATOM 19349 O O . SER A 1 3 ? -24.755 19.708 -3.630 1.00 0.00 181 SER A O 12
ATOM 19357 N N . GLY A 1 4 ? -26.074 20.432 -1.957 1.00 0.00 182 GLY A N 12
ATOM 19358 C CA . GLY A 1 4 ? -26.739 19.150 -1.811 1.00 0.00 182 GLY A CA 12
ATOM 19359 C C . GLY A 1 4 ? -26.317 18.419 -0.552 1.00 0.00 182 GLY A C 12
ATOM 19360 O O . GLY A 1 4 ? -26.276 19.005 0.530 1.00 0.00 182 GLY A O 12
ATOM 19364 N N . SER A 1 5 ? -26.005 17.135 -0.691 1.00 0.00 183 SER A N 12
ATOM 19365 C CA . SER A 1 5 ? -25.590 16.321 0.445 1.00 0.00 183 SER A CA 12
ATOM 19366 C C . SER A 1 5 ? -24.404 16.957 1.164 1.00 0.00 183 SER A C 12
ATOM 19367 O O . SER A 1 5 ? -23.657 17.741 0.579 1.00 0.00 183 SER A O 12
ATOM 19375 N N . SER A 1 6 ? -24.237 16.612 2.437 1.00 0.00 184 SER A N 12
ATOM 19376 C CA . SER A 1 6 ? -23.145 17.151 3.238 1.00 0.00 184 SER A CA 12
ATOM 19377 C C . SER A 1 6 ? -22.216 16.036 3.710 1.00 0.00 184 SER A C 12
ATOM 19378 O O . SER A 1 6 ? -22.519 15.323 4.666 1.00 0.00 184 SER A O 12
ATOM 19386 N N . GLY A 1 7 ? -21.081 15.893 3.032 1.00 0.00 185 GLY A N 12
ATOM 19387 C CA . GLY A 1 7 ? -20.125 14.864 3.396 1.00 0.00 185 GLY A CA 12
ATOM 19388 C C . GLY A 1 7 ? -19.015 14.717 2.374 1.00 0.00 185 GLY A C 12
ATOM 19389 O O . GLY A 1 7 ? -18.443 15.708 1.920 1.00 0.00 185 GLY A O 12
ATOM 19393 N N . LYS A 1 8 ? -18.707 13.476 2.012 1.00 0.00 186 LYS A N 12
ATOM 19394 C CA . LYS A 1 8 ? -17.657 13.201 1.038 1.00 0.00 186 LYS A CA 12
ATOM 19395 C C . LYS A 1 8 ? -18.003 13.806 -0.319 1.00 0.00 186 LYS A C 12
ATOM 19396 O O . LYS A 1 8 ? -19.158 14.132 -0.588 1.00 0.00 186 LYS A O 12
ATOM 19415 N N . ASN A 1 9 ? -16.993 13.951 -1.172 1.00 0.00 187 ASN A N 12
ATOM 19416 C CA . ASN A 1 9 ? -17.191 14.516 -2.502 1.00 0.00 187 ASN A CA 12
ATOM 19417 C C . ASN A 1 9 ? -17.875 13.510 -3.423 1.00 0.00 187 ASN A C 12
ATOM 19418 O O . ASN A 1 9 ? -17.241 12.583 -3.928 1.00 0.00 187 ASN A O 12
ATOM 19429 N N . VAL A 1 10 ? -19.173 13.701 -3.639 1.00 0.00 188 VAL A N 12
ATOM 19430 C CA . VAL A 1 10 ? -19.943 12.812 -4.502 1.00 0.00 188 VAL A CA 12
ATOM 19431 C C . VAL A 1 10 ? -19.670 13.102 -5.973 1.00 0.00 188 VAL A C 12
ATOM 19432 O O . VAL A 1 10 ? -19.970 12.285 -6.843 1.00 0.00 188 VAL A O 12
ATOM 19445 N N . ASN A 1 11 ? -19.100 14.271 -6.245 1.00 0.00 189 ASN A N 12
ATOM 19446 C CA . ASN A 1 11 ? -18.786 14.670 -7.612 1.00 0.00 189 ASN A CA 12
ATOM 19447 C C . ASN A 1 11 ? -17.334 15.123 -7.727 1.00 0.00 189 ASN A C 12
ATOM 19448 O O . ASN A 1 11 ? -17.010 16.277 -7.447 1.00 0.00 189 ASN A O 12
ATOM 19459 N N . ARG A 1 12 ? -16.465 14.208 -8.142 1.00 0.00 190 ARG A N 12
ATOM 19460 C CA . ARG A 1 12 ? -15.048 14.513 -8.294 1.00 0.00 190 ARG A CA 12
ATOM 19461 C C . ARG A 1 12 ? -14.361 13.478 -9.181 1.00 0.00 190 ARG A C 12
ATOM 19462 O O . ARG A 1 12 ? -14.870 12.374 -9.373 1.00 0.00 190 ARG A O 12
ATOM 19483 N N . VAL A 1 13 ? -13.202 13.844 -9.719 1.00 0.00 191 VAL A N 12
ATOM 19484 C CA . VAL A 1 13 ? -12.444 12.947 -10.584 1.00 0.00 191 VAL A CA 12
ATOM 19485 C C . VAL A 1 13 ? -11.550 12.020 -9.768 1.00 0.00 191 VAL A C 12
ATOM 19486 O O . VAL A 1 13 ? -10.351 11.909 -10.027 1.00 0.00 191 VAL A O 12
ATOM 19499 N N . LEU A 1 14 ? -12.141 11.356 -8.781 1.00 0.00 192 LEU A N 12
ATOM 19500 C CA . LEU A 1 14 ? -11.399 10.436 -7.926 1.00 0.00 192 LEU A CA 12
ATOM 19501 C C . LEU A 1 14 ? -12.111 9.091 -7.825 1.00 0.00 192 LEU A C 12
ATOM 19502 O O . LEU A 1 14 ? -13.211 9.000 -7.280 1.00 0.00 192 LEU A O 12
ATOM 19518 N N . SER A 1 15 ? -11.475 8.050 -8.352 1.00 0.00 193 SER A N 12
ATOM 19519 C CA . SER A 1 15 ? -12.048 6.709 -8.322 1.00 0.00 193 SER A CA 12
ATOM 19520 C C . SER A 1 15 ? -11.059 5.683 -8.866 1.00 0.00 193 SER A C 12
ATOM 19521 O O . SER A 1 15 ? -10.127 6.028 -9.592 1.00 0.00 193 SER A O 12
ATOM 19529 N N . ALA A 1 16 ? -11.270 4.421 -8.510 1.00 0.00 194 ALA A N 12
ATOM 19530 C CA . ALA A 1 16 ? -10.399 3.343 -8.963 1.00 0.00 194 ALA A CA 12
ATOM 19531 C C . ALA A 1 16 ? -10.067 3.492 -10.444 1.00 0.00 194 ALA A C 12
ATOM 19532 O O . ALA A 1 16 ? -9.013 3.049 -10.900 1.00 0.00 194 ALA A O 12
ATOM 19539 N N . GLU A 1 17 ? -10.972 4.118 -11.189 1.00 0.00 195 GLU A N 12
ATOM 19540 C CA . GLU A 1 17 ? -10.774 4.323 -12.619 1.00 0.00 195 GLU A CA 12
ATOM 19541 C C . GLU A 1 17 ? -10.346 5.759 -12.909 1.00 0.00 195 GLU A C 12
ATOM 19542 O O . GLU A 1 17 ? -9.810 6.055 -13.976 1.00 0.00 195 GLU A O 12
ATOM 19554 N N . ALA A 1 18 ? -10.589 6.647 -11.950 1.00 0.00 196 ALA A N 12
ATOM 19555 C CA . ALA A 1 18 ? -10.228 8.052 -12.101 1.00 0.00 196 ALA A CA 12
ATOM 19556 C C . ALA A 1 18 ? -9.038 8.410 -11.218 1.00 0.00 196 ALA A C 12
ATOM 19557 O O . ALA A 1 18 ? -8.794 9.583 -10.932 1.00 0.00 196 ALA A O 12
ATOM 19564 N N . LEU A 1 19 ? -8.299 7.393 -10.788 1.00 0.00 197 LEU A N 12
ATOM 19565 C CA . LEU A 1 19 ? -7.133 7.601 -9.936 1.00 0.00 197 LEU A CA 12
ATOM 19566 C C . LEU A 1 19 ? -6.115 8.509 -10.619 1.00 0.00 197 LEU A C 12
ATOM 19567 O O . LEU A 1 19 ? -6.345 8.997 -11.726 1.00 0.00 197 LEU A O 12
ATOM 19583 N N . LYS A 1 20 ? -4.986 8.729 -9.953 1.00 0.00 198 LYS A N 12
ATOM 19584 C CA . LYS A 1 20 ? -3.930 9.575 -10.496 1.00 0.00 198 LYS A CA 12
ATOM 19585 C C . LYS A 1 20 ? -2.662 9.469 -9.655 1.00 0.00 198 LYS A C 12
ATOM 19586 O O . LYS A 1 20 ? -2.707 9.372 -8.429 1.00 0.00 198 LYS A O 12
ATOM 19605 N N . PRO A 1 21 ? -1.501 9.488 -10.328 1.00 0.00 199 PRO A N 12
ATOM 19606 C CA . PRO A 1 21 ? -0.199 9.396 -9.662 1.00 0.00 199 PRO A CA 12
ATOM 19607 C C . PRO A 1 21 ? 0.132 10.651 -8.861 1.00 0.00 199 PRO A C 12
ATOM 19608 O O . PRO A 1 21 ? 0.287 11.735 -9.422 1.00 0.00 199 PRO A O 12
ATOM 19619 N N . GLY A 1 22 ? 0.239 10.496 -7.545 1.00 0.00 200 GLY A N 12
ATOM 19620 C CA . GLY A 1 22 ? 0.552 11.625 -6.688 1.00 0.00 200 GLY A CA 12
ATOM 19621 C C . GLY A 1 22 ? -0.407 11.750 -5.521 1.00 0.00 200 GLY A C 12
ATOM 19622 O O . GLY A 1 22 ? -0.395 12.750 -4.803 1.00 0.00 200 GLY A O 12
ATOM 19626 N N . MET A 1 23 ? -1.241 10.733 -5.331 1.00 0.00 201 MET A N 12
ATOM 19627 C CA . MET A 1 23 ? -2.212 10.735 -4.242 1.00 0.00 201 MET A CA 12
ATOM 19628 C C . MET A 1 23 ? -1.693 9.937 -3.050 1.00 0.00 201 MET A C 12
ATOM 19629 O O . MET A 1 23 ? -1.149 8.844 -3.211 1.00 0.00 201 MET A O 12
ATOM 19643 N N . LEU A 1 24 ? -1.863 10.490 -1.855 1.00 0.00 202 LEU A N 12
ATOM 19644 C CA . LEU A 1 24 ? -1.411 9.830 -0.635 1.00 0.00 202 LEU A CA 12
ATOM 19645 C C . LEU A 1 24 ? -2.531 8.999 -0.018 1.00 0.00 202 LEU A C 12
ATOM 19646 O O . LEU A 1 24 ? -3.586 9.526 0.339 1.00 0.00 202 LEU A O 12
ATOM 19662 N N . LEU A 1 25 ? -2.296 7.697 0.106 1.00 0.00 203 LEU A N 12
ATOM 19663 C CA . LEU A 1 25 ? -3.284 6.792 0.682 1.00 0.00 203 LEU A CA 12
ATOM 19664 C C . LEU A 1 25 ? -2.648 5.889 1.734 1.00 0.00 203 LEU A C 12
ATOM 19665 O O . LEU A 1 25 ? -1.568 5.337 1.523 1.00 0.00 203 LEU A O 12
ATOM 19681 N N . THR A 1 26 ? -3.326 5.742 2.868 1.00 0.00 204 THR A N 12
ATOM 19682 C CA . THR A 1 26 ? -2.829 4.906 3.953 1.00 0.00 204 THR A CA 12
ATOM 19683 C C . THR A 1 26 ? -3.508 3.541 3.951 1.00 0.00 204 THR A C 12
ATOM 19684 O O . THR A 1 26 ? -4.731 3.446 4.052 1.00 0.00 204 THR A O 12
ATOM 19695 N N . GLY A 1 27 ? -2.707 2.486 3.837 1.00 0.00 205 GLY A N 12
ATOM 19696 C CA . GLY A 1 27 ? -3.250 1.141 3.825 1.00 0.00 205 GLY A CA 12
ATOM 19697 C C . GLY A 1 27 ? -2.550 0.224 4.809 1.00 0.00 205 GLY A C 12
ATOM 19698 O O . GLY A 1 27 ? -1.562 0.610 5.435 1.00 0.00 205 GLY A O 12
ATOM 19702 N N . THR A 1 28 ? -3.063 -0.994 4.949 1.00 0.00 206 THR A N 12
ATOM 19703 C CA . THR A 1 28 ? -2.482 -1.968 5.865 1.00 0.00 206 THR A CA 12
ATOM 19704 C C . THR A 1 28 ? -1.992 -3.203 5.118 1.00 0.00 206 THR A C 12
ATOM 19705 O O . THR A 1 28 ? -2.677 -3.718 4.234 1.00 0.00 206 THR A O 12
ATOM 19716 N N . VAL A 1 29 ? -0.803 -3.675 5.479 1.00 0.00 207 VAL A N 12
ATOM 19717 C CA . VAL A 1 29 ? -0.223 -4.851 4.844 1.00 0.00 207 VAL A CA 12
ATOM 19718 C C . VAL A 1 29 ? -1.098 -6.081 5.059 1.00 0.00 207 VAL A C 12
ATOM 19719 O O . VAL A 1 29 ? -1.466 -6.404 6.188 1.00 0.00 207 VAL A O 12
ATOM 19732 N N . SER A 1 30 ? -1.430 -6.763 3.967 1.00 0.00 208 SER A N 12
ATOM 19733 C CA . SER A 1 30 ? -2.265 -7.956 4.035 1.00 0.00 208 SER A CA 12
ATOM 19734 C C . SER A 1 30 ? -1.409 -9.213 4.154 1.00 0.00 208 SER A C 12
ATOM 19735 O O . SER A 1 30 ? -1.682 -10.087 4.977 1.00 0.00 208 SER A O 12
ATOM 19743 N N . SER A 1 31 ? -0.373 -9.296 3.326 1.00 0.00 209 SER A N 12
ATOM 19744 C CA . SER A 1 31 ? 0.522 -10.447 3.335 1.00 0.00 209 SER A CA 12
ATOM 19745 C C . SER A 1 31 ? 1.883 -10.082 2.750 1.00 0.00 209 SER A C 12
ATOM 19746 O O . SER A 1 31 ? 2.001 -9.144 1.960 1.00 0.00 209 SER A O 12
ATOM 19754 N N . LEU A 1 32 ? 2.909 -10.827 3.145 1.00 0.00 210 LEU A N 12
ATOM 19755 C CA . LEU A 1 32 ? 4.263 -10.583 2.662 1.00 0.00 210 LEU A CA 12
ATOM 19756 C C . LEU A 1 32 ? 4.630 -11.564 1.552 1.00 0.00 210 LEU A C 12
ATOM 19757 O O . LEU A 1 32 ? 4.404 -12.767 1.675 1.00 0.00 210 LEU A O 12
ATOM 19773 N N . GLU A 1 33 ? 5.200 -11.040 0.471 1.00 0.00 211 GLU A N 12
ATOM 19774 C CA . GLU A 1 33 ? 5.600 -11.870 -0.659 1.00 0.00 211 GLU A CA 12
ATOM 19775 C C . GLU A 1 33 ? 7.076 -11.669 -0.987 1.00 0.00 211 GLU A C 12
ATOM 19776 O O . GLU A 1 33 ? 7.640 -10.604 -0.732 1.00 0.00 211 GLU A O 12
ATOM 19788 N N . ASP A 1 34 ? 7.696 -12.698 -1.554 1.00 0.00 212 ASP A N 12
ATOM 19789 C CA . ASP A 1 34 ? 9.107 -12.635 -1.918 1.00 0.00 212 ASP A CA 12
ATOM 19790 C C . ASP A 1 34 ? 9.340 -11.595 -3.010 1.00 0.00 212 ASP A C 12
ATOM 19791 O O . ASP A 1 34 ? 10.449 -11.084 -3.168 1.00 0.00 212 ASP A O 12
ATOM 19800 N N . HIS A 1 35 ? 8.288 -11.287 -3.762 1.00 0.00 213 HIS A N 12
ATOM 19801 C CA . HIS A 1 35 ? 8.378 -10.309 -4.839 1.00 0.00 213 HIS A CA 12
ATOM 19802 C C . HIS A 1 35 ? 8.095 -8.902 -4.321 1.00 0.00 213 HIS A C 12
ATOM 19803 O O . HIS A 1 35 ? 8.829 -7.961 -4.617 1.00 0.00 213 HIS A O 12
ATOM 19818 N N . GLY A 1 36 ? 7.023 -8.767 -3.546 1.00 0.00 214 GLY A N 12
ATOM 19819 C CA . GLY A 1 36 ? 6.660 -7.472 -3.000 1.00 0.00 214 GLY A CA 12
ATOM 19820 C C . GLY A 1 36 ? 5.733 -7.585 -1.807 1.00 0.00 214 GLY A C 12
ATOM 19821 O O . GLY A 1 36 ? 5.583 -8.661 -1.228 1.00 0.00 214 GLY A O 12
ATOM 19825 N N . TYR A 1 37 ? 5.110 -6.472 -1.437 1.00 0.00 215 TYR A N 12
ATOM 19826 C CA . TYR A 1 37 ? 4.195 -6.449 -0.302 1.00 0.00 215 TYR A CA 12
ATOM 19827 C C . TYR A 1 37 ? 2.786 -6.066 -0.745 1.00 0.00 215 TYR A C 12
ATOM 19828 O O . TYR A 1 37 ? 2.597 -5.103 -1.490 1.00 0.00 215 TYR A O 12
ATOM 19846 N N . LEU A 1 38 ? 1.800 -6.825 -0.281 1.00 0.00 216 LEU A N 12
ATOM 19847 C CA . LEU A 1 38 ? 0.407 -6.567 -0.627 1.00 0.00 216 LEU A CA 12
ATOM 19848 C C . LEU A 1 38 ? -0.248 -5.648 0.399 1.00 0.00 216 LEU A C 12
ATOM 19849 O O . LEU A 1 38 ? -0.119 -5.855 1.606 1.00 0.00 216 LEU A O 12
ATOM 19865 N N . VAL A 1 39 ? -0.953 -4.632 -0.088 1.00 0.00 217 VAL A N 12
ATOM 19866 C CA . VAL A 1 39 ? -1.632 -3.683 0.786 1.00 0.00 217 VAL A CA 12
ATOM 19867 C C . VAL A 1 39 ? -3.146 -3.799 0.654 1.00 0.00 217 VAL A C 12
ATOM 19868 O O . VAL A 1 39 ? -3.666 -4.070 -0.428 1.00 0.00 217 VAL A O 12
ATOM 19881 N N . ASP A 1 40 ? -3.848 -3.593 1.763 1.00 0.00 218 ASP A N 12
ATOM 19882 C CA . ASP A 1 40 ? -5.304 -3.673 1.771 1.00 0.00 218 ASP A CA 12
ATOM 19883 C C . ASP A 1 40 ? -5.925 -2.317 1.452 1.00 0.00 218 ASP A C 12
ATOM 19884 O O . ASP A 1 40 ? -5.640 -1.320 2.116 1.00 0.00 218 ASP A O 12
ATOM 19893 N N . ILE A 1 41 ? -6.774 -2.287 0.430 1.00 0.00 219 ILE A N 12
ATOM 19894 C CA . ILE A 1 41 ? -7.435 -1.053 0.022 1.00 0.00 219 ILE A CA 12
ATOM 19895 C C . ILE A 1 41 ? -8.952 -1.199 0.071 1.00 0.00 219 ILE A C 12
ATOM 19896 O O . ILE A 1 41 ? -9.676 -0.217 0.223 1.00 0.00 219 ILE A O 12
ATOM 19912 N N . GLY A 1 42 ? -9.426 -2.435 -0.057 1.00 0.00 220 GLY A N 12
ATOM 19913 C CA . GLY A 1 42 ? -10.855 -2.689 -0.024 1.00 0.00 220 GLY A CA 12
ATOM 19914 C C . GLY A 1 42 ? -11.543 -2.302 -1.318 1.00 0.00 220 GLY A C 12
ATOM 19915 O O . GLY A 1 42 ? -12.575 -1.632 -1.304 1.00 0.00 220 GLY A O 12
ATOM 19919 N N . VAL A 1 43 ? -10.969 -2.724 -2.440 1.00 0.00 221 VAL A N 12
ATOM 19920 C CA . VAL A 1 43 ? -11.533 -2.417 -3.749 1.00 0.00 221 VAL A CA 12
ATOM 19921 C C . VAL A 1 43 ? -11.752 -3.687 -4.564 1.00 0.00 221 VAL A C 12
ATOM 19922 O O . VAL A 1 43 ? -10.939 -4.610 -4.524 1.00 0.00 221 VAL A O 12
ATOM 19935 N N . ASP A 1 44 ? -12.854 -3.725 -5.304 1.00 0.00 222 ASP A N 12
ATOM 19936 C CA . ASP A 1 44 ? -13.180 -4.881 -6.131 1.00 0.00 222 ASP A CA 12
ATOM 19937 C C . ASP A 1 44 ? -12.672 -4.690 -7.557 1.00 0.00 222 ASP A C 12
ATOM 19938 O O . ASP A 1 44 ? -13.140 -3.812 -8.281 1.00 0.00 222 ASP A O 12
ATOM 19947 N N . GLY A 1 45 ? -11.710 -5.518 -7.953 1.00 0.00 223 GLY A N 12
ATOM 19948 C CA . GLY A 1 45 ? -11.153 -5.422 -9.290 1.00 0.00 223 GLY A CA 12
ATOM 19949 C C . GLY A 1 45 ? -9.933 -4.525 -9.348 1.00 0.00 223 GLY A C 12
ATOM 19950 O O . GLY A 1 45 ? -9.727 -3.805 -10.326 1.00 0.00 223 GLY A O 12
ATOM 19954 N N . THR A 1 46 ? -9.121 -4.564 -8.296 1.00 0.00 224 THR A N 12
ATOM 19955 C CA . THR A 1 46 ? -7.916 -3.747 -8.229 1.00 0.00 224 THR A CA 12
ATOM 19956 C C . THR A 1 46 ? -6.813 -4.456 -7.453 1.00 0.00 224 THR A C 12
ATOM 19957 O O . THR A 1 46 ? -7.003 -4.846 -6.300 1.00 0.00 224 THR A O 12
ATOM 19968 N N . ARG A 1 47 ? -5.659 -4.620 -8.091 1.00 0.00 225 ARG A N 12
ATOM 19969 C CA . ARG A 1 47 ? -4.524 -5.284 -7.460 1.00 0.00 225 ARG A CA 12
ATOM 19970 C C . ARG A 1 47 ? -3.396 -4.292 -7.189 1.00 0.00 225 ARG A C 12
ATOM 19971 O O . ARG A 1 47 ? -3.001 -3.530 -8.071 1.00 0.00 225 ARG A O 12
ATOM 19992 N N . ALA A 1 48 ? -2.882 -4.309 -5.964 1.00 0.00 226 ALA A N 12
ATOM 19993 C CA . ALA A 1 48 ? -1.799 -3.413 -5.577 1.00 0.00 226 ALA A CA 12
ATOM 19994 C C . ALA A 1 48 ? -0.549 -4.196 -5.193 1.00 0.00 226 ALA A C 12
ATOM 19995 O O . ALA A 1 48 ? -0.625 -5.192 -4.473 1.00 0.00 226 ALA A O 12
ATOM 20002 N N . PHE A 1 49 ? 0.601 -3.742 -5.679 1.00 0.00 227 PHE A N 12
ATOM 20003 C CA . PHE A 1 49 ? 1.869 -4.402 -5.388 1.00 0.00 227 PHE A CA 12
ATOM 20004 C C . PHE A 1 49 ? 2.920 -3.389 -4.944 1.00 0.00 227 PHE A C 12
ATOM 20005 O O . PHE A 1 49 ? 2.985 -2.275 -5.465 1.00 0.00 227 PHE A O 12
ATOM 20022 N N . LEU A 1 50 ? 3.741 -3.783 -3.977 1.00 0.00 228 LEU A N 12
ATOM 20023 C CA . LEU A 1 50 ? 4.790 -2.911 -3.460 1.00 0.00 228 LEU A CA 12
ATOM 20024 C C . LEU A 1 50 ? 6.165 -3.544 -3.645 1.00 0.00 228 LEU A C 12
ATOM 20025 O O . LEU A 1 50 ? 6.414 -4.677 -3.233 1.00 0.00 228 LEU A O 12
ATOM 20041 N N . PRO A 1 51 ? 7.081 -2.796 -4.278 1.00 0.00 229 PRO A N 12
ATOM 20042 C CA . PRO A 1 51 ? 8.448 -3.263 -4.530 1.00 0.00 229 PRO A CA 12
ATOM 20043 C C . PRO A 1 51 ? 9.271 -3.363 -3.250 1.00 0.00 229 PRO A C 12
ATOM 20044 O O . PRO A 1 51 ? 9.306 -2.429 -2.448 1.00 0.00 229 PRO A O 12
ATOM 20055 N N . LEU A 1 52 ? 9.932 -4.500 -3.065 1.00 0.00 230 LEU A N 12
ATOM 20056 C CA . LEU A 1 52 ? 10.757 -4.722 -1.882 1.00 0.00 230 LEU A CA 12
ATOM 20057 C C . LEU A 1 52 ? 11.918 -3.734 -1.835 1.00 0.00 230 LEU A C 12
ATOM 20058 O O . LEU A 1 52 ? 12.486 -3.478 -0.772 1.00 0.00 230 LEU A O 12
ATOM 20074 N N . LEU A 1 53 ? 12.265 -3.182 -2.992 1.00 0.00 231 LEU A N 12
ATOM 20075 C CA . LEU A 1 53 ? 13.358 -2.220 -3.083 1.00 0.00 231 LEU A CA 12
ATOM 20076 C C . LEU A 1 53 ? 13.028 -0.946 -2.311 1.00 0.00 231 LEU A C 12
ATOM 20077 O O . LEU A 1 53 ? 13.859 -0.423 -1.569 1.00 0.00 231 LEU A O 12
ATOM 20093 N N . LYS A 1 54 ? 11.807 -0.452 -2.491 1.00 0.00 232 LYS A N 12
ATOM 20094 C CA . LYS A 1 54 ? 11.364 0.759 -1.810 1.00 0.00 232 LYS A CA 12
ATOM 20095 C C . LYS A 1 54 ? 11.173 0.505 -0.318 1.00 0.00 232 LYS A C 12
ATOM 20096 O O . LYS A 1 54 ? 11.482 1.360 0.511 1.00 0.00 232 LYS A O 12
ATOM 20115 N N . ALA A 1 55 ? 10.664 -0.676 0.016 1.00 0.00 233 ALA A N 12
ATOM 20116 C CA . ALA A 1 55 ? 10.436 -1.043 1.408 1.00 0.00 233 ALA A CA 12
ATOM 20117 C C . ALA A 1 55 ? 11.746 -1.389 2.107 1.00 0.00 233 ALA A C 12
ATOM 20118 O O . ALA A 1 55 ? 11.866 -1.250 3.324 1.00 0.00 233 ALA A O 12
ATOM 20125 N N . GLN A 1 56 ? 12.725 -1.839 1.329 1.00 0.00 234 GLN A N 12
ATOM 20126 C CA . GLN A 1 56 ? 14.027 -2.206 1.875 1.00 0.00 234 GLN A CA 12
ATOM 20127 C C . GLN A 1 56 ? 14.737 -0.987 2.454 1.00 0.00 234 GLN A C 12
ATOM 20128 O O . GLN A 1 56 ? 15.495 -1.099 3.417 1.00 0.00 234 GLN A O 12
ATOM 20142 N N . GLU A 1 57 ? 14.486 0.176 1.861 1.00 0.00 235 GLU A N 12
ATOM 20143 C CA . GLU A 1 57 ? 15.103 1.415 2.319 1.00 0.00 235 GLU A CA 12
ATOM 20144 C C . GLU A 1 57 ? 14.469 1.889 3.624 1.00 0.00 235 GLU A C 12
ATOM 20145 O O . GLU A 1 57 ? 15.167 2.288 4.556 1.00 0.00 235 GLU A O 12
ATOM 20157 N N . TYR A 1 58 ? 13.143 1.842 3.681 1.00 0.00 236 TYR A N 12
ATOM 20158 C CA . TYR A 1 58 ? 12.414 2.269 4.870 1.00 0.00 236 TYR A CA 12
ATOM 20159 C C . TYR A 1 58 ? 12.567 1.253 5.997 1.00 0.00 236 TYR A C 12
ATOM 20160 O O . TYR A 1 58 ? 12.677 1.620 7.168 1.00 0.00 236 TYR A O 12
ATOM 20178 N N . ILE A 1 59 ? 12.575 -0.026 5.636 1.00 0.00 237 ILE A N 12
ATOM 20179 C CA . ILE A 1 59 ? 12.717 -1.095 6.615 1.00 0.00 237 ILE A CA 12
ATOM 20180 C C . ILE A 1 59 ? 14.124 -1.122 7.201 1.00 0.00 237 ILE A C 12
ATOM 20181 O O . ILE A 1 59 ? 14.303 -1.303 8.405 1.00 0.00 237 ILE A O 12
ATOM 20197 N N . ARG A 1 60 ? 15.121 -0.937 6.341 1.00 0.00 238 ARG A N 12
ATOM 20198 C CA . ARG A 1 60 ? 16.513 -0.939 6.773 1.00 0.00 238 ARG A CA 12
ATOM 20199 C C . ARG A 1 60 ? 16.808 0.265 7.663 1.00 0.00 238 ARG A C 12
ATOM 20200 O O . ARG A 1 60 ? 17.523 0.151 8.658 1.00 0.00 238 ARG A O 12
ATOM 20221 N N . GLN A 1 61 ? 16.251 1.415 7.298 1.00 0.00 239 GLN A N 12
ATOM 20222 C CA . GLN A 1 61 ? 16.456 2.639 8.063 1.00 0.00 239 GLN A CA 12
ATOM 20223 C C . GLN A 1 61 ? 15.545 2.675 9.286 1.00 0.00 239 GLN A C 12
ATOM 20224 O O . GLN A 1 61 ? 15.799 3.409 10.242 1.00 0.00 239 GLN A O 12
ATOM 20238 N N . LYS A 1 62 ? 14.483 1.878 9.251 1.00 0.00 240 LYS A N 12
ATOM 20239 C CA . LYS A 1 62 ? 13.534 1.816 10.356 1.00 0.00 240 LYS A CA 12
ATOM 20240 C C . LYS A 1 62 ? 13.736 0.547 11.177 1.00 0.00 240 LYS A C 12
ATOM 20241 O O . LYS A 1 62 ? 14.169 0.602 12.327 1.00 0.00 240 LYS A O 12
ATOM 20260 N N . ASN A 1 63 ? 13.421 -0.597 10.577 1.00 0.00 241 ASN A N 12
ATOM 20261 C CA . ASN A 1 63 ? 13.569 -1.881 11.253 1.00 0.00 241 ASN A CA 12
ATOM 20262 C C . ASN A 1 63 ? 15.000 -2.398 11.130 1.00 0.00 241 ASN A C 12
ATOM 20263 O O . ASN A 1 63 ? 15.231 -3.605 11.059 1.00 0.00 241 ASN A O 12
ATOM 20274 N N . LYS A 1 64 ? 15.956 -1.476 11.107 1.00 0.00 242 LYS A N 12
ATOM 20275 C CA . LYS A 1 64 ? 17.364 -1.837 10.996 1.00 0.00 242 LYS A CA 12
ATOM 20276 C C . LYS A 1 64 ? 17.542 -3.073 10.119 1.00 0.00 242 LYS A C 12
ATOM 20277 O O . LYS A 1 64 ? 18.443 -3.880 10.342 1.00 0.00 242 LYS A O 12
ATOM 20296 N N . GLY A 1 65 ? 16.675 -3.214 9.120 1.00 0.00 243 GLY A N 12
ATOM 20297 C CA . GLY A 1 65 ? 16.755 -4.353 8.224 1.00 0.00 243 GLY A CA 12
ATOM 20298 C C . GLY A 1 65 ? 16.055 -5.577 8.780 1.00 0.00 243 GLY A C 12
ATOM 20299 O O . GLY A 1 65 ? 16.702 -6.561 9.139 1.00 0.00 243 GLY A O 12
ATOM 20303 N N . ALA A 1 66 ? 14.730 -5.517 8.854 1.00 0.00 244 ALA A N 12
ATOM 20304 C CA . ALA A 1 66 ? 13.942 -6.630 9.370 1.00 0.00 244 ALA A CA 12
ATOM 20305 C C . ALA A 1 66 ? 12.699 -6.864 8.518 1.00 0.00 244 ALA A C 12
ATOM 20306 O O . ALA A 1 66 ? 12.491 -6.193 7.507 1.00 0.00 244 ALA A O 12
ATOM 20313 N N . LYS A 1 67 ? 11.876 -7.822 8.932 1.00 0.00 245 LYS A N 12
ATOM 20314 C CA . LYS A 1 67 ? 10.653 -8.145 8.208 1.00 0.00 245 LYS A CA 12
ATOM 20315 C C . LYS A 1 67 ? 9.468 -7.362 8.763 1.00 0.00 245 LYS A C 12
ATOM 20316 O O . LYS A 1 67 ? 9.462 -6.971 9.931 1.00 0.00 245 LYS A O 12
ATOM 20335 N N . LEU A 1 68 ? 8.465 -7.139 7.921 1.00 0.00 246 LEU A N 12
ATOM 20336 C CA . LEU A 1 68 ? 7.273 -6.403 8.329 1.00 0.00 246 LEU A CA 12
ATOM 20337 C C . LEU A 1 68 ? 6.216 -7.349 8.890 1.00 0.00 246 LEU A C 12
ATOM 20338 O O . LEU A 1 68 ? 6.161 -8.524 8.526 1.00 0.00 246 LEU A O 12
ATOM 20354 N N . LYS A 1 69 ? 5.375 -6.828 9.778 1.00 0.00 247 LYS A N 12
ATOM 20355 C CA . LYS A 1 69 ? 4.316 -7.623 10.388 1.00 0.00 247 LYS A CA 12
ATOM 20356 C C . LYS A 1 69 ? 3.003 -7.453 9.631 1.00 0.00 247 LYS A C 12
ATOM 20357 O O . LYS A 1 69 ? 2.662 -6.352 9.200 1.00 0.00 247 LYS A O 12
ATOM 20376 N N . VAL A 1 70 ? 2.269 -8.550 9.473 1.00 0.00 248 VAL A N 12
ATOM 20377 C CA . VAL A 1 70 ? 0.992 -8.522 8.770 1.00 0.00 248 VAL A CA 12
ATOM 20378 C C . VAL A 1 70 ? -0.049 -7.731 9.554 1.00 0.00 248 VAL A C 12
ATOM 20379 O O . VAL A 1 70 ? -0.178 -7.887 10.768 1.00 0.00 248 VAL A O 12
ATOM 20392 N N . GLY A 1 71 ? -0.791 -6.880 8.852 1.00 0.00 249 GLY A N 12
ATOM 20393 C CA . GLY A 1 71 ? -1.812 -6.077 9.498 1.00 0.00 249 GLY A CA 12
ATOM 20394 C C . GLY A 1 71 ? -1.303 -4.707 9.901 1.00 0.00 249 GLY A C 12
ATOM 20395 O O . GLY A 1 71 ? -2.091 -3.793 10.145 1.00 0.00 249 GLY A O 12
ATOM 20399 N N . GLN A 1 72 ? 0.016 -4.564 9.971 1.00 0.00 250 GLN A N 12
ATOM 20400 C CA . GLN A 1 72 ? 0.628 -3.296 10.350 1.00 0.00 250 GLN A CA 12
ATOM 20401 C C . GLN A 1 72 ? 0.297 -2.207 9.334 1.00 0.00 250 GLN A C 12
ATOM 20402 O O . GLN A 1 72 ? 0.139 -2.482 8.144 1.00 0.00 250 GLN A O 12
ATOM 20416 N N . TYR A 1 73 ? 0.192 -0.972 9.811 1.00 0.00 251 TYR A N 12
ATOM 20417 C CA . TYR A 1 73 ? -0.123 0.158 8.945 1.00 0.00 251 TYR A CA 12
ATOM 20418 C C . TYR A 1 73 ? 1.122 0.647 8.212 1.00 0.00 251 TYR A C 12
ATOM 20419 O O . TYR A 1 73 ? 2.150 0.931 8.829 1.00 0.00 251 TYR A O 12
ATOM 20437 N N . LEU A 1 74 ? 1.024 0.743 6.891 1.00 0.00 252 LEU A N 12
ATOM 20438 C CA . LEU A 1 74 ? 2.141 1.198 6.071 1.00 0.00 252 LEU A CA 12
ATOM 20439 C C . LEU A 1 74 ? 1.723 2.362 5.178 1.00 0.00 252 LEU A C 12
ATOM 20440 O O . LEU A 1 74 ? 0.636 2.355 4.601 1.00 0.00 252 LEU A O 12
ATOM 20456 N N . ASN A 1 75 ? 2.594 3.359 5.068 1.00 0.00 253 ASN A N 12
ATOM 20457 C CA . ASN A 1 75 ? 2.316 4.530 4.244 1.00 0.00 253 ASN A CA 12
ATOM 20458 C C . ASN A 1 75 ? 2.826 4.327 2.821 1.00 0.00 253 ASN A C 12
ATOM 20459 O O . ASN A 1 75 ? 3.933 3.830 2.612 1.00 0.00 253 ASN A O 12
ATOM 20470 N N . CYS A 1 76 ? 2.012 4.715 1.846 1.00 0.00 254 CYS A N 12
ATOM 20471 C CA . CYS A 1 76 ? 2.380 4.575 0.441 1.00 0.00 254 CYS A CA 12
ATOM 20472 C C . CYS A 1 76 ? 1.708 5.651 -0.407 1.00 0.00 254 CYS A C 12
ATOM 20473 O O . CYS A 1 76 ? 0.746 6.285 0.027 1.00 0.00 254 CYS A O 12
ATOM 20481 N N . ILE A 1 77 ? 2.222 5.851 -1.616 1.00 0.00 255 ILE A N 12
ATOM 20482 C CA . ILE A 1 77 ? 1.672 6.849 -2.523 1.00 0.00 255 ILE A CA 12
ATOM 20483 C C . ILE A 1 77 ? 1.556 6.299 -3.941 1.00 0.00 255 ILE A C 12
ATOM 20484 O O . ILE A 1 77 ? 2.389 5.507 -4.381 1.00 0.00 255 ILE A O 12
ATOM 20500 N N . VAL A 1 78 ? 0.518 6.727 -4.653 1.00 0.00 256 VAL A N 12
ATOM 20501 C CA . VAL A 1 78 ? 0.294 6.280 -6.022 1.00 0.00 256 VAL A CA 12
ATOM 20502 C C . VAL A 1 78 ? 1.370 6.818 -6.959 1.00 0.00 256 VAL A C 12
ATOM 20503 O O . VAL A 1 78 ? 1.564 8.028 -7.067 1.00 0.00 256 VAL A O 12
ATOM 20516 N N . GLU A 1 79 ? 2.067 5.910 -7.635 1.00 0.00 257 GLU A N 12
ATOM 20517 C CA . GLU A 1 79 ? 3.124 6.294 -8.562 1.00 0.00 257 GLU A CA 12
ATOM 20518 C C . GLU A 1 79 ? 2.633 6.228 -10.005 1.00 0.00 257 GLU A C 12
ATOM 20519 O O . GLU A 1 79 ? 2.896 7.126 -10.805 1.00 0.00 257 GLU A O 12
ATOM 20531 N N . LYS A 1 80 ? 1.917 5.157 -10.331 1.00 0.00 258 LYS A N 12
ATOM 20532 C CA . LYS A 1 80 ? 1.386 4.971 -11.677 1.00 0.00 258 LYS A CA 12
ATOM 20533 C C . LYS A 1 80 ? 0.025 4.285 -11.635 1.00 0.00 258 LYS A C 12
ATOM 20534 O O . LYS A 1 80 ? -0.225 3.431 -10.785 1.00 0.00 258 LYS A O 12
ATOM 20553 N N . VAL A 1 81 ? -0.853 4.665 -12.559 1.00 0.00 259 VAL A N 12
ATOM 20554 C CA . VAL A 1 81 ? -2.188 4.084 -12.629 1.00 0.00 259 VAL A CA 12
ATOM 20555 C C . VAL A 1 81 ? -2.404 3.359 -13.953 1.00 0.00 259 VAL A C 12
ATOM 20556 O O . VAL A 1 81 ? -2.159 3.914 -15.025 1.00 0.00 259 VAL A O 12
ATOM 20569 N N . LYS A 1 82 ? -2.864 2.116 -13.872 1.00 0.00 260 LYS A N 12
ATOM 20570 C CA . LYS A 1 82 ? -3.115 1.313 -15.063 1.00 0.00 260 LYS A CA 12
ATOM 20571 C C . LYS A 1 82 ? -4.609 1.231 -15.359 1.00 0.00 260 LYS A C 12
ATOM 20572 O O . LYS A 1 82 ? -5.404 0.870 -14.493 1.00 0.00 260 LYS A O 12
ATOM 20591 N N . GLY A 1 83 ? -4.984 1.568 -16.590 1.00 0.00 261 GLY A N 12
ATOM 20592 C CA . GLY A 1 83 ? -6.381 1.524 -16.978 1.00 0.00 261 GLY A CA 12
ATOM 20593 C C . GLY A 1 83 ? -7.080 0.270 -16.489 1.00 0.00 261 GLY A C 12
ATOM 20594 O O . GLY A 1 83 ? -6.431 -0.679 -16.051 1.00 0.00 261 GLY A O 12
ATOM 20598 N N . ASN A 1 84 ? -8.407 0.267 -16.564 1.00 0.00 262 ASN A N 12
ATOM 20599 C CA . ASN A 1 84 ? -9.194 -0.879 -16.123 1.00 0.00 262 ASN A CA 12
ATOM 20600 C C . ASN A 1 84 ? -8.701 -1.391 -14.773 1.00 0.00 262 ASN A C 12
ATOM 20601 O O . ASN A 1 84 ? -8.681 -2.595 -14.524 1.00 0.00 262 ASN A O 12
ATOM 20612 N N . GLY A 1 85 ? -8.305 -0.466 -13.904 1.00 0.00 263 GLY A N 12
ATOM 20613 C CA . GLY A 1 85 ? -7.819 -0.842 -12.590 1.00 0.00 263 GLY A CA 12
ATOM 20614 C C . GLY A 1 85 ? -6.998 -2.116 -12.618 1.00 0.00 263 GLY A C 12
ATOM 20615 O O . GLY A 1 85 ? -7.209 -3.017 -11.807 1.00 0.00 263 GLY A O 12
ATOM 20619 N N . GLY A 1 86 ? -6.060 -2.193 -13.558 1.00 0.00 264 GLY A N 12
ATOM 20620 C CA . GLY A 1 86 ? -5.220 -3.372 -13.672 1.00 0.00 264 GLY A CA 12
ATOM 20621 C C . GLY A 1 86 ? -4.283 -3.533 -12.492 1.00 0.00 264 GLY A C 12
ATOM 20622 O O . GLY A 1 86 ? -4.592 -4.246 -11.537 1.00 0.00 264 GLY A O 12
ATOM 20626 N N . VAL A 1 87 ? -3.133 -2.870 -12.557 1.00 0.00 265 VAL A N 12
ATOM 20627 C CA . VAL A 1 87 ? -2.147 -2.943 -11.485 1.00 0.00 265 VAL A CA 12
ATOM 20628 C C . VAL A 1 87 ? -1.840 -1.559 -10.925 1.00 0.00 265 VAL A C 12
ATOM 20629 O O . VAL A 1 87 ? -1.681 -0.595 -11.674 1.00 0.00 265 VAL A O 12
ATOM 20642 N N . VAL A 1 88 ? -1.759 -1.467 -9.601 1.00 0.00 266 VAL A N 12
ATOM 20643 C CA . VAL A 1 88 ? -1.469 -0.201 -8.939 1.00 0.00 266 VAL A CA 12
ATOM 20644 C C . VAL A 1 88 ? -0.060 -0.195 -8.356 1.00 0.00 266 VAL A C 12
ATOM 20645 O O . VAL A 1 88 ? 0.384 -1.181 -7.770 1.00 0.00 266 VAL A O 12
ATOM 20658 N N . SER A 1 89 ? 0.638 0.924 -8.522 1.00 0.00 267 SER A N 12
ATOM 20659 C CA . SER A 1 89 ? 1.998 1.059 -8.016 1.00 0.00 267 SER A CA 12
ATOM 20660 C C . SER A 1 89 ? 2.021 1.877 -6.729 1.00 0.00 267 SER A C 12
ATOM 20661 O O . SER A 1 89 ? 1.569 3.023 -6.700 1.00 0.00 267 SER A O 12
ATOM 20669 N N . LEU A 1 90 ? 2.548 1.281 -5.665 1.00 0.00 268 LEU A N 12
ATOM 20670 C CA . LEU A 1 90 ? 2.631 1.954 -4.373 1.00 0.00 268 LEU A CA 12
ATOM 20671 C C . LEU A 1 90 ? 4.083 2.195 -3.977 1.00 0.00 268 LEU A C 12
ATOM 20672 O O . LEU A 1 90 ? 4.954 1.363 -4.232 1.00 0.00 268 LEU A O 12
ATOM 20688 N N . SER A 1 91 ? 4.338 3.339 -3.349 1.00 0.00 269 SER A N 12
ATOM 20689 C CA . SER A 1 91 ? 5.686 3.691 -2.918 1.00 0.00 269 SER A CA 12
ATOM 20690 C C . SER A 1 91 ? 5.644 4.704 -1.778 1.00 0.00 269 SER A C 12
ATOM 20691 O O . SER A 1 91 ? 4.764 5.563 -1.727 1.00 0.00 269 SER A O 12
ATOM 20699 N N . VAL A 1 92 ? 6.603 4.596 -0.863 1.00 0.00 270 VAL A N 12
ATOM 20700 C CA . VAL A 1 92 ? 6.678 5.502 0.276 1.00 0.00 270 VAL A CA 12
ATOM 20701 C C . VAL A 1 92 ? 7.390 6.797 -0.097 1.00 0.00 270 VAL A C 12
ATOM 20702 O O . VAL A 1 92 ? 8.529 6.780 -0.562 1.00 0.00 270 VAL A O 12
ATOM 20715 N N . GLY A 1 93 ? 6.711 7.921 0.111 1.00 0.00 271 GLY A N 12
ATOM 20716 C CA . GLY A 1 93 ? 7.294 9.210 -0.209 1.00 0.00 271 GLY A CA 12
ATOM 20717 C C . GLY A 1 93 ? 7.535 10.060 1.023 1.00 0.00 271 GLY A C 12
ATOM 20718 O O . GLY A 1 93 ? 8.543 9.897 1.711 1.00 0.00 271 GLY A O 12
ATOM 20722 N N . HIS A 1 94 ? 6.608 10.971 1.302 1.00 0.00 272 HIS A N 12
ATOM 20723 C CA . HIS A 1 94 ? 6.725 11.850 2.460 1.00 0.00 272 HIS A CA 12
ATOM 20724 C C . HIS A 1 94 ? 5.674 11.507 3.511 1.00 0.00 272 HIS A C 12
ATOM 20725 O O . HIS A 1 94 ? 6.003 11.238 4.667 1.00 0.00 272 HIS A O 12
ATOM 20740 N N . SER A 1 95 ? 4.409 11.518 3.103 1.00 0.00 273 SER A N 12
ATOM 20741 C CA . SER A 1 95 ? 3.310 11.213 4.011 1.00 0.00 273 SER A CA 12
ATOM 20742 C C . SER A 1 95 ? 3.115 12.335 5.025 1.00 0.00 273 SER A C 12
ATOM 20743 O O . SER A 1 95 ? 3.054 12.093 6.230 1.00 0.00 273 SER A O 12
ATOM 20751 N N . GLU A 1 96 ? 3.018 13.564 4.527 1.00 0.00 274 GLU A N 12
ATOM 20752 C CA . GLU A 1 96 ? 2.831 14.725 5.390 1.00 0.00 274 GLU A CA 12
ATOM 20753 C C . GLU A 1 96 ? 1.397 14.792 5.908 1.00 0.00 274 GLU A C 12
ATOM 20754 O O . GLU A 1 96 ? 0.618 15.655 5.501 1.00 0.00 274 GLU A O 12
ATOM 20766 N N . VAL A 1 97 ? 1.055 13.875 6.807 1.00 0.00 275 VAL A N 12
ATOM 20767 C CA . VAL A 1 97 ? -0.285 13.830 7.382 1.00 0.00 275 VAL A CA 12
ATOM 20768 C C . VAL A 1 97 ? -0.242 14.031 8.892 1.00 0.00 275 VAL A C 12
ATOM 20769 O O . VAL A 1 97 ? -0.272 13.067 9.658 1.00 0.00 275 VAL A O 12
ATOM 20782 N N . SER A 1 98 ? -0.172 15.289 9.315 1.00 0.00 276 SER A N 12
ATOM 20783 C CA . SER A 1 98 ? -0.121 15.617 10.735 1.00 0.00 276 SER A CA 12
ATOM 20784 C C . SER A 1 98 ? -1.177 14.835 11.511 1.00 0.00 276 SER A C 12
ATOM 20785 O O . SER A 1 98 ? -0.917 14.334 12.605 1.00 0.00 276 SER A O 12
ATOM 20793 N N . THR A 1 99 ? -2.371 14.733 10.935 1.00 0.00 277 THR A N 12
ATOM 20794 C CA . THR A 1 99 ? -3.468 14.014 11.571 1.00 0.00 277 THR A CA 12
ATOM 20795 C C . THR A 1 99 ? -4.102 13.016 10.609 1.00 0.00 277 THR A C 12
ATOM 20796 O O . THR A 1 99 ? -4.577 13.389 9.537 1.00 0.00 277 THR A O 12
ATOM 20807 N N . ALA A 1 100 ? -4.106 11.746 10.999 1.00 0.00 278 ALA A N 12
ATOM 20808 C CA . ALA A 1 100 ? -4.684 10.694 10.172 1.00 0.00 278 ALA A CA 12
ATOM 20809 C C . ALA A 1 100 ? -6.059 10.283 10.689 1.00 0.00 278 ALA A C 12
ATOM 20810 O O . ALA A 1 100 ? -6.168 9.517 11.647 1.00 0.00 278 ALA A O 12
ATOM 20817 N N . ILE A 1 101 ? -7.104 10.797 10.050 1.00 0.00 279 ILE A N 12
ATOM 20818 C CA . ILE A 1 101 ? -8.471 10.482 10.446 1.00 0.00 279 ILE A CA 12
ATOM 20819 C C . ILE A 1 101 ? -8.813 9.029 10.136 1.00 0.00 279 ILE A C 12
ATOM 20820 O O . ILE A 1 101 ? -8.354 8.472 9.139 1.00 0.00 279 ILE A O 12
ATOM 20836 N N . ALA A 1 102 ? -9.622 8.420 10.996 1.00 0.00 280 ALA A N 12
ATOM 20837 C CA . ALA A 1 102 ? -10.029 7.033 10.813 1.00 0.00 280 ALA A CA 12
ATOM 20838 C C . ALA A 1 102 ? -11.548 6.907 10.764 1.00 0.00 280 ALA A C 12
ATOM 20839 O O . ALA A 1 102 ? -12.208 6.826 11.800 1.00 0.00 280 ALA A O 12
ATOM 20846 N N . THR A 1 103 ? -12.097 6.893 9.554 1.00 0.00 281 THR A N 12
ATOM 20847 C CA . THR A 1 103 ? -13.539 6.779 9.370 1.00 0.00 281 THR A CA 12
ATOM 20848 C C . THR A 1 103 ? -14.030 5.381 9.728 1.00 0.00 281 THR A C 12
ATOM 20849 O O . THR A 1 103 ? -13.357 4.388 9.451 1.00 0.00 281 THR A O 12
ATOM 20860 N N . GLU A 1 104 ? -15.207 5.311 10.342 1.00 0.00 282 GLU A N 12
ATOM 20861 C CA . GLU A 1 104 ? -15.787 4.033 10.737 1.00 0.00 282 GLU A CA 12
ATOM 20862 C C . GLU A 1 104 ? -16.728 3.506 9.657 1.00 0.00 282 GLU A C 12
ATOM 20863 O O . GLU A 1 104 ? -17.097 4.231 8.734 1.00 0.00 282 GLU A O 12
ATOM 20875 N N . GLN A 1 105 ? -17.112 2.240 9.781 1.00 0.00 283 GLN A N 12
ATOM 20876 C CA . GLN A 1 105 ? -18.009 1.616 8.816 1.00 0.00 283 GLN A CA 12
ATOM 20877 C C . GLN A 1 105 ? -19.303 1.166 9.486 1.00 0.00 283 GLN A C 12
ATOM 20878 O O . GLN A 1 105 ? -19.294 0.708 10.628 1.00 0.00 283 GLN A O 12
ATOM 20892 N N . GLN A 1 106 ? -20.413 1.301 8.768 1.00 0.00 284 GLN A N 12
ATOM 20893 C CA . GLN A 1 106 ? -21.715 0.910 9.295 1.00 0.00 284 GLN A CA 12
ATOM 20894 C C . GLN A 1 106 ? -22.117 -0.470 8.785 1.00 0.00 284 GLN A C 12
ATOM 20895 O O . GLN A 1 106 ? -21.455 -1.038 7.916 1.00 0.00 284 GLN A O 12
ATOM 20909 N N . SER A 1 107 ? -23.205 -1.004 9.330 1.00 0.00 285 SER A N 12
ATOM 20910 C CA . SER A 1 107 ? -23.692 -2.320 8.932 1.00 0.00 285 SER A CA 12
ATOM 20911 C C . SER A 1 107 ? -24.056 -2.339 7.451 1.00 0.00 285 SER A C 12
ATOM 20912 O O . SER A 1 107 ? -24.192 -1.291 6.820 1.00 0.00 285 SER A O 12
ATOM 20920 N N . TRP A 1 108 ? -24.213 -3.539 6.902 1.00 0.00 286 TRP A N 12
ATOM 20921 C CA . TRP A 1 108 ? -24.561 -3.696 5.495 1.00 0.00 286 TRP A CA 12
ATOM 20922 C C . TRP A 1 108 ? -26.048 -3.445 5.271 1.00 0.00 286 TRP A C 12
ATOM 20923 O O . TRP A 1 108 ? -26.837 -3.449 6.215 1.00 0.00 286 TRP A O 12
ATOM 20944 N N . ASN A 1 109 ? -26.424 -3.227 4.015 1.00 0.00 287 ASN A N 12
ATOM 20945 C CA . ASN A 1 109 ? -27.818 -2.974 3.667 1.00 0.00 287 ASN A CA 12
ATOM 20946 C C . ASN A 1 109 ? -28.367 -4.085 2.777 1.00 0.00 287 ASN A C 12
ATOM 20947 O O . ASN A 1 109 ? -29.581 -4.245 2.643 1.00 0.00 287 ASN A O 12
ATOM 20958 N N . LEU A 1 110 ? -27.466 -4.849 2.170 1.00 0.00 288 LEU A N 12
ATOM 20959 C CA . LEU A 1 110 ? -27.859 -5.946 1.292 1.00 0.00 288 LEU A CA 12
ATOM 20960 C C . LEU A 1 110 ? -28.074 -7.229 2.088 1.00 0.00 288 LEU A C 12
ATOM 20961 O O . LEU A 1 110 ? -27.755 -8.321 1.621 1.00 0.00 288 LEU A O 12
ATOM 20977 N N . ASN A 1 111 ? -28.621 -7.089 3.291 1.00 0.00 289 ASN A N 12
ATOM 20978 C CA . ASN A 1 111 ? -28.881 -8.238 4.151 1.00 0.00 289 ASN A CA 12
ATOM 20979 C C . ASN A 1 111 ? -27.619 -9.074 4.339 1.00 0.00 289 ASN A C 12
ATOM 20980 O O . ASN A 1 111 ? -27.650 -10.298 4.219 1.00 0.00 289 ASN A O 12
ATOM 20991 N N . ASN A 1 112 ? -26.510 -8.403 4.634 1.00 0.00 290 ASN A N 12
ATOM 20992 C CA . ASN A 1 112 ? -25.236 -9.084 4.838 1.00 0.00 290 ASN A CA 12
ATOM 20993 C C . ASN A 1 112 ? -24.793 -8.984 6.294 1.00 0.00 290 ASN A C 12
ATOM 20994 O O . ASN A 1 112 ? -24.458 -7.902 6.780 1.00 0.00 290 ASN A O 12
ATOM 21005 N N . LEU A 1 113 ? -24.793 -10.118 6.986 1.00 0.00 291 LEU A N 12
ATOM 21006 C CA . LEU A 1 113 ? -24.390 -10.159 8.388 1.00 0.00 291 LEU A CA 12
ATOM 21007 C C . LEU A 1 113 ? -23.294 -11.196 8.609 1.00 0.00 291 LEU A C 12
ATOM 21008 O O . LEU A 1 113 ? -23.569 -12.331 8.997 1.00 0.00 291 LEU A O 12
ATOM 21024 N N . SER A 1 114 ? -22.050 -10.797 8.361 1.00 0.00 292 SER A N 12
ATOM 21025 C CA . SER A 1 114 ? -20.912 -11.692 8.532 1.00 0.00 292 SER A CA 12
ATOM 21026 C C . SER A 1 114 ? -19.634 -10.902 8.796 1.00 0.00 292 SER A C 12
ATOM 21027 O O . SER A 1 114 ? -19.618 -9.676 8.699 1.00 0.00 292 SER A O 12
ATOM 21035 N N . GLY A 1 115 ? -18.563 -11.615 9.130 1.00 0.00 293 GLY A N 12
ATOM 21036 C CA . GLY A 1 115 ? -17.294 -10.965 9.403 1.00 0.00 293 GLY A CA 12
ATOM 21037 C C . GLY A 1 115 ? -16.257 -11.246 8.334 1.00 0.00 293 GLY A C 12
ATOM 21038 O O . GLY A 1 115 ? -16.217 -12.327 7.747 1.00 0.00 293 GLY A O 12
ATOM 21042 N N . PRO A 1 116 ? -15.393 -10.256 8.068 1.00 0.00 294 PRO A N 12
ATOM 21043 C CA . PRO A 1 116 ? -14.335 -10.377 7.060 1.00 0.00 294 PRO A CA 12
ATOM 21044 C C . PRO A 1 116 ? -13.240 -11.350 7.484 1.00 0.00 294 PRO A C 12
ATOM 21045 O O . PRO A 1 116 ? -12.776 -12.164 6.685 1.00 0.00 294 PRO A O 12
ATOM 21056 N N . SER A 1 117 ? -12.831 -11.261 8.745 1.00 0.00 295 SER A N 12
ATOM 21057 C CA . SER A 1 117 ? -11.788 -12.131 9.274 1.00 0.00 295 SER A CA 12
ATOM 21058 C C . SER A 1 117 ? -11.868 -13.519 8.646 1.00 0.00 295 SER A C 12
ATOM 21059 O O . SER A 1 117 ? -12.632 -14.373 9.095 1.00 0.00 295 SER A O 12
ATOM 21067 N N . SER A 1 118 ? -11.072 -13.736 7.603 1.00 0.00 296 SER A N 12
ATOM 21068 C CA . SER A 1 118 ? -11.055 -15.018 6.909 1.00 0.00 296 SER A CA 12
ATOM 21069 C C . SER A 1 118 ? -9.859 -15.109 5.966 1.00 0.00 296 SER A C 12
ATOM 21070 O O . SER A 1 118 ? -9.565 -14.172 5.225 1.00 0.00 296 SER A O 12
ATOM 21078 N N . GLY A 1 119 ? -9.171 -16.247 6.001 1.00 0.00 297 GLY A N 12
ATOM 21079 C CA . GLY A 1 119 ? -8.014 -16.441 5.146 1.00 0.00 297 GLY A CA 12
ATOM 21080 C C . GLY A 1 119 ? -7.680 -17.905 4.945 1.00 0.00 297 GLY A C 12
ATOM 21081 O O . GLY A 1 119 ? -6.513 -18.269 4.806 1.00 0.00 297 GLY A O 12
ATOM 21085 N N . GLY A 1 1 ? -10.106 6.701 -36.419 1.00 0.00 179 GLY A N 13
ATOM 21086 C CA . GLY A 1 1 ? -9.068 7.706 -36.281 1.00 0.00 179 GLY A CA 13
ATOM 21087 C C . GLY A 1 1 ? -9.517 8.894 -35.454 1.00 0.00 179 GLY A C 13
ATOM 21088 O O . GLY A 1 1 ? -10.696 9.249 -35.453 1.00 0.00 179 GLY A O 13
ATOM 21092 N N . SER A 1 2 ? -8.576 9.510 -34.746 1.00 0.00 180 SER A N 13
ATOM 21093 C CA . SER A 1 2 ? -8.882 10.662 -33.905 1.00 0.00 180 SER A CA 13
ATOM 21094 C C . SER A 1 2 ? -7.605 11.285 -33.351 1.00 0.00 180 SER A C 13
ATOM 21095 O O . SER A 1 2 ? -6.833 10.628 -32.653 1.00 0.00 180 SER A O 13
ATOM 21103 N N . SER A 1 3 ? -7.389 12.558 -33.668 1.00 0.00 181 SER A N 13
ATOM 21104 C CA . SER A 1 3 ? -6.203 13.270 -33.206 1.00 0.00 181 SER A CA 13
ATOM 21105 C C . SER A 1 3 ? -6.591 14.468 -32.345 1.00 0.00 181 SER A C 13
ATOM 21106 O O . SER A 1 3 ? -7.662 15.049 -32.515 1.00 0.00 181 SER A O 13
ATOM 21114 N N . GLY A 1 4 ? -5.710 14.833 -31.418 1.00 0.00 182 GLY A N 13
ATOM 21115 C CA . GLY A 1 4 ? -5.977 15.960 -30.544 1.00 0.00 182 GLY A CA 13
ATOM 21116 C C . GLY A 1 4 ? -7.175 15.726 -29.646 1.00 0.00 182 GLY A C 13
ATOM 21117 O O . GLY A 1 4 ? -7.846 14.699 -29.750 1.00 0.00 182 GLY A O 13
ATOM 21121 N N . SER A 1 5 ? -7.444 16.679 -28.759 1.00 0.00 183 SER A N 13
ATOM 21122 C CA . SER A 1 5 ? -8.567 16.569 -27.835 1.00 0.00 183 SER A CA 13
ATOM 21123 C C . SER A 1 5 ? -9.884 16.437 -28.594 1.00 0.00 183 SER A C 13
ATOM 21124 O O . SER A 1 5 ? -9.970 16.778 -29.773 1.00 0.00 183 SER A O 13
ATOM 21132 N N . SER A 1 6 ? -10.908 15.941 -27.907 1.00 0.00 184 SER A N 13
ATOM 21133 C CA . SER A 1 6 ? -12.221 15.760 -28.515 1.00 0.00 184 SER A CA 13
ATOM 21134 C C . SER A 1 6 ? -13.318 15.774 -27.455 1.00 0.00 184 SER A C 13
ATOM 21135 O O . SER A 1 6 ? -13.094 15.386 -26.309 1.00 0.00 184 SER A O 13
ATOM 21143 N N . GLY A 1 7 ? -14.505 16.225 -27.847 1.00 0.00 185 GLY A N 13
ATOM 21144 C CA . GLY A 1 7 ? -15.620 16.283 -26.920 1.00 0.00 185 GLY A CA 13
ATOM 21145 C C . GLY A 1 7 ? -15.193 16.690 -25.524 1.00 0.00 185 GLY A C 13
ATOM 21146 O O . GLY A 1 7 ? -14.288 17.508 -25.357 1.00 0.00 185 GLY A O 13
ATOM 21150 N N . LYS A 1 8 ? -15.846 16.120 -24.517 1.00 0.00 186 LYS A N 13
ATOM 21151 C CA . LYS A 1 8 ? -15.530 16.427 -23.127 1.00 0.00 186 LYS A CA 13
ATOM 21152 C C . LYS A 1 8 ? -15.085 15.174 -22.380 1.00 0.00 186 LYS A C 13
ATOM 21153 O O . LYS A 1 8 ? -15.419 14.056 -22.770 1.00 0.00 186 LYS A O 13
ATOM 21172 N N . ASN A 1 9 ? -14.330 15.369 -21.304 1.00 0.00 187 ASN A N 13
ATOM 21173 C CA . ASN A 1 9 ? -13.840 14.254 -20.501 1.00 0.00 187 ASN A CA 13
ATOM 21174 C C . ASN A 1 9 ? -14.915 13.182 -20.346 1.00 0.00 187 ASN A C 13
ATOM 21175 O O . ASN A 1 9 ? -16.040 13.471 -19.940 1.00 0.00 187 ASN A O 13
ATOM 21186 N N . VAL A 1 10 ? -14.559 11.944 -20.672 1.00 0.00 188 VAL A N 13
ATOM 21187 C CA . VAL A 1 10 ? -15.491 10.828 -20.568 1.00 0.00 188 VAL A CA 13
ATOM 21188 C C . VAL A 1 10 ? -16.016 10.682 -19.144 1.00 0.00 188 VAL A C 13
ATOM 21189 O O . VAL A 1 10 ? -17.224 10.638 -18.918 1.00 0.00 188 VAL A O 13
ATOM 21202 N N . ASN A 1 11 ? -15.098 10.607 -18.186 1.00 0.00 189 ASN A N 13
ATOM 21203 C CA . ASN A 1 11 ? -15.468 10.466 -16.782 1.00 0.00 189 ASN A CA 13
ATOM 21204 C C . ASN A 1 11 ? -14.288 10.795 -15.873 1.00 0.00 189 ASN A C 13
ATOM 21205 O O . ASN A 1 11 ? -13.147 10.436 -16.165 1.00 0.00 189 ASN A O 13
ATOM 21216 N N . ARG A 1 12 ? -14.571 11.480 -14.769 1.00 0.00 190 ARG A N 13
ATOM 21217 C CA . ARG A 1 12 ? -13.533 11.858 -13.817 1.00 0.00 190 ARG A CA 13
ATOM 21218 C C . ARG A 1 12 ? -12.455 10.782 -13.732 1.00 0.00 190 ARG A C 13
ATOM 21219 O O . ARG A 1 12 ? -12.729 9.597 -13.924 1.00 0.00 190 ARG A O 13
ATOM 21240 N N . VAL A 1 13 ? -11.228 11.202 -13.444 1.00 0.00 191 VAL A N 13
ATOM 21241 C CA . VAL A 1 13 ? -10.108 10.275 -13.333 1.00 0.00 191 VAL A CA 13
ATOM 21242 C C . VAL A 1 13 ? -9.965 9.755 -11.908 1.00 0.00 191 VAL A C 13
ATOM 21243 O O . VAL A 1 13 ? -9.484 8.643 -11.686 1.00 0.00 191 VAL A O 13
ATOM 21256 N N . LEU A 1 14 ? -10.385 10.566 -10.943 1.00 0.00 192 LEU A N 13
ATOM 21257 C CA . LEU A 1 14 ? -10.304 10.188 -9.536 1.00 0.00 192 LEU A CA 13
ATOM 21258 C C . LEU A 1 14 ? -10.716 8.733 -9.339 1.00 0.00 192 LEU A C 13
ATOM 21259 O O . LEU A 1 14 ? -10.315 8.089 -8.370 1.00 0.00 192 LEU A O 13
ATOM 21275 N N . SER A 1 15 ? -11.519 8.220 -10.266 1.00 0.00 193 SER A N 13
ATOM 21276 C CA . SER A 1 15 ? -11.987 6.840 -10.194 1.00 0.00 193 SER A CA 13
ATOM 21277 C C . SER A 1 15 ? -10.841 5.895 -9.845 1.00 0.00 193 SER A C 13
ATOM 21278 O O . SER A 1 15 ? -9.671 6.230 -10.023 1.00 0.00 193 SER A O 13
ATOM 21286 N N . ALA A 1 16 ? -11.189 4.713 -9.348 1.00 0.00 194 ALA A N 13
ATOM 21287 C CA . ALA A 1 16 ? -10.190 3.717 -8.977 1.00 0.00 194 ALA A CA 13
ATOM 21288 C C . ALA A 1 16 ? -9.557 3.088 -10.212 1.00 0.00 194 ALA A C 13
ATOM 21289 O O . ALA A 1 16 ? -8.513 2.442 -10.124 1.00 0.00 194 ALA A O 13
ATOM 21296 N N . GLU A 1 17 ? -10.195 3.279 -11.362 1.00 0.00 195 GLU A N 13
ATOM 21297 C CA . GLU A 1 17 ? -9.693 2.728 -12.615 1.00 0.00 195 GLU A CA 13
ATOM 21298 C C . GLU A 1 17 ? -8.814 3.742 -13.343 1.00 0.00 195 GLU A C 13
ATOM 21299 O O . GLU A 1 17 ? -8.024 3.382 -14.214 1.00 0.00 195 GLU A O 13
ATOM 21311 N N . ALA A 1 18 ? -8.960 5.011 -12.978 1.00 0.00 196 ALA A N 13
ATOM 21312 C CA . ALA A 1 18 ? -8.180 6.077 -13.594 1.00 0.00 196 ALA A CA 13
ATOM 21313 C C . ALA A 1 18 ? -7.456 6.907 -12.539 1.00 0.00 196 ALA A C 13
ATOM 21314 O O . ALA A 1 18 ? -7.238 8.106 -12.720 1.00 0.00 196 ALA A O 13
ATOM 21321 N N . LEU A 1 19 ? -7.085 6.263 -11.439 1.00 0.00 197 LEU A N 13
ATOM 21322 C CA . LEU A 1 19 ? -6.385 6.942 -10.354 1.00 0.00 197 LEU A CA 13
ATOM 21323 C C . LEU A 1 19 ? -5.260 7.819 -10.895 1.00 0.00 197 LEU A C 13
ATOM 21324 O O . LEU A 1 19 ? -4.810 7.641 -12.028 1.00 0.00 197 LEU A O 13
ATOM 21340 N N . LYS A 1 20 ? -4.808 8.764 -10.079 1.00 0.00 198 LYS A N 13
ATOM 21341 C CA . LYS A 1 20 ? -3.733 9.667 -10.473 1.00 0.00 198 LYS A CA 13
ATOM 21342 C C . LYS A 1 20 ? -2.575 9.600 -9.483 1.00 0.00 198 LYS A C 13
ATOM 21343 O O . LYS A 1 20 ? -2.766 9.426 -8.279 1.00 0.00 198 LYS A O 13
ATOM 21362 N N . PRO A 1 21 ? -1.345 9.742 -9.999 1.00 0.00 199 PRO A N 13
ATOM 21363 C CA . PRO A 1 21 ? -0.133 9.703 -9.176 1.00 0.00 199 PRO A CA 13
ATOM 21364 C C . PRO A 1 21 ? -0.003 10.927 -8.276 1.00 0.00 199 PRO A C 13
ATOM 21365 O O . PRO A 1 21 ? -0.237 12.055 -8.708 1.00 0.00 199 PRO A O 13
ATOM 21376 N N . GLY A 1 22 ? 0.372 10.696 -7.021 1.00 0.00 200 GLY A N 13
ATOM 21377 C CA . GLY A 1 22 ? 0.526 11.790 -6.080 1.00 0.00 200 GLY A CA 13
ATOM 21378 C C . GLY A 1 22 ? -0.361 11.636 -4.861 1.00 0.00 200 GLY A C 13
ATOM 21379 O O . GLY A 1 22 ? -0.022 12.105 -3.775 1.00 0.00 200 GLY A O 13
ATOM 21383 N N . MET A 1 23 ? -1.501 10.978 -5.041 1.00 0.00 201 MET A N 13
ATOM 21384 C CA . MET A 1 23 ? -2.440 10.764 -3.945 1.00 0.00 201 MET A CA 13
ATOM 21385 C C . MET A 1 23 ? -1.798 9.944 -2.831 1.00 0.00 201 MET A C 13
ATOM 21386 O O . MET A 1 23 ? -1.178 8.911 -3.085 1.00 0.00 201 MET A O 13
ATOM 21400 N N . LEU A 1 24 ? -1.950 10.411 -1.597 1.00 0.00 202 LEU A N 13
ATOM 21401 C CA . LEU A 1 24 ? -1.384 9.721 -0.442 1.00 0.00 202 LEU A CA 13
ATOM 21402 C C . LEU A 1 24 ? -2.451 8.906 0.282 1.00 0.00 202 LEU A C 13
ATOM 21403 O O . LEU A 1 24 ? -3.328 9.461 0.945 1.00 0.00 202 LEU A O 13
ATOM 21419 N N . LEU A 1 25 ? -2.368 7.587 0.152 1.00 0.00 203 LEU A N 13
ATOM 21420 C CA . LEU A 1 25 ? -3.326 6.694 0.796 1.00 0.00 203 LEU A CA 13
ATOM 21421 C C . LEU A 1 25 ? -2.617 5.720 1.732 1.00 0.00 203 LEU A C 13
ATOM 21422 O O . LEU A 1 25 ? -1.616 5.104 1.364 1.00 0.00 203 LEU A O 13
ATOM 21438 N N . THR A 1 26 ? -3.145 5.582 2.945 1.00 0.00 204 THR A N 13
ATOM 21439 C CA . THR A 1 26 ? -2.564 4.682 3.933 1.00 0.00 204 THR A CA 13
ATOM 21440 C C . THR A 1 26 ? -3.150 3.280 3.811 1.00 0.00 204 THR A C 13
ATOM 21441 O O . THR A 1 26 ? -4.356 3.086 3.955 1.00 0.00 204 THR A O 13
ATOM 21452 N N . GLY A 1 27 ? -2.286 2.304 3.547 1.00 0.00 205 GLY A N 13
ATOM 21453 C CA . GLY A 1 27 ? -2.738 0.932 3.411 1.00 0.00 205 GLY A CA 13
ATOM 21454 C C . GLY A 1 27 ? -2.168 0.025 4.484 1.00 0.00 205 GLY A C 13
ATOM 21455 O O . GLY A 1 27 ? -1.228 0.397 5.188 1.00 0.00 205 GLY A O 13
ATOM 21459 N N . THR A 1 28 ? -2.739 -1.169 4.612 1.00 0.00 206 THR A N 13
ATOM 21460 C CA . THR A 1 28 ? -2.285 -2.130 5.609 1.00 0.00 206 THR A CA 13
ATOM 21461 C C . THR A 1 28 ? -1.766 -3.402 4.950 1.00 0.00 206 THR A C 13
ATOM 21462 O O . THR A 1 28 ? -2.413 -3.963 4.065 1.00 0.00 206 THR A O 13
ATOM 21473 N N . VAL A 1 29 ? -0.594 -3.854 5.386 1.00 0.00 207 VAL A N 13
ATOM 21474 C CA . VAL A 1 29 ? 0.011 -5.063 4.839 1.00 0.00 207 VAL A CA 13
ATOM 21475 C C . VAL A 1 29 ? -0.879 -6.278 5.073 1.00 0.00 207 VAL A C 13
ATOM 21476 O O . VAL A 1 29 ? -1.211 -6.607 6.212 1.00 0.00 207 VAL A O 13
ATOM 21489 N N . SER A 1 30 ? -1.263 -6.942 3.988 1.00 0.00 208 SER A N 13
ATOM 21490 C CA . SER A 1 30 ? -2.118 -8.120 4.075 1.00 0.00 208 SER A CA 13
ATOM 21491 C C . SER A 1 30 ? -1.283 -9.387 4.226 1.00 0.00 208 SER A C 13
ATOM 21492 O O . SER A 1 30 ? -1.590 -10.252 5.047 1.00 0.00 208 SER A O 13
ATOM 21500 N N . SER A 1 31 ? -0.226 -9.490 3.427 1.00 0.00 209 SER A N 13
ATOM 21501 C CA . SER A 1 31 ? 0.652 -10.654 3.467 1.00 0.00 209 SER A CA 13
ATOM 21502 C C . SER A 1 31 ? 2.034 -10.311 2.918 1.00 0.00 209 SER A C 13
ATOM 21503 O O . SER A 1 31 ? 2.176 -9.431 2.067 1.00 0.00 209 SER A O 13
ATOM 21511 N N . LEU A 1 32 ? 3.050 -11.011 3.410 1.00 0.00 210 LEU A N 13
ATOM 21512 C CA . LEU A 1 32 ? 4.421 -10.782 2.969 1.00 0.00 210 LEU A CA 13
ATOM 21513 C C . LEU A 1 32 ? 4.818 -11.779 1.885 1.00 0.00 210 LEU A C 13
ATOM 21514 O O . LEU A 1 32 ? 4.746 -12.990 2.086 1.00 0.00 210 LEU A O 13
ATOM 21530 N N . GLU A 1 33 ? 5.239 -11.259 0.735 1.00 0.00 211 GLU A N 13
ATOM 21531 C CA . GLU A 1 33 ? 5.648 -12.104 -0.380 1.00 0.00 211 GLU A CA 13
ATOM 21532 C C . GLU A 1 33 ? 7.149 -11.983 -0.632 1.00 0.00 211 GLU A C 13
ATOM 21533 O O . GLU A 1 33 ? 7.778 -11.001 -0.237 1.00 0.00 211 GLU A O 13
ATOM 21545 N N . ASP A 1 34 ? 7.714 -12.988 -1.292 1.00 0.00 212 ASP A N 13
ATOM 21546 C CA . ASP A 1 34 ? 9.140 -12.995 -1.598 1.00 0.00 212 ASP A CA 13
ATOM 21547 C C . ASP A 1 34 ? 9.454 -12.045 -2.750 1.00 0.00 212 ASP A C 13
ATOM 21548 O O . ASP A 1 34 ? 10.591 -11.602 -2.911 1.00 0.00 212 ASP A O 13
ATOM 21557 N N . HIS A 1 35 ? 8.437 -11.737 -3.549 1.00 0.00 213 HIS A N 13
ATOM 21558 C CA . HIS A 1 35 ? 8.605 -10.840 -4.687 1.00 0.00 213 HIS A CA 13
ATOM 21559 C C . HIS A 1 35 ? 8.283 -9.401 -4.296 1.00 0.00 213 HIS A C 13
ATOM 21560 O O . HIS A 1 35 ? 8.700 -8.457 -4.967 1.00 0.00 213 HIS A O 13
ATOM 21575 N N . GLY A 1 36 ? 7.539 -9.240 -3.206 1.00 0.00 214 GLY A N 13
ATOM 21576 C CA . GLY A 1 36 ? 7.174 -7.914 -2.746 1.00 0.00 214 GLY A CA 13
ATOM 21577 C C . GLY A 1 36 ? 6.233 -7.951 -1.558 1.00 0.00 214 GLY A C 13
ATOM 21578 O O . GLY A 1 36 ? 5.981 -9.013 -0.990 1.00 0.00 214 GLY A O 13
ATOM 21582 N N . TYR A 1 37 ? 5.713 -6.788 -1.181 1.00 0.00 215 TYR A N 13
ATOM 21583 C CA . TYR A 1 37 ? 4.798 -6.691 -0.050 1.00 0.00 215 TYR A CA 13
ATOM 21584 C C . TYR A 1 37 ? 3.394 -6.317 -0.516 1.00 0.00 215 TYR A C 13
ATOM 21585 O O . TYR A 1 37 ? 3.214 -5.379 -1.294 1.00 0.00 215 TYR A O 13
ATOM 21603 N N . LEU A 1 38 ? 2.402 -7.056 -0.033 1.00 0.00 216 LEU A N 13
ATOM 21604 C CA . LEU A 1 38 ? 1.012 -6.803 -0.398 1.00 0.00 216 LEU A CA 13
ATOM 21605 C C . LEU A 1 38 ? 0.395 -5.743 0.509 1.00 0.00 216 LEU A C 13
ATOM 21606 O O . LEU A 1 38 ? 0.476 -5.835 1.734 1.00 0.00 216 LEU A O 13
ATOM 21622 N N . VAL A 1 39 ? -0.223 -4.737 -0.102 1.00 0.00 217 VAL A N 13
ATOM 21623 C CA . VAL A 1 39 ? -0.857 -3.660 0.650 1.00 0.00 217 VAL A CA 13
ATOM 21624 C C . VAL A 1 39 ? -2.371 -3.682 0.470 1.00 0.00 217 VAL A C 13
ATOM 21625 O O . VAL A 1 39 ? -2.872 -3.898 -0.633 1.00 0.00 217 VAL A O 13
ATOM 21638 N N . ASP A 1 40 ? -3.094 -3.455 1.561 1.00 0.00 218 ASP A N 13
ATOM 21639 C CA . ASP A 1 40 ? -4.551 -3.447 1.524 1.00 0.00 218 ASP A CA 13
ATOM 21640 C C . ASP A 1 40 ? -5.080 -2.042 1.249 1.00 0.00 218 ASP A C 13
ATOM 21641 O O . ASP A 1 40 ? -4.617 -1.067 1.841 1.00 0.00 218 ASP A O 13
ATOM 21650 N N . ILE A 1 41 ? -6.051 -1.948 0.346 1.00 0.00 219 ILE A N 13
ATOM 21651 C CA . ILE A 1 41 ? -6.642 -0.663 -0.007 1.00 0.00 219 ILE A CA 13
ATOM 21652 C C . ILE A 1 41 ? -8.156 -0.687 0.170 1.00 0.00 219 ILE A C 13
ATOM 21653 O O . ILE A 1 41 ? -8.792 0.357 0.305 1.00 0.00 219 ILE A O 13
ATOM 21669 N N . GLY A 1 42 ? -8.727 -1.888 0.170 1.00 0.00 220 GLY A N 13
ATOM 21670 C CA . GLY A 1 42 ? -10.163 -2.026 0.333 1.00 0.00 220 GLY A CA 13
ATOM 21671 C C . GLY A 1 42 ? -10.918 -1.791 -0.960 1.00 0.00 220 GLY A C 13
ATOM 21672 O O . GLY A 1 42 ? -11.817 -0.951 -1.018 1.00 0.00 220 GLY A O 13
ATOM 21676 N N . VAL A 1 43 ? -10.553 -2.533 -2.000 1.00 0.00 221 VAL A N 13
ATOM 21677 C CA . VAL A 1 43 ? -11.203 -2.400 -3.299 1.00 0.00 221 VAL A CA 13
ATOM 21678 C C . VAL A 1 43 ? -11.223 -3.732 -4.042 1.00 0.00 221 VAL A C 13
ATOM 21679 O O . VAL A 1 43 ? -10.240 -4.473 -4.035 1.00 0.00 221 VAL A O 13
ATOM 21692 N N . ASP A 1 44 ? -12.349 -4.029 -4.682 1.00 0.00 222 ASP A N 13
ATOM 21693 C CA . ASP A 1 44 ? -12.497 -5.271 -5.431 1.00 0.00 222 ASP A CA 13
ATOM 21694 C C . ASP A 1 44 ? -12.086 -5.079 -6.888 1.00 0.00 222 ASP A C 13
ATOM 21695 O O . ASP A 1 44 ? -12.592 -4.192 -7.574 1.00 0.00 222 ASP A O 13
ATOM 21704 N N . GLY A 1 45 ? -11.164 -5.917 -7.352 1.00 0.00 223 GLY A N 13
ATOM 21705 C CA . GLY A 1 45 ? -10.700 -5.822 -8.724 1.00 0.00 223 GLY A CA 13
ATOM 21706 C C . GLY A 1 45 ? -9.340 -5.161 -8.831 1.00 0.00 223 GLY A C 13
ATOM 21707 O O . GLY A 1 45 ? -8.436 -5.684 -9.484 1.00 0.00 223 GLY A O 13
ATOM 21711 N N . THR A 1 46 ? -9.193 -4.006 -8.190 1.00 0.00 224 THR A N 13
ATOM 21712 C CA . THR A 1 46 ? -7.934 -3.271 -8.219 1.00 0.00 224 THR A CA 13
ATOM 21713 C C . THR A 1 46 ? -6.903 -3.911 -7.297 1.00 0.00 224 THR A C 13
ATOM 21714 O O . THR A 1 46 ? -7.149 -4.093 -6.105 1.00 0.00 224 THR A O 13
ATOM 21725 N N . ARG A 1 47 ? -5.746 -4.252 -7.858 1.00 0.00 225 ARG A N 13
ATOM 21726 C CA . ARG A 1 47 ? -4.677 -4.873 -7.086 1.00 0.00 225 ARG A CA 13
ATOM 21727 C C . ARG A 1 47 ? -3.443 -3.977 -7.047 1.00 0.00 225 ARG A C 13
ATOM 21728 O O . ARG A 1 47 ? -2.956 -3.529 -8.085 1.00 0.00 225 ARG A O 13
ATOM 21749 N N . ALA A 1 48 ? -2.942 -3.719 -5.844 1.00 0.00 226 ALA A N 13
ATOM 21750 C CA . ALA A 1 48 ? -1.764 -2.877 -5.670 1.00 0.00 226 ALA A CA 13
ATOM 21751 C C . ALA A 1 48 ? -0.597 -3.677 -5.101 1.00 0.00 226 ALA A C 13
ATOM 21752 O O . ALA A 1 48 ? -0.738 -4.366 -4.091 1.00 0.00 226 ALA A O 13
ATOM 21759 N N . PHE A 1 49 ? 0.555 -3.582 -5.756 1.00 0.00 227 PHE A N 13
ATOM 21760 C CA . PHE A 1 49 ? 1.746 -4.298 -5.316 1.00 0.00 227 PHE A CA 13
ATOM 21761 C C . PHE A 1 49 ? 2.913 -3.336 -5.107 1.00 0.00 227 PHE A C 13
ATOM 21762 O O . PHE A 1 49 ? 3.151 -2.444 -5.922 1.00 0.00 227 PHE A O 13
ATOM 21779 N N . LEU A 1 50 ? 3.636 -3.524 -4.009 1.00 0.00 228 LEU A N 13
ATOM 21780 C CA . LEU A 1 50 ? 4.778 -2.674 -3.691 1.00 0.00 228 LEU A CA 13
ATOM 21781 C C . LEU A 1 50 ? 6.091 -3.410 -3.938 1.00 0.00 228 LEU A C 13
ATOM 21782 O O . LEU A 1 50 ? 6.289 -4.543 -3.497 1.00 0.00 228 LEU A O 13
ATOM 21798 N N . PRO A 1 51 ? 7.012 -2.753 -4.659 1.00 0.00 229 PRO A N 13
ATOM 21799 C CA . PRO A 1 51 ? 8.323 -3.325 -4.979 1.00 0.00 229 PRO A CA 13
ATOM 21800 C C . PRO A 1 51 ? 9.221 -3.437 -3.751 1.00 0.00 229 PRO A C 13
ATOM 21801 O O . PRO A 1 51 ? 9.180 -2.589 -2.860 1.00 0.00 229 PRO A O 13
ATOM 21812 N N . LEU A 1 52 ? 10.033 -4.489 -3.712 1.00 0.00 230 LEU A N 13
ATOM 21813 C CA . LEU A 1 52 ? 10.943 -4.712 -2.594 1.00 0.00 230 LEU A CA 13
ATOM 21814 C C . LEU A 1 52 ? 11.965 -3.585 -2.491 1.00 0.00 230 LEU A C 13
ATOM 21815 O O . LEU A 1 52 ? 12.584 -3.387 -1.444 1.00 0.00 230 LEU A O 13
ATOM 21831 N N . LEU A 1 53 ? 12.137 -2.847 -3.582 1.00 0.00 231 LEU A N 13
ATOM 21832 C CA . LEU A 1 53 ? 13.083 -1.737 -3.615 1.00 0.00 231 LEU A CA 13
ATOM 21833 C C . LEU A 1 53 ? 12.658 -0.631 -2.654 1.00 0.00 231 LEU A C 13
ATOM 21834 O O . LEU A 1 53 ? 13.477 -0.091 -1.911 1.00 0.00 231 LEU A O 13
ATOM 21850 N N . LYS A 1 54 ? 11.372 -0.300 -2.674 1.00 0.00 232 LYS A N 13
ATOM 21851 C CA . LYS A 1 54 ? 10.835 0.739 -1.803 1.00 0.00 232 LYS A CA 13
ATOM 21852 C C . LYS A 1 54 ? 10.570 0.193 -0.404 1.00 0.00 232 LYS A C 13
ATOM 21853 O O . LYS A 1 54 ? 10.632 0.928 0.582 1.00 0.00 232 LYS A O 13
ATOM 21872 N N . ALA A 1 55 ? 10.275 -1.100 -0.325 1.00 0.00 233 ALA A N 13
ATOM 21873 C CA . ALA A 1 55 ? 10.004 -1.745 0.954 1.00 0.00 233 ALA A CA 13
ATOM 21874 C C . ALA A 1 55 ? 11.285 -1.922 1.762 1.00 0.00 233 ALA A C 13
ATOM 21875 O O . ALA A 1 55 ? 11.327 -1.610 2.952 1.00 0.00 233 ALA A O 13
ATOM 21882 N N . GLN A 1 56 ? 12.327 -2.425 1.109 1.00 0.00 234 GLN A N 13
ATOM 21883 C CA . GLN A 1 56 ? 13.609 -2.644 1.768 1.00 0.00 234 GLN A CA 13
ATOM 21884 C C . GLN A 1 56 ? 14.206 -1.326 2.249 1.00 0.00 234 GLN A C 13
ATOM 21885 O O . GLN A 1 56 ? 14.802 -1.259 3.324 1.00 0.00 234 GLN A O 13
ATOM 21899 N N . GLU A 1 57 ? 14.043 -0.279 1.446 1.00 0.00 235 GLU A N 13
ATOM 21900 C CA . GLU A 1 57 ? 14.567 1.037 1.790 1.00 0.00 235 GLU A CA 13
ATOM 21901 C C . GLU A 1 57 ? 13.867 1.595 3.026 1.00 0.00 235 GLU A C 13
ATOM 21902 O O . GLU A 1 57 ? 14.510 2.134 3.927 1.00 0.00 235 GLU A O 13
ATOM 21914 N N . TYR A 1 58 ? 12.546 1.464 3.060 1.00 0.00 236 TYR A N 13
ATOM 21915 C CA . TYR A 1 58 ? 11.757 1.957 4.182 1.00 0.00 236 TYR A CA 13
ATOM 21916 C C . TYR A 1 58 ? 11.963 1.087 5.418 1.00 0.00 236 TYR A C 13
ATOM 21917 O O . TYR A 1 58 ? 12.080 1.593 6.535 1.00 0.00 236 TYR A O 13
ATOM 21935 N N . ILE A 1 59 ? 12.008 -0.225 5.209 1.00 0.00 237 ILE A N 13
ATOM 21936 C CA . ILE A 1 59 ? 12.203 -1.166 6.305 1.00 0.00 237 ILE A CA 13
ATOM 21937 C C . ILE A 1 59 ? 13.614 -1.065 6.872 1.00 0.00 237 ILE A C 13
ATOM 21938 O O . ILE A 1 59 ? 13.811 -1.113 8.087 1.00 0.00 237 ILE A O 13
ATOM 21954 N N . ARG A 1 60 ? 14.594 -0.923 5.986 1.00 0.00 238 ARG A N 13
ATOM 21955 C CA . ARG A 1 60 ? 15.988 -0.814 6.398 1.00 0.00 238 ARG A CA 13
ATOM 21956 C C . ARG A 1 60 ? 16.247 0.521 7.092 1.00 0.00 238 ARG A C 13
ATOM 21957 O O . ARG A 1 60 ? 17.033 0.597 8.036 1.00 0.00 238 ARG A O 13
ATOM 21978 N N . GLN A 1 61 ? 15.581 1.568 6.617 1.00 0.00 239 GLN A N 13
ATOM 21979 C CA . GLN A 1 61 ? 15.741 2.899 7.191 1.00 0.00 239 GLN A CA 13
ATOM 21980 C C . GLN A 1 61 ? 14.894 3.053 8.450 1.00 0.00 239 GLN A C 13
ATOM 21981 O O . GLN A 1 61 ? 15.300 3.713 9.407 1.00 0.00 239 GLN A O 13
ATOM 21995 N N . LYS A 1 62 ? 13.714 2.442 8.442 1.00 0.00 240 LYS A N 13
ATOM 21996 C CA . LYS A 1 62 ? 12.809 2.510 9.584 1.00 0.00 240 LYS A CA 13
ATOM 21997 C C . LYS A 1 62 ? 12.920 1.254 10.442 1.00 0.00 240 LYS A C 13
ATOM 21998 O O . LYS A 1 62 ? 13.237 1.327 11.628 1.00 0.00 240 LYS A O 13
ATOM 22017 N N . ASN A 1 63 ? 12.657 0.102 9.833 1.00 0.00 241 ASN A N 13
ATOM 22018 C CA . ASN A 1 63 ? 12.728 -1.171 10.541 1.00 0.00 241 ASN A CA 13
ATOM 22019 C C . ASN A 1 63 ? 14.171 -1.655 10.647 1.00 0.00 241 ASN A C 13
ATOM 22020 O O . ASN A 1 63 ? 14.426 -2.839 10.870 1.00 0.00 241 ASN A O 13
ATOM 22031 N N . LYS A 1 64 ? 15.112 -0.731 10.485 1.00 0.00 242 LYS A N 13
ATOM 22032 C CA . LYS A 1 64 ? 16.531 -1.061 10.563 1.00 0.00 242 LYS A CA 13
ATOM 22033 C C . LYS A 1 64 ? 16.810 -2.417 9.922 1.00 0.00 242 LYS A C 13
ATOM 22034 O O . LYS A 1 64 ? 17.771 -3.097 10.279 1.00 0.00 242 LYS A O 13
ATOM 22053 N N . GLY A 1 65 ? 15.964 -2.803 8.972 1.00 0.00 243 GLY A N 13
ATOM 22054 C CA . GLY A 1 65 ? 16.138 -4.075 8.296 1.00 0.00 243 GLY A CA 13
ATOM 22055 C C . GLY A 1 65 ? 15.457 -5.217 9.024 1.00 0.00 243 GLY A C 13
ATOM 22056 O O . GLY A 1 65 ? 16.034 -6.293 9.182 1.00 0.00 243 GLY A O 13
ATOM 22060 N N . ALA A 1 66 ? 14.227 -4.983 9.470 1.00 0.00 244 ALA A N 13
ATOM 22061 C CA . ALA A 1 66 ? 13.467 -6.001 10.185 1.00 0.00 244 ALA A CA 13
ATOM 22062 C C . ALA A 1 66 ? 12.419 -6.640 9.281 1.00 0.00 244 ALA A C 13
ATOM 22063 O O . ALA A 1 66 ? 12.308 -6.299 8.103 1.00 0.00 244 ALA A O 13
ATOM 22070 N N . LYS A 1 67 ? 11.652 -7.571 9.838 1.00 0.00 245 LYS A N 13
ATOM 22071 C CA . LYS A 1 67 ? 10.612 -8.259 9.083 1.00 0.00 245 LYS A CA 13
ATOM 22072 C C . LYS A 1 67 ? 9.230 -7.728 9.451 1.00 0.00 245 LYS A C 13
ATOM 22073 O O . LYS A 1 67 ? 8.811 -7.809 10.606 1.00 0.00 245 LYS A O 13
ATOM 22092 N N . LEU A 1 68 ? 8.527 -7.185 8.463 1.00 0.00 246 LEU A N 13
ATOM 22093 C CA . LEU A 1 68 ? 7.191 -6.642 8.683 1.00 0.00 246 LEU A CA 13
ATOM 22094 C C . LEU A 1 68 ? 6.230 -7.732 9.146 1.00 0.00 246 LEU A C 13
ATOM 22095 O O . LEU A 1 68 ? 6.612 -8.893 9.289 1.00 0.00 246 LEU A O 13
ATOM 22111 N N . LYS A 1 69 ? 4.978 -7.350 9.376 1.00 0.00 247 LYS A N 13
ATOM 22112 C CA . LYS A 1 69 ? 3.959 -8.294 9.819 1.00 0.00 247 LYS A CA 13
ATOM 22113 C C . LYS A 1 69 ? 2.654 -8.082 9.059 1.00 0.00 247 LYS A C 13
ATOM 22114 O O . LYS A 1 69 ? 2.583 -7.261 8.145 1.00 0.00 247 LYS A O 13
ATOM 22133 N N . VAL A 1 70 ? 1.622 -8.827 9.444 1.00 0.00 248 VAL A N 13
ATOM 22134 C CA . VAL A 1 70 ? 0.319 -8.719 8.800 1.00 0.00 248 VAL A CA 13
ATOM 22135 C C . VAL A 1 70 ? -0.592 -7.762 9.560 1.00 0.00 248 VAL A C 13
ATOM 22136 O O . VAL A 1 70 ? -0.489 -7.626 10.779 1.00 0.00 248 VAL A O 13
ATOM 22149 N N . GLY A 1 71 ? -1.486 -7.099 8.832 1.00 0.00 249 GLY A N 13
ATOM 22150 C CA . GLY A 1 71 ? -2.403 -6.162 9.455 1.00 0.00 249 GLY A CA 13
ATOM 22151 C C . GLY A 1 71 ? -1.696 -4.942 10.010 1.00 0.00 249 GLY A C 13
ATOM 22152 O O . GLY A 1 71 ? -2.269 -4.192 10.801 1.00 0.00 249 GLY A O 13
ATOM 22156 N N . GLN A 1 72 ? -0.449 -4.743 9.597 1.00 0.00 250 GLN A N 13
ATOM 22157 C CA . GLN A 1 72 ? 0.337 -3.605 10.061 1.00 0.00 250 GLN A CA 13
ATOM 22158 C C . GLN A 1 72 ? 0.098 -2.383 9.180 1.00 0.00 250 GLN A C 13
ATOM 22159 O O . GLN A 1 72 ? -0.149 -2.509 7.981 1.00 0.00 250 GLN A O 13
ATOM 22173 N N . TYR A 1 73 ? 0.174 -1.202 9.783 1.00 0.00 251 TYR A N 13
ATOM 22174 C CA . TYR A 1 73 ? -0.037 0.043 9.054 1.00 0.00 251 TYR A CA 13
ATOM 22175 C C . TYR A 1 73 ? 1.225 0.454 8.302 1.00 0.00 251 TYR A C 13
ATOM 22176 O O . TYR A 1 73 ? 2.312 0.520 8.877 1.00 0.00 251 TYR A O 13
ATOM 22194 N N . LEU A 1 74 ? 1.072 0.730 7.011 1.00 0.00 252 LEU A N 13
ATOM 22195 C CA . LEU A 1 74 ? 2.199 1.136 6.178 1.00 0.00 252 LEU A CA 13
ATOM 22196 C C . LEU A 1 74 ? 1.840 2.356 5.334 1.00 0.00 252 LEU A C 13
ATOM 22197 O O . LEU A 1 74 ? 0.703 2.502 4.889 1.00 0.00 252 LEU A O 13
ATOM 22213 N N . ASN A 1 75 ? 2.820 3.227 5.117 1.00 0.00 253 ASN A N 13
ATOM 22214 C CA . ASN A 1 75 ? 2.608 4.434 4.325 1.00 0.00 253 ASN A CA 13
ATOM 22215 C C . ASN A 1 75 ? 3.098 4.238 2.894 1.00 0.00 253 ASN A C 13
ATOM 22216 O O . ASN A 1 75 ? 4.178 3.689 2.666 1.00 0.00 253 ASN A O 13
ATOM 22227 N N . CYS A 1 76 ? 2.299 4.690 1.934 1.00 0.00 254 CYS A N 13
ATOM 22228 C CA . CYS A 1 76 ? 2.652 4.564 0.524 1.00 0.00 254 CYS A CA 13
ATOM 22229 C C . CYS A 1 76 ? 1.975 5.652 -0.304 1.00 0.00 254 CYS A C 13
ATOM 22230 O O . CYS A 1 76 ? 1.019 6.284 0.147 1.00 0.00 254 CYS A O 13
ATOM 22238 N N . ILE A 1 77 ? 2.477 5.864 -1.516 1.00 0.00 255 ILE A N 13
ATOM 22239 C CA . ILE A 1 77 ? 1.921 6.875 -2.406 1.00 0.00 255 ILE A CA 13
ATOM 22240 C C . ILE A 1 77 ? 1.805 6.348 -3.832 1.00 0.00 255 ILE A C 13
ATOM 22241 O O . ILE A 1 77 ? 2.582 5.491 -4.254 1.00 0.00 255 ILE A O 13
ATOM 22257 N N . VAL A 1 78 ? 0.829 6.867 -4.572 1.00 0.00 256 VAL A N 13
ATOM 22258 C CA . VAL A 1 78 ? 0.613 6.451 -5.952 1.00 0.00 256 VAL A CA 13
ATOM 22259 C C . VAL A 1 78 ? 1.729 6.955 -6.860 1.00 0.00 256 VAL A C 13
ATOM 22260 O O . VAL A 1 78 ? 2.011 8.152 -6.905 1.00 0.00 256 VAL A O 13
ATOM 22273 N N . GLU A 1 79 ? 2.360 6.034 -7.581 1.00 0.00 257 GLU A N 13
ATOM 22274 C CA . GLU A 1 79 ? 3.446 6.386 -8.488 1.00 0.00 257 GLU A CA 13
ATOM 22275 C C . GLU A 1 79 ? 2.968 6.383 -9.937 1.00 0.00 257 GLU A C 13
ATOM 22276 O O . GLU A 1 79 ? 3.244 7.312 -10.697 1.00 0.00 257 GLU A O 13
ATOM 22288 N N . LYS A 1 80 ? 2.249 5.331 -10.314 1.00 0.00 258 LYS A N 13
ATOM 22289 C CA . LYS A 1 80 ? 1.731 5.204 -11.671 1.00 0.00 258 LYS A CA 13
ATOM 22290 C C . LYS A 1 80 ? 0.372 4.511 -11.672 1.00 0.00 258 LYS A C 13
ATOM 22291 O O . LYS A 1 80 ? 0.109 3.637 -10.846 1.00 0.00 258 LYS A O 13
ATOM 22310 N N . VAL A 1 81 ? -0.488 4.907 -12.606 1.00 0.00 259 VAL A N 13
ATOM 22311 C CA . VAL A 1 81 ? -1.819 4.322 -12.716 1.00 0.00 259 VAL A CA 13
ATOM 22312 C C . VAL A 1 81 ? -2.057 3.755 -14.111 1.00 0.00 259 VAL A C 13
ATOM 22313 O O . VAL A 1 81 ? -1.785 4.413 -15.115 1.00 0.00 259 VAL A O 13
ATOM 22326 N N . LYS A 1 82 ? -2.567 2.529 -14.166 1.00 0.00 260 LYS A N 13
ATOM 22327 C CA . LYS A 1 82 ? -2.844 1.872 -15.438 1.00 0.00 260 LYS A CA 13
ATOM 22328 C C . LYS A 1 82 ? -4.145 2.388 -16.045 1.00 0.00 260 LYS A C 13
ATOM 22329 O O . LYS A 1 82 ? -5.059 2.790 -15.327 1.00 0.00 260 LYS A O 13
ATOM 22348 N N . GLY A 1 83 ? -4.221 2.372 -17.372 1.00 0.00 261 GLY A N 13
ATOM 22349 C CA . GLY A 1 83 ? -5.415 2.839 -18.053 1.00 0.00 261 GLY A CA 13
ATOM 22350 C C . GLY A 1 83 ? -6.683 2.498 -17.297 1.00 0.00 261 GLY A C 13
ATOM 22351 O O . GLY A 1 83 ? -7.618 3.296 -17.248 1.00 0.00 261 GLY A O 13
ATOM 22355 N N . ASN A 1 84 ? -6.717 1.308 -16.707 1.00 0.00 262 ASN A N 13
ATOM 22356 C CA . ASN A 1 84 ? -7.882 0.861 -15.952 1.00 0.00 262 ASN A CA 13
ATOM 22357 C C . ASN A 1 84 ? -7.486 0.437 -14.541 1.00 0.00 262 ASN A C 13
ATOM 22358 O O . ASN A 1 84 ? -6.326 0.555 -14.148 1.00 0.00 262 ASN A O 13
ATOM 22369 N N . GLY A 1 85 ? -8.460 -0.058 -13.782 1.00 0.00 263 GLY A N 13
ATOM 22370 C CA . GLY A 1 85 ? -8.193 -0.492 -12.423 1.00 0.00 263 GLY A CA 13
ATOM 22371 C C . GLY A 1 85 ? -7.481 -1.830 -12.372 1.00 0.00 263 GLY A C 13
ATOM 22372 O O . GLY A 1 85 ? -7.880 -2.725 -11.628 1.00 0.00 263 GLY A O 13
ATOM 22376 N N . GLY A 1 86 ? -6.424 -1.967 -13.166 1.00 0.00 264 GLY A N 13
ATOM 22377 C CA . GLY A 1 86 ? -5.673 -3.209 -13.194 1.00 0.00 264 GLY A CA 13
ATOM 22378 C C . GLY A 1 86 ? -4.701 -3.325 -12.037 1.00 0.00 264 GLY A C 13
ATOM 22379 O O . GLY A 1 86 ? -5.017 -3.923 -11.008 1.00 0.00 264 GLY A O 13
ATOM 22383 N N . VAL A 1 87 ? -3.513 -2.752 -12.204 1.00 0.00 265 VAL A N 13
ATOM 22384 C CA . VAL A 1 87 ? -2.491 -2.794 -11.165 1.00 0.00 265 VAL A CA 13
ATOM 22385 C C . VAL A 1 87 ? -2.049 -1.389 -10.772 1.00 0.00 265 VAL A C 13
ATOM 22386 O O . VAL A 1 87 ? -1.799 -0.542 -11.630 1.00 0.00 265 VAL A O 13
ATOM 22399 N N . VAL A 1 88 ? -1.953 -1.147 -9.468 1.00 0.00 266 VAL A N 13
ATOM 22400 C CA . VAL A 1 88 ? -1.539 0.155 -8.960 1.00 0.00 266 VAL A CA 13
ATOM 22401 C C . VAL A 1 88 ? -0.130 0.097 -8.381 1.00 0.00 266 VAL A C 13
ATOM 22402 O O . VAL A 1 88 ? 0.239 -0.870 -7.715 1.00 0.00 266 VAL A O 13
ATOM 22415 N N . SER A 1 89 ? 0.653 1.139 -8.640 1.00 0.00 267 SER A N 13
ATOM 22416 C CA . SER A 1 89 ? 2.024 1.205 -8.147 1.00 0.00 267 SER A CA 13
ATOM 22417 C C . SER A 1 89 ? 2.107 2.060 -6.886 1.00 0.00 267 SER A C 13
ATOM 22418 O O . SER A 1 89 ? 1.754 3.240 -6.896 1.00 0.00 267 SER A O 13
ATOM 22426 N N . LEU A 1 90 ? 2.577 1.456 -5.800 1.00 0.00 268 LEU A N 13
ATOM 22427 C CA . LEU A 1 90 ? 2.708 2.160 -4.529 1.00 0.00 268 LEU A CA 13
ATOM 22428 C C . LEU A 1 90 ? 4.176 2.350 -4.160 1.00 0.00 268 LEU A C 13
ATOM 22429 O O . LEU A 1 90 ? 5.038 1.582 -4.586 1.00 0.00 268 LEU A O 13
ATOM 22445 N N . SER A 1 91 ? 4.452 3.378 -3.363 1.00 0.00 269 SER A N 13
ATOM 22446 C CA . SER A 1 91 ? 5.816 3.671 -2.938 1.00 0.00 269 SER A CA 13
ATOM 22447 C C . SER A 1 91 ? 5.823 4.389 -1.592 1.00 0.00 269 SER A C 13
ATOM 22448 O O . SER A 1 91 ? 4.967 5.231 -1.321 1.00 0.00 269 SER A O 13
ATOM 22456 N N . VAL A 1 92 ? 6.796 4.050 -0.753 1.00 0.00 270 VAL A N 13
ATOM 22457 C CA . VAL A 1 92 ? 6.917 4.663 0.565 1.00 0.00 270 VAL A CA 13
ATOM 22458 C C . VAL A 1 92 ? 7.421 6.098 0.460 1.00 0.00 270 VAL A C 13
ATOM 22459 O O . VAL A 1 92 ? 8.365 6.383 -0.276 1.00 0.00 270 VAL A O 13
ATOM 22472 N N . GLY A 1 93 ? 6.785 6.999 1.202 1.00 0.00 271 GLY A N 13
ATOM 22473 C CA . GLY A 1 93 ? 7.184 8.394 1.178 1.00 0.00 271 GLY A CA 13
ATOM 22474 C C . GLY A 1 93 ? 7.813 8.840 2.483 1.00 0.00 271 GLY A C 13
ATOM 22475 O O . GLY A 1 93 ? 9.031 9.002 2.570 1.00 0.00 271 GLY A O 13
ATOM 22479 N N . HIS A 1 94 ? 6.982 9.040 3.501 1.00 0.00 272 HIS A N 13
ATOM 22480 C CA . HIS A 1 94 ? 7.465 9.471 4.808 1.00 0.00 272 HIS A CA 13
ATOM 22481 C C . HIS A 1 94 ? 6.331 9.482 5.829 1.00 0.00 272 HIS A C 13
ATOM 22482 O O . HIS A 1 94 ? 5.168 9.680 5.478 1.00 0.00 272 HIS A O 13
ATOM 22497 N N . SER A 1 95 ? 6.679 9.268 7.094 1.00 0.00 273 SER A N 13
ATOM 22498 C CA . SER A 1 95 ? 5.690 9.248 8.166 1.00 0.00 273 SER A CA 13
ATOM 22499 C C . SER A 1 95 ? 6.069 10.227 9.273 1.00 0.00 273 SER A C 13
ATOM 22500 O O . SER A 1 95 ? 7.195 10.721 9.320 1.00 0.00 273 SER A O 13
ATOM 22508 N N . GLU A 1 96 ? 5.119 10.503 10.162 1.00 0.00 274 GLU A N 13
ATOM 22509 C CA . GLU A 1 96 ? 5.353 11.423 11.268 1.00 0.00 274 GLU A CA 13
ATOM 22510 C C . GLU A 1 96 ? 6.309 10.814 12.290 1.00 0.00 274 GLU A C 13
ATOM 22511 O O . GLU A 1 96 ? 5.884 10.308 13.329 1.00 0.00 274 GLU A O 13
ATOM 22523 N N . VAL A 1 97 ? 7.602 10.866 11.987 1.00 0.00 275 VAL A N 13
ATOM 22524 C CA . VAL A 1 97 ? 8.619 10.321 12.878 1.00 0.00 275 VAL A CA 13
ATOM 22525 C C . VAL A 1 97 ? 9.498 11.427 13.451 1.00 0.00 275 VAL A C 13
ATOM 22526 O O . VAL A 1 97 ? 9.732 11.485 14.658 1.00 0.00 275 VAL A O 13
ATOM 22539 N N . SER A 1 98 ? 9.983 12.303 12.576 1.00 0.00 276 SER A N 13
ATOM 22540 C CA . SER A 1 98 ? 10.840 13.406 12.994 1.00 0.00 276 SER A CA 13
ATOM 22541 C C . SER A 1 98 ? 10.322 14.038 14.283 1.00 0.00 276 SER A C 13
ATOM 22542 O O . SER A 1 98 ? 11.095 14.351 15.189 1.00 0.00 276 SER A O 13
ATOM 22550 N N . THR A 1 99 ? 9.008 14.223 14.358 1.00 0.00 277 THR A N 13
ATOM 22551 C CA . THR A 1 99 ? 8.385 14.818 15.533 1.00 0.00 277 THR A CA 13
ATOM 22552 C C . THR A 1 99 ? 8.768 14.062 16.800 1.00 0.00 277 THR A C 13
ATOM 22553 O O . THR A 1 99 ? 8.328 12.933 17.018 1.00 0.00 277 THR A O 13
ATOM 22564 N N . ALA A 1 100 ? 9.590 14.691 17.634 1.00 0.00 278 ALA A N 13
ATOM 22565 C CA . ALA A 1 100 ? 10.030 14.078 18.881 1.00 0.00 278 ALA A CA 13
ATOM 22566 C C . ALA A 1 100 ? 8.914 13.249 19.508 1.00 0.00 278 ALA A C 13
ATOM 22567 O O . ALA A 1 100 ? 7.894 13.789 19.939 1.00 0.00 278 ALA A O 13
ATOM 22574 N N . ILE A 1 101 ? 9.114 11.936 19.556 1.00 0.00 279 ILE A N 13
ATOM 22575 C CA . ILE A 1 101 ? 8.125 11.034 20.132 1.00 0.00 279 ILE A CA 13
ATOM 22576 C C . ILE A 1 101 ? 8.410 10.774 21.607 1.00 0.00 279 ILE A C 13
ATOM 22577 O O . ILE A 1 101 ? 9.558 10.572 22.002 1.00 0.00 279 ILE A O 13
ATOM 22593 N N . ALA A 1 102 ? 7.356 10.779 22.418 1.00 0.00 280 ALA A N 13
ATOM 22594 C CA . ALA A 1 102 ? 7.492 10.541 23.849 1.00 0.00 280 ALA A CA 13
ATOM 22595 C C . ALA A 1 102 ? 7.065 9.123 24.212 1.00 0.00 280 ALA A C 13
ATOM 22596 O O . ALA A 1 102 ? 6.675 8.852 25.348 1.00 0.00 280 ALA A O 13
ATOM 22603 N N . THR A 1 103 ? 7.140 8.219 23.239 1.00 0.00 281 THR A N 13
ATOM 22604 C CA . THR A 1 103 ? 6.759 6.830 23.456 1.00 0.00 281 THR A CA 13
ATOM 22605 C C . THR A 1 103 ? 7.956 5.992 23.891 1.00 0.00 281 THR A C 13
ATOM 22606 O O . THR A 1 103 ? 8.963 5.922 23.187 1.00 0.00 281 THR A O 13
ATOM 22617 N N . GLU A 1 104 ? 7.839 5.359 25.054 1.00 0.00 282 GLU A N 13
ATOM 22618 C CA . GLU A 1 104 ? 8.914 4.527 25.581 1.00 0.00 282 GLU A CA 13
ATOM 22619 C C . GLU A 1 104 ? 9.109 3.281 24.721 1.00 0.00 282 GLU A C 13
ATOM 22620 O O . GLU A 1 104 ? 8.178 2.816 24.065 1.00 0.00 282 GLU A O 13
ATOM 22632 N N . GLN A 1 105 ? 10.326 2.748 24.731 1.00 0.00 283 GLN A N 13
ATOM 22633 C CA . GLN A 1 105 ? 10.644 1.557 23.951 1.00 0.00 283 GLN A CA 13
ATOM 22634 C C . GLN A 1 105 ? 11.921 0.897 24.462 1.00 0.00 283 GLN A C 13
ATOM 22635 O O . GLN A 1 105 ? 12.908 1.574 24.749 1.00 0.00 283 GLN A O 13
ATOM 22649 N N . GLN A 1 106 ? 11.894 -0.427 24.571 1.00 0.00 284 GLN A N 13
ATOM 22650 C CA . GLN A 1 106 ? 13.050 -1.177 25.048 1.00 0.00 284 GLN A CA 13
ATOM 22651 C C . GLN A 1 106 ? 13.994 -1.512 23.898 1.00 0.00 284 GLN A C 13
ATOM 22652 O O . GLN A 1 106 ? 13.646 -2.279 23.000 1.00 0.00 284 GLN A O 13
ATOM 22666 N N . SER A 1 107 ? 15.189 -0.931 23.931 1.00 0.00 285 SER A N 13
ATOM 22667 C CA . SER A 1 107 ? 16.182 -1.164 22.889 1.00 0.00 285 SER A CA 13
ATOM 22668 C C . SER A 1 107 ? 16.491 -2.653 22.757 1.00 0.00 285 SER A C 13
ATOM 22669 O O . SER A 1 107 ? 16.616 -3.362 23.755 1.00 0.00 285 SER A O 13
ATOM 22677 N N . TRP A 1 108 ? 16.613 -3.117 21.519 1.00 0.00 286 TRP A N 13
ATOM 22678 C CA . TRP A 1 108 ? 16.908 -4.521 21.255 1.00 0.00 286 TRP A CA 13
ATOM 22679 C C . TRP A 1 108 ? 18.412 -4.764 21.222 1.00 0.00 286 TRP A C 13
ATOM 22680 O O . TRP A 1 108 ? 19.180 -3.905 20.791 1.00 0.00 286 TRP A O 13
ATOM 22701 N N . ASN A 1 109 ? 18.828 -5.941 21.680 1.00 0.00 287 ASN A N 13
ATOM 22702 C CA . ASN A 1 109 ? 20.242 -6.297 21.702 1.00 0.00 287 ASN A CA 13
ATOM 22703 C C . ASN A 1 109 ? 20.915 -5.933 20.382 1.00 0.00 287 ASN A C 13
ATOM 22704 O O . ASN A 1 109 ? 20.539 -6.435 19.322 1.00 0.00 287 ASN A O 13
ATOM 22715 N N . LEU A 1 110 ? 21.912 -5.058 20.454 1.00 0.00 288 LEU A N 13
ATOM 22716 C CA . LEU A 1 110 ? 22.639 -4.627 19.265 1.00 0.00 288 LEU A CA 13
ATOM 22717 C C . LEU A 1 110 ? 23.388 -5.795 18.632 1.00 0.00 288 LEU A C 13
ATOM 22718 O O . LEU A 1 110 ? 23.851 -6.699 19.327 1.00 0.00 288 LEU A O 13
ATOM 22734 N N . ASN A 1 111 ? 23.506 -5.768 17.308 1.00 0.00 289 ASN A N 13
ATOM 22735 C CA . ASN A 1 111 ? 24.200 -6.825 16.581 1.00 0.00 289 ASN A CA 13
ATOM 22736 C C . ASN A 1 111 ? 24.452 -6.413 15.133 1.00 0.00 289 ASN A C 13
ATOM 22737 O O . ASN A 1 111 ? 23.841 -5.472 14.630 1.00 0.00 289 ASN A O 13
ATOM 22748 N N . ASN A 1 112 ? 25.356 -7.127 14.469 1.00 0.00 290 ASN A N 13
ATOM 22749 C CA . ASN A 1 112 ? 25.688 -6.836 13.080 1.00 0.00 290 ASN A CA 13
ATOM 22750 C C . ASN A 1 112 ? 24.846 -7.683 12.130 1.00 0.00 290 ASN A C 13
ATOM 22751 O O . ASN A 1 112 ? 24.935 -8.912 12.133 1.00 0.00 290 ASN A O 13
ATOM 22762 N N . LEU A 1 113 ? 24.031 -7.019 11.319 1.00 0.00 291 LEU A N 13
ATOM 22763 C CA . LEU A 1 113 ? 23.173 -7.710 10.363 1.00 0.00 291 LEU A CA 13
ATOM 22764 C C . LEU A 1 113 ? 23.979 -8.204 9.166 1.00 0.00 291 LEU A C 13
ATOM 22765 O O . LEU A 1 113 ? 24.766 -7.458 8.584 1.00 0.00 291 LEU A O 13
ATOM 22781 N N . SER A 1 114 ? 23.775 -9.466 8.802 1.00 0.00 292 SER A N 13
ATOM 22782 C CA . SER A 1 114 ? 24.483 -10.061 7.675 1.00 0.00 292 SER A CA 13
ATOM 22783 C C . SER A 1 114 ? 23.757 -9.775 6.364 1.00 0.00 292 SER A C 13
ATOM 22784 O O . SER A 1 114 ? 22.545 -9.961 6.259 1.00 0.00 292 SER A O 13
ATOM 22792 N N . GLY A 1 115 ? 24.508 -9.320 5.365 1.00 0.00 293 GLY A N 13
ATOM 22793 C CA . GLY A 1 115 ? 23.919 -9.015 4.074 1.00 0.00 293 GLY A CA 13
ATOM 22794 C C . GLY A 1 115 ? 24.825 -8.159 3.212 1.00 0.00 293 GLY A C 13
ATOM 22795 O O . GLY A 1 115 ? 25.934 -7.798 3.606 1.00 0.00 293 GLY A O 13
ATOM 22799 N N . PRO A 1 116 ? 24.351 -7.820 2.003 1.00 0.00 294 PRO A N 13
ATOM 22800 C CA . PRO A 1 116 ? 25.111 -6.997 1.058 1.00 0.00 294 PRO A CA 13
ATOM 22801 C C . PRO A 1 116 ? 25.239 -5.550 1.521 1.00 0.00 294 PRO A C 13
ATOM 22802 O O . PRO A 1 116 ? 24.390 -4.713 1.214 1.00 0.00 294 PRO A O 13
ATOM 22813 N N . SER A 1 117 ? 26.305 -5.263 2.261 1.00 0.00 295 SER A N 13
ATOM 22814 C CA . SER A 1 117 ? 26.542 -3.917 2.769 1.00 0.00 295 SER A CA 13
ATOM 22815 C C . SER A 1 117 ? 27.314 -3.080 1.754 1.00 0.00 295 SER A C 13
ATOM 22816 O O . SER A 1 117 ? 28.510 -3.284 1.546 1.00 0.00 295 SER A O 13
ATOM 22824 N N . SER A 1 118 ? 26.620 -2.138 1.123 1.00 0.00 296 SER A N 13
ATOM 22825 C CA . SER A 1 118 ? 27.238 -1.273 0.125 1.00 0.00 296 SER A CA 13
ATOM 22826 C C . SER A 1 118 ? 27.553 0.098 0.716 1.00 0.00 296 SER A C 13
ATOM 22827 O O . SER A 1 118 ? 28.663 0.609 0.570 1.00 0.00 296 SER A O 13
ATOM 22835 N N . GLY A 1 119 ? 26.567 0.689 1.385 1.00 0.00 297 GLY A N 13
ATOM 22836 C CA . GLY A 1 119 ? 26.758 1.995 1.988 1.00 0.00 297 GLY A CA 13
ATOM 22837 C C . GLY A 1 119 ? 25.446 2.677 2.322 1.00 0.00 297 GLY A C 13
ATOM 22838 O O . GLY A 1 119 ? 24.876 3.382 1.489 1.00 0.00 297 GLY A O 13
ATOM 22842 N N . GLY A 1 1 ? -33.992 3.070 -20.673 1.00 0.00 179 GLY A N 14
ATOM 22843 C CA . GLY A 1 1 ? -32.838 2.313 -20.224 1.00 0.00 179 GLY A CA 14
ATOM 22844 C C . GLY A 1 1 ? -32.927 1.934 -18.759 1.00 0.00 179 GLY A C 14
ATOM 22845 O O . GLY A 1 1 ? -33.763 1.119 -18.371 1.00 0.00 179 GLY A O 14
ATOM 22849 N N . SER A 1 2 ? -32.061 2.527 -17.943 1.00 0.00 180 SER A N 14
ATOM 22850 C CA . SER A 1 2 ? -32.042 2.243 -16.513 1.00 0.00 180 SER A CA 14
ATOM 22851 C C . SER A 1 2 ? -31.558 0.821 -16.247 1.00 0.00 180 SER A C 14
ATOM 22852 O O . SER A 1 2 ? -32.150 0.090 -15.454 1.00 0.00 180 SER A O 14
ATOM 22860 N N . SER A 1 3 ? -30.476 0.436 -16.918 1.00 0.00 181 SER A N 14
ATOM 22861 C CA . SER A 1 3 ? -29.913 -0.899 -16.758 1.00 0.00 181 SER A CA 14
ATOM 22862 C C . SER A 1 3 ? -28.989 -0.958 -15.546 1.00 0.00 181 SER A C 14
ATOM 22863 O O . SER A 1 3 ? -29.048 -1.896 -14.751 1.00 0.00 181 SER A O 14
ATOM 22871 N N . GLY A 1 4 ? -28.135 0.052 -15.411 1.00 0.00 182 GLY A N 14
ATOM 22872 C CA . GLY A 1 4 ? -27.209 0.097 -14.294 1.00 0.00 182 GLY A CA 14
ATOM 22873 C C . GLY A 1 4 ? -26.765 1.508 -13.966 1.00 0.00 182 GLY A C 14
ATOM 22874 O O . GLY A 1 4 ? -25.638 1.898 -14.273 1.00 0.00 182 GLY A O 14
ATOM 22878 N N . SER A 1 5 ? -27.652 2.277 -13.343 1.00 0.00 183 SER A N 14
ATOM 22879 C CA . SER A 1 5 ? -27.347 3.655 -12.978 1.00 0.00 183 SER A CA 14
ATOM 22880 C C . SER A 1 5 ? -27.030 3.766 -11.490 1.00 0.00 183 SER A C 14
ATOM 22881 O O . SER A 1 5 ? -27.480 4.691 -10.815 1.00 0.00 183 SER A O 14
ATOM 22889 N N . SER A 1 6 ? -26.251 2.814 -10.985 1.00 0.00 184 SER A N 14
ATOM 22890 C CA . SER A 1 6 ? -25.876 2.801 -9.576 1.00 0.00 184 SER A CA 14
ATOM 22891 C C . SER A 1 6 ? -25.130 4.078 -9.200 1.00 0.00 184 SER A C 14
ATOM 22892 O O . SER A 1 6 ? -24.289 4.564 -9.955 1.00 0.00 184 SER A O 14
ATOM 22900 N N . GLY A 1 7 ? -25.447 4.618 -8.026 1.00 0.00 185 GLY A N 14
ATOM 22901 C CA . GLY A 1 7 ? -24.799 5.833 -7.570 1.00 0.00 185 GLY A CA 14
ATOM 22902 C C . GLY A 1 7 ? -25.657 7.064 -7.789 1.00 0.00 185 GLY A C 14
ATOM 22903 O O . GLY A 1 7 ? -26.547 7.067 -8.639 1.00 0.00 185 GLY A O 14
ATOM 22907 N N . LYS A 1 8 ? -25.390 8.114 -7.019 1.00 0.00 186 LYS A N 14
ATOM 22908 C CA . LYS A 1 8 ? -26.143 9.357 -7.132 1.00 0.00 186 LYS A CA 14
ATOM 22909 C C . LYS A 1 8 ? -25.755 10.116 -8.397 1.00 0.00 186 LYS A C 14
ATOM 22910 O O . LYS A 1 8 ? -26.578 10.316 -9.289 1.00 0.00 186 LYS A O 14
ATOM 22929 N N . ASN A 1 9 ? -24.495 10.534 -8.468 1.00 0.00 187 ASN A N 14
ATOM 22930 C CA . ASN A 1 9 ? -23.998 11.269 -9.625 1.00 0.00 187 ASN A CA 14
ATOM 22931 C C . ASN A 1 9 ? -24.071 10.414 -10.886 1.00 0.00 187 ASN A C 14
ATOM 22932 O O . ASN A 1 9 ? -24.357 9.218 -10.823 1.00 0.00 187 ASN A O 14
ATOM 22943 N N . VAL A 1 10 ? -23.809 11.035 -12.032 1.00 0.00 188 VAL A N 14
ATOM 22944 C CA . VAL A 1 10 ? -23.843 10.330 -13.308 1.00 0.00 188 VAL A CA 14
ATOM 22945 C C . VAL A 1 10 ? -22.436 9.986 -13.783 1.00 0.00 188 VAL A C 14
ATOM 22946 O O . VAL A 1 10 ? -22.252 9.107 -14.624 1.00 0.00 188 VAL A O 14
ATOM 22959 N N . ASN A 1 11 ? -21.446 10.684 -13.238 1.00 0.00 189 ASN A N 14
ATOM 22960 C CA . ASN A 1 11 ? -20.053 10.452 -13.606 1.00 0.00 189 ASN A CA 14
ATOM 22961 C C . ASN A 1 11 ? -19.196 10.212 -12.367 1.00 0.00 189 ASN A C 14
ATOM 22962 O O . ASN A 1 11 ? -18.094 10.748 -12.250 1.00 0.00 189 ASN A O 14
ATOM 22973 N N . ARG A 1 12 ? -19.710 9.404 -11.446 1.00 0.00 190 ARG A N 14
ATOM 22974 C CA . ARG A 1 12 ? -18.992 9.094 -10.215 1.00 0.00 190 ARG A CA 14
ATOM 22975 C C . ARG A 1 12 ? -17.566 8.641 -10.517 1.00 0.00 190 ARG A C 14
ATOM 22976 O O . ARG A 1 12 ? -17.284 8.123 -11.598 1.00 0.00 190 ARG A O 14
ATOM 22997 N N . VAL A 1 13 ? -16.671 8.840 -9.555 1.00 0.00 191 VAL A N 14
ATOM 22998 C CA . VAL A 1 13 ? -15.275 8.452 -9.717 1.00 0.00 191 VAL A CA 14
ATOM 22999 C C . VAL A 1 13 ? -14.895 7.346 -8.739 1.00 0.00 191 VAL A C 14
ATOM 23000 O O . VAL A 1 13 ? -14.172 7.581 -7.770 1.00 0.00 191 VAL A O 14
ATOM 23013 N N . LEU A 1 14 ? -15.386 6.140 -8.999 1.00 0.00 192 LEU A N 14
ATOM 23014 C CA . LEU A 1 14 ? -15.097 4.995 -8.141 1.00 0.00 192 LEU A CA 14
ATOM 23015 C C . LEU A 1 14 ? -14.333 3.920 -8.907 1.00 0.00 192 LEU A C 14
ATOM 23016 O O . LEU A 1 14 ? -14.008 2.866 -8.360 1.00 0.00 192 LEU A O 14
ATOM 23032 N N . SER A 1 15 ? -14.048 4.194 -10.176 1.00 0.00 193 SER A N 14
ATOM 23033 C CA . SER A 1 15 ? -13.323 3.250 -11.018 1.00 0.00 193 SER A CA 14
ATOM 23034 C C . SER A 1 15 ? -11.816 3.407 -10.837 1.00 0.00 193 SER A C 14
ATOM 23035 O O . SER A 1 15 ? -11.332 4.477 -10.472 1.00 0.00 193 SER A O 14
ATOM 23043 N N . ALA A 1 16 ? -11.080 2.331 -11.096 1.00 0.00 194 ALA A N 14
ATOM 23044 C CA . ALA A 1 16 ? -9.629 2.348 -10.965 1.00 0.00 194 ALA A CA 14
ATOM 23045 C C . ALA A 1 16 ? -8.981 3.095 -12.126 1.00 0.00 194 ALA A C 14
ATOM 23046 O O . ALA A 1 16 ? -7.846 3.557 -12.022 1.00 0.00 194 ALA A O 14
ATOM 23053 N N . GLU A 1 17 ? -9.711 3.209 -13.231 1.00 0.00 195 GLU A N 14
ATOM 23054 C CA . GLU A 1 17 ? -9.206 3.899 -14.412 1.00 0.00 195 GLU A CA 14
ATOM 23055 C C . GLU A 1 17 ? -9.335 5.412 -14.255 1.00 0.00 195 GLU A C 14
ATOM 23056 O O . GLU A 1 17 ? -8.634 6.177 -14.916 1.00 0.00 195 GLU A O 14
ATOM 23068 N N . ALA A 1 18 ? -10.236 5.835 -13.375 1.00 0.00 196 ALA A N 14
ATOM 23069 C CA . ALA A 1 18 ? -10.457 7.255 -13.129 1.00 0.00 196 ALA A CA 14
ATOM 23070 C C . ALA A 1 18 ? -9.502 7.782 -12.063 1.00 0.00 196 ALA A C 14
ATOM 23071 O O . ALA A 1 18 ? -9.546 8.960 -11.704 1.00 0.00 196 ALA A O 14
ATOM 23078 N N . LEU A 1 19 ? -8.642 6.904 -11.560 1.00 0.00 197 LEU A N 14
ATOM 23079 C CA . LEU A 1 19 ? -7.676 7.281 -10.533 1.00 0.00 197 LEU A CA 14
ATOM 23080 C C . LEU A 1 19 ? -6.451 7.943 -11.156 1.00 0.00 197 LEU A C 14
ATOM 23081 O O . LEU A 1 19 ? -6.268 7.916 -12.373 1.00 0.00 197 LEU A O 14
ATOM 23097 N N . LYS A 1 20 ? -5.612 8.534 -10.312 1.00 0.00 198 LYS A N 14
ATOM 23098 C CA . LYS A 1 20 ? -4.401 9.200 -10.777 1.00 0.00 198 LYS A CA 14
ATOM 23099 C C . LYS A 1 20 ? -3.274 9.053 -9.760 1.00 0.00 198 LYS A C 14
ATOM 23100 O O . LYS A 1 20 ? -3.495 9.053 -8.549 1.00 0.00 198 LYS A O 14
ATOM 23119 N N . PRO A 1 21 ? -2.036 8.925 -10.260 1.00 0.00 199 PRO A N 14
ATOM 23120 C CA . PRO A 1 21 ? -0.850 8.777 -9.412 1.00 0.00 199 PRO A CA 14
ATOM 23121 C C . PRO A 1 21 ? -0.517 10.057 -8.652 1.00 0.00 199 PRO A C 14
ATOM 23122 O O . PRO A 1 21 ? -0.437 11.135 -9.239 1.00 0.00 199 PRO A O 14
ATOM 23133 N N . GLY A 1 22 ? -0.323 9.930 -7.343 1.00 0.00 200 GLY A N 14
ATOM 23134 C CA . GLY A 1 22 ? -0.001 11.085 -6.525 1.00 0.00 200 GLY A CA 14
ATOM 23135 C C . GLY A 1 22 ? -0.874 11.182 -5.290 1.00 0.00 200 GLY A C 14
ATOM 23136 O O . GLY A 1 22 ? -0.713 12.093 -4.478 1.00 0.00 200 GLY A O 14
ATOM 23140 N N . MET A 1 23 ? -1.802 10.242 -5.147 1.00 0.00 201 MET A N 14
ATOM 23141 C CA . MET A 1 23 ? -2.704 10.226 -4.002 1.00 0.00 201 MET A CA 14
ATOM 23142 C C . MET A 1 23 ? -2.099 9.439 -2.844 1.00 0.00 201 MET A C 14
ATOM 23143 O O . MET A 1 23 ? -1.470 8.400 -3.048 1.00 0.00 201 MET A O 14
ATOM 23157 N N . LEU A 1 24 ? -2.292 9.940 -1.629 1.00 0.00 202 LEU A N 14
ATOM 23158 C CA . LEU A 1 24 ? -1.765 9.283 -0.438 1.00 0.00 202 LEU A CA 14
ATOM 23159 C C . LEU A 1 24 ? -2.865 8.525 0.298 1.00 0.00 202 LEU A C 14
ATOM 23160 O O . LEU A 1 24 ? -3.793 9.127 0.840 1.00 0.00 202 LEU A O 14
ATOM 23176 N N . LEU A 1 25 ? -2.755 7.201 0.315 1.00 0.00 203 LEU A N 14
ATOM 23177 C CA . LEU A 1 25 ? -3.739 6.360 0.987 1.00 0.00 203 LEU A CA 14
ATOM 23178 C C . LEU A 1 25 ? -3.069 5.450 2.011 1.00 0.00 203 LEU A C 14
ATOM 23179 O O . LEU A 1 25 ? -2.057 4.810 1.722 1.00 0.00 203 LEU A O 14
ATOM 23195 N N . THR A 1 26 ? -3.641 5.394 3.210 1.00 0.00 204 THR A N 14
ATOM 23196 C CA . THR A 1 26 ? -3.101 4.561 4.277 1.00 0.00 204 THR A CA 14
ATOM 23197 C C . THR A 1 26 ? -3.805 3.210 4.330 1.00 0.00 204 THR A C 14
ATOM 23198 O O . THR A 1 26 ? -5.018 3.139 4.519 1.00 0.00 204 THR A O 14
ATOM 23209 N N . GLY A 1 27 ? -3.034 2.139 4.164 1.00 0.00 205 GLY A N 14
ATOM 23210 C CA . GLY A 1 27 ? -3.602 0.804 4.198 1.00 0.00 205 GLY A CA 14
ATOM 23211 C C . GLY A 1 27 ? -2.898 -0.100 5.189 1.00 0.00 205 GLY A C 14
ATOM 23212 O O . GLY A 1 27 ? -2.084 0.358 5.991 1.00 0.00 205 GLY A O 14
ATOM 23216 N N . THR A 1 28 ? -3.214 -1.391 5.138 1.00 0.00 206 THR A N 14
ATOM 23217 C CA . THR A 1 28 ? -2.608 -2.362 6.040 1.00 0.00 206 THR A CA 14
ATOM 23218 C C . THR A 1 28 ? -2.110 -3.585 5.278 1.00 0.00 206 THR A C 14
ATOM 23219 O O . THR A 1 28 ? -2.784 -4.085 4.377 1.00 0.00 206 THR A O 14
ATOM 23230 N N . VAL A 1 29 ? -0.924 -4.062 5.644 1.00 0.00 207 VAL A N 14
ATOM 23231 C CA . VAL A 1 29 ? -0.336 -5.228 4.995 1.00 0.00 207 VAL A CA 14
ATOM 23232 C C . VAL A 1 29 ? -1.215 -6.461 5.179 1.00 0.00 207 VAL A C 14
ATOM 23233 O O . VAL A 1 29 ? -1.590 -6.807 6.299 1.00 0.00 207 VAL A O 14
ATOM 23246 N N . SER A 1 30 ? -1.539 -7.120 4.071 1.00 0.00 208 SER A N 14
ATOM 23247 C CA . SER A 1 30 ? -2.376 -8.313 4.109 1.00 0.00 208 SER A CA 14
ATOM 23248 C C . SER A 1 30 ? -1.521 -9.577 4.116 1.00 0.00 208 SER A C 14
ATOM 23249 O O . SER A 1 30 ? -1.819 -10.537 4.826 1.00 0.00 208 SER A O 14
ATOM 23257 N N . SER A 1 31 ? -0.458 -9.568 3.319 1.00 0.00 209 SER A N 14
ATOM 23258 C CA . SER A 1 31 ? 0.439 -10.715 3.229 1.00 0.00 209 SER A CA 14
ATOM 23259 C C . SER A 1 31 ? 1.832 -10.280 2.784 1.00 0.00 209 SER A C 14
ATOM 23260 O O . SER A 1 31 ? 1.997 -9.240 2.145 1.00 0.00 209 SER A O 14
ATOM 23268 N N . LEU A 1 32 ? 2.833 -11.085 3.126 1.00 0.00 210 LEU A N 14
ATOM 23269 C CA . LEU A 1 32 ? 4.214 -10.785 2.762 1.00 0.00 210 LEU A CA 14
ATOM 23270 C C . LEU A 1 32 ? 4.644 -11.597 1.545 1.00 0.00 210 LEU A C 14
ATOM 23271 O O . LEU A 1 32 ? 4.810 -12.813 1.625 1.00 0.00 210 LEU A O 14
ATOM 23287 N N . GLU A 1 33 ? 4.827 -10.914 0.419 1.00 0.00 211 GLU A N 14
ATOM 23288 C CA . GLU A 1 33 ? 5.240 -11.572 -0.815 1.00 0.00 211 GLU A CA 14
ATOM 23289 C C . GLU A 1 33 ? 6.756 -11.517 -0.980 1.00 0.00 211 GLU A C 14
ATOM 23290 O O . GLU A 1 33 ? 7.385 -10.498 -0.696 1.00 0.00 211 GLU A O 14
ATOM 23302 N N . ASP A 1 34 ? 7.335 -12.620 -1.439 1.00 0.00 212 ASP A N 14
ATOM 23303 C CA . ASP A 1 34 ? 8.777 -12.699 -1.643 1.00 0.00 212 ASP A CA 14
ATOM 23304 C C . ASP A 1 34 ? 9.232 -11.701 -2.703 1.00 0.00 212 ASP A C 14
ATOM 23305 O O . ASP A 1 34 ? 10.419 -11.394 -2.814 1.00 0.00 212 ASP A O 14
ATOM 23314 N N . HIS A 1 35 ? 8.279 -11.198 -3.482 1.00 0.00 213 HIS A N 14
ATOM 23315 C CA . HIS A 1 35 ? 8.582 -10.234 -4.534 1.00 0.00 213 HIS A CA 14
ATOM 23316 C C . HIS A 1 35 ? 8.319 -8.809 -4.058 1.00 0.00 213 HIS A C 14
ATOM 23317 O O . HIS A 1 35 ? 9.048 -7.882 -4.408 1.00 0.00 213 HIS A O 14
ATOM 23332 N N . GLY A 1 36 ? 7.270 -8.641 -3.258 1.00 0.00 214 GLY A N 14
ATOM 23333 C CA . GLY A 1 36 ? 6.929 -7.326 -2.748 1.00 0.00 214 GLY A CA 14
ATOM 23334 C C . GLY A 1 36 ? 6.056 -7.393 -1.510 1.00 0.00 214 GLY A C 14
ATOM 23335 O O . GLY A 1 36 ? 6.135 -8.347 -0.737 1.00 0.00 214 GLY A O 14
ATOM 23339 N N . TYR A 1 37 ? 5.223 -6.376 -1.321 1.00 0.00 215 TYR A N 14
ATOM 23340 C CA . TYR A 1 37 ? 4.335 -6.320 -0.166 1.00 0.00 215 TYR A CA 14
ATOM 23341 C C . TYR A 1 37 ? 2.917 -5.947 -0.587 1.00 0.00 215 TYR A C 14
ATOM 23342 O O . TYR A 1 37 ? 2.710 -4.997 -1.342 1.00 0.00 215 TYR A O 14
ATOM 23360 N N . LEU A 1 38 ? 1.942 -6.703 -0.092 1.00 0.00 216 LEU A N 14
ATOM 23361 C CA . LEU A 1 38 ? 0.541 -6.453 -0.415 1.00 0.00 216 LEU A CA 14
ATOM 23362 C C . LEU A 1 38 ? -0.098 -5.527 0.615 1.00 0.00 216 LEU A C 14
ATOM 23363 O O . LEU A 1 38 ? 0.030 -5.740 1.821 1.00 0.00 216 LEU A O 14
ATOM 23379 N N . VAL A 1 39 ? -0.789 -4.499 0.131 1.00 0.00 217 VAL A N 14
ATOM 23380 C CA . VAL A 1 39 ? -1.452 -3.543 1.009 1.00 0.00 217 VAL A CA 14
ATOM 23381 C C . VAL A 1 39 ? -2.965 -3.589 0.830 1.00 0.00 217 VAL A C 14
ATOM 23382 O O . VAL A 1 39 ? -3.463 -3.811 -0.274 1.00 0.00 217 VAL A O 14
ATOM 23395 N N . ASP A 1 40 ? -3.691 -3.379 1.923 1.00 0.00 218 ASP A N 14
ATOM 23396 C CA . ASP A 1 40 ? -5.149 -3.395 1.887 1.00 0.00 218 ASP A CA 14
ATOM 23397 C C . ASP A 1 40 ? -5.703 -1.992 1.661 1.00 0.00 218 ASP A C 14
ATOM 23398 O O . ASP A 1 40 ? -5.332 -1.048 2.360 1.00 0.00 218 ASP A O 14
ATOM 23407 N N . ILE A 1 41 ? -6.590 -1.862 0.681 1.00 0.00 219 ILE A N 14
ATOM 23408 C CA . ILE A 1 41 ? -7.195 -0.574 0.364 1.00 0.00 219 ILE A CA 14
ATOM 23409 C C . ILE A 1 41 ? -8.716 -0.649 0.433 1.00 0.00 219 ILE A C 14
ATOM 23410 O O . ILE A 1 41 ? -9.382 0.332 0.763 1.00 0.00 219 ILE A O 14
ATOM 23426 N N . GLY A 1 42 ? -9.261 -1.821 0.120 1.00 0.00 220 GLY A N 14
ATOM 23427 C CA . GLY A 1 42 ? -10.700 -2.003 0.154 1.00 0.00 220 GLY A CA 14
ATOM 23428 C C . GLY A 1 42 ? -11.381 -1.472 -1.091 1.00 0.00 220 GLY A C 14
ATOM 23429 O O . GLY A 1 42 ? -12.341 -0.706 -1.004 1.00 0.00 220 GLY A O 14
ATOM 23433 N N . VAL A 1 43 ? -10.884 -1.879 -2.255 1.00 0.00 221 VAL A N 14
ATOM 23434 C CA . VAL A 1 43 ? -11.450 -1.439 -3.524 1.00 0.00 221 VAL A CA 14
ATOM 23435 C C . VAL A 1 43 ? -11.773 -2.628 -4.423 1.00 0.00 221 VAL A C 14
ATOM 23436 O O . VAL A 1 43 ? -11.130 -3.674 -4.341 1.00 0.00 221 VAL A O 14
ATOM 23449 N N . ASP A 1 44 ? -12.773 -2.459 -5.281 1.00 0.00 222 ASP A N 14
ATOM 23450 C CA . ASP A 1 44 ? -13.181 -3.517 -6.198 1.00 0.00 222 ASP A CA 14
ATOM 23451 C C . ASP A 1 44 ? -12.463 -3.383 -7.537 1.00 0.00 222 ASP A C 14
ATOM 23452 O O . ASP A 1 44 ? -12.719 -2.452 -8.300 1.00 0.00 222 ASP A O 14
ATOM 23461 N N . GLY A 1 45 ? -11.561 -4.319 -7.816 1.00 0.00 223 GLY A N 14
ATOM 23462 C CA . GLY A 1 45 ? -10.819 -4.287 -9.063 1.00 0.00 223 GLY A CA 14
ATOM 23463 C C . GLY A 1 45 ? -9.596 -3.395 -8.986 1.00 0.00 223 GLY A C 14
ATOM 23464 O O . GLY A 1 45 ? -9.436 -2.476 -9.790 1.00 0.00 223 GLY A O 14
ATOM 23468 N N . THR A 1 46 ? -8.729 -3.665 -8.015 1.00 0.00 224 THR A N 14
ATOM 23469 C CA . THR A 1 46 ? -7.515 -2.880 -7.834 1.00 0.00 224 THR A CA 14
ATOM 23470 C C . THR A 1 46 ? -6.444 -3.682 -7.104 1.00 0.00 224 THR A C 14
ATOM 23471 O O . THR A 1 46 ? -6.666 -4.167 -5.995 1.00 0.00 224 THR A O 14
ATOM 23482 N N . ARG A 1 47 ? -5.281 -3.818 -7.734 1.00 0.00 225 ARG A N 14
ATOM 23483 C CA . ARG A 1 47 ? -4.176 -4.563 -7.144 1.00 0.00 225 ARG A CA 14
ATOM 23484 C C . ARG A 1 47 ? -2.985 -3.647 -6.874 1.00 0.00 225 ARG A C 14
ATOM 23485 O O . ARG A 1 47 ? -2.548 -2.906 -7.754 1.00 0.00 225 ARG A O 14
ATOM 23506 N N . ALA A 1 48 ? -2.466 -3.704 -5.652 1.00 0.00 226 ALA A N 14
ATOM 23507 C CA . ALA A 1 48 ? -1.327 -2.882 -5.267 1.00 0.00 226 ALA A CA 14
ATOM 23508 C C . ALA A 1 48 ? -0.144 -3.746 -4.842 1.00 0.00 226 ALA A C 14
ATOM 23509 O O . ALA A 1 48 ? -0.284 -4.640 -4.008 1.00 0.00 226 ALA A O 14
ATOM 23516 N N . PHE A 1 49 ? 1.020 -3.473 -5.422 1.00 0.00 227 PHE A N 14
ATOM 23517 C CA . PHE A 1 49 ? 2.227 -4.228 -5.104 1.00 0.00 227 PHE A CA 14
ATOM 23518 C C . PHE A 1 49 ? 3.398 -3.289 -4.826 1.00 0.00 227 PHE A C 14
ATOM 23519 O O . PHE A 1 49 ? 3.622 -2.324 -5.558 1.00 0.00 227 PHE A O 14
ATOM 23536 N N . LEU A 1 50 ? 4.141 -3.579 -3.764 1.00 0.00 228 LEU A N 14
ATOM 23537 C CA . LEU A 1 50 ? 5.289 -2.761 -3.388 1.00 0.00 228 LEU A CA 14
ATOM 23538 C C . LEU A 1 50 ? 6.596 -3.490 -3.682 1.00 0.00 228 LEU A C 14
ATOM 23539 O O . LEU A 1 50 ? 6.812 -4.625 -3.257 1.00 0.00 228 LEU A O 14
ATOM 23555 N N . PRO A 1 51 ? 7.492 -2.822 -4.424 1.00 0.00 229 PRO A N 14
ATOM 23556 C CA . PRO A 1 51 ? 8.795 -3.386 -4.789 1.00 0.00 229 PRO A CA 14
ATOM 23557 C C . PRO A 1 51 ? 9.731 -3.506 -3.591 1.00 0.00 229 PRO A C 14
ATOM 23558 O O . PRO A 1 51 ? 9.933 -2.544 -2.850 1.00 0.00 229 PRO A O 14
ATOM 23569 N N . LEU A 1 52 ? 10.300 -4.692 -3.408 1.00 0.00 230 LEU A N 14
ATOM 23570 C CA . LEU A 1 52 ? 11.216 -4.938 -2.299 1.00 0.00 230 LEU A CA 14
ATOM 23571 C C . LEU A 1 52 ? 12.400 -3.978 -2.348 1.00 0.00 230 LEU A C 14
ATOM 23572 O O . LEU A 1 52 ? 13.057 -3.732 -1.335 1.00 0.00 230 LEU A O 14
ATOM 23588 N N . LEU A 1 53 ? 12.667 -3.436 -3.532 1.00 0.00 231 LEU A N 14
ATOM 23589 C CA . LEU A 1 53 ? 13.771 -2.500 -3.713 1.00 0.00 231 LEU A CA 14
ATOM 23590 C C . LEU A 1 53 ? 13.534 -1.218 -2.921 1.00 0.00 231 LEU A C 14
ATOM 23591 O O . LEU A 1 53 ? 14.435 -0.714 -2.250 1.00 0.00 231 LEU A O 14
ATOM 23607 N N . LYS A 1 54 ? 12.315 -0.696 -3.002 1.00 0.00 232 LYS A N 14
ATOM 23608 C CA . LYS A 1 54 ? 11.956 0.525 -2.291 1.00 0.00 232 LYS A CA 14
ATOM 23609 C C . LYS A 1 54 ? 11.569 0.221 -0.848 1.00 0.00 232 LYS A C 14
ATOM 23610 O O . LYS A 1 54 ? 11.770 1.043 0.046 1.00 0.00 232 LYS A O 14
ATOM 23629 N N . ALA A 1 55 ? 11.014 -0.967 -0.627 1.00 0.00 233 ALA A N 14
ATOM 23630 C CA . ALA A 1 55 ? 10.602 -1.381 0.709 1.00 0.00 233 ALA A CA 14
ATOM 23631 C C . ALA A 1 55 ? 11.810 -1.592 1.615 1.00 0.00 233 ALA A C 14
ATOM 23632 O O . ALA A 1 55 ? 11.761 -1.296 2.809 1.00 0.00 233 ALA A O 14
ATOM 23639 N N . GLN A 1 56 ? 12.893 -2.107 1.040 1.00 0.00 234 GLN A N 14
ATOM 23640 C CA . GLN A 1 56 ? 14.113 -2.359 1.798 1.00 0.00 234 GLN A CA 14
ATOM 23641 C C . GLN A 1 56 ? 14.693 -1.058 2.344 1.00 0.00 234 GLN A C 14
ATOM 23642 O O . GLN A 1 56 ? 15.184 -1.013 3.471 1.00 0.00 234 GLN A O 14
ATOM 23656 N N . GLU A 1 57 ? 14.632 -0.004 1.537 1.00 0.00 235 GLU A N 14
ATOM 23657 C CA . GLU A 1 57 ? 15.153 1.297 1.941 1.00 0.00 235 GLU A CA 14
ATOM 23658 C C . GLU A 1 57 ? 14.399 1.832 3.155 1.00 0.00 235 GLU A C 14
ATOM 23659 O O . GLU A 1 57 ? 15.002 2.351 4.095 1.00 0.00 235 GLU A O 14
ATOM 23671 N N . TYR A 1 58 ? 13.077 1.703 3.127 1.00 0.00 236 TYR A N 14
ATOM 23672 C CA . TYR A 1 58 ? 12.239 2.176 4.222 1.00 0.00 236 TYR A CA 14
ATOM 23673 C C . TYR A 1 58 ? 12.369 1.265 5.439 1.00 0.00 236 TYR A C 14
ATOM 23674 O O . TYR A 1 58 ? 12.543 1.735 6.564 1.00 0.00 236 TYR A O 14
ATOM 23692 N N . ILE A 1 59 ? 12.284 -0.040 5.205 1.00 0.00 237 ILE A N 14
ATOM 23693 C CA . ILE A 1 59 ? 12.393 -1.017 6.281 1.00 0.00 237 ILE A CA 14
ATOM 23694 C C . ILE A 1 59 ? 13.750 -0.927 6.970 1.00 0.00 237 ILE A C 14
ATOM 23695 O O . ILE A 1 59 ? 13.832 -0.861 8.197 1.00 0.00 237 ILE A O 14
ATOM 23711 N N . ARG A 1 60 ? 14.814 -0.922 6.173 1.00 0.00 238 ARG A N 14
ATOM 23712 C CA . ARG A 1 60 ? 16.168 -0.839 6.706 1.00 0.00 238 ARG A CA 14
ATOM 23713 C C . ARG A 1 60 ? 16.345 0.423 7.545 1.00 0.00 238 ARG A C 14
ATOM 23714 O O . ARG A 1 60 ? 16.941 0.384 8.621 1.00 0.00 238 ARG A O 14
ATOM 23735 N N . GLN A 1 61 ? 15.824 1.538 7.045 1.00 0.00 239 GLN A N 14
ATOM 23736 C CA . GLN A 1 61 ? 15.926 2.811 7.749 1.00 0.00 239 GLN A CA 14
ATOM 23737 C C . GLN A 1 61 ? 14.875 2.911 8.849 1.00 0.00 239 GLN A C 14
ATOM 23738 O O . GLN A 1 61 ? 15.005 3.709 9.777 1.00 0.00 239 GLN A O 14
ATOM 23752 N N . LYS A 1 62 ? 13.831 2.096 8.739 1.00 0.00 240 LYS A N 14
ATOM 23753 C CA . LYS A 1 62 ? 12.756 2.091 9.724 1.00 0.00 240 LYS A CA 14
ATOM 23754 C C . LYS A 1 62 ? 12.911 0.922 10.692 1.00 0.00 240 LYS A C 14
ATOM 23755 O O . LYS A 1 62 ? 13.316 1.103 11.839 1.00 0.00 240 LYS A O 14
ATOM 23774 N N . ASN A 1 63 ? 12.588 -0.278 10.220 1.00 0.00 241 ASN A N 14
ATOM 23775 C CA . ASN A 1 63 ? 12.692 -1.477 11.045 1.00 0.00 241 ASN A CA 14
ATOM 23776 C C . ASN A 1 63 ? 14.131 -1.980 11.093 1.00 0.00 241 ASN A C 14
ATOM 23777 O O . ASN A 1 63 ? 14.384 -3.182 11.012 1.00 0.00 241 ASN A O 14
ATOM 23788 N N . LYS A 1 64 ? 15.073 -1.052 11.225 1.00 0.00 242 LYS A N 14
ATOM 23789 C CA . LYS A 1 64 ? 16.488 -1.399 11.286 1.00 0.00 242 LYS A CA 14
ATOM 23790 C C . LYS A 1 64 ? 16.786 -2.621 10.422 1.00 0.00 242 LYS A C 14
ATOM 23791 O O . LYS A 1 64 ? 17.642 -3.437 10.759 1.00 0.00 242 LYS A O 14
ATOM 23810 N N . GLY A 1 65 ? 16.074 -2.738 9.305 1.00 0.00 243 GLY A N 14
ATOM 23811 C CA . GLY A 1 65 ? 16.278 -3.861 8.410 1.00 0.00 243 GLY A CA 14
ATOM 23812 C C . GLY A 1 65 ? 15.668 -5.144 8.940 1.00 0.00 243 GLY A C 14
ATOM 23813 O O . GLY A 1 65 ? 16.350 -6.161 9.057 1.00 0.00 243 GLY A O 14
ATOM 23817 N N . ALA A 1 66 ? 14.380 -5.095 9.263 1.00 0.00 244 ALA A N 14
ATOM 23818 C CA . ALA A 1 66 ? 13.679 -6.261 9.784 1.00 0.00 244 ALA A CA 14
ATOM 23819 C C . ALA A 1 66 ? 12.359 -6.481 9.052 1.00 0.00 244 ALA A C 14
ATOM 23820 O O . ALA A 1 66 ? 11.484 -5.614 9.054 1.00 0.00 244 ALA A O 14
ATOM 23827 N N . LYS A 1 67 ? 12.222 -7.644 8.424 1.00 0.00 245 LYS A N 14
ATOM 23828 C CA . LYS A 1 67 ? 11.009 -7.978 7.688 1.00 0.00 245 LYS A CA 14
ATOM 23829 C C . LYS A 1 67 ? 9.781 -7.372 8.358 1.00 0.00 245 LYS A C 14
ATOM 23830 O O . LYS A 1 67 ? 9.724 -7.254 9.583 1.00 0.00 245 LYS A O 14
ATOM 23849 N N . LEU A 1 68 ? 8.798 -6.991 7.550 1.00 0.00 246 LEU A N 14
ATOM 23850 C CA . LEU A 1 68 ? 7.569 -6.398 8.065 1.00 0.00 246 LEU A CA 14
ATOM 23851 C C . LEU A 1 68 ? 6.642 -7.470 8.627 1.00 0.00 246 LEU A C 14
ATOM 23852 O O . LEU A 1 68 ? 6.961 -8.659 8.602 1.00 0.00 246 LEU A O 14
ATOM 23868 N N . LYS A 1 69 ? 5.490 -7.043 9.133 1.00 0.00 247 LYS A N 14
ATOM 23869 C CA . LYS A 1 69 ? 4.513 -7.966 9.699 1.00 0.00 247 LYS A CA 14
ATOM 23870 C C . LYS A 1 69 ? 3.162 -7.822 9.003 1.00 0.00 247 LYS A C 14
ATOM 23871 O O . LYS A 1 69 ? 2.956 -6.903 8.211 1.00 0.00 247 LYS A O 14
ATOM 23890 N N . VAL A 1 70 ? 2.246 -8.736 9.306 1.00 0.00 248 VAL A N 14
ATOM 23891 C CA . VAL A 1 70 ? 0.914 -8.709 8.712 1.00 0.00 248 VAL A CA 14
ATOM 23892 C C . VAL A 1 70 ? -0.063 -7.935 9.590 1.00 0.00 248 VAL A C 14
ATOM 23893 O O . VAL A 1 70 ? -0.038 -8.048 10.815 1.00 0.00 248 VAL A O 14
ATOM 23906 N N . GLY A 1 71 ? -0.926 -7.149 8.954 1.00 0.00 249 GLY A N 14
ATOM 23907 C CA . GLY A 1 71 ? -1.901 -6.368 9.692 1.00 0.00 249 GLY A CA 14
ATOM 23908 C C . GLY A 1 71 ? -1.384 -4.991 10.058 1.00 0.00 249 GLY A C 14
ATOM 23909 O O . GLY A 1 71 ? -2.166 -4.082 10.337 1.00 0.00 249 GLY A O 14
ATOM 23913 N N . GLN A 1 72 ? -0.064 -4.837 10.058 1.00 0.00 250 GLN A N 14
ATOM 23914 C CA . GLN A 1 72 ? 0.556 -3.561 10.396 1.00 0.00 250 GLN A CA 14
ATOM 23915 C C . GLN A 1 72 ? 0.163 -2.483 9.391 1.00 0.00 250 GLN A C 14
ATOM 23916 O O . GLN A 1 72 ? -0.053 -2.767 8.213 1.00 0.00 250 GLN A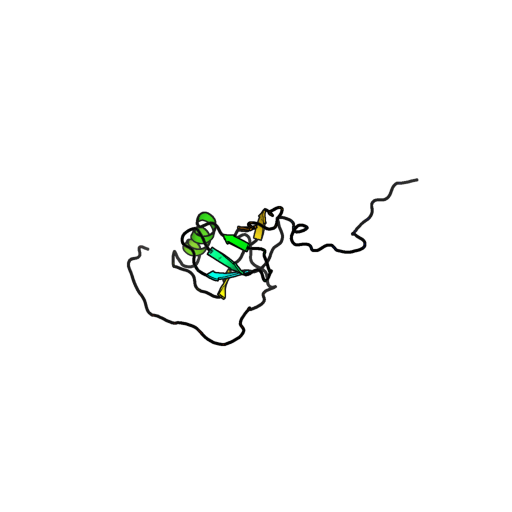 O 14
ATOM 23930 N N . TYR A 1 73 ? 0.072 -1.245 9.865 1.00 0.00 251 TYR A N 14
ATOM 23931 C CA . TYR A 1 73 ? -0.298 -0.124 9.009 1.00 0.00 251 TYR A CA 14
ATOM 23932 C C . TYR A 1 73 ? 0.904 0.372 8.211 1.00 0.00 251 TYR A C 14
ATOM 23933 O O . TYR A 1 73 ? 1.958 0.669 8.775 1.00 0.00 251 TYR A O 14
ATOM 23951 N N . LEU A 1 74 ? 0.737 0.460 6.896 1.00 0.00 252 LEU A N 14
ATOM 23952 C CA . LEU A 1 74 ? 1.808 0.921 6.019 1.00 0.00 252 LEU A CA 14
ATOM 23953 C C . LEU A 1 74 ? 1.335 2.079 5.146 1.00 0.00 252 LEU A C 14
ATOM 23954 O O . LEU A 1 74 ? 0.207 2.078 4.654 1.00 0.00 252 LEU A O 14
ATOM 23970 N N . ASN A 1 75 ? 2.207 3.064 4.955 1.00 0.00 253 ASN A N 14
ATOM 23971 C CA . ASN A 1 75 ? 1.879 4.228 4.139 1.00 0.00 253 ASN A CA 14
ATOM 23972 C C . ASN A 1 75 ? 2.591 4.164 2.791 1.00 0.00 253 ASN A C 14
ATOM 23973 O O . ASN A 1 75 ? 3.775 3.836 2.717 1.00 0.00 253 ASN A O 14
ATOM 23984 N N . CYS A 1 76 ? 1.860 4.482 1.727 1.00 0.00 254 CYS A N 14
ATOM 23985 C CA . CYS A 1 76 ? 2.421 4.461 0.381 1.00 0.00 254 CYS A CA 14
ATOM 23986 C C . CYS A 1 76 ? 1.711 5.466 -0.519 1.00 0.00 254 CYS A C 14
ATOM 23987 O O . CYS A 1 76 ? 0.616 5.934 -0.202 1.00 0.00 254 CYS A O 14
ATOM 23995 N N . ILE A 1 77 ? 2.340 5.796 -1.642 1.00 0.00 255 ILE A N 14
ATOM 23996 C CA . ILE A 1 77 ? 1.768 6.746 -2.588 1.00 0.00 255 ILE A CA 14
ATOM 23997 C C . ILE A 1 77 ? 1.674 6.142 -3.985 1.00 0.00 255 ILE A C 14
ATOM 23998 O O . ILE A 1 77 ? 2.574 5.427 -4.426 1.00 0.00 255 ILE A O 14
ATOM 24014 N N . VAL A 1 78 ? 0.579 6.436 -4.678 1.00 0.00 256 VAL A N 14
ATOM 24015 C CA . VAL A 1 78 ? 0.368 5.925 -6.027 1.00 0.00 256 VAL A CA 14
ATOM 24016 C C . VAL A 1 78 ? 1.339 6.563 -7.015 1.00 0.00 256 VAL A C 14
ATOM 24017 O O . VAL A 1 78 ? 1.360 7.782 -7.179 1.00 0.00 256 VAL A O 14
ATOM 24030 N N . GLU A 1 79 ? 2.140 5.730 -7.670 1.00 0.00 257 GLU A N 14
ATOM 24031 C CA . GLU A 1 79 ? 3.114 6.213 -8.642 1.00 0.00 257 GLU A CA 14
ATOM 24032 C C . GLU A 1 79 ? 2.596 6.035 -10.066 1.00 0.00 257 GLU A C 14
ATOM 24033 O O . GLU A 1 79 ? 2.789 6.899 -10.922 1.00 0.00 257 GLU A O 14
ATOM 24045 N N . LYS A 1 80 ? 1.938 4.908 -10.313 1.00 0.00 258 LYS A N 14
ATOM 24046 C CA . LYS A 1 80 ? 1.390 4.615 -11.632 1.00 0.00 258 LYS A CA 14
ATOM 24047 C C . LYS A 1 80 ? 0.073 3.854 -11.518 1.00 0.00 258 LYS A C 14
ATOM 24048 O O . LYS A 1 80 ? -0.084 2.991 -10.654 1.00 0.00 258 LYS A O 14
ATOM 24067 N N . VAL A 1 81 ? -0.871 4.180 -12.396 1.00 0.00 259 VAL A N 14
ATOM 24068 C CA . VAL A 1 81 ? -2.174 3.525 -12.395 1.00 0.00 259 VAL A CA 14
ATOM 24069 C C . VAL A 1 81 ? -2.446 2.839 -13.729 1.00 0.00 259 VAL A C 14
ATOM 24070 O O . VAL A 1 81 ? -2.280 3.437 -14.792 1.00 0.00 259 VAL A O 14
ATOM 24083 N N . LYS A 1 82 ? -2.865 1.580 -13.666 1.00 0.00 260 LYS A N 14
ATOM 24084 C CA . LYS A 1 82 ? -3.162 0.811 -14.868 1.00 0.00 260 LYS A CA 14
ATOM 24085 C C . LYS A 1 82 ? -4.564 1.123 -15.381 1.00 0.00 260 LYS A C 14
ATOM 24086 O O . LYS A 1 82 ? -5.481 1.371 -14.598 1.00 0.00 260 LYS A O 14
ATOM 24105 N N . GLY A 1 83 ? -4.725 1.106 -16.701 1.00 0.00 261 GLY A N 14
ATOM 24106 C CA . GLY A 1 83 ? -6.019 1.387 -17.294 1.00 0.00 261 GLY A CA 14
ATOM 24107 C C . GLY A 1 83 ? -7.152 0.678 -16.578 1.00 0.00 261 GLY A C 14
ATOM 24108 O O . GLY A 1 83 ? -7.970 1.313 -15.914 1.00 0.00 261 GLY A O 14
ATOM 24112 N N . ASN A 1 84 ? -7.200 -0.643 -16.714 1.00 0.00 262 ASN A N 14
ATOM 24113 C CA . ASN A 1 84 ? -8.243 -1.439 -16.077 1.00 0.00 262 ASN A CA 14
ATOM 24114 C C . ASN A 1 84 ? -7.872 -1.765 -14.633 1.00 0.00 262 ASN A C 14
ATOM 24115 O O . ASN A 1 84 ? -8.117 -2.870 -14.152 1.00 0.00 262 ASN A O 14
ATOM 24126 N N . GLY A 1 85 ? -7.280 -0.792 -13.946 1.00 0.00 263 GLY A N 14
ATOM 24127 C CA . GLY A 1 85 ? -6.886 -0.995 -12.564 1.00 0.00 263 GLY A CA 14
ATOM 24128 C C . GLY A 1 85 ? -6.338 -2.386 -12.315 1.00 0.00 263 GLY A C 14
ATOM 24129 O O . GLY A 1 85 ? -6.543 -2.959 -11.246 1.00 0.00 263 GLY A O 14
ATOM 24133 N N . GLY A 1 86 ? -5.639 -2.932 -13.307 1.00 0.00 264 GLY A N 14
ATOM 24134 C CA . GLY A 1 86 ? -5.073 -4.261 -13.171 1.00 0.00 264 GLY A CA 14
ATOM 24135 C C . GLY A 1 86 ? -3.971 -4.318 -12.132 1.00 0.00 264 GLY A C 14
ATOM 24136 O O . GLY A 1 86 ? -4.012 -5.141 -11.217 1.00 0.00 264 GLY A O 14
ATOM 24140 N N . VAL A 1 87 ? -2.980 -3.443 -12.273 1.00 0.00 265 VAL A N 14
ATOM 24141 C CA . VAL A 1 87 ? -1.861 -3.397 -11.339 1.00 0.00 265 VAL A CA 14
ATOM 24142 C C . VAL A 1 87 ? -1.589 -1.970 -10.877 1.00 0.00 265 VAL A C 14
ATOM 24143 O O . VAL A 1 87 ? -1.720 -1.020 -11.649 1.00 0.00 265 VAL A O 14
ATOM 24156 N N . VAL A 1 88 ? -1.210 -1.826 -9.611 1.00 0.00 266 VAL A N 14
ATOM 24157 C CA . VAL A 1 88 ? -0.917 -0.515 -9.045 1.00 0.00 266 VAL A CA 14
ATOM 24158 C C . VAL A 1 88 ? 0.461 -0.493 -8.393 1.00 0.00 266 VAL A C 14
ATOM 24159 O O . VAL A 1 88 ? 0.864 -1.453 -7.736 1.00 0.00 266 VAL A O 14
ATOM 24172 N N . SER A 1 89 ? 1.179 0.610 -8.578 1.00 0.00 267 SER A N 14
ATOM 24173 C CA . SER A 1 89 ? 2.515 0.757 -8.010 1.00 0.00 267 SER A CA 14
ATOM 24174 C C . SER A 1 89 ? 2.471 1.573 -6.722 1.00 0.00 267 SER A C 14
ATOM 24175 O O . SER A 1 89 ? 1.712 2.537 -6.610 1.00 0.00 267 SER A O 14
ATOM 24183 N N . LEU A 1 90 ? 3.289 1.181 -5.753 1.00 0.00 268 LEU A N 14
ATOM 24184 C CA . LEU A 1 90 ? 3.346 1.875 -4.471 1.00 0.00 268 LEU A CA 14
ATOM 24185 C C . LEU A 1 90 ? 4.766 2.340 -4.165 1.00 0.00 268 LEU A C 14
ATOM 24186 O O . LEU A 1 90 ? 5.736 1.653 -4.484 1.00 0.00 268 LEU A O 14
ATOM 24202 N N . SER A 1 91 ? 4.879 3.509 -3.544 1.00 0.00 269 SER A N 14
ATOM 24203 C CA . SER A 1 91 ? 6.181 4.067 -3.196 1.00 0.00 269 SER A CA 14
ATOM 24204 C C . SER A 1 91 ? 6.123 4.785 -1.851 1.00 0.00 269 SER A C 14
ATOM 24205 O O . SER A 1 91 ? 5.072 5.279 -1.443 1.00 0.00 269 SER A O 14
ATOM 24213 N N . VAL A 1 92 ? 7.261 4.838 -1.166 1.00 0.00 270 VAL A N 14
ATOM 24214 C CA . VAL A 1 92 ? 7.341 5.495 0.133 1.00 0.00 270 VAL A CA 14
ATOM 24215 C C . VAL A 1 92 ? 7.434 7.009 -0.023 1.00 0.00 270 VAL A C 14
ATOM 24216 O O . VAL A 1 92 ? 8.100 7.511 -0.927 1.00 0.00 270 VAL A O 14
ATOM 24229 N N . GLY A 1 93 ? 6.762 7.733 0.867 1.00 0.00 271 GLY A N 14
ATOM 24230 C CA . GLY A 1 93 ? 6.782 9.183 0.812 1.00 0.00 271 GLY A CA 14
ATOM 24231 C C . GLY A 1 93 ? 5.969 9.817 1.924 1.00 0.00 271 GLY A C 14
ATOM 24232 O O . GLY A 1 93 ? 4.759 9.606 2.016 1.00 0.00 271 GLY A O 14
ATOM 24236 N N . HIS A 1 94 ? 6.635 10.594 2.772 1.00 0.00 272 HIS A N 14
ATOM 24237 C CA . HIS A 1 94 ? 5.967 11.260 3.884 1.00 0.00 272 HIS A CA 14
ATOM 24238 C C . HIS A 1 94 ? 5.828 12.756 3.618 1.00 0.00 272 HIS A C 14
ATOM 24239 O O . HIS A 1 94 ? 6.528 13.571 4.218 1.00 0.00 272 HIS A O 14
ATOM 24254 N N . SER A 1 95 ? 4.920 13.109 2.713 1.00 0.00 273 SER A N 14
ATOM 24255 C CA . SER A 1 95 ? 4.693 14.506 2.364 1.00 0.00 273 SER A CA 14
ATOM 24256 C C . SER A 1 95 ? 3.695 15.150 3.322 1.00 0.00 273 SER A C 14
ATOM 24257 O O . SER A 1 95 ? 2.776 14.494 3.810 1.00 0.00 273 SER A O 14
ATOM 24265 N N . GLU A 1 96 ? 3.885 16.439 3.586 1.00 0.00 274 GLU A N 14
ATOM 24266 C CA . GLU A 1 96 ? 3.003 17.172 4.486 1.00 0.00 274 GLU A CA 14
ATOM 24267 C C . GLU A 1 96 ? 1.563 17.139 3.983 1.00 0.00 274 GLU A C 14
ATOM 24268 O O . GLU A 1 96 ? 1.177 17.925 3.117 1.00 0.00 274 GLU A O 14
ATOM 24280 N N . VAL A 1 97 ? 0.772 16.222 4.531 1.00 0.00 275 VAL A N 14
ATOM 24281 C CA . VAL A 1 97 ? -0.626 16.086 4.140 1.00 0.00 275 VAL A CA 14
ATOM 24282 C C . VAL A 1 97 ? -1.557 16.406 5.304 1.00 0.00 275 VAL A C 14
ATOM 24283 O O . VAL A 1 97 ? -2.778 16.426 5.149 1.00 0.00 275 VAL A O 14
ATOM 24296 N N . SER A 1 98 ? -0.971 16.656 6.471 1.00 0.00 276 SER A N 14
ATOM 24297 C CA . SER A 1 98 ? -1.748 16.972 7.664 1.00 0.00 276 SER A CA 14
ATOM 24298 C C . SER A 1 98 ? -1.937 18.480 7.805 1.00 0.00 276 SER A C 14
ATOM 24299 O O . SER A 1 98 ? -1.040 19.263 7.492 1.00 0.00 276 SER A O 14
ATOM 24307 N N . THR A 1 99 ? -3.113 18.881 8.280 1.00 0.00 277 THR A N 14
ATOM 24308 C CA . THR A 1 99 ? -3.422 20.293 8.462 1.00 0.00 277 THR A CA 14
ATOM 24309 C C . THR A 1 99 ? -2.659 21.156 7.463 1.00 0.00 277 THR A C 14
ATOM 24310 O O . THR A 1 99 ? -2.163 22.229 7.807 1.00 0.00 277 THR A O 14
ATOM 24321 N N . ALA A 1 100 ? -2.570 20.682 6.225 1.00 0.00 278 ALA A N 14
ATOM 24322 C CA . ALA A 1 100 ? -1.870 21.412 5.176 1.00 0.00 278 ALA A CA 14
ATOM 24323 C C . ALA A 1 100 ? -2.849 21.968 4.147 1.00 0.00 278 ALA A C 14
ATOM 24324 O O . ALA A 1 100 ? -3.283 21.256 3.242 1.00 0.00 278 ALA A O 14
ATOM 24331 N N . ILE A 1 101 ? -3.192 23.243 4.294 1.00 0.00 279 ILE A N 14
ATOM 24332 C CA . ILE A 1 101 ? -4.120 23.894 3.377 1.00 0.00 279 ILE A CA 14
ATOM 24333 C C . ILE A 1 101 ? -3.510 24.035 1.986 1.00 0.00 279 ILE A C 14
ATOM 24334 O O . ILE A 1 101 ? -2.290 24.076 1.834 1.00 0.00 279 ILE A O 14
ATOM 24350 N N . ALA A 1 102 ? -4.368 24.112 0.975 1.00 0.00 280 ALA A N 14
ATOM 24351 C CA . ALA A 1 102 ? -3.915 24.253 -0.403 1.00 0.00 280 ALA A CA 14
ATOM 24352 C C . ALA A 1 102 ? -3.664 25.716 -0.752 1.00 0.00 280 ALA A C 14
ATOM 24353 O O . ALA A 1 102 ? -3.796 26.122 -1.907 1.00 0.00 280 ALA A O 14
ATOM 24360 N N . THR A 1 103 ? -3.303 26.506 0.255 1.00 0.00 281 THR A N 14
ATOM 24361 C CA . THR A 1 103 ? -3.036 27.925 0.055 1.00 0.00 281 THR A CA 14
ATOM 24362 C C . THR A 1 103 ? -1.575 28.164 -0.307 1.00 0.00 281 THR A C 14
ATOM 24363 O O . THR A 1 103 ? -0.698 27.386 0.069 1.00 0.00 281 THR A O 14
ATOM 24374 N N . GLU A 1 104 ? -1.320 29.245 -1.037 1.00 0.00 282 GLU A N 14
ATOM 24375 C CA . GLU A 1 104 ? 0.037 29.585 -1.449 1.00 0.00 282 GLU A CA 14
ATOM 24376 C C . GLU A 1 104 ? 0.097 31.005 -2.006 1.00 0.00 282 GLU A C 14
ATOM 24377 O O . GLU A 1 104 ? -0.760 31.410 -2.791 1.00 0.00 282 GLU A O 14
ATOM 24389 N N . GLN A 1 105 ? 1.114 31.753 -1.594 1.00 0.00 283 GLN A N 14
ATOM 24390 C CA . GLN A 1 105 ? 1.285 33.128 -2.050 1.00 0.00 283 GLN A CA 14
ATOM 24391 C C . GLN A 1 105 ? 1.756 33.165 -3.500 1.00 0.00 283 GLN A C 14
ATOM 24392 O O . GLN A 1 105 ? 2.569 32.341 -3.919 1.00 0.00 283 GLN A O 14
ATOM 24406 N N . GLN A 1 106 ? 1.240 34.125 -4.260 1.00 0.00 284 GLN A N 14
ATOM 24407 C CA . GLN A 1 106 ? 1.607 34.268 -5.664 1.00 0.00 284 GLN A CA 14
ATOM 24408 C C . GLN A 1 106 ? 3.123 34.270 -5.833 1.00 0.00 284 GLN A C 14
ATOM 24409 O O . GLN A 1 106 ? 3.831 35.021 -5.162 1.00 0.00 284 GLN A O 14
ATOM 24423 N N . SER A 1 107 ? 3.614 33.423 -6.732 1.00 0.00 285 SER A N 14
ATOM 24424 C CA . SER A 1 107 ? 5.047 33.324 -6.985 1.00 0.00 285 SER A CA 14
ATOM 24425 C C . SER A 1 107 ? 5.380 33.774 -8.405 1.00 0.00 285 SER A C 14
ATOM 24426 O O . SER A 1 107 ? 5.278 32.996 -9.354 1.00 0.00 285 SER A O 14
ATOM 24434 N N . TRP A 1 108 ? 5.778 35.033 -8.541 1.00 0.00 286 TRP A N 14
ATOM 24435 C CA . TRP A 1 108 ? 6.126 35.588 -9.844 1.00 0.00 286 TRP A CA 14
ATOM 24436 C C . TRP A 1 108 ? 7.617 35.433 -10.121 1.00 0.00 286 TRP A C 14
ATOM 24437 O O . TRP A 1 108 ? 8.453 35.854 -9.322 1.00 0.00 286 TRP A O 14
ATOM 24458 N N . ASN A 1 109 ? 7.944 34.827 -11.258 1.00 0.00 287 ASN A N 14
ATOM 24459 C CA . ASN A 1 109 ? 9.336 34.617 -11.639 1.00 0.00 287 ASN A CA 14
ATOM 24460 C C . ASN A 1 109 ? 9.538 34.882 -13.128 1.00 0.00 287 ASN A C 14
ATOM 24461 O O . ASN A 1 109 ? 9.139 34.079 -13.973 1.00 0.00 287 ASN A O 14
ATOM 24472 N N . LEU A 1 110 ? 10.160 36.013 -13.442 1.00 0.00 288 LEU A N 14
ATOM 24473 C CA . LEU A 1 110 ? 10.417 36.385 -14.830 1.00 0.00 288 LEU A CA 14
ATOM 24474 C C . LEU A 1 110 ? 11.741 35.802 -15.314 1.00 0.00 288 LEU A C 14
ATOM 24475 O O . LEU A 1 110 ? 12.660 35.586 -14.525 1.00 0.00 288 LEU A O 14
ATOM 24491 N N . ASN A 1 111 ? 11.830 35.552 -16.616 1.00 0.00 289 ASN A N 14
ATOM 24492 C CA . ASN A 1 111 ? 13.042 34.996 -17.206 1.00 0.00 289 ASN A CA 14
ATOM 24493 C C . ASN A 1 111 ? 13.638 35.955 -18.231 1.00 0.00 289 ASN A C 14
ATOM 24494 O O . ASN A 1 111 ? 12.938 36.447 -19.115 1.00 0.00 289 ASN A O 14
ATOM 24505 N N . ASN A 1 112 ? 14.935 36.216 -18.106 1.00 0.00 290 ASN A N 14
ATOM 24506 C CA . ASN A 1 112 ? 15.626 37.117 -19.022 1.00 0.00 290 ASN A CA 14
ATOM 24507 C C . ASN A 1 112 ? 16.269 36.340 -20.167 1.00 0.00 290 ASN A C 14
ATOM 24508 O O . ASN A 1 112 ? 17.434 35.949 -20.089 1.00 0.00 290 ASN A O 14
ATOM 24519 N N . LEU A 1 113 ? 15.502 36.121 -21.230 1.00 0.00 291 LEU A N 14
ATOM 24520 C CA . LEU A 1 113 ? 15.996 35.392 -22.393 1.00 0.00 291 LEU A CA 14
ATOM 24521 C C . LEU A 1 113 ? 17.335 35.954 -22.860 1.00 0.00 291 LEU A C 14
ATOM 24522 O O . LEU A 1 113 ? 17.803 36.973 -22.351 1.00 0.00 291 LEU A O 14
ATOM 24538 N N . SER A 1 114 ? 17.945 35.286 -23.833 1.00 0.00 292 SER A N 14
ATOM 24539 C CA . SER A 1 114 ? 19.231 35.718 -24.368 1.00 0.00 292 SER A CA 14
ATOM 24540 C C . SER A 1 114 ? 19.426 35.206 -25.792 1.00 0.00 292 SER A C 14
ATOM 24541 O O . SER A 1 114 ? 19.103 34.060 -26.101 1.00 0.00 292 SER A O 14
ATOM 24549 N N . GLY A 1 115 ? 19.958 36.065 -26.656 1.00 0.00 293 GLY A N 14
ATOM 24550 C CA . GLY A 1 115 ? 20.188 35.683 -28.037 1.00 0.00 293 GLY A CA 14
ATOM 24551 C C . GLY A 1 115 ? 20.219 36.876 -28.971 1.00 0.00 293 GLY A C 14
ATOM 24552 O O . GLY A 1 115 ? 20.071 38.024 -28.552 1.00 0.00 293 GLY A O 14
ATOM 24556 N N . PRO A 1 116 ? 20.417 36.610 -30.271 1.00 0.00 294 PRO A N 14
ATOM 24557 C CA . PRO A 1 116 ? 20.472 37.658 -31.294 1.00 0.00 294 PRO A CA 14
ATOM 24558 C C . PRO A 1 116 ? 19.114 38.307 -31.533 1.00 0.00 294 PRO A C 14
ATOM 24559 O O . PRO A 1 116 ? 19.025 39.389 -32.115 1.00 0.00 294 PRO A O 14
ATOM 24570 N N . SER A 1 117 ? 18.056 37.641 -31.080 1.00 0.00 295 SER A N 14
ATOM 24571 C CA . SER A 1 117 ? 16.701 38.152 -31.248 1.00 0.00 295 SER A CA 14
ATOM 24572 C C . SER A 1 117 ? 16.617 39.617 -30.831 1.00 0.00 295 SER A C 14
ATOM 24573 O O . SER A 1 117 ? 17.260 40.038 -29.869 1.00 0.00 295 SER A O 14
ATOM 24581 N N . SER A 1 118 ? 15.820 40.390 -31.562 1.00 0.00 296 SER A N 14
ATOM 24582 C CA . SER A 1 118 ? 15.654 41.809 -31.271 1.00 0.00 296 SER A CA 14
ATOM 24583 C C . SER A 1 118 ? 14.541 42.028 -30.250 1.00 0.00 296 SER A C 14
ATOM 24584 O O . SER A 1 118 ? 13.732 42.944 -30.385 1.00 0.00 296 SER A O 14
ATOM 24592 N N . GLY A 1 119 ? 14.509 41.178 -29.228 1.00 0.00 297 GLY A N 14
ATOM 24593 C CA . GLY A 1 119 ? 13.492 41.294 -28.199 1.00 0.00 297 GLY A CA 14
ATOM 24594 C C . GLY A 1 119 ? 13.888 42.258 -27.099 1.00 0.00 297 GLY A C 14
ATOM 24595 O O . GLY A 1 119 ? 13.071 43.056 -26.639 1.00 0.00 297 GLY A O 14
ATOM 24599 N N . GLY A 1 1 ? -24.198 26.200 6.419 1.00 0.00 179 GLY A N 15
ATOM 24600 C CA . GLY A 1 1 ? -25.255 26.428 7.387 1.00 0.00 179 GLY A CA 15
ATOM 24601 C C . GLY A 1 1 ? -26.604 26.646 6.732 1.00 0.00 179 GLY A C 15
ATOM 24602 O O . GLY A 1 1 ? -27.236 27.684 6.926 1.00 0.00 179 GLY A O 15
ATOM 24606 N N . SER A 1 2 ? -27.046 25.664 5.951 1.00 0.00 180 SER A N 15
ATOM 24607 C CA . SER A 1 2 ? -28.327 25.756 5.261 1.00 0.00 180 SER A CA 15
ATOM 24608 C C . SER A 1 2 ? -28.302 26.866 4.215 1.00 0.00 180 SER A C 15
ATOM 24609 O O . SER A 1 2 ? -29.203 27.704 4.162 1.00 0.00 180 SER A O 15
ATOM 24617 N N . SER A 1 3 ? -27.264 26.866 3.384 1.00 0.00 181 SER A N 15
ATOM 24618 C CA . SER A 1 3 ? -27.119 27.875 2.342 1.00 0.00 181 SER A CA 15
ATOM 24619 C C . SER A 1 3 ? -26.980 27.222 0.970 1.00 0.00 181 SER A C 15
ATOM 24620 O O . SER A 1 3 ? -27.590 27.662 -0.004 1.00 0.00 181 SER A O 15
ATOM 24628 N N . GLY A 1 4 ? -26.171 26.169 0.901 1.00 0.00 182 GLY A N 15
ATOM 24629 C CA . GLY A 1 4 ? -25.965 25.472 -0.355 1.00 0.00 182 GLY A CA 15
ATOM 24630 C C . GLY A 1 4 ? -26.752 24.180 -0.437 1.00 0.00 182 GLY A C 15
ATOM 24631 O O . GLY A 1 4 ? -27.373 23.760 0.540 1.00 0.00 182 GLY A O 15
ATOM 24635 N N . SER A 1 5 ? -26.728 23.547 -1.605 1.00 0.00 183 SER A N 15
ATOM 24636 C CA . SER A 1 5 ? -27.450 22.297 -1.813 1.00 0.00 183 SER A CA 15
ATOM 24637 C C . SER A 1 5 ? -26.811 21.162 -1.018 1.00 0.00 183 SER A C 15
ATOM 24638 O O . SER A 1 5 ? -25.594 21.126 -0.836 1.00 0.00 183 SER A O 15
ATOM 24646 N N . SER A 1 6 ? -27.641 20.237 -0.547 1.00 0.00 184 SER A N 15
ATOM 24647 C CA . SER A 1 6 ? -27.159 19.103 0.232 1.00 0.00 184 SER A CA 15
ATOM 24648 C C . SER A 1 6 ? -26.154 18.281 -0.570 1.00 0.00 184 SER A C 15
ATOM 24649 O O . SER A 1 6 ? -25.045 18.015 -0.110 1.00 0.00 184 SER A O 15
ATOM 24657 N N . GLY A 1 7 ? -26.552 17.882 -1.775 1.00 0.00 185 GLY A N 15
ATOM 24658 C CA . GLY A 1 7 ? -25.676 17.095 -2.622 1.00 0.00 185 GLY A CA 15
ATOM 24659 C C . GLY A 1 7 ? -25.343 17.798 -3.923 1.00 0.00 185 GLY A C 15
ATOM 24660 O O . GLY A 1 7 ? -26.227 18.330 -4.595 1.00 0.00 185 GLY A O 15
ATOM 24664 N N . LYS A 1 8 ? -24.063 17.803 -4.280 1.00 0.00 186 LYS A N 15
ATOM 24665 C CA . LYS A 1 8 ? -23.613 18.447 -5.509 1.00 0.00 186 LYS A CA 15
ATOM 24666 C C . LYS A 1 8 ? -23.652 17.470 -6.680 1.00 0.00 186 LYS A C 15
ATOM 24667 O O . LYS A 1 8 ? -24.222 17.766 -7.729 1.00 0.00 186 LYS A O 15
ATOM 24686 N N . ASN A 1 9 ? -23.042 16.304 -6.492 1.00 0.00 187 ASN A N 15
ATOM 24687 C CA . ASN A 1 9 ? -23.007 15.283 -7.533 1.00 0.00 187 ASN A CA 15
ATOM 24688 C C . ASN A 1 9 ? -23.777 14.038 -7.100 1.00 0.00 187 ASN A C 15
ATOM 24689 O O . ASN A 1 9 ? -23.478 13.439 -6.068 1.00 0.00 187 ASN A O 15
ATOM 24700 N N . VAL A 1 10 ? -24.769 13.655 -7.898 1.00 0.00 188 VAL A N 15
ATOM 24701 C CA . VAL A 1 10 ? -25.580 12.481 -7.599 1.00 0.00 188 VAL A CA 15
ATOM 24702 C C . VAL A 1 10 ? -24.708 11.246 -7.406 1.00 0.00 188 VAL A C 15
ATOM 24703 O O . VAL A 1 10 ? -25.138 10.257 -6.812 1.00 0.00 188 VAL A O 15
ATOM 24716 N N . ASN A 1 11 ? -23.481 11.309 -7.911 1.00 0.00 189 ASN A N 15
ATOM 24717 C CA . ASN A 1 11 ? -22.547 10.195 -7.794 1.00 0.00 189 ASN A CA 15
ATOM 24718 C C . ASN A 1 11 ? -21.152 10.602 -8.258 1.00 0.00 189 ASN A C 15
ATOM 24719 O O . ASN A 1 11 ? -20.989 11.181 -9.332 1.00 0.00 189 ASN A O 15
ATOM 24730 N N . ARG A 1 12 ? -20.150 10.296 -7.440 1.00 0.00 190 ARG A N 15
ATOM 24731 C CA . ARG A 1 12 ? -18.769 10.631 -7.766 1.00 0.00 190 ARG A CA 15
ATOM 24732 C C . ARG A 1 12 ? -18.100 9.494 -8.533 1.00 0.00 190 ARG A C 15
ATOM 24733 O O . ARG A 1 12 ? -18.254 8.323 -8.186 1.00 0.00 190 ARG A O 15
ATOM 24754 N N . VAL A 1 13 ? -17.358 9.848 -9.577 1.00 0.00 191 VAL A N 15
ATOM 24755 C CA . VAL A 1 13 ? -16.665 8.857 -10.392 1.00 0.00 191 VAL A CA 15
ATOM 24756 C C . VAL A 1 13 ? -15.155 8.945 -10.199 1.00 0.00 191 VAL A C 15
ATOM 24757 O O . VAL A 1 13 ? -14.431 9.411 -11.079 1.00 0.00 191 VAL A O 15
ATOM 24770 N N . LEU A 1 14 ? -14.686 8.494 -9.041 1.00 0.00 192 LEU A N 15
ATOM 24771 C CA . LEU A 1 14 ? -13.261 8.520 -8.730 1.00 0.00 192 LEU A CA 15
ATOM 24772 C C . LEU A 1 14 ? -12.694 7.106 -8.653 1.00 0.00 192 LEU A C 15
ATOM 24773 O O . LEU A 1 14 ? -11.720 6.854 -7.943 1.00 0.00 192 LEU A O 15
ATOM 24789 N N . SER A 1 15 ? -13.309 6.186 -9.390 1.00 0.00 193 SER A N 15
ATOM 24790 C CA . SER A 1 15 ? -12.866 4.797 -9.405 1.00 0.00 193 SER A CA 15
ATOM 24791 C C . SER A 1 15 ? -11.352 4.711 -9.570 1.00 0.00 193 SER A C 15
ATOM 24792 O O . SER A 1 15 ? -10.684 5.717 -9.802 1.00 0.00 193 SER A O 15
ATOM 24800 N N . ALA A 1 16 ? -10.818 3.499 -9.450 1.00 0.00 194 ALA A N 15
ATOM 24801 C CA . ALA A 1 16 ? -9.384 3.280 -9.588 1.00 0.00 194 ALA A CA 15
ATOM 24802 C C . ALA A 1 16 ? -8.852 3.917 -10.867 1.00 0.00 194 ALA A C 15
ATOM 24803 O O . ALA A 1 16 ? -7.746 4.456 -10.888 1.00 0.00 194 ALA A O 15
ATOM 24810 N N . GLU A 1 17 ? -9.646 3.851 -11.931 1.00 0.00 195 GLU A N 15
ATOM 24811 C CA . GLU A 1 17 ? -9.252 4.421 -13.214 1.00 0.00 195 GLU A CA 15
ATOM 24812 C C . GLU A 1 17 ? -9.224 5.945 -13.147 1.00 0.00 195 GLU A C 15
ATOM 24813 O O . GLU A 1 17 ? -8.409 6.591 -13.804 1.00 0.00 195 GLU A O 15
ATOM 24825 N N . ALA A 1 18 ? -10.122 6.513 -12.348 1.00 0.00 196 ALA A N 15
ATOM 24826 C CA . ALA A 1 18 ? -10.199 7.960 -12.193 1.00 0.00 196 ALA A CA 15
ATOM 24827 C C . ALA A 1 18 ? -9.042 8.485 -11.350 1.00 0.00 196 ALA A C 15
ATOM 24828 O O . ALA A 1 18 ? -8.605 9.624 -11.518 1.00 0.00 196 ALA A O 15
ATOM 24835 N N . LEU A 1 19 ? -8.549 7.648 -10.444 1.00 0.00 197 LEU A N 15
ATOM 24836 C CA . LEU A 1 19 ? -7.442 8.028 -9.573 1.00 0.00 197 LEU A CA 15
ATOM 24837 C C . LEU A 1 19 ? -6.232 8.467 -10.392 1.00 0.00 197 LEU A C 15
ATOM 24838 O O . LEU A 1 19 ? -6.017 7.990 -11.507 1.00 0.00 197 LEU A O 15
ATOM 24854 N N . LYS A 1 20 ? -5.442 9.376 -9.831 1.00 0.00 198 LYS A N 15
ATOM 24855 C CA . LYS A 1 20 ? -4.251 9.877 -10.506 1.00 0.00 198 LYS A CA 15
ATOM 24856 C C . LYS A 1 20 ? -2.997 9.577 -9.691 1.00 0.00 198 LYS A C 15
ATOM 24857 O O . LYS A 1 20 ? -3.025 9.523 -8.461 1.00 0.00 198 LYS A O 15
ATOM 24876 N N . PRO A 1 21 ? -1.869 9.380 -10.389 1.00 0.00 199 PRO A N 15
ATOM 24877 C CA . PRO A 1 21 ? -0.583 9.085 -9.750 1.00 0.00 199 PRO A CA 15
ATOM 24878 C C . PRO A 1 21 ? -0.022 10.285 -8.996 1.00 0.00 199 PRO A C 15
ATOM 24879 O O . PRO A 1 21 ? 0.281 11.318 -9.591 1.00 0.00 199 PRO A O 15
ATOM 24890 N N . GLY A 1 22 ? 0.115 10.142 -7.681 1.00 0.00 200 GLY A N 15
ATOM 24891 C CA . GLY A 1 22 ? 0.640 11.222 -6.867 1.00 0.00 200 GLY A CA 15
ATOM 24892 C C . GLY A 1 22 ? -0.127 11.398 -5.572 1.00 0.00 200 GLY A C 15
ATOM 24893 O O . GLY A 1 22 ? 0.293 12.147 -4.690 1.00 0.00 200 GLY A O 15
ATOM 24897 N N . MET A 1 23 ? -1.257 10.708 -5.457 1.00 0.00 201 MET A N 15
ATOM 24898 C CA . MET A 1 23 ? -2.085 10.793 -4.259 1.00 0.00 201 MET A CA 15
ATOM 24899 C C . MET A 1 23 ? -1.519 9.920 -3.143 1.00 0.00 201 MET A C 15
ATOM 24900 O O . MET A 1 23 ? -1.039 8.813 -3.391 1.00 0.00 201 MET A O 15
ATOM 24914 N N . LEU A 1 24 ? -1.576 10.425 -1.916 1.00 0.00 202 LEU A N 15
ATOM 24915 C CA . LEU A 1 24 ? -1.068 9.692 -0.762 1.00 0.00 202 LEU A CA 15
ATOM 24916 C C . LEU A 1 24 ? -2.186 8.909 -0.079 1.00 0.00 202 LEU A C 15
ATOM 24917 O O . LEU A 1 24 ? -3.188 9.483 0.349 1.00 0.00 202 LEU A O 15
ATOM 24933 N N . LEU A 1 25 ? -2.006 7.597 0.022 1.00 0.00 203 LEU A N 15
ATOM 24934 C CA . LEU A 1 25 ? -2.998 6.735 0.656 1.00 0.00 203 LEU A CA 15
ATOM 24935 C C . LEU A 1 25 ? -2.342 5.805 1.670 1.00 0.00 203 LEU A C 15
ATOM 24936 O O . LEU A 1 25 ? -1.409 5.070 1.344 1.00 0.00 203 LEU A O 15
ATOM 24952 N N . THR A 1 26 ? -2.837 5.839 2.904 1.00 0.00 204 THR A N 15
ATOM 24953 C CA . THR A 1 26 ? -2.300 4.998 3.966 1.00 0.00 204 THR A CA 15
ATOM 24954 C C . THR A 1 26 ? -3.063 3.682 4.064 1.00 0.00 204 THR A C 15
ATOM 24955 O O . THR A 1 26 ? -4.266 3.668 4.319 1.00 0.00 204 THR A O 15
ATOM 24966 N N . GLY A 1 27 ? -2.354 2.575 3.862 1.00 0.00 205 GLY A N 15
ATOM 24967 C CA . GLY A 1 27 ? -2.981 1.269 3.933 1.00 0.00 205 GLY A CA 15
ATOM 24968 C C . GLY A 1 27 ? -2.282 0.342 4.907 1.00 0.00 205 GLY A C 15
ATOM 24969 O O . GLY A 1 27 ? -1.281 0.713 5.520 1.00 0.00 205 GLY A O 15
ATOM 24973 N N . THR A 1 28 ? -2.812 -0.869 5.053 1.00 0.00 206 THR A N 15
ATOM 24974 C CA . THR A 1 28 ? -2.234 -1.851 5.963 1.00 0.00 206 THR A CA 15
ATOM 24975 C C . THR A 1 28 ? -1.768 -3.091 5.209 1.00 0.00 206 THR A C 15
ATOM 24976 O O . THR A 1 28 ? -2.439 -3.559 4.288 1.00 0.00 206 THR A O 15
ATOM 24987 N N . VAL A 1 29 ? -0.616 -3.621 5.605 1.00 0.00 207 VAL A N 15
ATOM 24988 C CA . VAL A 1 29 ? -0.061 -4.809 4.968 1.00 0.00 207 VAL A CA 15
ATOM 24989 C C . VAL A 1 29 ? -1.002 -6.000 5.111 1.00 0.00 207 VAL A C 15
ATOM 24990 O O . VAL A 1 29 ? -1.534 -6.257 6.191 1.00 0.00 207 VAL A O 15
ATOM 25003 N N . SER A 1 30 ? -1.203 -6.724 4.014 1.00 0.00 208 SER A N 15
ATOM 25004 C CA . SER A 1 30 ? -2.083 -7.886 4.017 1.00 0.00 208 SER A CA 15
ATOM 25005 C C . SER A 1 30 ? -1.280 -9.176 3.875 1.00 0.00 208 SER A C 15
ATOM 25006 O O . SER A 1 30 ? -1.642 -10.210 4.435 1.00 0.00 208 SER A O 15
ATOM 25014 N N . SER A 1 31 ? -0.187 -9.105 3.121 1.00 0.00 209 SER A N 15
ATOM 25015 C CA . SER A 1 31 ? 0.666 -10.267 2.902 1.00 0.00 209 SER A CA 15
ATOM 25016 C C . SER A 1 31 ? 2.079 -9.838 2.516 1.00 0.00 209 SER A C 15
ATOM 25017 O O . SER A 1 31 ? 2.288 -8.737 2.004 1.00 0.00 209 SER A O 15
ATOM 25025 N N . LEU A 1 32 ? 3.045 -10.716 2.764 1.00 0.00 210 LEU A N 15
ATOM 25026 C CA . LEU A 1 32 ? 4.439 -10.430 2.443 1.00 0.00 210 LEU A CA 15
ATOM 25027 C C . LEU A 1 32 ? 4.946 -11.358 1.343 1.00 0.00 210 LEU A C 15
ATOM 25028 O O . LEU A 1 32 ? 4.667 -12.556 1.353 1.00 0.00 210 LEU A O 15
ATOM 25044 N N . GLU A 1 33 ? 5.693 -10.795 0.399 1.00 0.00 211 GLU A N 15
ATOM 25045 C CA . GLU A 1 33 ? 6.240 -11.574 -0.706 1.00 0.00 211 GLU A CA 15
ATOM 25046 C C . GLU A 1 33 ? 7.752 -11.389 -0.806 1.00 0.00 211 GLU A C 15
ATOM 25047 O O . GLU A 1 33 ? 8.316 -10.470 -0.213 1.00 0.00 211 GLU A O 15
ATOM 25059 N N . ASP A 1 34 ? 8.401 -12.270 -1.559 1.00 0.00 212 ASP A N 15
ATOM 25060 C CA . ASP A 1 34 ? 9.847 -12.206 -1.737 1.00 0.00 212 ASP A CA 15
ATOM 25061 C C . ASP A 1 34 ? 10.220 -11.148 -2.772 1.00 0.00 212 ASP A C 15
ATOM 25062 O O . ASP A 1 34 ? 11.318 -10.593 -2.739 1.00 0.00 212 ASP A O 15
ATOM 25071 N N . HIS A 1 35 ? 9.298 -10.876 -3.691 1.00 0.00 213 HIS A N 15
ATOM 25072 C CA . HIS A 1 35 ? 9.531 -9.885 -4.736 1.00 0.00 213 HIS A CA 15
ATOM 25073 C C . HIS A 1 35 ? 8.997 -8.518 -4.317 1.00 0.00 213 HIS A C 15
ATOM 25074 O O . HIS A 1 35 ? 9.366 -7.495 -4.891 1.00 0.00 213 HIS A O 15
ATOM 25089 N N . GLY A 1 36 ? 8.125 -8.511 -3.314 1.00 0.00 214 GLY A N 15
ATOM 25090 C CA . GLY A 1 36 ? 7.554 -7.265 -2.837 1.00 0.00 214 GLY A CA 15
ATOM 25091 C C . GLY A 1 36 ? 6.626 -7.467 -1.655 1.00 0.00 214 GLY A C 15
ATOM 25092 O O . GLY A 1 36 ? 6.669 -8.505 -0.993 1.00 0.00 214 GLY A O 15
ATOM 25096 N N . TYR A 1 37 ? 5.787 -6.473 -1.386 1.00 0.00 215 TYR A N 15
ATOM 25097 C CA . TYR A 1 37 ? 4.848 -6.545 -0.273 1.00 0.00 215 TYR A CA 15
ATOM 25098 C C . TYR A 1 37 ? 3.456 -6.097 -0.705 1.00 0.00 215 TYR A C 15
ATOM 25099 O O . TYR A 1 37 ? 3.306 -5.136 -1.462 1.00 0.00 215 TYR A O 15
ATOM 25117 N N . LEU A 1 38 ? 2.438 -6.798 -0.219 1.00 0.00 216 LEU A N 15
ATOM 25118 C CA . LEU A 1 38 ? 1.056 -6.474 -0.553 1.00 0.00 216 LEU A CA 15
ATOM 25119 C C . LEU A 1 38 ? 0.490 -5.438 0.414 1.00 0.00 216 LEU A C 15
ATOM 25120 O O . LEU A 1 38 ? 0.599 -5.586 1.632 1.00 0.00 216 LEU A O 15
ATOM 25136 N N . VAL A 1 39 ? -0.116 -4.391 -0.136 1.00 0.00 217 VAL A N 15
ATOM 25137 C CA . VAL A 1 39 ? -0.701 -3.332 0.678 1.00 0.00 217 VAL A CA 15
ATOM 25138 C C . VAL A 1 39 ? -2.217 -3.294 0.521 1.00 0.00 217 VAL A C 15
ATOM 25139 O O . VAL A 1 39 ? -2.737 -3.312 -0.594 1.00 0.00 217 VAL A O 15
ATOM 25152 N N . ASP A 1 40 ? -2.921 -3.241 1.647 1.00 0.00 218 ASP A N 15
ATOM 25153 C CA . ASP A 1 40 ? -4.379 -3.198 1.636 1.00 0.00 218 ASP A CA 15
ATOM 25154 C C . ASP A 1 40 ? -4.879 -1.784 1.359 1.00 0.00 218 ASP A C 15
ATOM 25155 O O . ASP A 1 40 ? -4.384 -0.816 1.937 1.00 0.00 218 ASP A O 15
ATOM 25164 N N . ILE A 1 41 ? -5.862 -1.672 0.472 1.00 0.00 219 ILE A N 15
ATOM 25165 C CA . ILE A 1 41 ? -6.428 -0.376 0.119 1.00 0.00 219 ILE A CA 15
ATOM 25166 C C . ILE A 1 41 ? -7.940 -0.364 0.321 1.00 0.00 219 ILE A C 15
ATOM 25167 O O . ILE A 1 41 ? -8.549 0.695 0.463 1.00 0.00 219 ILE A O 15
ATOM 25183 N N . GLY A 1 42 ? -8.540 -1.551 0.334 1.00 0.00 220 GLY A N 15
ATOM 25184 C CA . GLY A 1 42 ? -9.975 -1.654 0.521 1.00 0.00 220 GLY A CA 15
ATOM 25185 C C . GLY A 1 42 ? -10.748 -1.343 -0.745 1.00 0.00 220 GLY A C 15
ATOM 25186 O O . GLY A 1 42 ? -11.705 -0.568 -0.722 1.00 0.00 220 GLY A O 15
ATOM 25190 N N . VAL A 1 43 ? -10.333 -1.945 -1.854 1.00 0.00 221 VAL A N 15
ATOM 25191 C CA . VAL A 1 43 ? -10.993 -1.727 -3.136 1.00 0.00 221 VAL A CA 15
ATOM 25192 C C . VAL A 1 43 ? -11.357 -3.051 -3.799 1.00 0.00 221 VAL A C 15
ATOM 25193 O O . VAL A 1 43 ? -10.555 -3.985 -3.826 1.00 0.00 221 VAL A O 15
ATOM 25206 N N . ASP A 1 44 ? -12.572 -3.125 -4.332 1.00 0.00 222 ASP A N 15
ATOM 25207 C CA . ASP A 1 44 ? -13.042 -4.334 -4.997 1.00 0.00 222 ASP A CA 15
ATOM 25208 C C . ASP A 1 44 ? -12.675 -4.319 -6.478 1.00 0.00 222 ASP A C 15
ATOM 25209 O O . ASP A 1 44 ? -13.259 -3.575 -7.265 1.00 0.00 222 ASP A O 15
ATOM 25218 N N . GLY A 1 45 ? -11.701 -5.144 -6.850 1.00 0.00 223 GLY A N 15
ATOM 25219 C CA . GLY A 1 45 ? -11.272 -5.209 -8.234 1.00 0.00 223 GLY A CA 15
ATOM 25220 C C . GLY A 1 45 ? -10.034 -4.374 -8.497 1.00 0.00 223 GLY A C 15
ATOM 25221 O O . GLY A 1 45 ? -9.903 -3.759 -9.556 1.00 0.00 223 GLY A O 15
ATOM 25225 N N . THR A 1 46 ? -9.122 -4.350 -7.529 1.00 0.00 224 THR A N 15
ATOM 25226 C CA . THR A 1 46 ? -7.891 -3.582 -7.660 1.00 0.00 224 THR A CA 15
ATOM 25227 C C . THR A 1 46 ? -6.773 -4.189 -6.819 1.00 0.00 224 THR A C 15
ATOM 25228 O O . THR A 1 46 ? -6.928 -4.386 -5.613 1.00 0.00 224 THR A O 15
ATOM 25239 N N . ARG A 1 47 ? -5.648 -4.482 -7.462 1.00 0.00 225 ARG A N 15
ATOM 25240 C CA . ARG A 1 47 ? -4.504 -5.067 -6.772 1.00 0.00 225 ARG A CA 15
ATOM 25241 C C . ARG A 1 47 ? -3.324 -4.100 -6.760 1.00 0.00 225 ARG A C 15
ATOM 25242 O O . ARG A 1 47 ? -2.963 -3.532 -7.791 1.00 0.00 225 ARG A O 15
ATOM 25263 N N . ALA A 1 48 ? -2.726 -3.918 -5.587 1.00 0.00 226 ALA A N 15
ATOM 25264 C CA . ALA A 1 48 ? -1.586 -3.022 -5.441 1.00 0.00 226 ALA A CA 15
ATOM 25265 C C . ALA A 1 48 ? -0.347 -3.781 -4.980 1.00 0.00 226 ALA A C 15
ATOM 25266 O O . ALA A 1 48 ? -0.415 -4.606 -4.069 1.00 0.00 226 ALA A O 15
ATOM 25273 N N . PHE A 1 49 ? 0.785 -3.497 -5.616 1.00 0.00 227 PHE A N 15
ATOM 25274 C CA . PHE A 1 49 ? 2.041 -4.155 -5.272 1.00 0.00 227 PHE A CA 15
ATOM 25275 C C . PHE A 1 49 ? 3.135 -3.128 -4.995 1.00 0.00 227 PHE A C 15
ATOM 25276 O O . PHE A 1 49 ? 3.234 -2.109 -5.681 1.00 0.00 227 PHE A O 15
ATOM 25293 N N . LEU A 1 50 ? 3.954 -3.402 -3.987 1.00 0.00 228 LEU A N 15
ATOM 25294 C CA . LEU A 1 50 ? 5.042 -2.503 -3.618 1.00 0.00 228 LEU A CA 15
ATOM 25295 C C . LEU A 1 50 ? 6.397 -3.153 -3.876 1.00 0.00 228 LEU A C 15
ATOM 25296 O O . LEU A 1 50 ? 6.657 -4.286 -3.472 1.00 0.00 228 LEU A O 15
ATOM 25312 N N . PRO A 1 51 ? 7.284 -2.419 -4.565 1.00 0.00 229 PRO A N 15
ATOM 25313 C CA . PRO A 1 51 ? 8.629 -2.902 -4.890 1.00 0.00 229 PRO A CA 15
ATOM 25314 C C . PRO A 1 51 ? 9.522 -3.005 -3.658 1.00 0.00 229 PRO A C 15
ATOM 25315 O O .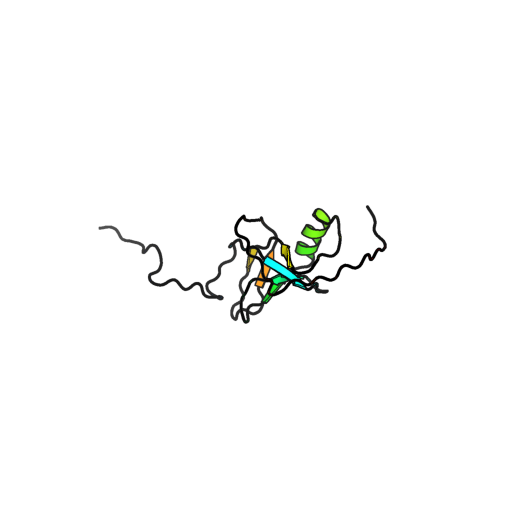 PRO A 1 51 ? 9.406 -2.208 -2.726 1.00 0.00 229 PRO A O 15
ATOM 25326 N N . LEU A 1 52 ? 10.414 -3.990 -3.660 1.00 0.00 230 LEU A N 15
ATOM 25327 C CA . LEU A 1 52 ? 11.328 -4.196 -2.542 1.00 0.00 230 LEU A CA 15
ATOM 25328 C C . LEU A 1 52 ? 12.242 -2.989 -2.356 1.00 0.00 230 LEU A C 15
ATOM 25329 O O . LEU A 1 52 ? 12.818 -2.792 -1.285 1.00 0.00 230 LEU A O 15
ATOM 25345 N N . LEU A 1 53 ? 12.369 -2.183 -3.404 1.00 0.00 231 LEU A N 15
ATOM 25346 C CA . LEU A 1 53 ? 13.211 -0.993 -3.357 1.00 0.00 231 LEU A CA 15
ATOM 25347 C C . LEU A 1 53 ? 12.697 -0.003 -2.317 1.00 0.00 231 LEU A C 15
ATOM 25348 O O . LEU A 1 53 ? 13.470 0.554 -1.537 1.00 0.00 231 LEU A O 15
ATOM 25364 N N . LYS A 1 54 ? 11.385 0.211 -2.309 1.00 0.00 232 LYS A N 15
ATOM 25365 C CA . LYS A 1 54 ? 10.765 1.131 -1.363 1.00 0.00 232 LYS A CA 15
ATOM 25366 C C . LYS A 1 54 ? 10.478 0.436 -0.036 1.00 0.00 232 LYS A C 15
ATOM 25367 O O . LYS A 1 54 ? 10.692 1.007 1.033 1.00 0.00 232 LYS A O 15
ATOM 25386 N N . ALA A 1 55 ? 9.996 -0.800 -0.113 1.00 0.00 233 ALA A N 15
ATOM 25387 C CA . ALA A 1 55 ? 9.683 -1.574 1.082 1.00 0.00 233 ALA A CA 15
ATOM 25388 C C . ALA A 1 55 ? 10.944 -1.876 1.885 1.00 0.00 233 ALA A C 15
ATOM 25389 O O . ALA A 1 55 ? 10.980 -1.676 3.099 1.00 0.00 233 ALA A O 15
ATOM 25396 N N . GLN A 1 56 ? 11.975 -2.360 1.199 1.00 0.00 234 GLN A N 15
ATOM 25397 C CA . GLN A 1 56 ? 13.237 -2.691 1.850 1.00 0.00 234 GLN A CA 15
ATOM 25398 C C . GLN A 1 56 ? 13.880 -1.448 2.456 1.00 0.00 234 GLN A C 15
ATOM 25399 O O . GLN A 1 56 ? 14.471 -1.506 3.533 1.00 0.00 234 GLN A O 15
ATOM 25413 N N . GLU A 1 57 ? 13.760 -0.324 1.755 1.00 0.00 235 GLU A N 15
ATOM 25414 C CA . GLU A 1 57 ? 14.331 0.933 2.224 1.00 0.00 235 GLU A CA 15
ATOM 25415 C C . GLU A 1 57 ? 13.636 1.404 3.499 1.00 0.00 235 GLU A C 15
ATOM 25416 O O . GLU A 1 57 ? 14.285 1.867 4.437 1.00 0.00 235 GLU A O 15
ATOM 25428 N N . TYR A 1 58 ? 12.314 1.283 3.523 1.00 0.00 236 TYR A N 15
ATOM 25429 C CA . TYR A 1 58 ? 11.530 1.699 4.680 1.00 0.00 236 TYR A CA 15
ATOM 25430 C C . TYR A 1 58 ? 11.712 0.725 5.840 1.00 0.00 236 TYR A C 15
ATOM 25431 O O . TYR A 1 58 ? 11.790 1.131 7.000 1.00 0.00 236 TYR A O 15
ATOM 25449 N N . ILE A 1 59 ? 11.778 -0.563 5.518 1.00 0.00 237 ILE A N 15
ATOM 25450 C CA . ILE A 1 59 ? 11.952 -1.595 6.532 1.00 0.00 237 ILE A CA 15
ATOM 25451 C C . ILE A 1 59 ? 13.346 -1.532 7.147 1.00 0.00 237 ILE A C 15
ATOM 25452 O O . ILE A 1 59 ? 13.510 -1.694 8.357 1.00 0.00 237 ILE A O 15
ATOM 25468 N N . ARG A 1 60 ? 14.348 -1.293 6.307 1.00 0.00 238 ARG A N 15
ATOM 25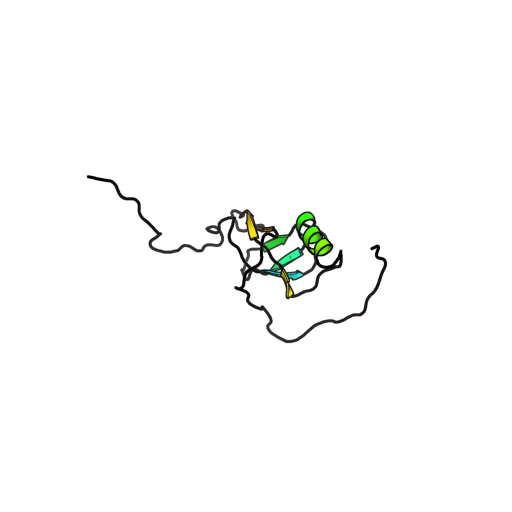469 C CA . ARG A 1 60 ? 15.728 -1.207 6.768 1.00 0.00 238 ARG A CA 15
ATOM 25470 C C . ARG A 1 60 ? 15.949 0.059 7.590 1.00 0.00 238 ARG A C 15
ATOM 25471 O O . ARG A 1 60 ? 16.716 0.059 8.552 1.00 0.00 238 ARG A O 15
ATOM 25492 N N . GLN A 1 61 ? 15.272 1.135 7.203 1.00 0.00 239 GLN A N 15
ATOM 25493 C CA . GLN A 1 61 ? 15.396 2.408 7.904 1.00 0.00 239 GLN A CA 15
ATOM 25494 C C . GLN A 1 61 ? 14.544 2.418 9.169 1.00 0.00 239 GLN A C 15
ATOM 25495 O O . GLN A 1 61 ? 14.966 2.923 10.210 1.00 0.00 239 GLN A O 15
ATOM 25509 N N . LYS A 1 62 ? 13.344 1.857 9.072 1.00 0.00 240 LYS A N 15
ATOM 25510 C CA . LYS A 1 62 ? 12.432 1.800 10.209 1.00 0.00 240 LYS A CA 15
ATOM 25511 C C . LYS A 1 62 ? 12.581 0.480 10.960 1.00 0.00 240 LYS A C 15
ATOM 25512 O O . LYS A 1 62 ? 12.830 0.466 12.165 1.00 0.00 240 LYS A O 15
ATOM 25531 N N . ASN A 1 63 ? 12.429 -0.626 10.240 1.00 0.00 241 ASN A N 15
ATOM 25532 C CA . ASN A 1 63 ? 12.548 -1.950 10.839 1.00 0.00 241 ASN A CA 15
ATOM 25533 C C . ASN A 1 63 ? 14.012 -2.360 10.967 1.00 0.00 241 ASN A C 15
ATOM 25534 O O . ASN A 1 63 ? 14.328 -3.541 11.112 1.00 0.00 241 ASN A O 15
ATOM 25545 N N . LYS A 1 64 ? 14.903 -1.376 10.912 1.00 0.00 242 LYS A N 15
ATOM 25546 C CA . LYS A 1 64 ? 16.334 -1.632 11.023 1.00 0.00 242 LYS A CA 15
ATOM 25547 C C . LYS A 1 64 ? 16.715 -2.920 10.300 1.00 0.00 242 LYS A C 15
ATOM 25548 O O . LYS A 1 64 ? 17.694 -3.575 10.653 1.00 0.00 242 LYS A O 15
ATOM 25567 N N . GLY A 1 65 ? 15.934 -3.276 9.285 1.00 0.00 243 GLY A N 15
ATOM 25568 C CA . GLY A 1 65 ? 16.207 -4.483 8.527 1.00 0.00 243 GLY A CA 15
ATOM 25569 C C . GLY A 1 65 ? 15.630 -5.722 9.183 1.00 0.00 243 GLY A C 15
ATOM 25570 O O . GLY A 1 65 ? 16.371 -6.586 9.653 1.00 0.00 243 GLY A O 15
ATOM 25574 N N . ALA A 1 66 ? 14.305 -5.809 9.218 1.00 0.00 244 ALA A N 15
ATOM 25575 C CA . ALA A 1 66 ? 13.629 -6.951 9.821 1.00 0.00 244 ALA A CA 15
ATOM 25576 C C . ALA A 1 66 ? 12.331 -7.272 9.088 1.00 0.00 244 ALA A C 15
ATOM 25577 O O . ALA A 1 66 ? 11.699 -6.389 8.508 1.00 0.00 244 ALA A O 15
ATOM 25584 N N . LYS A 1 67 ? 11.939 -8.541 9.118 1.00 0.00 245 LYS A N 15
ATOM 25585 C CA . LYS A 1 67 ? 10.715 -8.979 8.457 1.00 0.00 245 LYS A CA 15
ATOM 25586 C C . LYS A 1 67 ? 9.527 -8.127 8.891 1.00 0.00 245 LYS A C 15
ATOM 25587 O O . LYS A 1 67 ? 9.530 -7.547 9.978 1.00 0.00 245 LYS A O 15
ATOM 25606 N N . LEU A 1 68 ? 8.512 -8.056 8.037 1.00 0.00 246 LEU A N 15
ATOM 25607 C CA . LEU A 1 68 ? 7.315 -7.276 8.334 1.00 0.00 246 LEU A CA 15
ATOM 25608 C C . LEU A 1 68 ? 6.222 -8.160 8.927 1.00 0.00 246 LEU A C 15
ATOM 25609 O O . LEU A 1 68 ? 6.344 -9.385 8.952 1.00 0.00 246 LEU A O 15
ATOM 25625 N N . LYS A 1 69 ? 5.152 -7.530 9.401 1.00 0.00 247 LYS A N 15
ATOM 25626 C CA . LYS A 1 69 ? 4.034 -8.258 9.990 1.00 0.00 247 LYS A CA 15
ATOM 25627 C C . LYS A 1 69 ? 2.712 -7.824 9.365 1.00 0.00 247 LYS A C 15
ATOM 25628 O O . LYS A 1 69 ? 2.444 -6.631 9.220 1.00 0.00 247 LYS A O 15
ATOM 25647 N N . VAL A 1 70 ? 1.889 -8.800 8.997 1.00 0.00 248 VAL A N 15
ATOM 25648 C CA . VAL A 1 70 ? 0.593 -8.519 8.389 1.00 0.00 248 VAL A CA 15
ATOM 25649 C C . VAL A 1 70 ? -0.296 -7.721 9.336 1.00 0.00 248 VAL A C 15
ATOM 25650 O O . VAL A 1 70 ? -0.376 -8.018 10.527 1.00 0.00 248 VAL A O 15
ATOM 25663 N N . GLY A 1 71 ? -0.963 -6.705 8.798 1.00 0.00 249 GLY A N 15
ATOM 25664 C CA . GLY A 1 71 ? -1.838 -5.879 9.608 1.00 0.00 249 GLY A CA 15
ATOM 25665 C C . GLY A 1 71 ? -1.210 -4.547 9.968 1.00 0.00 249 GLY A C 15
ATOM 25666 O O . GLY A 1 71 ? -1.914 -3.583 10.266 1.00 0.00 249 GLY A O 15
ATOM 25670 N N . GLN A 1 72 ? 0.118 -4.495 9.943 1.00 0.00 250 GLN A N 15
ATOM 25671 C CA . GLN A 1 72 ? 0.840 -3.272 10.272 1.00 0.00 250 GLN A CA 15
ATOM 25672 C C . GLN A 1 72 ? 0.515 -2.163 9.276 1.00 0.00 250 GLN A C 15
ATOM 25673 O O . GLN A 1 72 ? 0.258 -2.426 8.101 1.00 0.00 250 GLN A O 15
ATOM 25687 N N . TYR A 1 73 ? 0.527 -0.924 9.754 1.00 0.00 251 TYR A N 15
ATOM 25688 C CA . TYR A 1 73 ? 0.231 0.225 8.906 1.00 0.00 251 TYR A CA 15
ATOM 25689 C C . TYR A 1 73 ? 1.455 0.632 8.093 1.00 0.00 251 TYR A C 15
ATOM 25690 O O . TYR A 1 73 ? 2.536 0.849 8.642 1.00 0.00 251 TYR A O 15
ATOM 25708 N N . LEU A 1 74 ? 1.278 0.735 6.780 1.00 0.00 252 LEU A N 15
ATOM 25709 C CA . LEU A 1 74 ? 2.367 1.117 5.888 1.00 0.00 252 LEU A CA 15
ATOM 25710 C C . LEU A 1 74 ? 1.957 2.284 4.997 1.00 0.00 252 LEU A C 15
ATOM 25711 O O . LEU A 1 74 ? 0.847 2.313 4.467 1.00 0.00 252 LEU A O 15
ATOM 25727 N N . ASN A 1 75 ? 2.861 3.245 4.835 1.00 0.00 253 ASN A N 15
ATOM 25728 C CA . ASN A 1 75 ? 2.594 4.414 4.006 1.00 0.00 253 ASN A CA 15
ATOM 25729 C C . ASN A 1 75 ? 2.890 4.120 2.538 1.00 0.00 253 ASN A C 15
ATOM 25730 O O . ASN A 1 75 ? 3.949 3.588 2.203 1.00 0.00 253 ASN A O 15
ATOM 25741 N N . CYS A 1 76 ? 1.949 4.471 1.669 1.00 0.00 254 CYS A N 15
ATOM 25742 C CA . CYS A 1 76 ? 2.109 4.245 0.237 1.00 0.00 254 CYS A CA 15
ATOM 25743 C C . CYS A 1 76 ? 1.444 5.358 -0.567 1.00 0.00 254 CYS A C 15
ATOM 25744 O O . CYS A 1 76 ? 0.499 5.994 -0.100 1.00 0.00 254 CYS A O 15
ATOM 25752 N N . ILE A 1 77 ? 1.945 5.588 -1.776 1.00 0.00 255 ILE A N 15
ATOM 25753 C CA . ILE A 1 77 ? 1.400 6.625 -2.644 1.00 0.00 255 ILE A CA 15
ATOM 25754 C C . ILE A 1 77 ? 1.239 6.117 -4.072 1.00 0.00 255 ILE A C 15
ATOM 25755 O O . ILE A 1 77 ? 2.025 5.295 -4.543 1.00 0.00 255 ILE A O 15
ATOM 25771 N N . VAL A 1 78 ? 0.215 6.613 -4.759 1.00 0.00 256 VAL A N 15
ATOM 25772 C CA . VAL A 1 78 ? -0.048 6.212 -6.136 1.00 0.00 256 VAL A CA 15
ATOM 25773 C C . VAL A 1 78 ? 1.055 6.697 -7.070 1.00 0.00 256 VAL A C 15
ATOM 25774 O O . VAL A 1 78 ? 1.356 7.889 -7.124 1.00 0.00 256 VAL A O 15
ATOM 25787 N N . GLU A 1 79 ? 1.653 5.764 -7.804 1.00 0.00 257 GLU A N 15
ATOM 25788 C CA . GLU A 1 79 ? 2.724 6.097 -8.737 1.00 0.00 257 GLU A CA 15
ATOM 25789 C C . GLU A 1 79 ? 2.227 6.040 -10.178 1.00 0.00 257 GLU A C 15
ATOM 25790 O O . GLU A 1 79 ? 2.519 6.924 -10.984 1.00 0.00 257 GLU A O 15
ATOM 25802 N N . LYS A 1 80 ? 1.475 4.992 -10.497 1.00 0.00 258 LYS A N 15
ATOM 25803 C CA . LYS A 1 80 ? 0.936 4.817 -11.841 1.00 0.00 258 LYS A CA 15
ATOM 25804 C C . LYS A 1 80 ? -0.426 4.132 -11.796 1.00 0.00 258 LYS A C 15
ATOM 25805 O O . LYS A 1 80 ? -0.782 3.500 -10.801 1.00 0.00 258 LYS A O 15
ATOM 25824 N N . VAL A 1 81 ? -1.184 4.259 -12.880 1.00 0.00 259 VAL A N 15
ATOM 25825 C CA . VAL A 1 81 ? -2.506 3.650 -12.965 1.00 0.00 259 VAL A CA 15
ATOM 25826 C C . VAL A 1 81 ? -2.591 2.685 -14.143 1.00 0.00 259 VAL A C 15
ATOM 25827 O O . VAL A 1 81 ? -2.229 3.027 -15.268 1.00 0.00 259 VAL A O 15
ATOM 25840 N N . LYS A 1 82 ? -3.074 1.476 -13.876 1.00 0.00 260 LYS A N 15
ATOM 25841 C CA . LYS A 1 82 ? -3.211 0.460 -14.912 1.00 0.00 260 LYS A CA 15
ATOM 25842 C C . LYS A 1 82 ? -4.678 0.231 -15.260 1.00 0.00 260 LYS A C 15
ATOM 25843 O O . LYS A 1 82 ? -5.467 -0.194 -14.417 1.00 0.00 260 LYS A O 15
ATOM 25862 N N . GLY A 1 83 ? -5.037 0.514 -16.509 1.00 0.00 261 GLY A N 15
ATOM 25863 C CA . GLY A 1 83 ? -6.408 0.331 -16.946 1.00 0.00 261 GLY A CA 15
ATOM 25864 C C . GLY A 1 83 ? -6.981 -1.005 -16.516 1.00 0.00 261 GLY A C 15
ATOM 25865 O O . GLY A 1 83 ? -6.238 -1.950 -16.255 1.00 0.00 261 GLY A O 15
ATOM 25869 N N . ASN A 1 84 ? -8.305 -1.083 -16.440 1.00 0.00 262 ASN A N 15
ATOM 25870 C CA . ASN A 1 84 ? -8.977 -2.312 -16.035 1.00 0.00 262 ASN A CA 15
ATOM 25871 C C . ASN A 1 84 ? -8.529 -2.744 -14.642 1.00 0.00 262 ASN A C 15
ATOM 25872 O O . ASN A 1 84 ? -8.585 -3.924 -14.299 1.00 0.00 262 ASN A O 15
ATOM 25883 N N . GLY A 1 85 ? -8.084 -1.779 -13.844 1.00 0.00 263 GLY A N 15
ATOM 25884 C CA . GLY A 1 85 ? -7.633 -2.078 -12.497 1.00 0.00 263 GLY A CA 15
ATOM 25885 C C . GLY A 1 85 ? -6.807 -3.347 -12.431 1.00 0.00 263 GLY A C 15
ATOM 25886 O O . GLY A 1 85 ? -7.014 -4.187 -11.556 1.00 0.00 263 GLY A O 15
ATOM 25890 N N . GLY A 1 86 ? -5.868 -3.489 -13.362 1.00 0.00 264 GLY A N 15
ATOM 25891 C CA . GLY A 1 86 ? -5.023 -4.669 -13.389 1.00 0.00 264 GLY A CA 15
ATOM 25892 C C . GLY A 1 86 ? -3.972 -4.655 -12.297 1.00 0.00 264 GLY A C 15
ATOM 25893 O O . GLY A 1 86 ? -4.064 -5.407 -11.326 1.00 0.00 264 GLY A O 15
ATOM 25897 N N . VAL A 1 87 ? -2.968 -3.798 -12.455 1.00 0.00 265 VAL A N 15
ATOM 25898 C CA . VAL A 1 87 ? -1.894 -3.689 -11.475 1.00 0.00 265 VAL A CA 15
ATOM 25899 C C . VAL A 1 87 ? -1.675 -2.239 -11.059 1.00 0.00 265 VAL A C 15
ATOM 25900 O O . VAL A 1 87 ? -1.626 -1.341 -11.899 1.00 0.00 265 VAL A O 15
ATOM 25913 N N . VAL A 1 88 ? -1.543 -2.017 -9.755 1.00 0.00 266 VAL A N 15
ATOM 25914 C CA . VAL A 1 88 ? -1.327 -0.675 -9.226 1.00 0.00 266 VAL A CA 15
ATOM 25915 C C . VAL A 1 88 ? 0.068 -0.540 -8.625 1.00 0.00 266 VAL A C 15
ATOM 25916 O O . VAL A 1 88 ? 0.534 -1.424 -7.907 1.00 0.00 266 VAL A O 15
ATOM 25929 N N . SER A 1 89 ? 0.729 0.574 -8.924 1.00 0.00 267 SER A N 15
ATOM 25930 C CA . SER A 1 89 ? 2.073 0.825 -8.416 1.00 0.00 267 SER A CA 15
ATOM 25931 C C . SER A 1 89 ? 2.034 1.779 -7.226 1.00 0.00 267 SER A C 15
ATOM 25932 O O . SER A 1 89 ? 1.642 2.939 -7.358 1.00 0.00 267 SER A O 15
ATOM 25940 N N . LEU A 1 90 ? 2.444 1.282 -6.065 1.00 0.00 268 LEU A N 15
ATOM 25941 C CA . LEU A 1 90 ? 2.458 2.088 -4.849 1.00 0.00 268 LEU A CA 15
ATOM 25942 C C . LEU A 1 90 ? 3.882 2.283 -4.340 1.00 0.00 268 LEU A C 15
ATOM 25943 O O . LEU A 1 90 ? 4.773 1.488 -4.640 1.00 0.00 268 LEU A O 15
ATOM 25959 N N . SER A 1 91 ? 4.089 3.344 -3.567 1.00 0.00 269 SER A N 15
ATOM 25960 C CA . SER A 1 91 ? 5.406 3.644 -3.017 1.00 0.00 269 SER A CA 15
ATOM 25961 C C . SER A 1 91 ? 5.285 4.421 -1.710 1.00 0.00 269 SER A C 15
ATOM 25962 O O . SER A 1 91 ? 4.415 5.279 -1.563 1.00 0.00 269 SER A O 15
ATOM 25970 N N . VAL A 1 92 ? 6.165 4.113 -0.762 1.00 0.00 270 VAL A N 15
ATOM 25971 C CA . VAL A 1 92 ? 6.158 4.783 0.534 1.00 0.00 270 VAL A CA 15
ATOM 25972 C C . VAL A 1 92 ? 6.895 6.116 0.467 1.00 0.00 270 VAL A C 15
ATOM 25973 O O . VAL A 1 92 ? 7.897 6.249 -0.234 1.00 0.00 270 VAL A O 15
ATOM 25986 N N . GLY A 1 93 ? 6.390 7.102 1.202 1.00 0.00 271 GLY A N 15
ATOM 25987 C CA . GLY A 1 93 ? 7.013 8.413 1.213 1.00 0.00 271 GLY A CA 15
ATOM 25988 C C . GLY A 1 93 ? 7.105 9.000 2.607 1.00 0.00 271 GLY A C 15
ATOM 25989 O O . GLY A 1 93 ? 6.101 9.433 3.174 1.00 0.00 271 GLY A O 15
ATOM 25993 N N . HIS A 1 94 ? 8.312 9.013 3.163 1.00 0.00 272 HIS A N 15
ATOM 25994 C CA . HIS A 1 94 ? 8.531 9.551 4.502 1.00 0.00 272 HIS A CA 15
ATOM 25995 C C . HIS A 1 94 ? 7.656 10.776 4.745 1.00 0.00 272 HIS A C 15
ATOM 25996 O O . HIS A 1 94 ? 7.519 11.636 3.875 1.00 0.00 272 HIS A O 15
ATOM 26011 N N . SER A 1 95 ? 7.065 10.850 5.934 1.00 0.00 273 SER A N 15
ATOM 26012 C CA . SER A 1 95 ? 6.200 11.968 6.289 1.00 0.00 273 SER A CA 15
ATOM 26013 C C . SER A 1 95 ? 6.200 12.197 7.798 1.00 0.00 273 SER A C 15
ATOM 26014 O O . SER A 1 95 ? 6.423 11.270 8.576 1.00 0.00 273 SER A O 15
ATOM 26022 N N . GLU A 1 96 ? 5.949 13.438 8.202 1.00 0.00 274 GLU A N 15
ATOM 26023 C CA . GLU A 1 96 ? 5.921 13.789 9.617 1.00 0.00 274 GLU A CA 15
ATOM 26024 C C . GLU A 1 96 ? 7.159 13.257 10.334 1.00 0.00 274 GLU A C 15
ATOM 26025 O O . GLU A 1 96 ? 7.078 12.781 11.466 1.00 0.00 274 GLU A O 15
ATOM 26037 N N . VAL A 1 97 ? 8.305 13.341 9.665 1.00 0.00 275 VAL A N 15
ATOM 26038 C CA . VAL A 1 97 ? 9.560 12.869 10.237 1.00 0.00 275 VAL A CA 15
ATOM 26039 C C . VAL A 1 97 ? 9.793 13.467 11.620 1.00 0.00 275 VAL A C 15
ATOM 26040 O O . VAL A 1 97 ? 10.258 12.784 12.533 1.00 0.00 275 VAL A O 15
ATOM 26053 N N . SER A 1 98 ? 9.466 14.747 11.768 1.00 0.00 276 SER A N 15
ATOM 26054 C CA . SER A 1 98 ? 9.642 15.438 13.040 1.00 0.00 276 SER A CA 15
ATOM 26055 C C . SER A 1 98 ? 9.251 14.538 14.207 1.00 0.00 276 SER A C 15
ATOM 26056 O O . SER A 1 98 ? 9.922 14.511 15.240 1.00 0.00 276 SER A O 15
ATOM 26064 N N . THR A 1 99 ? 8.159 13.799 14.037 1.00 0.00 277 THR A N 15
ATOM 26065 C CA . THR A 1 99 ? 7.676 12.897 15.075 1.00 0.00 277 THR A CA 15
ATOM 26066 C C . THR A 1 99 ? 7.965 13.453 16.464 1.00 0.00 277 THR A C 15
ATOM 26067 O O . THR A 1 99 ? 8.368 12.719 17.366 1.00 0.00 277 THR A O 15
ATOM 26078 N N . ALA A 1 100 ? 7.756 14.755 16.631 1.00 0.00 278 ALA A N 15
ATOM 26079 C CA . ALA A 1 100 ? 7.992 15.409 17.912 1.00 0.00 278 ALA A CA 15
ATOM 26080 C C . ALA A 1 100 ? 6.730 15.412 18.767 1.00 0.00 278 ALA A C 15
ATOM 26081 O O . ALA A 1 100 ? 6.480 16.356 19.518 1.00 0.00 278 ALA A O 15
ATOM 26088 N N . ILE A 1 101 ? 5.937 14.353 18.648 1.00 0.00 279 ILE A N 15
ATOM 26089 C CA . ILE A 1 101 ? 4.701 14.235 19.411 1.00 0.00 279 ILE A CA 15
ATOM 26090 C C . ILE A 1 101 ? 4.971 13.713 20.818 1.00 0.00 279 ILE A C 15
ATOM 26091 O O . ILE A 1 101 ? 5.970 13.036 21.059 1.00 0.00 279 ILE A O 15
ATOM 26107 N N . ALA A 1 102 ? 4.073 14.033 21.744 1.00 0.00 280 ALA A N 15
ATOM 26108 C CA . ALA A 1 102 ? 4.212 13.594 23.127 1.00 0.00 280 ALA A CA 15
ATOM 26109 C C . ALA A 1 102 ? 3.281 12.425 23.428 1.00 0.00 280 ALA A C 15
ATOM 26110 O O . ALA A 1 102 ? 2.081 12.610 23.635 1.00 0.00 280 ALA A O 15
ATOM 26117 N N . THR A 1 103 ? 3.840 11.219 23.451 1.00 0.00 281 THR A N 15
ATOM 26118 C CA . THR A 1 103 ? 3.059 10.019 23.725 1.00 0.00 281 THR A CA 15
ATOM 26119 C C . THR A 1 103 ? 3.824 9.060 24.629 1.00 0.00 281 THR A C 15
ATOM 26120 O O . THR A 1 103 ? 5.014 9.245 24.880 1.00 0.00 281 THR A O 15
ATOM 26131 N N . GLU A 1 104 ? 3.133 8.034 25.116 1.00 0.00 282 GLU A N 15
ATOM 26132 C CA . GLU A 1 104 ? 3.749 7.045 25.993 1.00 0.00 282 GLU A CA 15
ATOM 26133 C C . GLU A 1 104 ? 2.816 5.858 26.214 1.00 0.00 282 GLU A C 15
ATOM 26134 O O . GLU A 1 104 ? 1.606 6.026 26.360 1.00 0.00 282 GLU A O 15
ATOM 26146 N N . GLN A 1 105 ? 3.390 4.659 26.237 1.00 0.00 283 GLN A N 15
ATOM 26147 C CA . GLN A 1 105 ? 2.610 3.444 26.440 1.00 0.00 283 GLN A CA 15
ATOM 26148 C C . GLN A 1 105 ? 3.431 2.385 27.169 1.00 0.00 283 GLN A C 15
ATOM 26149 O O . GLN A 1 105 ? 4.622 2.222 26.907 1.00 0.00 283 GLN A O 15
ATOM 26163 N N . GLN A 1 106 ? 2.785 1.670 28.085 1.00 0.00 284 GLN A N 15
ATOM 26164 C CA . GLN A 1 106 ? 3.457 0.628 28.852 1.00 0.00 284 GLN A CA 15
ATOM 26165 C C . GLN A 1 106 ? 3.410 -0.706 28.116 1.00 0.00 284 GLN A C 15
ATOM 26166 O O . GLN A 1 106 ? 2.490 -0.966 27.340 1.00 0.00 284 GLN A O 15
ATOM 26180 N N . SER A 1 107 ? 4.407 -1.549 28.364 1.00 0.00 285 SER A N 15
ATOM 26181 C CA . SER A 1 107 ? 4.482 -2.856 27.721 1.00 0.00 285 SER A CA 15
ATOM 26182 C C . SER A 1 107 ? 4.705 -3.957 28.753 1.00 0.00 285 SER A C 15
ATOM 26183 O O . SER A 1 107 ? 5.732 -3.989 29.431 1.00 0.00 285 SER A O 15
ATOM 26191 N N . TRP A 1 108 ? 3.736 -4.858 28.866 1.00 0.00 286 TRP A N 15
ATOM 26192 C CA . TRP A 1 108 ? 3.825 -5.962 29.816 1.00 0.00 286 TRP A CA 15
ATOM 26193 C C . TRP A 1 108 ? 5.212 -6.594 29.787 1.00 0.00 286 TRP A C 15
ATOM 26194 O O . TRP A 1 108 ? 5.886 -6.586 28.757 1.00 0.00 286 TRP A O 15
ATOM 26215 N N . ASN A 1 109 ? 5.633 -7.141 30.922 1.00 0.00 287 ASN A N 15
ATOM 26216 C CA . ASN A 1 109 ? 6.941 -7.778 31.026 1.00 0.00 287 ASN A CA 15
ATOM 26217 C C . ASN A 1 109 ? 7.066 -8.929 30.033 1.00 0.00 287 ASN A C 15
ATOM 26218 O O . ASN A 1 109 ? 6.081 -9.594 29.710 1.00 0.00 287 ASN A O 15
ATOM 26229 N N . LEU A 1 110 ? 8.283 -9.160 29.553 1.00 0.00 288 LEU A N 15
ATOM 26230 C CA . LEU A 1 110 ? 8.538 -10.232 28.597 1.00 0.00 288 LEU A CA 15
ATOM 26231 C C . LEU A 1 110 ? 9.544 -11.232 29.156 1.00 0.00 288 LEU A C 15
ATOM 26232 O O . LEU A 1 110 ? 10.749 -11.097 28.947 1.00 0.00 288 LEU A O 15
ATOM 26248 N N . ASN A 1 111 ? 9.041 -12.237 29.865 1.00 0.00 289 ASN A N 15
ATOM 26249 C CA . ASN A 1 111 ? 9.897 -13.261 30.453 1.00 0.00 289 ASN A CA 15
ATOM 26250 C C . ASN A 1 111 ? 9.089 -14.505 30.810 1.00 0.00 289 ASN A C 15
ATOM 26251 O O . ASN A 1 111 ? 8.037 -14.414 31.441 1.00 0.00 289 ASN A O 15
ATOM 26262 N N . ASN A 1 112 ? 9.590 -15.667 30.403 1.00 0.00 290 ASN A N 15
ATOM 26263 C CA . ASN A 1 112 ? 8.916 -16.929 30.680 1.00 0.00 290 ASN A CA 15
ATOM 26264 C C . ASN A 1 112 ? 8.233 -16.894 32.044 1.00 0.00 290 ASN A C 15
ATOM 26265 O O . ASN A 1 112 ? 7.079 -17.300 32.184 1.00 0.00 290 ASN A O 15
ATOM 26276 N N . LEU A 1 113 ? 8.953 -16.404 33.047 1.00 0.00 291 LEU A N 15
ATOM 26277 C CA . LEU A 1 113 ? 8.418 -16.314 34.401 1.00 0.00 291 LEU A CA 15
ATOM 26278 C C . LEU A 1 113 ? 7.819 -14.935 34.659 1.00 0.00 291 LEU A C 15
ATOM 26279 O O . LEU A 1 113 ? 8.498 -13.917 34.522 1.00 0.00 291 LEU A O 15
ATOM 26295 N N . SER A 1 114 ? 6.545 -14.910 35.036 1.00 0.00 292 SER A N 15
ATOM 26296 C CA . SER A 1 114 ? 5.854 -13.656 35.312 1.00 0.00 292 SER A CA 15
ATOM 26297 C C . SER A 1 114 ? 6.779 -12.671 36.022 1.00 0.00 292 SER A C 15
ATOM 26298 O O . SER A 1 114 ? 7.225 -12.919 37.141 1.00 0.00 292 SER A O 15
ATOM 26306 N N . GLY A 1 115 ? 7.061 -11.553 35.361 1.00 0.00 293 GLY A N 15
ATOM 26307 C CA . GLY A 1 115 ? 7.931 -10.547 35.943 1.00 0.00 293 GLY A CA 15
ATOM 26308 C C . GLY A 1 115 ? 7.189 -9.606 36.871 1.00 0.00 293 GLY A C 15
ATOM 26309 O O . GLY A 1 115 ? 6.020 -9.286 36.660 1.00 0.00 293 GLY A O 15
ATOM 26313 N N . PRO A 1 116 ? 7.876 -9.148 37.928 1.00 0.00 294 PRO A N 15
ATOM 26314 C CA . PRO A 1 116 ? 7.294 -8.232 38.914 1.00 0.00 294 PRO A CA 15
ATOM 26315 C C . PRO A 1 116 ? 7.056 -6.839 38.341 1.00 0.00 294 PRO A C 15
ATOM 26316 O O . PRO A 1 116 ? 7.224 -6.613 37.143 1.00 0.00 294 PRO A O 15
ATOM 26327 N N . SER A 1 117 ? 6.663 -5.908 39.205 1.00 0.00 295 SER A N 15
ATOM 26328 C CA . SER A 1 117 ? 6.398 -4.538 38.784 1.00 0.00 295 SER A CA 15
ATOM 26329 C C . SER A 1 117 ? 7.441 -3.583 39.356 1.00 0.00 295 SER A C 15
ATOM 26330 O O . SER A 1 117 ? 8.024 -3.841 40.409 1.00 0.00 295 SER A O 15
ATOM 26338 N N . SER A 1 118 ? 7.671 -2.478 38.654 1.00 0.00 296 SER A N 15
ATOM 26339 C CA . SER A 1 118 ? 8.647 -1.485 39.089 1.00 0.00 296 SER A CA 15
ATOM 26340 C C . SER A 1 118 ? 8.530 -1.228 40.588 1.00 0.00 296 SER A C 15
ATOM 26341 O O . SER A 1 118 ? 7.430 -1.079 41.120 1.00 0.00 296 SER A O 15
ATOM 26349 N N . GLY A 1 119 ? 9.673 -1.179 41.265 1.00 0.00 297 GLY A N 15
ATOM 26350 C CA . GLY A 1 119 ? 9.678 -0.941 42.696 1.00 0.00 297 GLY A CA 15
ATOM 26351 C C . GLY A 1 119 ? 8.821 0.246 43.090 1.00 0.00 297 GLY A C 15
ATOM 26352 O O . GLY A 1 119 ? 9.225 1.065 43.915 1.00 0.00 297 GLY A O 15
ATOM 26356 N N . GLY A 1 1 ? -24.707 -12.310 -3.648 1.00 0.00 179 GLY A N 16
ATOM 26357 C CA . GLY A 1 1 ? -25.673 -11.228 -3.678 1.00 0.00 179 GLY A CA 16
ATOM 26358 C C . GLY A 1 1 ? -25.041 -9.878 -3.402 1.00 0.00 179 GLY A C 16
ATOM 26359 O O . GLY A 1 1 ? -25.514 -9.126 -2.549 1.00 0.00 179 GLY A O 16
ATOM 26363 N N . SER A 1 2 ? -23.968 -9.570 -4.123 1.00 0.00 180 SER A N 16
ATOM 26364 C CA . SER A 1 2 ? -23.267 -8.304 -3.948 1.00 0.00 180 SER A CA 16
ATOM 26365 C C . SER A 1 2 ? -22.740 -7.785 -5.282 1.00 0.00 180 SER A C 16
ATOM 26366 O O . SER A 1 2 ? -22.058 -8.502 -6.014 1.00 0.00 180 SER A O 16
ATOM 26374 N N . SER A 1 3 ? -23.063 -6.533 -5.592 1.00 0.00 181 SER A N 16
ATOM 26375 C CA . SER A 1 3 ? -22.626 -5.918 -6.840 1.00 0.00 181 SER A CA 16
ATOM 26376 C C . SER A 1 3 ? -22.571 -4.399 -6.707 1.00 0.00 181 SER A C 16
ATOM 26377 O O . SER A 1 3 ? -22.992 -3.838 -5.697 1.00 0.00 181 SER A O 16
ATOM 26385 N N . GLY A 1 4 ? -22.048 -3.740 -7.736 1.00 0.00 182 GLY A N 16
ATOM 26386 C CA . GLY A 1 4 ? -21.946 -2.292 -7.715 1.00 0.00 182 GLY A CA 16
ATOM 26387 C C . GLY A 1 4 ? -21.281 -1.776 -6.455 1.00 0.00 182 GLY A C 16
ATOM 26388 O O . GLY A 1 4 ? -21.953 -1.286 -5.547 1.00 0.00 182 GLY A O 16
ATOM 26392 N N . SER A 1 5 ? -19.958 -1.887 -6.397 1.00 0.00 183 SER A N 16
ATOM 26393 C CA . SER A 1 5 ? -19.202 -1.432 -5.236 1.00 0.00 183 SER A CA 16
ATOM 26394 C C . SER A 1 5 ? -18.185 -0.367 -5.633 1.00 0.00 183 SER A C 16
ATOM 26395 O O . SER A 1 5 ? -18.005 0.628 -4.931 1.00 0.00 183 SER A O 16
ATOM 26403 N N . SER A 1 6 ? -17.520 -0.585 -6.763 1.00 0.00 184 SER A N 16
ATOM 26404 C CA . SER A 1 6 ? -16.517 0.353 -7.253 1.00 0.00 184 SER A CA 16
ATOM 26405 C C . SER A 1 6 ? -16.914 0.910 -8.617 1.00 0.00 184 SER A C 16
ATOM 26406 O O . SER A 1 6 ? -17.249 2.086 -8.747 1.00 0.00 184 SER A O 16
ATOM 26414 N N . GLY A 1 7 ? -16.874 0.053 -9.634 1.00 0.00 185 GLY A N 16
ATOM 26415 C CA . GLY A 1 7 ? -17.231 0.476 -10.975 1.00 0.00 185 GLY A CA 16
ATOM 26416 C C . GLY A 1 7 ? -18.658 0.981 -11.063 1.00 0.00 185 GLY A C 16
ATOM 26417 O O . GLY A 1 7 ? -19.399 0.944 -10.081 1.00 0.00 185 GLY A O 16
ATOM 26421 N N . LYS A 1 8 ? -19.044 1.455 -12.243 1.00 0.00 186 LYS A N 16
ATOM 26422 C CA . LYS A 1 8 ? -20.391 1.970 -12.457 1.00 0.00 186 LYS A CA 16
ATOM 26423 C C . LYS A 1 8 ? -20.838 2.831 -11.279 1.00 0.00 186 LYS A C 16
ATOM 26424 O O . LYS A 1 8 ? -21.938 2.660 -10.756 1.00 0.00 186 LYS A O 16
ATOM 26443 N N . ASN A 1 9 ? -19.977 3.757 -10.869 1.00 0.00 187 ASN A N 16
ATOM 26444 C CA . ASN A 1 9 ? -20.285 4.645 -9.753 1.00 0.00 187 ASN A CA 16
ATOM 26445 C C . ASN A 1 9 ? -21.196 5.785 -10.200 1.00 0.00 187 ASN A C 16
ATOM 26446 O O . ASN A 1 9 ? -21.561 5.879 -11.372 1.00 0.00 187 ASN A O 16
ATOM 26457 N N . VAL A 1 10 ? -21.559 6.649 -9.258 1.00 0.00 188 VAL A N 16
ATOM 26458 C CA . VAL A 1 10 ? -22.425 7.784 -9.555 1.00 0.00 188 VAL A CA 16
ATOM 26459 C C . VAL A 1 10 ? -21.818 9.086 -9.045 1.00 0.00 188 VAL A C 16
ATOM 26460 O O . VAL A 1 10 ? -22.252 9.630 -8.030 1.00 0.00 188 VAL A O 16
ATOM 26473 N N . ASN A 1 11 ? -20.812 9.582 -9.758 1.00 0.00 189 ASN A N 16
ATOM 26474 C CA . ASN A 1 11 ? -20.145 10.822 -9.379 1.00 0.00 189 ASN A CA 16
ATOM 26475 C C . ASN A 1 11 ? -20.069 10.957 -7.861 1.00 0.00 189 ASN A C 16
ATOM 26476 O O . ASN A 1 11 ? -20.358 12.017 -7.306 1.00 0.00 189 ASN A O 16
ATOM 26487 N N . ARG A 1 12 ? -19.677 9.875 -7.196 1.00 0.00 190 ARG A N 16
ATOM 26488 C CA . ARG A 1 12 ? -19.564 9.871 -5.742 1.00 0.00 190 ARG A CA 16
ATOM 26489 C C . ARG A 1 12 ? -18.127 10.148 -5.309 1.00 0.00 190 ARG A C 16
ATOM 26490 O O . ARG A 1 12 ? -17.634 9.561 -4.345 1.00 0.00 190 ARG A O 16
ATOM 26511 N N . VAL A 1 13 ? -17.460 11.045 -6.027 1.00 0.00 191 VAL A N 16
ATOM 26512 C CA . VAL A 1 13 ? -16.080 11.400 -5.717 1.00 0.00 191 VAL A CA 16
ATOM 26513 C C . VAL A 1 13 ? -15.274 10.171 -5.313 1.00 0.00 191 VAL A C 16
ATOM 26514 O O . VAL A 1 13 ? -14.299 10.272 -4.567 1.00 0.00 191 VAL A O 16
ATOM 26527 N N . LEU A 1 14 ? -15.686 9.010 -5.811 1.00 0.00 192 LEU A N 16
ATOM 26528 C CA . LEU A 1 14 ? -15.002 7.759 -5.503 1.00 0.00 192 LEU A CA 16
ATOM 26529 C C . LEU A 1 14 ? -14.958 6.847 -6.725 1.00 0.00 192 LEU A C 16
ATOM 26530 O O . LEU A 1 14 ? -15.994 6.507 -7.296 1.00 0.00 192 LEU A O 16
ATOM 26546 N N . SER A 1 15 ? -13.751 6.454 -7.121 1.00 0.00 193 SER A N 16
ATOM 26547 C CA . SER A 1 15 ? -13.572 5.582 -8.276 1.00 0.00 193 SER A CA 16
ATOM 26548 C C . SER A 1 15 ? -12.182 4.953 -8.271 1.00 0.00 193 SER A C 16
ATOM 26549 O O . SER A 1 15 ? -11.397 5.162 -7.347 1.00 0.00 193 SER A O 16
ATOM 26557 N N . ALA A 1 16 ? -11.885 4.182 -9.312 1.00 0.00 194 ALA A N 16
ATOM 26558 C CA . ALA A 1 16 ? -10.590 3.523 -9.430 1.00 0.00 194 ALA A CA 16
ATOM 26559 C C . ALA A 1 16 ? -9.918 3.867 -10.755 1.00 0.00 194 ALA A C 16
ATOM 26560 O O . ALA A 1 16 ? -8.693 3.843 -10.864 1.00 0.00 194 ALA A O 16
ATOM 26567 N N . GLU A 1 17 ? -10.729 4.187 -11.759 1.00 0.00 195 GLU A N 16
ATOM 26568 C CA . GLU A 1 17 ? -10.210 4.534 -13.077 1.00 0.00 195 GLU A CA 16
ATOM 26569 C C . GLU A 1 17 ? -10.040 6.044 -13.214 1.00 0.00 195 GLU A C 16
ATOM 26570 O O . GLU A 1 17 ? -9.209 6.518 -13.988 1.00 0.00 195 GLU A O 16
ATOM 26582 N N . ALA A 1 18 ? -10.834 6.794 -12.457 1.00 0.00 196 ALA A N 16
ATOM 26583 C CA . ALA A 1 18 ? -10.771 8.250 -12.493 1.00 0.00 196 ALA A CA 16
ATOM 26584 C C . ALA A 1 18 ? -9.712 8.777 -11.530 1.00 0.00 196 ALA A C 16
ATOM 26585 O O . ALA A 1 18 ? -9.586 9.986 -11.332 1.00 0.00 196 ALA A O 16
ATOM 26592 N N . LEU A 1 19 ? -8.954 7.864 -10.935 1.00 0.00 197 LEU A N 16
ATOM 26593 C CA . LEU A 1 19 ? -7.905 8.237 -9.992 1.00 0.00 197 LEU A CA 16
ATOM 26594 C C . LEU A 1 19 ? -6.703 8.831 -10.721 1.00 0.00 197 LEU A C 16
ATOM 26595 O O . LEU A 1 19 ? -6.726 9.002 -11.940 1.00 0.00 197 LEU A O 16
ATOM 26611 N N . LYS A 1 20 ? -5.654 9.141 -9.967 1.00 0.00 198 LYS A N 16
ATOM 26612 C CA . LYS A 1 20 ? -4.442 9.713 -10.540 1.00 0.00 198 LYS A CA 16
ATOM 26613 C C . LYS A 1 20 ? -3.249 9.497 -9.615 1.00 0.00 198 LYS A C 16
ATOM 26614 O O . LYS A 1 20 ? -3.389 9.390 -8.396 1.00 0.00 198 LYS A O 16
ATOM 26633 N N . PRO A 1 21 ? -2.045 9.434 -10.204 1.00 0.00 199 PRO A N 16
ATOM 26634 C CA . PRO A 1 21 ? -0.804 9.233 -9.450 1.00 0.00 199 PRO A CA 16
ATOM 26635 C C . PRO A 1 21 ? -0.436 10.449 -8.606 1.00 0.00 199 PRO A C 16
ATOM 26636 O O . PRO A 1 21 ? -0.462 11.581 -9.085 1.00 0.00 199 PRO A O 16
ATOM 26647 N N . GLY A 1 22 ? -0.092 10.205 -7.344 1.00 0.00 200 GLY A N 16
ATOM 26648 C CA . GLY A 1 22 ? 0.277 11.290 -6.454 1.00 0.00 200 GLY A CA 16
ATOM 26649 C C . GLY A 1 22 ? -0.622 11.372 -5.236 1.00 0.00 200 GLY A C 16
ATOM 26650 O O . GLY A 1 22 ? -0.333 12.105 -4.291 1.00 0.00 200 GLY A O 16
ATOM 26654 N N . MET A 1 23 ? -1.717 10.619 -5.259 1.00 0.00 201 MET A N 16
ATOM 26655 C CA . MET A 1 23 ? -2.661 10.610 -4.148 1.00 0.00 201 MET A CA 16
ATOM 26656 C C . MET A 1 23 ? -2.095 9.840 -2.959 1.00 0.00 201 MET A C 16
ATOM 26657 O O . MET A 1 23 ? -1.664 8.695 -3.097 1.00 0.00 201 MET A O 16
ATOM 26671 N N . LEU A 1 24 ? -2.100 10.475 -1.793 1.00 0.00 202 LEU A N 16
ATOM 26672 C CA . LEU A 1 24 ? -1.586 9.850 -0.579 1.00 0.00 202 LEU A CA 16
ATOM 26673 C C . LEU A 1 24 ? -2.683 9.068 0.137 1.00 0.00 202 LEU A C 16
ATOM 26674 O O . LEU A 1 24 ? -3.646 9.647 0.641 1.00 0.00 202 LEU A O 16
ATOM 26690 N N . LEU A 1 25 ? -2.531 7.749 0.179 1.00 0.00 203 LEU A N 16
ATOM 26691 C CA . LEU A 1 25 ? -3.507 6.886 0.835 1.00 0.00 203 LEU A CA 16
ATOM 26692 C C . LEU A 1 25 ? -2.823 5.928 1.804 1.00 0.00 203 LEU A C 16
ATOM 26693 O O . LEU A 1 25 ? -1.802 5.320 1.478 1.00 0.00 203 LEU A O 16
ATOM 26709 N N . THR A 1 26 ? -3.392 5.795 2.998 1.00 0.00 204 THR A N 16
ATOM 26710 C CA . THR A 1 26 ? -2.838 4.910 4.015 1.00 0.00 204 THR A CA 16
ATOM 26711 C C . THR A 1 26 ? -3.432 3.510 3.908 1.00 0.00 204 THR A C 16
ATOM 26712 O O . THR A 1 26 ? -4.635 3.321 4.084 1.00 0.00 204 THR A O 16
ATOM 26723 N N . GLY A 1 27 ? -2.581 2.530 3.620 1.00 0.00 205 GLY A N 16
ATOM 26724 C CA . GLY A 1 27 ? -3.041 1.160 3.496 1.00 0.00 205 GLY A CA 16
ATOM 26725 C C . GLY A 1 27 ? -2.369 0.230 4.487 1.00 0.00 205 GLY A C 16
ATOM 26726 O O . GLY A 1 27 ? -1.259 0.499 4.948 1.00 0.00 205 GLY A O 16
ATOM 26730 N N . THR A 1 28 ? -3.042 -0.867 4.817 1.00 0.00 206 THR A N 16
ATOM 26731 C CA . THR A 1 28 ? -2.505 -1.838 5.762 1.00 0.00 206 THR A CA 16
ATOM 26732 C C . THR A 1 28 ? -2.005 -3.086 5.043 1.00 0.00 206 THR A C 16
ATOM 26733 O O . THR A 1 28 ? -2.693 -3.638 4.185 1.00 0.00 206 THR A O 16
ATOM 26744 N N . VAL A 1 29 ? -0.803 -3.527 5.400 1.00 0.00 207 VAL A N 16
ATOM 26745 C CA . VAL A 1 29 ? -0.211 -4.712 4.789 1.00 0.00 207 VAL A CA 16
ATOM 26746 C C . VAL A 1 29 ? -1.070 -5.947 5.041 1.00 0.00 207 VAL A C 16
ATOM 26747 O O . VAL A 1 29 ? -1.312 -6.323 6.188 1.00 0.00 207 VAL A O 16
ATOM 26760 N N . SER A 1 30 ? -1.526 -6.573 3.962 1.00 0.00 208 SER A N 16
ATOM 26761 C CA . SER A 1 30 ? -2.361 -7.765 4.066 1.00 0.00 208 SER A CA 16
ATOM 26762 C C . SER A 1 30 ? -1.503 -9.020 4.186 1.00 0.00 208 SER A C 16
ATOM 26763 O O . SER A 1 30 ? -1.759 -9.883 5.026 1.00 0.00 208 SER A O 16
ATOM 26771 N N . SER A 1 31 ? -0.483 -9.116 3.339 1.00 0.00 209 SER A N 16
ATOM 26772 C CA . SER A 1 31 ? 0.412 -10.267 3.347 1.00 0.00 209 SER A CA 16
ATOM 26773 C C . SER A 1 31 ? 1.764 -9.909 2.736 1.00 0.00 209 SER A C 16
ATOM 26774 O O . SER A 1 31 ? 1.870 -8.975 1.939 1.00 0.00 209 SER A O 16
ATOM 26782 N N . LEU A 1 32 ? 2.794 -10.657 3.114 1.00 0.00 210 LEU A N 16
ATOM 26783 C CA . LEU A 1 32 ? 4.140 -10.420 2.605 1.00 0.00 210 LEU A CA 16
ATOM 26784 C C . LEU A 1 32 ? 4.506 -11.445 1.536 1.00 0.00 210 LEU A C 16
ATOM 26785 O O . LEU A 1 32 ? 4.203 -12.630 1.670 1.00 0.00 210 LEU A O 16
ATOM 26801 N N . GLU A 1 33 ? 5.162 -10.980 0.477 1.00 0.00 211 GLU A N 16
ATOM 26802 C CA . GLU A 1 33 ? 5.570 -11.858 -0.613 1.00 0.00 211 GLU A CA 16
ATOM 26803 C C . GLU A 1 33 ? 7.070 -11.746 -0.869 1.00 0.00 211 GLU A C 16
ATOM 26804 O O . GLU A 1 33 ? 7.711 -10.780 -0.454 1.00 0.00 211 GLU A O 16
ATOM 26816 N N . ASP A 1 34 ? 7.623 -12.740 -1.554 1.00 0.00 212 ASP A N 16
ATOM 26817 C CA . ASP A 1 34 ? 9.048 -12.754 -1.866 1.00 0.00 212 ASP A CA 16
ATOM 26818 C C . ASP A 1 34 ? 9.379 -11.723 -2.941 1.00 0.00 212 ASP A C 16
ATOM 26819 O O . ASP A 1 34 ? 10.534 -11.328 -3.103 1.00 0.00 212 ASP A O 16
ATOM 26828 N N . HIS A 1 35 ? 8.358 -11.292 -3.675 1.00 0.00 213 HIS A N 16
ATOM 26829 C CA . HIS A 1 35 ? 8.540 -10.307 -4.735 1.00 0.00 213 HIS A CA 16
ATOM 26830 C C . HIS A 1 35 ? 8.297 -8.895 -4.213 1.00 0.00 213 HIS A C 16
ATOM 26831 O O . HIS A 1 35 ? 9.005 -7.957 -4.577 1.00 0.00 213 HIS A O 16
ATOM 26846 N N . GLY A 1 36 ? 7.290 -8.751 -3.357 1.00 0.00 214 GLY A N 16
ATOM 26847 C CA . GLY A 1 36 ? 6.971 -7.450 -2.799 1.00 0.00 214 GLY A CA 16
ATOM 26848 C C . GLY A 1 36 ? 6.027 -7.541 -1.616 1.00 0.00 214 GLY A C 16
ATOM 26849 O O . GLY A 1 36 ? 5.873 -8.606 -1.017 1.00 0.00 214 GLY A O 16
ATOM 26853 N N . TYR A 1 37 ? 5.396 -6.423 -1.278 1.00 0.00 215 TYR A N 16
ATOM 26854 C CA . TYR A 1 37 ? 4.465 -6.381 -0.156 1.00 0.00 215 TYR A CA 16
ATOM 26855 C C . TYR A 1 37 ? 3.075 -5.954 -0.617 1.00 0.00 215 TYR A C 16
ATOM 26856 O O . TYR A 1 37 ? 2.920 -4.954 -1.319 1.00 0.00 215 TYR A O 16
ATOM 26874 N N . LEU A 1 38 ? 2.066 -6.719 -0.217 1.00 0.00 216 LEU A N 16
ATOM 26875 C CA . LEU A 1 38 ? 0.686 -6.422 -0.587 1.00 0.00 216 LEU A CA 16
ATOM 26876 C C . LEU A 1 38 ? 0.057 -5.442 0.398 1.00 0.00 216 LEU A C 16
ATOM 26877 O O . LEU A 1 38 ? 0.182 -5.599 1.613 1.00 0.00 216 LEU A O 16
ATOM 26893 N N . VAL A 1 39 ? -0.622 -4.430 -0.134 1.00 0.00 217 VAL A N 16
ATOM 26894 C CA . VAL A 1 39 ? -1.274 -3.426 0.698 1.00 0.00 217 VAL A CA 16
ATOM 26895 C C . VAL A 1 39 ? -2.787 -3.461 0.518 1.00 0.00 217 VAL A C 16
ATOM 26896 O O . VAL A 1 39 ? -3.286 -3.625 -0.596 1.00 0.00 217 VAL A O 16
ATOM 26909 N N . ASP A 1 40 ? -3.513 -3.305 1.619 1.00 0.00 218 ASP A N 16
ATOM 26910 C CA . ASP A 1 40 ? -4.970 -3.317 1.583 1.00 0.00 218 ASP A CA 16
ATOM 26911 C C . ASP A 1 40 ? -5.517 -1.933 1.247 1.00 0.00 218 ASP A C 16
ATOM 26912 O O . ASP A 1 40 ? -5.130 -0.937 1.858 1.00 0.00 218 ASP A O 16
ATOM 26921 N N . ILE A 1 41 ? -6.417 -1.879 0.271 1.00 0.00 219 ILE A N 16
ATOM 26922 C CA . ILE A 1 41 ? -7.016 -0.618 -0.146 1.00 0.00 219 ILE A CA 16
ATOM 26923 C C . ILE A 1 41 ? -8.538 -0.676 -0.059 1.00 0.00 219 ILE A C 16
ATOM 26924 O O . ILE A 1 41 ? -9.218 0.337 -0.215 1.00 0.00 219 ILE A O 16
ATOM 26940 N N . GLY A 1 42 ? -9.065 -1.871 0.193 1.00 0.00 220 GLY A N 16
ATOM 26941 C CA . GLY A 1 42 ? -10.503 -2.039 0.298 1.00 0.00 220 GLY A CA 16
ATOM 26942 C C . GLY A 1 42 ? -11.208 -1.845 -1.029 1.00 0.00 220 GLY A C 16
ATOM 26943 O O . GLY A 1 42 ? -12.147 -1.056 -1.132 1.00 0.00 220 GLY A O 16
ATOM 26947 N N . VAL A 1 43 ? -10.755 -2.566 -2.050 1.00 0.00 221 VAL A N 16
ATOM 26948 C CA . VAL A 1 43 ? -11.348 -2.469 -3.378 1.00 0.00 221 VAL A CA 16
ATOM 26949 C C . VAL A 1 43 ? -11.295 -3.809 -4.103 1.00 0.00 221 VAL A C 16
ATOM 26950 O O . VAL A 1 43 ? -10.268 -4.488 -4.099 1.00 0.00 221 VAL A O 16
ATOM 26963 N N . ASP A 1 44 ? -12.408 -4.184 -4.724 1.00 0.00 222 ASP A N 16
ATOM 26964 C CA . ASP A 1 44 ? -12.488 -5.443 -5.455 1.00 0.00 222 ASP A CA 16
ATOM 26965 C C . ASP A 1 44 ? -12.013 -5.267 -6.894 1.00 0.00 222 ASP A C 16
ATOM 26966 O O . ASP A 1 44 ? -12.680 -4.626 -7.705 1.00 0.00 222 ASP A O 16
ATOM 26975 N N . GLY A 1 45 ? -10.853 -5.840 -7.203 1.00 0.00 223 GLY A N 16
ATOM 26976 C CA . GLY A 1 45 ? -10.308 -5.734 -8.544 1.00 0.00 223 GLY A CA 16
ATOM 26977 C C . GLY A 1 45 ? -8.951 -5.057 -8.566 1.00 0.00 223 GLY A C 16
ATOM 26978 O O . GLY A 1 45 ? -8.007 -5.561 -9.175 1.00 0.00 223 GLY A O 16
ATOM 26982 N N . THR A 1 46 ? -8.853 -3.910 -7.900 1.00 0.00 224 THR A N 16
ATOM 26983 C CA . THR A 1 46 ? -7.604 -3.162 -7.848 1.00 0.00 224 THR A CA 16
ATOM 26984 C C . THR A 1 46 ? -6.549 -3.908 -7.040 1.00 0.00 224 THR A C 16
ATOM 26985 O O . THR A 1 46 ? -6.771 -4.252 -5.879 1.00 0.00 224 THR A O 16
ATOM 26996 N N . ARG A 1 47 ? -5.400 -4.156 -7.661 1.00 0.00 225 ARG A N 16
ATOM 26997 C CA . ARG A 1 47 ? -4.310 -4.863 -6.999 1.00 0.00 225 ARG A CA 16
ATOM 26998 C C . ARG A 1 47 ? -3.131 -3.928 -6.745 1.00 0.00 225 ARG A C 16
ATOM 26999 O O . ARG A 1 47 ? -2.689 -3.212 -7.643 1.00 0.00 225 ARG A O 16
ATOM 27020 N N . ALA A 1 48 ? -2.626 -3.942 -5.516 1.00 0.00 226 ALA A N 16
ATOM 27021 C CA . ALA A 1 48 ? -1.498 -3.097 -5.144 1.00 0.00 226 ALA A CA 16
ATOM 27022 C C . ALA A 1 48 ? -0.277 -3.938 -4.786 1.00 0.00 226 ALA A C 16
ATOM 27023 O O . ALA A 1 48 ? -0.383 -4.926 -4.059 1.00 0.00 226 ALA A O 16
ATOM 27030 N N . PHE A 1 49 ? 0.881 -3.541 -5.302 1.00 0.00 227 PHE A N 16
ATOM 27031 C CA . PHE A 1 49 ? 2.123 -4.259 -5.038 1.00 0.00 227 PHE A CA 16
ATOM 27032 C C . PHE A 1 49 ? 3.232 -3.296 -4.626 1.00 0.00 227 PHE A C 16
ATOM 27033 O O . PHE A 1 49 ? 3.320 -2.178 -5.135 1.00 0.00 227 PHE A O 16
ATOM 27050 N N . LEU A 1 50 ? 4.076 -3.737 -3.700 1.00 0.00 228 LEU A N 16
ATOM 27051 C CA . LEU A 1 50 ? 5.180 -2.915 -3.218 1.00 0.00 228 LEU A CA 16
ATOM 27052 C C . LEU A 1 50 ? 6.523 -3.516 -3.619 1.00 0.00 228 LEU A C 16
ATOM 27053 O O . LEU A 1 50 ? 6.814 -4.682 -3.350 1.00 0.00 228 LEU A O 16
ATOM 27069 N N . PRO A 1 51 ? 7.363 -2.703 -4.278 1.00 0.00 229 PRO A N 16
ATOM 27070 C CA . PRO A 1 51 ? 8.690 -3.133 -4.728 1.00 0.00 229 PRO A CA 16
ATOM 27071 C C . PRO A 1 51 ? 9.654 -3.350 -3.567 1.00 0.00 229 PRO A C 16
ATOM 27072 O O . PRO A 1 51 ? 9.811 -2.483 -2.706 1.00 0.00 229 PRO A O 16
ATOM 27083 N N . LEU A 1 52 ? 10.299 -4.511 -3.548 1.00 0.00 230 LEU A N 16
ATOM 27084 C CA . LEU A 1 52 ? 11.250 -4.842 -2.492 1.00 0.00 230 LEU A CA 16
ATOM 27085 C C . LEU A 1 52 ? 12.434 -3.880 -2.505 1.00 0.00 230 LEU A C 16
ATOM 27086 O O . LEU A 1 52 ? 13.201 -3.810 -1.543 1.00 0.00 230 LEU A O 16
ATOM 27102 N N . LEU A 1 53 ? 12.576 -3.140 -3.598 1.00 0.00 231 LEU A N 16
ATOM 27103 C CA . LEU A 1 53 ? 13.666 -2.180 -3.736 1.00 0.00 231 LEU A CA 16
ATOM 27104 C C . LEU A 1 53 ? 13.420 -0.949 -2.870 1.00 0.00 231 LEU A C 16
ATOM 27105 O O . LEU A 1 53 ? 14.320 -0.470 -2.180 1.00 0.00 231 LEU A O 16
ATOM 27121 N N . LYS A 1 54 ? 12.193 -0.440 -2.910 1.00 0.00 232 LYS A N 16
ATOM 27122 C CA . LYS A 1 54 ? 11.825 0.734 -2.127 1.00 0.00 232 LYS A CA 16
ATOM 27123 C C . LYS A 1 54 ? 11.463 0.343 -0.698 1.00 0.00 232 LYS A C 16
ATOM 27124 O O . LYS A 1 54 ? 11.767 1.067 0.250 1.00 0.00 232 LYS A O 16
ATOM 27143 N N . ALA A 1 55 ? 10.812 -0.807 -0.550 1.00 0.00 233 ALA A N 16
ATOM 27144 C CA . ALA A 1 55 ? 10.412 -1.295 0.764 1.00 0.00 233 ALA A CA 16
ATOM 27145 C C . ALA A 1 55 ? 11.629 -1.609 1.627 1.00 0.00 233 ALA A C 16
ATOM 27146 O O . ALA A 1 55 ? 11.586 -1.472 2.849 1.00 0.00 233 ALA A O 16
ATOM 27153 N N . GLN A 1 56 ? 12.713 -2.030 0.983 1.00 0.00 234 GLN A N 16
ATOM 27154 C CA . GLN A 1 56 ? 13.942 -2.364 1.694 1.00 0.00 234 GLN A CA 16
ATOM 27155 C C . GLN A 1 56 ? 14.530 -1.132 2.373 1.00 0.00 234 GLN A C 16
ATOM 27156 O O . GLN A 1 56 ? 15.004 -1.204 3.506 1.00 0.00 234 GLN A O 16
ATOM 27170 N N . GLU A 1 57 ? 14.496 -0.003 1.672 1.00 0.00 235 GLU A N 16
ATOM 27171 C CA . GLU A 1 57 ? 15.027 1.245 2.209 1.00 0.00 235 GLU A CA 16
ATOM 27172 C C . GLU A 1 57 ? 14.241 1.686 3.440 1.00 0.00 235 GLU A C 16
ATOM 27173 O O . GLU A 1 57 ? 14.820 2.112 4.440 1.00 0.00 235 GLU A O 16
ATOM 27185 N N . TYR A 1 58 ? 12.919 1.582 3.359 1.00 0.00 236 TYR A N 16
ATOM 27186 C CA . TYR A 1 58 ? 12.053 1.973 4.464 1.00 0.00 236 TYR A CA 16
ATOM 27187 C C . TYR A 1 58 ? 12.149 0.973 5.612 1.00 0.00 236 TYR A C 16
ATOM 27188 O O . TYR A 1 58 ? 12.117 1.350 6.784 1.00 0.00 236 TYR A O 16
ATOM 27206 N N . ILE A 1 59 ? 12.266 -0.305 5.266 1.00 0.00 237 ILE A N 16
ATOM 27207 C CA . ILE A 1 59 ? 12.369 -1.360 6.266 1.00 0.00 237 ILE A CA 16
ATOM 27208 C C . ILE A 1 59 ? 13.704 -1.294 7.001 1.00 0.00 237 ILE A C 16
ATOM 27209 O O . ILE A 1 59 ? 13.754 -1.388 8.227 1.00 0.00 237 ILE A O 16
ATOM 27225 N N . ARG A 1 60 ? 14.783 -1.129 6.243 1.00 0.00 238 ARG A N 16
ATOM 27226 C CA . ARG A 1 60 ? 16.118 -1.049 6.822 1.00 0.00 238 ARG A CA 16
ATOM 27227 C C . ARG A 1 60 ? 16.232 0.147 7.762 1.00 0.00 238 ARG A C 16
ATOM 27228 O O . ARG A 1 60 ? 16.834 0.051 8.832 1.00 0.00 238 ARG A O 16
ATOM 27249 N N . GLN A 1 61 ? 15.651 1.271 7.356 1.00 0.00 239 GLN A N 16
ATOM 27250 C CA . GLN A 1 61 ? 15.689 2.485 8.162 1.00 0.00 239 GLN A CA 16
ATOM 27251 C C . GLN A 1 61 ? 14.643 2.434 9.271 1.00 0.00 239 GLN A C 16
ATOM 27252 O O . GLN A 1 61 ? 14.751 3.142 10.273 1.00 0.00 239 GLN A O 16
ATOM 27266 N N . LYS A 1 62 ? 13.631 1.593 9.086 1.00 0.00 240 LYS A N 16
ATOM 27267 C CA . LYS A 1 62 ? 12.566 1.449 10.071 1.00 0.00 240 LYS A CA 16
ATOM 27268 C C . LYS A 1 62 ? 12.794 0.218 10.942 1.00 0.00 240 LYS A C 16
ATOM 27269 O O . LYS A 1 62 ? 13.125 0.333 12.121 1.00 0.00 240 LYS A O 16
ATOM 27288 N N . ASN A 1 63 ? 12.615 -0.960 10.353 1.00 0.00 241 ASN A N 16
ATOM 27289 C CA . ASN A 1 63 ? 12.802 -2.213 11.076 1.00 0.00 241 ASN A CA 16
ATOM 27290 C C . ASN A 1 63 ? 14.273 -2.617 11.092 1.00 0.00 241 ASN A C 16
ATOM 27291 O O . ASN A 1 63 ? 14.604 -3.802 11.034 1.00 0.00 241 ASN A O 16
ATOM 27302 N N . LYS A 1 64 ? 15.153 -1.625 11.171 1.00 0.00 242 LYS A N 16
ATOM 27303 C CA . LYS A 1 64 ? 16.589 -1.875 11.197 1.00 0.00 242 LYS A CA 16
ATOM 27304 C C . LYS A 1 64 ? 16.953 -3.050 10.295 1.00 0.00 242 LYS A C 16
ATOM 27305 O O . LYS A 1 64 ? 17.914 -3.772 10.557 1.00 0.00 242 LYS A O 16
ATOM 27324 N N . GLY A 1 65 ? 16.178 -3.235 9.230 1.00 0.00 243 GLY A N 16
ATOM 27325 C CA . GLY A 1 65 ? 16.436 -4.323 8.305 1.00 0.00 243 GLY A CA 16
ATOM 27326 C C . GLY A 1 65 ? 15.855 -5.640 8.782 1.00 0.00 243 GLY A C 16
ATOM 27327 O O . GLY A 1 65 ? 16.586 -6.524 9.226 1.00 0.00 243 GLY A O 16
ATOM 27331 N N . ALA A 1 66 ? 14.535 -5.769 8.690 1.00 0.00 244 ALA A N 16
ATOM 27332 C CA . ALA A 1 66 ? 13.856 -6.987 9.115 1.00 0.00 244 ALA A CA 16
ATOM 27333 C C . ALA A 1 66 ? 12.492 -7.116 8.447 1.00 0.00 244 ALA A C 16
ATOM 27334 O O . ALA A 1 66 ? 11.878 -6.119 8.065 1.00 0.00 244 ALA A O 16
ATOM 27341 N N . LYS A 1 67 ? 12.021 -8.351 8.308 1.00 0.00 245 LYS A N 16
ATOM 27342 C CA . LYS A 1 67 ? 10.728 -8.611 7.687 1.00 0.00 245 LYS A CA 16
ATOM 27343 C C . LYS A 1 67 ? 9.647 -7.714 8.282 1.00 0.00 245 LYS A C 16
ATOM 27344 O O . LYS A 1 67 ? 9.819 -7.153 9.365 1.00 0.00 245 LYS A O 16
ATOM 27363 N N . LEU A 1 68 ? 8.533 -7.585 7.570 1.00 0.00 246 LEU A N 16
ATOM 27364 C CA . LEU A 1 68 ? 7.423 -6.758 8.029 1.00 0.00 246 LEU A CA 16
ATOM 27365 C C . LEU A 1 68 ? 6.383 -7.599 8.761 1.00 0.00 246 LEU A C 16
ATOM 27366 O O . LEU A 1 68 ? 6.554 -8.806 8.932 1.00 0.00 246 LEU A O 16
ATOM 27382 N N . LYS A 1 69 ? 5.304 -6.954 9.191 1.00 0.00 247 LYS A N 16
ATOM 27383 C CA . LYS A 1 69 ? 4.233 -7.642 9.902 1.00 0.00 247 LYS A CA 16
ATOM 27384 C C . LYS A 1 69 ? 2.929 -7.583 9.113 1.00 0.00 247 LYS A C 16
ATOM 27385 O O . LYS A 1 69 ? 2.851 -6.930 8.072 1.00 0.00 247 LYS A O 16
ATOM 27404 N N . VAL A 1 70 ? 1.907 -8.268 9.615 1.00 0.00 248 VAL A N 16
ATOM 27405 C CA . VAL A 1 70 ? 0.605 -8.291 8.958 1.00 0.00 248 VAL A CA 16
ATOM 27406 C C . VAL A 1 70 ? -0.379 -7.360 9.656 1.00 0.00 248 VAL A C 16
ATOM 27407 O O . VAL A 1 70 ? -0.359 -7.222 10.878 1.00 0.00 248 VAL A O 16
ATOM 27420 N N . GLY A 1 71 ? -1.242 -6.722 8.870 1.00 0.00 249 GLY A N 16
ATOM 27421 C CA . GLY A 1 71 ? -2.223 -5.812 9.431 1.00 0.00 249 GLY A CA 16
ATOM 27422 C C . GLY A 1 71 ? -1.608 -4.503 9.884 1.00 0.00 249 GLY A C 16
ATOM 27423 O O . GLY A 1 71 ? -2.319 -3.581 10.281 1.00 0.00 249 GLY A O 16
ATOM 27427 N N . GLN A 1 72 ? -0.283 -4.423 9.826 1.00 0.00 250 GLN A N 16
ATOM 27428 C CA . GLN A 1 72 ? 0.428 -3.217 10.236 1.00 0.00 250 GLN A CA 16
ATOM 27429 C C . GLN A 1 72 ? 0.123 -2.058 9.293 1.00 0.00 250 GLN A C 16
ATOM 27430 O O . GLN A 1 72 ? -0.103 -2.259 8.099 1.00 0.00 250 GLN A O 16
ATOM 27444 N N . TYR A 1 73 ? 0.119 -0.846 9.835 1.00 0.00 251 TYR A N 16
ATOM 27445 C CA . TYR A 1 73 ? -0.161 0.346 9.043 1.00 0.00 251 TYR A CA 16
ATOM 27446 C C . TYR A 1 73 ? 1.081 0.796 8.280 1.00 0.00 251 TYR A C 16
ATOM 27447 O O . TYR A 1 73 ? 2.150 0.982 8.864 1.00 0.00 251 TYR A O 16
ATOM 27465 N N . LEU A 1 74 ? 0.933 0.972 6.972 1.00 0.00 252 LEU A N 16
ATOM 27466 C CA . LEU A 1 74 ? 2.042 1.402 6.127 1.00 0.00 252 LEU A CA 16
ATOM 27467 C C . LEU A 1 74 ? 1.643 2.602 5.275 1.00 0.00 252 LEU A C 16
ATOM 27468 O O . LEU A 1 74 ? 0.515 2.684 4.790 1.00 0.00 252 LEU A O 16
ATOM 27484 N N . ASN A 1 75 ? 2.577 3.531 5.095 1.00 0.00 253 ASN A N 16
ATOM 27485 C CA . ASN A 1 75 ? 2.323 4.726 4.300 1.00 0.00 253 ASN A CA 16
ATOM 27486 C C . ASN A 1 75 ? 2.854 4.557 2.879 1.00 0.00 253 ASN A C 16
ATOM 27487 O O . ASN A 1 75 ? 4.035 4.271 2.677 1.00 0.00 253 ASN A O 16
ATOM 27498 N N . CYS A 1 76 ? 1.975 4.738 1.900 1.00 0.00 254 CYS A N 16
ATOM 27499 C CA . CYS A 1 76 ? 2.355 4.605 0.498 1.00 0.00 254 CYS A CA 16
ATOM 27500 C C . CYS A 1 76 ? 1.636 5.641 -0.360 1.00 0.00 254 CYS A C 16
ATOM 27501 O O . CYS A 1 76 ? 0.644 6.234 0.065 1.00 0.00 254 CYS A O 16
ATOM 27509 N N . ILE A 1 77 ? 2.144 5.856 -1.569 1.00 0.00 255 ILE A N 16
ATOM 27510 C CA . ILE A 1 77 ? 1.551 6.821 -2.486 1.00 0.00 255 ILE A CA 16
ATOM 27511 C C . ILE A 1 77 ? 1.486 6.264 -3.904 1.00 0.00 255 ILE A C 16
ATOM 27512 O O . ILE A 1 77 ? 2.427 5.625 -4.376 1.00 0.00 255 ILE A O 16
ATOM 27528 N N . VAL A 1 78 ? 0.369 6.511 -4.581 1.00 0.00 256 VAL A N 16
ATOM 27529 C CA . VAL A 1 78 ? 0.181 6.037 -5.947 1.00 0.00 256 VAL A CA 16
ATOM 27530 C C . VAL A 1 78 ? 1.166 6.704 -6.900 1.00 0.00 256 VAL A C 16
ATOM 27531 O O . VAL A 1 78 ? 1.184 7.927 -7.034 1.00 0.00 256 VAL A O 16
ATOM 27544 N N . GLU A 1 79 ? 1.984 5.890 -7.561 1.00 0.00 257 GLU A N 16
ATOM 27545 C CA . GLU A 1 79 ? 2.973 6.402 -8.502 1.00 0.00 257 GLU A CA 16
ATOM 27546 C C . GLU A 1 79 ? 2.544 6.134 -9.942 1.00 0.00 257 GLU A C 16
ATOM 27547 O O . GLU A 1 79 ? 2.822 6.925 -10.843 1.00 0.00 257 GLU A O 16
ATOM 27559 N N . LYS A 1 80 ? 1.864 5.012 -10.151 1.00 0.00 258 LYS A N 16
ATOM 27560 C CA . LYS A 1 80 ? 1.394 4.637 -11.480 1.00 0.00 258 LYS A CA 16
ATOM 27561 C C . LYS A 1 80 ? 0.037 3.945 -11.402 1.00 0.00 258 LYS A C 16
ATOM 27562 O O . LYS A 1 80 ? -0.170 3.053 -10.579 1.00 0.00 258 LYS A O 16
ATOM 27581 N N . VAL A 1 81 ? -0.885 4.361 -12.264 1.00 0.00 259 VAL A N 16
ATOM 27582 C CA . VAL A 1 81 ? -2.221 3.779 -12.295 1.00 0.00 259 VAL A CA 16
ATOM 27583 C C . VAL A 1 81 ? -2.509 3.135 -13.647 1.00 0.00 259 VAL A C 16
ATOM 27584 O O . VAL A 1 81 ? -2.276 3.736 -14.696 1.00 0.00 259 VAL A O 16
ATOM 27597 N N . LYS A 1 82 ? -3.019 1.909 -13.615 1.00 0.00 260 LYS A N 16
ATOM 27598 C CA . LYS A 1 82 ? -3.342 1.182 -14.837 1.00 0.00 260 LYS A CA 16
ATOM 27599 C C . LYS A 1 82 ? -4.756 1.508 -15.306 1.00 0.00 260 LYS A C 16
ATOM 27600 O O . LYS A 1 82 ? -5.599 1.937 -14.519 1.00 0.00 260 LYS A O 16
ATOM 27619 N N . GLY A 1 83 ? -5.010 1.299 -16.595 1.00 0.00 261 GLY A N 16
ATOM 27620 C CA . GLY A 1 83 ? -6.324 1.575 -17.146 1.00 0.00 261 GLY A CA 16
ATOM 27621 C C . GLY A 1 83 ? -7.383 0.623 -16.625 1.00 0.00 261 GLY A C 16
ATOM 27622 O O . GLY A 1 83 ? -8.308 1.035 -15.927 1.00 0.00 261 GLY A O 16
ATOM 27626 N N . ASN A 1 84 ? -7.247 -0.654 -16.967 1.00 0.00 262 ASN A N 16
ATOM 27627 C CA . ASN A 1 84 ? -8.202 -1.667 -16.531 1.00 0.00 262 ASN A CA 16
ATOM 27628 C C . ASN A 1 84 ? -7.880 -2.146 -15.119 1.00 0.00 262 ASN A C 16
ATOM 27629 O O . ASN A 1 84 ? -7.956 -3.338 -14.824 1.00 0.00 262 ASN A O 16
ATOM 27640 N N . GLY A 1 85 ? -7.519 -1.207 -14.249 1.00 0.00 263 GLY A N 16
ATOM 27641 C CA . GLY A 1 85 ? -7.191 -1.552 -12.878 1.00 0.00 263 GLY A CA 16
ATOM 27642 C C . GLY A 1 85 ? -6.366 -2.820 -12.781 1.00 0.00 263 GLY A C 16
ATOM 27643 O O . GLY A 1 85 ? -6.545 -3.617 -11.862 1.00 0.00 263 GLY A O 16
ATOM 27647 N N . GLY A 1 86 ? -5.458 -3.008 -13.735 1.00 0.00 264 GLY A N 16
ATOM 27648 C CA . GLY A 1 86 ? -4.617 -4.190 -13.735 1.00 0.00 264 GLY A CA 16
ATOM 27649 C C . GLY A 1 86 ? -3.732 -4.273 -12.508 1.00 0.00 264 GLY A C 16
ATOM 27650 O O . GLY A 1 86 ? -3.986 -5.067 -11.601 1.00 0.00 264 GLY A O 16
ATOM 27654 N N . VAL A 1 87 ? -2.687 -3.452 -12.477 1.00 0.00 265 VAL A N 16
ATOM 27655 C CA . VAL A 1 87 ? -1.760 -3.435 -11.352 1.00 0.00 265 VAL A CA 16
ATOM 27656 C C . VAL A 1 87 ? -1.481 -2.009 -10.890 1.00 0.00 265 VAL A C 16
ATOM 27657 O O . VAL A 1 87 ? -1.260 -1.113 -11.705 1.00 0.00 265 VAL A O 16
ATOM 27670 N N . VAL A 1 88 ? -1.493 -1.805 -9.577 1.00 0.00 266 VAL A N 16
ATOM 27671 C CA . VAL A 1 88 ? -1.240 -0.488 -9.005 1.00 0.00 266 VAL A CA 16
ATOM 27672 C C . VAL A 1 88 ? 0.146 -0.420 -8.374 1.00 0.00 266 VAL A C 16
ATOM 27673 O O . VAL A 1 88 ? 0.589 -1.364 -7.721 1.00 0.00 266 VAL A O 16
ATOM 27686 N N . SER A 1 89 ? 0.826 0.705 -8.572 1.00 0.00 267 SER A N 16
ATOM 27687 C CA . SER A 1 89 ? 2.164 0.896 -8.025 1.00 0.00 267 SER A CA 16
ATOM 27688 C C . SER A 1 89 ? 2.117 1.743 -6.757 1.00 0.00 267 SER A C 16
ATOM 27689 O O . SER A 1 89 ? 1.371 2.720 -6.677 1.00 0.00 267 SER A O 16
ATOM 27697 N N . LEU A 1 90 ? 2.918 1.362 -5.769 1.00 0.00 268 LEU A N 16
ATOM 27698 C CA . LEU A 1 90 ? 2.969 2.086 -4.503 1.00 0.00 268 LEU A CA 16
ATOM 27699 C C . LEU A 1 90 ? 4.380 2.594 -4.223 1.00 0.00 268 LEU A C 16
ATOM 27700 O O . LEU A 1 90 ? 5.362 2.013 -4.683 1.00 0.00 268 LEU A O 16
ATOM 27716 N N . SER A 1 91 ? 4.472 3.680 -3.462 1.00 0.00 269 SER A N 16
ATOM 27717 C CA . SER A 1 91 ? 5.762 4.267 -3.121 1.00 0.00 269 SER A CA 16
ATOM 27718 C C . SER A 1 91 ? 5.645 5.156 -1.887 1.00 0.00 269 SER A C 16
ATOM 27719 O O . SER A 1 91 ? 4.653 5.862 -1.708 1.00 0.00 269 SER A O 16
ATOM 27727 N N . VAL A 1 92 ? 6.667 5.116 -1.038 1.00 0.00 270 VAL A N 16
ATOM 27728 C CA . VAL A 1 92 ? 6.681 5.918 0.180 1.00 0.00 270 VAL A CA 16
ATOM 27729 C C . VAL A 1 92 ? 7.106 7.353 -0.112 1.00 0.00 270 VAL A C 16
ATOM 27730 O O . VAL A 1 92 ? 8.080 7.590 -0.824 1.00 0.00 270 VAL A O 16
ATOM 27743 N N . GLY A 1 93 ? 6.367 8.308 0.445 1.00 0.00 271 GLY A N 16
ATOM 27744 C CA . GLY A 1 93 ? 6.683 9.708 0.234 1.00 0.00 271 GLY A CA 16
ATOM 27745 C C . GLY A 1 93 ? 6.068 10.607 1.288 1.00 0.00 271 GLY A C 16
ATOM 27746 O O . GLY A 1 93 ? 4.869 10.886 1.255 1.00 0.00 271 GLY A O 16
ATOM 27750 N N . HIS A 1 94 ? 6.891 11.061 2.229 1.00 0.00 272 HIS A N 16
ATOM 27751 C CA . HIS A 1 94 ? 6.421 11.932 3.300 1.00 0.00 272 HIS A CA 16
ATOM 27752 C C . HIS A 1 94 ? 6.260 13.366 2.802 1.00 0.00 272 HIS A C 16
ATOM 27753 O O . HIS A 1 94 ? 6.936 14.278 3.278 1.00 0.00 272 HIS A O 16
ATOM 27768 N N . SER A 1 95 ? 5.362 13.556 1.842 1.00 0.00 273 SER A N 16
ATOM 27769 C CA . SER A 1 95 ? 5.116 14.878 1.276 1.00 0.00 273 SER A CA 16
ATOM 27770 C C . SER A 1 95 ? 3.701 15.352 1.598 1.00 0.00 273 SER A C 16
ATOM 27771 O O . SER A 1 95 ? 2.722 14.686 1.263 1.00 0.00 273 SER A O 16
ATOM 27779 N N . GLU A 1 96 ? 3.604 16.506 2.249 1.00 0.00 274 GLU A N 16
ATOM 27780 C CA . GLU A 1 96 ? 2.310 17.069 2.617 1.00 0.00 274 GLU A CA 16
ATOM 27781 C C . GLU A 1 96 ? 1.701 17.840 1.449 1.00 0.00 274 GLU A C 16
ATOM 27782 O O . GLU A 1 96 ? 2.043 18.997 1.208 1.00 0.00 274 GLU A O 16
ATOM 27794 N N . VAL A 1 97 ? 0.795 17.188 0.726 1.00 0.00 275 VAL A N 16
ATOM 27795 C CA . VAL A 1 97 ? 0.137 17.811 -0.416 1.00 0.00 275 VAL A CA 16
ATOM 27796 C C . VAL A 1 97 ? -1.286 18.232 -0.068 1.00 0.00 275 VAL A C 16
ATOM 27797 O O . VAL A 1 97 ? -1.634 19.410 -0.151 1.00 0.00 275 VAL A O 16
ATOM 27810 N N . SER A 1 98 ? -2.106 17.262 0.324 1.00 0.00 276 SER A N 16
ATOM 27811 C CA . SER A 1 98 ? -3.493 17.531 0.683 1.00 0.00 276 SER A CA 16
ATOM 27812 C C . SER A 1 98 ? -3.838 16.903 2.030 1.00 0.00 276 SER A C 16
ATOM 27813 O O . SER A 1 98 ? -3.660 15.702 2.233 1.00 0.00 276 SER A O 16
ATOM 27821 N N . THR A 1 99 ? -4.333 17.726 2.950 1.00 0.00 277 THR A N 16
ATOM 27822 C CA . THR A 1 99 ? -4.702 17.254 4.278 1.00 0.00 277 THR A CA 16
ATOM 27823 C C . THR A 1 99 ? -5.437 15.921 4.203 1.00 0.00 277 THR A C 16
ATOM 27824 O O . THR A 1 99 ? -6.219 15.684 3.283 1.00 0.00 277 THR A O 16
ATOM 27835 N N . ALA A 1 100 ? -5.182 15.054 5.177 1.00 0.00 278 ALA A N 16
ATOM 27836 C CA . ALA A 1 100 ? -5.822 13.745 5.223 1.00 0.00 278 ALA A CA 16
ATOM 27837 C C . ALA A 1 100 ? -7.011 13.749 6.178 1.00 0.00 278 ALA A C 16
ATOM 27838 O O . ALA A 1 100 ? -7.356 14.783 6.751 1.00 0.00 278 ALA A O 16
ATOM 27845 N N . ILE A 1 101 ? -7.635 12.587 6.343 1.00 0.00 279 ILE A N 16
ATOM 27846 C CA . ILE A 1 101 ? -8.785 12.457 7.229 1.00 0.00 279 ILE A CA 16
ATOM 27847 C C . ILE A 1 101 ? -8.346 12.180 8.663 1.00 0.00 279 ILE A C 16
ATOM 27848 O O . ILE A 1 101 ? -7.384 11.449 8.898 1.00 0.00 279 ILE A O 16
ATOM 27864 N N . ALA A 1 102 ? -9.059 12.768 9.618 1.00 0.00 280 ALA A N 16
ATOM 27865 C CA . ALA A 1 102 ? -8.746 12.582 11.029 1.00 0.00 280 ALA A CA 16
ATOM 27866 C C . ALA A 1 102 ? -9.626 11.502 11.649 1.00 0.00 280 ALA A C 16
ATOM 27867 O O . ALA A 1 102 ? -9.800 11.450 12.867 1.00 0.00 280 ALA A O 16
ATOM 27874 N N . THR A 1 103 ? -10.181 10.639 10.803 1.00 0.00 281 THR A N 16
ATOM 27875 C CA . THR A 1 103 ? -11.044 9.561 11.267 1.00 0.00 281 THR A CA 16
ATOM 27876 C C . THR A 1 103 ? -10.846 8.300 10.435 1.00 0.00 281 THR A C 16
ATOM 27877 O O . THR A 1 103 ? -10.612 8.372 9.229 1.00 0.00 281 THR A O 16
ATOM 27888 N N . GLU A 1 104 ? -10.942 7.145 11.086 1.00 0.00 282 GLU A N 16
ATOM 27889 C CA . GLU A 1 104 ? -10.773 5.867 10.403 1.00 0.00 282 GLU A CA 16
ATOM 27890 C C . GLU A 1 104 ? -11.997 4.978 10.602 1.00 0.00 282 GLU A C 16
ATOM 27891 O O . GLU A 1 104 ? -12.806 5.211 11.498 1.00 0.00 282 GLU A O 16
ATOM 27903 N N . GLN A 1 105 ? -12.123 3.959 9.758 1.00 0.00 283 GLN A N 16
ATOM 27904 C CA . GLN A 1 105 ? -13.249 3.036 9.839 1.00 0.00 283 GLN A CA 16
ATOM 27905 C C . GLN A 1 105 ? -12.824 1.714 10.472 1.00 0.00 283 GLN A C 16
ATOM 27906 O O . GLN A 1 105 ? -11.645 1.362 10.462 1.00 0.00 283 GLN A O 16
ATOM 27920 N N . GLN A 1 106 ? -13.793 0.989 11.021 1.00 0.00 284 GLN A N 16
ATOM 27921 C CA . GLN A 1 106 ? -13.518 -0.293 11.659 1.00 0.00 284 GLN A CA 16
ATOM 27922 C C . GLN A 1 106 ? -12.914 -1.279 10.663 1.00 0.00 284 GLN A C 16
ATOM 27923 O O . GLN A 1 106 ? -13.108 -1.152 9.455 1.00 0.00 284 GLN A O 16
ATOM 27937 N N . SER A 1 107 ? -12.181 -2.260 11.180 1.00 0.00 285 SER A N 16
ATOM 27938 C CA . SER A 1 107 ? -11.545 -3.265 10.336 1.00 0.00 285 SER A CA 16
ATOM 27939 C C . SER A 1 107 ? -11.692 -4.656 10.943 1.00 0.00 285 SER A C 16
ATOM 27940 O O . SER A 1 107 ? -11.242 -4.908 12.061 1.00 0.00 285 SER A O 16
ATOM 27948 N N . TRP A 1 108 ? -12.325 -5.556 10.199 1.00 0.00 286 TRP A N 16
ATOM 27949 C CA . TRP A 1 108 ? -12.532 -6.923 10.663 1.00 0.00 286 TRP A CA 16
ATOM 27950 C C . TRP A 1 108 ? -11.927 -7.927 9.687 1.00 0.00 286 TRP A C 16
ATOM 27951 O O . TRP A 1 108 ? -12.043 -7.772 8.473 1.00 0.00 286 TRP A O 16
ATOM 27972 N N . ASN A 1 109 ? -11.282 -8.956 10.227 1.00 0.00 287 ASN A N 16
ATOM 27973 C CA . ASN A 1 109 ? -10.659 -9.985 9.403 1.00 0.00 287 ASN A CA 16
ATOM 27974 C C . ASN A 1 109 ? -10.774 -11.355 10.064 1.00 0.00 287 ASN A C 16
ATOM 27975 O O . ASN A 1 109 ? -10.439 -11.520 11.238 1.00 0.00 287 ASN A O 16
ATOM 27986 N N . LEU A 1 110 ? -11.248 -12.335 9.303 1.00 0.00 288 LEU A N 16
ATOM 27987 C CA . LEU A 1 110 ? -11.407 -13.692 9.815 1.00 0.00 288 LEU A CA 16
ATOM 27988 C C . LEU A 1 110 ? -10.085 -14.452 9.762 1.00 0.00 288 LEU A C 16
ATOM 27989 O O . LEU A 1 110 ? -9.092 -13.953 9.236 1.00 0.00 288 LEU A O 16
ATOM 28005 N N . ASN A 1 111 ? -10.083 -15.663 10.310 1.00 0.00 289 ASN A N 16
ATOM 28006 C CA . ASN A 1 111 ? -8.884 -16.492 10.324 1.00 0.00 289 ASN A CA 16
ATOM 28007 C C . ASN A 1 111 ? -9.247 -17.974 10.329 1.00 0.00 289 ASN A C 16
ATOM 28008 O O . ASN A 1 111 ? -9.786 -18.488 11.309 1.00 0.00 289 ASN A O 16
ATOM 28019 N N . ASN A 1 112 ? -8.948 -18.656 9.228 1.00 0.00 290 ASN A N 16
ATOM 28020 C CA . ASN A 1 112 ? -9.244 -20.079 9.106 1.00 0.00 290 ASN A CA 16
ATOM 28021 C C . ASN A 1 112 ? -8.434 -20.890 10.113 1.00 0.00 290 ASN A C 16
ATOM 28022 O O . ASN A 1 112 ? -8.974 -21.751 10.810 1.00 0.00 290 ASN A O 16
ATOM 28033 N N . LEU A 1 113 ? -7.138 -20.611 10.184 1.00 0.00 291 LEU A N 16
ATOM 28034 C CA . LEU A 1 113 ? -6.253 -21.315 11.106 1.00 0.00 291 LEU A CA 16
ATOM 28035 C C . LEU A 1 113 ? -5.674 -20.357 12.143 1.00 0.00 291 LEU A C 16
ATOM 28036 O O . LEU A 1 113 ? -5.954 -19.159 12.120 1.00 0.00 291 LEU A O 16
ATOM 28052 N N . SER A 1 114 ? -4.863 -20.894 13.049 1.00 0.00 292 SER A N 16
ATOM 28053 C CA . SER A 1 114 ? -4.245 -20.087 14.095 1.00 0.00 292 SER A CA 16
ATOM 28054 C C . SER A 1 114 ? -2.887 -20.658 14.490 1.00 0.00 292 SER A C 16
ATOM 28055 O O . SER A 1 114 ? -2.741 -21.864 14.688 1.00 0.00 292 SER A O 16
ATOM 28063 N N . GLY A 1 115 ? -1.893 -19.782 14.603 1.00 0.00 293 GLY A N 16
ATOM 28064 C CA . GLY A 1 115 ? -0.559 -20.216 14.974 1.00 0.00 293 GLY A CA 16
ATOM 28065 C C . GLY A 1 115 ? -0.051 -19.526 16.224 1.00 0.00 293 GLY A C 16
ATOM 28066 O O . GLY A 1 115 ? -0.356 -18.362 16.484 1.00 0.00 293 GLY A O 16
ATOM 28070 N N . PRO A 1 116 ? 0.741 -20.253 17.026 1.00 0.00 294 PRO A N 16
ATOM 28071 C CA . PRO A 1 116 ? 1.308 -19.725 18.270 1.00 0.00 294 PRO A CA 16
ATOM 28072 C C . PRO A 1 116 ? 2.373 -18.663 18.017 1.00 0.00 294 PRO A C 16
ATOM 28073 O O . PRO A 1 116 ? 2.618 -18.277 16.874 1.00 0.00 294 PRO A O 16
ATOM 28084 N N . SER A 1 117 ? 3.003 -18.196 19.090 1.00 0.00 295 SER A N 16
ATOM 28085 C CA . SER A 1 117 ? 4.040 -17.176 18.984 1.00 0.00 295 SER A CA 16
ATOM 28086 C C . SER A 1 117 ? 5.125 -17.394 20.033 1.00 0.00 295 SER A C 16
ATOM 28087 O O . SER A 1 117 ? 4.878 -17.983 21.086 1.00 0.00 295 SER A O 16
ATOM 28095 N N . SER A 1 118 ? 6.330 -16.916 19.738 1.00 0.00 296 SER A N 16
ATOM 28096 C CA . SER A 1 118 ? 7.456 -17.061 20.653 1.00 0.00 296 SER A CA 16
ATOM 28097 C C . SER A 1 118 ? 7.326 -16.100 21.830 1.00 0.00 296 SER A C 16
ATOM 28098 O O . SER A 1 118 ? 6.888 -14.961 21.672 1.00 0.00 296 SER A O 16
ATOM 28106 N N . GLY A 1 119 ? 7.711 -16.568 23.014 1.00 0.00 297 GLY A N 16
ATOM 28107 C CA . GLY A 1 119 ? 7.631 -15.738 24.202 1.00 0.00 297 GLY A CA 16
ATOM 28108 C C . GLY A 1 119 ? 6.937 -16.440 25.353 1.00 0.00 297 GLY A C 16
ATOM 28109 O O . GLY A 1 119 ? 5.843 -16.048 25.758 1.00 0.00 297 GLY A O 16
ATOM 28113 N N . GLY A 1 1 ? -1.279 13.854 18.630 1.00 0.00 179 GLY A N 17
ATOM 28114 C CA . GLY A 1 1 ? -2.268 13.095 19.372 1.00 0.00 179 GLY A CA 17
ATOM 28115 C C . GLY A 1 1 ? -2.350 11.651 18.919 1.00 0.00 179 GLY A C 17
ATOM 28116 O O . GLY A 1 1 ? -1.328 10.986 18.751 1.00 0.00 179 GLY A O 17
ATOM 28120 N N . SER A 1 2 ? -3.571 11.163 18.721 1.00 0.00 180 SER A N 17
ATOM 28121 C CA . SER A 1 2 ? -3.783 9.786 18.290 1.00 0.00 180 SER A CA 17
ATOM 28122 C C . SER A 1 2 ? -3.410 9.614 16.820 1.00 0.00 180 SER A C 17
ATOM 28123 O O . SER A 1 2 ? -3.606 10.518 16.009 1.00 0.00 180 SER A O 17
ATOM 28131 N N . SER A 1 3 ? -2.872 8.445 16.486 1.00 0.00 181 SER A N 17
ATOM 28132 C CA . SER A 1 3 ? -2.468 8.154 15.116 1.00 0.00 181 SER A CA 17
ATOM 28133 C C . SER A 1 3 ? -3.648 7.634 14.300 1.00 0.00 181 SER A C 17
ATOM 28134 O O . SER A 1 3 ? -4.084 6.496 14.474 1.00 0.00 181 SER A O 17
ATOM 28142 N N . GLY A 1 4 ? -4.160 8.476 13.408 1.00 0.00 182 GLY A N 17
ATOM 28143 C CA . GLY A 1 4 ? -5.284 8.085 12.579 1.00 0.00 182 GLY A CA 17
ATOM 28144 C C . GLY A 1 4 ? -5.268 8.763 11.223 1.00 0.00 182 GLY A C 17
ATOM 28145 O O . GLY A 1 4 ? -5.791 9.866 11.067 1.00 0.00 182 GLY A O 17
ATOM 28149 N N . SER A 1 5 ? -4.666 8.102 10.240 1.00 0.00 183 SER A N 17
ATOM 28150 C CA . SER A 1 5 ? -4.579 8.650 8.891 1.00 0.00 183 SER A CA 17
ATOM 28151 C C . SER A 1 5 ? -5.964 8.776 8.266 1.00 0.00 183 SER A C 17
ATOM 28152 O O . SER A 1 5 ? -6.411 9.875 7.935 1.00 0.00 183 SER A O 17
ATOM 28160 N N . SER A 1 6 ? -6.640 7.643 8.106 1.00 0.00 184 SER A N 17
ATOM 28161 C CA . SER A 1 6 ? -7.974 7.625 7.517 1.00 0.00 184 SER A CA 17
ATOM 28162 C C . SER A 1 6 ? -8.851 8.715 8.124 1.00 0.00 184 SER A C 17
ATOM 28163 O O . SER A 1 6 ? -8.521 9.288 9.162 1.00 0.00 184 SER A O 17
ATOM 28171 N N . GLY A 1 7 ? -9.973 8.997 7.469 1.00 0.00 185 GLY A N 17
ATOM 28172 C CA . GLY A 1 7 ? -10.881 10.018 7.958 1.00 0.00 185 GLY A CA 17
ATOM 28173 C C . GLY A 1 7 ? -11.712 10.634 6.849 1.00 0.00 185 GLY A C 17
ATOM 28174 O O . GLY A 1 7 ? -12.936 10.503 6.834 1.00 0.00 185 GLY A O 17
ATOM 28178 N N . LYS A 1 8 ? -11.047 11.310 5.919 1.00 0.00 186 LYS A N 17
ATOM 28179 C CA . LYS A 1 8 ? -11.730 11.949 4.801 1.00 0.00 186 LYS A CA 17
ATOM 28180 C C . LYS A 1 8 ? -12.848 11.060 4.266 1.00 0.00 186 LYS A C 17
ATOM 28181 O O . LYS A 1 8 ? -14.016 11.447 4.266 1.00 0.00 186 LYS A O 17
ATOM 28200 N N . ASN A 1 9 ? -12.482 9.866 3.812 1.00 0.00 187 ASN A N 17
ATOM 28201 C CA . ASN A 1 9 ? -13.454 8.921 3.274 1.00 0.00 187 ASN A CA 17
ATOM 28202 C C . ASN A 1 9 ? -12.883 7.507 3.251 1.00 0.00 187 ASN A C 17
ATOM 28203 O O . ASN A 1 9 ? -12.027 7.184 2.427 1.00 0.00 187 ASN A O 17
ATOM 28214 N N . VAL A 1 10 ? -13.363 6.665 4.162 1.00 0.00 188 VAL A N 17
ATOM 28215 C CA . VAL A 1 10 ? -12.903 5.285 4.245 1.00 0.00 188 VAL A CA 17
ATOM 28216 C C . VAL A 1 10 ? -13.213 4.523 2.962 1.00 0.00 188 VAL A C 17
ATOM 28217 O O . VAL A 1 10 ? -14.236 4.760 2.320 1.00 0.00 188 VAL A O 17
ATOM 28230 N N . ASN A 1 11 ? -12.324 3.606 2.594 1.00 0.00 189 ASN A N 17
ATOM 28231 C CA . ASN A 1 11 ? -12.504 2.809 1.386 1.00 0.00 189 ASN A CA 17
ATOM 28232 C C . ASN A 1 11 ? -13.084 3.655 0.257 1.00 0.00 189 ASN A C 17
ATOM 28233 O O . ASN A 1 11 ? -14.046 3.256 -0.399 1.00 0.00 189 ASN A O 17
ATOM 28244 N N . ARG A 1 12 ? -12.491 4.823 0.036 1.00 0.00 190 ARG A N 17
ATOM 28245 C CA . ARG A 1 12 ? -12.950 5.726 -1.013 1.00 0.00 190 ARG A CA 17
ATOM 28246 C C . ARG A 1 12 ? -13.413 4.944 -2.239 1.00 0.00 190 ARG A C 17
ATOM 28247 O O . ARG A 1 12 ? -12.658 4.155 -2.807 1.00 0.00 190 ARG A O 17
ATOM 28268 N N . VAL A 1 13 ? -14.660 5.168 -2.641 1.00 0.00 191 VAL A N 17
ATOM 28269 C CA . VAL A 1 13 ? -15.225 4.486 -3.799 1.00 0.00 191 VAL A CA 17
ATOM 28270 C C . VAL A 1 13 ? -14.385 4.733 -5.046 1.00 0.00 191 VAL A C 17
ATOM 28271 O O . VAL A 1 13 ? -14.481 3.998 -6.030 1.00 0.00 191 VAL A O 17
ATOM 28284 N N . LEU A 1 14 ? -13.559 5.773 -5.000 1.00 0.00 192 LEU A N 17
ATOM 28285 C CA . LEU A 1 14 ? -12.700 6.119 -6.127 1.00 0.00 192 LEU A CA 17
ATOM 28286 C C . LEU A 1 14 ? -11.683 5.014 -6.395 1.00 0.00 192 LEU A C 17
ATOM 28287 O O . LEU A 1 14 ? -10.756 4.807 -5.613 1.00 0.00 192 LEU A O 17
ATOM 28303 N N . SER A 1 15 ? -11.863 4.308 -7.507 1.00 0.00 193 SER A N 17
ATOM 28304 C CA . SER A 1 15 ? -10.962 3.223 -7.878 1.00 0.00 193 SER A CA 17
ATOM 28305 C C . SER A 1 15 ? -9.720 3.764 -8.578 1.00 0.00 193 SER A C 17
ATOM 28306 O O . SER A 1 15 ? -9.621 4.959 -8.856 1.00 0.00 193 SER A O 17
ATOM 28314 N N . ALA A 1 16 ? -8.773 2.875 -8.860 1.00 0.00 194 ALA A N 17
ATOM 28315 C CA . ALA A 1 16 ? -7.537 3.262 -9.529 1.00 0.00 194 ALA A CA 17
ATOM 28316 C C . ALA A 1 16 ? -7.816 4.200 -10.699 1.00 0.00 194 ALA A C 17
ATOM 28317 O O . ALA A 1 16 ? -7.133 5.209 -10.873 1.00 0.00 194 ALA A O 17
ATOM 28324 N N . GLU A 1 17 ? -8.822 3.859 -11.497 1.00 0.00 195 GLU A N 17
ATOM 28325 C CA . GLU A 1 17 ? -9.189 4.671 -12.651 1.00 0.00 195 GLU A CA 17
ATOM 28326 C C . GLU A 1 17 ? -9.387 6.130 -12.249 1.00 0.00 195 GLU A C 17
ATOM 28327 O O . GLU A 1 17 ? -8.777 7.032 -12.824 1.00 0.00 195 GLU A O 17
ATOM 28339 N N . ALA A 1 18 ? -10.243 6.354 -11.258 1.00 0.00 196 ALA A N 17
ATOM 28340 C CA . ALA A 1 18 ? -10.520 7.702 -10.778 1.00 0.00 196 ALA A CA 17
ATOM 28341 C C . ALA A 1 18 ? -9.341 8.257 -9.987 1.00 0.00 196 ALA A C 17
ATOM 28342 O O . ALA A 1 18 ? -9.195 9.471 -9.838 1.00 0.00 196 ALA A O 17
ATOM 28349 N N . LEU A 1 19 ? -8.501 7.360 -9.480 1.00 0.00 197 LEU A N 17
ATOM 28350 C CA . LEU A 1 19 ? -7.333 7.760 -8.703 1.00 0.00 197 LEU A CA 17
ATOM 28351 C C . LEU A 1 19 ? -6.318 8.487 -9.579 1.00 0.00 197 LEU A C 17
ATOM 28352 O O . LEU A 1 19 ? -6.568 8.741 -10.758 1.00 0.00 197 LEU A O 17
ATOM 28368 N N . LYS A 1 20 ? -5.171 8.819 -8.996 1.00 0.00 198 LYS A N 17
ATOM 28369 C CA . LYS A 1 20 ? -4.116 9.514 -9.724 1.00 0.00 198 LYS A CA 17
ATOM 28370 C C . LYS A 1 20 ? -2.776 9.369 -9.009 1.00 0.00 198 LYS A C 17
ATOM 28371 O O . LYS A 1 20 ? -2.708 9.257 -7.785 1.00 0.00 198 LYS A O 17
ATOM 28390 N N . PRO A 1 21 ? -1.685 9.374 -9.789 1.00 0.00 199 PRO A N 17
ATOM 28391 C CA . PRO A 1 21 ? -0.327 9.246 -9.251 1.00 0.00 199 PRO A CA 17
ATOM 28392 C C . PRO A 1 21 ? 0.106 10.482 -8.470 1.00 0.00 199 PRO A C 17
ATOM 28393 O O . PRO A 1 21 ? 0.353 11.539 -9.049 1.00 0.00 199 PRO A O 17
ATOM 28404 N N . GLY A 1 22 ? 0.196 10.342 -7.151 1.00 0.00 200 GLY A N 17
ATOM 28405 C CA . GLY A 1 22 ? 0.599 11.456 -6.312 1.00 0.00 200 GLY A CA 17
ATOM 28406 C C . GLY A 1 22 ? -0.231 11.560 -5.048 1.00 0.00 200 GLY A C 17
ATOM 28407 O O . GLY A 1 22 ? 0.050 12.386 -4.180 1.00 0.00 200 GLY A O 17
ATOM 28411 N N . MET A 1 23 ? -1.257 10.722 -4.945 1.00 0.00 201 MET A N 17
ATOM 28412 C CA . MET A 1 23 ? -2.130 10.724 -3.777 1.00 0.00 201 MET A CA 17
ATOM 28413 C C . MET A 1 23 ? -1.570 9.828 -2.677 1.00 0.00 201 MET A C 17
ATOM 28414 O O . MET A 1 23 ? -1.005 8.769 -2.953 1.00 0.00 201 MET A O 17
ATOM 28428 N N . LEU A 1 24 ? -1.730 10.258 -1.431 1.00 0.00 202 LEU A N 17
ATOM 28429 C CA . LEU A 1 24 ? -1.240 9.494 -0.289 1.00 0.00 202 LEU A CA 17
ATOM 28430 C C . LEU A 1 24 ? -2.367 8.689 0.352 1.00 0.00 202 LEU A C 17
ATOM 28431 O O . LEU A 1 24 ? -3.403 9.240 0.725 1.00 0.00 202 LEU A O 17
ATOM 28447 N N . LEU A 1 25 ? -2.156 7.384 0.478 1.00 0.00 203 LEU A N 17
ATOM 28448 C CA . LEU A 1 25 ? -3.153 6.502 1.076 1.00 0.00 203 LEU A CA 17
ATOM 28449 C C . LEU A 1 25 ? -2.516 5.589 2.119 1.00 0.00 203 LEU A C 17
ATOM 28450 O O . LEU A 1 25 ? -1.547 4.884 1.836 1.00 0.00 203 LEU A O 17
ATOM 28466 N N . THR A 1 26 ? -3.069 5.605 3.328 1.00 0.00 204 THR A N 17
ATOM 28467 C CA . THR A 1 26 ? -2.557 4.779 4.414 1.00 0.00 204 THR A CA 17
ATOM 28468 C C . THR A 1 26 ? -3.371 3.499 4.562 1.00 0.00 204 THR A C 17
ATOM 28469 O O . THR A 1 26 ? -4.574 3.543 4.816 1.00 0.00 204 THR A O 17
ATOM 28480 N N . GLY A 1 27 ? -2.707 2.358 4.401 1.00 0.00 205 GLY A N 17
ATOM 28481 C CA . GLY A 1 27 ? -3.386 1.081 4.521 1.00 0.00 205 GLY A CA 17
ATOM 28482 C C . GLY A 1 27 ? -2.648 0.114 5.425 1.00 0.00 205 GLY A C 17
ATOM 28483 O O . GLY A 1 27 ? -1.756 0.511 6.176 1.00 0.00 205 GLY A O 17
ATOM 28487 N N . THR A 1 28 ? -3.020 -1.160 5.356 1.00 0.00 206 THR A N 17
ATOM 28488 C CA . THR A 1 28 ? -2.389 -2.186 6.177 1.00 0.00 206 THR A CA 17
ATOM 28489 C C . THR A 1 28 ? -1.956 -3.378 5.330 1.00 0.00 206 THR A C 17
ATOM 28490 O O . THR A 1 28 ? -2.679 -3.811 4.434 1.00 0.00 206 THR A O 17
ATOM 28501 N N . VAL A 1 29 ? -0.771 -3.905 5.621 1.00 0.00 207 VAL A N 17
ATOM 28502 C CA . VAL A 1 29 ? -0.242 -5.049 4.888 1.00 0.00 207 VAL A CA 17
ATOM 28503 C C . VAL A 1 29 ? -1.152 -6.263 5.033 1.00 0.00 207 VAL A C 17
ATOM 28504 O O . VAL A 1 29 ? -1.515 -6.650 6.143 1.00 0.00 207 VAL A O 17
ATOM 28517 N N . SER A 1 30 ? -1.517 -6.861 3.903 1.00 0.00 208 SER A N 17
ATOM 28518 C CA . SER A 1 30 ? -2.388 -8.030 3.903 1.00 0.00 208 SER A CA 17
ATOM 28519 C C . SER A 1 30 ? -1.574 -9.313 4.039 1.00 0.00 208 SER A C 17
ATOM 28520 O O . SER A 1 30 ? -1.914 -10.196 4.826 1.00 0.00 208 SER A O 17
ATOM 28528 N N . SER A 1 31 ? -0.497 -9.409 3.265 1.00 0.00 209 SER A N 17
ATOM 28529 C CA . SER A 1 31 ? 0.364 -10.585 3.296 1.00 0.00 209 SER A CA 17
ATOM 28530 C C . SER A 1 31 ? 1.764 -10.246 2.795 1.00 0.00 209 SER A C 17
ATOM 28531 O O . SER A 1 31 ? 1.953 -9.289 2.042 1.00 0.00 209 SER A O 17
ATOM 28539 N N . LEU A 1 32 ? 2.744 -11.037 3.217 1.00 0.00 210 LEU A N 17
ATOM 28540 C CA . LEU A 1 32 ? 4.129 -10.822 2.813 1.00 0.00 210 LEU A CA 17
ATOM 28541 C C . LEU A 1 32 ? 4.467 -11.641 1.570 1.00 0.00 210 LEU A C 17
ATOM 28542 O O . LEU A 1 32 ? 4.505 -12.870 1.617 1.00 0.00 210 LEU A O 17
ATOM 28558 N N . GLU A 1 33 ? 4.713 -10.950 0.462 1.00 0.00 211 GLU A N 17
ATOM 28559 C CA . GLU A 1 33 ? 5.049 -11.614 -0.793 1.00 0.00 211 GLU A CA 17
ATOM 28560 C C . GLU A 1 33 ? 6.561 -11.712 -0.968 1.00 0.00 211 GLU A C 17
ATOM 28561 O O . GLU A 1 33 ? 7.301 -10.803 -0.592 1.00 0.00 211 GLU A O 17
ATOM 28573 N N . ASP A 1 34 ? 7.013 -12.823 -1.540 1.00 0.00 212 ASP A N 17
ATOM 28574 C CA . ASP A 1 34 ? 8.437 -13.041 -1.767 1.00 0.00 212 ASP A CA 17
ATOM 28575 C C . ASP A 1 34 ? 8.981 -12.057 -2.798 1.00 0.00 212 ASP A C 17
ATOM 28576 O O . ASP A 1 34 ? 10.189 -11.833 -2.882 1.00 0.00 212 ASP A O 17
ATOM 28585 N N . HIS A 1 35 ? 8.081 -11.474 -3.583 1.00 0.00 213 HIS A N 17
ATOM 28586 C CA . HIS A 1 35 ? 8.470 -10.514 -4.611 1.00 0.00 213 HIS A CA 17
ATOM 28587 C C . HIS A 1 35 ? 8.281 -9.083 -4.117 1.00 0.00 213 HIS A C 17
ATOM 28588 O O . HIS A 1 35 ? 9.000 -8.174 -4.529 1.00 0.00 213 HIS A O 17
ATOM 28603 N N . GLY A 1 36 ? 7.308 -8.891 -3.232 1.00 0.00 214 GLY A N 17
ATOM 28604 C CA . GLY A 1 36 ? 7.041 -7.569 -2.697 1.00 0.00 214 GLY A CA 17
ATOM 28605 C C . GLY A 1 36 ? 6.131 -7.605 -1.485 1.00 0.00 214 GLY A C 17
ATOM 28606 O O . GLY A 1 36 ? 6.056 -8.617 -0.788 1.00 0.00 214 GLY A O 17
ATOM 28610 N N . TYR A 1 37 ? 5.440 -6.499 -1.233 1.00 0.00 215 TYR A N 17
ATOM 28611 C CA . TYR A 1 37 ? 4.534 -6.408 -0.094 1.00 0.00 215 TYR A CA 17
ATOM 28612 C C . TYR A 1 37 ? 3.137 -5.990 -0.542 1.00 0.00 215 TYR A C 17
ATOM 28613 O O . TYR A 1 37 ? 2.965 -4.970 -1.211 1.00 0.00 215 TYR A O 17
ATOM 28631 N N . LEU A 1 38 ? 2.141 -6.786 -0.168 1.00 0.00 216 LEU A N 17
ATOM 28632 C CA . LEU A 1 38 ? 0.757 -6.501 -0.530 1.00 0.00 216 LEU A CA 17
ATOM 28633 C C . LEU A 1 38 ? 0.110 -5.564 0.485 1.00 0.00 216 LEU A C 17
ATOM 28634 O O . LEU A 1 38 ? 0.238 -5.759 1.694 1.00 0.00 216 LEU A O 17
ATOM 28650 N N . VAL A 1 39 ? -0.586 -4.547 -0.014 1.00 0.00 217 VAL A N 17
ATOM 28651 C CA . VAL A 1 39 ? -1.255 -3.582 0.850 1.00 0.00 217 VAL A CA 17
ATOM 28652 C C . VAL A 1 39 ? -2.771 -3.704 0.739 1.00 0.00 217 VAL A C 17
ATOM 28653 O O . VAL A 1 39 ? -3.308 -3.928 -0.346 1.00 0.00 217 VAL A O 17
ATOM 28666 N N . ASP A 1 40 ? -3.455 -3.554 1.868 1.00 0.00 218 ASP A N 17
ATOM 28667 C CA . ASP A 1 40 ? -4.910 -3.645 1.898 1.00 0.00 218 ASP A CA 17
ATOM 28668 C C . ASP A 1 40 ? -5.546 -2.288 1.613 1.00 0.00 218 ASP A C 17
ATOM 28669 O O . ASP A 1 40 ? -5.166 -1.278 2.204 1.00 0.00 218 ASP A O 17
ATOM 28678 N N . ILE A 1 41 ? -6.514 -2.274 0.703 1.00 0.00 219 ILE A N 17
ATOM 28679 C CA . ILE A 1 41 ? -7.202 -1.041 0.340 1.00 0.00 219 ILE A CA 17
ATOM 28680 C C . ILE A 1 41 ? -8.714 -1.201 0.454 1.00 0.00 219 ILE A C 17
ATOM 28681 O O . ILE A 1 41 ? -9.432 -0.239 0.725 1.00 0.00 219 ILE A O 17
ATOM 28697 N N . GLY A 1 42 ? -9.191 -2.425 0.247 1.00 0.00 220 GLY A N 17
ATOM 28698 C CA . GLY A 1 42 ? -10.616 -2.689 0.334 1.00 0.00 220 GLY A CA 17
ATOM 28699 C C . GLY A 1 42 ? -11.367 -2.224 -0.898 1.00 0.00 220 GLY A C 17
ATOM 28700 O O . GLY A 1 42 ? -12.460 -1.666 -0.793 1.00 0.00 220 GLY A O 17
ATOM 28704 N N . VAL A 1 43 ? -10.781 -2.453 -2.069 1.00 0.00 221 VAL A N 17
ATOM 28705 C CA . VAL A 1 43 ? -11.402 -2.052 -3.326 1.00 0.00 221 VAL A CA 17
ATOM 28706 C C . VAL A 1 43 ? -11.606 -3.252 -4.244 1.00 0.00 221 VAL A C 17
ATOM 28707 O O . VAL A 1 43 ? -10.792 -4.175 -4.267 1.00 0.00 221 VAL A O 17
ATOM 28720 N N . ASP A 1 44 ? -12.699 -3.232 -4.999 1.00 0.00 222 ASP A N 17
ATOM 28721 C CA . ASP A 1 44 ? -13.011 -4.318 -5.922 1.00 0.00 222 ASP A CA 17
ATOM 28722 C C . ASP A 1 44 ? -12.526 -3.990 -7.331 1.00 0.00 222 ASP A C 17
ATOM 28723 O O . ASP A 1 44 ? -13.095 -3.137 -8.011 1.00 0.00 222 ASP A O 17
ATOM 28732 N N . GLY A 1 45 ? -11.470 -4.673 -7.762 1.00 0.00 223 GLY A N 17
ATOM 28733 C CA . GLY A 1 45 ? -10.927 -4.439 -9.087 1.00 0.00 223 GLY A CA 17
ATOM 28734 C C . GLY A 1 45 ? -9.684 -3.572 -9.059 1.00 0.00 223 GLY A C 17
ATOM 28735 O O . GLY A 1 45 ? -9.446 -2.783 -9.975 1.00 0.00 223 GLY A O 17
ATOM 28739 N N . THR A 1 46 ? -8.888 -3.714 -8.004 1.00 0.00 224 THR A N 17
ATOM 28740 C CA . THR A 1 46 ? -7.665 -2.935 -7.858 1.00 0.00 224 THR A CA 17
ATOM 28741 C C . THR A 1 46 ? -6.560 -3.762 -7.213 1.00 0.00 224 THR A C 17
ATOM 28742 O O . THR A 1 46 ? -6.727 -4.289 -6.113 1.00 0.00 224 THR A O 17
ATOM 28753 N N . ARG A 1 47 ? -5.430 -3.873 -7.904 1.00 0.00 225 ARG A N 17
ATOM 28754 C CA . ARG A 1 47 ? -4.296 -4.638 -7.398 1.00 0.00 225 ARG A CA 17
ATOM 28755 C C . ARG A 1 47 ? -3.094 -3.730 -7.153 1.00 0.00 225 ARG A C 17
ATOM 28756 O O . ARG A 1 47 ? -2.600 -3.077 -8.072 1.00 0.00 225 ARG A O 17
ATOM 28777 N N . ALA A 1 48 ? -2.630 -3.695 -5.908 1.00 0.00 226 ALA A N 17
ATOM 28778 C CA . ALA A 1 48 ? -1.485 -2.869 -5.543 1.00 0.00 226 ALA A CA 17
ATOM 28779 C C . ALA A 1 48 ? -0.313 -3.729 -5.083 1.00 0.00 226 ALA A C 17
ATOM 28780 O O . ALA A 1 48 ? -0.483 -4.658 -4.294 1.00 0.00 226 ALA A O 17
ATOM 28787 N N . PHE A 1 49 ? 0.878 -3.413 -5.582 1.00 0.00 227 PHE A N 17
ATOM 28788 C CA . PHE A 1 49 ? 2.079 -4.158 -5.224 1.00 0.00 227 PHE A CA 17
ATOM 28789 C C . PHE A 1 49 ? 3.213 -3.211 -4.842 1.00 0.00 227 PHE A C 17
ATOM 28790 O O . PHE A 1 49 ? 3.357 -2.133 -5.420 1.00 0.00 227 PHE A O 17
ATOM 28807 N N . LEU A 1 50 ? 4.015 -3.621 -3.866 1.00 0.00 228 LEU A N 17
ATOM 28808 C CA . LEU A 1 50 ? 5.136 -2.810 -3.406 1.00 0.00 228 LEU A CA 17
ATOM 28809 C C . LEU A 1 50 ? 6.465 -3.484 -3.730 1.00 0.00 228 LEU A C 17
ATOM 28810 O O . LEU A 1 50 ? 6.701 -4.644 -3.390 1.00 0.00 228 LEU A O 17
ATOM 28826 N N . PRO A 1 51 ? 7.357 -2.741 -4.403 1.00 0.00 229 PRO A N 17
ATOM 28827 C CA . PRO A 1 51 ? 8.679 -3.246 -4.786 1.00 0.00 229 PRO A CA 17
ATOM 28828 C C . PRO A 1 51 ? 9.598 -3.436 -3.584 1.00 0.00 229 PRO A C 17
ATOM 28829 O O . PRO A 1 51 ? 9.664 -2.582 -2.699 1.00 0.00 229 PRO A O 17
ATOM 28840 N N . LEU A 1 52 ? 10.305 -4.560 -3.558 1.00 0.00 230 LEU A N 17
ATOM 28841 C CA . LEU A 1 52 ? 11.222 -4.863 -2.464 1.00 0.00 230 LEU A CA 17
ATOM 28842 C C . LEU A 1 52 ? 12.349 -3.837 -2.399 1.00 0.00 230 LEU A C 17
ATOM 28843 O O . LEU A 1 52 ? 12.952 -3.628 -1.345 1.00 0.00 230 LEU A O 17
ATOM 28859 N N . LEU A 1 53 ? 12.628 -3.200 -3.530 1.00 0.00 231 LEU A N 17
ATOM 28860 C CA . LEU A 1 53 ? 13.682 -2.193 -3.602 1.00 0.00 231 LEU A CA 17
ATOM 28861 C C . LEU A 1 53 ? 13.341 -0.986 -2.735 1.00 0.00 231 LEU A C 17
ATOM 28862 O O . LEU A 1 53 ? 14.200 -0.449 -2.033 1.00 0.00 231 LEU A O 17
ATOM 28878 N N . LYS A 1 54 ? 12.083 -0.563 -2.785 1.00 0.00 232 LYS A N 17
ATOM 28879 C CA . LYS A 1 54 ? 11.626 0.579 -2.003 1.00 0.00 232 LYS A CA 17
ATOM 28880 C C . LYS A 1 54 ? 11.292 0.161 -0.574 1.00 0.00 232 LYS A C 17
ATOM 28881 O O . LYS A 1 54 ? 11.580 0.886 0.378 1.00 0.00 232 LYS A O 17
ATOM 28900 N N . ALA A 1 55 ? 10.685 -1.013 -0.432 1.00 0.00 233 ALA A N 17
ATOM 28901 C CA . ALA A 1 55 ? 10.316 -1.528 0.880 1.00 0.00 233 ALA A CA 17
ATOM 28902 C C . ALA A 1 55 ? 11.546 -1.718 1.761 1.00 0.00 233 ALA A C 17
ATOM 28903 O O . ALA A 1 55 ? 11.568 -1.286 2.913 1.00 0.00 233 ALA A O 17
ATOM 28910 N N . GLN A 1 56 ? 12.567 -2.368 1.212 1.00 0.00 234 GLN A N 17
ATOM 28911 C CA . GLN A 1 56 ? 13.800 -2.616 1.950 1.00 0.00 234 GLN A CA 17
ATOM 28912 C C . GLN A 1 56 ? 14.430 -1.306 2.413 1.00 0.00 234 GLN A C 17
ATOM 28913 O O . GLN A 1 56 ? 14.974 -1.225 3.514 1.00 0.00 234 GLN A O 17
ATOM 28927 N N . GLU A 1 57 ? 14.352 -0.285 1.566 1.00 0.00 235 GLU A N 17
ATOM 28928 C CA . GLU A 1 57 ? 14.915 1.020 1.890 1.00 0.00 235 GLU A CA 17
ATOM 28929 C C . GLU A 1 57 ? 14.198 1.641 3.085 1.00 0.00 235 GLU A C 17
ATOM 28930 O O . GLU A 1 57 ? 14.830 2.214 3.973 1.00 0.00 235 GLU A O 17
ATOM 28942 N N . TYR A 1 58 ? 12.875 1.525 3.099 1.00 0.00 236 TYR A N 17
ATOM 28943 C CA . TYR A 1 58 ? 12.070 2.077 4.182 1.00 0.00 236 TYR A CA 17
ATOM 28944 C C . TYR A 1 58 ? 12.225 1.247 5.453 1.00 0.00 236 TYR A C 17
ATOM 28945 O O . TYR A 1 58 ? 12.303 1.790 6.556 1.00 0.00 236 TYR A O 17
ATOM 28963 N N . ILE A 1 59 ? 12.269 -0.070 5.290 1.00 0.00 237 ILE A N 17
ATOM 28964 C CA . ILE A 1 59 ? 12.416 -0.976 6.423 1.00 0.00 237 ILE A CA 17
ATOM 28965 C C . ILE A 1 59 ? 13.797 -0.843 7.057 1.00 0.00 237 ILE A C 17
ATOM 28966 O O . ILE A 1 59 ? 13.934 -0.871 8.280 1.00 0.00 237 ILE A O 17
ATOM 28982 N N . ARG A 1 60 ? 14.816 -0.697 6.217 1.00 0.00 238 ARG A N 17
ATOM 28983 C CA . ARG A 1 60 ? 16.186 -0.559 6.696 1.00 0.00 238 ARG A CA 17
ATOM 28984 C C . ARG A 1 60 ? 16.388 0.788 7.385 1.00 0.00 238 ARG A C 17
ATOM 28985 O O . ARG A 1 60 ? 17.097 0.882 8.387 1.00 0.00 238 ARG A O 17
ATOM 29006 N N . GLN A 1 61 ? 15.762 1.826 6.840 1.00 0.00 239 GLN A N 17
ATOM 29007 C CA . GLN A 1 61 ? 15.875 3.166 7.401 1.00 0.00 239 GLN A CA 17
ATOM 29008 C C . GLN A 1 61 ? 14.924 3.344 8.581 1.00 0.00 239 GLN A C 17
ATOM 29009 O O . GLN A 1 61 ? 15.178 4.144 9.482 1.00 0.00 239 GLN A O 17
ATOM 29023 N N . LYS A 1 62 ? 13.828 2.593 8.569 1.00 0.00 240 LYS A N 17
ATOM 29024 C CA . LYS A 1 62 ? 12.838 2.666 9.638 1.00 0.00 240 LYS A CA 17
ATOM 29025 C C . LYS A 1 62 ? 12.896 1.422 10.518 1.00 0.00 240 LYS A C 17
ATOM 29026 O O . LYS A 1 62 ? 13.212 1.503 11.704 1.00 0.00 240 LYS A O 17
ATOM 29045 N N . ASN A 1 63 ? 12.589 0.271 9.928 1.00 0.00 241 ASN A N 17
ATOM 29046 C CA . ASN A 1 63 ? 12.607 -0.991 10.659 1.00 0.00 241 ASN A CA 17
ATOM 29047 C C . ASN A 1 63 ? 14.026 -1.541 10.761 1.00 0.00 241 ASN A C 17
ATOM 29048 O O . ASN A 1 63 ? 14.228 -2.744 10.926 1.00 0.00 241 ASN A O 17
ATOM 29059 N N . LYS A 1 64 ? 15.008 -0.651 10.664 1.00 0.00 242 LYS A N 17
ATOM 29060 C CA . LYS A 1 64 ? 16.409 -1.044 10.747 1.00 0.00 242 LYS A CA 17
ATOM 29061 C C . LYS A 1 64 ? 16.628 -2.415 10.114 1.00 0.00 242 LYS A C 17
ATOM 29062 O O . LYS A 1 64 ? 17.497 -3.175 10.541 1.00 0.00 242 LYS A O 17
ATOM 29081 N N . GLY A 1 65 ? 15.834 -2.724 9.093 1.00 0.00 243 GLY A N 17
ATOM 29082 C CA . GLY A 1 65 ? 15.958 -4.003 8.418 1.00 0.00 243 GLY A CA 17
ATOM 29083 C C . GLY A 1 65 ? 15.220 -5.113 9.139 1.00 0.00 243 GLY A C 17
ATOM 29084 O O . GLY A 1 65 ? 15.748 -6.212 9.306 1.00 0.00 243 GLY A O 17
ATOM 29088 N N . ALA A 1 66 ? 13.996 -4.826 9.570 1.00 0.00 244 ALA A N 17
ATOM 29089 C CA . ALA A 1 66 ? 13.184 -5.809 10.276 1.00 0.00 244 ALA A CA 17
ATOM 29090 C C . ALA A 1 66 ? 11.971 -6.218 9.447 1.00 0.00 244 ALA A C 17
ATOM 29091 O O . ALA A 1 66 ? 11.075 -5.410 9.198 1.00 0.00 244 ALA A O 17
ATOM 29098 N N . LYS A 1 67 ? 11.949 -7.476 9.021 1.00 0.00 245 LYS A N 17
ATOM 29099 C CA . LYS A 1 67 ? 10.846 -7.993 8.220 1.00 0.00 245 LYS A CA 17
ATOM 29100 C C . LYS A 1 67 ? 9.506 -7.491 8.750 1.00 0.00 245 LYS A C 17
ATOM 29101 O O . LYS A 1 67 ? 9.192 -7.657 9.929 1.00 0.00 245 LYS A O 17
ATOM 29120 N N . LEU A 1 68 ? 8.720 -6.878 7.872 1.00 0.00 246 LEU A N 17
ATOM 29121 C CA . LEU A 1 68 ? 7.413 -6.353 8.250 1.00 0.00 246 LEU A CA 17
ATOM 29122 C C . LEU A 1 68 ? 6.517 -7.462 8.792 1.00 0.00 246 LEU A C 17
ATOM 29123 O O . LEU A 1 68 ? 6.949 -8.605 8.948 1.00 0.00 246 LEU A O 17
ATOM 29139 N N . LYS A 1 69 ? 5.265 -7.119 9.076 1.00 0.00 247 LYS A N 17
ATOM 29140 C CA . LYS A 1 69 ? 4.305 -8.085 9.597 1.00 0.00 247 LYS A CA 17
ATOM 29141 C C . LYS A 1 69 ? 2.908 -7.814 9.048 1.00 0.00 247 LYS A C 17
ATOM 29142 O O . LYS A 1 69 ? 2.569 -6.678 8.719 1.00 0.00 247 LYS A O 17
ATOM 29161 N N . VAL A 1 70 ? 2.101 -8.866 8.953 1.00 0.00 248 VAL A N 17
ATOM 29162 C CA . VAL A 1 70 ? 0.739 -8.741 8.446 1.00 0.00 248 VAL A CA 17
ATOM 29163 C C . VAL A 1 70 ? -0.130 -7.928 9.400 1.00 0.00 248 VAL A C 17
ATOM 29164 O O . VAL A 1 70 ? 0.013 -8.021 10.618 1.00 0.00 248 VAL A O 17
ATOM 29177 N N . GLY A 1 71 ? -1.032 -7.131 8.836 1.00 0.00 249 GLY A N 17
ATOM 29178 C CA . GLY A 1 71 ? -1.912 -6.313 9.650 1.00 0.00 249 GLY A CA 17
ATOM 29179 C C . GLY A 1 71 ? -1.285 -4.985 10.026 1.00 0.00 249 GLY A C 17
ATOM 29180 O O . GLY A 1 71 ? -1.989 -4.035 10.367 1.00 0.00 249 GLY A O 17
ATOM 29184 N N . GLN A 1 72 ? 0.041 -4.920 9.966 1.00 0.00 250 GLN A N 17
ATOM 29185 C CA . GLN A 1 72 ? 0.761 -3.699 10.305 1.00 0.00 250 GLN A CA 17
ATOM 29186 C C . GLN A 1 72 ? 0.443 -2.585 9.313 1.00 0.00 250 GLN A C 17
ATOM 29187 O O . GLN A 1 72 ? 0.188 -2.843 8.137 1.00 0.00 250 GLN A O 17
ATOM 29201 N N . TYR A 1 73 ? 0.459 -1.347 9.795 1.00 0.00 251 TYR A N 17
ATOM 29202 C CA . TYR A 1 73 ? 0.169 -0.194 8.951 1.00 0.00 251 TYR A CA 17
ATOM 29203 C C . TYR A 1 73 ? 1.396 0.208 8.139 1.00 0.00 251 TYR A C 17
ATOM 29204 O O . TYR A 1 73 ? 2.502 0.311 8.672 1.00 0.00 251 TYR A O 17
ATOM 29222 N N . LEU A 1 74 ? 1.193 0.436 6.846 1.00 0.00 252 LEU A N 17
ATOM 29223 C CA . LEU A 1 74 ? 2.281 0.829 5.958 1.00 0.00 252 LEU A CA 17
ATOM 29224 C C . LEU A 1 74 ? 1.861 1.989 5.062 1.00 0.00 252 LEU A C 17
ATOM 29225 O O . LEU A 1 74 ? 0.769 1.985 4.496 1.00 0.00 252 LEU A O 17
ATOM 29241 N N . ASN A 1 75 ? 2.738 2.980 4.935 1.00 0.00 253 ASN A N 17
ATOM 29242 C CA . ASN A 1 75 ? 2.458 4.147 4.106 1.00 0.00 253 ASN A CA 17
ATOM 29243 C C . ASN A 1 75 ? 2.829 3.881 2.650 1.00 0.00 253 ASN A C 17
ATOM 29244 O O . ASN A 1 75 ? 3.884 3.314 2.361 1.00 0.00 253 ASN A O 17
ATOM 29255 N N . CYS A 1 76 ? 1.957 4.294 1.738 1.00 0.00 254 CYS A N 17
ATOM 29256 C CA . CYS A 1 76 ? 2.192 4.101 0.311 1.00 0.00 254 CYS A CA 17
ATOM 29257 C C . CYS A 1 76 ? 1.566 5.230 -0.501 1.00 0.00 254 CYS A C 17
ATOM 29258 O O . CYS A 1 76 ? 0.572 5.827 -0.089 1.00 0.00 254 CYS A O 17
ATOM 29266 N N . ILE A 1 77 ? 2.156 5.518 -1.656 1.00 0.00 255 ILE A N 17
ATOM 29267 C CA . ILE A 1 77 ? 1.657 6.575 -2.526 1.00 0.00 255 ILE A CA 17
ATOM 29268 C C . ILE A 1 77 ? 1.532 6.090 -3.966 1.00 0.00 255 ILE A C 17
ATOM 29269 O O . ILE A 1 77 ? 2.403 5.381 -4.471 1.00 0.00 255 ILE A O 17
ATOM 29285 N N . VAL A 1 78 ? 0.444 6.479 -4.624 1.00 0.00 256 VAL A N 17
ATOM 29286 C CA . VAL A 1 78 ? 0.207 6.086 -6.008 1.00 0.00 256 VAL A CA 17
ATOM 29287 C C . VAL A 1 78 ? 1.288 6.639 -6.929 1.00 0.00 256 VAL A C 17
ATOM 29288 O O . VAL A 1 78 ? 1.520 7.847 -6.976 1.00 0.00 256 VAL A O 17
ATOM 29301 N N . GLU A 1 79 ? 1.947 5.746 -7.662 1.00 0.00 257 GLU A N 17
ATOM 29302 C CA . GLU A 1 79 ? 3.005 6.146 -8.583 1.00 0.00 257 GLU A CA 17
ATOM 29303 C C . GLU A 1 79 ? 2.535 6.040 -10.030 1.00 0.00 257 GLU A C 17
ATOM 29304 O O . GLU A 1 79 ? 2.756 6.946 -10.835 1.00 0.00 257 GLU A O 17
ATOM 29316 N N . LYS A 1 80 ? 1.886 4.927 -10.356 1.00 0.00 258 LYS A N 17
ATOM 29317 C CA . LYS A 1 80 ? 1.383 4.701 -11.705 1.00 0.00 258 LYS A CA 17
ATOM 29318 C C . LYS A 1 80 ? -0.047 4.171 -11.671 1.00 0.00 258 LYS A C 17
ATOM 29319 O O . LYS A 1 80 ? -0.437 3.468 -10.739 1.00 0.00 258 LYS A O 17
ATOM 29338 N N . VAL A 1 81 ? -0.824 4.511 -12.695 1.00 0.00 259 VAL A N 17
ATOM 29339 C CA . VAL A 1 81 ? -2.210 4.067 -12.783 1.00 0.00 259 VAL A CA 17
ATOM 29340 C C . VAL A 1 81 ? -2.438 3.224 -14.032 1.00 0.00 259 VAL A C 17
ATOM 29341 O O . VAL A 1 81 ? -2.122 3.644 -15.146 1.00 0.00 259 VAL A O 17
ATOM 29354 N N . LYS A 1 82 ? -2.990 2.030 -13.841 1.00 0.00 260 LYS A N 17
ATOM 29355 C CA . LYS A 1 82 ? -3.263 1.126 -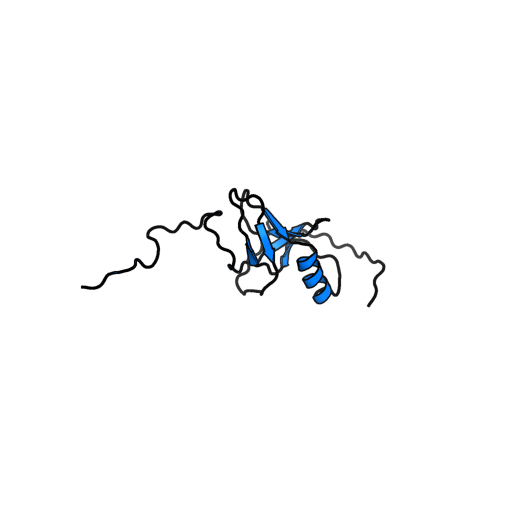14.952 1.00 0.00 260 LYS A CA 17
ATOM 29356 C C . LYS A 1 82 ? -4.672 1.343 -15.496 1.00 0.00 260 LYS A C 17
ATOM 29357 O O . LYS A 1 82 ? -5.658 1.162 -14.784 1.00 0.00 260 LYS A O 17
ATOM 29376 N N . GLY A 1 83 ? -4.757 1.732 -16.765 1.00 0.00 261 GLY A N 17
ATOM 29377 C CA . GLY A 1 83 ? -6.049 1.966 -17.383 1.00 0.00 261 GLY A CA 17
ATOM 29378 C C . GLY A 1 83 ? -7.078 0.926 -16.988 1.00 0.00 261 GLY A C 17
ATOM 29379 O O . GLY A 1 83 ? -8.139 1.261 -16.464 1.00 0.00 261 GLY A O 17
ATOM 29383 N N . ASN A 1 84 ? -6.764 -0.340 -17.242 1.00 0.00 262 ASN A N 17
ATOM 29384 C CA . ASN A 1 84 ? -7.671 -1.434 -16.911 1.00 0.00 262 ASN A CA 17
ATOM 29385 C C . ASN A 1 84 ? -7.480 -1.880 -15.465 1.00 0.00 262 ASN A C 17
ATOM 29386 O O . ASN A 1 84 ? -7.601 -3.063 -15.148 1.00 0.00 262 ASN A O 17
ATOM 29397 N N . GLY A 1 85 ? -7.182 -0.924 -14.590 1.00 0.00 263 GLY A N 17
ATOM 29398 C CA . GLY A 1 85 ? -6.979 -1.238 -13.188 1.00 0.00 263 GLY A CA 17
ATOM 29399 C C . GLY A 1 85 ? -6.306 -2.581 -12.986 1.00 0.00 263 GLY A C 17
ATOM 29400 O O . GLY A 1 85 ? -6.690 -3.349 -12.105 1.00 0.00 263 GLY A O 17
ATOM 29404 N N . GLY A 1 86 ? -5.298 -2.865 -13.805 1.00 0.00 264 GLY A N 17
ATOM 29405 C CA . GLY A 1 86 ? -4.587 -4.126 -13.697 1.00 0.00 264 GLY A CA 17
ATOM 29406 C C . GLY A 1 86 ? -3.630 -4.152 -12.522 1.00 0.00 264 GLY A C 17
ATOM 29407 O O . GLY A 1 86 ? -3.895 -4.800 -11.510 1.00 0.00 264 GLY A O 17
ATOM 29411 N N . VAL A 1 87 ? -2.511 -3.447 -12.657 1.00 0.00 265 VAL A N 17
ATOM 29412 C CA . VAL A 1 87 ? -1.509 -3.392 -11.599 1.00 0.00 265 VAL A CA 17
ATOM 29413 C C . VAL A 1 87 ? -1.209 -1.952 -11.200 1.00 0.00 265 VAL A C 17
ATOM 29414 O O . VAL A 1 87 ? -0.965 -1.098 -12.053 1.00 0.00 265 VAL A O 17
ATOM 29427 N N . VAL A 1 88 ? -1.229 -1.688 -9.897 1.00 0.00 266 VAL A N 17
ATOM 29428 C CA . VAL A 1 88 ? -0.957 -0.351 -9.384 1.00 0.00 266 VAL A CA 17
ATOM 29429 C C . VAL A 1 88 ? 0.412 -0.286 -8.717 1.00 0.00 266 VAL A C 17
ATOM 29430 O O . VAL A 1 88 ? 0.817 -1.212 -8.014 1.00 0.00 266 VAL A O 17
ATOM 29443 N N . SER A 1 89 ? 1.122 0.815 -8.942 1.00 0.00 267 SER A N 17
ATOM 29444 C CA . SER A 1 89 ? 2.449 1.000 -8.366 1.00 0.00 267 SER A CA 17
ATOM 29445 C C . SER A 1 89 ? 2.382 1.880 -7.121 1.00 0.00 267 SER A C 17
ATOM 29446 O O . SER A 1 89 ? 1.940 3.028 -7.180 1.00 0.00 267 SER A O 17
ATOM 29454 N N . LEU A 1 90 ? 2.824 1.333 -5.994 1.00 0.00 268 LEU A N 17
ATOM 29455 C CA . LEU A 1 90 ? 2.815 2.066 -4.732 1.00 0.00 268 LEU A CA 17
ATOM 29456 C C . LEU A 1 90 ? 4.235 2.278 -4.216 1.00 0.00 268 LEU A C 17
ATOM 29457 O O . LEU A 1 90 ? 5.134 1.486 -4.498 1.00 0.00 268 LEU A O 17
ATOM 29473 N N . SER A 1 91 ? 4.429 3.352 -3.457 1.00 0.00 269 SER A N 17
ATOM 29474 C CA . SER A 1 91 ? 5.739 3.669 -2.902 1.00 0.00 269 SER A CA 17
ATOM 29475 C C . SER A 1 91 ? 5.604 4.340 -1.538 1.00 0.00 269 SER A C 17
ATOM 29476 O O . SER A 1 91 ? 4.642 5.064 -1.282 1.00 0.00 269 SER A O 17
ATOM 29484 N N . VAL A 1 92 ? 6.575 4.092 -0.665 1.00 0.00 270 VAL A N 17
ATOM 29485 C CA . VAL A 1 92 ? 6.567 4.671 0.673 1.00 0.00 270 VAL A CA 17
ATOM 29486 C C . VAL A 1 92 ? 6.915 6.155 0.632 1.00 0.00 270 VAL A C 17
ATOM 29487 O O . VAL A 1 92 ? 7.931 6.549 0.061 1.00 0.00 270 VAL A O 17
ATOM 29500 N N . GLY A 1 93 ? 6.064 6.974 1.242 1.00 0.00 271 GLY A N 17
ATOM 29501 C CA . GLY A 1 93 ? 6.300 8.406 1.264 1.00 0.00 271 GLY A CA 17
ATOM 29502 C C . GLY A 1 93 ? 6.570 8.928 2.661 1.00 0.00 271 GLY A C 17
ATOM 29503 O O . GLY A 1 93 ? 5.657 9.390 3.347 1.00 0.00 271 GLY A O 17
ATOM 29507 N N . HIS A 1 94 ? 7.827 8.854 3.086 1.00 0.00 272 HIS A N 17
ATOM 29508 C CA . HIS A 1 94 ? 8.214 9.322 4.412 1.00 0.00 272 HIS A CA 17
ATOM 29509 C C . HIS A 1 94 ? 8.467 10.827 4.405 1.00 0.00 272 HIS A C 17
ATOM 29510 O O . HIS A 1 94 ? 9.414 11.310 5.025 1.00 0.00 272 HIS A O 17
ATOM 29525 N N . SER A 1 95 ? 7.614 11.562 3.698 1.00 0.00 273 SER A N 17
ATOM 29526 C CA . SER A 1 95 ? 7.748 13.011 3.606 1.00 0.00 273 SER A CA 17
ATOM 29527 C C . SER A 1 95 ? 6.502 13.707 4.145 1.00 0.00 273 SER A C 17
ATOM 29528 O O . SER A 1 95 ? 6.041 14.700 3.583 1.00 0.00 273 SER A O 17
ATOM 29536 N N . GLU A 1 96 ? 5.963 13.178 5.239 1.00 0.00 274 GLU A N 17
ATOM 29537 C CA . GLU A 1 96 ? 4.769 13.747 5.854 1.00 0.00 274 GLU A CA 17
ATOM 29538 C C . GLU A 1 96 ? 5.128 14.536 7.110 1.00 0.00 274 GLU A C 17
ATOM 29539 O O . GLU A 1 96 ? 5.185 13.983 8.208 1.00 0.00 274 GLU A O 17
ATOM 29551 N N . VAL A 1 97 ? 5.369 15.832 6.940 1.00 0.00 275 VAL A N 17
ATOM 29552 C CA . VAL A 1 97 ? 5.721 16.698 8.058 1.00 0.00 275 VAL A CA 17
ATOM 29553 C C . VAL A 1 97 ? 4.476 17.279 8.718 1.00 0.00 275 VAL A C 17
ATOM 29554 O O . VAL A 1 97 ? 4.551 17.882 9.788 1.00 0.00 275 VAL A O 17
ATOM 29567 N N . SER A 1 98 ? 3.329 17.092 8.071 1.00 0.00 276 SER A N 17
ATOM 29568 C CA . SER A 1 98 ? 2.066 17.600 8.593 1.00 0.00 276 SER A CA 17
ATOM 29569 C C . SER A 1 98 ? 1.142 16.454 8.991 1.00 0.00 276 SER A C 17
ATOM 29570 O O . SER A 1 98 ? 0.887 15.543 8.203 1.00 0.00 276 SER A O 17
ATOM 29578 N N . THR A 1 99 ? 0.642 16.505 10.222 1.00 0.00 277 THR A N 17
ATOM 29579 C CA . THR A 1 99 ? -0.253 15.471 10.727 1.00 0.00 277 THR A CA 17
ATOM 29580 C C . THR A 1 99 ? -1.676 15.997 10.869 1.00 0.00 277 THR A C 17
ATOM 29581 O O . THR A 1 99 ? -1.901 17.057 11.453 1.00 0.00 277 THR A O 17
ATOM 29592 N N . ALA A 1 100 ? -2.635 15.250 10.332 1.00 0.00 278 ALA A N 17
ATOM 29593 C CA . ALA A 1 100 ? -4.038 15.640 10.402 1.00 0.00 278 ALA A CA 17
ATOM 29594 C C . ALA A 1 100 ? -4.866 14.584 11.125 1.00 0.00 278 ALA A C 17
ATOM 29595 O O . ALA A 1 100 ? -5.172 13.531 10.564 1.00 0.00 278 ALA A O 17
ATOM 29602 N N . ILE A 1 101 ? -5.226 14.872 12.371 1.00 0.00 279 ILE A N 17
ATOM 29603 C CA . ILE A 1 101 ? -6.019 13.946 13.170 1.00 0.00 279 ILE A CA 17
ATOM 29604 C C . ILE A 1 101 ? -7.509 14.248 13.043 1.00 0.00 279 ILE A C 17
ATOM 29605 O O . ILE A 1 101 ? -7.909 15.404 12.911 1.00 0.00 279 ILE A O 17
ATOM 29621 N N . ALA A 1 102 ? -8.325 13.200 13.086 1.00 0.00 280 ALA A N 17
ATOM 29622 C CA . ALA A 1 102 ? -9.770 13.352 12.979 1.00 0.00 280 ALA A CA 17
ATOM 29623 C C . ALA A 1 102 ? -10.482 12.670 14.143 1.00 0.00 280 ALA A C 17
ATOM 29624 O O . ALA A 1 102 ? -10.891 11.513 14.043 1.00 0.00 280 ALA A O 17
ATOM 29631 N N . THR A 1 103 ? -10.626 13.394 15.249 1.00 0.00 281 THR A N 17
ATOM 29632 C CA . THR A 1 103 ? -11.286 12.858 16.432 1.00 0.00 281 THR A CA 17
ATOM 29633 C C . THR A 1 103 ? -12.732 12.480 16.132 1.00 0.00 281 THR A C 17
ATOM 29634 O O . THR A 1 103 ? -13.437 13.200 15.425 1.00 0.00 281 THR A O 17
ATOM 29645 N N . GLU A 1 104 ? -13.167 11.347 16.674 1.00 0.00 282 GLU A N 17
ATOM 29646 C CA . GLU A 1 104 ? -14.531 10.874 16.462 1.00 0.00 282 GLU A CA 17
ATOM 29647 C C . GLU A 1 104 ? -15.008 10.042 17.649 1.00 0.00 282 GLU A C 17
ATOM 29648 O O . GLU A 1 104 ? -14.201 9.487 18.394 1.00 0.00 282 GLU A O 17
ATOM 29660 N N . GLN A 1 105 ? -16.324 9.961 17.816 1.00 0.00 283 GLN A N 17
ATOM 29661 C CA . GLN A 1 105 ? -16.909 9.198 18.912 1.00 0.00 283 GLN A CA 17
ATOM 29662 C C . GLN A 1 105 ? -17.769 8.056 18.382 1.00 0.00 283 GLN A C 17
ATOM 29663 O O . GLN A 1 105 ? -18.988 8.186 18.268 1.00 0.00 283 GLN A O 17
ATOM 29677 N N . GLN A 1 106 ? -17.127 6.938 18.060 1.00 0.00 284 GLN A N 17
ATOM 29678 C CA . GLN A 1 106 ? -17.834 5.773 17.541 1.00 0.00 284 GLN A CA 17
ATOM 29679 C C . GLN A 1 106 ? -17.505 4.528 18.356 1.00 0.00 284 GLN A C 17
ATOM 29680 O O . GLN A 1 106 ? -16.559 4.522 19.144 1.00 0.00 284 GLN A O 17
ATOM 29694 N N . SER A 1 107 ? -18.291 3.474 18.162 1.00 0.00 285 SER A N 17
ATOM 29695 C CA . SER A 1 107 ? -18.085 2.223 18.883 1.00 0.00 285 SER A CA 17
ATOM 29696 C C . SER A 1 107 ? -18.975 1.119 18.320 1.00 0.00 285 SER A C 17
ATOM 29697 O O . SER A 1 107 ? -20.184 1.103 18.551 1.00 0.00 285 SER A O 17
ATOM 29705 N N . TRP A 1 108 ? -18.368 0.198 17.581 1.00 0.00 286 TRP A N 17
ATOM 29706 C CA . TRP A 1 108 ? -19.104 -0.911 16.985 1.00 0.00 286 TRP A CA 17
ATOM 29707 C C . TRP A 1 108 ? -18.372 -2.230 17.202 1.00 0.00 286 TRP A C 17
ATOM 29708 O O . TRP A 1 108 ? -17.318 -2.470 16.615 1.00 0.00 286 TRP A O 17
ATOM 29729 N N . ASN A 1 109 ? -18.937 -3.084 18.050 1.00 0.00 287 ASN A N 17
ATOM 29730 C CA . ASN A 1 109 ? -18.337 -4.380 18.344 1.00 0.00 287 ASN A CA 17
ATOM 29731 C C . ASN A 1 109 ? -19.393 -5.374 18.817 1.00 0.00 287 ASN A C 17
ATOM 29732 O O . ASN A 1 109 ? -20.121 -5.114 19.776 1.00 0.00 287 ASN A O 17
ATOM 29743 N N . LEU A 1 110 ? -19.470 -6.514 18.139 1.00 0.00 288 LEU A N 17
ATOM 29744 C CA . LEU A 1 110 ? -20.437 -7.548 18.490 1.00 0.00 288 LEU A CA 17
ATOM 29745 C C . LEU A 1 110 ? -19.930 -8.928 18.082 1.00 0.00 288 LEU A C 17
ATOM 29746 O O . LEU A 1 110 ? -18.805 -9.070 17.605 1.00 0.00 288 LEU A O 17
ATOM 29762 N N . ASN A 1 111 ? -20.768 -9.941 18.273 1.00 0.00 289 ASN A N 17
ATOM 29763 C CA . ASN A 1 111 ? -20.406 -11.310 17.923 1.00 0.00 289 ASN A CA 17
ATOM 29764 C C . ASN A 1 111 ? -21.634 -12.215 17.922 1.00 0.00 289 ASN A C 17
ATOM 29765 O O . ASN A 1 111 ? -22.234 -12.465 18.966 1.00 0.00 289 ASN A O 17
ATOM 29776 N N . ASN A 1 112 ? -22.001 -12.703 16.742 1.00 0.00 290 ASN A N 17
ATOM 29777 C CA . ASN A 1 112 ? -23.158 -13.581 16.604 1.00 0.00 290 ASN A CA 17
ATOM 29778 C C . ASN A 1 112 ? -22.992 -14.517 15.411 1.00 0.00 290 ASN A C 17
ATOM 29779 O O . ASN A 1 112 ? -22.087 -14.344 14.594 1.00 0.00 290 ASN A O 17
ATOM 29790 N N . LEU A 1 113 ? -23.871 -15.509 15.318 1.00 0.00 291 LEU A N 17
ATOM 29791 C CA . LEU A 1 113 ? -23.822 -16.473 14.224 1.00 0.00 291 LEU A CA 17
ATOM 29792 C C . LEU A 1 113 ? -25.166 -16.550 13.506 1.00 0.00 291 LEU A C 17
ATOM 29793 O O . LEU A 1 113 ? -26.043 -17.323 13.891 1.00 0.00 291 LEU A O 17
ATOM 29809 N N . SER A 1 114 ? -25.318 -15.745 12.459 1.00 0.00 292 SER A N 17
ATOM 29810 C CA . SER A 1 114 ? -26.556 -15.721 11.688 1.00 0.00 292 SER A CA 17
ATOM 29811 C C . SER A 1 114 ? -26.617 -16.900 10.722 1.00 0.00 292 SER A C 17
ATOM 29812 O O . SER A 1 114 ? -26.141 -16.815 9.590 1.00 0.00 292 SER A O 17
ATOM 29820 N N . GLY A 1 115 ? -27.206 -18.001 11.178 1.00 0.00 293 GLY A N 17
ATOM 29821 C CA . GLY A 1 115 ? -27.319 -19.183 10.342 1.00 0.00 293 GLY A CA 17
ATOM 29822 C C . GLY A 1 115 ? -28.574 -19.981 10.634 1.00 0.00 293 GLY A C 17
ATOM 29823 O O . GLY A 1 115 ? -29.041 -20.050 11.771 1.00 0.00 293 GLY A O 17
ATOM 29827 N N . PRO A 1 116 ? -29.141 -20.602 9.589 1.00 0.00 294 PRO A N 17
ATOM 29828 C CA . PRO A 1 116 ? -30.358 -21.411 9.714 1.00 0.00 294 PRO A CA 17
ATOM 29829 C C . PRO A 1 116 ? -30.117 -22.707 10.479 1.00 0.00 294 PRO A C 17
ATOM 29830 O O . PRO A 1 116 ? -31.059 -23.420 10.824 1.00 0.00 294 PRO A O 17
ATOM 29841 N N . SER A 1 117 ? -28.849 -23.007 10.742 1.00 0.00 295 SER A N 17
ATOM 29842 C CA . SER A 1 117 ? -28.484 -24.220 11.464 1.00 0.00 295 SER A CA 17
ATOM 29843 C C . SER A 1 117 ? -28.266 -23.927 12.945 1.00 0.00 295 SER A C 17
ATOM 29844 O O . SER A 1 117 ? -27.612 -22.948 13.305 1.00 0.00 295 SER A O 17
ATOM 29852 N N . SER A 1 118 ? -28.820 -24.781 13.799 1.00 0.00 296 SER A N 17
ATOM 29853 C CA . SER A 1 118 ? -28.691 -24.613 15.241 1.00 0.00 296 SER A CA 17
ATOM 29854 C C . SER A 1 118 ? -27.307 -25.045 15.717 1.00 0.00 296 SER A C 17
ATOM 29855 O O . SER A 1 118 ? -26.685 -24.377 16.541 1.00 0.00 296 SER A O 17
ATOM 29863 N N . GLY A 1 119 ? -26.832 -26.170 15.190 1.00 0.00 297 GLY A N 17
ATOM 29864 C CA . GLY A 1 119 ? -25.525 -26.673 15.572 1.00 0.00 297 GLY A CA 17
ATOM 29865 C C . GLY A 1 119 ? -25.493 -28.186 15.668 1.00 0.00 297 GLY A C 17
ATOM 29866 O O . GLY A 1 119 ? -24.911 -28.743 16.599 1.00 0.00 297 GLY A O 17
ATOM 29870 N N . GLY A 1 1 ? -18.654 24.810 -26.451 1.00 0.00 179 GLY A N 18
ATOM 29871 C CA . GLY A 1 1 ? -19.828 24.833 -27.304 1.00 0.00 179 GLY A CA 18
ATOM 29872 C C . GLY A 1 1 ? -20.858 25.846 -26.845 1.00 0.00 179 GLY A C 18
ATOM 29873 O O . GLY A 1 1 ? -21.247 26.734 -27.605 1.00 0.00 179 GLY A O 18
ATOM 29877 N N . SER A 1 2 ? -21.303 25.713 -25.600 1.00 0.00 180 SER A N 18
ATOM 29878 C CA . SER A 1 2 ? -22.299 26.620 -25.043 1.00 0.00 180 SER A CA 18
ATOM 29879 C C . SER A 1 2 ? -21.847 27.158 -23.689 1.00 0.00 180 SER A C 18
ATOM 29880 O O . SER A 1 2 ? -21.685 28.365 -23.510 1.00 0.00 180 SER A O 18
ATOM 29888 N N . SER A 1 3 ? -21.646 26.252 -22.737 1.00 0.00 181 SER A N 18
ATOM 29889 C CA . SER A 1 3 ? -21.217 26.634 -21.397 1.00 0.00 181 SER A CA 18
ATOM 29890 C C . SER A 1 3 ? -20.151 25.676 -20.874 1.00 0.00 181 SER A C 18
ATOM 29891 O O . SER A 1 3 ? -19.973 24.579 -21.402 1.00 0.00 181 SER A O 18
ATOM 29899 N N . GLY A 1 4 ? -19.444 26.099 -19.830 1.00 0.00 182 GLY A N 18
ATOM 29900 C CA . GLY A 1 4 ? -18.405 25.267 -19.252 1.00 0.00 182 GLY A CA 18
ATOM 29901 C C . GLY A 1 4 ? -18.908 24.434 -18.090 1.00 0.00 182 GLY A C 18
ATOM 29902 O O . GLY A 1 4 ? -19.086 23.223 -18.217 1.00 0.00 182 GLY A O 18
ATOM 29906 N N . SER A 1 5 ? -19.135 25.084 -16.953 1.00 0.00 183 SER A N 18
ATOM 29907 C CA . SER A 1 5 ? -19.616 24.394 -15.761 1.00 0.00 183 SER A CA 18
ATOM 29908 C C . SER A 1 5 ? -21.105 24.648 -15.550 1.00 0.00 183 SER A C 18
ATOM 29909 O O . SER A 1 5 ? -21.512 25.749 -15.181 1.00 0.00 183 SER A O 18
ATOM 29917 N N . SER A 1 6 ? -21.914 23.620 -15.787 1.00 0.00 184 SER A N 18
ATOM 29918 C CA . SER A 1 6 ? -23.359 23.731 -15.627 1.00 0.00 184 SER A CA 18
ATOM 29919 C C . SER A 1 6 ? -23.878 22.687 -14.643 1.00 0.00 184 SER A C 18
ATOM 29920 O O . SER A 1 6 ? -24.716 22.982 -13.792 1.00 0.00 184 SER A O 18
ATOM 29928 N N . GLY A 1 7 ? -23.373 21.463 -14.766 1.00 0.00 185 GLY A N 18
ATOM 29929 C CA . GLY A 1 7 ? -23.796 20.393 -13.882 1.00 0.00 185 GLY A CA 18
ATOM 29930 C C . GLY A 1 7 ? -22.883 19.185 -13.955 1.00 0.00 185 GLY A C 18
ATOM 29931 O O . GLY A 1 7 ? -21.673 19.322 -14.136 1.00 0.00 185 GLY A O 18
ATOM 29935 N N . LYS A 1 8 ? -23.462 17.998 -13.811 1.00 0.00 186 LYS A N 18
ATOM 29936 C CA . LYS A 1 8 ? -22.693 16.760 -13.860 1.00 0.00 186 LYS A CA 18
ATOM 29937 C C . LYS A 1 8 ? -21.703 16.780 -15.021 1.00 0.00 186 LYS A C 18
ATOM 29938 O O . LYS A 1 8 ? -22.088 16.970 -16.173 1.00 0.00 186 LYS A O 18
ATOM 29957 N N . ASN A 1 9 ? -20.427 16.583 -14.707 1.00 0.00 187 ASN A N 18
ATOM 29958 C CA . ASN A 1 9 ? -19.382 16.577 -15.725 1.00 0.00 187 ASN A CA 18
ATOM 29959 C C . ASN A 1 9 ? -19.647 15.499 -16.771 1.00 0.00 187 ASN A C 18
ATOM 29960 O O . ASN A 1 9 ? -20.069 14.390 -16.443 1.00 0.00 187 ASN A O 18
ATOM 29971 N N . VAL A 1 10 ? -19.397 15.833 -18.033 1.00 0.00 188 VAL A N 18
ATOM 29972 C CA . VAL A 1 10 ? -19.606 14.894 -19.128 1.00 0.00 188 VAL A CA 18
ATOM 29973 C C . VAL A 1 10 ? -19.203 13.480 -18.724 1.00 0.00 188 VAL A C 18
ATOM 29974 O O . VAL A 1 10 ? -19.752 12.500 -19.226 1.00 0.00 188 VAL A O 18
ATOM 29987 N N . ASN A 1 11 ? -18.241 13.382 -17.813 1.00 0.00 189 ASN A N 18
ATOM 29988 C CA . ASN A 1 11 ? -17.764 12.087 -17.341 1.00 0.00 189 ASN A CA 18
ATOM 29989 C C . ASN A 1 11 ? -17.443 12.136 -15.850 1.00 0.00 189 ASN A C 18
ATOM 29990 O O . ASN A 1 11 ? -16.653 12.967 -15.402 1.00 0.00 189 ASN A O 18
ATOM 30001 N N . ARG A 1 12 ? -18.061 11.240 -15.088 1.00 0.00 190 ARG A N 18
ATOM 30002 C CA . ARG A 1 12 ? -17.842 11.182 -13.648 1.00 0.00 190 ARG A CA 18
ATOM 30003 C C . ARG A 1 12 ? -16.395 10.815 -13.332 1.00 0.00 190 ARG A C 18
ATOM 30004 O O . ARG A 1 12 ? -15.867 9.829 -13.848 1.00 0.00 190 ARG A O 18
ATOM 30025 N N . VAL A 1 13 ? -15.759 11.615 -12.482 1.00 0.00 191 VAL A N 18
ATOM 30026 C CA . VAL A 1 13 ? -14.373 11.374 -12.098 1.00 0.00 191 VAL A CA 18
ATOM 30027 C C . VAL A 1 13 ? -14.294 10.549 -10.818 1.00 0.00 191 VAL A C 18
ATOM 30028 O O . VAL A 1 13 ? -13.427 10.776 -9.973 1.00 0.00 191 VAL A O 18
ATOM 30041 N N . LEU A 1 14 ? -15.203 9.591 -10.681 1.00 0.00 192 LEU A N 18
ATOM 30042 C CA . LEU A 1 14 ? -15.236 8.730 -9.504 1.00 0.00 192 LEU A CA 18
ATOM 30043 C C . LEU A 1 14 ? -14.785 7.315 -9.851 1.00 0.00 192 LEU A C 18
ATOM 30044 O O . LEU A 1 14 ? -15.608 6.423 -10.057 1.00 0.00 192 LEU A O 18
ATOM 30060 N N . SER A 1 15 ? -13.472 7.116 -9.912 1.00 0.00 193 SER A N 18
ATOM 30061 C CA . SER A 1 15 ? -12.911 5.810 -10.235 1.00 0.00 193 SER A CA 18
ATOM 30062 C C . SER A 1 15 ? -11.434 5.745 -9.861 1.00 0.00 193 SER A C 18
ATOM 30063 O O . SER A 1 15 ? -10.753 6.768 -9.798 1.00 0.00 193 SER A O 18
ATOM 30071 N N . ALA A 1 16 ? -10.945 4.534 -9.614 1.00 0.00 194 ALA A N 18
ATOM 30072 C CA . ALA A 1 16 ? -9.548 4.335 -9.248 1.00 0.00 194 ALA A CA 18
ATOM 30073 C C . ALA A 1 16 ? -8.616 4.824 -10.352 1.00 0.00 194 ALA A C 18
ATOM 30074 O O . ALA A 1 16 ? -7.614 5.485 -10.081 1.00 0.00 194 ALA A O 18
ATOM 30081 N N . GLU A 1 17 ? -8.954 4.495 -11.594 1.00 0.00 195 GLU A N 18
ATOM 30082 C CA . GLU A 1 17 ? -8.145 4.901 -12.738 1.00 0.00 195 GLU A CA 18
ATOM 30083 C C . GLU A 1 17 ? -8.169 6.417 -12.911 1.00 0.00 195 GLU A C 18
ATOM 30084 O O . GLU A 1 17 ? -7.296 6.992 -13.561 1.00 0.00 195 GLU A O 18
ATOM 30096 N N . ALA A 1 18 ? -9.175 7.057 -12.324 1.00 0.00 196 ALA A N 18
ATOM 30097 C CA . ALA A 1 18 ? -9.312 8.506 -12.411 1.00 0.00 196 ALA A CA 18
ATOM 30098 C C . ALA A 1 18 ? -8.334 9.207 -11.476 1.00 0.00 196 ALA A C 18
ATOM 30099 O O . ALA A 1 18 ? -7.846 10.299 -11.775 1.00 0.00 196 ALA A O 18
ATOM 30106 N N . LEU A 1 19 ? -8.050 8.576 -10.342 1.00 0.00 197 LEU A N 18
ATOM 30107 C CA . LEU A 1 19 ? -7.129 9.140 -9.362 1.00 0.00 197 LEU A CA 18
ATOM 30108 C C . LEU A 1 19 ? -5.855 9.639 -10.035 1.00 0.00 197 LEU A C 18
ATOM 30109 O O . LEU A 1 19 ? -5.542 9.252 -11.161 1.00 0.00 197 LEU A O 18
ATOM 30125 N N . LYS A 1 20 ? -5.121 10.500 -9.338 1.00 0.00 198 LYS A N 18
ATOM 30126 C CA . LYS A 1 20 ? -3.878 11.050 -9.866 1.00 0.00 198 LYS A CA 18
ATOM 30127 C C . LYS A 1 20 ? -2.674 10.497 -9.110 1.00 0.00 198 LYS A C 18
ATOM 30128 O O . LYS A 1 20 ? -2.744 10.194 -7.919 1.00 0.00 198 LYS A O 18
ATOM 30147 N N . PRO A 1 21 ? -1.542 10.362 -9.816 1.00 0.00 199 PRO A N 18
ATOM 30148 C CA . PRO A 1 21 ? -0.300 9.847 -9.231 1.00 0.00 199 PRO A CA 18
ATOM 30149 C C . PRO A 1 21 ? 0.320 10.822 -8.237 1.00 0.00 199 PRO A C 18
ATOM 30150 O O . PRO A 1 21 ? 0.713 11.930 -8.602 1.00 0.00 199 PRO A O 18
ATOM 30161 N N . GLY A 1 22 ? 0.407 10.403 -6.978 1.00 0.00 200 GLY A N 18
ATOM 30162 C CA . GLY A 1 22 ? 0.981 11.252 -5.951 1.00 0.00 200 GLY A CA 18
ATOM 30163 C C . GLY A 1 22 ? 0.063 11.419 -4.757 1.00 0.00 200 GLY A C 18
ATOM 30164 O O . GLY A 1 22 ? 0.423 12.068 -3.775 1.00 0.00 200 GLY A O 18
ATOM 30168 N N . MET A 1 23 ? -1.127 10.834 -4.841 1.00 0.00 201 MET A N 18
ATOM 30169 C CA . MET A 1 23 ? -2.100 10.922 -3.758 1.00 0.00 201 MET A CA 18
ATOM 30170 C C . MET A 1 23 ? -1.620 10.152 -2.532 1.00 0.00 201 MET A C 18
ATOM 30171 O O . MET A 1 23 ? -1.033 9.076 -2.653 1.00 0.00 201 MET A O 18
ATOM 30185 N N . LEU A 1 24 ? -1.872 10.709 -1.352 1.00 0.00 202 LEU A N 18
ATOM 30186 C CA . LEU A 1 24 ? -1.465 10.074 -0.104 1.00 0.00 202 LEU A CA 18
ATOM 30187 C C . LEU A 1 24 ? -2.532 9.099 0.384 1.00 0.00 202 LEU A C 18
ATOM 30188 O O . LEU A 1 24 ? -3.618 9.506 0.798 1.00 0.00 202 LEU A O 18
ATOM 30204 N N . LEU A 1 25 ? -2.214 7.810 0.336 1.00 0.00 203 LEU A N 18
ATOM 30205 C CA . LEU A 1 25 ? -3.144 6.776 0.775 1.00 0.00 203 LEU A CA 18
ATOM 30206 C C . LEU A 1 25 ? -2.507 5.887 1.838 1.00 0.00 203 LEU A C 18
ATOM 30207 O O . LEU A 1 25 ? -1.341 5.504 1.727 1.00 0.00 203 LEU A O 18
ATOM 30223 N N . THR A 1 26 ? -3.280 5.559 2.869 1.00 0.00 204 THR A N 18
ATOM 30224 C CA . THR A 1 26 ? -2.792 4.714 3.952 1.00 0.00 204 THR A CA 18
ATOM 30225 C C . THR A 1 26 ? -3.505 3.366 3.962 1.00 0.00 204 THR A C 18
ATOM 30226 O O . THR A 1 26 ? -4.733 3.303 4.004 1.00 0.00 204 THR A O 18
ATOM 30237 N N . GLY A 1 27 ? -2.726 2.289 3.923 1.00 0.00 205 GLY A N 18
ATOM 30238 C CA . GLY A 1 27 ? -3.302 0.957 3.928 1.00 0.00 205 GLY A CA 18
ATOM 30239 C C . GLY A 1 27 ? -2.554 0.007 4.842 1.00 0.00 205 GLY A C 18
ATOM 30240 O O . GLY A 1 27 ? -1.405 0.258 5.207 1.00 0.00 205 GLY A O 18
ATOM 30244 N N . THR A 1 28 ? -3.207 -1.089 5.216 1.00 0.00 206 THR A N 18
ATOM 30245 C CA . THR A 1 28 ? -2.598 -2.080 6.095 1.00 0.00 206 THR A CA 18
ATOM 30246 C C . THR A 1 28 ? -2.150 -3.309 5.312 1.00 0.00 206 THR A C 18
ATOM 30247 O O . THR A 1 28 ? -2.844 -3.765 4.403 1.00 0.00 206 THR A O 18
ATOM 30258 N N . VAL A 1 29 ? -0.987 -3.842 5.671 1.00 0.00 207 VAL A N 18
ATOM 30259 C CA . VAL A 1 29 ? -0.447 -5.020 5.003 1.00 0.00 207 VAL A CA 18
ATOM 30260 C C . VAL A 1 29 ? -1.377 -6.217 5.165 1.00 0.00 207 VAL A C 18
ATOM 30261 O O . VAL A 1 29 ? -1.692 -6.625 6.282 1.00 0.00 207 VAL A O 18
ATOM 30274 N N . SER A 1 30 ? -1.812 -6.778 4.041 1.00 0.00 208 SER A N 18
ATOM 30275 C CA . SER A 1 30 ? -2.708 -7.927 4.057 1.00 0.00 208 SER A CA 18
ATOM 30276 C C . SER A 1 30 ? -1.919 -9.231 4.126 1.00 0.00 208 SER A C 18
ATOM 30277 O O . SER A 1 30 ? -2.269 -10.143 4.876 1.00 0.00 208 SER A O 18
ATOM 30285 N N . SER A 1 31 ? -0.851 -9.312 3.339 1.00 0.00 209 SER A N 18
ATOM 30286 C CA . SER A 1 31 ? -0.013 -10.505 3.307 1.00 0.00 209 SER A CA 18
ATOM 30287 C C . SER A 1 31 ? 1.390 -10.170 2.812 1.00 0.00 209 SER A C 18
ATOM 30288 O O . SER A 1 31 ? 1.592 -9.183 2.102 1.00 0.00 209 SER A O 18
ATOM 30296 N N . LEU A 1 32 ? 2.358 -10.997 3.191 1.00 0.00 210 LEU A N 18
ATOM 30297 C CA . LEU A 1 32 ? 3.744 -10.790 2.786 1.00 0.00 210 LEU A CA 18
ATOM 30298 C C . LEU A 1 32 ? 4.107 -11.688 1.608 1.00 0.00 210 LEU A C 18
ATOM 30299 O O . LEU A 1 32 ? 3.972 -12.909 1.681 1.00 0.00 210 LEU A O 18
ATOM 30315 N N . GLU A 1 33 ? 4.570 -11.074 0.524 1.00 0.00 211 GLU A N 18
ATOM 30316 C CA . GLU A 1 33 ? 4.954 -11.819 -0.670 1.00 0.00 211 GLU A CA 18
ATOM 30317 C C . GLU A 1 33 ? 6.470 -11.820 -0.846 1.00 0.00 211 GLU A C 18
ATOM 30318 O O . GLU A 1 33 ? 7.149 -10.859 -0.484 1.00 0.00 211 GLU A O 18
ATOM 30330 N N . ASP A 1 34 ? 6.994 -12.906 -1.404 1.00 0.00 212 ASP A N 18
ATOM 30331 C CA . ASP A 1 34 ? 8.429 -13.034 -1.629 1.00 0.00 212 ASP A CA 18
ATOM 30332 C C . ASP A 1 34 ? 8.914 -12.002 -2.643 1.00 0.00 212 ASP A C 18
ATOM 30333 O O . ASP A 1 34 ? 10.074 -11.591 -2.619 1.00 0.00 212 ASP A O 18
ATOM 30342 N N . HIS A 1 35 ? 8.018 -11.589 -3.533 1.00 0.00 213 HIS A N 18
ATOM 30343 C CA . HIS A 1 35 ? 8.354 -10.605 -4.557 1.00 0.00 213 HIS A CA 18
ATOM 30344 C C . HIS A 1 35 ? 8.074 -9.189 -4.062 1.00 0.00 213 HIS A C 18
ATOM 30345 O O . HIS A 1 35 ? 8.766 -8.243 -4.434 1.00 0.00 213 HIS A O 18
ATOM 30360 N N . GLY A 1 36 ? 7.053 -9.052 -3.222 1.00 0.00 214 GLY A N 18
ATOM 30361 C CA . GLY A 1 36 ? 6.698 -7.749 -2.691 1.00 0.00 214 GLY A CA 18
ATOM 30362 C C . GLY A 1 36 ? 5.775 -7.842 -1.493 1.00 0.00 214 GLY A C 18
ATOM 30363 O O . GLY A 1 36 ? 5.704 -8.880 -0.835 1.00 0.00 214 GLY A O 18
ATOM 30367 N N . TYR A 1 37 ? 5.067 -6.755 -1.208 1.00 0.00 215 TYR A N 18
ATOM 30368 C CA . TYR A 1 37 ? 4.146 -6.716 -0.078 1.00 0.00 215 TYR A CA 18
ATOM 30369 C C . TYR A 1 37 ? 2.751 -6.293 -0.526 1.00 0.00 215 TYR A C 18
ATOM 30370 O O . TYR A 1 37 ? 2.586 -5.283 -1.213 1.00 0.00 215 TYR A O 18
ATOM 30388 N N . LEU A 1 38 ? 1.749 -7.070 -0.132 1.00 0.00 216 LEU A N 18
ATOM 30389 C CA . LEU A 1 38 ? 0.366 -6.776 -0.491 1.00 0.00 216 LEU A CA 18
ATOM 30390 C C . LEU A 1 38 ? -0.262 -5.806 0.505 1.00 0.00 216 LEU A C 18
ATOM 30391 O O . LEU A 1 38 ? -0.127 -5.972 1.717 1.00 0.00 216 LEU A O 18
ATOM 30407 N N . VAL A 1 39 ? -0.950 -4.795 -0.015 1.00 0.00 217 VAL A N 18
ATOM 30408 C CA . VAL A 1 39 ? -1.601 -3.800 0.828 1.00 0.00 217 VAL A CA 18
ATOM 30409 C C . VAL A 1 39 ? -3.119 -3.907 0.733 1.00 0.00 217 VAL A C 18
ATOM 30410 O O . VAL A 1 39 ? -3.667 -4.166 -0.339 1.00 0.00 217 VAL A O 18
ATOM 30423 N N . ASP A 1 40 ? -3.792 -3.706 1.860 1.00 0.00 218 ASP A N 18
ATOM 30424 C CA . ASP A 1 40 ? -5.248 -3.779 1.903 1.00 0.00 218 ASP A CA 18
ATOM 30425 C C . ASP A 1 40 ? -5.870 -2.422 1.586 1.00 0.00 218 ASP A C 18
ATOM 30426 O O . ASP A 1 40 ? -5.569 -1.423 2.240 1.00 0.00 218 ASP A O 18
ATOM 30435 N N . ILE A 1 41 ? -6.736 -2.395 0.579 1.00 0.00 219 ILE A N 18
ATOM 30436 C CA . ILE A 1 41 ? -7.399 -1.161 0.175 1.00 0.00 219 ILE A CA 18
ATOM 30437 C C . ILE A 1 41 ? -8.916 -1.318 0.203 1.00 0.00 219 ILE A C 18
ATOM 30438 O O . ILE A 1 41 ? -9.647 -0.347 0.394 1.00 0.00 219 ILE A O 18
ATOM 30454 N N . GLY A 1 42 ? -9.382 -2.549 0.013 1.00 0.00 220 GLY A N 18
ATOM 30455 C CA . GLY A 1 42 ? -10.809 -2.811 0.021 1.00 0.00 220 GLY A CA 18
ATOM 30456 C C . GLY A 1 42 ? -11.464 -2.498 -1.309 1.00 0.00 220 GLY A C 18
ATOM 30457 O O . GLY A 1 42 ? -12.563 -1.945 -1.354 1.00 0.00 220 GLY A O 18
ATOM 30461 N N . VAL A 1 43 ? -10.787 -2.850 -2.398 1.00 0.00 221 VAL A N 18
ATOM 30462 C CA . VAL A 1 43 ? -11.309 -2.603 -3.736 1.00 0.00 221 VAL A CA 18
ATOM 30463 C C . VAL A 1 43 ? -11.278 -3.872 -4.581 1.00 0.00 221 VAL A C 18
ATOM 30464 O O . VAL A 1 43 ? -10.341 -4.666 -4.494 1.00 0.00 221 VAL A O 18
ATOM 30477 N N . ASP A 1 44 ? -12.308 -4.057 -5.400 1.00 0.00 222 ASP A N 18
ATOM 30478 C CA . ASP A 1 44 ? -12.398 -5.229 -6.263 1.00 0.00 222 ASP A CA 18
ATOM 30479 C C . ASP A 1 44 ? -11.818 -4.934 -7.642 1.00 0.00 222 ASP A C 18
ATOM 30480 O O . ASP A 1 44 ? -12.206 -3.967 -8.297 1.00 0.00 222 ASP A O 18
ATOM 30489 N N . GLY A 1 45 ? -10.883 -5.773 -8.077 1.00 0.00 223 GLY A N 18
ATOM 30490 C CA . GLY A 1 45 ? -10.263 -5.585 -9.376 1.00 0.00 223 GLY A CA 18
ATOM 30491 C C . GLY A 1 45 ? -8.914 -4.899 -9.280 1.00 0.00 223 GLY A C 18
ATOM 30492 O O . GLY A 1 45 ? -7.933 -5.356 -9.867 1.00 0.00 223 GLY A O 18
ATOM 30496 N N . THR A 1 46 ? -8.864 -3.796 -8.540 1.00 0.00 224 THR A N 18
ATOM 30497 C CA . THR A 1 46 ? -7.627 -3.044 -8.371 1.00 0.00 224 THR A CA 18
ATOM 30498 C C . THR A 1 46 ? -6.620 -3.823 -7.534 1.00 0.00 224 THR A C 18
ATOM 30499 O O . THR A 1 46 ? -6.907 -4.210 -6.401 1.00 0.00 224 THR A O 18
ATOM 30510 N N . ARG A 1 47 ? -5.438 -4.049 -8.098 1.00 0.00 225 ARG A N 18
ATOM 30511 C CA . ARG A 1 47 ? -4.387 -4.783 -7.402 1.00 0.00 225 ARG A CA 18
ATOM 30512 C C . ARG A 1 47 ? -3.187 -3.883 -7.126 1.00 0.00 225 ARG A C 18
ATOM 30513 O O . ARG A 1 47 ? -2.684 -3.208 -8.024 1.00 0.00 225 ARG A O 18
ATOM 30534 N N . ALA A 1 48 ? -2.733 -3.878 -5.877 1.00 0.00 226 ALA A N 18
ATOM 30535 C CA . ALA A 1 48 ? -1.591 -3.062 -5.482 1.00 0.00 226 ALA A CA 18
ATOM 30536 C C . ALA A 1 48 ? -0.424 -3.933 -5.029 1.00 0.00 226 ALA A C 18
ATOM 30537 O O . ALA A 1 48 ? -0.587 -4.816 -4.187 1.00 0.00 226 ALA A O 18
ATOM 30544 N N . PHE A 1 49 ? 0.752 -3.679 -5.592 1.00 0.00 227 PHE A N 18
ATOM 30545 C CA . PHE A 1 49 ? 1.946 -4.441 -5.247 1.00 0.00 227 PHE A CA 18
ATOM 30546 C C . PHE A 1 49 ? 3.120 -3.511 -4.958 1.00 0.00 227 PHE A C 18
ATOM 30547 O O . PHE A 1 49 ? 3.373 -2.562 -5.701 1.00 0.00 227 PHE A O 18
ATOM 30564 N N . LEU A 1 50 ? 3.834 -3.790 -3.873 1.00 0.00 228 LEU A N 18
ATOM 30565 C CA . LEU A 1 50 ? 4.983 -2.979 -3.483 1.00 0.00 228 LEU A CA 18
ATOM 30566 C C . LEU A 1 50 ? 6.286 -3.741 -3.698 1.00 0.00 228 LEU A C 18
ATOM 30567 O O . LEU A 1 50 ? 6.467 -4.859 -3.214 1.00 0.00 228 LEU A O 18
ATOM 30583 N N . PRO A 1 51 ? 7.218 -3.124 -4.439 1.00 0.00 229 PRO A N 18
ATOM 30584 C CA . PRO A 1 51 ? 8.522 -3.725 -4.732 1.00 0.00 229 PRO A CA 18
ATOM 30585 C C . PRO A 1 51 ? 9.415 -3.804 -3.498 1.00 0.00 229 PRO A C 18
ATOM 30586 O O . PRO A 1 51 ? 9.540 -2.836 -2.747 1.00 0.00 229 PRO A O 18
ATOM 30597 N N . LEU A 1 52 ? 10.035 -4.961 -3.295 1.00 0.00 230 LEU A N 18
ATOM 30598 C CA . LEU A 1 52 ? 10.917 -5.166 -2.151 1.00 0.00 230 LEU A CA 18
ATOM 30599 C C . LEU A 1 52 ? 12.095 -4.198 -2.193 1.00 0.00 230 LEU A C 18
ATOM 30600 O O . LEU A 1 52 ? 12.719 -3.918 -1.168 1.00 0.00 230 LEU A O 18
ATOM 30616 N N . LEU A 1 53 ? 12.393 -3.687 -3.382 1.00 0.00 231 LEU A N 18
ATOM 30617 C CA . LEU A 1 53 ? 13.495 -2.748 -3.557 1.00 0.00 231 LEU A CA 18
ATOM 30618 C C . LEU A 1 53 ? 13.219 -1.441 -2.820 1.00 0.00 231 LEU A C 18
ATOM 30619 O O . LEU A 1 53 ? 14.091 -0.905 -2.136 1.00 0.00 231 LEU A O 18
ATOM 30635 N N . LYS A 1 54 ? 11.999 -0.934 -2.962 1.00 0.00 232 LYS A N 18
ATOM 30636 C CA . LYS A 1 54 ? 11.605 0.308 -2.308 1.00 0.00 232 LYS A CA 18
ATOM 30637 C C . LYS A 1 54 ? 11.311 0.074 -0.830 1.00 0.00 232 LYS A C 18
ATOM 30638 O O . LYS A 1 54 ? 11.525 0.955 0.002 1.00 0.00 232 LYS A O 18
ATOM 30657 N N . ALA A 1 55 ? 10.820 -1.119 -0.510 1.00 0.00 233 ALA A N 18
ATOM 30658 C CA . ALA A 1 55 ? 10.500 -1.469 0.868 1.00 0.00 233 ALA A CA 18
ATOM 30659 C C . ALA A 1 55 ? 11.767 -1.647 1.698 1.00 0.00 233 ALA A C 18
ATOM 30660 O O . ALA A 1 55 ? 11.823 -1.236 2.857 1.00 0.00 233 ALA A O 18
ATOM 30667 N N . GLN A 1 56 ? 12.781 -2.261 1.097 1.00 0.00 234 GLN A N 18
ATOM 30668 C CA . GLN A 1 56 ? 14.046 -2.494 1.782 1.00 0.00 234 GLN A CA 18
ATOM 30669 C C . GLN A 1 56 ? 14.673 -1.178 2.230 1.00 0.00 234 GLN A C 18
ATOM 30670 O O . GLN A 1 56 ? 15.324 -1.114 3.273 1.00 0.00 234 GLN A O 18
ATOM 30684 N N . GLU A 1 57 ? 14.472 -0.132 1.436 1.00 0.00 235 GLU A N 18
ATOM 30685 C CA . GLU A 1 57 ? 15.019 1.182 1.751 1.00 0.00 235 GLU A CA 18
ATOM 30686 C C . GLU A 1 57 ? 14.353 1.765 2.994 1.00 0.00 235 GLU A C 18
ATOM 30687 O O . GLU A 1 57 ? 15.024 2.285 3.886 1.00 0.00 235 GLU A O 18
ATOM 30699 N N . TYR A 1 58 ? 13.029 1.675 3.046 1.00 0.00 236 TYR A N 18
ATOM 30700 C CA . TYR A 1 58 ? 12.270 2.195 4.177 1.00 0.00 236 TYR A CA 18
ATOM 30701 C C . TYR A 1 58 ? 12.461 1.318 5.410 1.00 0.00 236 TYR A C 18
ATOM 30702 O O . TYR A 1 58 ? 12.548 1.816 6.533 1.00 0.00 236 TYR A O 18
ATOM 30720 N N . ILE A 1 59 ? 12.525 0.009 5.193 1.00 0.00 237 ILE A N 18
ATOM 30721 C CA . ILE A 1 59 ? 12.707 -0.939 6.285 1.00 0.00 237 ILE A CA 18
ATOM 30722 C C . ILE A 1 59 ? 14.110 -0.836 6.874 1.00 0.00 237 ILE A C 18
ATOM 30723 O O . ILE A 1 59 ? 14.287 -0.867 8.092 1.00 0.00 237 ILE A O 18
ATOM 30739 N N . ARG A 1 60 ? 15.105 -0.713 6.000 1.00 0.00 238 ARG A N 18
ATOM 30740 C CA . ARG A 1 60 ? 16.493 -0.606 6.433 1.00 0.00 238 ARG A CA 18
ATOM 30741 C C . ARG A 1 60 ? 16.746 0.735 7.117 1.00 0.00 238 ARG A C 18
ATOM 30742 O O . ARG A 1 60 ? 17.510 0.817 8.078 1.00 0.00 238 ARG A O 18
ATOM 30763 N N . GLN A 1 61 ? 16.101 1.782 6.612 1.00 0.00 239 GLN A N 18
ATOM 30764 C CA . GLN A 1 61 ? 16.259 3.118 7.174 1.00 0.00 239 GLN A CA 18
ATOM 30765 C C . GLN A 1 61 ? 15.377 3.299 8.405 1.00 0.00 239 GLN A C 18
ATOM 30766 O O . GLN A 1 61 ? 15.753 3.986 9.356 1.00 0.00 239 GLN A O 18
ATOM 30780 N N . LYS A 1 62 ? 14.203 2.678 8.382 1.00 0.00 240 LYS A N 18
ATOM 30781 C CA . LYS A 1 62 ? 13.267 2.769 9.496 1.00 0.00 240 LYS A CA 18
ATOM 30782 C C . LYS A 1 62 ? 13.352 1.529 10.381 1.00 0.00 240 LYS A C 18
ATOM 30783 O O . LYS A 1 62 ? 13.659 1.622 11.568 1.00 0.00 240 LYS A O 18
ATOM 30802 N N . ASN A 1 63 ? 13.080 0.368 9.793 1.00 0.00 241 ASN A N 18
ATOM 30803 C CA . ASN A 1 63 ? 13.127 -0.891 10.528 1.00 0.00 241 ASN A CA 18
ATOM 30804 C C . ASN A 1 63 ? 14.562 -1.394 10.652 1.00 0.00 241 ASN A C 18
ATOM 30805 O O . ASN A 1 63 ? 14.798 -2.582 10.876 1.00 0.00 241 ASN A O 18
ATOM 30816 N N . LYS A 1 64 ? 15.518 -0.483 10.507 1.00 0.00 242 LYS A N 18
ATOM 30817 C CA . LYS A 1 64 ? 16.930 -0.832 10.604 1.00 0.00 242 LYS A CA 18
ATOM 30818 C C . LYS A 1 64 ? 17.195 -2.203 9.990 1.00 0.00 242 LYS A C 18
ATOM 30819 O O . LYS A 1 64 ? 18.125 -2.903 10.388 1.00 0.00 242 LYS A O 18
ATOM 30838 N N . GLY A 1 65 ? 16.372 -2.580 9.017 1.00 0.00 243 GLY A N 18
ATOM 30839 C CA . GLY A 1 65 ? 16.535 -3.865 8.362 1.00 0.00 243 GLY A CA 18
ATOM 30840 C C . GLY A 1 65 ? 15.772 -4.972 9.061 1.00 0.00 243 GLY A C 18
ATOM 30841 O O . GLY A 1 65 ? 16.312 -6.052 9.301 1.00 0.00 243 GLY A O 18
ATOM 30845 N N . ALA A 1 66 ? 14.512 -4.705 9.390 1.00 0.00 244 ALA A N 18
ATOM 30846 C CA . ALA A 1 66 ? 13.674 -5.687 10.065 1.00 0.00 244 ALA A CA 18
ATOM 30847 C C . ALA A 1 66 ? 12.639 -6.274 9.111 1.00 0.00 244 ALA A C 18
ATOM 30848 O O . ALA A 1 66 ? 12.556 -5.878 7.948 1.00 0.00 244 ALA A O 18
ATOM 30855 N N . LYS A 1 67 ? 11.851 -7.220 9.610 1.00 0.00 245 LYS A N 18
ATOM 30856 C CA . LYS A 1 67 ? 10.820 -7.862 8.802 1.00 0.00 245 LYS A CA 18
ATOM 30857 C C . LYS A 1 67 ? 9.448 -7.264 9.096 1.00 0.00 245 LYS A C 18
ATOM 30858 O O . LYS A 1 67 ? 9.101 -7.017 10.252 1.00 0.00 245 LYS A O 18
ATOM 30877 N N . LEU A 1 68 ? 8.670 -7.034 8.044 1.00 0.00 246 LEU A N 18
ATOM 30878 C CA . LEU A 1 68 ? 7.334 -6.466 8.190 1.00 0.00 246 LEU A CA 18
ATOM 30879 C C . LEU A 1 68 ? 6.363 -7.496 8.759 1.00 0.00 246 LEU A C 18
ATOM 30880 O O . LEU A 1 68 ? 6.630 -8.698 8.732 1.00 0.00 246 LEU A O 18
ATOM 30896 N N . LYS A 1 69 ? 5.235 -7.018 9.272 1.00 0.00 247 LYS A N 18
ATOM 30897 C CA . LYS A 1 69 ? 4.222 -7.896 9.844 1.00 0.00 247 LYS A CA 18
ATOM 30898 C C . LYS A 1 69 ? 2.849 -7.606 9.245 1.00 0.00 247 LYS A C 18
ATOM 30899 O O . LYS A 1 69 ? 2.554 -6.474 8.863 1.00 0.00 247 LYS A O 18
ATOM 30918 N N . VAL A 1 70 ? 2.013 -8.637 9.167 1.00 0.00 248 VAL A N 18
ATOM 30919 C CA . VAL A 1 70 ? 0.671 -8.493 8.616 1.00 0.00 248 VAL A CA 18
ATOM 30920 C C . VAL A 1 70 ? -0.221 -7.682 9.549 1.00 0.00 248 VAL A C 18
ATOM 30921 O O . VAL A 1 70 ? -0.037 -7.692 10.766 1.00 0.00 248 VAL A O 18
ATOM 30934 N N . GLY A 1 71 ? -1.191 -6.980 8.970 1.00 0.00 249 GLY A N 18
ATOM 30935 C CA . GLY A 1 71 ? -2.099 -6.173 9.765 1.00 0.00 249 GLY A CA 18
ATOM 30936 C C . GLY A 1 71 ? -1.517 -4.817 10.111 1.00 0.00 249 GLY A C 18
ATOM 30937 O O . GLY A 1 71 ? -2.255 -3.855 10.327 1.00 0.00 249 GLY A O 18
ATOM 30941 N N . GLN A 1 72 ? -0.191 -4.739 10.166 1.00 0.00 250 GLN A N 18
ATOM 30942 C CA . GLN A 1 72 ? 0.488 -3.491 10.491 1.00 0.00 250 GLN A CA 18
ATOM 30943 C C . GLN A 1 72 ? 0.213 -2.430 9.430 1.00 0.00 250 GLN A C 18
ATOM 30944 O O . GLN A 1 72 ? 0.035 -2.745 8.254 1.00 0.00 250 GLN A O 18
ATOM 30958 N N . TYR A 1 73 ? 0.180 -1.171 9.855 1.00 0.00 251 TYR A N 18
ATOM 30959 C CA . TYR A 1 73 ? -0.075 -0.064 8.942 1.00 0.00 251 TYR A CA 18
ATOM 30960 C C . TYR A 1 73 ? 1.193 0.324 8.187 1.00 0.00 251 TYR A C 18
ATOM 30961 O O . TYR A 1 73 ? 2.249 0.528 8.787 1.00 0.00 251 TYR A O 18
ATOM 30979 N N . LEU A 1 74 ? 1.080 0.425 6.867 1.00 0.00 252 LEU A N 18
ATOM 30980 C CA . LEU A 1 74 ? 2.216 0.790 6.028 1.00 0.00 252 LEU A CA 18
ATOM 30981 C C . LEU A 1 74 ? 1.905 2.032 5.200 1.00 0.00 252 LEU A C 18
ATOM 30982 O O . LEU A 1 74 ? 0.793 2.195 4.700 1.00 0.00 252 LEU A O 18
ATOM 30998 N N . ASN A 1 75 ? 2.897 2.906 5.058 1.00 0.00 253 ASN A N 18
ATOM 30999 C CA . ASN A 1 75 ? 2.730 4.134 4.289 1.00 0.00 253 ASN A CA 18
ATOM 31000 C C . ASN A 1 75 ? 3.041 3.898 2.814 1.00 0.00 253 ASN A C 18
ATOM 31001 O O . ASN A 1 75 ? 4.096 3.366 2.469 1.00 0.00 253 ASN A O 18
ATOM 31012 N N . CYS A 1 76 ? 2.116 4.299 1.949 1.00 0.00 254 CYS A N 18
ATOM 31013 C CA . CYS A 1 76 ? 2.291 4.132 0.511 1.00 0.00 254 CYS A CA 18
ATOM 31014 C C . CYS A 1 76 ? 1.627 5.273 -0.254 1.00 0.00 254 CYS A C 18
ATOM 31015 O O . CYS A 1 76 ? 0.632 5.840 0.198 1.00 0.00 254 CYS A O 18
ATOM 31023 N N . ILE A 1 77 ? 2.186 5.605 -1.413 1.00 0.00 255 ILE A N 18
ATOM 31024 C CA . ILE A 1 77 ? 1.648 6.679 -2.239 1.00 0.00 255 ILE A CA 18
ATOM 31025 C C . ILE A 1 77 ? 1.568 6.258 -3.703 1.00 0.00 255 ILE A C 18
ATOM 31026 O O . ILE A 1 77 ? 2.473 5.607 -4.223 1.00 0.00 255 ILE A O 18
ATOM 31042 N N . VAL A 1 78 ? 0.478 6.637 -4.363 1.00 0.00 256 VAL A N 18
ATOM 31043 C CA . VAL A 1 78 ? 0.280 6.302 -5.768 1.00 0.00 256 VAL A CA 18
ATOM 31044 C C . VAL A 1 78 ? 1.356 6.938 -6.641 1.00 0.00 256 VAL A C 18
ATOM 31045 O O . VAL A 1 78 ? 1.486 8.161 -6.691 1.00 0.00 256 VAL A O 18
ATOM 31058 N N . GLU A 1 79 ? 2.124 6.099 -7.329 1.00 0.00 257 GLU A N 18
ATOM 31059 C CA . GLU A 1 79 ? 3.189 6.581 -8.201 1.00 0.00 257 GLU A CA 18
ATOM 31060 C C . GLU A 1 79 ? 2.717 6.650 -9.650 1.00 0.00 257 GLU A C 18
ATOM 31061 O O . GLU A 1 79 ? 3.040 7.589 -10.377 1.00 0.00 257 GLU A O 18
ATOM 31073 N N . LYS A 1 80 ? 1.949 5.647 -10.065 1.00 0.00 258 LYS A N 18
ATOM 31074 C CA . LYS A 1 80 ? 1.431 5.592 -11.426 1.00 0.00 258 LYS A CA 18
ATOM 31075 C C . LYS A 1 80 ? 0.135 4.788 -11.483 1.00 0.00 258 LYS A C 18
ATOM 31076 O O . LYS A 1 80 ? -0.094 3.903 -10.659 1.00 0.00 258 LYS A O 18
ATOM 31095 N N . VAL A 1 81 ? -0.708 5.102 -12.461 1.00 0.00 259 VAL A N 18
ATOM 31096 C CA . VAL A 1 81 ? -1.979 4.407 -12.627 1.00 0.00 259 VAL A CA 18
ATOM 31097 C C . VAL A 1 81 ? -2.094 3.794 -14.018 1.00 0.00 259 VAL A C 18
ATOM 31098 O O . VAL A 1 81 ? -1.900 4.474 -15.026 1.00 0.00 259 VAL A O 18
ATOM 31111 N N . LYS A 1 82 ? -2.410 2.505 -14.066 1.00 0.00 260 LYS A N 18
ATOM 31112 C CA . LYS A 1 82 ? -2.552 1.798 -15.333 1.00 0.00 260 LYS A CA 18
ATOM 31113 C C . LYS A 1 82 ? -3.887 2.128 -15.993 1.00 0.00 260 LYS A C 18
ATOM 31114 O O . LYS A 1 82 ? -4.698 2.870 -15.440 1.00 0.00 260 LYS A O 18
ATOM 31133 N N . GLY A 1 83 ? -4.110 1.570 -17.179 1.00 0.00 261 GLY A N 18
ATOM 31134 C CA . GLY A 1 83 ? -5.349 1.816 -17.894 1.00 0.00 261 GLY A CA 18
ATOM 31135 C C . GLY A 1 83 ? -6.507 1.009 -17.341 1.00 0.00 261 GLY A C 18
ATOM 31136 O O . GLY A 1 83 ? -7.380 1.549 -16.663 1.00 0.00 261 GLY A O 18
ATOM 31140 N N . ASN A 1 84 ? -6.516 -0.287 -17.633 1.00 0.00 262 ASN A N 18
ATOM 31141 C CA . ASN A 1 84 ? -7.577 -1.170 -17.162 1.00 0.00 262 ASN A CA 18
ATOM 31142 C C . ASN A 1 84 ? -7.342 -1.578 -15.711 1.00 0.00 262 ASN A C 18
ATOM 31143 O O . ASN A 1 84 ? -7.466 -2.749 -15.356 1.00 0.00 262 ASN A O 18
ATOM 31154 N N . GLY A 1 85 ? -7.001 -0.601 -14.875 1.00 0.00 263 GLY A N 18
ATOM 31155 C CA . GLY A 1 85 ? -6.754 -0.878 -13.472 1.00 0.00 263 GLY A CA 18
ATOM 31156 C C . GLY A 1 85 ? -6.090 -2.223 -13.255 1.00 0.00 263 GLY A C 18
ATOM 31157 O O . GLY A 1 85 ? -6.400 -2.928 -12.295 1.00 0.00 263 GLY A O 18
ATOM 31161 N N . GLY A 1 86 ? -5.175 -2.582 -14.150 1.00 0.00 264 GLY A N 18
ATOM 31162 C CA . GLY A 1 86 ? -4.482 -3.852 -14.035 1.00 0.00 264 GLY A CA 18
ATOM 31163 C C . GLY A 1 86 ? -3.609 -3.926 -12.798 1.00 0.00 264 GLY A C 18
ATOM 31164 O O . GLY A 1 86 ? -3.827 -4.766 -11.925 1.00 0.00 264 GLY A O 18
ATOM 31168 N N . VAL A 1 87 ? -2.617 -3.045 -12.722 1.00 0.00 265 VAL A N 18
ATOM 31169 C CA . VAL A 1 87 ? -1.707 -3.014 -11.583 1.00 0.00 265 VAL A CA 18
ATOM 31170 C C . VAL A 1 87 ? -1.522 -1.591 -11.066 1.00 0.00 265 VAL A C 18
ATOM 31171 O O . VAL A 1 87 ? -1.538 -0.632 -11.838 1.00 0.00 265 VAL A O 18
ATOM 31184 N N . VAL A 1 88 ? -1.344 -1.462 -9.755 1.00 0.00 266 VAL A N 18
ATOM 31185 C CA . VAL A 1 88 ? -1.154 -0.157 -9.135 1.00 0.00 266 VAL A CA 18
ATOM 31186 C C . VAL A 1 88 ? 0.252 -0.021 -8.561 1.00 0.00 266 VAL A C 18
ATOM 31187 O O . VAL A 1 88 ? 0.786 -0.961 -7.971 1.00 0.00 266 VAL A O 18
ATOM 31200 N N . SER A 1 89 ? 0.847 1.154 -8.737 1.00 0.00 267 SER A N 18
ATOM 31201 C CA . SER A 1 89 ? 2.193 1.412 -8.239 1.00 0.00 267 SER A CA 18
ATOM 31202 C C . SER A 1 89 ? 2.147 2.177 -6.920 1.00 0.00 267 SER A C 18
ATOM 31203 O O . SER A 1 89 ? 1.640 3.298 -6.856 1.00 0.00 267 SER A O 18
ATOM 31211 N N . LEU A 1 90 ? 2.679 1.563 -5.869 1.00 0.00 268 LEU A N 18
ATOM 31212 C CA . LEU A 1 90 ? 2.700 2.185 -4.549 1.00 0.00 268 LEU A CA 18
ATOM 31213 C C . LEU A 1 90 ? 4.129 2.332 -4.039 1.00 0.00 268 LEU A C 18
ATOM 31214 O O . LEU A 1 90 ? 4.990 1.500 -4.325 1.00 0.00 268 LEU A O 18
ATOM 31230 N N . SER A 1 91 ? 4.375 3.395 -3.279 1.00 0.00 269 SER A N 18
ATOM 31231 C CA . SER A 1 91 ? 5.701 3.652 -2.730 1.00 0.00 269 SER A CA 18
ATOM 31232 C C . SER A 1 91 ? 5.602 4.332 -1.368 1.00 0.00 269 SER A C 18
ATOM 31233 O O . SER A 1 91 ? 4.699 5.132 -1.125 1.00 0.00 269 SER A O 18
ATOM 31241 N N . VAL A 1 92 ? 6.538 4.006 -0.481 1.00 0.00 270 VAL A N 18
ATOM 31242 C CA . VAL A 1 92 ? 6.558 4.585 0.857 1.00 0.00 270 VAL A CA 18
ATOM 31243 C C . VAL A 1 92 ? 7.098 6.011 0.830 1.00 0.00 270 VAL A C 18
ATOM 31244 O O . VAL A 1 92 ? 8.217 6.254 0.379 1.00 0.00 270 VAL A O 18
ATOM 31257 N N . GLY A 1 93 ? 6.295 6.951 1.318 1.00 0.00 271 GLY A N 18
ATOM 31258 C CA . GLY A 1 93 ? 6.710 8.342 1.342 1.00 0.00 271 GLY A CA 18
ATOM 31259 C C . GLY A 1 93 ? 6.326 9.039 2.632 1.00 0.00 271 GLY A C 18
ATOM 31260 O O . GLY A 1 93 ? 5.210 9.541 2.767 1.00 0.00 271 GLY A O 18
ATOM 31264 N N . HIS A 1 94 ? 7.253 9.070 3.584 1.00 0.00 272 HIS A N 18
ATOM 31265 C CA . HIS A 1 94 ? 7.006 9.711 4.871 1.00 0.00 272 HIS A CA 18
ATOM 31266 C C . HIS A 1 94 ? 6.317 11.059 4.683 1.00 0.00 272 HIS A C 18
ATOM 31267 O O . HIS A 1 94 ? 6.470 11.706 3.647 1.00 0.00 272 HIS A O 18
ATOM 31282 N N . SER A 1 95 ? 5.558 11.476 5.692 1.00 0.00 273 SER A N 18
ATOM 31283 C CA . SER A 1 95 ? 4.842 12.745 5.636 1.00 0.00 273 SER A CA 18
ATOM 31284 C C . SER A 1 95 ? 5.740 13.853 5.095 1.00 0.00 273 SER A C 18
ATOM 31285 O O . SER A 1 95 ? 6.962 13.714 5.062 1.00 0.00 273 SER A O 18
ATOM 31293 N N . GLU A 1 96 ? 5.124 14.952 4.671 1.00 0.00 274 GLU A N 18
ATOM 31294 C CA . GLU A 1 96 ? 5.869 16.083 4.130 1.00 0.00 274 GLU A CA 18
ATOM 31295 C C . GLU A 1 96 ? 5.298 17.404 4.641 1.00 0.00 274 GLU A C 18
ATOM 31296 O O . GLU A 1 96 ? 4.178 17.782 4.300 1.00 0.00 274 GLU A O 18
ATOM 31308 N N . VAL A 1 97 ? 6.078 18.100 5.462 1.00 0.00 275 VAL A N 18
ATOM 31309 C CA . VAL A 1 97 ? 5.652 19.378 6.020 1.00 0.00 275 VAL A CA 18
ATOM 31310 C C . VAL A 1 97 ? 5.439 20.414 4.922 1.00 0.00 275 VAL A C 18
ATOM 31311 O O . VAL A 1 97 ? 4.344 20.955 4.768 1.00 0.00 275 VAL A O 18
ATOM 31324 N N . SER A 1 98 ? 6.494 20.685 4.159 1.00 0.00 276 SER A N 18
ATOM 31325 C CA . SER A 1 98 ? 6.424 21.658 3.076 1.00 0.00 276 SER A CA 18
ATOM 31326 C C . SER A 1 98 ? 5.674 21.085 1.877 1.00 0.00 276 SER A C 18
ATOM 31327 O O . SER A 1 98 ? 6.280 20.550 0.948 1.00 0.00 276 SER A O 18
ATOM 31335 N N . THR A 1 99 ? 4.350 21.199 1.905 1.00 0.00 277 THR A N 18
ATOM 31336 C CA . THR A 1 99 ? 3.516 20.692 0.823 1.00 0.00 277 THR A CA 18
ATOM 31337 C C . THR A 1 99 ? 3.063 21.820 -0.098 1.00 0.00 277 THR A C 18
ATOM 31338 O O . THR A 1 99 ? 2.862 22.951 0.343 1.00 0.00 277 THR A O 18
ATOM 31349 N N . ALA A 1 100 ? 2.904 21.504 -1.379 1.00 0.00 278 ALA A N 18
ATOM 31350 C CA . ALA A 1 100 ? 2.473 22.490 -2.361 1.00 0.00 278 ALA A CA 18
ATOM 31351 C C . ALA A 1 100 ? 0.952 22.523 -2.475 1.00 0.00 278 ALA A C 18
ATOM 31352 O O . ALA A 1 100 ? 0.351 21.669 -3.128 1.00 0.00 278 ALA A O 18
ATOM 31359 N N . ILE A 1 101 ? 0.337 23.512 -1.836 1.00 0.00 279 ILE A N 18
ATOM 31360 C CA . ILE A 1 101 ? -1.113 23.655 -1.867 1.00 0.00 279 ILE A CA 18
ATOM 31361 C C . ILE A 1 101 ? -1.573 24.315 -3.162 1.00 0.00 279 ILE A C 18
ATOM 31362 O O . ILE A 1 101 ? -0.863 25.139 -3.737 1.00 0.00 279 ILE A O 18
ATOM 31378 N N . ALA A 1 102 ? -2.768 23.949 -3.615 1.00 0.00 280 ALA A N 18
ATOM 31379 C CA . ALA A 1 102 ? -3.325 24.508 -4.840 1.00 0.00 280 ALA A CA 18
ATOM 31380 C C . ALA A 1 102 ? -4.473 25.464 -4.534 1.00 0.00 280 ALA A C 18
ATOM 31381 O O . ALA A 1 102 ? -5.595 25.037 -4.261 1.00 0.00 280 ALA A O 18
ATOM 31388 N N . THR A 1 103 ? -4.186 26.761 -4.582 1.00 0.00 281 THR A N 18
ATOM 31389 C CA . THR A 1 103 ? -5.193 27.778 -4.309 1.00 0.00 281 THR A CA 18
ATOM 31390 C C . THR A 1 103 ? -5.356 28.723 -5.493 1.00 0.00 281 THR A C 18
ATOM 31391 O O . THR A 1 103 ? -4.386 29.047 -6.178 1.00 0.00 281 THR A O 18
ATOM 31402 N N . GLU A 1 104 ? -6.588 29.163 -5.729 1.00 0.00 282 GLU A N 18
ATOM 31403 C CA . GLU A 1 104 ? -6.877 30.072 -6.832 1.00 0.00 282 GLU A CA 18
ATOM 31404 C C . GLU A 1 104 ? -6.458 31.498 -6.486 1.00 0.00 282 GLU A C 18
ATOM 31405 O O . GLU A 1 104 ? -6.047 31.778 -5.360 1.00 0.00 282 GLU A O 18
ATOM 31417 N N . GLN A 1 105 ? -6.565 32.393 -7.462 1.00 0.00 283 GLN A N 18
ATOM 31418 C CA . GLN A 1 105 ? -6.196 33.789 -7.261 1.00 0.00 283 GLN A CA 18
ATOM 31419 C C . GLN A 1 105 ? -7.235 34.721 -7.877 1.00 0.00 283 GLN A C 18
ATOM 31420 O O . GLN A 1 105 ? -8.165 34.272 -8.545 1.00 0.00 283 GLN A O 18
ATOM 31434 N N . GLN A 1 106 ? -7.070 36.019 -7.645 1.00 0.00 284 GLN A N 18
ATOM 31435 C CA . GLN A 1 106 ? -7.995 37.013 -8.176 1.00 0.00 284 GLN A CA 18
ATOM 31436 C C . GLN A 1 106 ? -8.160 36.854 -9.683 1.00 0.00 284 GLN A C 18
ATOM 31437 O O . GLN A 1 106 ? -7.355 36.192 -10.339 1.00 0.00 284 GLN A O 18
ATOM 31451 N N . SER A 1 107 ? -9.208 37.464 -10.227 1.00 0.00 285 SER A N 18
ATOM 31452 C CA . SER A 1 107 ? -9.480 37.386 -11.658 1.00 0.00 285 SER A CA 18
ATOM 31453 C C . SER A 1 107 ? -10.156 38.661 -12.152 1.00 0.00 285 SER A C 18
ATOM 31454 O O . SER A 1 107 ? -11.141 39.119 -11.573 1.00 0.00 285 SER A O 18
ATOM 31462 N N . TRP A 1 108 ? -9.620 39.228 -13.227 1.00 0.00 286 TRP A N 18
ATOM 31463 C CA . TRP A 1 108 ? -10.171 40.451 -13.800 1.00 0.00 286 TRP A CA 18
ATOM 31464 C C . TRP A 1 108 ? -10.111 40.413 -15.323 1.00 0.00 286 TRP A C 18
ATOM 31465 O O . TRP A 1 108 ? -9.346 39.645 -15.904 1.00 0.00 286 TRP A O 18
ATOM 31486 N N . ASN A 1 109 ? -10.924 41.247 -15.964 1.00 0.00 287 ASN A N 18
ATOM 31487 C CA . ASN A 1 109 ? -10.962 41.307 -17.421 1.00 0.00 287 ASN A CA 18
ATOM 31488 C C . ASN A 1 109 ? -10.430 42.646 -17.924 1.00 0.00 287 ASN A C 18
ATOM 31489 O O . ASN A 1 109 ? -10.746 43.700 -17.370 1.00 0.00 287 ASN A O 18
ATOM 31500 N N . LEU A 1 110 ? -9.622 42.597 -18.977 1.00 0.00 288 LEU A N 18
ATOM 31501 C CA . LEU A 1 110 ? -9.046 43.805 -19.556 1.00 0.00 288 LEU A CA 18
ATOM 31502 C C . LEU A 1 110 ? -9.746 44.171 -20.861 1.00 0.00 288 LEU A C 18
ATOM 31503 O O . LEU A 1 110 ? -9.740 43.398 -21.818 1.00 0.00 288 LEU A O 18
ATOM 31519 N N . ASN A 1 111 ? -10.348 45.356 -20.892 1.00 0.00 289 ASN A N 18
ATOM 31520 C CA . ASN A 1 111 ? -11.052 45.825 -22.080 1.00 0.00 289 ASN A CA 18
ATOM 31521 C C . ASN A 1 111 ? -10.281 45.464 -23.347 1.00 0.00 289 ASN A C 18
ATOM 31522 O O . ASN A 1 111 ? -9.053 45.395 -23.340 1.00 0.00 289 ASN A O 18
ATOM 31533 N N . ASN A 1 112 ? -11.013 45.235 -24.432 1.00 0.00 290 ASN A N 18
ATOM 31534 C CA . ASN A 1 112 ? -10.399 44.881 -25.707 1.00 0.00 290 ASN A CA 18
ATOM 31535 C C . ASN A 1 112 ? -9.981 46.131 -26.476 1.00 0.00 290 ASN A C 18
ATOM 31536 O O . ASN A 1 112 ? -10.803 46.776 -27.128 1.00 0.00 290 ASN A O 18
ATOM 31547 N N . LEU A 1 113 ? -8.699 46.468 -26.395 1.00 0.00 291 LEU A N 18
ATOM 31548 C CA . LEU A 1 113 ? -8.170 47.640 -27.083 1.00 0.00 291 LEU A CA 18
ATOM 31549 C C . LEU A 1 113 ? -8.166 47.429 -28.594 1.00 0.00 291 LEU A C 18
ATOM 31550 O O . LEU A 1 113 ? -7.188 46.940 -29.159 1.00 0.00 291 LEU A O 18
ATOM 31566 N N . SER A 1 114 ? -9.265 47.803 -29.241 1.00 0.00 292 SER A N 18
ATOM 31567 C CA . SER A 1 114 ? -9.389 47.653 -30.687 1.00 0.00 292 SER A CA 18
ATOM 31568 C C . SER A 1 114 ? -10.063 48.875 -31.304 1.00 0.00 292 SER A C 18
ATOM 31569 O O . SER A 1 114 ? -11.141 49.285 -30.876 1.00 0.00 292 SER A O 18
ATOM 31577 N N . GLY A 1 115 ? -9.417 49.453 -32.313 1.00 0.00 293 GLY A N 18
ATOM 31578 C CA . GLY A 1 115 ? -9.968 50.622 -32.973 1.00 0.00 293 GLY A CA 18
ATOM 31579 C C . GLY A 1 115 ? -9.848 51.875 -32.129 1.00 0.00 293 GLY A C 18
ATOM 31580 O O . GLY A 1 115 ? -9.805 51.819 -30.900 1.00 0.00 293 GLY A O 18
ATOM 31584 N N . PRO A 1 116 ? -9.790 53.038 -32.794 1.00 0.00 294 PRO A N 18
ATOM 31585 C CA . PRO A 1 116 ? -9.671 54.333 -32.117 1.00 0.00 294 PRO A CA 18
ATOM 31586 C C . PRO A 1 116 ? -10.944 54.713 -31.367 1.00 0.00 294 PRO A C 18
ATOM 31587 O O . PRO A 1 116 ? -10.928 55.589 -30.503 1.00 0.00 294 PRO A O 18
ATOM 31598 N N . SER A 1 117 ? -12.044 54.048 -31.703 1.00 0.00 295 SER A N 18
ATOM 31599 C CA . SER A 1 117 ? -13.327 54.319 -31.064 1.00 0.00 295 SER A CA 18
ATOM 31600 C C . SER A 1 117 ? -13.199 54.258 -29.545 1.00 0.00 295 SER A C 18
ATOM 31601 O O . SER A 1 117 ? -13.251 53.183 -28.949 1.00 0.00 295 SER A O 18
ATOM 31609 N N . SER A 1 118 ? -13.033 55.422 -28.924 1.00 0.00 296 SER A N 18
ATOM 31610 C CA . SER A 1 118 ? -12.894 55.503 -27.475 1.00 0.00 296 SER A CA 18
ATOM 31611 C C . SER A 1 118 ? -14.238 55.279 -26.788 1.00 0.00 296 SER A C 18
ATOM 31612 O O . SER A 1 118 ? -15.288 55.315 -27.427 1.00 0.00 296 SER A O 18
ATOM 31620 N N . GLY A 1 119 ? -14.195 55.048 -25.479 1.00 0.00 297 GLY A N 18
ATOM 31621 C CA . GLY A 1 119 ? -15.414 54.821 -24.725 1.00 0.00 297 GLY A CA 18
ATOM 31622 C C . GLY A 1 119 ? -15.415 55.545 -23.393 1.00 0.00 297 GLY A C 18
ATOM 31623 O O . GLY A 1 119 ? -14.579 56.416 -23.152 1.00 0.00 297 GLY A O 18
ATOM 31627 N N . GLY A 1 1 ? -23.316 4.696 11.018 1.00 0.00 179 GLY A N 19
ATOM 31628 C CA . GLY A 1 1 ? -24.255 4.007 11.884 1.00 0.00 179 GLY A CA 19
ATOM 31629 C C . GLY A 1 1 ? -25.670 4.533 11.740 1.00 0.00 179 GLY A C 19
ATOM 31630 O O . GLY A 1 1 ? -26.116 5.360 12.536 1.00 0.00 179 GLY A O 19
ATOM 31634 N N . SER A 1 2 ? -26.377 4.054 10.721 1.00 0.00 180 SER A N 19
ATOM 31635 C CA . SER A 1 2 ? -27.747 4.486 10.473 1.00 0.00 180 SER A CA 19
ATOM 31636 C C . SER A 1 2 ? -27.880 5.997 10.637 1.00 0.00 180 SER A C 19
ATOM 31637 O O . SER A 1 2 ? -28.847 6.487 11.219 1.00 0.00 180 SER A O 19
ATOM 31645 N N . SER A 1 3 ? -26.899 6.730 10.120 1.00 0.00 181 SER A N 19
ATOM 31646 C CA . SER A 1 3 ? -26.902 8.186 10.213 1.00 0.00 181 SER A CA 19
ATOM 31647 C C . SER A 1 3 ? -27.114 8.817 8.840 1.00 0.00 181 SER A C 19
ATOM 31648 O O . SER A 1 3 ? -26.157 9.167 8.151 1.00 0.00 181 SER A O 19
ATOM 31656 N N . GLY A 1 4 ? -28.377 8.958 8.449 1.00 0.00 182 GLY A N 19
ATOM 31657 C CA . GLY A 1 4 ? -28.693 9.546 7.160 1.00 0.00 182 GLY A CA 19
ATOM 31658 C C . GLY A 1 4 ? -29.004 8.502 6.107 1.00 0.00 182 GLY A C 19
ATOM 31659 O O . GLY A 1 4 ? -28.582 7.351 6.220 1.00 0.00 182 GLY A O 19
ATOM 31663 N N . SER A 1 5 ? -29.745 8.903 5.078 1.00 0.00 183 SER A N 19
ATOM 31664 C CA . SER A 1 5 ? -30.116 7.991 4.003 1.00 0.00 183 SER A CA 19
ATOM 31665 C C . SER A 1 5 ? -29.543 8.462 2.669 1.00 0.00 183 SER A C 19
ATOM 31666 O O . SER A 1 5 ? -28.924 7.688 1.939 1.00 0.00 183 SER A O 19
ATOM 31674 N N . SER A 1 6 ? -29.755 9.737 2.359 1.00 0.00 184 SER A N 19
ATOM 31675 C CA . SER A 1 6 ? -29.263 10.312 1.112 1.00 0.00 184 SER A CA 19
ATOM 31676 C C . SER A 1 6 ? -27.759 10.097 0.970 1.00 0.00 184 SER A C 19
ATOM 31677 O O . SER A 1 6 ? -27.102 9.607 1.888 1.00 0.00 184 SER A O 19
ATOM 31685 N N . GLY A 1 7 ? -27.221 10.467 -0.188 1.00 0.00 185 GLY A N 19
ATOM 31686 C CA . GLY A 1 7 ? -25.799 10.307 -0.430 1.00 0.00 185 GLY A CA 19
ATOM 31687 C C . GLY A 1 7 ? -25.483 10.076 -1.895 1.00 0.00 185 GLY A C 19
ATOM 31688 O O . GLY A 1 7 ? -24.766 9.138 -2.243 1.00 0.00 185 GLY A O 19
ATOM 31692 N N . LYS A 1 8 ? -26.021 10.933 -2.756 1.00 0.00 186 LYS A N 19
ATOM 31693 C CA . LYS A 1 8 ? -25.793 10.818 -4.192 1.00 0.00 186 LYS A CA 19
ATOM 31694 C C . LYS A 1 8 ? -25.084 12.057 -4.731 1.00 0.00 186 LYS A C 19
ATOM 31695 O O . LYS A 1 8 ? -25.503 13.185 -4.472 1.00 0.00 186 LYS A O 19
ATOM 31714 N N . ASN A 1 9 ? -24.010 11.838 -5.482 1.00 0.00 187 ASN A N 19
ATOM 31715 C CA . ASN A 1 9 ? -23.243 12.938 -6.058 1.00 0.00 187 ASN A CA 19
ATOM 31716 C C . ASN A 1 9 ? -23.089 12.762 -7.565 1.00 0.00 187 ASN A C 19
ATOM 31717 O O . ASN A 1 9 ? -23.535 11.765 -8.134 1.00 0.00 187 ASN A O 19
ATOM 31728 N N . VAL A 1 10 ? -22.454 13.737 -8.207 1.00 0.00 188 VAL A N 19
ATOM 31729 C CA . VAL A 1 10 ? -22.239 13.690 -9.648 1.00 0.00 188 VAL A CA 19
ATOM 31730 C C . VAL A 1 10 ? -20.751 13.652 -9.981 1.00 0.00 188 VAL A C 19
ATOM 31731 O O . VAL A 1 10 ? -19.952 14.370 -9.381 1.00 0.00 188 VAL A O 19
ATOM 31744 N N . ASN A 1 11 ? -20.387 12.809 -10.942 1.00 0.00 189 ASN A N 19
ATOM 31745 C CA . ASN A 1 11 ? -18.995 12.677 -11.355 1.00 0.00 189 ASN A CA 19
ATOM 31746 C C . ASN A 1 11 ? -18.122 12.223 -10.189 1.00 0.00 189 ASN A C 19
ATOM 31747 O O . ASN A 1 11 ? -17.020 12.734 -9.989 1.00 0.00 189 ASN A O 19
ATOM 31758 N N . ARG A 1 12 ? -18.623 11.259 -9.423 1.00 0.00 190 ARG A N 19
ATOM 31759 C CA . ARG A 1 12 ? -17.890 10.736 -8.277 1.00 0.00 190 ARG A CA 19
ATOM 31760 C C . ARG A 1 12 ? -16.519 10.214 -8.700 1.00 0.00 190 ARG A C 19
ATOM 31761 O O . ARG A 1 12 ? -16.369 9.634 -9.775 1.00 0.00 190 ARG A O 19
ATOM 31782 N N . VAL A 1 13 ? -15.522 10.425 -7.846 1.00 0.00 191 VAL A N 19
ATOM 31783 C CA . VAL A 1 13 ? -14.165 9.975 -8.130 1.00 0.00 191 VAL A CA 19
ATOM 31784 C C . VAL A 1 13 ? -13.752 8.845 -7.194 1.00 0.00 191 VAL A C 19
ATOM 31785 O O . VAL A 1 13 ? -12.917 9.032 -6.308 1.00 0.00 191 VAL A O 19
ATOM 31798 N N . LEU A 1 14 ? -14.343 7.672 -7.395 1.00 0.00 192 LEU A N 19
ATOM 31799 C CA . LEU A 1 14 ? -14.036 6.510 -6.569 1.00 0.00 192 LEU A CA 19
ATOM 31800 C C . LEU A 1 14 ? -13.730 5.292 -7.434 1.00 0.00 192 LEU A C 19
ATOM 31801 O O . LEU A 1 14 ? -14.157 4.178 -7.130 1.00 0.00 192 LEU A O 19
ATOM 31817 N N . SER A 1 15 ? -12.985 5.512 -8.513 1.00 0.00 193 SER A N 19
ATOM 31818 C CA . SER A 1 15 ? -12.622 4.432 -9.424 1.00 0.00 193 SER A CA 19
ATOM 31819 C C . SER A 1 15 ? -11.177 4.578 -9.891 1.00 0.00 193 SER A C 19
ATOM 31820 O O . SER A 1 15 ? -10.710 5.684 -10.164 1.00 0.00 193 SER A O 19
ATOM 31828 N N . ALA A 1 16 ? -10.474 3.454 -9.980 1.00 0.00 194 ALA A N 19
ATOM 31829 C CA . ALA A 1 16 ? -9.083 3.455 -10.415 1.00 0.00 194 ALA A CA 19
ATOM 31830 C C . ALA A 1 16 ? -8.872 4.419 -11.579 1.00 0.00 194 ALA A C 19
ATOM 31831 O O . ALA A 1 16 ? -7.832 5.069 -11.677 1.00 0.00 194 ALA A O 19
ATOM 31838 N N . GLU A 1 17 ? -9.867 4.505 -12.457 1.00 0.00 195 GLU A N 19
ATOM 31839 C CA . GLU A 1 17 ? -9.788 5.389 -13.614 1.00 0.00 195 GLU A CA 19
ATOM 31840 C C . GLU A 1 17 ? -9.886 6.851 -13.190 1.00 0.00 195 GLU A C 19
ATOM 31841 O O . GLU A 1 17 ? -9.208 7.716 -13.744 1.00 0.00 195 GLU A O 19
ATOM 31853 N N . ALA A 1 18 ? -10.735 7.119 -12.203 1.00 0.00 196 ALA A N 19
ATOM 31854 C CA . ALA A 1 18 ? -10.921 8.475 -11.703 1.00 0.00 196 ALA A CA 19
ATOM 31855 C C . ALA A 1 18 ? -9.747 8.904 -10.829 1.00 0.00 196 ALA A C 19
ATOM 31856 O O . ALA A 1 18 ? -9.413 10.088 -10.758 1.00 0.00 196 ALA A O 19
ATOM 31863 N N . LEU A 1 19 ? -9.125 7.936 -10.165 1.00 0.00 197 LEU A N 19
ATOM 31864 C CA . LEU A 1 19 ? -7.988 8.214 -9.295 1.00 0.00 197 LEU A CA 19
ATOM 31865 C C . LEU A 1 19 ? -6.856 8.876 -10.073 1.00 0.00 197 LEU A C 19
ATOM 31866 O O . LEU A 1 19 ? -6.835 8.850 -11.304 1.00 0.00 197 LEU A O 19
ATOM 31882 N N . LYS A 1 20 ? -5.913 9.468 -9.348 1.00 0.00 198 LYS A N 19
ATOM 31883 C CA . LYS A 1 20 ? -4.774 10.134 -9.969 1.00 0.00 198 LYS A CA 19
ATOM 31884 C C . LYS A 1 20 ? -3.493 9.863 -9.187 1.00 0.00 198 LYS A C 19
ATOM 31885 O O . LYS A 1 20 ? -3.511 9.643 -7.976 1.00 0.00 198 LYS A O 19
ATOM 31904 N N . PRO A 1 21 ? -2.353 9.880 -9.894 1.00 0.00 199 PRO A N 19
ATOM 31905 C CA . PRO A 1 21 ? -1.041 9.640 -9.286 1.00 0.00 199 PRO A CA 19
ATOM 31906 C C . PRO A 1 21 ? -0.607 10.782 -8.373 1.00 0.00 199 PRO A C 19
ATOM 31907 O O . PRO A 1 21 ? -0.668 11.950 -8.753 1.00 0.00 199 PRO A O 19
ATOM 31918 N N . GLY A 1 22 ? -0.168 10.435 -7.167 1.00 0.00 200 GLY A N 19
ATOM 31919 C CA . GLY A 1 22 ? 0.270 11.444 -6.219 1.00 0.00 200 GLY A CA 19
ATOM 31920 C C . GLY A 1 22 ? -0.639 11.537 -5.011 1.00 0.00 200 GLY A C 19
ATOM 31921 O O . GLY A 1 22 ? -0.349 12.265 -4.062 1.00 0.00 200 GLY A O 19
ATOM 31925 N N . MET A 1 23 ? -1.745 10.800 -5.045 1.00 0.00 201 MET A N 19
ATOM 31926 C CA . MET A 1 23 ? -2.701 10.804 -3.944 1.00 0.00 201 MET A CA 19
ATOM 31927 C C . MET A 1 23 ? -2.100 10.156 -2.700 1.00 0.00 201 MET A C 19
ATOM 31928 O O . MET A 1 23 ? -1.414 9.137 -2.789 1.00 0.00 201 MET A O 19
ATOM 31942 N N . LEU A 1 24 ? -2.362 10.753 -1.543 1.00 0.00 202 LEU A N 19
ATOM 31943 C CA . LEU A 1 24 ? -1.846 10.234 -0.281 1.00 0.00 202 LEU A CA 19
ATOM 31944 C C . LEU A 1 24 ? -2.869 9.324 0.392 1.00 0.00 202 LEU A C 19
ATOM 31945 O O . LEU A 1 24 ? -3.905 9.785 0.874 1.00 0.00 202 LEU A O 19
ATOM 31961 N N . LEU A 1 25 ? -2.572 8.030 0.423 1.00 0.00 203 LEU A N 19
ATOM 31962 C CA . LEU A 1 25 ? -3.464 7.054 1.039 1.00 0.00 203 LEU A CA 19
ATOM 31963 C C . LEU A 1 25 ? -2.699 6.140 1.991 1.00 0.00 203 LEU A C 19
ATOM 31964 O O . LEU A 1 25 ? -1.564 5.748 1.715 1.00 0.00 203 LEU A O 19
ATOM 31980 N N . THR A 1 26 ? -3.327 5.803 3.113 1.00 0.00 204 THR A N 19
ATOM 31981 C CA . THR A 1 26 ? -2.706 4.935 4.105 1.00 0.00 204 THR A CA 19
ATOM 31982 C C . THR A 1 26 ? -3.412 3.585 4.173 1.00 0.00 204 THR A C 19
ATOM 31983 O O . THR A 1 26 ? -4.622 3.516 4.383 1.00 0.00 204 THR A O 19
ATOM 31994 N N . GLY A 1 27 ? -2.646 2.512 3.995 1.00 0.00 205 GLY A N 19
ATOM 31995 C CA . GLY A 1 27 ? -3.216 1.179 4.040 1.00 0.00 205 GLY A CA 19
ATOM 31996 C C . GLY A 1 27 ? -2.486 0.269 5.008 1.00 0.00 205 GLY A C 19
ATOM 31997 O O . GLY A 1 27 ? -1.585 0.706 5.725 1.00 0.00 205 GLY A O 19
ATOM 32001 N N . THR A 1 28 ? -2.875 -1.002 5.032 1.00 0.00 206 THR A N 19
ATOM 32002 C CA . THR A 1 28 ? -2.254 -1.975 5.921 1.00 0.00 206 THR A CA 19
ATOM 32003 C C . THR A 1 28 ? -1.792 -3.207 5.151 1.00 0.00 206 THR A C 19
ATOM 32004 O O . THR A 1 28 ? -2.469 -3.666 4.230 1.00 0.00 206 THR A O 19
ATOM 32015 N N . VAL A 1 29 ? -0.636 -3.740 5.534 1.00 0.00 207 VAL A N 19
ATOM 32016 C CA . VAL A 1 29 ? -0.085 -4.921 4.880 1.00 0.00 207 VAL A CA 19
ATOM 32017 C C . VAL A 1 29 ? -1.024 -6.114 5.018 1.00 0.00 207 VAL A C 19
ATOM 32018 O O . VAL A 1 29 ? -1.346 -6.539 6.128 1.00 0.00 207 VAL A O 19
ATOM 32031 N N . SER A 1 30 ? -1.460 -6.651 3.883 1.00 0.00 208 SER A N 19
ATOM 32032 C CA . SER A 1 30 ? -2.366 -7.795 3.877 1.00 0.00 208 SER A CA 19
ATOM 32033 C C . SER A 1 30 ? -1.587 -9.105 3.952 1.00 0.00 208 SER A C 19
ATOM 32034 O O . SER A 1 30 ? -1.972 -10.028 4.669 1.00 0.00 208 SER A O 19
ATOM 32042 N N . SER A 1 31 ? -0.489 -9.177 3.206 1.00 0.00 209 SER A N 19
ATOM 32043 C CA . SER A 1 31 ? 0.342 -10.374 3.184 1.00 0.00 209 SER A CA 19
ATOM 32044 C C . SER A 1 31 ? 1.769 -10.037 2.761 1.00 0.00 209 SER A C 19
ATOM 32045 O O . SER A 1 31 ? 2.008 -9.034 2.088 1.00 0.00 209 SER A O 19
ATOM 32053 N N . LEU A 1 32 ? 2.713 -10.882 3.160 1.00 0.00 210 LEU A N 19
ATOM 32054 C CA . LEU A 1 32 ? 4.117 -10.676 2.822 1.00 0.00 210 LEU A CA 19
ATOM 32055 C C . LEU A 1 32 ? 4.561 -11.640 1.727 1.00 0.00 210 LEU A C 19
ATOM 32056 O O . LEU A 1 32 ? 4.429 -12.856 1.867 1.00 0.00 210 LEU A O 19
ATOM 32072 N N . GLU A 1 33 ? 5.091 -11.090 0.640 1.00 0.00 211 GLU A N 19
ATOM 32073 C CA . GLU A 1 33 ? 5.557 -11.902 -0.478 1.00 0.00 211 GLU A CA 19
ATOM 32074 C C . GLU A 1 33 ? 7.066 -11.767 -0.658 1.00 0.00 211 GLU A C 19
ATOM 32075 O O . GLU A 1 33 ? 7.636 -10.700 -0.431 1.00 0.00 211 GLU A O 19
ATOM 32087 N N . ASP A 1 34 ? 7.707 -12.857 -1.065 1.00 0.00 212 ASP A N 19
ATOM 32088 C CA . ASP A 1 34 ? 9.150 -12.862 -1.276 1.00 0.00 212 ASP A CA 19
ATOM 32089 C C . ASP A 1 34 ? 9.529 -11.978 -2.460 1.00 0.00 212 ASP A C 19
ATOM 32090 O O . ASP A 1 34 ? 10.686 -11.584 -2.608 1.00 0.00 212 ASP A O 19
ATOM 32099 N N . HIS A 1 35 ? 8.547 -11.670 -3.300 1.00 0.00 213 HIS A N 19
ATOM 32100 C CA . HIS A 1 35 ? 8.777 -10.833 -4.472 1.00 0.00 213 HIS A CA 19
ATOM 32101 C C . HIS A 1 35 ? 8.396 -9.383 -4.188 1.00 0.00 213 HIS A C 19
ATOM 32102 O O . HIS A 1 35 ? 8.837 -8.467 -4.881 1.00 0.00 213 HIS A O 19
ATOM 32117 N N . GLY A 1 36 ? 7.572 -9.183 -3.163 1.00 0.00 214 GLY A N 19
ATOM 32118 C CA . GLY A 1 36 ? 7.145 -7.843 -2.806 1.00 0.00 214 GLY A CA 19
ATOM 32119 C C . GLY A 1 36 ? 6.250 -7.826 -1.583 1.00 0.00 214 GLY A C 19
ATOM 32120 O O . GLY A 1 36 ? 6.152 -8.821 -0.863 1.00 0.00 214 GLY A O 19
ATOM 32124 N N . TYR A 1 37 ? 5.597 -6.694 -1.345 1.00 0.00 215 TYR A N 19
ATOM 32125 C CA . TYR A 1 37 ? 4.709 -6.551 -0.197 1.00 0.00 215 TYR A CA 19
ATOM 32126 C C . TYR A 1 37 ? 3.322 -6.091 -0.636 1.00 0.00 215 TYR A C 19
ATOM 32127 O O . TYR A 1 37 ? 3.186 -5.154 -1.424 1.00 0.00 215 TYR A O 19
ATOM 32145 N N . LEU A 1 38 ? 2.295 -6.756 -0.118 1.00 0.00 216 LEU A N 19
ATOM 32146 C CA . LEU A 1 38 ? 0.917 -6.416 -0.455 1.00 0.00 216 LEU A CA 19
ATOM 32147 C C . LEU A 1 38 ? 0.371 -5.354 0.494 1.00 0.00 216 LEU A C 19
ATOM 32148 O O . LEU A 1 38 ? 0.507 -5.466 1.713 1.00 0.00 216 LEU A O 19
ATOM 32164 N N . VAL A 1 39 ? -0.250 -4.324 -0.072 1.00 0.00 217 VAL A N 19
ATOM 32165 C CA . VAL A 1 39 ? -0.820 -3.243 0.723 1.00 0.00 217 VAL A CA 19
ATOM 32166 C C . VAL A 1 39 ? -2.335 -3.184 0.563 1.00 0.00 217 VAL A C 19
ATOM 32167 O O . VAL A 1 39 ? -2.857 -3.278 -0.548 1.00 0.00 217 VAL A O 19
ATOM 32180 N N . ASP A 1 40 ? -3.036 -3.027 1.681 1.00 0.00 218 ASP A N 19
ATOM 32181 C CA . ASP A 1 40 ? -4.493 -2.953 1.665 1.00 0.00 218 ASP A CA 19
ATOM 32182 C C . ASP A 1 40 ? -4.961 -1.544 1.313 1.00 0.00 218 ASP A C 19
ATOM 32183 O O . ASP A 1 40 ? -4.548 -0.568 1.939 1.00 0.00 218 ASP A O 19
ATOM 32192 N N . ILE A 1 41 ? -5.825 -1.448 0.308 1.00 0.00 219 ILE A N 19
ATOM 32193 C CA . ILE A 1 41 ? -6.350 -0.159 -0.126 1.00 0.00 219 ILE A CA 19
ATOM 32194 C C . ILE A 1 41 ? -7.866 -0.103 0.025 1.00 0.00 219 ILE A C 19
ATOM 32195 O O . ILE A 1 41 ? -8.460 0.974 0.042 1.00 0.00 219 ILE A O 19
ATOM 32211 N N . GLY A 1 42 ? -8.488 -1.274 0.135 1.00 0.00 220 GLY A N 19
ATOM 32212 C CA . GLY A 1 42 ? -9.930 -1.336 0.285 1.00 0.00 220 GLY A CA 19
ATOM 32213 C C . GLY A 1 42 ? -10.657 -1.197 -1.038 1.00 0.00 220 GLY A C 19
ATOM 32214 O O . GLY A 1 42 ? -11.657 -0.485 -1.133 1.00 0.00 220 GLY A O 19
ATOM 32218 N N . VAL A 1 43 ? -10.153 -1.878 -2.063 1.00 0.00 221 VAL A N 19
ATOM 32219 C CA . VAL A 1 43 ? -10.760 -1.826 -3.387 1.00 0.00 221 VAL A CA 19
ATOM 32220 C C . VAL A 1 43 ? -10.808 -3.211 -4.024 1.00 0.00 221 VAL A C 19
ATOM 32221 O O . VAL A 1 43 ? -9.792 -3.901 -4.109 1.00 0.00 221 VAL A O 19
ATOM 32234 N N . ASP A 1 44 ? -11.994 -3.610 -4.470 1.00 0.00 222 ASP A N 19
ATOM 32235 C CA . ASP A 1 44 ? -12.174 -4.912 -5.101 1.00 0.00 222 ASP A CA 19
ATOM 32236 C C . ASP A 1 44 ? -11.835 -4.847 -6.587 1.00 0.00 222 ASP A C 19
ATOM 32237 O O . ASP A 1 44 ? -12.310 -3.969 -7.305 1.00 0.00 222 ASP A O 19
ATOM 32246 N N . GLY A 1 45 ? -11.007 -5.784 -7.041 1.00 0.00 223 GLY A N 19
ATOM 32247 C CA . GLY A 1 45 ? -10.617 -5.815 -8.439 1.00 0.00 223 GLY A CA 19
ATOM 32248 C C . GLY A 1 45 ? -9.241 -5.223 -8.670 1.00 0.00 223 GLY A C 19
ATOM 32249 O O . GLY A 1 45 ? -8.437 -5.776 -9.421 1.00 0.00 223 GLY A O 19
ATOM 32253 N N . THR A 1 46 ? -8.967 -4.094 -8.023 1.00 0.00 224 THR A N 19
ATOM 32254 C CA . THR A 1 46 ? -7.680 -3.426 -8.164 1.00 0.00 224 THR A CA 19
ATOM 32255 C C . THR A 1 46 ? -6.586 -4.177 -7.414 1.00 0.00 224 THR A C 19
ATOM 32256 O O . THR A 1 46 ? -6.757 -4.544 -6.252 1.00 0.00 224 THR A O 19
ATOM 32267 N N . ARG A 1 47 ? -5.461 -4.401 -8.086 1.00 0.00 225 ARG A N 19
ATOM 32268 C CA . ARG A 1 47 ? -4.339 -5.109 -7.483 1.00 0.00 225 ARG A CA 19
ATOM 32269 C C . ARG A 1 47 ? -3.177 -4.157 -7.214 1.00 0.00 225 ARG A C 19
ATOM 32270 O O . ARG A 1 47 ? -2.681 -3.494 -8.124 1.00 0.00 225 ARG A O 19
ATOM 32291 N N . ALA A 1 48 ? -2.749 -4.094 -5.957 1.00 0.00 226 ALA A N 19
ATOM 32292 C CA . ALA A 1 48 ? -1.645 -3.225 -5.568 1.00 0.00 226 ALA A CA 19
ATOM 32293 C C . ALA A 1 48 ? -0.448 -4.039 -5.090 1.00 0.00 226 ALA A C 19
ATOM 32294 O O . ALA A 1 48 ? -0.574 -4.888 -4.207 1.00 0.00 226 ALA A O 19
ATOM 32301 N N . PHE A 1 49 ? 0.714 -3.776 -5.679 1.00 0.00 227 PHE A N 19
ATOM 32302 C CA . PHE A 1 49 ? 1.935 -4.486 -5.314 1.00 0.00 227 PHE A CA 19
ATOM 32303 C C . PHE A 1 49 ? 3.085 -3.509 -5.086 1.00 0.00 227 PHE A C 19
ATOM 32304 O O . PHE A 1 49 ? 3.246 -2.538 -5.828 1.00 0.00 227 PHE A O 19
ATOM 32321 N N . LEU A 1 50 ? 3.881 -3.772 -4.056 1.00 0.00 228 LEU A N 19
ATOM 32322 C CA . LEU A 1 50 ? 5.017 -2.916 -3.729 1.00 0.00 228 LEU A CA 19
ATOM 32323 C C . LEU A 1 50 ? 6.334 -3.648 -3.962 1.00 0.00 228 LEU A C 19
ATOM 32324 O O . LEU A 1 50 ? 6.515 -4.796 -3.556 1.00 0.00 228 LEU A O 19
ATOM 32340 N N . PRO A 1 51 ? 7.279 -2.969 -4.630 1.00 0.00 229 PRO A N 19
ATOM 32341 C CA . PRO A 1 51 ? 8.598 -3.534 -4.929 1.00 0.00 229 PRO A CA 19
ATOM 32342 C C . PRO A 1 51 ? 9.457 -3.694 -3.680 1.00 0.00 229 PRO A C 19
ATOM 32343 O O . PRO A 1 51 ? 9.468 -2.825 -2.807 1.00 0.00 229 PRO A O 19
ATOM 32354 N N . LEU A 1 52 ? 10.177 -4.807 -3.601 1.00 0.00 230 LEU A N 19
ATOM 32355 C CA . LEU A 1 52 ? 11.041 -5.081 -2.458 1.00 0.00 230 LEU A CA 19
ATOM 32356 C C . LEU A 1 52 ? 12.152 -4.041 -2.355 1.00 0.00 230 LEU A C 19
ATOM 32357 O O . LEU A 1 52 ? 12.690 -3.796 -1.274 1.00 0.00 230 LEU A O 19
ATOM 32373 N N . LEU A 1 53 ? 12.491 -3.430 -3.485 1.00 0.00 231 LEU A N 19
ATOM 32374 C CA . LEU A 1 53 ? 13.537 -2.414 -3.522 1.00 0.00 231 LEU A CA 19
ATOM 32375 C C . LEU A 1 53 ? 13.097 -1.152 -2.787 1.00 0.00 231 LEU A C 19
ATOM 32376 O O . LEU A 1 53 ? 13.855 -0.580 -2.003 1.00 0.00 231 LEU A O 19
ATOM 32392 N N . LYS A 1 54 ? 11.866 -0.723 -3.044 1.00 0.00 232 LYS A N 19
ATOM 32393 C CA . LYS A 1 54 ? 11.321 0.469 -2.405 1.00 0.00 232 LYS A CA 19
ATOM 32394 C C . LYS A 1 54 ? 10.879 0.167 -0.977 1.00 0.00 232 LYS A C 19
ATOM 32395 O O . LYS A 1 54 ? 10.969 1.022 -0.096 1.00 0.00 232 LYS A O 19
ATOM 32414 N N . ALA A 1 55 ? 10.403 -1.054 -0.755 1.00 0.00 233 ALA A N 19
ATOM 32415 C CA . ALA A 1 55 ? 9.951 -1.469 0.567 1.00 0.00 233 ALA A CA 19
ATOM 32416 C C . ALA A 1 55 ? 11.132 -1.710 1.501 1.00 0.00 233 ALA A C 19
ATOM 32417 O O . ALA A 1 55 ? 11.086 -1.356 2.678 1.00 0.00 233 ALA A O 19
ATOM 32424 N N . GLN A 1 56 ? 12.188 -2.316 0.967 1.00 0.00 234 GLN A N 19
ATOM 32425 C CA . GLN A 1 56 ? 13.381 -2.606 1.754 1.00 0.00 234 GLN A CA 19
ATOM 32426 C C . GLN A 1 56 ? 13.970 -1.327 2.340 1.00 0.00 234 GLN A C 19
ATOM 32427 O O . GLN A 1 56 ? 14.491 -1.327 3.455 1.00 0.00 234 GLN A O 19
ATOM 32441 N N . GLU A 1 57 ? 13.885 -0.239 1.580 1.00 0.00 235 GLU A N 19
ATOM 32442 C CA . GLU A 1 57 ? 14.412 1.046 2.025 1.00 0.00 235 GLU A CA 19
ATOM 32443 C C . GLU A 1 57 ? 13.678 1.532 3.271 1.00 0.00 235 GLU A C 19
ATOM 32444 O O . GLU A 1 57 ? 14.295 2.030 4.213 1.00 0.00 235 GLU A O 19
ATOM 32456 N N . TYR A 1 58 ? 12.358 1.386 3.269 1.00 0.00 236 TYR A N 19
ATOM 32457 C CA . TYR A 1 58 ? 11.539 1.813 4.397 1.00 0.00 236 TYR A CA 19
ATOM 32458 C C . TYR A 1 58 ? 11.721 0.876 5.587 1.00 0.00 236 TYR A C 19
ATOM 32459 O O . TYR A 1 58 ? 11.742 1.313 6.738 1.00 0.00 236 TYR A O 19
ATOM 32477 N N . ILE A 1 59 ? 11.851 -0.415 5.301 1.00 0.00 237 ILE A N 19
ATOM 32478 C CA . ILE A 1 59 ? 12.033 -1.415 6.346 1.00 0.00 237 ILE A CA 19
ATOM 32479 C C . ILE A 1 59 ? 13.378 -1.243 7.043 1.00 0.00 237 ILE A C 19
ATOM 32480 O O . ILE A 1 59 ? 13.483 -1.399 8.260 1.00 0.00 237 ILE A O 19
ATOM 32496 N N . ARG A 1 60 ? 14.405 -0.920 6.264 1.00 0.00 238 ARG A N 19
ATOM 32497 C CA . ARG A 1 60 ? 15.744 -0.727 6.806 1.00 0.00 238 ARG A CA 19
ATOM 32498 C C . ARG A 1 60 ? 15.807 0.535 7.662 1.00 0.00 238 ARG A C 19
ATOM 32499 O O . ARG A 1 60 ? 16.427 0.544 8.725 1.00 0.00 238 ARG A O 19
ATOM 32520 N N . GLN A 1 61 ? 15.161 1.596 7.191 1.00 0.00 239 GLN A N 19
ATOM 32521 C CA . GLN A 1 61 ? 15.145 2.863 7.913 1.00 0.00 239 GLN A CA 19
ATOM 32522 C C . GLN A 1 61 ? 14.129 2.829 9.050 1.00 0.00 239 GLN A C 19
ATOM 32523 O O . GLN A 1 61 ? 14.206 3.619 9.991 1.00 0.00 239 GLN A O 19
ATOM 32537 N N . LYS A 1 62 ? 13.175 1.908 8.956 1.00 0.00 240 LYS A N 19
ATOM 32538 C CA . LYS A 1 62 ? 12.143 1.769 9.977 1.00 0.00 240 LYS A CA 19
ATOM 32539 C C . LYS A 1 62 ? 12.448 0.597 10.904 1.00 0.00 240 LYS A C 19
ATOM 32540 O O . LYS A 1 62 ? 12.781 0.788 12.072 1.00 0.00 240 LYS A O 19
ATOM 32559 N N . ASN A 1 63 ? 12.334 -0.617 10.373 1.00 0.00 241 ASN A N 19
ATOM 32560 C CA . ASN A 1 63 ? 12.599 -1.820 11.153 1.00 0.00 241 ASN A CA 19
ATOM 32561 C C . ASN A 1 63 ? 14.091 -2.138 11.172 1.00 0.00 241 ASN A C 19
ATOM 32562 O O . ASN A 1 63 ? 14.489 -3.303 11.162 1.00 0.00 241 ASN A O 19
ATOM 32573 N N . LYS A 1 64 ? 14.913 -1.094 11.200 1.00 0.00 242 LYS A N 19
ATOM 32574 C CA . LYS A 1 64 ? 16.361 -1.260 11.223 1.00 0.00 242 LYS A CA 19
ATOM 32575 C C . LYS A 1 64 ? 16.783 -2.476 10.404 1.00 0.00 242 LYS A C 19
ATOM 32576 O O . LYS A 1 64 ? 17.764 -3.145 10.727 1.00 0.00 242 LYS A O 19
ATOM 32595 N N . GLY A 1 65 ? 16.034 -2.757 9.341 1.00 0.00 243 GLY A N 19
ATOM 32596 C CA . GLY A 1 65 ? 16.347 -3.891 8.492 1.00 0.00 243 GLY A CA 19
ATOM 32597 C C . GLY A 1 65 ? 15.851 -5.202 9.069 1.00 0.00 243 GLY A C 19
ATOM 32598 O O . GLY A 1 65 ? 16.645 -6.050 9.473 1.00 0.00 243 GLY A O 19
ATOM 32602 N N . ALA A 1 66 ? 14.533 -5.367 9.108 1.00 0.00 244 ALA A N 19
ATOM 32603 C CA . ALA A 1 66 ? 13.931 -6.584 9.640 1.00 0.00 244 ALA A CA 19
ATOM 32604 C C . ALA A 1 66 ? 12.680 -6.965 8.855 1.00 0.00 244 ALA A C 19
ATOM 32605 O O . ALA A 1 66 ? 12.183 -6.187 8.041 1.00 0.00 244 ALA A O 19
ATOM 32612 N N . LYS A 1 67 ? 12.175 -8.169 9.105 1.00 0.00 245 LYS A N 19
ATOM 32613 C CA . LYS A 1 67 ? 10.981 -8.655 8.424 1.00 0.00 245 LYS A CA 19
ATOM 32614 C C . LYS A 1 67 ? 9.742 -7.897 8.889 1.00 0.00 245 LYS A C 19
ATOM 32615 O O . LYS A 1 67 ? 9.651 -7.488 10.048 1.00 0.00 245 LYS A O 19
ATOM 32634 N N . LEU A 1 68 ? 8.790 -7.714 7.981 1.00 0.00 246 LEU A N 19
ATOM 32635 C CA . LEU A 1 68 ? 7.555 -7.006 8.300 1.00 0.00 246 LEU A CA 19
ATOM 32636 C C . LEU A 1 68 ? 6.508 -7.964 8.860 1.00 0.00 246 LEU A C 19
ATOM 32637 O O . LEU A 1 68 ? 6.743 -9.168 8.961 1.00 0.00 246 LEU A O 19
ATOM 32653 N N . LYS A 1 69 ? 5.350 -7.421 9.221 1.00 0.00 247 LYS A N 19
ATOM 32654 C CA . LYS A 1 69 ? 4.265 -8.226 9.769 1.00 0.00 247 LYS A CA 19
ATOM 32655 C C . LYS A 1 69 ? 2.940 -7.882 9.095 1.00 0.00 247 LYS A C 19
ATOM 32656 O O . LYS A 1 69 ? 2.749 -6.766 8.612 1.00 0.00 247 LYS A O 19
ATOM 32675 N N . VAL A 1 70 ? 2.026 -8.847 9.069 1.00 0.00 248 VAL A N 19
ATOM 32676 C CA . VAL A 1 70 ? 0.718 -8.646 8.457 1.00 0.00 248 VAL A CA 19
ATOM 32677 C C . VAL A 1 70 ? -0.201 -7.850 9.377 1.00 0.00 248 VAL A C 19
ATOM 32678 O O . VAL A 1 70 ? -0.289 -8.124 10.573 1.00 0.00 248 VAL A O 19
ATOM 32691 N N . GLY A 1 71 ? -0.887 -6.863 8.810 1.00 0.00 249 GLY A N 19
ATOM 32692 C CA . GLY A 1 71 ? -1.793 -6.043 9.593 1.00 0.00 249 GLY A CA 19
ATOM 32693 C C . GLY A 1 71 ? -1.189 -4.701 9.960 1.00 0.00 249 GLY A C 19
ATOM 32694 O O . GLY A 1 71 ? -1.911 -3.747 10.247 1.00 0.00 249 GLY A O 19
ATOM 32698 N N . GLN A 1 72 ? 0.138 -4.629 9.951 1.00 0.00 250 GLN A N 19
ATOM 32699 C CA . GLN A 1 72 ? 0.837 -3.394 10.288 1.00 0.00 250 GLN A CA 19
ATOM 32700 C C . GLN A 1 72 ? 0.533 -2.301 9.269 1.00 0.00 250 GLN A C 19
ATOM 32701 O O . GLN A 1 72 ? 0.317 -2.581 8.089 1.00 0.00 250 GLN A O 19
ATOM 32715 N N . TYR A 1 73 ? 0.518 -1.056 9.732 1.00 0.00 251 TYR A N 19
ATOM 32716 C CA . TYR A 1 73 ? 0.237 0.079 8.861 1.00 0.00 251 TYR A CA 19
ATOM 32717 C C . TYR A 1 73 ? 1.482 0.487 8.080 1.00 0.00 251 TYR A C 19
ATOM 32718 O O . TYR A 1 73 ? 2.551 0.697 8.656 1.00 0.00 251 TYR A O 19
ATOM 32736 N N . LEU A 1 74 ? 1.337 0.600 6.764 1.00 0.00 252 LEU A N 19
ATOM 32737 C CA . LEU A 1 74 ? 2.449 0.984 5.901 1.00 0.00 252 LEU A CA 19
ATOM 32738 C C . LEU A 1 74 ? 2.103 2.228 5.089 1.00 0.00 252 LEU A C 19
ATOM 32739 O O . LEU A 1 74 ? 0.967 2.398 4.649 1.00 0.00 252 LEU A O 19
ATOM 32755 N N . ASN A 1 75 ? 3.092 3.093 4.893 1.00 0.00 253 ASN A N 19
ATOM 32756 C CA . ASN A 1 75 ? 2.893 4.322 4.132 1.00 0.00 253 ASN A CA 19
ATOM 32757 C C . ASN A 1 75 ? 3.237 4.111 2.660 1.00 0.00 253 ASN A C 19
ATOM 32758 O O . ASN A 1 75 ? 4.300 3.584 2.330 1.00 0.00 253 ASN A O 19
ATOM 32769 N N . CYS A 1 76 ? 2.332 4.527 1.782 1.00 0.00 254 CYS A N 19
ATOM 32770 C CA . CYS A 1 76 ? 2.539 4.384 0.345 1.00 0.00 254 CYS A CA 19
ATOM 32771 C C . CYS A 1 76 ? 1.735 5.427 -0.426 1.00 0.00 254 CYS A C 19
ATOM 32772 O O . CYS A 1 76 ? 0.700 5.899 0.044 1.00 0.00 254 CYS A O 19
ATOM 32780 N N . ILE A 1 77 ? 2.220 5.781 -1.611 1.00 0.00 255 ILE A N 19
ATOM 32781 C CA . ILE A 1 77 ? 1.547 6.768 -2.447 1.00 0.00 255 ILE A CA 19
ATOM 32782 C C . ILE A 1 77 ? 1.447 6.289 -3.891 1.00 0.00 255 ILE A C 19
ATOM 32783 O O . ILE A 1 77 ? 2.390 5.711 -4.431 1.00 0.00 255 ILE A O 19
ATOM 32799 N N . VAL A 1 78 ? 0.298 6.536 -4.513 1.00 0.00 256 VAL A N 19
ATOM 32800 C CA . VAL A 1 78 ? 0.075 6.133 -5.896 1.00 0.00 256 VAL A CA 19
ATOM 32801 C C . VAL A 1 78 ? 1.048 6.835 -6.837 1.00 0.00 256 VAL A C 19
ATOM 32802 O O . VAL A 1 78 ? 1.137 8.062 -6.850 1.00 0.00 256 VAL A O 19
ATOM 32815 N N . GLU A 1 79 ? 1.776 6.048 -7.623 1.00 0.00 257 GLU A N 19
ATOM 32816 C CA . GLU A 1 79 ? 2.743 6.595 -8.567 1.00 0.00 257 GLU A CA 19
ATOM 32817 C C . GLU A 1 79 ? 2.197 6.552 -9.991 1.00 0.00 257 GLU A C 19
ATOM 32818 O O . GLU A 1 79 ? 2.296 7.528 -10.736 1.00 0.00 257 GLU A O 19
ATOM 32830 N N . LYS A 1 80 ? 1.621 5.414 -10.364 1.00 0.00 258 LYS A N 19
ATOM 32831 C CA . LYS A 1 80 ? 1.058 5.242 -11.698 1.00 0.00 258 LYS A CA 19
ATOM 32832 C C . LYS A 1 80 ? -0.223 4.416 -11.645 1.00 0.00 258 LYS A C 19
ATOM 32833 O O . LYS A 1 80 ? -0.453 3.669 -10.694 1.00 0.00 258 LYS A O 19
ATOM 32852 N N . VAL A 1 81 ? -1.054 4.555 -12.673 1.00 0.00 259 VAL A N 19
ATOM 32853 C CA . VAL A 1 81 ? -2.311 3.820 -12.745 1.00 0.00 259 VAL A CA 19
ATOM 32854 C C . VAL A 1 81 ? -2.391 2.992 -14.024 1.00 0.00 259 VAL A C 19
ATOM 32855 O O . VAL A 1 81 ? -2.109 3.487 -15.115 1.00 0.00 259 VAL A O 19
ATOM 32868 N N . LYS A 1 82 ? -2.779 1.730 -13.881 1.00 0.00 260 LYS A N 19
ATOM 32869 C CA . LYS A 1 82 ? -2.899 0.832 -15.024 1.00 0.00 260 LYS A CA 19
ATOM 32870 C C . LYS A 1 82 ? -4.213 1.064 -15.762 1.00 0.00 260 LYS A C 19
ATOM 32871 O O . LYS A 1 82 ? -5.266 1.216 -15.144 1.00 0.00 260 LYS A O 19
ATOM 32890 N N . GLY A 1 83 ? -4.144 1.090 -17.090 1.00 0.00 261 GLY A N 19
ATOM 32891 C CA . GLY A 1 83 ? -5.336 1.302 -17.890 1.00 0.00 261 GLY A CA 19
ATOM 32892 C C . GLY A 1 83 ? -6.513 0.479 -17.408 1.00 0.00 261 GLY A C 19
ATOM 32893 O O . GLY A 1 83 ? -7.505 1.024 -16.925 1.00 0.00 261 GLY A O 19
ATOM 32897 N N . ASN A 1 84 ? -6.405 -0.839 -17.540 1.00 0.00 262 ASN A N 19
ATOM 32898 C CA . ASN A 1 84 ? -7.471 -1.740 -17.116 1.00 0.00 262 ASN A CA 19
ATOM 32899 C C . ASN A 1 84 ? -7.360 -2.051 -15.626 1.00 0.00 262 ASN A C 19
ATOM 32900 O O . ASN A 1 84 ? -7.477 -3.203 -15.211 1.00 0.00 262 ASN A O 19
ATOM 32911 N N . GLY A 1 85 ? -7.134 -1.013 -14.826 1.00 0.00 263 GLY A N 19
ATOM 32912 C CA . GLY A 1 85 ? -7.011 -1.195 -13.392 1.00 0.00 263 GLY A CA 19
ATOM 32913 C C . GLY A 1 85 ? -6.334 -2.502 -13.029 1.00 0.00 263 GLY A C 19
ATOM 32914 O O . GLY A 1 85 ? -6.699 -3.147 -12.047 1.00 0.00 263 GLY A O 19
ATOM 32918 N N . GLY A 1 86 ? -5.344 -2.895 -13.825 1.00 0.00 264 GLY A N 19
ATOM 32919 C CA . GLY A 1 86 ? -4.631 -4.133 -13.568 1.00 0.00 264 GLY A CA 19
ATOM 32920 C C . GLY A 1 86 ? -3.783 -4.062 -12.314 1.00 0.00 264 GLY A C 19
ATOM 32921 O O . GLY A 1 86 ? -4.228 -4.445 -11.232 1.00 0.00 264 GLY A O 19
ATOM 32925 N N . VAL A 1 87 ? -2.555 -3.573 -12.458 1.00 0.00 265 VAL A N 19
ATOM 32926 C CA . VAL A 1 87 ? -1.641 -3.455 -11.329 1.00 0.00 265 VAL A CA 19
ATOM 32927 C C . VAL A 1 87 ? -1.439 -1.996 -10.935 1.00 0.00 265 VAL A C 19
ATOM 32928 O O . VAL A 1 87 ? -1.412 -1.110 -11.789 1.00 0.00 265 VAL A O 19
ATOM 32941 N N . VAL A 1 88 ? -1.298 -1.753 -9.636 1.00 0.00 266 VAL A N 19
ATOM 32942 C CA . VAL A 1 88 ? -1.097 -0.401 -9.129 1.00 0.00 266 VAL A CA 19
ATOM 32943 C C . VAL A 1 88 ? 0.316 -0.222 -8.587 1.00 0.00 266 VAL A C 19
ATOM 32944 O O . VAL A 1 88 ? 0.861 -1.115 -7.939 1.00 0.00 266 VAL A O 19
ATOM 32957 N N . SER A 1 89 ? 0.905 0.939 -8.856 1.00 0.00 267 SER A N 19
ATOM 32958 C CA . SER A 1 89 ? 2.257 1.235 -8.398 1.00 0.00 267 SER A CA 19
ATOM 32959 C C . SER A 1 89 ? 2.228 2.086 -7.132 1.00 0.00 267 SER A C 19
ATOM 32960 O O . SER A 1 89 ? 1.725 3.211 -7.137 1.00 0.00 267 SER A O 19
ATOM 32968 N N . LEU A 1 90 ? 2.771 1.543 -6.049 1.00 0.00 268 LEU A N 19
ATOM 32969 C CA . LEU A 1 90 ? 2.808 2.251 -4.774 1.00 0.00 268 LEU A CA 19
ATOM 32970 C C . LEU A 1 90 ? 4.246 2.519 -4.342 1.00 0.00 268 LEU A C 19
ATOM 32971 O O . LEU A 1 90 ? 5.154 1.750 -4.658 1.00 0.00 268 LEU A O 19
ATOM 32987 N N . SER A 1 91 ? 4.446 3.615 -3.617 1.00 0.00 269 SER A N 19
ATOM 32988 C CA . SER A 1 91 ? 5.774 3.986 -3.142 1.00 0.00 269 SER A CA 19
ATOM 32989 C C . SER A 1 91 ? 5.680 4.895 -1.920 1.00 0.00 269 SER A C 19
ATOM 32990 O O . SER A 1 91 ? 4.804 5.755 -1.838 1.00 0.00 269 SER A O 19
ATOM 32998 N N . VAL A 1 92 ? 6.591 4.697 -0.972 1.00 0.00 270 VAL A N 19
ATOM 32999 C CA . VAL A 1 92 ? 6.613 5.498 0.246 1.00 0.00 270 VAL A CA 19
ATOM 33000 C C . VAL A 1 92 ? 7.089 6.918 -0.039 1.00 0.00 270 VAL A C 19
ATOM 33001 O O . VAL A 1 92 ? 7.985 7.131 -0.855 1.00 0.00 270 VAL A O 19
ATOM 33014 N N . GLY A 1 93 ? 6.483 7.887 0.640 1.00 0.00 271 GLY A N 19
ATOM 33015 C CA . GLY A 1 93 ? 6.860 9.275 0.447 1.00 0.00 271 GLY A CA 19
ATOM 33016 C C . GLY A 1 93 ? 7.820 9.769 1.510 1.00 0.00 271 GLY A C 19
ATOM 33017 O O . GLY A 1 93 ? 8.726 10.553 1.223 1.00 0.00 271 GLY A O 19
ATOM 33021 N N . HIS A 1 94 ? 7.622 9.312 2.743 1.00 0.00 272 HIS A N 19
ATOM 33022 C CA . HIS A 1 94 ? 8.478 9.714 3.854 1.00 0.00 272 HIS A CA 19
ATOM 33023 C C . HIS A 1 94 ? 8.774 11.210 3.798 1.00 0.00 272 HIS A C 19
ATOM 33024 O O . HIS A 1 94 ? 9.819 11.663 4.264 1.00 0.00 272 HIS A O 19
ATOM 33039 N N . SER A 1 95 ? 7.847 11.971 3.225 1.00 0.00 273 SER A N 19
ATOM 33040 C CA . SER A 1 95 ? 8.011 13.415 3.104 1.00 0.00 273 SER A CA 19
ATOM 33041 C C . SER A 1 95 ? 6.661 14.122 3.169 1.00 0.00 273 SER A C 19
ATOM 33042 O O . SER A 1 95 ? 5.644 13.582 2.735 1.00 0.00 273 SER A O 19
ATOM 33050 N N . GLU A 1 96 ? 6.661 15.334 3.716 1.00 0.00 274 GLU A N 19
ATOM 33051 C CA . GLU A 1 96 ? 5.436 16.115 3.839 1.00 0.00 274 GLU A CA 19
ATOM 33052 C C . GLU A 1 96 ? 4.492 15.490 4.863 1.00 0.00 274 GLU A C 19
ATOM 33053 O O . GLU A 1 96 ? 3.282 15.421 4.648 1.00 0.00 274 GLU A O 19
ATOM 33065 N N . VAL A 1 97 ? 5.056 15.036 5.978 1.00 0.00 275 VAL A N 19
ATOM 33066 C CA . VAL A 1 97 ? 4.267 14.417 7.036 1.00 0.00 275 VAL A CA 19
ATOM 33067 C C . VAL A 1 97 ? 3.475 15.462 7.814 1.00 0.00 275 VAL A C 19
ATOM 33068 O O . VAL A 1 97 ? 2.434 15.159 8.398 1.00 0.00 275 VAL A O 19
ATOM 33081 N N . SER A 1 98 ? 3.976 16.693 7.818 1.00 0.00 276 SER A N 19
ATOM 33082 C CA . SER A 1 98 ? 3.317 17.784 8.527 1.00 0.00 276 SER A CA 19
ATOM 33083 C C . SER A 1 98 ? 1.933 18.053 7.945 1.00 0.00 276 SER A C 19
ATOM 33084 O O . SER A 1 98 ? 1.772 18.187 6.731 1.00 0.00 276 SER A O 19
ATOM 33092 N N . THR A 1 99 ? 0.935 18.131 8.819 1.00 0.00 277 THR A N 19
ATOM 33093 C CA . THR A 1 99 ? -0.436 18.383 8.394 1.00 0.00 277 THR A CA 19
ATOM 33094 C C . THR A 1 99 ? -0.754 19.874 8.416 1.00 0.00 277 THR A C 19
ATOM 33095 O O . THR A 1 99 ? -0.121 20.642 9.140 1.00 0.00 277 THR A O 19
ATOM 33106 N N . ALA A 1 100 ? -1.738 20.277 7.618 1.00 0.00 278 ALA A N 19
ATOM 33107 C CA . ALA A 1 100 ? -2.141 21.676 7.549 1.00 0.00 278 ALA A CA 19
ATOM 33108 C C . ALA A 1 100 ? -2.220 22.294 8.941 1.00 0.00 278 ALA A C 19
ATOM 33109 O O . ALA A 1 100 ? -2.215 21.584 9.947 1.00 0.00 278 ALA A O 19
ATOM 33116 N N . ILE A 1 101 ? -2.293 23.620 8.991 1.00 0.00 279 ILE A N 19
ATOM 33117 C CA . ILE A 1 101 ? -2.374 24.332 10.260 1.00 0.00 279 ILE A CA 19
ATOM 33118 C C . ILE A 1 101 ? -3.471 23.752 11.147 1.00 0.00 279 ILE A C 19
ATOM 33119 O O . ILE A 1 101 ? -4.466 23.222 10.655 1.00 0.00 279 ILE A O 19
ATOM 33135 N N . ALA A 1 102 ? -3.282 23.860 12.458 1.00 0.00 280 ALA A N 19
ATOM 33136 C CA . ALA A 1 102 ? -4.257 23.350 13.415 1.00 0.00 280 ALA A CA 19
ATOM 33137 C C . ALA A 1 102 ? -5.111 24.478 13.982 1.00 0.00 280 ALA A C 19
ATOM 33138 O O . ALA A 1 102 ? -4.678 25.213 14.870 1.00 0.00 280 ALA A O 19
ATOM 33145 N N . THR A 1 103 ? -6.328 24.611 13.463 1.00 0.00 281 THR A N 19
ATOM 33146 C CA . THR A 1 103 ? -7.243 25.651 13.917 1.00 0.00 281 THR A CA 19
ATOM 33147 C C . THR A 1 103 ? -8.334 25.072 14.810 1.00 0.00 281 THR A C 19
ATOM 33148 O O . THR A 1 103 ? -9.102 24.209 14.386 1.00 0.00 281 THR A O 19
ATOM 33159 N N . GLU A 1 104 ? -8.397 25.552 16.048 1.00 0.00 282 GLU A N 19
ATOM 33160 C CA . GLU A 1 104 ? -9.396 25.081 17.000 1.00 0.00 282 GLU A CA 19
ATOM 33161 C C . GLU A 1 104 ? -10.702 25.855 16.846 1.00 0.00 282 GLU A C 19
ATOM 33162 O O . GLU A 1 104 ? -11.774 25.357 17.190 1.00 0.00 282 GLU A O 19
ATOM 33174 N N . GLN A 1 105 ? -10.603 27.075 16.328 1.00 0.00 283 GLN A N 19
ATOM 33175 C CA . GLN A 1 105 ? -11.776 27.918 16.130 1.00 0.00 283 GLN A CA 19
ATOM 33176 C C . GLN A 1 105 ? -12.440 27.620 14.790 1.00 0.00 283 GLN A C 19
ATOM 33177 O O . GLN A 1 105 ? -11.796 27.131 13.863 1.00 0.00 283 GLN A O 19
ATOM 33191 N N . GLN A 1 106 ? -13.732 27.919 14.697 1.00 0.00 284 GLN A N 19
ATOM 33192 C CA . GLN A 1 106 ? -14.484 27.682 13.470 1.00 0.00 284 GLN A CA 19
ATOM 33193 C C . GLN A 1 106 ? -15.703 28.594 13.393 1.00 0.00 284 GLN A C 19
ATOM 33194 O O . GLN A 1 106 ? -16.003 29.326 14.337 1.00 0.00 284 GLN A O 19
ATOM 33208 N N . SER A 1 107 ? -16.403 28.546 12.264 1.00 0.00 285 SER A N 19
ATOM 33209 C CA . SER A 1 107 ? -17.588 29.371 12.063 1.00 0.00 285 SER A CA 19
ATOM 33210 C C . SER A 1 107 ? -18.794 28.776 12.783 1.00 0.00 285 SER A C 19
ATOM 33211 O O . SER A 1 107 ? -18.904 27.558 12.928 1.00 0.00 285 SER A O 19
ATOM 33219 N N . TRP A 1 108 ? -19.694 29.642 13.232 1.00 0.00 286 TRP A N 19
ATOM 33220 C CA . TRP A 1 108 ? -20.892 29.203 13.937 1.00 0.00 286 TRP A CA 19
ATOM 33221 C C . TRP A 1 108 ? -22.055 29.013 12.970 1.00 0.00 286 TRP A C 19
ATOM 33222 O O . TRP A 1 108 ? -22.022 29.503 11.842 1.00 0.00 286 TRP A O 19
ATOM 33243 N N . ASN A 1 109 ? -23.083 28.300 13.418 1.00 0.00 287 ASN A N 19
ATOM 33244 C CA . ASN A 1 109 ? -24.256 28.046 12.590 1.00 0.00 287 ASN A CA 19
ATOM 33245 C C . ASN A 1 109 ? -25.524 28.547 13.275 1.00 0.00 287 ASN A C 19
ATOM 33246 O O . ASN A 1 109 ? -25.527 28.822 14.476 1.00 0.00 287 ASN A O 19
ATOM 33257 N N . LEU A 1 110 ? -26.600 28.664 12.504 1.00 0.00 288 LEU A N 19
ATOM 33258 C CA . LEU A 1 110 ? -27.875 29.132 13.036 1.00 0.00 288 LEU A CA 19
ATOM 33259 C C . LEU A 1 110 ? -29.034 28.322 12.463 1.00 0.00 288 LEU A C 19
ATOM 33260 O O . LEU A 1 110 ? -29.212 28.249 11.248 1.00 0.00 288 LEU A O 19
ATOM 33276 N N . ASN A 1 111 ? -29.820 27.718 13.347 1.00 0.00 289 ASN A N 19
ATOM 33277 C CA . ASN A 1 111 ? -30.964 26.914 12.930 1.00 0.00 289 ASN A CA 19
ATOM 33278 C C . ASN A 1 111 ? -32.208 27.782 12.766 1.00 0.00 289 ASN A C 19
ATOM 33279 O O . ASN A 1 111 ? -32.198 28.967 13.097 1.00 0.00 289 ASN A O 19
ATOM 33290 N N . ASN A 1 112 ? -33.278 27.183 12.254 1.00 0.00 290 ASN A N 19
ATOM 33291 C CA . ASN A 1 112 ? -34.530 27.901 12.047 1.00 0.00 290 ASN A CA 19
ATOM 33292 C C . ASN A 1 112 ? -35.640 26.946 11.618 1.00 0.00 290 ASN A C 19
ATOM 33293 O O . ASN A 1 112 ? -35.393 25.770 11.348 1.00 0.00 290 ASN A O 19
ATOM 33304 N N . LEU A 1 113 ? -36.864 27.460 11.557 1.00 0.00 291 LEU A N 19
ATOM 33305 C CA . LEU A 1 113 ? -38.013 26.654 11.160 1.00 0.00 291 LEU A CA 19
ATOM 33306 C C . LEU A 1 113 ? -38.214 25.484 12.118 1.00 0.00 291 LEU A C 19
ATOM 33307 O O . LEU A 1 113 ? -38.296 24.330 11.696 1.00 0.00 291 LEU A O 19
ATOM 33323 N N . SER A 1 114 ? -38.294 25.790 13.409 1.00 0.00 292 SER A N 19
ATOM 33324 C CA . SER A 1 114 ? -38.485 24.763 14.427 1.00 0.00 292 SER A CA 19
ATOM 33325 C C . SER A 1 114 ? -39.771 25.007 15.211 1.00 0.00 292 SER A C 19
ATOM 33326 O O . SER A 1 114 ? -39.941 26.052 15.838 1.00 0.00 292 SER A O 19
ATOM 33334 N N . GLY A 1 115 ? -40.676 24.034 15.168 1.00 0.00 293 GLY A N 19
ATOM 33335 C CA . GLY A 1 115 ? -41.936 24.161 15.877 1.00 0.00 293 GLY A CA 19
ATOM 33336 C C . GLY A 1 115 ? -42.509 22.818 16.286 1.00 0.00 293 GLY A C 19
ATOM 33337 O O . GLY A 1 115 ? -42.363 21.817 15.585 1.00 0.00 293 GLY A O 19
ATOM 33341 N N . PRO A 1 116 ? -43.177 22.785 17.449 1.00 0.00 294 PRO A N 19
ATOM 33342 C CA . PRO A 1 116 ? -43.786 21.561 17.977 1.00 0.00 294 PRO A CA 19
ATOM 33343 C C . PRO A 1 116 ? -44.992 21.114 17.159 1.00 0.00 294 PRO A C 19
ATOM 33344 O O . PRO A 1 116 ? -45.345 21.742 16.161 1.00 0.00 294 PRO A O 19
ATOM 33355 N N . SER A 1 117 ? -45.622 20.025 17.588 1.00 0.00 295 SER A N 19
ATOM 33356 C CA . SER A 1 117 ? -46.787 19.492 16.893 1.00 0.00 295 SER A CA 19
ATOM 33357 C C . SER A 1 117 ? -47.663 18.681 17.843 1.00 0.00 295 SER A C 19
ATOM 33358 O O . SER A 1 117 ? -47.248 18.342 18.951 1.00 0.00 295 SER A O 19
ATOM 33366 N N . SER A 1 118 ? -48.878 18.372 17.400 1.00 0.00 296 SER A N 19
ATOM 33367 C CA . SER A 1 118 ? -49.815 17.604 18.212 1.00 0.00 296 SER A CA 19
ATOM 33368 C C . SER A 1 118 ? -50.055 16.225 17.605 1.00 0.00 296 SER A C 19
ATOM 33369 O O . SER A 1 118 ? -49.582 15.925 16.510 1.00 0.00 296 SER A O 19
ATOM 33377 N N . GLY A 1 119 ? -50.796 15.389 18.326 1.00 0.00 297 GLY A N 19
ATOM 33378 C CA . GLY A 1 119 ? -51.087 14.052 17.844 1.00 0.00 297 GLY A CA 19
ATOM 33379 C C . GLY A 1 119 ? -52.055 13.309 18.744 1.00 0.00 297 GLY A C 19
ATOM 33380 O O . GLY A 1 119 ? -51.785 12.183 19.162 1.00 0.00 297 GLY A O 19
ATOM 33384 N N . GLY A 1 1 ? -43.075 13.949 2.847 1.00 0.00 179 GLY A N 20
ATOM 33385 C CA . GLY A 1 1 ? -42.346 13.129 1.898 1.00 0.00 179 GLY A CA 20
ATOM 33386 C C . GLY A 1 1 ? -40.847 13.189 2.110 1.00 0.00 179 GLY A C 20
ATOM 33387 O O . GLY A 1 1 ? -40.130 13.836 1.346 1.00 0.00 179 GLY A O 20
ATOM 33391 N N . SER A 1 2 ? -40.371 12.514 3.151 1.00 0.00 180 SER A N 20
ATOM 33392 C CA . SER A 1 2 ? -38.947 12.497 3.466 1.00 0.00 180 SER A CA 20
ATOM 33393 C C . SER A 1 2 ? -38.331 11.143 3.127 1.00 0.00 180 SER A C 20
ATOM 33394 O O . SER A 1 2 ? -38.827 10.100 3.553 1.00 0.00 180 SER A O 20
ATOM 33402 N N . SER A 1 3 ? -37.247 11.168 2.358 1.00 0.00 181 SER A N 20
ATOM 33403 C CA . SER A 1 3 ? -36.565 9.943 1.958 1.00 0.00 181 SER A CA 20
ATOM 33404 C C . SER A 1 3 ? -35.839 9.315 3.143 1.00 0.00 181 SER A C 20
ATOM 33405 O O . SER A 1 3 ? -35.982 8.123 3.412 1.00 0.00 181 SER A O 20
ATOM 33413 N N . GLY A 1 4 ? -35.058 10.127 3.849 1.00 0.00 182 GLY A N 20
ATOM 33414 C CA . GLY A 1 4 ? -34.320 9.633 4.997 1.00 0.00 182 GLY A CA 20
ATOM 33415 C C . GLY A 1 4 ? -32.819 9.719 4.803 1.00 0.00 182 GLY A C 20
ATOM 33416 O O . GLY A 1 4 ? -32.295 10.764 4.416 1.00 0.00 182 GLY A O 20
ATOM 33420 N N . SER A 1 5 ? -32.125 8.618 5.072 1.00 0.00 183 SER A N 20
ATOM 33421 C CA . SER A 1 5 ? -30.674 8.575 4.929 1.00 0.00 183 SER A CA 20
ATOM 33422 C C . SER A 1 5 ? -30.273 7.775 3.694 1.00 0.00 183 SER A C 20
ATOM 33423 O O . SER A 1 5 ? -30.626 6.603 3.558 1.00 0.00 183 SER A O 20
ATOM 33431 N N . SER A 1 6 ? -29.534 8.417 2.795 1.00 0.00 184 SER A N 20
ATOM 33432 C CA . SER A 1 6 ? -29.088 7.768 1.568 1.00 0.00 184 SER A CA 20
ATOM 33433 C C . SER A 1 6 ? -27.758 8.349 1.098 1.00 0.00 184 SER A C 20
ATOM 33434 O O . SER A 1 6 ? -27.422 9.491 1.411 1.00 0.00 184 SER A O 20
ATOM 33442 N N . GLY A 1 7 ? -27.005 7.555 0.343 1.00 0.00 185 GLY A N 20
ATOM 33443 C CA . GLY A 1 7 ? -25.720 8.007 -0.158 1.00 0.00 185 GLY A CA 20
ATOM 33444 C C . GLY A 1 7 ? -25.849 9.187 -1.101 1.00 0.00 185 GLY A C 20
ATOM 33445 O O . GLY A 1 7 ? -26.869 9.875 -1.112 1.00 0.00 185 GLY A O 20
ATOM 33449 N N . LYS A 1 8 ? -24.809 9.424 -1.894 1.00 0.00 186 LYS A N 20
ATOM 33450 C CA . LYS A 1 8 ? -24.809 10.529 -2.845 1.00 0.00 186 LYS A CA 20
ATOM 33451 C C . LYS A 1 8 ? -25.266 10.061 -4.223 1.00 0.00 186 LYS A C 20
ATOM 33452 O O . LYS A 1 8 ? -26.096 10.706 -4.863 1.00 0.00 186 LYS A O 20
ATOM 33471 N N . ASN A 1 9 ? -24.721 8.936 -4.672 1.00 0.00 187 ASN A N 20
ATOM 33472 C CA . ASN A 1 9 ? -25.075 8.382 -5.974 1.00 0.00 187 ASN A CA 20
ATOM 33473 C C . ASN A 1 9 ? -24.738 6.895 -6.042 1.00 0.00 187 ASN A C 20
ATOM 33474 O O . ASN A 1 9 ? -23.859 6.413 -5.328 1.00 0.00 187 ASN A O 20
ATOM 33485 N N . VAL A 1 10 ? -25.444 6.173 -6.907 1.00 0.00 188 VAL A N 20
ATOM 33486 C CA . VAL A 1 10 ? -25.219 4.742 -7.071 1.00 0.00 188 VAL A CA 20
ATOM 33487 C C . VAL A 1 10 ? -24.013 4.473 -7.963 1.00 0.00 188 VAL A C 20
ATOM 33488 O O . VAL A 1 10 ? -23.880 5.058 -9.037 1.00 0.00 188 VAL A O 20
ATOM 33501 N N . ASN A 1 11 ? -23.135 3.583 -7.511 1.00 0.00 189 ASN A N 20
ATOM 33502 C CA . ASN A 1 11 ? -21.939 3.236 -8.269 1.00 0.00 189 ASN A CA 20
ATOM 33503 C C . ASN A 1 11 ? -21.294 4.482 -8.868 1.00 0.00 189 ASN A C 20
ATOM 33504 O O . ASN A 1 11 ? -20.884 4.484 -10.029 1.00 0.00 189 ASN A O 20
ATOM 33515 N N . ARG A 1 12 ? -21.208 5.540 -8.068 1.00 0.00 190 ARG A N 20
ATOM 33516 C CA . ARG A 1 12 ? -20.614 6.793 -8.520 1.00 0.00 190 ARG A CA 20
ATOM 33517 C C . ARG A 1 12 ? -19.435 6.531 -9.452 1.00 0.00 190 ARG A C 20
ATOM 33518 O O . ARG A 1 12 ? -18.725 5.535 -9.308 1.00 0.00 190 ARG A O 20
ATOM 33539 N N . VAL A 1 13 ? -19.233 7.430 -10.410 1.00 0.00 191 VAL A N 20
ATOM 33540 C CA . VAL A 1 13 ? -18.140 7.297 -11.365 1.00 0.00 191 VAL A CA 20
ATOM 33541 C C . VAL A 1 13 ? -16.802 7.141 -10.652 1.00 0.00 191 VAL A C 20
ATOM 33542 O O . VAL A 1 13 ? -15.813 6.717 -11.251 1.00 0.00 191 VAL A O 20
ATOM 33555 N N . LEU A 1 14 ? -16.778 7.485 -9.369 1.00 0.00 192 LEU A N 20
ATOM 33556 C CA . LEU A 1 14 ? -15.561 7.383 -8.572 1.00 0.00 192 LEU A CA 20
ATOM 33557 C C . LEU A 1 14 ? -15.052 5.946 -8.537 1.00 0.00 192 LEU A C 20
ATOM 33558 O O . LEU A 1 14 ? -15.641 5.084 -7.884 1.00 0.00 192 LEU A O 20
ATOM 33574 N N . SER A 1 15 ? -13.954 5.694 -9.242 1.00 0.00 193 SER A N 20
ATOM 33575 C CA . SER A 1 15 ? -13.366 4.361 -9.292 1.00 0.00 193 SER A CA 20
ATOM 33576 C C . SER A 1 15 ? -11.846 4.440 -9.393 1.00 0.00 193 SER A C 20
ATOM 33577 O O . SER A 1 15 ? -11.281 5.517 -9.577 1.00 0.00 193 SER A O 20
ATOM 33585 N N . ALA A 1 16 ? -11.191 3.290 -9.272 1.00 0.00 194 ALA A N 20
ATOM 33586 C CA . ALA A 1 16 ? -9.736 3.228 -9.352 1.00 0.00 194 ALA A CA 20
ATOM 33587 C C . ALA A 1 16 ? -9.222 3.959 -10.587 1.00 0.00 194 ALA A C 20
ATOM 33588 O O . ALA A 1 16 ? -8.109 4.483 -10.591 1.00 0.00 194 ALA A O 20
ATOM 33595 N N . GLU A 1 17 ? -10.040 3.989 -11.635 1.00 0.00 195 GLU A N 20
ATOM 33596 C CA . GLU A 1 17 ? -9.666 4.654 -12.877 1.00 0.00 195 GLU A CA 20
ATOM 33597 C C . GLU A 1 17 ? -9.609 6.167 -12.687 1.00 0.00 195 GLU A C 20
ATOM 33598 O O . GLU A 1 17 ? -8.808 6.853 -13.322 1.00 0.00 195 GLU A O 20
ATOM 33610 N N . ALA A 1 18 ? -10.465 6.681 -11.810 1.00 0.00 196 ALA A N 20
ATOM 33611 C CA . ALA A 1 18 ? -10.512 8.111 -11.536 1.00 0.00 196 ALA A CA 20
ATOM 33612 C C . ALA A 1 18 ? -9.313 8.550 -10.703 1.00 0.00 196 ALA A C 20
ATOM 33613 O O . ALA A 1 18 ? -8.908 9.713 -10.742 1.00 0.00 196 ALA A O 20
ATOM 33620 N N . LEU A 1 19 ? -8.747 7.613 -9.949 1.00 0.00 197 LEU A N 20
ATOM 33621 C CA . LEU A 1 19 ? -7.593 7.904 -9.105 1.00 0.00 197 LEU A CA 20
ATOM 33622 C C . LEU A 1 19 ? -6.435 8.447 -9.935 1.00 0.00 197 LEU A C 20
ATOM 33623 O O . LEU A 1 19 ? -6.309 8.140 -11.121 1.00 0.00 197 LEU A O 20
ATOM 33639 N N . LYS A 1 20 ? -5.589 9.254 -9.304 1.00 0.00 198 LYS A N 20
ATOM 33640 C CA . LYS A 1 20 ? -4.437 9.838 -9.982 1.00 0.00 198 LYS A CA 20
ATOM 33641 C C . LYS A 1 20 ? -3.162 9.622 -9.174 1.00 0.00 198 LYS A C 20
ATOM 33642 O O . LYS A 1 20 ? -3.181 9.565 -7.944 1.00 0.00 198 LYS A O 20
ATOM 33661 N N . PRO A 1 21 ? -2.027 9.499 -9.878 1.00 0.00 199 PRO A N 20
ATOM 33662 C CA . PRO A 1 21 ? -0.722 9.289 -9.245 1.00 0.00 199 PRO A CA 20
ATOM 33663 C C . PRO A 1 21 ? -0.237 10.524 -8.493 1.00 0.00 199 PRO A C 20
ATOM 33664 O O . PRO A 1 21 ? -0.065 11.592 -9.079 1.00 0.00 199 PRO A O 20
ATOM 33675 N N . GLY A 1 22 ? -0.018 10.371 -7.191 1.00 0.00 200 GLY A N 20
ATOM 33676 C CA . GLY A 1 22 ? 0.445 11.482 -6.380 1.00 0.00 200 GLY A CA 20
ATOM 33677 C C . GLY A 1 22 ? -0.312 11.601 -5.073 1.00 0.00 200 GLY A C 20
ATOM 33678 O O . GLY A 1 22 ? 0.092 12.345 -4.179 1.00 0.00 200 GLY A O 20
ATOM 33682 N N . MET A 1 23 ? -1.416 10.869 -4.961 1.00 0.00 201 MET A N 20
ATOM 33683 C CA . MET A 1 23 ? -2.232 10.897 -3.752 1.00 0.00 201 MET A CA 20
ATOM 33684 C C . MET A 1 23 ? -1.638 9.995 -2.674 1.00 0.00 201 MET A C 20
ATOM 33685 O O . MET A 1 23 ? -1.147 8.904 -2.965 1.00 0.00 201 MET A O 20
ATOM 33699 N N . LEU A 1 24 ? -1.686 10.458 -1.430 1.00 0.00 202 LEU A N 20
ATOM 33700 C CA . LEU A 1 24 ? -1.152 9.693 -0.308 1.00 0.00 202 LEU A CA 20
ATOM 33701 C C . LEU A 1 24 ? -2.253 8.885 0.372 1.00 0.00 202 LEU A C 20
ATOM 33702 O O . LEU A 1 24 ? -3.235 9.443 0.863 1.00 0.00 202 LEU A O 20
ATOM 33718 N N . LEU A 1 25 ? -2.081 7.568 0.399 1.00 0.00 203 LEU A N 20
ATOM 33719 C CA . LEU A 1 25 ? -3.059 6.682 1.022 1.00 0.00 203 LEU A CA 20
ATOM 33720 C C . LEU A 1 25 ? -2.379 5.707 1.978 1.00 0.00 203 LEU A C 20
ATOM 33721 O O . LEU A 1 25 ? -1.456 4.987 1.595 1.00 0.00 203 LEU A O 20
ATOM 33737 N N . THR A 1 26 ? -2.842 5.687 3.224 1.00 0.00 204 THR A N 20
ATOM 33738 C CA . THR A 1 26 ? -2.280 4.800 4.234 1.00 0.00 204 THR A CA 20
ATOM 33739 C C . THR A 1 26 ? -3.071 3.500 4.326 1.00 0.00 204 THR A C 20
ATOM 33740 O O . THR A 1 26 ? -4.268 3.510 4.611 1.00 0.00 204 THR A O 20
ATOM 33751 N N . GLY A 1 27 ? -2.394 2.382 4.085 1.00 0.00 205 GLY A N 20
ATOM 33752 C CA . GLY A 1 27 ? -3.050 1.089 4.146 1.00 0.00 205 GLY A CA 20
ATOM 33753 C C . GLY A 1 27 ? -2.360 0.133 5.099 1.00 0.00 205 GLY A C 20
ATOM 33754 O O . GLY A 1 27 ? -1.420 0.511 5.798 1.00 0.00 205 GLY A O 20
ATOM 33758 N N . THR A 1 28 ? -2.828 -1.111 5.129 1.00 0.00 206 THR A N 20
ATOM 33759 C CA . THR A 1 28 ? -2.252 -2.123 6.005 1.00 0.00 206 THR A CA 20
ATOM 33760 C C . THR A 1 28 ? -1.790 -3.339 5.210 1.00 0.00 206 THR A C 20
ATOM 33761 O O . THR A 1 28 ? -2.438 -3.746 4.246 1.00 0.00 206 THR A O 20
ATOM 33772 N N . VAL A 1 29 ? -0.665 -3.917 5.621 1.00 0.00 207 VAL A N 20
ATOM 33773 C CA . VAL A 1 29 ? -0.117 -5.088 4.948 1.00 0.00 207 VAL A CA 20
ATOM 33774 C C . VAL A 1 29 ? -1.091 -6.260 5.004 1.00 0.00 207 VAL A C 20
ATOM 33775 O O . VAL A 1 29 ? -1.466 -6.718 6.083 1.00 0.00 207 VAL A O 20
ATOM 33788 N N . SER A 1 30 ? -1.497 -6.741 3.833 1.00 0.00 208 SER A N 20
ATOM 33789 C CA . SER A 1 30 ? -2.430 -7.859 3.748 1.00 0.00 208 SER A CA 20
ATOM 33790 C C . SER A 1 30 ? -1.692 -9.191 3.832 1.00 0.00 208 SER A C 20
ATOM 33791 O O . SER A 1 30 ? -2.141 -10.121 4.502 1.00 0.00 208 SER A O 20
ATOM 33799 N N . SER A 1 31 ? -0.556 -9.275 3.147 1.00 0.00 209 SER A N 20
ATOM 33800 C CA . SER A 1 31 ? 0.244 -10.494 3.140 1.00 0.00 209 SER A CA 20
ATOM 33801 C C . SER A 1 31 ? 1.698 -10.188 2.791 1.00 0.00 209 SER A C 20
ATOM 33802 O O . SER A 1 31 ? 1.994 -9.189 2.135 1.00 0.00 209 SER A O 20
ATOM 33810 N N . LEU A 1 32 ? 2.601 -11.056 3.234 1.00 0.00 210 LEU A N 20
ATOM 33811 C CA . LEU A 1 32 ? 4.025 -10.880 2.969 1.00 0.00 210 LEU A CA 20
ATOM 33812 C C . LEU A 1 32 ? 4.451 -11.668 1.735 1.00 0.00 210 LEU A C 20
ATOM 33813 O O . LEU A 1 32 ? 4.537 -12.895 1.770 1.00 0.00 210 LEU A O 20
ATOM 33829 N N . GLU A 1 33 ? 4.718 -10.954 0.646 1.00 0.00 211 GLU A N 20
ATOM 33830 C CA . GLU A 1 33 ? 5.136 -11.587 -0.599 1.00 0.00 211 GLU A CA 20
ATOM 33831 C C . GLU A 1 33 ? 6.658 -11.625 -0.705 1.00 0.00 211 GLU A C 20
ATOM 33832 O O . GLU A 1 33 ? 7.349 -10.748 -0.187 1.00 0.00 211 GLU A O 20
ATOM 33844 N N . ASP A 1 34 ? 7.172 -12.648 -1.380 1.00 0.00 212 ASP A N 20
ATOM 33845 C CA . ASP A 1 34 ? 8.612 -12.801 -1.555 1.00 0.00 212 ASP A CA 20
ATOM 33846 C C . ASP A 1 34 ? 9.151 -11.773 -2.545 1.00 0.00 212 ASP A C 20
ATOM 33847 O O . ASP A 1 34 ? 10.296 -11.333 -2.437 1.00 0.00 212 ASP A O 20
ATOM 33856 N N . HIS A 1 35 ? 8.319 -11.395 -3.510 1.00 0.00 213 HIS A N 20
ATOM 33857 C CA . HIS A 1 35 ? 8.712 -10.419 -4.520 1.00 0.00 213 HIS A CA 20
ATOM 33858 C C . HIS A 1 35 ? 8.506 -8.996 -4.010 1.00 0.00 213 HIS A C 20
ATOM 33859 O O . HIS A 1 35 ? 9.208 -8.071 -4.418 1.00 0.00 213 HIS A O 20
ATOM 33874 N N . GLY A 1 36 ? 7.537 -8.828 -3.115 1.00 0.00 214 GLY A N 20
ATOM 33875 C CA . GLY A 1 36 ? 7.255 -7.515 -2.564 1.00 0.00 214 GLY A CA 20
ATOM 33876 C C . GLY A 1 36 ? 6.311 -7.573 -1.380 1.00 0.00 214 GLY A C 20
ATOM 33877 O O . GLY A 1 36 ? 6.174 -8.614 -0.737 1.00 0.00 214 GLY A O 20
ATOM 33881 N N . TYR A 1 37 ? 5.660 -6.453 -1.089 1.00 0.00 215 TYR A N 20
ATOM 33882 C CA . TYR A 1 37 ? 4.727 -6.379 0.029 1.00 0.00 215 TYR A CA 20
ATOM 33883 C C . TYR A 1 37 ? 3.345 -5.937 -0.443 1.00 0.00 215 TYR A C 20
ATOM 33884 O O . TYR A 1 37 ? 3.211 -4.959 -1.180 1.00 0.00 215 TYR A O 20
ATOM 33902 N N . LEU A 1 38 ? 2.320 -6.664 -0.013 1.00 0.00 216 LEU A N 20
ATOM 33903 C CA . LEU A 1 38 ? 0.946 -6.348 -0.389 1.00 0.00 216 LEU A CA 20
ATOM 33904 C C . LEU A 1 38 ? 0.347 -5.313 0.557 1.00 0.00 216 LEU A C 20
ATOM 33905 O O . LEU A 1 38 ? 0.409 -5.462 1.777 1.00 0.00 216 LEU A O 20
ATOM 33921 N N . VAL A 1 39 ? -0.236 -4.263 -0.014 1.00 0.00 217 VAL A N 20
ATOM 33922 C CA . VAL A 1 39 ? -0.850 -3.204 0.778 1.00 0.00 217 VAL A CA 20
ATOM 33923 C C . VAL A 1 39 ? -2.364 -3.193 0.600 1.00 0.00 217 VAL A C 20
ATOM 33924 O O . VAL A 1 39 ? -2.869 -3.279 -0.520 1.00 0.00 217 VAL A O 20
ATOM 33937 N N . ASP A 1 40 ? -3.084 -3.087 1.712 1.00 0.00 218 ASP A N 20
ATOM 33938 C CA . ASP A 1 40 ? -4.542 -3.063 1.679 1.00 0.00 218 ASP A CA 20
ATOM 33939 C C . ASP A 1 40 ? -5.055 -1.664 1.354 1.00 0.00 218 ASP A C 20
ATOM 33940 O O . ASP A 1 40 ? -4.550 -0.670 1.878 1.00 0.00 218 ASP A O 20
ATOM 33949 N N . ILE A 1 41 ? -6.059 -1.594 0.487 1.00 0.00 219 ILE A N 20
ATOM 33950 C CA . ILE A 1 41 ? -6.640 -0.317 0.092 1.00 0.00 219 ILE A CA 20
ATOM 33951 C C . ILE A 1 41 ? -8.150 -0.312 0.302 1.00 0.00 219 ILE A C 20
ATOM 33952 O O . ILE A 1 41 ? -8.746 0.729 0.576 1.00 0.00 219 ILE A O 20
ATOM 33968 N N . GLY A 1 42 ? -8.764 -1.484 0.172 1.00 0.00 220 GLY A N 20
ATOM 33969 C CA . GLY A 1 42 ? -10.200 -1.593 0.352 1.00 0.00 220 GLY A CA 20
ATOM 33970 C C . GLY A 1 42 ? -10.968 -1.311 -0.925 1.00 0.00 220 GLY A C 20
ATOM 33971 O O . GLY A 1 42 ? -11.843 -0.446 -0.953 1.00 0.00 220 GLY A O 20
ATOM 33975 N N . VAL A 1 43 ? -10.639 -2.043 -1.985 1.00 0.00 221 VAL A N 20
ATOM 33976 C CA . VAL A 1 43 ? -11.303 -1.867 -3.271 1.00 0.00 221 VAL A CA 20
ATOM 33977 C C . VAL A 1 43 ? -11.552 -3.210 -3.949 1.00 0.00 221 VAL A C 20
ATOM 33978 O O . VAL A 1 43 ? -10.860 -4.191 -3.677 1.00 0.00 221 VAL A O 20
ATOM 33991 N N . ASP A 1 44 ? -12.542 -3.245 -4.833 1.00 0.00 222 ASP A N 20
ATOM 33992 C CA . ASP A 1 44 ? -12.882 -4.467 -5.552 1.00 0.00 222 ASP A CA 20
ATOM 33993 C C . ASP A 1 44 ? -12.317 -4.439 -6.969 1.00 0.00 222 ASP A C 20
ATOM 33994 O O . ASP A 1 44 ? -12.660 -3.567 -7.767 1.00 0.00 222 ASP A O 20
ATOM 34003 N N . GLY A 1 45 ? -11.448 -5.398 -7.274 1.00 0.00 223 GLY A N 20
ATOM 34004 C CA . GLY A 1 45 ? -10.849 -5.463 -8.594 1.00 0.00 223 GLY A CA 20
ATOM 34005 C C . GLY A 1 45 ? -9.633 -4.567 -8.725 1.00 0.00 223 GLY A C 20
ATOM 34006 O O . GLY A 1 45 ? -9.476 -3.862 -9.722 1.00 0.00 223 GLY A O 20
ATOM 34010 N N . THR A 1 46 ? -8.771 -4.592 -7.713 1.00 0.00 224 THR A N 20
ATOM 34011 C CA . THR A 1 46 ? -7.565 -3.774 -7.717 1.00 0.00 224 THR A CA 20
ATOM 34012 C C . THR A 1 46 ? -6.402 -4.506 -7.057 1.00 0.00 224 THR A C 20
ATOM 34013 O O . THR A 1 46 ? -6.541 -5.054 -5.964 1.00 0.00 224 THR A O 20
ATOM 34024 N N . ARG A 1 47 ? -5.254 -4.511 -7.728 1.00 0.00 225 ARG A N 20
ATOM 34025 C CA . ARG A 1 47 ? -4.067 -5.176 -7.206 1.00 0.00 225 ARG A CA 20
ATOM 34026 C C . ARG A 1 47 ? -2.958 -4.167 -6.922 1.00 0.00 225 ARG A C 20
ATOM 34027 O O . ARG A 1 47 ? -2.575 -3.389 -7.795 1.00 0.00 225 ARG A O 20
ATOM 34048 N N . ALA A 1 48 ? -2.449 -4.185 -5.695 1.00 0.00 226 ALA A N 20
ATOM 34049 C CA . ALA A 1 48 ? -1.384 -3.273 -5.296 1.00 0.00 226 ALA A CA 20
ATOM 34050 C C . ALA A 1 48 ? -0.158 -4.039 -4.811 1.00 0.00 226 ALA A C 20
ATOM 34051 O O . ALA A 1 48 ? -0.240 -4.831 -3.872 1.00 0.00 226 ALA A O 20
ATOM 34058 N N . PHE A 1 49 ? 0.978 -3.798 -5.457 1.00 0.00 227 PHE A N 20
ATOM 34059 C CA . PHE A 1 49 ? 2.221 -4.467 -5.092 1.00 0.00 227 PHE A CA 20
ATOM 34060 C C . PHE A 1 49 ? 3.324 -3.450 -4.811 1.00 0.00 227 PHE A C 20
ATOM 34061 O O . PHE A 1 49 ? 3.441 -2.437 -5.502 1.00 0.00 227 PHE A O 20
ATOM 34078 N N . LEU A 1 50 ? 4.129 -3.727 -3.791 1.00 0.00 228 LEU A N 20
ATOM 34079 C CA . LEU A 1 50 ? 5.222 -2.836 -3.417 1.00 0.00 228 LEU A CA 20
ATOM 34080 C C . LEU A 1 50 ? 6.573 -3.469 -3.736 1.00 0.00 228 LEU A C 20
ATOM 34081 O O . LEU A 1 50 ? 6.853 -4.611 -3.373 1.00 0.00 228 LEU A O 20
ATOM 34097 N N . PRO A 1 51 ? 7.433 -2.709 -4.430 1.00 0.00 229 PRO A N 20
ATOM 34098 C CA . PRO A 1 51 ? 8.771 -3.173 -4.811 1.00 0.00 229 PRO A CA 20
ATOM 34099 C C . PRO A 1 51 ? 9.702 -3.304 -3.611 1.00 0.00 229 PRO A C 20
ATOM 34100 O O . PRO A 1 51 ? 9.755 -2.422 -2.753 1.00 0.00 229 PRO A O 20
ATOM 34111 N N . LEU A 1 52 ? 10.437 -4.410 -3.557 1.00 0.00 230 LEU A N 20
ATOM 34112 C CA . LEU A 1 52 ? 11.368 -4.656 -2.462 1.00 0.00 230 LEU A CA 20
ATOM 34113 C C . LEU A 1 52 ? 12.473 -3.604 -2.439 1.00 0.00 230 LEU A C 20
ATOM 34114 O O . LEU A 1 52 ? 13.084 -3.353 -1.399 1.00 0.00 230 LEU A O 20
ATOM 34130 N N . LEU A 1 53 ? 12.722 -2.991 -3.590 1.00 0.00 231 LEU A N 20
ATOM 34131 C CA . LEU A 1 53 ? 13.751 -1.963 -3.703 1.00 0.00 231 LEU A CA 20
ATOM 34132 C C . LEU A 1 53 ? 13.395 -0.741 -2.863 1.00 0.00 231 LEU A C 20
ATOM 34133 O O . LEU A 1 53 ? 14.236 -0.198 -2.147 1.00 0.00 231 LEU A O 20
ATOM 34149 N N . LYS A 1 54 ? 12.140 -0.313 -2.955 1.00 0.00 232 LYS A N 20
ATOM 34150 C CA . LYS A 1 54 ? 11.669 0.844 -2.201 1.00 0.00 232 LYS A CA 20
ATOM 34151 C C . LYS A 1 54 ? 11.235 0.438 -0.797 1.00 0.00 232 LYS A C 20
ATOM 34152 O O . LYS A 1 54 ? 11.378 1.207 0.154 1.00 0.00 232 LYS A O 20
ATOM 34171 N N . ALA A 1 55 ? 10.705 -0.775 -0.673 1.00 0.00 233 ALA A N 20
ATOM 34172 C CA . ALA A 1 55 ? 10.254 -1.283 0.616 1.00 0.00 233 ALA A CA 20
ATOM 34173 C C . ALA A 1 55 ? 11.429 -1.496 1.564 1.00 0.00 233 ALA A C 20
ATOM 34174 O O . ALA A 1 55 ? 11.364 -1.133 2.738 1.00 0.00 233 ALA A O 20
ATOM 34181 N N . GLN A 1 56 ? 12.501 -2.088 1.047 1.00 0.00 234 GLN A N 20
ATOM 34182 C CA . GLN A 1 56 ? 13.690 -2.350 1.849 1.00 0.00 234 GLN A CA 20
ATOM 34183 C C . GLN A 1 56 ? 14.254 -1.055 2.426 1.00 0.00 234 GLN A C 20
ATOM 34184 O O . GLN A 1 56 ? 14.791 -1.040 3.533 1.00 0.00 234 GLN A O 20
ATOM 34198 N N . GLU A 1 57 ? 14.129 0.029 1.666 1.00 0.00 235 GLU A N 20
ATOM 34199 C CA . GLU A 1 57 ? 14.628 1.328 2.102 1.00 0.00 235 GLU A CA 20
ATOM 34200 C C . GLU A 1 57 ? 13.868 1.818 3.331 1.00 0.00 235 GLU A C 20
ATOM 34201 O O . GLU A 1 57 ? 14.464 2.324 4.282 1.00 0.00 235 GLU A O 20
ATOM 34213 N N . TYR A 1 58 ? 12.549 1.666 3.303 1.00 0.00 236 TYR A N 20
ATOM 34214 C CA . TYR A 1 58 ? 11.706 2.096 4.412 1.00 0.00 236 TYR A CA 20
ATOM 34215 C C . TYR A 1 58 ? 11.862 1.161 5.608 1.00 0.00 236 TYR A C 20
ATOM 34216 O O . TYR A 1 58 ? 11.939 1.609 6.753 1.00 0.00 236 TYR A O 20
ATOM 34234 N N . ILE A 1 59 ? 11.906 -0.138 5.334 1.00 0.00 237 ILE A N 20
ATOM 34235 C CA . ILE A 1 59 ? 12.054 -1.136 6.386 1.00 0.00 237 ILE A CA 20
ATOM 34236 C C . ILE A 1 59 ? 13.435 -1.057 7.027 1.00 0.00 237 ILE A C 20
ATOM 34237 O O . ILE A 1 59 ? 13.573 -1.175 8.245 1.00 0.00 237 ILE A O 20
ATOM 34253 N N . ARG A 1 60 ? 14.456 -0.856 6.200 1.00 0.00 238 ARG A N 20
ATOM 34254 C CA . ARG A 1 60 ? 15.827 -0.761 6.687 1.00 0.00 238 ARG A CA 20
ATOM 34255 C C . ARG A 1 60 ? 16.038 0.533 7.468 1.00 0.00 238 ARG A C 20
ATOM 34256 O O . ARG A 1 60 ? 16.778 0.561 8.451 1.00 0.00 238 ARG A O 20
ATOM 34277 N N . GLN A 1 61 ? 15.383 1.600 7.023 1.00 0.00 239 GLN A N 20
ATOM 34278 C CA . GLN A 1 61 ? 15.501 2.896 7.680 1.00 0.00 239 GLN A CA 20
ATOM 34279 C C . GLN A 1 61 ? 14.592 2.971 8.903 1.00 0.00 239 GLN A C 20
ATOM 34280 O O . GLN A 1 61 ? 14.933 3.599 9.906 1.00 0.00 239 GLN A O 20
ATOM 34294 N N . LYS A 1 62 ? 13.434 2.326 8.814 1.00 0.00 240 LYS A N 20
ATOM 34295 C CA . LYS A 1 62 ? 12.475 2.318 9.913 1.00 0.00 240 LYS A CA 20
ATOM 34296 C C . LYS A 1 62 ? 12.556 1.011 10.695 1.00 0.00 240 LYS A C 20
ATOM 34297 O O . LYS A 1 62 ? 12.834 1.011 11.894 1.00 0.00 240 LYS A O 20
ATOM 34316 N N . ASN A 1 63 ? 12.313 -0.100 10.008 1.00 0.00 241 ASN A N 20
ATOM 34317 C CA . ASN A 1 63 ? 12.359 -1.414 10.640 1.00 0.00 241 ASN A CA 20
ATOM 34318 C C . ASN A 1 63 ? 13.798 -1.905 10.770 1.00 0.00 241 ASN A C 20
ATOM 34319 O O . ASN A 1 63 ? 14.047 -3.100 10.929 1.00 0.00 241 ASN A O 20
ATOM 34330 N N . LYS A 1 64 ? 14.743 -0.974 10.701 1.00 0.00 242 LYS A N 20
ATOM 34331 C CA . LYS A 1 64 ? 16.158 -1.309 10.813 1.00 0.00 242 LYS A CA 20
ATOM 34332 C C . LYS A 1 64 ? 16.465 -2.620 10.096 1.00 0.00 242 LYS A C 20
ATOM 34333 O O . LYS A 1 64 ? 17.417 -3.318 10.440 1.00 0.00 242 LYS A O 20
ATOM 34352 N N . GLY A 1 65 ? 15.651 -2.947 9.097 1.00 0.00 243 GLY A N 20
ATOM 34353 C CA . GLY A 1 65 ? 15.854 -4.173 8.346 1.00 0.00 243 GLY A CA 20
ATOM 34354 C C . GLY A 1 65 ? 15.166 -5.363 8.984 1.00 0.00 243 GLY A C 20
ATOM 34355 O O . GLY A 1 65 ? 15.762 -6.430 9.127 1.00 0.00 243 GLY A O 20
ATOM 34359 N N . ALA A 1 66 ? 13.907 -5.181 9.370 1.00 0.00 244 ALA A N 20
ATOM 34360 C CA . ALA A 1 66 ? 13.137 -6.248 9.996 1.00 0.00 244 ALA A CA 20
ATOM 34361 C C . ALA A 1 66 ? 11.910 -6.602 9.162 1.00 0.00 244 ALA A C 20
ATOM 34362 O O . ALA A 1 66 ? 11.015 -5.777 8.975 1.00 0.00 244 ALA A O 20
ATOM 34369 N N . LYS A 1 67 ? 11.875 -7.832 8.662 1.00 0.00 245 LYS A N 20
ATOM 34370 C CA . LYS A 1 67 ? 10.758 -8.296 7.848 1.00 0.00 245 LYS A CA 20
ATOM 34371 C C . LYS A 1 67 ? 9.435 -7.754 8.380 1.00 0.00 245 LYS A C 20
ATOM 34372 O O . LYS A 1 67 ? 9.168 -7.806 9.581 1.00 0.00 245 LYS A O 20
ATOM 34391 N N . LEU A 1 68 ? 8.609 -7.234 7.478 1.00 0.00 246 LEU A N 20
ATOM 34392 C CA . LEU A 1 68 ? 7.312 -6.683 7.856 1.00 0.00 246 LEU A CA 20
ATOM 34393 C C . LEU A 1 68 ? 6.355 -7.789 8.286 1.00 0.00 246 LEU A C 20
ATOM 34394 O O . LEU A 1 68 ? 6.650 -8.975 8.134 1.00 0.00 246 LEU A O 20
ATOM 34410 N N . LYS A 1 69 ? 5.205 -7.394 8.822 1.00 0.00 247 LYS A N 20
ATOM 34411 C CA . LYS A 1 69 ? 4.201 -8.352 9.271 1.00 0.00 247 LYS A CA 20
ATOM 34412 C C . LYS A 1 69 ? 2.847 -8.060 8.632 1.00 0.00 247 LYS A C 20
ATOM 34413 O O . LYS A 1 69 ? 2.687 -7.070 7.918 1.00 0.00 247 LYS A O 20
ATOM 34432 N N . VAL A 1 70 ? 1.874 -8.927 8.895 1.00 0.00 248 VAL A N 20
ATOM 34433 C CA . VAL A 1 70 ? 0.533 -8.761 8.348 1.00 0.00 248 VAL A CA 20
ATOM 34434 C C . VAL A 1 70 ? -0.359 -7.981 9.307 1.00 0.00 248 VAL A C 20
ATOM 34435 O O . VAL A 1 70 ? -0.406 -8.270 10.502 1.00 0.00 248 VAL A O 20
ATOM 34448 N N . GLY A 1 71 ? -1.068 -6.990 8.775 1.00 0.00 249 GLY A N 20
ATOM 34449 C CA . GLY A 1 71 ? -1.950 -6.183 9.598 1.00 0.00 249 GLY A CA 20
ATOM 34450 C C . GLY A 1 71 ? -1.352 -4.833 9.939 1.00 0.00 249 GLY A C 20
ATOM 34451 O O . GLY A 1 71 ? -2.077 -3.866 10.167 1.00 0.00 249 GLY A O 20
ATOM 34455 N N . GLN A 1 72 ? -0.025 -4.768 9.976 1.00 0.00 250 GLN A N 20
ATOM 34456 C CA . GLN A 1 72 ? 0.670 -3.527 10.295 1.00 0.00 250 GLN A CA 20
ATOM 34457 C C . GLN A 1 72 ? 0.384 -2.458 9.245 1.00 0.00 250 GLN A C 20
ATOM 34458 O O . GLN A 1 72 ? 0.188 -2.765 8.069 1.00 0.00 250 GLN A O 20
ATOM 34472 N N . TYR A 1 73 ? 0.360 -1.202 9.678 1.00 0.00 251 TYR A N 20
ATOM 34473 C CA . TYR A 1 73 ? 0.095 -0.088 8.777 1.00 0.00 251 TYR A CA 20
ATOM 34474 C C . TYR A 1 73 ? 1.354 0.303 8.009 1.00 0.00 251 TYR A C 20
ATOM 34475 O O . TYR A 1 73 ? 2.405 0.553 8.601 1.00 0.00 251 TYR A O 20
ATOM 34493 N N . LEU A 1 74 ? 1.239 0.356 6.686 1.00 0.00 252 LEU A N 20
ATOM 34494 C CA . LEU A 1 74 ? 2.367 0.717 5.834 1.00 0.00 252 LEU A CA 20
ATOM 34495 C C . LEU A 1 74 ? 2.046 1.955 5.002 1.00 0.00 252 LEU A C 20
ATOM 34496 O O . LEU A 1 74 ? 0.943 2.091 4.475 1.00 0.00 252 LEU A O 20
ATOM 34512 N N . ASN A 1 75 ? 3.019 2.853 4.888 1.00 0.00 253 ASN A N 20
ATOM 34513 C CA . ASN A 1 75 ? 2.841 4.079 4.118 1.00 0.00 253 ASN A CA 20
ATOM 34514 C C . ASN A 1 75 ? 3.148 3.844 2.642 1.00 0.00 253 ASN A C 20
ATOM 34515 O O . ASN A 1 75 ? 4.146 3.208 2.299 1.00 0.00 253 ASN A O 20
ATOM 34526 N N . CYS A 1 76 ? 2.286 4.361 1.774 1.00 0.00 254 CYS A N 20
ATOM 34527 C CA . CYS A 1 76 ? 2.465 4.208 0.335 1.00 0.00 254 CYS A CA 20
ATOM 34528 C C . CYS A 1 76 ? 1.742 5.317 -0.424 1.00 0.00 254 CYS A C 20
ATOM 34529 O O . CYS A 1 76 ? 0.773 5.892 0.072 1.00 0.00 254 CYS A O 20
ATOM 34537 N N . ILE A 1 77 ? 2.222 5.613 -1.627 1.00 0.00 255 ILE A N 20
ATOM 34538 C CA . ILE A 1 77 ? 1.622 6.653 -2.454 1.00 0.00 255 ILE A CA 20
ATOM 34539 C C . ILE A 1 77 ? 1.450 6.180 -3.893 1.00 0.00 255 ILE A C 20
ATOM 34540 O O . ILE A 1 77 ? 2.302 5.473 -4.432 1.00 0.00 255 ILE A O 20
ATOM 34556 N N . VAL A 1 78 ? 0.343 6.577 -4.512 1.00 0.00 256 VAL A N 20
ATOM 34557 C CA . VAL A 1 78 ? 0.060 6.197 -5.891 1.00 0.00 256 VAL A CA 20
ATOM 34558 C C . VAL A 1 78 ? 1.092 6.786 -6.846 1.00 0.00 256 VAL A C 20
ATOM 34559 O O . VAL A 1 78 ? 1.239 8.004 -6.942 1.00 0.00 256 VAL A O 20
ATOM 34572 N N . GLU A 1 79 ? 1.804 5.912 -7.552 1.00 0.00 257 GLU A N 20
ATOM 34573 C CA . GLU A 1 79 ? 2.823 6.347 -8.500 1.00 0.00 257 GLU A CA 20
ATOM 34574 C C . GLU A 1 79 ? 2.277 6.342 -9.925 1.00 0.00 257 GLU A C 20
ATOM 34575 O O . GLU A 1 79 ? 2.467 7.298 -10.678 1.00 0.00 257 GLU A O 20
ATOM 34587 N N . LYS A 1 80 ? 1.600 5.259 -10.289 1.00 0.00 258 LYS A N 20
ATOM 34588 C CA . LYS A 1 80 ? 1.025 5.128 -11.623 1.00 0.00 258 LYS A CA 20
ATOM 34589 C C . LYS A 1 80 ? -0.230 4.262 -11.592 1.00 0.00 258 LYS A C 20
ATOM 34590 O O . LYS A 1 80 ? -0.426 3.467 -10.672 1.00 0.00 258 LYS A O 20
ATOM 34609 N N . VAL A 1 81 ? -1.078 4.420 -12.604 1.00 0.00 259 VAL A N 20
ATOM 34610 C CA . VAL A 1 81 ? -2.313 3.651 -12.693 1.00 0.00 259 VAL A CA 20
ATOM 34611 C C . VAL A 1 81 ? -2.355 2.825 -13.974 1.00 0.00 259 VAL A C 20
ATOM 34612 O O . VAL A 1 81 ? -2.129 3.343 -15.068 1.00 0.00 259 VAL A O 20
ATOM 34625 N N . LYS A 1 82 ? -2.645 1.536 -13.832 1.00 0.00 260 LYS A N 20
ATOM 34626 C CA . LYS A 1 82 ? -2.719 0.637 -14.977 1.00 0.00 260 LYS A CA 20
ATOM 34627 C C . LYS A 1 82 ? -4.157 0.496 -15.466 1.00 0.00 260 LYS A C 20
ATOM 34628 O O . LYS A 1 82 ? -5.104 0.715 -14.713 1.00 0.00 260 LYS A O 20
ATOM 34647 N N . GLY A 1 83 ? -4.312 0.126 -16.734 1.00 0.00 261 GLY A N 20
ATOM 34648 C CA . GLY A 1 83 ? -5.638 -0.040 -17.302 1.00 0.00 261 GLY A CA 20
ATOM 34649 C C . GLY A 1 83 ? -6.361 -1.248 -16.742 1.00 0.00 261 GLY A C 20
ATOM 34650 O O . GLY A 1 83 ? -5.734 -2.162 -16.206 1.00 0.00 261 GLY A O 20
ATOM 34654 N N . ASN A 1 84 ? -7.684 -1.253 -16.864 1.00 0.00 262 ASN A N 20
ATOM 34655 C CA . ASN A 1 84 ? -8.494 -2.358 -16.364 1.00 0.00 262 ASN A CA 20
ATOM 34656 C C . ASN A 1 84 ? -8.098 -2.719 -14.935 1.00 0.00 262 ASN A C 20
ATOM 34657 O O . ASN A 1 84 ? -8.128 -3.887 -14.548 1.00 0.00 262 ASN A O 20
ATOM 34668 N N . GLY A 1 85 ? -7.728 -1.708 -14.156 1.00 0.00 263 GLY A N 20
ATOM 34669 C CA . GLY A 1 85 ? -7.332 -1.939 -12.779 1.00 0.00 263 GLY A CA 20
ATOM 34670 C C . GLY A 1 85 ? -6.450 -3.162 -12.627 1.00 0.00 263 GLY A C 20
ATOM 34671 O O . GLY A 1 85 ? -6.547 -3.887 -11.637 1.00 0.00 263 GLY A O 20
ATOM 34675 N N . GLY A 1 86 ? -5.586 -3.394 -13.611 1.00 0.00 264 GLY A N 20
ATOM 34676 C CA . GLY A 1 86 ? -4.697 -4.540 -13.563 1.00 0.00 264 GLY A CA 20
ATOM 34677 C C . GLY A 1 86 ? -3.782 -4.514 -12.355 1.00 0.00 264 GLY A C 20
ATOM 34678 O O . GLY A 1 86 ? -4.048 -5.177 -11.352 1.00 0.00 264 GLY A O 20
ATOM 34682 N N . VAL A 1 87 ? -2.700 -3.748 -12.450 1.00 0.00 265 VAL A N 20
ATOM 34683 C CA . VAL A 1 87 ? -1.742 -3.640 -11.356 1.00 0.00 265 VAL A CA 20
ATOM 34684 C C . VAL A 1 87 ? -1.574 -2.190 -10.914 1.00 0.00 265 VAL A C 20
ATOM 34685 O O . VAL A 1 87 ? -1.646 -1.270 -11.729 1.00 0.00 265 VAL A O 20
ATOM 34698 N N . VAL A 1 88 ? -1.349 -1.994 -9.619 1.00 0.00 266 VAL A N 20
ATOM 34699 C CA . VAL A 1 88 ? -1.169 -0.656 -9.068 1.00 0.00 266 VAL A CA 20
ATOM 34700 C C . VAL A 1 88 ? 0.253 -0.460 -8.555 1.00 0.00 266 VAL A C 20
ATOM 34701 O O . VAL A 1 88 ? 0.829 -1.354 -7.934 1.00 0.00 266 VAL A O 20
ATOM 34714 N N . SER A 1 89 ? 0.815 0.715 -8.818 1.00 0.00 267 SER A N 20
ATOM 34715 C CA . SER A 1 89 ? 2.172 1.028 -8.385 1.00 0.00 267 SER A CA 20
ATOM 34716 C C . SER A 1 89 ? 2.155 1.896 -7.130 1.00 0.00 267 SER A C 20
ATOM 34717 O O . SER A 1 89 ? 1.649 3.018 -7.144 1.00 0.00 267 SER A O 20
ATOM 34725 N N . LEU A 1 90 ? 2.713 1.367 -6.046 1.00 0.00 268 LEU A N 20
ATOM 34726 C CA . LEU A 1 90 ? 2.763 2.092 -4.781 1.00 0.00 268 LEU A CA 20
ATOM 34727 C C . LEU A 1 90 ? 4.205 2.370 -4.370 1.00 0.00 268 LEU A C 20
ATOM 34728 O O . LEU A 1 90 ? 5.129 1.684 -4.807 1.00 0.00 268 LEU A O 20
ATOM 34744 N N . SER A 1 91 ? 4.390 3.380 -3.526 1.00 0.00 269 SER A N 20
ATOM 34745 C CA . SER A 1 91 ? 5.720 3.750 -3.056 1.00 0.00 269 SER A CA 20
ATOM 34746 C C . SER A 1 91 ? 5.643 4.455 -1.705 1.00 0.00 269 SER A C 20
ATOM 34747 O O . SER A 1 91 ? 4.730 5.241 -1.453 1.00 0.00 269 SER A O 20
ATOM 34755 N N . VAL A 1 92 ? 6.609 4.167 -0.839 1.00 0.00 270 VAL A N 20
ATOM 34756 C CA . VAL A 1 92 ? 6.653 4.773 0.487 1.00 0.00 270 VAL A CA 20
ATOM 34757 C C . VAL A 1 92 ? 7.053 6.242 0.407 1.00 0.00 270 VAL A C 20
ATOM 34758 O O . VAL A 1 92 ? 8.021 6.597 -0.264 1.00 0.00 270 VAL A O 20
ATOM 34771 N N . GLY A 1 93 ? 6.300 7.093 1.097 1.00 0.00 271 GLY A N 20
ATOM 34772 C CA . GLY A 1 93 ? 6.593 8.515 1.091 1.00 0.00 271 GLY A CA 20
ATOM 34773 C C . GLY A 1 93 ? 6.013 9.231 2.295 1.00 0.00 271 GLY A C 20
ATOM 34774 O O . GLY A 1 93 ? 4.857 9.656 2.276 1.00 0.00 271 GLY A O 20
ATOM 34778 N N . HIS A 1 94 ? 6.816 9.364 3.345 1.00 0.00 272 HIS A N 20
ATOM 34779 C CA . HIS A 1 94 ? 6.375 10.033 4.564 1.00 0.00 272 HIS A CA 20
ATOM 34780 C C . HIS A 1 94 ? 6.193 11.529 4.328 1.00 0.00 272 HIS A C 20
ATOM 34781 O O . HIS A 1 94 ? 5.142 12.093 4.635 1.00 0.00 272 HIS A O 20
ATOM 34796 N N . SER A 1 95 ? 7.222 12.167 3.779 1.00 0.00 273 SER A N 20
ATOM 34797 C CA . SER A 1 95 ? 7.177 13.598 3.505 1.00 0.00 273 SER A CA 20
ATOM 34798 C C . SER A 1 95 ? 5.952 13.953 2.668 1.00 0.00 273 SER A C 20
ATOM 34799 O O . SER A 1 95 ? 5.222 13.072 2.214 1.00 0.00 273 SER A O 20
ATOM 34807 N N . GLU A 1 96 ? 5.734 15.249 2.468 1.00 0.00 274 GLU A N 20
ATOM 34808 C CA . GLU A 1 96 ? 4.597 15.720 1.686 1.00 0.00 274 GLU A CA 20
ATOM 34809 C C . GLU A 1 96 ? 5.010 16.859 0.758 1.00 0.00 274 GLU A C 20
ATOM 34810 O O . GLU A 1 96 ? 5.586 17.855 1.197 1.00 0.00 274 GLU A O 20
ATOM 34822 N N . VAL A 1 97 ? 4.711 16.705 -0.528 1.00 0.00 275 VAL A N 20
ATOM 34823 C CA . VAL A 1 97 ? 5.049 17.720 -1.518 1.00 0.00 275 VAL A CA 20
ATOM 34824 C C . VAL A 1 97 ? 3.841 18.587 -1.852 1.00 0.00 275 VAL A C 20
ATOM 34825 O O . VAL A 1 97 ? 3.947 19.811 -1.940 1.00 0.00 275 VAL A O 20
ATOM 34838 N N . SER A 1 98 ? 2.691 17.946 -2.035 1.00 0.00 276 SER A N 20
ATOM 34839 C CA . SER A 1 98 ? 1.462 18.658 -2.362 1.00 0.00 276 SER A CA 20
ATOM 34840 C C . SER A 1 98 ? 1.242 19.829 -1.409 1.00 0.00 276 SER A C 20
ATOM 34841 O O . SER A 1 98 ? 1.675 19.797 -0.256 1.00 0.00 276 SER A O 20
ATOM 34849 N N . THR A 1 99 ? 0.567 20.864 -1.899 1.00 0.00 277 THR A N 20
ATOM 34850 C CA . THR A 1 99 ? 0.290 22.046 -1.093 1.00 0.00 277 THR A CA 20
ATOM 34851 C C . THR A 1 99 ? -0.927 21.831 -0.201 1.00 0.00 277 THR A C 20
ATOM 34852 O O . THR A 1 99 ? -1.704 20.899 -0.408 1.00 0.00 277 THR A O 20
ATOM 34863 N N . ALA A 1 100 ? -1.088 22.699 0.793 1.00 0.00 278 ALA A N 20
ATOM 34864 C CA . ALA A 1 100 ? -2.213 22.605 1.715 1.00 0.00 278 ALA A CA 20
ATOM 34865 C C . ALA A 1 100 ? -3.433 23.339 1.169 1.00 0.00 278 ALA A C 20
ATOM 34866 O O . ALA A 1 100 ? -3.306 24.254 0.354 1.00 0.00 278 ALA A O 20
ATOM 34873 N N . ILE A 1 101 ? -4.614 22.932 1.621 1.00 0.00 279 ILE A N 20
ATOM 34874 C CA . ILE A 1 101 ? -5.856 23.551 1.178 1.00 0.00 279 ILE A CA 20
ATOM 34875 C C . ILE A 1 101 ? -5.798 25.068 1.325 1.00 0.00 279 ILE A C 20
ATOM 34876 O O . ILE A 1 101 ? -5.241 25.586 2.292 1.00 0.00 279 ILE A O 20
ATOM 34892 N N . ALA A 1 102 ? -6.378 25.773 0.360 1.00 0.00 280 ALA A N 20
ATOM 34893 C CA . ALA A 1 102 ? -6.396 27.231 0.384 1.00 0.00 280 ALA A CA 20
ATOM 34894 C C . ALA A 1 102 ? -7.410 27.751 1.397 1.00 0.00 280 ALA A C 20
ATOM 34895 O O . ALA A 1 102 ? -7.333 28.899 1.836 1.00 0.00 280 ALA A O 20
ATOM 34902 N N . THR A 1 103 ? -8.363 26.899 1.764 1.00 0.00 281 THR A N 20
ATOM 34903 C CA . THR A 1 103 ? -9.394 27.273 2.724 1.00 0.00 281 THR A CA 20
ATOM 34904 C C . THR A 1 103 ? -9.970 28.648 2.404 1.00 0.00 281 THR A C 20
ATOM 34905 O O . THR A 1 103 ? -10.424 29.363 3.297 1.00 0.00 281 THR A O 20
ATOM 34916 N N . GLU A 1 104 ? -9.947 29.011 1.125 1.00 0.00 282 GLU A N 20
ATOM 34917 C CA . GLU A 1 104 ? -10.468 30.302 0.689 1.00 0.00 282 GLU A CA 20
ATOM 34918 C C . GLU A 1 104 ? -11.954 30.426 1.010 1.00 0.00 282 GLU A C 20
ATOM 34919 O O . GLU A 1 104 ? -12.761 29.596 0.591 1.00 0.00 282 GLU A O 20
ATOM 34931 N N . GLN A 1 105 ? -12.308 31.467 1.757 1.00 0.00 283 GLN A N 20
ATOM 34932 C CA . GLN A 1 105 ? -13.697 31.699 2.135 1.00 0.00 283 GLN A CA 20
ATOM 34933 C C . GLN A 1 105 ? -14.476 32.332 0.986 1.00 0.00 283 GLN A C 20
ATOM 34934 O O . GLN A 1 105 ? -15.609 31.943 0.704 1.00 0.00 283 GLN A O 20
ATOM 34948 N N . GLN A 1 106 ? -13.860 33.309 0.328 1.00 0.00 284 GLN A N 20
ATOM 34949 C CA . GLN A 1 106 ? -14.497 33.996 -0.789 1.00 0.00 284 GLN A CA 20
ATOM 34950 C C . GLN A 1 106 ? -15.209 33.005 -1.703 1.00 0.00 284 GLN A C 20
ATOM 34951 O O . GLN A 1 106 ? -14.573 32.168 -2.344 1.00 0.00 284 GLN A O 20
ATOM 34965 N N . SER A 1 107 ? -16.534 33.105 -1.758 1.00 0.00 285 SER A N 20
ATOM 34966 C CA . SER A 1 107 ? -17.333 32.214 -2.591 1.00 0.00 285 SER A CA 20
ATOM 34967 C C . SER A 1 107 ? -17.956 32.974 -3.758 1.00 0.00 285 SER A C 20
ATOM 34968 O O . SER A 1 107 ? -18.624 33.990 -3.565 1.00 0.00 285 SER A O 20
ATOM 34976 N N . TRP A 1 108 ? -17.732 32.475 -4.968 1.00 0.00 286 TRP A N 20
ATOM 34977 C CA . TRP A 1 108 ? -18.270 33.107 -6.167 1.00 0.00 286 TRP A CA 20
ATOM 34978 C C . TRP A 1 108 ? -19.784 33.263 -6.067 1.00 0.00 286 TRP A C 20
ATOM 34979 O O . TRP A 1 108 ? -20.348 34.245 -6.547 1.00 0.00 286 TRP A O 20
ATOM 35000 N N . ASN A 1 109 ? -20.435 32.288 -5.440 1.00 0.00 287 ASN A N 20
ATOM 35001 C CA . ASN A 1 109 ? -21.884 32.318 -5.278 1.00 0.00 287 ASN A CA 20
ATOM 35002 C C . ASN A 1 109 ? -22.344 33.672 -4.747 1.00 0.00 287 ASN A C 20
ATOM 35003 O O . ASN A 1 109 ? -21.566 34.411 -4.141 1.00 0.00 287 ASN A O 20
ATOM 35014 N N . LEU A 1 110 ? -23.612 33.992 -4.977 1.00 0.00 288 LEU A N 20
ATOM 35015 C CA . LEU A 1 110 ? -24.177 35.257 -4.521 1.00 0.00 288 LEU A CA 20
ATOM 35016 C C . LEU A 1 110 ? -25.073 35.047 -3.304 1.00 0.00 288 LEU A C 20
ATOM 35017 O O . LEU A 1 110 ? -26.216 34.611 -3.431 1.00 0.00 288 LEU A O 20
ATOM 35033 N N . ASN A 1 111 ? -24.545 35.361 -2.126 1.00 0.00 289 ASN A N 20
ATOM 35034 C CA . ASN A 1 111 ? -25.297 35.208 -0.886 1.00 0.00 289 ASN A CA 20
ATOM 35035 C C . ASN A 1 111 ? -24.680 36.043 0.232 1.00 0.00 289 ASN A C 20
ATOM 35036 O O . ASN A 1 111 ? -23.466 36.235 0.278 1.00 0.00 289 ASN A O 20
ATOM 35047 N N . ASN A 1 112 ? -25.525 36.537 1.131 1.00 0.00 290 ASN A N 20
ATOM 35048 C CA . ASN A 1 112 ? -25.063 37.351 2.248 1.00 0.00 290 ASN A CA 20
ATOM 35049 C C . ASN A 1 112 ? -25.121 36.565 3.555 1.00 0.00 290 ASN A C 20
ATOM 35050 O O . ASN A 1 112 ? -26.142 35.960 3.883 1.00 0.00 290 ASN A O 20
ATOM 35061 N N . LEU A 1 113 ? -24.019 36.580 4.297 1.00 0.00 291 LEU A N 20
ATOM 35062 C CA . LEU A 1 113 ? -23.944 35.869 5.569 1.00 0.00 291 LEU A CA 20
ATOM 35063 C C . LEU A 1 113 ? -24.392 36.764 6.720 1.00 0.00 291 LEU A C 20
ATOM 35064 O O . LEU A 1 113 ? -23.603 37.539 7.261 1.00 0.00 291 LEU A O 20
ATOM 35080 N N . SER A 1 114 ? -25.664 36.650 7.091 1.00 0.00 292 SER A N 20
ATOM 35081 C CA . SER A 1 114 ? -26.218 37.450 8.177 1.00 0.00 292 SER A CA 20
ATOM 35082 C C . SER A 1 114 ? -26.239 36.656 9.480 1.00 0.00 292 SER A C 20
ATOM 35083 O O . SER A 1 114 ? -26.790 35.557 9.541 1.00 0.00 292 SER A O 20
ATOM 35091 N N . GLY A 1 115 ? -25.635 37.221 10.520 1.00 0.00 293 GLY A N 20
ATOM 35092 C CA . GLY A 1 115 ? -25.596 36.554 11.808 1.00 0.00 293 GLY A CA 20
ATOM 35093 C C . GLY A 1 115 ? -24.182 36.373 12.324 1.00 0.00 293 GLY A C 20
ATOM 35094 O O . GLY A 1 115 ? -23.572 35.315 12.168 1.00 0.00 293 GLY A O 20
ATOM 35098 N N . PRO A 1 116 ? -23.639 37.425 12.955 1.00 0.00 294 PRO A N 20
ATOM 35099 C CA . PRO A 1 116 ? -22.282 37.402 13.508 1.00 0.00 294 PRO A CA 20
ATOM 35100 C C . PRO A 1 116 ? -22.166 36.489 14.724 1.00 0.00 294 PRO A C 20
ATOM 35101 O O . PRO A 1 116 ? -22.682 36.800 15.797 1.00 0.00 294 PRO A O 20
ATOM 35112 N N . SER A 1 117 ? -21.485 35.361 14.548 1.00 0.00 295 SER A N 20
ATOM 35113 C CA . SER A 1 117 ? -21.305 34.400 15.630 1.00 0.00 295 SER A CA 20
ATOM 35114 C C . SER A 1 117 ? -20.515 35.019 16.780 1.00 0.00 295 SER A C 20
ATOM 35115 O O . SER A 1 117 ? -19.566 35.772 16.561 1.00 0.00 295 SER A O 20
ATOM 35123 N N . SER A 1 118 ? -20.916 34.696 18.005 1.00 0.00 296 SER A N 20
ATOM 35124 C CA . SER A 1 118 ? -20.250 35.223 19.191 1.00 0.00 296 SER A CA 20
ATOM 35125 C C . SER A 1 118 ? -20.417 34.275 20.374 1.00 0.00 296 SER A C 20
ATOM 35126 O O . SER A 1 118 ? -21.452 33.627 20.523 1.00 0.00 296 SER A O 20
ATOM 35134 N N . GLY A 1 119 ? -19.389 34.200 21.214 1.00 0.00 297 GLY A N 20
ATOM 35135 C CA . GLY A 1 119 ? -19.441 33.329 22.374 1.00 0.00 297 GLY A CA 20
ATOM 35136 C C . GLY A 1 119 ? -20.628 33.626 23.269 1.00 0.00 297 GLY A C 20
ATOM 35137 O O . GLY A 1 119 ? -20.494 34.310 24.283 1.00 0.00 297 GLY A O 20
#

Sequence (119 aa):
GSSGSSGKNVNRVLSAEALKPGMLLTGTVSSLEDHGYLVDIGVDGTRAFLPLLKAQEYIRQKNKGAKLKVGQYLNCIVEKVKGNGGVVSLSVGHSEVSTAIATEQQSWNLNNLSGPSSGGSSGSSGKNVNRVLSAEALKPGMLLTGTVSSLEDHGYLVDIGVDGTRAFLPLLKAQEYIRQKNKGAKLKVGQYLNCIVEKVKGNGGVVSLSVGHSEVSTAIATEQQSWNLNNLSGPSSGGSSGSSGKNVNRVLSAEALKPGMLLTGTVSSLEDHGYLVDIGVDGTRAFLPLLKAQEYIRQKNKGAKLKVGQYLNCIVEKVKGNGGVVSLSVGHSEVSTAIATEQQSWNLNNLSGPSSGGSSGSSGKNVNRVLSAEALKPGMLLTGTVSSLEDHGYLVDIGVDGTRAFLPLLKAQEYIRQKNKGAKLKVGQYLNCIVEKVKGNGGVVSLSVGHSEVSTAIATEQQSWNLNNLSGPSSGGSSGSSGKNVNRVLSAEALKPGMLLTGTVSSLEDHGYLVDIGVDGTRAFLPLLKAQEYIRQKNKGAKLKVGQYLNCIVEKVKGNGGVVSLSVGHSEVSTAIATEQQSWNLNNLSGPSSGGSSGSSGKNVNRVLSAEALKPGMLLTGTVSSLEDHGYLVDIGVDGTRAFLPLLKAQEYIRQKNKGAKLKVGQYLNCIVEKVKGNGGVVSLSVGHSEVSTAIATEQQSWNLNNLSGPSSGGSSGSSGKNVNRVLSAEALKPGMLLTGTVSSLEDHGYLVDIGVDGTRAFLPLLKAQEYIRQKNKGAKLKVGQYLNCIVEKVKGNGGVVSLSVGHSEVSTAIATEQQSWNLNNLSGPSSGGSSGSSGKNVNRVLSAEALKPGMLLTGTVSSLEDHGYLVDIGVDGTRAFLPLLKAQEYIRQKNKGAKLKVGQYLNCIVEKVKGNGGVVSLSVGHSEVSTAIATEQQSWNLNNLSGPSSGGSSGSSGKNVNRVLSAEALKPGMLLTGTVSSLEDHGYLVDIGVDGTRAFLPLLKAQEYIRQKNKGAKLKVGQYLNCIVEKVKGNGGVVSLSVGHSEVSTAIATEQQSWNLNNLSGPSSGGSSGSSGKNVNRVLSAEALKPGMLLTGTVSSLEDHGYLVDIGVDGTRAFLPLLKAQEYIRQKNKGAKLKVGQYLNCIVEKVKGNGGVVSLSVGHSEVSTAIATEQQSWNLNNLSGPSSGGSSGSSGKNVNRVLSAEALKPGMLLTGTVSSLEDHGYLVDIGVDGTRAFLPLLKAQEYIRQKNKGAKLKVGQYLNCIVEKVKGNGGVVSLSVGHSEVSTAIATEQQSWNLNNLSGPSSGGSSGSSGKNVNRVLSAEALKPGMLLTGTVSSLEDHGYLVDIGVDGTRAFLPLLKAQEYIRQKNKGAKLKVGQYLNCIVEKVKGNGGVVSLSVGHSEVSTAIATEQQSWNLNNLSGPSSGGSSGSSGKNVNRVLSAEALKPGMLLTGTVSSLEDHGYLVDIGVDGTRAFLPLLKAQEYIRQKNKGAKLKVGQYLNCIVEKVKGNGGVVSLSVGHSEVSTAIATEQQSWNLNNLSGPSSGGSSGSSGKNVNRVLSAEALKPGMLLTGTVSSLEDHGYLVDIGVDGTRAFLPLLKAQEYIRQKNKGAKLKVGQYLNCIVEKVKGNGGVVSLSVGHSEVSTAIATEQQSWNLNNLSGPSSGGSSGSSGKNVNRVLSAEALKPGMLLTGTVSSLEDHGYLVDIGVDGTRAFLPLLKAQEYIRQKNKGAKLKVGQYLNCIVEKVKGNGGVVSLSVGHSEVSTAIATEQQSWNLNNLSGPSSGGSSGSSGKNVNRVLSAEALKPGMLLTGTVSSLEDHGYLVDIGVDGTRAFLPLLKAQEYIRQKNKGAKLKVGQYLNCIVEKVKGNGGVVSLSVGHSEVSTAIATEQQSWNLNNLSGPSSGGSSGSSGKNVNRVLSAEALKPGMLLTGTVSSLEDHGYLVDIGVDGTRAFLPLLKAQEYIRQKNKGAKLKVGQYLNCIVEKVKGNGGVVSLSVGHSEVSTAIATEQQSWNLNNLSGPSSGGSSGSSGKNVNRVLSAEALKPGMLLTGTVSSLEDHGYLVDIGVDGTRAFLPLLKAQEYIRQKNKGAKLKVGQYLNCIVEKVKGNGGVVSLSVGHSEVSTAIATEQQSWNLNNLSGPSSGGSSGSSGKNVNRVLSAEALKPGMLLTGTVSSLEDHGYLVDIGVDGTRAFLPLLKAQEYIRQKNKGAKLKVGQYLNCIVEKVKGNGGVVSLSVGHSEVSTAIATEQQSWNLNNLSGPSSGGSSGSSGKNVNRVLSAEALKPGMLLTGTVSSLEDHGYLVDIGVDGTRAFLPLLKAQEYIRQKNKGAKLKVGQYLNCIVEKVKGNGGVVSLSVGHSEVSTAIATEQQSWNLNNLSGPSSG

Foldseek 3Di:
DDPPDDDDDDPPPDDLVPDDFQDKDKFWFADQDPQFTFTDDDHDQAGEGEGCVQVQVCCCVPVVRDRDDGGHIAIWTFHDADPSNPYTYIHHDPDHDDDDDPPDPDDPDDDDDPDDDDD

InterPro domains:
  IPR003029 S1 domain [PF00575] (451-521)
  IPR003029 S1 domain [PF00575] (547-610)
  IPR003029 S1 domain [PF00575] (1035-1096)
  IPR003029 S1 domain [PS50126] (83-171)
  IPR003029 S1 domain [PS50126] (187-258)
  IPR003029 S1 domain [PS50126] (281-346)
  IPR003029 S1 domain [PS50126] (365-436)
  IPR003029 S1 domain [PS50126] (453-522)
  IPR003029 S1 domain [PS50126] (542-611)
  IPR003029 S1 domain [PS50126] (636-707)
  IPR003029 S1 domain [PS50126] (729-798)
  IPR003029 S1 domain [PS50126] (1036-1109)
  IPR003029 S1 domain [PS50126] (1149-1222)
  IPR003029 S1 domain [PS50126] (1230-1298)
  IPR003029 S1 domain [PS50126] (1324-1396)
  IPR003029 S1 domain [SM00316] (81-171)
  IPR003029 S1 domain [SM00316] (185-258)
  IPR003029 S1 domain [SM00316] (279-346)
  IPR003029 S1 domain [SM00316] (363-436)
  IPR003029 S1 domain [SM00316] (451-522)

Radius of gyration: 18.23 Å; Cα contacts (8 Å, |Δi|>4): 182; chains: 1; bounding box: 45×56×43 Å

Nearest PDB structures (foldseek):
  1wi5-assembly1_A  TM=6.657E-01  e=8.915E-20  Homo sapiens
  3psi-assembly1_A  TM=6.792E-01  e=1.506E-03  Saccharomyces cerevisiae
  8oz0-assembly1_D  TM=6.957E-01  e=2.088E-03  Homo sapiens
  7o3d-assembly1_A  TM=6.096E-01  e=4.573E-03  Saccharomyces cerevisiae S288C
  7o6b-assembly1_A  TM=6.205E-01  e=1.388E-02  Saccharomyces cerevisiae S288C

Solvent-accessible surface area: 9833 Å² total; per-residue (Å²): 139,116,123,78,112,108,72,192,121,162,122,183,89,144,47,57,127,42,65,136,85,46,83,86,78,43,3,16,0,52,56,62,74,126,92,0,21,51,7,61,70,66,78,150,51,22,142,3,53,0,41,60,154,57,0,93,85,38,8,137,140,128,67,187,48,42,174,19,122,109,48,39,93,0,35,3,29,10,96,149,56,110,43,150,22,19,91,17,41,6,12,39,52,127,57,83,150,80,73,87,141,78,100,168,114,157,93,206,111,150,108,152,157,109,58,144,108,115,128

Organism: Homo sapiens (NCBI:txid9606)

GO terms:
  GO:0005654 nucleoplasm (C, TAS)
  GO:0005515 protein binding (F, IPI)
  GO:0005730 nucleolus (C, IDA)
  GO:0005634 nucleus (C, IDA)
  GO:0003723 RNA binding (F, HDA)
  GO:0051059 NF-kappaB binding (F, IPI)

Secondary structure (DSSP, 8-state):
-------S-SS----TTT--TT-EEEEEEEEE-SSEEEEE---SS-EEEEEHHHHHHHHHHHSSS----TT-EEEEEEEE--TTS-EEEEE-----S------SS--------------